Protein 4GGO (pdb70)

Organism: Treponema denticola (strain ATCC 35405 / DSM 14222 / CIP 103919 / JCM 8153 / KCTC 15104) (NCBI:txid243275)

Nearest PDB structures (foldseek):
  4fbg-assembly3_C  TM=9.986E-01  e=1.357E-74  Treponema denticola ATCC 35405
  5jam-assembly1_A  TM=9.582E-01  e=6.201E-48  Yersinia pestis
  5g2o-assembly1_A  TM=9.536E-01  e=5.516E-48  Yersinia pestis
  4bko-assembly1_A  TM=9.555E-01  e=2.069E-46  Burkholderia pseudomallei
  5jaq-assembly1_A  TM=9.422E-01  e=6.815E-47  Yersinia pestis

InterPro domains:
  IPR010758 Trans-2-enoyl-CoA reductase [MF_01838] (1-397)
  IPR010758 Trans-2-enoyl-CoA reductase [NF010177] (1-393)
  IPR010758 Trans-2-enoyl-CoA reductase [NF043048] (1-393)
  IPR010758 Trans-2-enoyl-CoA reductase [PTHR37480] (1-393)
  IPR024906 Enoyl reductase FAD binding domain [PF07055] (328-391)
  IPR024910 Trans-2-enoyl-CoA reductase catalytic domain, putative [PF12241] (87-320)
  IPR050048 Trans-2-enoyl-CoA reductase-like, NAD(P)H binding domain [PF12242] (2-85)

B-factor: mean 37.69, std 13.21, range [10.91, 99.38]

Structure (mmCIF, N/CA/C/O backbone):
data_4GGO
#
_entry.id   4GGO
#
_cell.length_a   62.050
_cell.length_b   87.050
_cell.length_c   91.460
_cell.angle_alpha   106.14
_cell.angle_beta   109.72
_cell.angle_gamma   98.52
#
_symmetry.space_group_name_H-M   'P 1'
#
loop_
_entity.id
_entity.type
_entity.pdbx_description
1 polymer 'Trans-2-enoyl-CoA reductase'
2 water water
#
loop_
_atom_site.group_PDB
_atom_site.id
_atom_site.type_symbol
_atom_site.label_atom_id
_atom_site.label_alt_id
_atom_site.label_comp_id
_atom_site.label_asym_id
_atom_site.label_entity_id
_atom_site.label_seq_id
_atom_site.pdbx_PDB_ins_code
_atom_site.Cartn_x
_atom_site.Cartn_y
_atom_site.Cartn_z
_atom_site.occupancy
_atom_site.B_iso_or_equiv
_atom_site.auth_seq_id
_atom_site.auth_comp_id
_atom_site.auth_asym_id
_atom_site.auth_atom_id
_atom_site.pdbx_PDB_model_num
ATOM 1 N N . MET A 1 5 ? -2.486 2.382 -41.854 1.00 64.44 1 MET A N 1
ATOM 2 C CA . MET A 1 5 ? -3.329 3.530 -42.164 1.00 66.35 1 MET A CA 1
ATOM 3 C C . MET A 1 5 ? -3.119 3.989 -43.605 1.00 62.84 1 MET A C 1
ATOM 4 O O . MET A 1 5 ? -2.080 3.715 -44.206 1.00 59.94 1 MET A O 1
ATOM 9 N N . ILE A 1 6 ? -4.114 4.674 -44.160 1.00 62.33 2 ILE A N 1
ATOM 10 C CA . ILE A 1 6 ? -3.998 5.239 -45.500 1.00 61.83 2 ILE A CA 1
ATOM 11 C C . ILE A 1 6 ? -2.994 6.387 -45.494 1.00 62.72 2 ILE A C 1
ATOM 12 O O . ILE A 1 6 ? -3.171 7.376 -44.782 1.00 60.56 2 ILE A O 1
ATOM 17 N N . VAL A 1 7 ? -1.936 6.251 -46.288 1.00 52.60 3 VAL A N 1
ATOM 18 C CA . VAL A 1 7 ? -0.866 7.242 -46.300 1.00 49.29 3 VAL A CA 1
ATOM 19 C C . VAL A 1 7 ? -1.018 8.259 -47.426 1.00 51.66 3 VAL A C 1
ATOM 20 O O . VAL A 1 7 ? -0.942 7.919 -48.607 1.00 47.97 3 VAL A O 1
ATOM 24 N N . LYS A 1 8 ? -1.234 9.511 -47.037 1.00 47.84 4 LYS A N 1
ATOM 25 C CA . LYS A 1 8 ? -1.356 10.616 -47.975 1.00 44.89 4 LYS A CA 1
ATOM 26 C C . LYS A 1 8 ? -0.240 11.620 -47.686 1.00 41.55 4 LYS A C 1
ATOM 27 O O . LYS A 1 8 ? 0.334 11.605 -46.599 1.00 39.31 4 LYS A O 1
ATOM 33 N N . PRO A 1 9 ? 0.089 12.483 -48.662 1.00 44.41 5 PRO A N 1
ATOM 34 C CA . PRO A 1 9 ? 1.166 13.453 -48.424 1.00 41.68 5 PRO A CA 1
ATOM 35 C C . PRO A 1 9 ? 0.832 14.454 -47.321 1.00 42.61 5 PRO A C 1
ATOM 36 O O . PRO A 1 9 ? -0.289 14.958 -47.253 1.00 37.05 5 PRO A O 1
ATOM 40 N N . MET A 1 10 ? 1.808 14.727 -46.461 1.00 39.27 6 MET A N 1
ATOM 41 C CA . MET A 1 10 ? 1.651 15.720 -45.406 1.00 43.16 6 MET A CA 1
ATOM 42 C C . MET A 1 10 ? 2.718 16.800 -45.537 1.00 36.11 6 MET A C 1
ATOM 43 O O . MET A 1 10 ? 3.853 16.619 -45.097 1.00 37.83 6 MET A O 1
ATOM 48 N N . VAL A 1 11 ? 2.351 17.924 -46.142 1.00 37.12 7 VAL A N 1
ATOM 49 C CA . VAL A 1 11 ? 3.304 19.001 -46.380 1.00 40.52 7 VAL A CA 1
ATOM 50 C C . VAL A 1 11 ? 3.147 20.145 -45.380 1.00 40.98 7 VAL A C 1
ATOM 51 O O . VAL A 1 11 ? 2.102 20.792 -45.321 1.00 42.60 7 VAL A O 1
ATOM 55 N N . ARG A 1 12 ? 4.192 20.382 -44.594 1.00 38.57 8 ARG A N 1
ATOM 56 C CA . ARG A 1 12 ? 4.218 21.499 -43.656 1.00 38.07 8 ARG A CA 1
ATOM 57 C C . ARG A 1 12 ? 5.461 22.346 -43.898 1.00 37.22 8 ARG A C 1
ATOM 58 O O . ARG A 1 12 ? 6.564 21.811 -44.031 1.00 40.41 8 ARG A O 1
ATOM 66 N N . ASN A 1 13 ? 5.275 23.662 -43.956 1.00 35.28 9 ASN A N 1
ATOM 67 C CA . ASN A 1 13 ? 6.369 24.600 -44.207 1.00 37.37 9 ASN A CA 1
ATOM 68 C C . ASN A 1 13 ? 7.134 24.278 -45.491 1.00 35.59 9 ASN A C 1
ATOM 69 O O . ASN A 1 13 ? 8.366 24.285 -45.508 1.00 37.03 9 ASN A O 1
ATOM 74 N N . ASN A 1 14 ? 6.383 23.984 -46.551 1.00 39.52 10 ASN A N 1
ATOM 75 C CA . ASN A 1 14 ? 6.939 23.668 -47.870 1.00 41.48 10 ASN A CA 1
ATOM 76 C C . ASN A 1 14 ? 7.771 22.386 -47.921 1.00 38.53 10 ASN A C 1
ATOM 77 O O . ASN A 1 14 ? 8.554 22.184 -48.849 1.00 39.22 10 ASN A O 1
ATOM 82 N N . ILE A 1 15 ? 7.592 21.521 -46.927 1.00 39.33 11 ILE A N 1
ATOM 83 C CA . ILE A 1 15 ? 8.324 20.260 -46.866 1.00 41.75 11 ILE A CA 1
ATOM 84 C C . ILE A 1 15 ? 7.379 19.083 -46.652 1.00 43.75 11 ILE A C 1
ATOM 85 O O . ILE A 1 15 ? 6.531 19.114 -45.759 1.00 37.50 11 ILE A O 1
ATOM 90 N N . CYS A 1 16 ? 7.521 18.048 -47.475 1.00 37.78 12 CYS A N 1
ATOM 91 C CA . CYS A 1 16 ? 6.746 16.826 -47.293 1.00 36.14 12 CYS A CA 1
ATOM 92 C C . CYS A 1 16 ? 7.340 16.017 -46.148 1.00 36.86 12 CYS A C 1
ATOM 93 O O . CYS A 1 16 ? 8.463 15.524 -46.242 1.00 38.11 12 CYS A O 1
ATOM 96 N N . LEU A 1 17 ? 6.578 15.884 -45.068 1.00 38.86 13 LEU A N 1
ATOM 97 C CA . LEU A 1 17 ? 7.092 15.283 -43.841 1.00 39.38 13 LEU A CA 1
ATOM 98 C C . LEU A 1 17 ? 7.185 13.761 -43.896 1.00 42.62 13 LEU A C 1
ATOM 99 O O . LEU A 1 17 ? 8.152 13.179 -43.409 1.00 43.28 13 LEU A O 1
ATOM 104 N N . ASN A 1 18 ? 6.182 13.121 -44.487 1.00 37.95 14 ASN A N 1
ATOM 105 C CA . ASN A 1 18 ? 6.133 11.662 -44.529 1.00 38.14 14 ASN A CA 1
ATOM 106 C C . ASN A 1 18 ? 6.543 11.071 -45.878 1.00 41.23 14 ASN A C 1
ATOM 107 O O . ASN A 1 18 ? 6.982 11.788 -46.776 1.00 34.04 14 ASN A O 1
ATOM 112 N N . ALA A 1 19 ? 6.400 9.756 -46.010 1.00 35.40 15 ALA A N 1
ATOM 113 C CA . ALA A 1 19 ? 6.773 9.068 -47.240 1.00 36.34 15 ALA A CA 1
ATOM 114 C C . ALA A 1 19 ? 5.966 7.789 -47.432 1.00 38.86 15 ALA A C 1
ATOM 115 O O . ALA A 1 19 ? 5.586 7.132 -46.463 1.00 39.30 15 ALA A O 1
ATOM 117 N N . HIS A 1 20 ? 5.708 7.444 -48.689 1.00 30.92 16 HIS A N 1
ATOM 118 C CA . HIS A 1 20 ? 4.977 6.228 -49.017 1.00 32.27 16 HIS A CA 1
ATOM 119 C C . HIS A 1 20 ? 5.960 5.130 -49.411 1.00 32.69 16 HIS A C 1
ATOM 120 O O . HIS A 1 20 ? 6.653 5.250 -50.420 1.00 31.45 16 HIS A O 1
ATOM 127 N N . PRO A 1 21 ? 6.028 4.057 -48.606 1.00 31.99 17 PRO A N 1
ATOM 128 C CA . PRO A 1 21 ? 6.987 2.962 -48.795 1.00 34.79 17 PRO A CA 1
ATOM 129 C C . PRO A 1 21 ? 6.906 2.314 -50.176 1.00 32.61 17 PRO A C 1
ATOM 130 O O . PRO A 1 21 ? 7.933 2.154 -50.834 1.00 33.55 17 PRO A O 1
ATOM 134 N N . GLN A 1 22 ? 5.703 1.948 -50.605 1.00 33.83 18 GLN A N 1
ATOM 135 C CA . GLN A 1 22 ? 5.526 1.289 -51.896 1.00 34.74 18 GLN A CA 1
ATOM 136 C C . GLN A 1 22 ? 5.761 2.260 -53.048 1.00 33.90 18 GLN A C 1
ATOM 137 O O . GLN A 1 22 ? 6.280 1.878 -54.097 1.00 34.98 18 GLN A O 1
ATOM 143 N N . GLY A 1 23 ? 5.372 3.514 -52.845 1.00 30.96 19 GLY A N 1
ATOM 144 C CA . GLY A 1 23 ? 5.572 4.548 -53.842 1.00 27.92 19 GLY A CA 1
ATOM 145 C C . GLY A 1 23 ? 7.043 4.798 -54.106 1.00 33.88 19 GLY A C 1
ATOM 146 O O . GLY A 1 23 ? 7.457 4.971 -55.253 1.00 33.21 19 GLY A O 1
ATOM 147 N N . CYS A 1 24 ? 7.835 4.820 -53.038 1.00 25.61 20 CYS A N 1
ATOM 148 C CA . CYS A 1 24 ? 9.279 4.979 -53.161 1.00 25.55 20 CYS A CA 1
ATOM 149 C C . CYS A 1 24 ? 9.884 3.795 -53.908 1.00 32.18 20 CYS A C 1
ATOM 150 O O . CYS A 1 24 ? 10.769 3.963 -54.748 1.00 28.88 20 CYS A O 1
ATOM 153 N N . LYS A 1 25 ? 9.397 2.598 -53.593 1.00 32.70 21 LYS A N 1
ATOM 154 C CA . LYS A 1 25 ? 9.856 1.378 -54.248 1.00 32.48 21 LYS A CA 1
ATOM 155 C C . LYS A 1 25 ? 9.579 1.425 -55.747 1.00 31.24 21 LYS A C 1
ATOM 156 O O . LYS A 1 25 ? 10.460 1.149 -56.560 1.00 27.44 21 LYS A O 1
ATOM 162 N N . LYS A 1 26 ? 8.348 1.780 -56.101 1.00 27.18 22 LYS A N 1
ATOM 163 C CA . LYS A 1 26 ? 7.944 1.887 -57.499 1.00 34.79 22 LYS A CA 1
ATOM 164 C C . LYS A 1 26 ? 8.777 2.937 -58.228 1.00 33.86 22 LYS A C 1
ATOM 165 O O . LYS A 1 26 ? 9.122 2.766 -59.398 1.00 32.98 22 LYS A O 1
ATOM 171 N N . GLY A 1 27 ? 9.101 4.019 -57.526 1.00 31.88 23 GLY A N 1
ATOM 172 C CA . GLY A 1 27 ? 9.923 5.078 -58.083 1.00 26.55 23 GLY A CA 1
ATOM 173 C C . GLY A 1 27 ? 11.310 4.585 -58.449 1.00 30.19 23 GLY A C 1
ATOM 174 O O . GLY A 1 27 ? 11.857 4.954 -59.488 1.00 25.17 23 GLY A O 1
ATOM 175 N N . VAL A 1 28 ? 11.880 3.746 -57.590 1.00 29.78 24 VAL A N 1
ATOM 176 C CA . VAL A 1 28 ? 13.189 3.159 -57.849 1.00 25.35 24 VAL A CA 1
ATOM 177 C C . VAL A 1 28 ? 13.113 2.179 -59.015 1.00 26.85 24 VAL A C 1
ATOM 178 O O . VAL A 1 28 ? 13.976 2.176 -59.893 1.00 21.86 24 VAL A O 1
ATOM 182 N N . GLU A 1 29 ? 12.068 1.356 -59.023 1.00 30.52 25 GLU A N 1
ATOM 183 C CA . GLU A 1 29 ? 11.878 0.361 -60.074 1.00 30.79 25 GLU A CA 1
ATOM 184 C C . GLU A 1 29 ? 11.693 0.994 -61.450 1.00 27.11 25 GLU A C 1
ATOM 185 O O . GLU A 1 29 ? 12.201 0.480 -62.446 1.00 23.37 25 GLU A O 1
ATOM 191 N N . ASP A 1 30 ? 10.964 2.107 -61.502 1.00 24.91 26 ASP A N 1
ATOM 192 C CA . ASP A 1 30 ? 10.747 2.814 -62.761 1.00 29.94 26 ASP A CA 1
ATOM 193 C C . ASP A 1 30 ? 12.057 3.351 -63.327 1.00 27.40 26 ASP A C 1
ATOM 194 O O . ASP A 1 30 ? 12.260 3.355 -64.541 1.00 22.35 26 ASP A O 1
ATOM 199 N N . GLN A 1 31 ? 12.942 3.804 -62.445 1.00 21.30 27 GLN A N 1
ATOM 200 C CA . GLN A 1 31 ? 14.242 4.308 -62.872 1.00 23.44 27 GLN A CA 1
ATOM 201 C C . GLN A 1 31 ? 15.111 3.169 -63.392 1.00 24.77 27 GLN A C 1
ATOM 202 O O . GLN A 1 31 ? 15.852 3.335 -64.361 1.00 25.24 27 GLN A O 1
ATOM 208 N N . ILE A 1 32 ? 15.013 2.014 -62.741 1.00 25.04 28 ILE A N 1
ATOM 209 C CA . ILE A 1 32 ? 15.740 0.826 -63.171 1.00 24.10 28 ILE A CA 1
ATOM 210 C C . ILE A 1 32 ? 15.263 0.381 -64.549 1.00 23.22 28 ILE A C 1
ATOM 211 O O . ILE A 1 32 ? 16.072 0.064 -65.421 1.00 28.75 28 ILE A O 1
ATOM 216 N N . GLU A 1 33 ? 13.947 0.370 -64.742 1.00 23.05 29 GLU A N 1
ATOM 217 C CA . GLU A 1 33 ? 13.371 -0.034 -66.021 1.00 26.41 29 GLU A CA 1
ATOM 218 C C . GLU A 1 33 ? 13.807 0.895 -67.149 1.00 27.87 29 GLU A C 1
ATOM 219 O O . GLU A 1 33 ? 14.098 0.441 -68.256 1.00 27.35 29 GLU A O 1
ATOM 225 N N . TYR A 1 34 ? 13.856 2.195 -66.868 1.00 22.38 30 TYR A N 1
ATOM 226 C CA . TYR A 1 34 ? 14.310 3.157 -67.864 1.00 24.46 30 TYR A CA 1
ATOM 227 C C . TYR A 1 34 ? 15.773 2.921 -68.209 1.00 24.58 30 TYR A C 1
ATOM 228 O O . TYR A 1 34 ? 16.153 2.931 -69.380 1.00 23.03 30 TYR A O 1
ATOM 237 N N . THR A 1 35 ? 16.587 2.718 -67.178 1.00 17.40 31 THR A N 1
ATOM 238 C CA . THR A 1 35 ? 18.023 2.528 -67.348 1.00 20.53 31 THR A CA 1
ATOM 239 C C . THR A 1 35 ? 18.343 1.316 -68.223 1.00 24.97 31 THR A C 1
ATOM 240 O O . THR A 1 35 ? 19.247 1.363 -69.058 1.00 24.38 31 THR A O 1
ATOM 244 N N . LYS A 1 36 ? 17.595 0.233 -68.031 1.00 26.39 32 LYS A N 1
ATOM 245 C CA . LYS A 1 36 ? 17.780 -0.972 -68.834 1.00 27.66 32 LYS A CA 1
ATOM 246 C C . LYS A 1 36 ? 17.437 -0.716 -70.299 1.00 22.84 32 LYS A C 1
ATOM 247 O O . LYS A 1 36 ? 18.017 -1.326 -71.199 1.00 27.64 32 LYS A O 1
ATOM 253 N N . LYS A 1 37 ? 16.496 0.192 -70.534 1.00 25.13 33 LYS A N 1
ATOM 254 C CA . LYS A 1 37 ? 16.094 0.540 -71.893 1.00 23.25 33 LYS A CA 1
ATOM 255 C C . LYS A 1 37 ? 16.995 1.615 -72.487 1.00 26.39 33 LYS A C 1
ATOM 256 O O . LYS A 1 37 ? 17.154 1.697 -73.703 1.00 23.22 33 LYS A O 1
ATOM 262 N N . ARG A 1 38 ? 17.578 2.443 -71.626 1.00 23.04 34 ARG A N 1
ATOM 263 C CA . ARG A 1 38 ? 18.402 3.558 -72.080 1.00 22.29 34 ARG A CA 1
ATOM 264 C C . ARG A 1 38 ? 19.839 3.123 -72.347 1.00 22.72 34 ARG A C 1
ATOM 265 O O . ARG A 1 38 ? 20.414 3.444 -73.388 1.00 25.72 34 ARG A O 1
ATOM 273 N N . ILE A 1 39 ? 20.416 2.394 -71.399 1.00 23.95 35 ILE A N 1
ATOM 274 C CA . ILE A 1 39 ? 21.778 1.900 -71.544 1.00 22.67 35 ILE A CA 1
ATOM 275 C C . ILE A 1 39 ? 21.755 0.497 -72.145 1.00 27.56 35 ILE A C 1
ATOM 276 O O . ILE A 1 39 ? 21.833 -0.502 -71.429 1.00 22.81 35 ILE A O 1
ATOM 281 N N . THR A 1 40 ? 21.632 0.434 -73.466 1.00 27.41 36 THR A N 1
ATOM 282 C CA . THR A 1 40 ? 21.567 -0.841 -74.172 1.00 30.14 36 THR A CA 1
ATOM 283 C C . THR A 1 40 ? 22.953 -1.323 -74.573 1.00 27.53 36 THR A C 1
ATOM 284 O O . THR A 1 40 ? 23.936 -0.593 -74.447 1.00 24.21 36 THR A O 1
ATOM 288 N N . ALA A 1 41 ? 23.020 -2.556 -75.067 1.00 31.27 37 ALA A N 1
ATOM 289 C CA . ALA A 1 41 ? 24.272 -3.128 -75.549 1.00 25.65 37 ALA A CA 1
ATOM 290 C C . ALA A 1 41 ? 24.873 -2.264 -76.653 1.00 27.50 37 ALA A C 1
ATOM 291 O O . ALA A 1 41 ? 26.092 -2.141 -76.764 1.00 33.91 37 ALA A O 1
ATOM 293 N N . GLU A 1 42 ? 24.008 -1.659 -77.461 1.00 22.94 38 GLU A N 1
ATOM 294 C CA . GLU A 1 42 ? 24.451 -0.789 -78.543 1.00 32.21 38 GLU A CA 1
ATOM 295 C C . GLU A 1 42 ? 25.024 0.533 -78.035 1.00 31.74 38 GLU A C 1
ATOM 296 O O . GLU A 1 42 ? 26.019 1.028 -78.566 1.00 32.17 38 GLU A O 1
ATOM 302 N N . VAL A 1 43 ? 24.395 1.102 -77.011 1.00 29.38 39 VAL A N 1
ATOM 303 C CA . VAL A 1 43 ? 24.906 2.319 -76.390 1.00 29.91 39 VAL A CA 1
ATOM 304 C C . VAL A 1 43 ? 26.269 2.063 -75.747 1.00 28.08 39 VAL A C 1
ATOM 305 O O . VAL A 1 43 ? 27.183 2.881 -75.856 1.00 27.97 39 VAL A O 1
ATOM 309 N N . LYS A 1 44 ? 26.405 0.911 -75.096 1.00 24.29 40 LYS A N 1
ATOM 310 C CA . LYS A 1 44 ? 27.638 0.560 -74.393 1.00 30.97 40 LYS A CA 1
ATOM 311 C C . LYS A 1 44 ? 28.752 0.090 -75.324 1.00 27.37 40 LYS A C 1
ATOM 312 O O . LYS A 1 44 ? 29.927 0.131 -74.961 1.00 28.05 40 LYS A O 1
ATOM 318 N N . ALA A 1 45 ? 28.375 -0.357 -76.518 1.00 27.76 41 ALA A N 1
ATOM 319 C CA . ALA A 1 45 ? 29.317 -0.942 -77.470 1.00 31.11 41 ALA A CA 1
ATOM 320 C C . ALA A 1 45 ? 30.496 -0.028 -77.796 1.00 34.14 41 ALA A C 1
ATOM 321 O O . ALA A 1 45 ? 30.312 1.131 -78.165 1.00 33.46 41 ALA A O 1
ATOM 323 N N . GLY A 1 46 ? 31.706 -0.559 -77.648 1.00 29.21 42 GLY A N 1
ATOM 324 C CA . GLY A 1 46 ? 32.910 0.159 -78.026 1.00 32.02 42 GLY A CA 1
ATOM 325 C C . GLY A 1 46 ? 33.361 1.204 -77.024 1.00 33.80 42 GLY A C 1
ATOM 326 O O . GLY A 1 46 ? 34.287 1.970 -77.291 1.00 34.45 42 GLY A O 1
ATOM 327 N N . ALA A 1 47 ? 32.708 1.241 -75.869 1.00 38.47 43 ALA A N 1
ATOM 328 C CA . ALA A 1 47 ? 33.067 2.195 -74.827 1.00 29.02 43 ALA A CA 1
ATOM 329 C C . ALA A 1 47 ? 33.437 1.479 -73.537 1.00 32.29 43 ALA A C 1
ATOM 330 O O . ALA A 1 47 ? 33.020 0.345 -73.304 1.00 31.89 43 ALA A O 1
ATOM 332 N N . LYS A 1 48 ? 34.222 2.148 -72.698 1.00 29.06 44 LYS A N 1
ATOM 333 C CA . LYS A 1 48 ? 34.569 1.605 -71.392 1.00 34.03 44 LYS A CA 1
ATOM 334 C C . LYS A 1 48 ? 33.344 1.607 -70.483 1.00 32.65 44 LYS A C 1
ATOM 335 O O . LYS A 1 48 ? 32.280 2.098 -70.863 1.00 29.61 44 LYS A O 1
ATOM 341 N N . ALA A 1 49 ? 33.494 1.058 -69.284 1.00 27.32 45 ALA A N 1
ATOM 342 C CA . ALA A 1 49 ? 32.376 0.952 -68.357 1.00 26.68 45 ALA A CA 1
ATOM 343 C C . ALA A 1 49 ? 32.859 0.986 -66.913 1.00 31.62 45 ALA A C 1
ATOM 344 O O . ALA A 1 49 ? 33.977 0.563 -66.621 1.00 30.49 45 ALA A O 1
ATOM 346 N N . PRO A 1 50 ? 32.017 1.497 -66.001 1.00 31.60 46 PRO A N 1
ATOM 347 C CA . PRO A 1 50 ? 32.375 1.481 -64.581 1.00 28.34 46 PRO A CA 1
ATOM 348 C C . PRO A 1 50 ? 32.364 0.055 -64.044 1.00 29.54 46 PRO A C 1
ATOM 349 O O . PRO A 1 50 ? 31.629 -0.783 -64.564 1.00 30.65 46 PRO A O 1
ATOM 353 N N . LYS A 1 51 ? 33.174 -0.214 -63.024 1.00 30.76 47 LYS A N 1
ATOM 354 C CA . LYS A 1 51 ? 33.259 -1.550 -62.441 1.00 30.26 47 LYS A CA 1
ATOM 355 C C . LYS A 1 51 ? 32.973 -1.508 -60.943 1.00 33.71 47 LYS A C 1
ATOM 356 O O . LYS A 1 51 ? 32.137 -2.255 -60.435 1.00 30.16 47 LYS A O 1
ATOM 362 N N . ASN A 1 52 ? 33.681 -0.629 -60.243 1.00 28.56 48 ASN A N 1
ATOM 363 C CA . ASN A 1 52 ? 33.477 -0.430 -58.815 1.00 27.82 48 ASN A CA 1
ATOM 364 C C . ASN A 1 52 ? 33.157 1.030 -58.529 1.00 24.11 48 ASN A C 1
ATOM 365 O O . ASN A 1 52 ? 34.001 1.906 -58.713 1.00 30.85 48 ASN A O 1
ATOM 370 N N . VAL A 1 53 ? 31.934 1.291 -58.080 1.00 25.31 49 VAL A N 1
ATOM 371 C CA . VAL A 1 53 ? 31.473 2.664 -57.914 1.00 27.91 49 VAL A CA 1
ATOM 372 C C . VAL A 1 53 ? 31.117 3.015 -56.472 1.00 27.18 49 VAL A C 1
ATOM 373 O O . VAL A 1 53 ? 30.404 2.276 -55.796 1.00 22.53 49 VAL A O 1
ATOM 377 N N . LEU A 1 54 ? 31.623 4.154 -56.013 1.00 27.69 50 LEU A N 1
ATOM 378 C CA . LEU A 1 54 ? 31.225 4.713 -54.731 1.00 23.56 50 LEU A CA 1
ATOM 379 C C . LEU A 1 54 ? 30.312 5.910 -54.974 1.00 28.37 50 LEU A C 1
ATOM 380 O O . LEU A 1 54 ? 30.675 6.833 -55.704 1.00 24.29 50 LEU A O 1
ATOM 385 N N . VAL A 1 55 ? 29.125 5.887 -54.377 1.00 23.77 51 VAL A N 1
ATOM 386 C CA . VAL A 1 55 ? 28.189 6.998 -54.512 1.00 27.77 51 VAL A CA 1
ATOM 387 C C . VAL A 1 55 ? 27.875 7.619 -53.158 1.00 24.47 51 VAL A C 1
ATOM 388 O O . VAL A 1 55 ? 27.306 6.970 -52.279 1.00 23.63 51 VAL A O 1
ATOM 392 N N . LEU A 1 56 ? 28.251 8.882 -52.999 1.00 25.59 52 LEU A N 1
ATOM 393 C CA . LEU A 1 56 ? 28.031 9.599 -51.752 1.00 21.44 52 LEU A CA 1
ATOM 394 C C . LEU A 1 56 ? 26.760 10.436 -51.844 1.00 26.96 52 LEU A C 1
ATOM 395 O O . LEU A 1 56 ? 26.705 11.421 -52.579 1.00 27.68 52 LEU A O 1
ATOM 400 N N . GLY A 1 57 ? 25.742 10.033 -51.091 1.00 25.82 53 GLY A N 1
ATOM 401 C CA . GLY A 1 57 ? 24.417 10.612 -51.220 1.00 25.64 53 GLY A CA 1
ATOM 402 C C . GLY A 1 57 ? 23.631 9.785 -52.217 1.00 27.97 53 GLY A C 1
ATOM 403 O O . GLY A 1 57 ? 23.170 10.290 -53.238 1.00 31.44 53 GLY A O 1
ATOM 404 N N . CYS A 1 58 ? 23.473 8.504 -51.903 1.00 25.01 54 CYS A N 1
ATOM 405 C CA . CYS A 1 58 ? 22.987 7.516 -52.860 1.00 23.02 54 CYS A CA 1
ATOM 406 C C . CYS A 1 58 ? 21.480 7.296 -52.825 1.00 23.38 54 CYS A C 1
ATOM 407 O O . CYS A 1 58 ? 20.952 6.516 -53.615 1.00 23.45 54 CYS A O 1
ATOM 410 N N . SER A 1 59 ? 20.788 7.974 -51.917 1.00 16.34 55 SER A N 1
ATOM 411 C CA . SER A 1 59 ? 19.409 7.604 -51.606 1.00 23.90 55 SER A CA 1
ATOM 412 C C . SER A 1 59 ? 18.334 8.388 -52.358 1.00 23.87 55 SER A C 1
ATOM 413 O O . SER A 1 59 ? 17.161 8.012 -52.335 1.00 19.70 55 SER A O 1
ATOM 416 N N . ASN A 1 60 ? 18.724 9.472 -53.019 1.00 27.27 56 ASN A N 1
ATOM 417 C CA . ASN A 1 60 ? 17.757 10.288 -53.747 1.00 28.96 56 ASN A CA 1
ATOM 418 C C . ASN A 1 60 ? 18.388 11.145 -54.836 1.00 25.30 56 ASN A C 1
ATOM 419 O O . ASN A 1 60 ? 19.605 11.328 -54.871 1.00 21.13 56 ASN A O 1
ATOM 424 N N . GLY A 1 61 ? 17.543 11.666 -55.721 1.00 21.17 57 GLY A N 1
ATOM 425 C CA . GLY A 1 61 ? 17.971 12.593 -56.752 1.00 24.81 57 GLY A CA 1
ATOM 426 C C . GLY A 1 61 ? 19.052 12.064 -57.673 1.00 19.36 57 GLY A C 1
ATOM 427 O O . GLY A 1 61 ? 19.000 10.920 -58.123 1.00 19.31 57 GLY A O 1
ATOM 428 N N . TYR A 1 62 ? 20.039 12.910 -57.945 1.00 17.61 58 TYR A N 1
ATOM 429 C CA . TYR A 1 62 ? 21.119 12.576 -58.865 1.00 20.09 58 TYR A CA 1
ATOM 430 C C . TYR A 1 62 ? 22.006 11.457 -58.329 1.00 20.18 58 TYR A C 1
ATOM 431 O O . TYR A 1 62 ? 22.573 10.682 -59.099 1.00 21.40 58 TYR A O 1
ATOM 440 N N . GLY A 1 63 ? 22.123 11.377 -57.007 1.00 17.73 59 GLY A N 1
ATOM 441 C CA . GLY A 1 63 ? 22.902 10.324 -56.382 1.00 16.83 59 GLY A CA 1
ATOM 442 C C . GLY A 1 63 ? 22.292 8.958 -56.629 1.00 17.57 59 GLY A C 1
ATOM 443 O O . GLY A 1 63 ? 22.977 8.031 -57.056 1.00 16.59 59 GLY A O 1
ATOM 444 N N . LEU A 1 64 ? 20.995 8.840 -56.361 1.00 19.76 60 LEU A N 1
ATOM 445 C CA . LEU A 1 64 ? 20.264 7.599 -56.596 1.00 20.62 60 LEU A CA 1
ATOM 446 C C . LEU A 1 64 ? 20.319 7.183 -58.065 1.00 19.40 60 LEU A C 1
ATOM 447 O O . LEU A 1 64 ? 20.526 6.011 -58.382 1.00 16.16 60 LEU A O 1
ATOM 452 N N . ALA A 1 65 ? 20.136 8.150 -58.958 1.00 17.37 61 ALA A N 1
ATOM 453 C CA . ALA A 1 65 ? 20.172 7.878 -60.390 1.00 20.93 61 ALA A CA 1
ATOM 454 C C . ALA A 1 65 ? 21.564 7.434 -60.831 1.00 21.35 61 ALA A C 1
ATOM 455 O O . ALA A 1 65 ? 21.707 6.634 -61.756 1.00 23.20 61 ALA A O 1
ATOM 457 N N . SER A 1 66 ? 22.585 7.954 -60.157 1.00 17.32 62 SER A N 1
ATOM 458 C CA . SER A 1 66 ? 23.968 7.603 -60.457 1.00 20.29 62 SER A CA 1
ATOM 459 C C . SER A 1 66 ? 24.272 6.160 -60.071 1.00 24.33 62 SER A C 1
ATOM 460 O O . SER A 1 66 ? 24.989 5.455 -60.781 1.00 19.0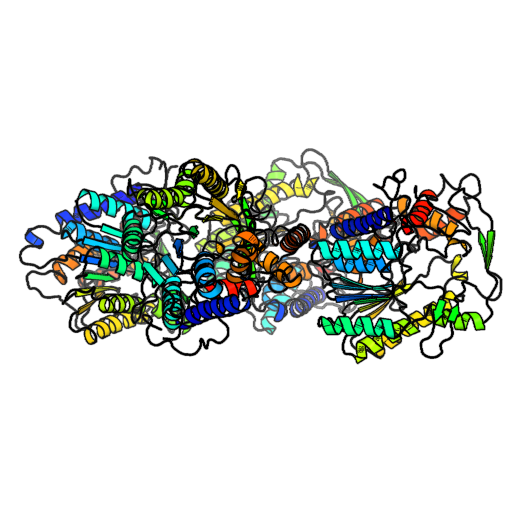1 62 SER A O 1
ATOM 463 N N . ARG A 1 67 ? 23.725 5.726 -58.940 1.00 22.31 63 ARG A N 1
ATOM 464 C CA . ARG A 1 67 ? 23.933 4.361 -58.479 1.00 19.99 63 ARG A CA 1
ATOM 465 C C . ARG A 1 67 ? 23.163 3.389 -59.364 1.00 21.91 63 ARG A C 1
ATOM 466 O O . ARG A 1 67 ? 23.682 2.343 -59.754 1.00 24.59 63 ARG A O 1
ATOM 474 N N . ILE A 1 68 ? 21.925 3.750 -59.689 1.00 20.00 64 ILE A N 1
ATOM 475 C CA . ILE A 1 68 ? 21.077 2.930 -60.549 1.00 20.47 64 ILE A CA 1
ATOM 476 C C . ILE A 1 68 ? 21.667 2.772 -61.953 1.00 25.16 64 ILE A C 1
ATOM 477 O O . ILE A 1 68 ? 21.671 1.674 -62.512 1.00 20.53 64 ILE A O 1
ATOM 482 N N . THR A 1 69 ? 22.170 3.868 -62.515 1.00 22.12 65 THR A N 1
ATOM 483 C CA . THR A 1 69 ? 22.777 3.828 -63.842 1.00 22.46 65 THR A CA 1
ATOM 484 C C . THR A 1 69 ? 24.023 2.942 -63.854 1.00 24.18 65 THR A C 1
ATOM 485 O O . THR A 1 69 ? 24.221 2.143 -64.769 1.00 24.46 65 THR A O 1
ATOM 489 N N . ALA A 1 70 ? 24.857 3.084 -62.829 1.00 18.37 66 ALA A N 1
ATOM 490 C CA . ALA A 1 70 ? 26.075 2.288 -62.723 1.00 23.02 66 ALA A CA 1
ATOM 491 C C . ALA A 1 70 ? 25.757 0.808 -62.546 1.00 23.27 66 ALA A C 1
ATOM 492 O O . ALA A 1 70 ? 26.348 -0.045 -63.205 1.00 22.06 66 ALA A O 1
ATOM 494 N N . ALA A 1 71 ? 24.813 0.513 -61.660 1.00 22.49 67 ALA A N 1
ATOM 495 C CA . ALA A 1 71 ? 24.485 -0.869 -61.325 1.00 28.76 67 ALA A CA 1
ATOM 496 C C . ALA A 1 71 ? 23.655 -1.566 -62.400 1.00 30.04 67 ALA A C 1
ATOM 497 O O . ALA A 1 71 ? 24.020 -2.638 -62.873 1.00 24.79 67 ALA A O 1
ATOM 499 N N . PHE A 1 72 ? 22.539 -0.957 -62.787 1.00 21.79 68 PHE A N 1
ATOM 500 C CA . PHE A 1 72 ? 21.594 -1.629 -63.674 1.00 21.34 68 PHE A CA 1
ATOM 501 C C . PHE A 1 72 ? 21.795 -1.307 -65.151 1.00 27.68 68 PHE A C 1
ATOM 502 O O . PHE A 1 72 ? 21.146 -1.896 -66.015 1.00 28.17 68 PHE A O 1
ATOM 510 N N . GLY A 1 73 ? 22.700 -0.378 -65.437 1.00 27.88 69 GLY A N 1
ATOM 511 C CA . GLY A 1 73 ? 23.034 -0.051 -66.810 1.00 23.51 69 GLY A CA 1
ATOM 512 C C . GLY A 1 73 ? 24.354 -0.669 -67.225 1.00 28.75 69 GLY A C 1
ATOM 513 O O . GLY A 1 73 ? 24.523 -1.090 -68.370 1.00 26.64 69 GLY A O 1
ATOM 514 N N . TYR A 1 74 ? 25.293 -0.735 -66.287 1.00 23.76 70 TYR A N 1
ATOM 515 C CA . TYR A 1 74 ? 26.639 -1.205 -66.595 1.00 26.63 70 TYR A CA 1
ATOM 516 C C . TYR A 1 74 ? 27.040 -2.460 -65.821 1.00 27.24 70 TYR A C 1
ATOM 517 O O . TYR A 1 74 ? 28.061 -3.078 -66.121 1.00 24.57 70 TYR A O 1
ATOM 526 N N . GLY A 1 75 ? 26.235 -2.835 -64.832 1.00 28.43 71 GLY A N 1
ATOM 527 C CA . GLY A 1 75 ? 26.489 -4.040 -64.060 1.00 29.07 71 GLY A CA 1
ATOM 528 C C . GLY A 1 75 ? 27.547 -3.849 -62.991 1.00 35.31 71 GLY A C 1
ATOM 529 O O . GLY A 1 75 ? 28.126 -4.817 -62.498 1.00 27.74 71 GLY A O 1
ATOM 530 N N . ALA A 1 76 ? 27.795 -2.596 -62.624 1.00 24.48 72 ALA A N 1
ATOM 531 C CA . ALA A 1 76 ? 28.862 -2.274 -61.683 1.00 27.83 72 ALA A CA 1
ATOM 532 C C . ALA A 1 76 ? 28.518 -2.639 -60.245 1.00 28.99 72 ALA A C 1
ATOM 533 O O . ALA A 1 76 ? 27.350 -2.663 -59.856 1.00 26.13 72 ALA A O 1
ATOM 535 N N . ALA A 1 77 ? 29.551 -2.929 -59.462 1.00 28.28 73 ALA A N 1
ATOM 536 C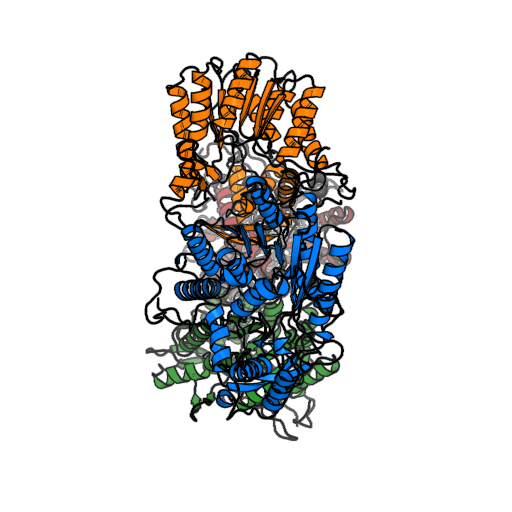 CA . ALA A 1 77 ? 29.399 -3.096 -58.026 1.00 28.17 73 ALA A CA 1
ATOM 537 C C . ALA A 1 77 ? 29.374 -1.710 -57.398 1.00 28.74 73 ALA A C 1
ATOM 538 O O . ALA A 1 77 ? 30.196 -0.857 -57.734 1.00 27.56 73 ALA A O 1
ATOM 540 N N . THR A 1 78 ? 28.424 -1.473 -56.500 1.00 25.23 74 THR A N 1
ATOM 541 C CA . THR A 1 78 ? 28.285 -0.150 -55.904 1.00 27.55 74 THR A CA 1
ATOM 542 C C . THR A 1 78 ? 28.262 -0.172 -54.381 1.00 30.53 74 THR A C 1
ATOM 543 O O . THR A 1 78 ? 27.626 -1.026 -53.764 1.00 30.67 74 THR A O 1
ATOM 547 N N . ILE A 1 79 ? 28.973 0.778 -53.788 1.00 28.30 75 ILE A N 1
ATOM 548 C CA . ILE A 1 79 ? 28.820 1.082 -52.377 1.00 24.79 75 ILE A CA 1
ATOM 549 C C . ILE A 1 79 ? 28.167 2.453 -52.273 1.00 27.36 75 ILE A C 1
ATOM 550 O O . ILE A 1 79 ? 28.675 3.433 -52.819 1.00 23.98 75 ILE A O 1
ATOM 555 N N . GLY A 1 80 ? 27.030 2.514 -51.592 1.00 22.10 76 GLY A N 1
ATOM 556 C CA . GLY A 1 80 ? 26.313 3.764 -51.432 1.00 25.72 76 GLY A CA 1
ATOM 557 C C . GLY A 1 80 ? 26.338 4.253 -49.999 1.00 30.26 76 GLY A C 1
ATOM 558 O O . GLY A 1 80 ? 26.254 3.461 -49.061 1.00 30.55 76 GLY A O 1
ATOM 559 N N . VAL A 1 81 ? 26.459 5.565 -49.832 1.00 25.00 77 VAL A N 1
ATOM 560 C CA . VAL A 1 81 ? 26.448 6.178 -48.513 1.00 27.52 77 VAL A CA 1
ATOM 561 C C . VAL A 1 81 ? 25.393 7.276 -48.445 1.00 30.00 77 VAL A C 1
ATOM 562 O O . VAL A 1 81 ? 25.344 8.152 -49.308 1.00 26.54 77 VAL A O 1
ATOM 566 N N . SER A 1 82 ? 24.545 7.216 -47.423 1.00 24.18 78 SER A N 1
ATOM 567 C CA . SER A 1 82 ? 23.550 8.255 -47.182 1.00 28.09 78 SER A CA 1
ATOM 568 C C . SER A 1 82 ? 23.172 8.286 -45.705 1.00 27.91 78 SER A C 1
ATOM 569 O O . SER A 1 82 ? 23.400 7.321 -44.981 1.00 32.87 78 SER A O 1
ATOM 572 N N . PHE A 1 83 ? 22.592 9.398 -45.265 1.00 28.02 79 PHE A N 1
ATOM 573 C CA . PHE A 1 83 ? 22.205 9.557 -43.868 1.00 29.26 79 PHE A CA 1
ATOM 574 C C . PHE A 1 83 ? 20.685 9.539 -43.732 1.00 27.12 79 PHE A C 1
ATOM 575 O O . PHE A 1 83 ? 20.022 10.556 -43.931 1.00 35.93 79 PHE A O 1
ATOM 583 N N . GLU A 1 84 ? 20.139 8.379 -43.385 1.00 28.69 80 GLU A N 1
ATOM 584 C CA . GLU A 1 84 ? 18.693 8.210 -43.312 1.00 30.07 80 GLU A CA 1
ATOM 585 C C . GLU A 1 84 ? 18.201 8.010 -41.886 1.00 36.89 80 GLU A C 1
ATOM 586 O O . GLU A 1 84 ? 18.988 7.807 -40.963 1.00 33.93 80 GLU A O 1
ATOM 592 N N . LYS A 1 85 ? 16.885 8.077 -41.722 1.00 34.74 81 LYS A N 1
ATOM 593 C CA . LYS A 1 85 ? 16.237 7.667 -40.486 1.00 41.62 81 LYS A CA 1
ATOM 594 C C . LYS A 1 85 ? 15.432 6.408 -40.780 1.00 39.54 81 LYS A C 1
ATOM 595 O O . LYS A 1 85 ? 14.565 6.413 -41.654 1.00 33.58 81 LYS A O 1
ATOM 601 N N . ALA A 1 86 ? 15.737 5.328 -40.066 1.00 37.55 82 ALA A N 1
ATOM 602 C CA . ALA A 1 86 ? 15.086 4.041 -40.298 1.00 33.57 82 ALA A CA 1
ATOM 603 C C . ALA A 1 86 ? 13.581 4.118 -40.060 1.00 38.13 82 ALA A C 1
ATOM 604 O O . ALA A 1 86 ? 13.106 4.933 -39.269 1.00 34.10 82 ALA A O 1
ATOM 606 N N . GLY A 1 87 ? 12.839 3.260 -40.752 1.00 36.21 83 GLY A N 1
ATOM 607 C CA . GLY A 1 87 ? 11.390 3.306 -40.737 1.00 35.37 83 GLY A CA 1
ATOM 608 C C . GLY A 1 87 ? 10.727 3.078 -39.393 1.00 50.72 83 GLY A C 1
ATOM 609 O O . GLY A 1 87 ? 10.069 3.979 -38.878 1.00 60.73 83 GLY A O 1
ATOM 610 N N . SER A 1 88 ? 10.915 1.880 -38.837 1.00 40.55 84 SER A N 1
ATOM 611 C CA . SER A 1 88 ? 10.196 1.398 -37.648 1.00 53.49 84 SER A CA 1
ATOM 612 C C . SER A 1 88 ? 8.754 0.986 -37.961 1.00 54.43 84 SER A C 1
ATOM 613 O O . SER A 1 88 ? 8.200 1.360 -38.994 1.00 41.70 84 SER A O 1
ATOM 616 N N . GLU A 1 89 ? 8.161 0.211 -37.058 1.00 51.28 85 GLU A N 1
ATOM 617 C CA . GLU A 1 89 ? 6.858 -0.409 -37.291 1.00 48.02 85 GLU A CA 1
ATOM 618 C C . GLU A 1 89 ? 5.709 0.587 -37.453 1.00 48.11 85 GLU A C 1
ATOM 619 O O . GLU A 1 89 ? 4.805 0.372 -38.261 1.00 48.25 85 GLU A O 1
ATOM 625 N N . THR A 1 90 ? 5.746 1.677 -36.693 1.00 43.81 86 THR A N 1
ATOM 626 C CA . THR A 1 90 ? 4.620 2.605 -36.656 1.00 46.39 86 THR A CA 1
ATOM 627 C C . THR A 1 90 ? 4.949 4.007 -37.165 1.00 43.82 86 THR A C 1
ATOM 628 O O . THR A 1 90 ? 4.052 4.758 -37.545 1.00 44.52 86 THR A O 1
ATOM 632 N N . LYS A 1 91 ? 6.229 4.363 -37.167 1.00 44.34 87 LYS A N 1
ATOM 633 C CA . LYS A 1 91 ? 6.632 5.705 -37.578 1.00 44.71 87 LYS A CA 1
ATOM 634 C C . LYS A 1 91 ? 7.261 5.701 -38.967 1.00 47.83 87 LYS A C 1
ATOM 635 O O . LYS A 1 91 ? 7.582 4.647 -39.505 1.00 46.79 87 LYS A O 1
ATOM 641 N N . TYR A 1 92 ? 7.429 6.886 -39.545 1.00 45.04 88 TYR A N 1
ATOM 642 C CA . TYR A 1 92 ? 7.972 7.009 -40.893 1.00 42.03 88 TYR A CA 1
ATOM 643 C C . TYR A 1 92 ? 9.492 7.008 -40.908 1.00 36.85 88 TYR A C 1
ATOM 644 O O . TYR A 1 92 ? 10.135 7.532 -40.001 1.00 42.81 88 TYR A O 1
ATOM 653 N N . GLY A 1 93 ? 10.059 6.423 -41.955 1.00 34.11 89 GLY A N 1
ATOM 654 C CA . GLY A 1 93 ? 11.464 6.608 -42.249 1.00 34.54 89 GLY A CA 1
ATOM 655 C C . GLY A 1 93 ? 11.575 7.707 -43.286 1.00 36.97 89 GLY A C 1
ATOM 656 O O . GLY A 1 93 ? 10.565 8.146 -43.835 1.00 29.41 89 GLY A O 1
ATOM 657 N N . THR A 1 94 ? 12.791 8.170 -43.549 1.00 32.22 90 THR A N 1
ATOM 658 C CA . THR A 1 94 ? 13.000 9.123 -44.629 1.00 29.11 90 THR A CA 1
ATOM 659 C C . THR A 1 94 ? 12.808 8.387 -45.952 1.00 26.91 90 THR A C 1
ATOM 660 O O . THR A 1 94 ? 13.027 7.178 -46.022 1.00 23.90 90 THR A O 1
ATOM 664 N N . PRO A 1 95 ? 12.374 9.105 -47.003 1.00 28.23 91 PRO A N 1
ATOM 665 C CA . PRO A 1 95 ? 12.178 8.464 -48.310 1.00 25.96 91 PRO A CA 1
ATOM 666 C C . PRO A 1 95 ? 13.434 7.752 -48.810 1.00 26.59 91 PRO A C 1
ATOM 667 O O . PRO A 1 95 ? 13.331 6.719 -49.474 1.00 27.53 91 PRO A O 1
ATOM 671 N N . GLY A 1 96 ? 14.602 8.291 -48.475 1.00 20.31 92 GLY A N 1
ATOM 672 C CA . GLY A 1 96 ? 15.859 7.692 -48.882 1.00 22.12 92 GLY A CA 1
ATOM 673 C C . GLY A 1 96 ? 16.087 6.314 -48.288 1.00 26.02 92 GLY A C 1
ATOM 674 O O . GLY A 1 96 ? 16.767 5.478 -48.883 1.00 22.97 92 GLY A O 1
ATOM 675 N N . TRP A 1 97 ? 15.520 6.078 -47.108 1.00 24.17 93 TRP A N 1
ATOM 676 C CA . TRP A 1 97 ? 15.630 4.781 -46.449 1.00 26.83 93 TRP A CA 1
ATOM 677 C C . TRP A 1 97 ? 14.916 3.720 -47.275 1.00 24.36 93 TRP A C 1
ATOM 678 O O . TRP A 1 97 ? 15.474 2.661 -47.556 1.00 28.38 93 TRP A O 1
ATOM 689 N N . TYR A 1 98 ? 13.682 4.017 -47.669 1.00 27.71 94 TYR A N 1
ATOM 690 C CA . TYR A 1 98 ? 12.898 3.105 -48.493 1.00 26.25 94 TYR A CA 1
ATOM 691 C C . TYR A 1 98 ? 13.538 2.915 -49.866 1.00 34.27 94 TYR A C 1
ATOM 692 O O . TYR A 1 98 ? 13.556 1.804 -50.402 1.00 28.89 94 TYR A O 1
ATOM 701 N N . ASN A 1 99 ? 14.067 4.001 -50.425 1.00 29.80 95 ASN A N 1
ATOM 702 C CA . ASN A 1 99 ? 14.780 3.943 -51.697 1.00 26.43 95 ASN A CA 1
ATOM 703 C C . ASN A 1 99 ? 15.968 2.986 -51.642 1.00 27.98 95 ASN A C 1
ATOM 704 O O . ASN A 1 99 ? 16.155 2.168 -52.542 1.00 25.95 95 ASN A O 1
ATOM 709 N N . ASN A 1 100 ? 16.765 3.094 -50.582 1.00 23.93 96 ASN A N 1
ATOM 710 C CA . ASN A 1 100 ? 17.909 2.206 -50.392 1.00 27.19 96 ASN A CA 1
ATOM 711 C C . ASN A 1 100 ? 17.495 0.745 -50.252 1.00 30.33 96 ASN A C 1
ATOM 712 O O . ASN A 1 100 ? 18.171 -0.150 -50.762 1.00 25.43 96 ASN A O 1
ATOM 717 N N . LEU A 1 101 ? 16.389 0.508 -49.552 1.00 28.20 97 LEU A N 1
ATOM 718 C CA . LEU A 1 101 ? 15.866 -0.844 -49.391 1.00 33.42 97 LEU A CA 1
ATOM 719 C C . LEU A 1 101 ? 15.442 -1.411 -50.739 1.00 31.23 97 LEU A C 1
ATOM 720 O O . LEU A 1 101 ? 15.722 -2.567 -51.053 1.00 29.17 97 LEU A O 1
ATOM 725 N N . ALA A 1 102 ? 14.768 -0.583 -51.532 1.00 26.08 98 ALA A N 1
ATOM 726 C CA . ALA A 1 102 ? 14.319 -0.983 -52.859 1.00 29.32 98 ALA A CA 1
ATOM 727 C C . ALA A 1 102 ? 15.503 -1.283 -53.770 1.00 30.00 98 ALA A C 1
ATOM 728 O O . ALA A 1 102 ? 15.498 -2.274 -54.499 1.00 29.94 98 ALA A O 1
ATOM 730 N N . PHE A 1 103 ? 16.520 -0.428 -53.717 1.00 30.63 99 PHE A N 1
ATOM 731 C CA . PHE A 1 103 ? 17.708 -0.605 -54.545 1.00 29.10 99 PHE A CA 1
ATOM 732 C C . PHE A 1 103 ? 18.428 -1.910 -54.229 1.00 32.08 99 PHE A C 1
ATOM 733 O O . PHE A 1 103 ? 18.675 -2.722 -55.121 1.00 28.49 99 PHE A O 1
ATOM 741 N N . ASP A 1 104 ? 18.775 -2.097 -52.959 1.00 28.48 100 ASP A N 1
ATOM 742 C CA . ASP A 1 104 ? 19.521 -3.277 -52.529 1.00 34.25 100 ASP A CA 1
ATOM 743 C C . ASP A 1 104 ? 18.764 -4.568 -52.823 1.00 33.52 100 ASP A C 1
ATOM 744 O O . ASP A 1 104 ? 19.363 -5.580 -53.183 1.00 33.79 100 ASP A O 1
ATOM 749 N N . GLU A 1 105 ? 17.445 -4.522 -52.671 1.00 33.36 101 GLU A N 1
ATOM 750 C CA . GLU A 1 105 ? 16.601 -5.670 -52.974 1.00 33.03 101 GLU A CA 1
ATOM 751 C C . GLU A 1 105 ? 16.644 -5.990 -54.465 1.00 38.07 101 GLU A C 1
ATOM 752 O O . GLU A 1 105 ? 16.719 -7.155 -54.859 1.00 33.15 101 GLU A O 1
ATOM 758 N N . ALA A 1 106 ? 16.604 -4.948 -55.290 1.00 32.42 102 ALA A N 1
ATOM 759 C CA . ALA A 1 106 ? 16.673 -5.116 -56.736 1.00 31.84 102 ALA A CA 1
ATOM 760 C C . ALA A 1 106 ? 18.056 -5.594 -57.164 1.00 29.95 102 ALA A C 1
ATOM 761 O O . ALA A 1 106 ? 18.182 -6.456 -58.033 1.00 32.25 102 ALA A O 1
ATOM 763 N N . ALA A 1 107 ? 19.089 -5.028 -56.547 1.00 26.06 103 ALA A N 1
ATOM 764 C CA . ALA A 1 107 ? 20.468 -5.385 -56.866 1.00 29.58 103 ALA A CA 1
ATOM 765 C C . ALA A 1 107 ? 20.761 -6.838 -56.507 1.00 35.24 103 ALA A C 1
ATOM 766 O O . ALA A 1 107 ? 21.488 -7.529 -57.220 1.00 32.10 103 ALA A O 1
ATOM 768 N N . LYS A 1 108 ? 20.190 -7.292 -55.397 1.00 32.23 104 LYS A N 1
ATOM 769 C CA . LYS A 1 108 ? 20.366 -8.668 -54.949 1.00 35.38 104 LYS A CA 1
ATOM 770 C C . LYS A 1 108 ? 19.703 -9.624 -55.935 1.00 36.36 104 LYS A C 1
ATOM 771 O O . LYS A 1 108 ? 20.243 -10.686 -56.247 1.00 37.60 104 LYS A O 1
ATOM 777 N N . ARG A 1 109 ? 18.535 -9.230 -56.431 1.00 30.57 105 ARG A N 1
ATOM 778 C CA . ARG A 1 109 ? 17.787 -10.037 -57.388 1.00 38.83 105 ARG A CA 1
ATOM 779 C C . ARG A 1 109 ? 18.542 -10.184 -58.709 1.00 41.73 105 ARG A C 1
ATOM 780 O O . ARG A 1 109 ? 18.451 -11.215 -59.377 1.00 43.11 105 ARG A O 1
ATOM 788 N N . GLU A 1 110 ? 19.296 -9.152 -59.075 1.00 37.77 106 GLU A N 1
ATOM 789 C CA . GLU A 1 110 ? 20.064 -9.160 -60.316 1.00 39.65 106 GLU A CA 1
ATOM 790 C C . GLU A 1 110 ? 21.383 -9.908 -60.165 1.00 39.12 106 GLU A C 1
ATOM 791 O O . GLU A 1 110 ? 22.037 -10.233 -61.156 1.00 41.64 106 GLU A O 1
ATOM 797 N N . GLY A 1 111 ? 21.772 -10.175 -58.923 1.00 32.89 107 GLY A N 1
ATOM 798 C CA . GLY A 1 111 ? 23.031 -10.844 -58.651 1.00 34.46 107 GLY A CA 1
ATOM 799 C C . GLY A 1 111 ? 24.194 -9.871 -58.634 1.00 38.99 107 GLY A C 1
ATOM 800 O O . GLY A 1 111 ? 25.329 -10.237 -58.941 1.00 39.63 107 GLY A O 1
ATOM 801 N N . LEU A 1 112 ? 23.906 -8.625 -58.274 1.00 29.03 108 LEU A N 1
ATOM 802 C CA . LEU A 1 112 ? 24.924 -7.584 -58.209 1.00 30.25 108 LEU A CA 1
ATOM 803 C C . LEU A 1 112 ? 25.382 -7.353 -56.774 1.00 33.81 108 LEU A C 1
ATOM 804 O O . LEU A 1 112 ? 24.587 -7.447 -55.837 1.00 36.56 108 LEU A O 1
ATOM 809 N N . TYR A 1 113 ? 26.664 -7.047 -56.603 1.00 30.83 109 TYR A N 1
ATOM 810 C CA . TYR A 1 113 ? 27.173 -6.649 -55.297 1.00 28.90 109 TYR A CA 1
ATOM 811 C C . TYR A 1 113 ? 26.699 -5.239 -54.970 1.00 37.66 109 TYR A C 1
ATOM 812 O O . TYR A 1 113 ? 26.908 -4.308 -55.750 1.00 31.36 109 TYR A O 1
ATOM 821 N N . SER A 1 114 ? 26.063 -5.083 -53.814 1.00 30.34 110 SER A N 1
ATOM 822 C CA . SER A 1 114 ? 25.578 -3.779 -53.385 1.00 32.17 110 SER A CA 1
ATOM 823 C C . SER A 1 114 ? 25.561 -3.664 -51.867 1.00 34.99 110 SER A C 1
ATOM 824 O O . SER A 1 114 ? 24.869 -4.418 -51.183 1.00 32.89 110 SER A O 1
ATOM 827 N N . VAL A 1 115 ? 26.334 -2.716 -51.347 1.00 25.40 111 VAL A N 1
ATOM 828 C CA . VAL A 1 115 ? 26.367 -2.452 -49.916 1.00 26.92 111 VAL A CA 1
ATOM 829 C C . VAL A 1 115 ? 26.054 -0.986 -49.641 1.00 31.95 111 VAL A C 1
ATOM 830 O O . VAL A 1 115 ? 26.650 -0.091 -50.239 1.00 28.80 111 VAL A O 1
ATOM 834 N N . THR A 1 116 ? 25.106 -0.750 -48.740 1.00 29.66 112 THR A N 1
ATOM 835 C CA . THR A 1 116 ? 24.733 0.606 -48.364 1.00 33.76 112 THR A CA 1
ATOM 836 C C . THR A 1 116 ? 25.167 0.908 -46.935 1.00 33.17 112 THR A C 1
ATOM 837 O O . THR A 1 116 ? 24.803 0.193 -46.002 1.00 33.96 112 THR A O 1
ATOM 841 N N . ILE A 1 117 ? 25.955 1.965 -46.773 1.00 27.31 113 ILE A N 1
ATOM 842 C CA . ILE A 1 117 ? 26.376 2.405 -45.450 1.00 29.77 113 ILE A CA 1
ATOM 843 C C . ILE A 1 117 ? 25.571 3.624 -45.014 1.00 35.17 113 ILE A C 1
ATOM 844 O O . ILE A 1 117 ? 25.647 4.686 -45.632 1.00 31.18 113 ILE A O 1
ATOM 849 N N . ASP A 1 118 ? 24.793 3.457 -43.949 1.00 30.39 114 ASP A N 1
ATOM 850 C CA . ASP A 1 118 ? 23.918 4.514 -43.462 1.00 33.04 114 ASP A CA 1
ATOM 851 C C . ASP A 1 118 ? 24.591 5.295 -42.337 1.00 38.03 114 ASP A C 1
ATOM 852 O O . ASP A 1 118 ? 24.947 4.730 -41.304 1.00 37.10 114 ASP A O 1
ATOM 857 N N . GLY A 1 119 ? 24.761 6.596 -42.545 1.00 33.20 115 GLY A N 1
ATOM 858 C CA . GLY A 1 119 ? 25.388 7.451 -41.554 1.00 31.05 115 GLY A CA 1
ATOM 859 C C . GLY A 1 119 ? 25.861 8.770 -42.132 1.00 37.97 115 GLY A C 1
ATOM 860 O O . GLY A 1 119 ? 25.712 9.027 -43.328 1.00 27.15 115 GLY A O 1
ATOM 861 N N . ASP A 1 120 ? 26.436 9.609 -41.277 1.00 30.93 116 ASP A N 1
ATOM 862 C CA . ASP A 1 120 ? 26.920 10.922 -41.690 1.00 33.21 116 ASP A CA 1
ATOM 863 C C . ASP A 1 120 ? 28.181 10.807 -42.542 1.00 33.23 116 ASP A C 1
ATOM 864 O O . ASP A 1 120 ? 29.262 10.516 -42.031 1.00 28.79 116 ASP A O 1
ATOM 869 N N . ALA A 1 121 ? 28.037 11.051 -43.841 1.00 27.49 117 ALA A N 1
ATOM 870 C CA . ALA A 1 121 ? 29.150 10.931 -44.781 1.00 28.31 117 ALA A CA 1
ATOM 871 C C . ALA A 1 121 ? 30.241 11.972 -44.537 1.00 30.90 117 ALA A C 1
ATOM 872 O O . ALA A 1 121 ? 31.343 11.865 -45.074 1.00 30.23 117 ALA A O 1
ATOM 874 N N . PHE A 1 122 ? 29.924 12.979 -43.731 1.00 26.47 118 PHE A N 1
ATOM 875 C CA . PHE A 1 122 ? 30.890 14.009 -43.370 1.00 31.58 118 PHE A CA 1
ATOM 876 C C . PHE A 1 122 ? 31.811 13.517 -42.258 1.00 34.69 118 PHE A C 1
ATOM 877 O O . PHE A 1 122 ? 32.819 14.152 -41.949 1.00 32.11 118 PHE A O 1
ATOM 885 N N . SER A 1 123 ? 31.460 12.380 -41.664 1.00 36.02 119 SER A N 1
ATOM 886 C CA . SER A 1 123 ? 32.206 11.842 -40.529 1.00 34.55 119 SER A CA 1
ATOM 887 C C . SER A 1 123 ? 33.314 10.892 -40.966 1.00 37.90 119 SER A C 1
ATOM 888 O O . SER A 1 123 ? 33.204 10.225 -41.994 1.00 33.45 119 SER A O 1
ATOM 891 N N . ASP A 1 124 ? 34.388 10.843 -40.183 1.00 40.64 120 ASP A N 1
ATOM 892 C CA . ASP A 1 124 ? 35.497 9.936 -40.463 1.00 36.11 120 ASP A CA 1
ATOM 893 C C . ASP A 1 124 ? 35.120 8.486 -40.168 1.00 33.92 120 ASP A C 1
ATOM 894 O O . ASP A 1 124 ? 35.734 7.560 -40.700 1.00 32.48 120 ASP A O 1
ATOM 899 N N . GLU A 1 125 ? 34.113 8.294 -39.320 1.00 34.64 121 GLU A N 1
ATOM 900 C CA . GLU A 1 125 ? 33.644 6.955 -38.980 1.00 36.91 121 GLU A CA 1
ATOM 901 C C . GLU A 1 125 ? 33.043 6.276 -40.203 1.00 34.61 121 GLU A C 1
ATOM 902 O O . GLU A 1 125 ? 33.340 5.117 -40.492 1.00 30.74 121 GLU A O 1
ATOM 908 N N . ILE A 1 126 ? 32.192 7.007 -40.917 1.00 36.14 122 ILE A N 1
ATOM 909 C CA . ILE A 1 126 ? 31.554 6.487 -42.121 1.00 25.92 122 ILE A CA 1
ATOM 910 C C . ILE A 1 126 ? 32.583 6.224 -43.217 1.00 31.07 122 ILE A C 1
ATOM 911 O O . ILE A 1 126 ? 32.504 5.218 -43.925 1.00 33.63 122 ILE A O 1
ATOM 916 N N . LYS A 1 127 ? 33.556 7.121 -43.342 1.00 26.11 123 LYS A N 1
ATOM 917 C CA . LYS A 1 127 ? 34.658 6.918 -44.276 1.00 28.54 123 LYS A CA 1
ATOM 918 C C . LYS A 1 127 ? 35.434 5.651 -43.925 1.00 30.92 123 LYS A C 1
ATOM 919 O O . LYS A 1 127 ? 35.867 4.912 -44.811 1.00 30.78 123 LYS A O 1
ATOM 925 N N . ALA A 1 128 ? 35.598 5.403 -42.629 1.00 33.01 124 ALA A N 1
ATOM 926 C CA . ALA A 1 128 ? 36.303 4.216 -42.158 1.00 35.54 124 ALA A CA 1
ATOM 927 C C . ALA A 1 128 ? 35.545 2.943 -42.523 1.00 31.65 124 ALA A C 1
ATOM 928 O O . ALA A 1 128 ? 36.150 1.937 -42.893 1.00 30.52 124 ALA A O 1
ATOM 930 N N . GLN A 1 129 ? 34.221 2.994 -42.419 1.00 31.55 125 GLN A N 1
ATOM 931 C CA . GLN A 1 129 ? 33.384 1.848 -42.760 1.00 33.63 125 GLN A CA 1
ATOM 932 C C . GLN A 1 129 ? 33.462 1.541 -44.253 1.00 34.87 125 GLN A C 1
ATOM 933 O O . GLN A 1 129 ? 33.410 0.379 -44.660 1.00 31.19 125 GLN A O 1
ATOM 939 N N . VAL A 1 130 ? 33.587 2.587 -45.064 1.00 31.57 126 VAL A N 1
ATOM 940 C CA . VAL A 1 130 ? 33.728 2.422 -46.506 1.00 33.43 126 VAL A CA 1
ATOM 941 C C . VAL A 1 130 ? 35.062 1.762 -46.835 1.00 29.12 126 VAL A C 1
ATOM 942 O O . VAL A 1 130 ? 35.110 0.760 -47.549 1.00 29.70 126 VAL A O 1
ATOM 946 N N . ILE A 1 131 ? 36.139 2.333 -46.304 1.00 33.00 127 ILE A N 1
ATOM 947 C CA . ILE A 1 131 ? 37.483 1.798 -46.495 1.00 34.78 127 ILE A CA 1
ATOM 948 C C . ILE A 1 131 ? 37.561 0.335 -46.066 1.00 33.49 127 ILE A C 1
ATOM 949 O O . ILE A 1 131 ? 38.133 -0.498 -46.768 1.00 35.85 127 ILE A O 1
ATOM 954 N N . GLU A 1 132 ? 36.967 0.032 -44.916 1.00 35.44 128 GLU A N 1
ATOM 955 C CA . GLU A 1 132 ? 36.956 -1.326 -44.381 1.00 39.44 128 GLU A CA 1
ATOM 956 C C . GLU A 1 132 ? 36.256 -2.305 -45.321 1.00 37.79 128 GLU A C 1
ATOM 957 O O . GLU A 1 132 ? 36.773 -3.388 -45.601 1.00 39.55 128 GLU A O 1
ATOM 963 N N . GLU A 1 133 ? 35.082 -1.918 -45.808 1.00 35.76 129 GLU A N 1
ATOM 964 C CA . GLU A 1 133 ? 34.323 -2.758 -46.728 1.00 32.44 129 GLU A CA 1
ATOM 965 C C . GLU A 1 133 ? 35.056 -2.924 -48.057 1.00 39.58 129 GLU A C 1
ATOM 966 O O . GLU A 1 133 ? 35.045 -4.004 -48.652 1.00 40.48 129 GLU A O 1
ATOM 972 N N . ALA A 1 134 ? 35.700 -1.853 -48.511 1.00 33.65 130 ALA A N 1
ATOM 973 C CA . ALA A 1 134 ? 36.467 -1.886 -49.752 1.00 38.31 130 ALA A CA 1
ATOM 974 C C . ALA A 1 134 ? 37.697 -2.780 -49.616 1.00 40.53 130 ALA A C 1
ATOM 975 O O . ALA A 1 134 ? 38.044 -3.517 -50.540 1.00 37.57 130 ALA A O 1
ATOM 977 N N . LYS A 1 135 ? 38.354 -2.705 -48.462 1.00 42.11 131 LYS A N 1
ATOM 978 C CA . LYS A 1 135 ? 39.513 -3.548 -48.176 1.00 40.64 131 LYS A CA 1
ATOM 979 C C . LYS A 1 135 ? 39.121 -5.019 -48.113 1.00 36.87 131 LYS A C 1
ATOM 980 O O . LYS A 1 135 ? 39.864 -5.892 -48.560 1.00 40.71 131 LYS A O 1
ATOM 986 N N . LYS A 1 136 ? 37.943 -5.282 -47.557 1.00 39.49 132 LYS A N 1
ATOM 987 C CA . LYS A 1 136 ? 37.466 -6.642 -47.336 1.00 37.44 132 LYS A CA 1
ATOM 988 C C . LYS A 1 136 ? 37.185 -7.385 -48.639 1.00 43.01 132 LYS A C 1
ATOM 989 O O . LYS A 1 136 ? 37.432 -8.587 -48.743 1.00 38.35 132 LYS A O 1
ATOM 995 N N . LYS A 1 137 ? 36.667 -6.664 -49.628 1.00 35.18 133 LYS A N 1
ATOM 996 C CA . LYS A 1 137 ? 36.239 -7.285 -50.876 1.00 34.57 133 LYS A CA 1
ATOM 997 C C . LYS A 1 137 ? 37.238 -7.068 -52.009 1.00 38.47 133 LYS A C 1
ATOM 998 O O . LYS A 1 137 ? 36.973 -7.433 -53.155 1.00 42.45 133 LYS A O 1
ATOM 1004 N N . GLY A 1 138 ? 38.386 -6.482 -51.682 1.00 33.99 134 GLY A N 1
ATOM 1005 C CA . GLY A 1 138 ? 39.422 -6.224 -52.666 1.00 33.97 134 GLY A CA 1
ATOM 1006 C C . GLY A 1 138 ? 38.972 -5.253 -53.741 1.00 34.23 134 GLY A C 1
ATOM 1007 O O . GLY A 1 138 ? 39.305 -5.411 -54.917 1.00 38.99 134 GLY A O 1
ATOM 1008 N N . ILE A 1 139 ? 38.214 -4.241 -53.333 1.00 36.55 135 ILE A N 1
ATOM 1009 C CA . ILE A 1 139 ? 37.665 -3.266 -54.267 1.00 36.29 135 ILE A CA 1
ATOM 1010 C C . ILE A 1 139 ? 38.532 -2.016 -54.385 1.00 35.47 135 ILE A C 1
ATOM 1011 O O . ILE A 1 139 ? 38.908 -1.411 -53.381 1.00 35.22 135 ILE A O 1
ATOM 1016 N N . LYS A 1 140 ? 38.860 -1.653 -55.622 1.00 33.15 136 LYS A N 1
ATOM 1017 C CA . LYS A 1 140 ? 39.429 -0.347 -55.928 1.00 36.45 136 LYS A CA 1
ATOM 1018 C C . LYS A 1 140 ? 38.429 0.416 -56.789 1.00 30.48 136 LYS A C 1
ATOM 1019 O O . LYS A 1 140 ? 37.998 -0.078 -57.830 1.00 33.94 136 LYS A O 1
ATOM 1025 N N . PHE A 1 141 ? 38.058 1.615 -56.354 1.00 33.50 137 PHE A N 1
ATOM 1026 C CA . PHE A 1 141 ? 37.040 2.396 -57.053 1.00 30.05 137 PHE A CA 1
ATOM 1027 C C . PHE A 1 141 ? 37.562 3.022 -58.345 1.00 34.32 137 PHE A C 1
ATOM 1028 O O . PHE A 1 141 ? 38.671 3.556 -58.383 1.00 34.84 137 PHE A O 1
ATOM 1036 N N . ASP A 1 142 ? 36.755 2.954 -59.400 1.00 32.48 138 ASP A N 1
ATOM 1037 C CA . ASP A 1 142 ? 37.100 3.590 -60.669 1.00 31.58 138 ASP A CA 1
ATOM 1038 C C . ASP A 1 142 ? 36.134 4.726 -61.004 1.00 33.11 138 ASP A C 1
ATOM 1039 O O . ASP A 1 142 ? 36.325 5.448 -61.982 1.00 32.71 138 ASP A O 1
ATOM 1044 N N . LEU A 1 143 ? 35.098 4.876 -60.184 1.00 28.57 139 LEU A N 1
ATOM 1045 C CA . LEU A 1 143 ? 34.166 5.990 -60.310 1.00 32.42 139 LEU A CA 1
ATOM 1046 C C . LEU A 1 143 ? 33.617 6.390 -58.945 1.00 26.46 139 LEU A C 1
ATOM 1047 O O . LEU A 1 143 ? 33.041 5.568 -58.234 1.00 29.03 139 LEU A O 1
ATOM 1052 N N . ILE A 1 144 ? 33.802 7.654 -58.582 1.00 25.97 140 ILE A N 1
ATOM 1053 C CA . ILE A 1 144 ? 33.318 8.154 -57.301 1.00 25.86 140 ILE A CA 1
ATOM 1054 C C . ILE A 1 144 ? 32.379 9.336 -57.494 1.00 22.12 140 ILE A C 1
ATOM 1055 O O . ILE A 1 144 ? 32.800 10.418 -57.898 1.00 25.89 140 ILE A O 1
ATOM 1060 N N . VAL A 1 145 ? 31.103 9.124 -57.199 1.00 23.48 141 VAL A N 1
ATOM 1061 C CA . VAL A 1 145 ? 30.099 10.161 -57.387 1.00 24.30 141 VAL A CA 1
ATOM 1062 C C . VAL A 1 145 ? 29.802 10.883 -56.079 1.00 24.74 141 VAL A C 1
ATOM 1063 O O . VAL A 1 145 ? 29.289 10.287 -55.132 1.00 24.89 141 VAL A O 1
ATOM 1067 N N . TYR A 1 146 ? 30.131 12.170 -56.031 1.00 25.02 142 TYR A N 1
ATOM 1068 C CA . TYR A 1 146 ? 29.859 12.979 -54.849 1.00 26.31 142 TYR A CA 1
ATOM 1069 C C . TYR A 1 146 ? 28.584 13.791 -55.042 1.00 28.92 142 TYR A C 1
ATOM 1070 O O . TYR A 1 146 ? 28.588 14.813 -55.728 1.00 23.20 142 TYR A O 1
ATOM 1079 N N . SER A 1 147 ? 27.496 13.335 -54.429 1.00 23.43 143 SER A N 1
ATOM 1080 C CA . SER A 1 147 ? 26.205 13.999 -54.576 1.00 28.30 143 SER A CA 1
ATOM 1081 C C . SER A 1 147 ? 25.548 14.270 -53.227 1.00 33.36 143 SER A C 1
ATOM 1082 O O . SER A 1 147 ? 24.336 14.116 -53.075 1.00 29.41 143 SER A O 1
ATOM 1085 N N . LEU A 1 148 ? 26.352 14.673 -52.248 1.00 38.48 144 LEU A N 1
ATOM 1086 C CA . LEU A 1 148 ? 25.831 14.971 -50.919 1.00 38.85 144 LEU A CA 1
ATOM 1087 C C . LEU A 1 148 ? 25.017 16.260 -50.916 1.00 36.90 144 LEU A C 1
ATOM 1088 O O . LEU A 1 148 ? 25.455 17.287 -51.437 1.00 43.19 144 LEU A O 1
ATOM 1093 N N . ALA A 1 149 ? 23.826 16.194 -50.330 1.00 38.02 145 ALA A N 1
ATOM 1094 C CA . ALA A 1 149 ? 22.938 17.346 -50.257 1.00 44.56 145 ALA A CA 1
ATOM 1095 C C . ALA A 1 149 ? 22.413 17.527 -48.838 1.00 46.40 145 ALA A C 1
ATOM 1096 O O . ALA A 1 149 ? 21.423 16.909 -48.448 1.00 55.29 145 ALA A O 1
ATOM 1098 N N . SER A 1 150 ? 23.085 18.376 -48.069 1.00 48.61 146 SER A N 1
ATOM 1099 C CA . SER A 1 150 ? 22.699 18.625 -46.686 1.00 36.16 146 SER A CA 1
ATOM 1100 C C . SER A 1 150 ? 22.818 20.105 -46.349 1.00 39.22 146 SER A C 1
ATOM 1101 O O . SER A 1 150 ? 23.759 20.770 -46.779 1.00 39.82 146 SER A O 1
ATOM 1104 N N . PRO A 1 151 ? 21.854 20.629 -45.580 1.00 34.06 147 PRO A N 1
ATOM 1105 C CA . PRO A 1 151 ? 21.902 22.028 -45.149 1.00 39.81 147 PRO A CA 1
ATOM 1106 C C . PRO A 1 151 ? 22.927 22.234 -44.039 1.00 36.90 147 PRO A C 1
ATOM 1107 O O . PRO A 1 151 ? 23.293 23.374 -43.748 1.00 33.64 147 PRO A O 1
ATOM 1111 N N . VAL A 1 152 ? 23.380 21.142 -43.429 1.00 35.85 148 VAL A N 1
ATOM 1112 C CA . VAL A 1 152 ? 24.305 21.223 -42.302 1.00 34.79 148 VAL A CA 1
ATOM 1113 C C . VAL A 1 152 ? 25.496 20.274 -42.439 1.00 34.86 148 VAL A C 1
ATOM 1114 O O . VAL A 1 152 ? 25.396 19.217 -43.064 1.00 35.39 148 VAL A O 1
ATOM 1118 N N . ARG A 1 153 ? 26.623 20.662 -41.850 1.00 32.46 149 ARG A N 1
ATOM 1119 C CA . ARG A 1 153 ? 27.807 19.809 -41.810 1.00 31.53 149 ARG A CA 1
ATOM 1120 C C . ARG A 1 153 ? 28.580 19.978 -40.506 1.00 36.31 149 ARG A C 1
ATOM 1121 O O . ARG A 1 153 ? 28.904 21.096 -40.103 1.00 31.94 149 ARG A O 1
ATOM 1129 N N . THR A 1 154 ? 28.872 18.859 -39.852 1.00 36.10 150 THR A N 1
ATOM 1130 C CA . THR A 1 154 ? 29.703 18.872 -38.657 1.00 33.63 150 THR A CA 1
ATOM 1131 C C . THR A 1 154 ? 31.161 18.658 -39.042 1.00 33.19 150 THR A C 1
ATOM 1132 O O . THR A 1 154 ? 31.526 17.598 -39.554 1.00 39.35 150 THR A O 1
ATOM 1136 N N . ASP A 1 155 ? 31.985 19.674 -38.807 1.00 32.84 151 ASP A N 1
ATOM 1137 C CA . ASP A 1 155 ? 33.409 19.604 -39.116 1.00 34.98 151 ASP A CA 1
ATOM 1138 C C . ASP A 1 155 ? 34.055 18.449 -38.357 1.00 43.63 151 ASP A C 1
ATOM 1139 O O . ASP A 1 155 ? 34.023 18.412 -37.127 1.00 41.11 151 ASP A O 1
ATOM 1144 N N . PRO A 1 156 ? 34.646 17.501 -39.096 1.00 42.46 152 PRO A N 1
ATOM 1145 C CA . PRO A 1 156 ? 35.240 16.293 -38.512 1.00 47.95 152 PRO A CA 1
ATOM 1146 C C . PRO A 1 156 ? 36.495 16.578 -37.691 1.00 52.06 152 PRO A C 1
ATOM 1147 O O . PRO A 1 156 ? 36.916 15.722 -36.916 1.00 58.81 152 PRO A O 1
ATOM 1151 N N . ASP A 1 157 ? 37.081 17.759 -37.859 1.00 50.06 153 ASP A N 1
ATOM 1152 C CA . ASP A 1 157 ? 38.313 18.099 -37.153 1.00 53.60 153 ASP A CA 1
ATOM 1153 C C . ASP A 1 157 ? 38.066 18.939 -35.902 1.00 51.43 153 ASP A C 1
ATOM 1154 O O . ASP A 1 157 ? 38.895 18.964 -34.994 1.00 55.94 153 ASP A O 1
ATOM 1159 N N . THR A 1 158 ? 36.928 19.623 -35.857 1.00 46.17 154 THR A N 1
ATOM 1160 C CA . THR A 1 158 ? 36.640 20.534 -34.753 1.00 46.30 154 THR A CA 1
ATOM 1161 C C . THR A 1 158 ? 35.361 20.166 -34.003 1.00 49.35 154 THR A C 1
ATOM 1162 O O . THR A 1 158 ? 35.228 20.453 -32.814 1.00 52.51 154 THR A O 1
ATOM 1166 N N . GLY A 1 159 ? 34.424 19.532 -34.700 1.00 48.63 155 GLY A N 1
ATOM 1167 C CA . GLY A 1 159 ? 33.165 19.134 -34.095 1.00 38.84 155 GLY A CA 1
ATOM 1168 C C . GLY A 1 159 ? 32.099 20.207 -34.209 1.00 40.81 155 GLY A C 1
ATOM 1169 O O . GLY A 1 159 ? 30.949 19.999 -33.822 1.00 44.78 155 GLY A O 1
ATOM 1170 N N . ILE A 1 160 ? 32.484 21.357 -34.754 1.00 42.82 156 ILE A N 1
ATOM 1171 C CA . ILE A 1 160 ? 31.571 22.483 -34.932 1.00 49.10 156 ILE A CA 1
ATOM 1172 C C . ILE A 1 160 ? 30.580 22.216 -36.062 1.00 46.51 156 ILE A C 1
ATOM 1173 O O . ILE A 1 160 ? 30.972 21.802 -37.154 1.00 37.10 156 ILE A O 1
ATOM 1178 N N . MET A 1 161 ? 29.298 22.452 -35.798 1.00 42.83 157 MET A N 1
ATOM 1179 C CA . MET A 1 161 ? 28.271 22.294 -36.821 1.00 41.08 157 MET A CA 1
ATOM 1180 C C . MET A 1 161 ? 28.113 23.588 -37.609 1.00 49.27 157 MET A C 1
ATOM 1181 O O . MET A 1 161 ? 28.066 24.674 -37.032 1.00 52.51 157 MET A O 1
ATOM 1186 N N . HIS A 1 162 ? 28.031 23.466 -38.930 1.00 41.48 158 HIS A N 1
ATOM 1187 C CA . HIS A 1 162 ? 27.879 24.626 -39.800 1.00 38.28 158 HIS A CA 1
ATOM 1188 C C . HIS A 1 162 ? 26.552 24.572 -40.548 1.00 33.80 158 HIS A C 1
ATOM 1189 O O . HIS A 1 162 ? 26.113 23.503 -40.968 1.00 34.85 158 HIS A O 1
ATOM 1196 N N . LYS A 1 163 ? 25.919 25.729 -40.708 1.00 39.46 159 LYS A N 1
ATOM 1197 C CA . LYS A 1 163 ? 24.640 25.819 -41.404 1.00 32.92 159 LYS A CA 1
ATOM 1198 C C . LYS A 1 163 ? 24.754 26.668 -42.667 1.00 33.69 159 LYS A C 1
ATOM 1199 O O . LYS A 1 163 ? 25.251 27.793 -42.626 1.00 35.94 159 LYS A O 1
ATOM 1205 N N . SER A 1 164 ? 24.294 26.123 -43.788 1.00 33.22 160 SER A N 1
ATOM 1206 C CA . SER A 1 164 ? 24.342 26.842 -45.057 1.00 31.84 160 SER A CA 1
ATOM 1207 C C . SER A 1 164 ? 23.118 27.732 -45.235 1.00 34.77 160 SER A C 1
ATOM 1208 O O . SER A 1 164 ? 22.048 27.448 -44.695 1.00 36.72 160 SER A O 1
ATOM 1211 N N . VAL A 1 165 ? 23.287 28.815 -45.986 1.00 36.04 161 VAL A N 1
ATOM 1212 C CA . VAL A 1 165 ? 22.176 29.691 -46.334 1.00 36.09 161 VAL A CA 1
ATOM 1213 C C . VAL A 1 165 ? 22.117 29.887 -47.847 1.00 32.00 161 VAL A C 1
ATOM 1214 O O . VAL A 1 165 ? 23.109 29.683 -48.548 1.00 36.76 161 VAL A O 1
ATOM 1218 N N . LEU A 1 166 ? 20.948 30.273 -48.346 1.00 32.69 162 LEU A N 1
ATOM 1219 C CA . LEU A 1 166 ? 20.766 30.532 -49.768 1.00 36.51 162 LEU A CA 1
ATOM 1220 C C . LEU A 1 166 ? 20.417 31.999 -49.968 1.00 34.15 162 LEU A C 1
ATOM 1221 O O . LEU A 1 166 ? 19.247 32.350 -50.121 1.00 36.86 162 LEU A O 1
ATOM 1226 N N . LYS A 1 167 ? 21.433 32.858 -49.961 1.00 28.80 163 LYS A N 1
ATOM 1227 C CA . LYS A 1 167 ? 21.208 34.300 -49.961 1.00 32.13 163 LYS A CA 1
ATOM 1228 C C . LYS A 1 167 ? 22.220 35.053 -50.831 1.00 33.14 163 LYS A C 1
ATOM 1229 O O . LYS A 1 167 ? 23.321 34.560 -51.074 1.00 31.30 163 LYS A O 1
ATOM 1235 N N . PRO A 1 168 ? 21.844 36.251 -51.312 1.00 26.18 164 PRO A N 1
ATOM 1236 C CA . PRO A 1 168 ? 22.754 37.053 -52.136 1.00 32.17 164 PRO A CA 1
ATOM 1237 C C . PRO A 1 168 ? 23.735 37.855 -51.287 1.00 36.20 164 PRO A C 1
ATOM 1238 O O . PRO A 1 168 ? 23.718 37.752 -50.061 1.00 39.01 164 PRO A O 1
ATOM 1242 N N . PHE A 1 169 ? 24.582 38.643 -51.942 1.00 36.42 165 PHE A N 1
ATOM 1243 C CA . PHE A 1 169 ? 25.470 39.565 -51.245 1.00 40.36 165 PHE A CA 1
ATOM 1244 C C . PHE A 1 169 ? 25.149 41.002 -51.641 1.00 35.86 165 PHE A C 1
ATOM 1245 O O . PHE A 1 169 ? 24.770 41.269 -52.781 1.00 38.77 165 PHE A O 1
ATOM 1253 N N . GLY A 1 170 ? 25.300 41.923 -50.695 1.00 40.69 166 GLY A N 1
ATOM 1254 C CA . GLY A 1 170 ? 25.082 43.333 -50.965 1.00 42.23 166 GLY A CA 1
ATOM 1255 C C . GLY A 1 170 ? 23.631 43.762 -50.862 1.00 46.33 166 GLY A C 1
ATOM 1256 O O . GLY A 1 170 ? 23.230 44.399 -49.888 1.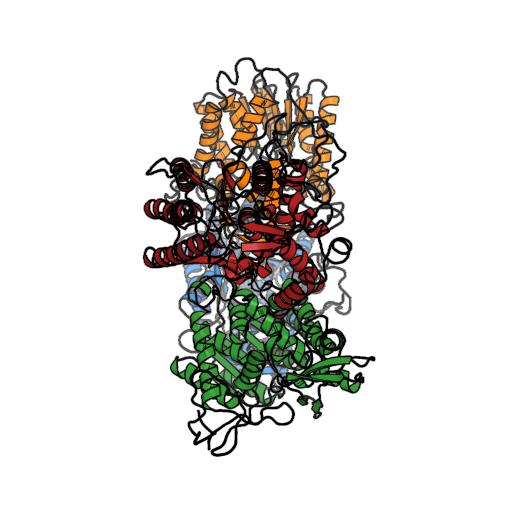00 47.08 166 GLY A O 1
ATOM 1257 N N . LYS A 1 171 ? 22.840 43.415 -51.872 1.00 41.93 167 LYS A N 1
ATOM 1258 C CA . LYS A 1 171 ? 21.435 43.807 -51.911 1.00 43.70 167 LYS A CA 1
ATOM 1259 C C . LYS A 1 171 ? 20.499 42.616 -51.753 1.00 47.61 167 LYS A C 1
ATOM 1260 O O . LYS A 1 171 ? 20.874 41.475 -52.026 1.00 40.70 167 LYS A O 1
ATOM 1266 N N . THR A 1 172 ? 19.276 42.894 -51.313 1.00 41.95 168 THR A N 1
ATOM 1267 C CA . THR A 1 172 ? 18.252 41.866 -51.199 1.00 41.82 168 THR A CA 1
ATOM 1268 C C . THR A 1 172 ? 17.817 41.383 -52.581 1.00 40.32 168 THR A C 1
ATOM 1269 O O . THR A 1 172 ? 17.561 42.185 -53.480 1.00 37.69 168 THR A O 1
ATOM 1273 N N . PHE A 1 173 ? 17.752 40.068 -52.751 1.00 35.47 169 PHE A N 1
ATOM 1274 C CA . PHE A 1 173 ? 17.302 39.492 -54.011 1.00 36.34 169 PHE A CA 1
ATOM 1275 C C . PHE A 1 173 ? 15.807 39.217 -53.957 1.00 32.46 169 PHE A C 1
ATOM 1276 O O . PHE A 1 173 ? 15.339 38.427 -53.138 1.00 34.67 169 PHE A O 1
ATOM 1284 N N . THR A 1 174 ? 15.062 39.879 -54.833 1.00 34.90 170 THR A N 1
ATOM 1285 C CA . THR A 1 174 ? 13.612 39.764 -54.849 1.00 33.58 170 THR A CA 1
ATOM 1286 C C . THR A 1 174 ? 13.122 39.355 -56.231 1.00 33.72 170 THR A C 1
ATOM 1287 O O . THR A 1 174 ? 13.567 39.897 -57.243 1.00 32.37 170 THR A O 1
ATOM 1291 N N . GLY A 1 175 ? 12.210 38.390 -56.267 1.00 33.30 171 GLY A N 1
ATOM 1292 C CA . GLY A 1 175 ? 11.632 37.943 -57.518 1.00 30.02 171 GLY A CA 1
ATOM 1293 C C . GLY A 1 175 ? 10.295 37.260 -57.326 1.00 26.72 171 GLY A C 1
ATOM 1294 O O . GLY A 1 175 ? 9.903 36.942 -56.203 1.00 32.33 171 GLY A O 1
ATOM 1295 N N . LYS A 1 176 ? 9.591 37.034 -58.428 1.00 30.39 172 LYS A N 1
ATOM 1296 C CA . LYS A 1 176 ? 8.331 36.307 -58.388 1.00 30.57 172 LYS A CA 1
ATOM 1297 C C . LYS A 1 176 ? 8.552 34.850 -57.996 1.00 32.60 172 LYS A C 1
ATOM 1298 O O . LYS A 1 176 ? 9.677 34.361 -58.005 1.00 38.07 172 LYS A O 1
ATOM 1304 N N . THR A 1 177 ? 7.472 34.173 -57.628 1.00 28.86 173 THR A N 1
ATOM 1305 C CA . THR A 1 177 ? 7.505 32.742 -57.356 1.00 26.60 173 THR A CA 1
ATOM 1306 C C . THR A 1 177 ? 6.087 32.215 -57.487 1.00 28.46 173 THR A C 1
ATOM 1307 O O . THR A 1 177 ? 5.146 32.991 -57.641 1.00 31.34 173 THR A O 1
ATOM 1311 N N . VAL A 1 178 ? 5.927 30.900 -57.426 1.00 26.50 174 VAL A N 1
ATOM 1312 C CA . VAL A 1 178 ? 4.604 30.312 -57.567 1.00 26.16 174 VAL A CA 1
ATOM 1313 C C . VAL A 1 178 ? 4.441 29.098 -56.658 1.00 32.65 174 VAL A C 1
ATOM 1314 O O . VAL A 1 178 ? 5.368 28.306 -56.484 1.00 33.43 174 VAL A O 1
ATOM 1318 N N . ASP A 1 179 ? 3.269 28.984 -56.045 1.00 30.52 175 ASP A N 1
ATOM 1319 C CA . ASP A 1 179 ? 2.928 27.802 -55.270 1.00 32.42 175 ASP A CA 1
ATOM 1320 C C . ASP A 1 179 ? 2.226 26.841 -56.216 1.00 32.60 175 ASP A C 1
ATOM 1321 O O . ASP A 1 179 ? 1.086 27.079 -56.611 1.00 31.06 175 ASP A O 1
ATOM 1326 N N . PRO A 1 180 ? 2.912 25.749 -56.586 1.00 28.21 176 PRO A N 1
ATOM 1327 C CA . PRO A 1 180 ? 2.426 24.790 -57.585 1.00 29.10 176 PRO A CA 1
ATOM 1328 C C . PRO A 1 180 ? 1.142 24.078 -57.165 1.00 33.25 176 PRO A C 1
ATOM 1329 O O . PRO A 1 180 ? 0.447 23.531 -58.020 1.00 32.55 176 PRO A O 1
ATOM 1333 N N . PHE A 1 181 ? 0.833 24.088 -55.871 1.00 34.62 177 PHE A N 1
ATOM 1334 C CA . PHE A 1 181 ? -0.355 23.403 -55.371 1.00 34.46 177 PHE A CA 1
ATOM 1335 C C . PHE A 1 181 ? -1.582 24.310 -55.297 1.00 35.29 177 PHE A C 1
ATOM 1336 O O . PHE A 1 181 ? -2.716 23.837 -55.366 1.00 37.68 177 PHE A O 1
ATOM 1344 N N . THR A 1 182 ? -1.354 25.612 -55.161 1.00 36.48 178 THR A N 1
ATOM 1345 C CA . THR A 1 182 ? -2.451 26.573 -55.099 1.00 32.18 178 THR A CA 1
ATOM 1346 C C . THR A 1 182 ? -2.512 27.421 -56.366 1.00 36.40 178 THR A C 1
ATOM 1347 O O . THR A 1 182 ? -3.552 27.997 -56.689 1.00 38.07 178 THR A O 1
ATOM 1351 N N . GLY A 1 183 ? -1.391 27.498 -57.076 1.00 33.02 179 GLY A N 1
ATOM 1352 C CA . GLY A 1 183 ? -1.316 28.264 -58.306 1.00 31.72 179 GLY A CA 1
ATOM 1353 C C . GLY A 1 183 ? -1.095 29.745 -58.067 1.00 25.90 179 GLY A C 1
ATOM 1354 O O . GLY A 1 183 ? -1.140 30.544 -59.000 1.00 26.57 179 GLY A O 1
ATOM 1355 N N . GLU A 1 184 ? -0.848 30.115 -56.815 1.00 26.22 180 GLU A N 1
ATOM 1356 C CA . GLU A 1 184 ? -0.685 31.522 -56.461 1.00 29.12 180 GLU A CA 1
ATOM 1357 C C . GLU A 1 184 ? 0.707 32.056 -56.788 1.00 28.06 180 GLU A C 1
ATOM 1358 O O . GLU A 1 184 ? 1.717 31.468 -56.398 1.00 30.40 180 GLU A O 1
ATOM 1364 N N . LEU A 1 185 ? 0.751 33.174 -57.506 1.00 26.93 181 LEU A N 1
ATOM 1365 C CA . LEU A 1 185 ? 2.000 33.887 -57.743 1.00 31.14 181 LEU A CA 1
ATOM 1366 C C . LEU A 1 185 ? 2.284 34.814 -56.571 1.00 33.00 181 LEU A C 1
ATOM 1367 O O . LEU A 1 185 ? 1.407 35.561 -56.138 1.00 39.61 181 LEU A O 1
ATOM 1372 N N . LYS A 1 186 ? 3.508 34.768 -56.059 1.00 34.87 182 LYS A N 1
ATOM 1373 C CA . LYS A 1 186 ? 3.895 35.627 -54.947 1.00 37.85 182 LYS A CA 1
ATOM 1374 C C . LYS A 1 186 ? 5.146 36.423 -55.270 1.00 41.46 182 LYS A C 1
ATOM 1375 O O . LYS A 1 186 ? 5.770 36.234 -56.314 1.00 37.99 182 LYS A O 1
ATOM 1381 N N . GLU A 1 187 ? 5.507 37.311 -54.354 1.00 38.98 183 GLU A N 1
ATOM 1382 C CA . GLU A 1 187 ? 6.774 38.019 -54.427 1.00 39.38 183 GLU A CA 1
ATOM 1383 C C . GLU A 1 187 ? 7.543 37.788 -53.135 1.00 45.95 183 GLU A C 1
ATOM 1384 O O . GLU A 1 187 ? 7.137 38.251 -52.069 1.00 47.01 183 GLU A O 1
ATOM 1390 N N . ILE A 1 188 ? 8.647 37.056 -53.231 1.00 38.97 184 ILE A N 1
ATOM 1391 C CA . ILE A 1 188 ? 9.449 36.741 -52.057 1.00 35.64 184 ILE A CA 1
ATOM 1392 C C . ILE A 1 188 ? 10.863 37.282 -52.201 1.00 37.28 184 ILE A C 1
ATOM 1393 O O . ILE A 1 188 ? 11.295 37.631 -53.299 1.00 34.68 184 ILE A O 1
ATOM 1398 N N . SER A 1 189 ? 11.581 37.347 -51.086 1.00 32.88 185 SER A N 1
ATOM 1399 C CA . SER A 1 189 ? 12.905 37.949 -51.072 1.00 30.11 185 SER A CA 1
ATOM 1400 C C . SER A 1 189 ? 13.909 37.138 -50.263 1.00 33.60 185 SER A C 1
ATOM 1401 O O . SER A 1 189 ? 13.538 36.378 -49.368 1.00 36.65 185 SER A O 1
ATOM 1404 N N . ALA A 1 190 ? 15.184 37.310 -50.591 1.00 29.62 186 ALA A N 1
ATOM 1405 C CA . ALA A 1 190 ? 16.271 36.752 -49.801 1.00 31.48 186 ALA A CA 1
ATOM 1406 C C . ALA A 1 190 ? 17.211 37.882 -49.398 1.00 35.38 186 ALA A C 1
ATOM 1407 O O . ALA A 1 190 ? 17.785 38.558 -50.252 1.00 36.23 186 ALA A O 1
ATOM 1409 N N . GLU A 1 191 ? 17.351 38.093 -48.093 1.00 35.01 187 GLU A N 1
ATOM 1410 C CA . GLU A 1 191 ? 18.190 39.165 -47.570 1.00 41.45 187 GLU A CA 1
ATOM 1411 C C . GLU A 1 191 ? 19.665 38.854 -47.809 1.00 37.95 187 GLU A C 1
ATOM 1412 O O . GLU A 1 191 ? 20.044 37.691 -47.897 1.00 39.35 187 GLU A O 1
ATOM 1418 N N . PRO A 1 192 ? 20.503 39.896 -47.925 1.00 40.87 188 PRO A N 1
ATOM 1419 C CA . PRO A 1 192 ? 21.941 39.672 -48.118 1.00 39.80 188 PRO A CA 1
ATOM 1420 C C . PRO A 1 192 ? 22.585 39.006 -46.902 1.00 39.45 188 PRO A C 1
ATOM 1421 O O . PRO A 1 192 ? 22.190 39.275 -45.769 1.00 38.79 188 PRO A O 1
ATOM 1425 N N . ALA A 1 193 ? 23.565 38.142 -47.144 1.00 35.41 189 ALA A N 1
ATOM 1426 C CA . ALA A 1 193 ? 24.188 37.368 -46.076 1.00 42.05 189 ALA A CA 1
ATOM 1427 C C . ALA A 1 193 ? 25.442 38.037 -45.522 1.00 36.73 189 ALA A C 1
ATOM 1428 O O . ALA A 1 193 ? 26.056 38.877 -46.181 1.00 37.00 189 ALA A O 1
ATOM 1430 N N . ASN A 1 194 ? 25.813 37.653 -44.303 1.00 41.04 190 ASN A N 1
ATOM 1431 C CA . ASN A 1 194 ? 27.034 38.147 -43.674 1.00 42.77 190 ASN A CA 1
ATOM 1432 C C . ASN A 1 194 ? 28.222 37.209 -43.888 1.00 46.48 190 ASN A C 1
ATOM 1433 O O . ASN A 1 194 ? 28.080 36.143 -44.490 1.00 41.24 190 ASN A O 1
ATOM 1438 N N . ASP A 1 195 ? 29.387 37.608 -43.385 1.00 49.83 191 ASP A N 1
ATOM 1439 C CA . ASP A 1 195 ? 30.619 36.847 -43.579 1.00 47.34 191 ASP A CA 1
ATOM 1440 C C . ASP A 1 195 ? 30.568 35.455 -42.946 1.00 43.77 191 ASP A C 1
ATOM 1441 O O . ASP A 1 195 ? 31.198 34.523 -43.442 1.00 47.98 191 ASP A O 1
ATOM 1446 N N . GLU A 1 196 ? 29.818 35.318 -41.856 1.00 40.67 192 GLU A N 1
ATOM 1447 C CA . GLU A 1 196 ? 29.665 34.023 -41.198 1.00 47.65 192 GLU A CA 1
ATOM 1448 C C . GLU A 1 196 ? 28.845 33.050 -42.039 1.00 40.73 192 GLU A C 1
ATOM 1449 O O . GLU A 1 196 ? 29.268 31.920 -42.283 1.00 36.46 192 GLU A O 1
ATOM 1455 N N . GLU A 1 197 ? 27.673 33.498 -42.477 1.00 39.48 193 GLU A N 1
ATOM 1456 C CA . GLU A 1 197 ? 26.803 32.693 -43.327 1.00 41.23 193 GLU A CA 1
ATOM 1457 C C . GLU A 1 197 ? 27.503 32.302 -44.623 1.00 35.28 193 GLU A C 1
ATOM 1458 O O . GLU A 1 197 ? 27.305 31.202 -45.138 1.00 36.99 193 GLU A O 1
ATOM 1464 N N . ALA A 1 198 ? 28.327 33.208 -45.141 1.00 35.75 194 ALA A N 1
ATOM 1465 C CA . ALA A 1 198 ? 29.078 32.954 -46.366 1.00 34.59 194 ALA A CA 1
ATOM 1466 C C . ALA A 1 198 ? 30.113 31.853 -46.160 1.00 36.42 194 ALA A C 1
ATOM 1467 O O . ALA A 1 198 ? 30.211 30.923 -46.962 1.00 33.70 194 ALA A O 1
ATOM 1469 N N . ALA A 1 199 ? 30.884 31.966 -45.084 1.00 35.06 195 ALA A N 1
ATOM 1470 C CA . ALA A 1 199 ? 31.902 30.975 -44.761 1.00 34.73 195 ALA A CA 1
ATOM 1471 C C . ALA A 1 199 ? 31.265 29.627 -44.444 1.00 37.50 195 ALA A C 1
ATOM 1472 O O . ALA A 1 199 ? 31.751 28.582 -44.877 1.00 36.68 195 ALA A O 1
ATOM 1474 N N . ALA A 1 200 ? 30.171 29.664 -43.690 1.00 31.97 196 ALA A N 1
ATOM 1475 C CA . ALA A 1 200 ? 29.458 28.453 -43.303 1.00 34.26 196 ALA A CA 1
ATOM 1476 C C . ALA A 1 200 ? 28.900 27.717 -44.517 1.00 31.56 196 ALA A C 1
ATOM 1477 O O . ALA A 1 200 ? 28.942 26.489 -44.581 1.00 37.01 196 ALA A O 1
ATOM 1479 N N . THR A 1 201 ? 28.380 28.473 -45.479 1.00 34.69 197 THR A N 1
ATOM 1480 C CA . THR A 1 201 ? 27.823 27.889 -46.695 1.00 34.51 197 THR A CA 1
ATOM 1481 C C . THR A 1 201 ? 28.900 27.165 -47.497 1.00 27.75 197 THR A C 1
ATOM 1482 O O . THR A 1 201 ? 28.674 26.066 -48.004 1.00 31.41 197 THR A O 1
ATOM 1486 N N . VAL A 1 202 ? 30.074 27.781 -47.599 1.00 25.63 198 VAL A N 1
ATOM 1487 C CA . VAL A 1 202 ? 31.212 27.161 -48.271 1.00 28.77 198 VAL A CA 1
ATOM 1488 C C . VAL A 1 202 ? 31.663 25.913 -47.516 1.00 29.91 198 VAL A C 1
ATOM 1489 O O . VAL A 1 202 ? 32.026 24.903 -48.122 1.00 29.13 198 VAL A O 1
ATOM 1493 N N . LYS A 1 203 ? 31.629 25.988 -46.189 1.00 30.08 199 LYS A N 1
ATOM 1494 C CA . LYS A 1 203 ? 31.984 24.856 -45.339 1.00 32.54 199 LYS A CA 1
ATOM 1495 C C . LYS A 1 203 ? 31.085 23.657 -45.608 1.00 29.73 199 LYS A C 1
ATOM 1496 O O . LYS A 1 203 ? 31.535 22.512 -45.581 1.00 32.09 199 LYS A O 1
ATOM 1502 N N . VAL A 1 204 ? 29.812 23.929 -45.876 1.00 29.96 200 VAL A N 1
ATOM 1503 C CA . VAL A 1 204 ? 28.825 22.873 -46.061 1.00 31.11 200 VAL A CA 1
ATOM 1504 C C . VAL A 1 204 ? 28.693 22.434 -47.521 1.00 32.28 200 VAL A C 1
ATOM 1505 O O . VAL A 1 204 ? 28.614 21.240 -47.812 1.00 29.80 200 VAL A O 1
ATOM 1509 N N . MET A 1 205 ? 28.683 23.398 -48.436 1.00 28.49 201 MET A N 1
ATOM 1510 C CA . MET A 1 205 ? 28.401 23.106 -49.840 1.00 31.99 201 MET A CA 1
ATOM 1511 C C . MET A 1 205 ? 29.629 23.142 -50.754 1.00 32.52 201 MET A C 1
ATOM 1512 O O . MET A 1 205 ? 29.525 22.867 -51.949 1.00 33.40 201 MET A O 1
ATOM 1517 N N . GLY A 1 206 ? 30.787 23.476 -50.194 1.00 30.20 202 GLY A N 1
ATOM 1518 C CA . GLY A 1 206 ? 32.018 23.505 -50.965 1.00 25.74 202 GLY A CA 1
ATOM 1519 C C . GLY A 1 206 ? 32.574 22.115 -51.216 1.00 25.01 202 GLY A C 1
ATOM 1520 O O . GLY A 1 206 ? 31.843 21.126 -51.160 1.00 30.38 202 GLY A O 1
ATOM 1521 N N . GLY A 1 207 ? 33.874 22.034 -51.478 1.00 24.37 203 GLY A N 1
ATOM 1522 C CA . GLY A 1 207 ? 34.497 20.767 -51.819 1.00 26.93 203 GLY A CA 1
ATOM 1523 C C . GLY A 1 207 ? 35.429 20.187 -50.768 1.00 30.04 203 GLY A C 1
ATOM 1524 O O . GLY A 1 207 ? 36.269 19.344 -51.083 1.00 31.87 203 GLY A O 1
ATOM 1525 N N . GLU A 1 208 ? 35.283 20.623 -49.521 1.00 29.62 204 GLU A N 1
ATOM 1526 C CA . GLU A 1 208 ? 36.148 20.133 -48.447 1.00 33.18 204 GLU A CA 1
ATOM 1527 C C . GLU A 1 208 ? 35.979 18.637 -48.184 1.00 30.65 204 GLU A C 1
ATOM 1528 O O . GLU A 1 208 ? 36.958 17.890 -48.170 1.00 32.51 204 GLU A O 1
ATOM 1534 N N . ASP A 1 209 ? 34.740 18.204 -47.978 1.00 26.97 205 ASP A N 1
ATOM 1535 C CA . ASP A 1 209 ? 34.470 16.802 -47.676 1.00 33.25 205 ASP A CA 1
ATOM 1536 C C . ASP A 1 209 ? 34.805 15.901 -48.858 1.00 29.42 205 ASP A C 1
ATOM 1537 O O . ASP A 1 209 ? 35.287 14.782 -48.682 1.00 33.64 205 ASP A O 1
ATOM 1542 N N . TRP A 1 210 ? 34.536 16.398 -50.061 1.00 28.07 206 TRP A N 1
ATOM 1543 C CA . TRP A 1 210 ? 34.843 15.679 -51.290 1.00 29.34 206 TRP A CA 1
ATOM 1544 C C . TRP A 1 210 ? 36.330 15.354 -51.347 1.00 28.21 206 TRP A C 1
ATOM 1545 O O . TRP A 1 210 ? 36.719 14.205 -51.558 1.00 26.06 206 TRP A O 1
ATOM 1556 N N . GLU A 1 211 ? 37.154 16.377 -51.148 1.00 27.57 207 GLU A N 1
ATOM 1557 C CA . GLU A 1 211 ? 38.601 16.219 -51.172 1.00 34.68 207 GLU A CA 1
ATOM 1558 C C . GLU A 1 211 ? 39.063 15.313 -50.034 1.00 34.17 207 GLU A C 1
ATOM 1559 O O . GLU A 1 211 ? 40.018 14.552 -50.183 1.00 32.69 207 GLU A O 1
ATOM 1565 N N . ARG A 1 212 ? 38.373 15.393 -48.901 1.00 28.02 208 ARG A N 1
ATOM 1566 C CA . ARG A 1 212 ? 38.697 14.556 -47.753 1.00 30.21 208 ARG A CA 1
ATOM 1567 C C . ARG A 1 212 ? 38.420 13.090 -48.070 1.00 34.31 208 ARG A C 1
ATOM 1568 O O . ARG A 1 212 ? 39.203 12.212 -47.708 1.00 37.85 208 ARG A O 1
ATOM 1576 N N . TRP A 1 213 ? 37.306 12.834 -48.751 1.00 31.22 209 TRP A N 1
ATOM 1577 C CA . TRP A 1 213 ? 36.967 11.484 -49.190 1.00 29.75 209 TRP A CA 1
ATOM 1578 C C . TRP A 1 213 ? 38.042 10.927 -50.116 1.00 35.99 209 TRP A C 1
ATOM 1579 O O . TRP A 1 213 ? 38.494 9.796 -49.946 1.00 34.41 209 TRP A O 1
ATOM 1590 N N . ILE A 1 214 ? 38.451 11.734 -51.091 1.00 30.92 210 ILE A N 1
ATOM 1591 C CA . ILE A 1 214 ? 39.437 11.308 -52.079 1.00 31.73 210 ILE A CA 1
ATOM 1592 C C . ILE A 1 214 ? 40.811 11.058 -51.460 1.00 37.36 210 ILE A C 1
ATOM 1593 O O . ILE A 1 214 ? 41.429 10.023 -51.709 1.00 36.57 210 ILE A O 1
ATOM 1598 N N . LYS A 1 215 ? 41.282 12.005 -50.653 1.00 37.93 211 LYS A N 1
ATOM 1599 C CA . LYS A 1 215 ? 42.601 11.898 -50.032 1.00 42.12 211 LYS A CA 1
ATOM 1600 C C . LYS A 1 215 ? 42.722 10.686 -49.108 1.00 36.55 211 LYS A C 1
ATOM 1601 O O . LYS A 1 215 ? 43.770 10.043 -49.057 1.00 38.55 211 LYS A O 1
ATOM 1607 N N . GLN A 1 216 ? 41.650 10.375 -48.385 1.00 33.02 212 GLN A N 1
ATOM 1608 C CA . GLN A 1 216 ? 41.642 9.209 -47.506 1.00 38.59 212 GLN A CA 1
ATOM 1609 C C . GLN A 1 216 ? 41.651 7.908 -48.304 1.00 39.98 212 GLN A C 1
ATOM 1610 O O . GLN A 1 216 ? 42.372 6.969 -47.967 1.00 41.28 212 GLN A O 1
ATOM 1616 N N . LEU A 1 217 ? 40.845 7.859 -49.360 1.00 35.67 213 LEU A N 1
ATOM 1617 C CA . LEU A 1 217 ? 40.779 6.682 -50.220 1.00 36.28 213 LEU A CA 1
ATOM 1618 C C . LEU A 1 217 ? 42.098 6.464 -50.956 1.00 37.59 213 LEU A C 1
ATOM 1619 O O . LEU A 1 217 ? 42.554 5.330 -51.109 1.00 37.03 213 LEU A O 1
ATOM 1624 N N . SER A 1 218 ? 42.704 7.558 -51.409 1.00 39.60 214 SER A N 1
ATOM 1625 C CA . SER A 1 218 ? 43.985 7.498 -52.105 1.00 41.54 214 SER A CA 1
ATOM 1626 C C . SER A 1 218 ? 45.078 6.971 -51.187 1.00 44.12 214 SER A C 1
ATOM 1627 O O . SER A 1 218 ? 45.932 6.188 -51.605 1.00 45.50 214 SER A O 1
ATOM 1630 N N . LYS A 1 219 ? 45.042 7.410 -49.933 1.00 38.98 215 LYS A N 1
ATOM 1631 C CA . LYS A 1 219 ? 46.024 6.998 -48.939 1.00 44.11 215 LYS A CA 1
ATOM 1632 C C . LYS A 1 219 ? 45.957 5.495 -48.691 1.00 44.90 215 LYS A C 1
ATOM 1633 O O . LYS A 1 219 ? 46.976 4.847 -48.454 1.00 47.94 215 LYS A O 1
ATOM 1639 N N . GLU A 1 220 ? 44.748 4.947 -48.758 1.00 44.85 216 GLU A N 1
ATOM 1640 C CA . GLU A 1 220 ? 44.529 3.525 -48.521 1.00 41.83 216 GLU A CA 1
ATOM 1641 C C . GLU A 1 220 ? 44.709 2.696 -49.789 1.00 44.66 216 GLU A C 1
ATOM 1642 O O . GLU A 1 220 ? 44.553 1.475 -49.767 1.00 44.22 216 GLU A O 1
ATOM 1648 N N . GLY A 1 221 ? 45.035 3.363 -50.892 1.00 42.07 217 GLY A N 1
ATOM 1649 C CA . GLY A 1 221 ? 45.221 2.690 -52.165 1.00 43.88 217 GLY A CA 1
ATOM 1650 C C . GLY A 1 221 ? 43.933 2.095 -52.703 1.00 44.93 217 GLY A C 1
ATOM 1651 O O . GLY A 1 221 ? 43.932 1.003 -53.270 1.00 44.50 217 GLY A O 1
ATOM 1652 N N . LEU A 1 222 ? 42.833 2.819 -52.528 1.00 40.17 218 LEU A N 1
ATOM 1653 C CA . LEU A 1 222 ? 41.525 2.335 -52.954 1.00 40.47 218 LEU A CA 1
ATOM 1654 C C . LEU A 1 222 ? 41.042 3.025 -54.228 1.00 42.17 218 LEU A C 1
ATOM 1655 O O . LEU A 1 222 ? 39.860 2.964 -54.567 1.00 38.44 218 LEU A O 1
ATOM 1660 N N . LEU A 1 223 ? 41.960 3.679 -54.931 1.00 42.51 219 LEU A N 1
ATOM 1661 C CA . LEU A 1 223 ? 41.631 4.332 -56.191 1.00 38.83 219 LEU A CA 1
ATOM 1662 C C . LEU A 1 223 ? 42.338 3.651 -57.355 1.00 43.42 219 LEU A C 1
ATOM 1663 O O . LEU A 1 223 ? 43.563 3.532 -57.362 1.00 44.46 219 LEU A O 1
ATOM 1668 N N . GLU A 1 224 ? 41.562 3.203 -58.335 1.00 37.31 220 GLU A N 1
ATOM 1669 C CA . GLU A 1 224 ? 42.131 2.636 -59.548 1.00 41.02 220 GLU A CA 1
ATOM 1670 C C . GLU A 1 224 ? 42.762 3.754 -60.369 1.00 44.98 220 GLU A C 1
ATOM 1671 O O . GLU A 1 224 ? 42.302 4.895 -60.325 1.00 44.91 220 GLU A O 1
ATOM 1677 N N . GLU A 1 225 ? 43.824 3.428 -61.099 1.00 40.69 221 GLU A N 1
ATOM 1678 C CA . GLU A 1 225 ? 44.481 4.392 -61.975 1.00 44.40 221 GLU A CA 1
ATOM 1679 C C . GLU A 1 225 ? 43.478 4.970 -62.968 1.00 43.88 221 GLU A C 1
ATOM 1680 O O . GLU A 1 225 ? 42.798 4.228 -63.676 1.00 40.10 221 GLU A O 1
ATOM 1686 N N . GLY A 1 226 ? 43.382 6.296 -63.006 1.00 47.19 222 GLY A N 1
ATOM 1687 C CA . GLY A 1 226 ? 42.465 6.970 -63.906 1.00 43.81 222 GLY A CA 1
ATOM 1688 C C . GLY A 1 226 ? 41.049 7.048 -63.366 1.00 38.06 222 GLY A C 1
ATOM 1689 O O . GLY A 1 226 ? 40.097 7.233 -64.125 1.00 38.03 222 GLY A O 1
ATOM 1690 N N . CYS A 1 227 ? 40.913 6.910 -62.050 1.00 34.03 223 CYS A N 1
ATOM 1691 C CA . CYS A 1 227 ? 39.606 6.951 -61.399 1.00 32.54 223 CYS A CA 1
ATOM 1692 C C . CYS A 1 227 ? 38.887 8.272 -61.653 1.00 34.05 223 CYS A C 1
ATOM 1693 O O . CYS A 1 227 ? 39.472 9.347 -61.523 1.00 33.97 223 CYS A O 1
ATOM 1696 N N . ILE A 1 228 ? 37.615 8.181 -62.024 1.00 31.71 224 ILE A N 1
ATOM 1697 C CA . ILE A 1 228 ? 36.795 9.365 -62.242 1.00 28.81 224 ILE A CA 1
ATOM 1698 C C . ILE A 1 228 ? 36.065 9.744 -60.960 1.00 25.93 224 ILE A C 1
ATOM 1699 O O . ILE A 1 228 ? 35.449 8.895 -60.317 1.00 25.79 224 ILE A O 1
ATOM 1704 N N . THR A 1 229 ? 36.141 11.013 -60.578 1.00 26.23 225 THR A N 1
ATOM 1705 C CA . THR A 1 229 ? 35.330 11.502 -59.469 1.00 25.22 225 THR A CA 1
ATOM 1706 C C . THR A 1 229 ? 34.603 12.793 -59.843 1.00 24.80 225 THR A C 1
ATOM 1707 O O . THR A 1 229 ? 35.191 13.709 -60.419 1.00 27.28 225 THR A O 1
ATOM 1711 N N . LEU A 1 230 ? 33.313 12.847 -59.528 1.00 26.08 226 LEU A N 1
ATOM 1712 C CA . LEU A 1 230 ? 32.479 13.978 -59.912 1.00 28.06 226 LEU A CA 1
ATOM 1713 C C . LEU A 1 230 ? 31.744 14.562 -58.716 1.00 23.05 226 LEU A C 1
ATOM 1714 O O . LEU A 1 230 ? 31.347 13.838 -57.806 1.00 27.87 226 LEU A O 1
ATOM 1719 N N . ALA A 1 231 ? 31.567 15.878 -58.728 1.00 23.52 227 ALA A N 1
ATOM 1720 C CA . ALA A 1 231 ? 30.705 16.545 -57.765 1.00 26.27 227 ALA A CA 1
ATOM 1721 C C . ALA A 1 231 ? 29.644 17.322 -58.534 1.00 23.38 227 ALA A C 1
ATOM 1722 O O . ALA A 1 231 ? 29.965 18.121 -59.414 1.00 21.82 227 ALA A O 1
ATOM 1724 N N . TYR A 1 232 ? 28.381 17.073 -58.211 1.00 19.61 228 TYR A N 1
ATOM 1725 C CA . TYR A 1 232 ? 27.280 17.704 -58.926 1.00 23.01 228 TYR A CA 1
ATOM 1726 C C . TYR A 1 232 ? 27.051 19.132 -58.450 1.00 25.74 228 TYR A C 1
ATOM 1727 O O . TYR A 1 232 ? 27.249 19.448 -57.276 1.00 23.23 228 TYR A O 1
ATOM 1736 N N . SER A 1 233 ? 26.639 19.992 -59.376 1.00 24.83 229 SER A N 1
ATOM 1737 C CA . SER A 1 233 ? 26.420 21.398 -59.074 1.00 24.20 229 SER A CA 1
ATOM 1738 C C . SER A 1 233 ? 25.391 22.003 -60.022 1.00 21.22 229 SER A C 1
ATOM 1739 O O . SER A 1 233 ? 24.778 21.296 -60.819 1.00 19.70 229 SER A O 1
ATOM 1742 N N . TYR A 1 234 ? 25.208 23.316 -59.933 1.00 22.94 230 TYR A N 1
ATOM 1743 C CA . TYR A 1 234 ? 24.213 24.003 -60.747 1.00 21.55 230 TYR A CA 1
ATOM 1744 C C . TYR A 1 234 ? 24.638 25.442 -61.008 1.00 23.24 230 TYR A C 1
ATOM 1745 O O . TYR A 1 234 ? 25.202 26.099 -60.136 1.00 24.03 230 TYR A O 1
ATOM 1754 N N . ILE A 1 235 ? 24.376 25.925 -62.218 1.00 21.49 231 ILE A N 1
ATOM 1755 C CA . ILE A 1 235 ? 24.725 27.291 -62.587 1.00 23.91 231 ILE A CA 1
ATOM 1756 C C . ILE A 1 235 ? 23.464 28.138 -62.745 1.00 26.25 231 ILE A C 1
ATOM 1757 O O . ILE A 1 235 ? 23.402 29.272 -62.268 1.00 27.42 231 ILE A O 1
ATOM 1762 N N . GLY A 1 236 ? 22.458 27.576 -63.407 1.00 27.06 232 GLY A N 1
ATOM 1763 C CA . GLY A 1 236 ? 21.162 28.221 -63.510 1.00 31.42 232 GLY A CA 1
ATOM 1764 C C . GLY A 1 236 ? 21.077 29.337 -64.532 1.00 26.99 232 GLY A C 1
ATOM 1765 O O . GLY A 1 236 ? 22.076 29.697 -65.154 1.00 25.18 232 GLY A O 1
ATOM 1766 N N . PRO A 1 237 ? 19.869 29.896 -64.704 1.00 25.26 233 PRO A N 1
ATOM 1767 C CA . PRO A 1 237 ? 19.589 30.955 -65.677 1.00 29.53 233 PRO A CA 1
ATOM 1768 C C . PRO A 1 237 ? 20.051 32.321 -65.183 1.00 30.75 233 PRO A C 1
ATOM 1769 O O . PRO A 1 237 ? 20.479 32.456 -64.035 1.00 26.68 233 PRO A O 1
ATOM 1773 N N . GLU A 1 238 ? 19.954 33.321 -66.053 1.00 23.58 234 GLU A N 1
ATOM 1774 C CA . GLU A 1 238 ? 20.333 34.690 -65.720 1.00 33.87 234 GLU A CA 1
ATOM 1775 C C . GLU A 1 238 ? 19.544 35.240 -64.538 1.00 24.77 234 GLU A C 1
ATOM 1776 O O . GLU A 1 238 ? 20.077 35.995 -63.726 1.00 31.08 234 GLU A O 1
ATOM 1782 N N . ALA A 1 239 ? 18.276 34.852 -64.447 1.00 26.63 235 ALA A N 1
ATOM 1783 C CA . ALA A 1 239 ? 17.363 35.398 -63.445 1.00 26.71 235 ALA A CA 1
ATOM 1784 C C . ALA A 1 239 ? 17.771 35.091 -62.005 1.00 30.57 235 ALA A C 1
ATOM 1785 O O . ALA A 1 239 ? 17.395 35.816 -61.082 1.00 31.44 235 ALA A O 1
ATOM 1787 N N . THR A 1 240 ? 18.535 34.021 -61.812 1.00 27.30 236 THR A N 1
ATOM 1788 C CA . THR A 1 240 ? 18.913 33.599 -60.466 1.00 27.17 236 THR A CA 1
ATOM 1789 C C . THR A 1 240 ? 20.410 33.725 -60.197 1.00 28.94 236 THR A C 1
ATOM 1790 O O . THR A 1 240 ? 20.925 33.134 -59.248 1.00 28.33 236 THR A O 1
ATOM 1794 N N . GLN A 1 241 ? 21.102 34.499 -61.027 1.00 30.77 237 GLN A N 1
ATOM 1795 C CA . GLN A 1 241 ? 22.545 34.682 -60.881 1.00 35.54 237 GLN A CA 1
ATOM 1796 C C . GLN A 1 241 ? 22.929 35.324 -59.550 1.00 33.76 237 GLN A C 1
ATOM 1797 O O . GLN A 1 241 ? 24.025 35.097 -59.039 1.00 31.08 237 GLN A O 1
ATOM 1803 N N . ALA A 1 242 ? 22.022 36.115 -58.987 1.00 29.73 238 ALA A N 1
ATOM 1804 C CA . ALA A 1 242 ? 22.271 36.789 -57.714 1.00 34.85 238 ALA A CA 1
ATOM 1805 C C . ALA A 1 242 ? 22.555 35.801 -56.585 1.00 29.36 238 ALA A C 1
ATOM 1806 O O . ALA A 1 242 ? 23.098 36.173 -55.544 1.00 36.52 238 ALA A O 1
ATOM 1808 N N . LEU A 1 243 ? 22.189 34.541 -56.800 1.00 34.82 239 LEU A N 1
ATOM 1809 C CA . LEU A 1 243 ? 22.411 33.493 -55.811 1.00 30.15 239 LEU A CA 1
ATOM 1810 C C . LEU A 1 243 ? 23.449 32.477 -56.278 1.00 32.25 239 LEU A C 1
ATOM 1811 O O . LEU A 1 243 ? 24.436 32.226 -55.588 1.00 28.20 239 LEU A O 1
ATOM 1816 N N . TYR A 1 244 ? 23.221 31.900 -57.454 1.00 30.56 240 TYR A N 1
ATOM 1817 C CA . TYR A 1 244 ? 24.050 30.802 -57.946 1.00 31.62 240 TYR A CA 1
ATOM 1818 C C . TYR A 1 244 ? 25.387 31.257 -58.525 1.00 33.80 240 TYR A C 1
ATOM 1819 O O . TYR A 1 244 ? 26.325 30.467 -58.621 1.00 31.56 240 TYR A O 1
ATOM 1828 N N . ARG A 1 245 ? 25.471 32.526 -58.912 1.00 34.04 241 ARG A N 1
ATOM 1829 C CA . ARG A 1 245 ? 26.712 33.078 -59.446 1.00 38.16 241 ARG A CA 1
ATOM 1830 C C . ARG A 1 245 ? 27.473 33.879 -58.396 1.00 41.83 241 ARG A C 1
ATOM 1831 O O . ARG A 1 245 ? 28.632 33.590 -58.099 1.00 43.11 241 ARG A O 1
ATOM 1839 N N . LYS A 1 246 ? 26.807 34.887 -57.841 1.00 33.57 242 LYS A N 1
ATOM 1840 C CA . LYS A 1 246 ? 27.462 35.854 -56.968 1.00 46.37 242 LYS A CA 1
ATOM 1841 C C . LYS A 1 246 ? 27.006 35.760 -55.511 1.00 39.42 242 LYS A C 1
ATOM 1842 O O . LYS A 1 246 ? 27.439 36.552 -54.678 1.00 48.64 242 LYS A O 1
ATOM 1848 N N . GLY A 1 247 ? 26.141 34.797 -55.207 1.00 32.43 243 GLY A N 1
ATOM 1849 C CA . GLY A 1 247 ? 25.628 34.635 -53.855 1.00 35.27 243 GLY A CA 1
ATOM 1850 C C . GLY A 1 247 ? 26.399 33.610 -53.044 1.00 32.64 243 GLY A C 1
ATOM 1851 O O . GLY A 1 247 ? 27.477 33.173 -53.449 1.00 28.88 243 GLY A O 1
ATOM 1852 N N . THR A 1 248 ? 25.845 33.231 -51.895 1.00 31.79 244 THR A N 1
ATOM 1853 C CA . THR A 1 248 ? 26.468 32.245 -51.018 1.00 32.28 244 THR A CA 1
ATOM 1854 C C . THR A 1 248 ? 26.624 30.900 -51.721 1.00 30.09 244 THR A C 1
ATOM 1855 O O . THR A 1 248 ? 27.629 30.212 -51.548 1.00 28.68 244 THR A O 1
ATOM 1859 N N . ILE A 1 249 ? 25.623 30.535 -52.517 1.00 30.35 245 ILE A N 1
ATOM 1860 C CA . ILE A 1 249 ? 25.691 29.327 -53.328 1.00 33.99 245 ILE A CA 1
ATOM 1861 C C . ILE A 1 249 ? 26.824 29.454 -54.338 1.00 36.88 245 ILE A C 1
ATOM 1862 O O . ILE A 1 249 ? 27.579 28.508 -54.568 1.00 34.97 245 ILE A O 1
ATOM 1867 N N . GLY A 1 250 ? 26.936 30.640 -54.930 1.00 33.25 246 GLY A N 1
ATOM 1868 C CA . GLY A 1 250 ? 27.958 30.918 -55.921 1.00 35.79 246 GLY A CA 1
ATOM 1869 C C . GLY A 1 250 ? 29.368 30.747 -55.395 1.00 30.01 246 GLY A C 1
ATOM 1870 O O . GLY A 1 250 ? 30.250 30.276 -56.109 1.00 27.42 246 GLY A O 1
ATOM 1871 N N . LYS A 1 251 ? 29.583 31.128 -54.141 1.00 35.80 247 LYS A N 1
ATOM 1872 C CA . LYS A 1 251 ? 30.897 30.987 -53.525 1.00 33.62 247 LYS A CA 1
ATOM 1873 C C . LYS A 1 251 ? 31.218 29.524 -53.238 1.00 31.33 247 LYS A C 1
ATOM 1874 O O . LYS A 1 251 ? 32.362 29.092 -53.381 1.00 31.22 247 LYS A O 1
ATOM 1880 N N . ALA A 1 252 ? 30.201 28.767 -52.842 1.00 27.65 248 ALA A N 1
ATOM 1881 C CA . ALA A 1 252 ? 30.368 27.345 -52.565 1.00 30.06 248 ALA A CA 1
ATOM 1882 C C . ALA A 1 252 ? 30.743 26.586 -53.833 1.00 31.90 248 ALA A C 1
ATOM 1883 O O . ALA A 1 252 ? 31.606 25.707 -53.808 1.00 32.11 248 ALA A O 1
ATOM 1885 N N . LYS A 1 253 ? 30.092 26.934 -54.939 1.00 31.41 249 LYS A N 1
ATOM 1886 C CA . LYS A 1 253 ? 30.386 26.316 -56.228 1.00 32.24 249 LYS A CA 1
ATOM 1887 C C . LYS A 1 253 ? 31.800 26.659 -56.683 1.00 28.99 249 LYS A C 1
ATOM 1888 O O . LYS A 1 253 ? 32.499 25.817 -57.245 1.00 32.14 249 LYS A O 1
ATOM 1894 N N . GLU A 1 254 ? 32.214 27.899 -56.441 1.00 27.08 250 GLU A N 1
ATOM 1895 C CA . GLU A 1 254 ? 33.571 28.329 -56.759 1.00 31.98 250 GLU A CA 1
ATOM 1896 C C . GLU A 1 254 ? 34.597 27.493 -56.004 1.00 29.67 250 GLU A C 1
ATOM 1897 O O . GLU A 1 254 ? 35.646 27.142 -56.545 1.00 27.37 250 GLU A O 1
ATOM 1903 N N . HIS A 1 255 ? 34.286 27.179 -54.751 1.00 29.30 251 HIS A N 1
ATOM 1904 C CA . HIS A 1 255 ? 35.154 26.341 -53.937 1.00 31.48 251 HIS A CA 1
ATOM 1905 C C . HIS A 1 255 ? 35.157 24.917 -54.483 1.00 29.92 251 HIS A C 1
ATOM 1906 O O . HIS A 1 255 ? 36.187 24.243 -54.482 1.00 30.16 251 HIS A O 1
ATOM 1913 N N . LEU A 1 256 ? 33.994 24.470 -54.949 1.00 29.29 252 LEU A N 1
ATOM 1914 C CA . LEU A 1 256 ? 33.853 23.150 -55.555 1.00 30.20 252 LEU A CA 1
ATOM 1915 C C . LEU A 1 256 ? 34.744 23.028 -56.785 1.00 29.06 252 LEU A C 1
ATOM 1916 O O . LEU A 1 256 ? 35.400 22.008 -56.991 1.00 33.32 252 LEU A O 1
ATOM 1921 N N . GLU A 1 257 ? 34.755 24.078 -57.600 1.00 30.97 253 GLU A N 1
ATOM 1922 C CA . GLU A 1 257 ? 35.519 24.084 -58.843 1.00 35.44 253 GLU A CA 1
ATOM 1923 C C . GLU A 1 257 ? 37.022 24.125 -58.583 1.00 34.61 253 GLU A C 1
ATOM 1924 O O . GLU A 1 257 ? 37.796 23.436 -59.248 1.00 30.26 253 GLU A O 1
ATOM 1930 N N . ALA A 1 258 ? 37.430 24.933 -57.609 1.00 30.74 254 ALA A N 1
ATOM 1931 C CA . ALA A 1 258 ? 38.835 25.020 -57.229 1.00 36.97 254 ALA A CA 1
ATOM 1932 C C . ALA A 1 258 ? 39.311 23.704 -56.619 1.00 34.03 254 ALA A C 1
ATOM 1933 O O . ALA A 1 258 ? 40.484 23.346 -56.724 1.00 33.88 254 ALA A O 1
ATOM 1935 N N . THR A 1 259 ? 38.389 22.989 -55.982 1.00 33.48 255 THR A N 1
ATOM 1936 C CA . THR A 1 259 ? 38.702 21.701 -55.372 1.00 34.00 255 THR A CA 1
ATOM 1937 C C . THR A 1 259 ? 38.965 20.629 -56.428 1.00 35.87 255 THR A C 1
ATOM 1938 O O . THR A 1 259 ? 39.960 19.908 -56.350 1.00 31.06 255 THR A O 1
ATOM 1942 N N . ALA A 1 260 ? 38.076 20.534 -57.415 1.00 28.39 256 ALA A N 1
ATOM 1943 C CA . ALA A 1 260 ? 38.237 19.586 -58.516 1.00 35.26 256 ALA A CA 1
ATOM 1944 C C . ALA A 1 260 ? 39.539 19.865 -59.243 1.00 33.97 256 ALA A C 1
ATOM 1945 O O . ALA A 1 260 ? 40.179 18.965 -59.785 1.00 35.36 256 ALA A O 1
ATOM 1947 N N . HIS A 1 261 ? 39.915 21.136 -59.244 1.00 33.53 257 HIS A N 1
ATOM 1948 C CA . HIS A 1 261 ? 41.129 21.594 -59.888 1.00 37.65 257 HIS A CA 1
ATOM 1949 C C . HIS A 1 261 ? 42.352 21.137 -59.100 1.00 40.11 257 HIS A C 1
ATOM 1950 O O . HIS A 1 261 ? 43.311 20.616 -59.669 1.00 35.16 257 HIS A O 1
ATOM 1957 N N . ARG A 1 262 ? 42.309 21.332 -57.785 1.00 34.84 258 ARG A N 1
ATOM 1958 C CA . ARG A 1 262 ? 43.408 20.933 -56.913 1.00 43.13 258 ARG A CA 1
ATOM 1959 C C . ARG A 1 262 ? 43.551 19.412 -56.861 1.00 40.62 258 ARG A C 1
ATOM 1960 O O . ARG A 1 262 ? 44.662 18.887 -56.773 1.00 39.31 258 ARG A O 1
ATOM 1968 N N . LEU A 1 263 ? 42.421 18.713 -56.923 1.00 35.08 259 LEU A N 1
ATOM 1969 C CA . LEU A 1 263 ? 42.412 17.253 -56.945 1.00 34.98 259 LEU A CA 1
ATOM 1970 C C . LEU A 1 263 ? 43.212 16.697 -58.123 1.00 36.89 259 LEU A C 1
ATOM 1971 O O . LEU A 1 263 ? 43.974 15.742 -57.972 1.00 41.04 259 LEU A O 1
ATOM 1976 N N . ASN A 1 264 ? 43.032 17.304 -59.292 1.00 36.83 260 ASN A N 1
ATOM 1977 C CA . ASN A 1 264 ? 43.727 16.877 -60.503 1.00 35.68 260 ASN A CA 1
ATOM 1978 C C . ASN A 1 264 ? 45.224 17.144 -60.432 1.00 38.52 260 ASN A C 1
ATOM 1979 O O . ASN A 1 264 ? 46.031 16.402 -60.992 1.00 41.36 260 ASN A O 1
ATOM 1984 N N . LYS A 1 265 ? 45.582 18.213 -59.733 1.00 42.24 261 LYS A N 1
ATOM 1985 C CA . LYS A 1 265 ? 46.969 18.644 -59.627 1.00 49.55 261 LYS A CA 1
ATOM 1986 C C . LYS A 1 265 ? 47.807 17.702 -58.767 1.00 49.87 261 LYS A C 1
ATOM 1987 O O . LYS A 1 265 ? 48.944 17.379 -59.112 1.00 54.77 261 LYS A O 1
ATOM 1993 N N . GLU A 1 266 ? 47.233 17.259 -57.653 1.00 47.37 262 GLU A N 1
ATOM 1994 C CA . GLU A 1 266 ? 47.953 16.459 -56.667 1.00 49.35 262 GLU A CA 1
ATOM 1995 C C . GLU A 1 266 ? 47.851 14.962 -56.952 1.00 53.75 262 GLU A C 1
ATOM 1996 O O . GLU A 1 266 ? 48.636 14.165 -56.435 1.00 55.64 262 GLU A O 1
ATOM 2002 N N . ASN A 1 267 ? 46.876 14.585 -57.773 1.00 47.32 263 ASN A N 1
ATOM 2003 C CA . ASN A 1 267 ? 46.734 13.199 -58.200 1.00 49.73 263 ASN A CA 1
ATOM 2004 C C . ASN A 1 267 ? 46.735 13.094 -59.722 1.00 52.30 263 ASN A C 1
ATOM 2005 O O . ASN A 1 267 ? 45.678 13.109 -60.347 1.00 49.92 263 ASN A O 1
ATOM 2010 N N . PRO A 1 268 ? 47.926 12.992 -60.330 1.00 50.98 264 PRO A N 1
ATOM 2011 C CA . PRO A 1 268 ? 48.032 12.863 -61.788 1.00 55.98 264 PRO A CA 1
ATOM 2012 C C . PRO A 1 268 ? 47.368 11.592 -62.315 1.00 55.93 264 PRO A C 1
ATOM 2013 O O . PRO A 1 268 ? 47.163 11.457 -63.522 1.00 57.52 264 PRO A O 1
ATOM 2017 N N . SER A 1 269 ? 47.036 10.675 -61.412 1.00 55.12 265 SER A N 1
ATOM 2018 C CA . SER A 1 269 ? 46.402 9.418 -61.781 1.00 54.43 265 SER A CA 1
ATOM 2019 C C . SER A 1 269 ? 44.888 9.474 -61.599 1.00 53.31 265 SER A C 1
ATOM 2020 O O . SER A 1 269 ? 44.230 8.437 -61.525 1.00 51.65 265 SER A O 1
ATOM 2023 N N . ILE A 1 270 ? 44.338 10.682 -61.525 1.00 48.48 266 ILE A N 1
ATOM 2024 C CA . ILE A 1 270 ? 42.907 10.843 -61.289 1.00 41.84 266 ILE A CA 1
ATOM 2025 C C . ILE A 1 270 ? 42.261 11.800 -62.290 1.00 36.41 266 ILE A C 1
ATOM 2026 O O . ILE A 1 270 ? 42.941 12.611 -62.921 1.00 36.56 266 ILE A O 1
ATOM 2031 N N . ARG A 1 271 ? 40.945 11.688 -62.437 1.00 33.69 267 ARG A N 1
ATOM 2032 C CA . ARG A 1 271 ? 40.186 12.578 -63.306 1.00 34.53 267 ARG A CA 1
ATOM 2033 C C . ARG A 1 271 ? 38.994 13.163 -62.553 1.00 34.75 267 ARG A C 1
ATOM 2034 O O . ARG A 1 271 ? 37.934 12.544 -62.471 1.00 33.20 267 ARG A O 1
ATOM 2042 N N . ALA A 1 272 ? 39.184 14.357 -62.000 1.00 28.46 268 ALA A N 1
ATOM 2043 C CA . ALA A 1 272 ? 38.155 15.012 -61.198 1.00 28.28 268 ALA A CA 1
ATOM 2044 C C . ALA A 1 272 ? 37.434 16.099 -61.987 1.00 30.93 268 ALA A C 1
ATOM 2045 O O . ALA A 1 272 ? 38.062 16.888 -62.693 1.00 27.23 268 ALA A O 1
ATOM 2047 N N . PHE A 1 273 ? 36.111 16.137 -61.861 1.00 26.98 269 PHE A N 1
ATOM 2048 C CA . PHE A 1 273 ? 35.306 17.134 -62.555 1.00 28.00 269 PHE A CA 1
ATOM 2049 C C . PHE A 1 273 ? 34.172 17.635 -61.678 1.00 24.76 269 PHE A C 1
ATOM 2050 O O . PHE A 1 273 ? 33.646 16.900 -60.845 1.00 27.63 269 PHE A O 1
ATOM 2058 N N . VAL A 1 274 ? 33.794 18.891 -61.875 1.00 24.65 270 VAL A N 1
ATOM 2059 C CA . VAL A 1 274 ? 32.501 19.355 -61.407 1.00 23.24 270 VAL A CA 1
ATOM 2060 C C . VAL A 1 274 ? 31.523 19.113 -62.544 1.00 22.14 270 VAL A C 1
ATOM 2061 O O . VAL A 1 274 ? 31.772 19.518 -63.679 1.00 25.80 270 VAL A O 1
ATOM 2065 N N . SER A 1 275 ? 30.428 18.423 -62.251 1.00 25.63 271 SER A N 1
ATOM 2066 C CA . SER A 1 275 ? 29.401 18.186 -63.254 1.00 24.33 271 SER A CA 1
ATOM 2067 C C . SER A 1 275 ? 28.219 19.108 -63.000 1.00 24.30 271 SER A C 1
ATOM 2068 O O . SER A 1 275 ? 27.533 18.988 -61.983 1.00 20.88 271 SER A O 1
ATOM 2071 N N . VAL A 1 276 ? 27.995 20.041 -63.918 1.00 20.78 272 VAL A N 1
ATOM 2072 C CA . VAL A 1 276 ? 26.879 20.966 -63.797 1.00 20.32 272 VAL A CA 1
ATOM 2073 C C . VAL A 1 276 ? 25.636 20.335 -64.407 1.00 22.05 272 VAL A C 1
ATOM 2074 O O . VAL A 1 276 ? 25.571 20.111 -65.616 1.00 18.39 272 VAL A O 1
ATOM 2078 N N . ASN A 1 277 ? 24.657 20.040 -63.559 1.00 18.21 273 ASN A N 1
ATOM 2079 C CA . ASN A 1 277 ? 23.434 19.385 -64.000 1.00 20.57 273 ASN A CA 1
ATOM 2080 C C . ASN A 1 277 ? 22.295 20.378 -64.210 1.00 24.21 273 ASN A C 1
ATOM 2081 O O . ASN A 1 277 ? 22.436 21.567 -63.921 1.00 23.67 273 ASN A O 1
ATOM 2086 N N . LYS A 1 278 ? 21.167 19.885 -64.714 1.00 19.89 274 LYS A N 1
ATOM 2087 C CA . LYS A 1 278 ? 20.017 20.743 -64.975 1.00 23.48 274 LYS A CA 1
ATOM 2088 C C . LYS A 1 278 ? 19.264 21.067 -63.689 1.00 27.06 274 LYS A C 1
ATOM 2089 O O . LYS A 1 278 ? 19.489 20.445 -62.650 1.00 21.94 274 LYS A O 1
ATOM 2095 N N . GLY A 1 279 ? 18.368 22.045 -63.768 1.00 24.03 275 GLY A N 1
ATOM 2096 C CA . GLY A 1 279 ? 17.557 22.425 -62.629 1.00 28.74 275 GLY A CA 1
ATOM 2097 C C . GLY A 1 279 ? 16.450 21.425 -62.373 1.00 29.29 275 GLY A C 1
ATOM 2098 O O . GLY A 1 279 ? 15.900 20.838 -63.305 1.00 32.85 275 GLY A O 1
ATOM 2099 N N . LEU A 1 280 ? 16.125 21.230 -61.101 1.00 21.39 276 LEU A N 1
ATOM 2100 C CA . LEU A 1 280 ? 15.089 20.284 -60.710 1.00 29.00 276 LEU A CA 1
ATOM 2101 C C . LEU A 1 280 ? 14.469 20.705 -59.386 1.00 27.40 276 LEU A C 1
ATOM 2102 O O . LEU A 1 280 ? 15.034 21.525 -58.661 1.00 27.10 276 LEU A O 1
ATOM 2107 N N . VAL A 1 281 ? 13.308 20.140 -59.074 1.00 23.34 277 VAL A N 1
ATOM 2108 C CA . VAL A 1 281 ? 12.651 20.416 -57.806 1.00 33.60 277 VAL A CA 1
ATOM 2109 C C . VAL A 1 281 ? 13.440 19.790 -56.666 1.00 35.25 277 VAL A C 1
ATOM 2110 O O . VAL A 1 281 ? 13.647 18.577 -56.637 1.00 29.60 277 VAL A O 1
ATOM 2114 N N . THR A 1 282 ? 13.891 20.621 -55.733 1.00 29.89 278 THR A N 1
ATOM 2115 C CA . THR A 1 282 ? 14.583 20.123 -54.551 1.00 33.27 278 THR A CA 1
ATOM 2116 C C . THR A 1 282 ? 13.866 20.571 -53.285 1.00 31.09 278 THR A C 1
ATOM 2117 O O . THR A 1 282 ? 12.894 21.325 -53.344 1.00 29.23 278 THR A O 1
ATOM 2121 N N . ARG A 1 283 ? 14.355 20.102 -52.143 1.00 32.41 279 ARG A N 1
ATOM 2122 C CA . ARG A 1 283 ? 13.772 20.441 -50.851 1.00 34.44 279 ARG A CA 1
ATOM 2123 C C . ARG A 1 283 ? 13.817 21.947 -50.593 1.00 36.44 279 ARG A C 1
ATOM 2124 O O . ARG A 1 283 ? 12.944 22.499 -49.924 1.00 35.68 279 ARG A O 1
ATOM 2132 N N . ALA A 1 284 ? 14.830 22.609 -51.143 1.00 34.68 280 ALA A N 1
ATOM 2133 C CA . ALA A 1 284 ? 15.056 24.025 -50.875 1.00 38.02 280 ALA A CA 1
ATOM 2134 C C . ALA A 1 284 ? 14.465 24.958 -51.933 1.00 33.28 280 ALA A C 1
ATOM 2135 O O . ALA A 1 284 ? 14.515 26.178 -51.779 1.00 33.51 280 ALA A O 1
ATOM 2137 N N . SER A 1 285 ? 13.906 24.386 -52.996 1.00 34.68 281 SER A N 1
ATOM 2138 C CA . SER A 1 285 ? 13.386 25.175 -54.115 1.00 32.21 281 SER A CA 1
ATOM 2139 C C . SER A 1 285 ? 12.314 26.183 -53.703 1.00 28.25 281 SER A C 1
ATOM 2140 O O . SER A 1 285 ? 12.277 27.302 -54.212 1.00 30.42 281 SER A O 1
ATOM 2143 N N . ALA A 1 286 ? 11.452 25.781 -52.775 1.00 31.91 282 ALA A N 1
ATOM 2144 C CA . ALA A 1 286 ? 10.290 26.583 -52.398 1.00 34.43 282 ALA A CA 1
ATOM 2145 C C . ALA A 1 286 ? 10.638 27.951 -51.809 1.00 31.57 282 ALA A C 1
ATOM 2146 O O . ALA A 1 286 ? 9.924 28.928 -52.037 1.00 37.37 282 ALA A O 1
ATOM 2148 N N . VAL A 1 287 ? 11.732 28.024 -51.059 1.00 33.87 283 VAL A N 1
ATOM 2149 C CA . VAL A 1 287 ? 12.102 29.267 -50.385 1.00 37.99 283 VAL A CA 1
ATOM 2150 C C . VAL A 1 287 ? 12.994 30.166 -51.239 1.00 39.24 283 VAL A C 1
ATOM 2151 O O . VAL A 1 287 ? 13.277 31.304 -50.866 1.00 40.43 283 VAL A O 1
ATOM 2155 N N . ILE A 1 288 ? 13.434 29.656 -52.384 1.00 30.63 284 ILE A N 1
ATOM 2156 C CA . ILE A 1 288 ? 14.284 30.431 -53.278 1.00 25.46 284 ILE A CA 1
ATOM 2157 C C . ILE A 1 288 ? 13.443 31.259 -54.242 1.00 32.53 284 ILE A C 1
ATOM 2158 O O . ILE A 1 288 ? 12.584 30.718 -54.936 1.00 30.11 284 ILE A O 1
ATOM 2163 N N . PRO A 1 289 ? 13.684 32.579 -54.285 1.00 31.02 285 PRO A N 1
ATOM 2164 C CA . PRO A 1 289 ? 12.964 33.452 -55.218 1.00 28.07 285 PRO A CA 1
ATOM 2165 C C . PRO A 1 289 ? 13.235 33.061 -56.667 1.00 24.83 285 PRO A C 1
ATOM 2166 O O . PRO A 1 289 ? 14.349 32.641 -56.977 1.00 24.92 285 PRO A O 1
ATOM 2170 N N . VAL A 1 290 ? 12.214 33.186 -57.515 1.00 19.97 286 VAL A N 1
ATOM 2171 C CA . VAL A 1 290 ? 12.290 32.893 -58.953 1.00 24.98 286 VAL A CA 1
ATOM 2172 C C . VAL A 1 290 ? 12.292 31.397 -59.300 1.00 23.11 286 VAL A C 1
ATOM 2173 O O . VAL A 1 290 ? 11.575 30.972 -60.207 1.00 25.79 286 VAL A O 1
ATOM 2177 N N . ILE A 1 291 ? 13.078 30.611 -58.569 1.00 19.65 287 ILE A N 1
ATOM 2178 C CA . ILE A 1 291 ? 13.288 29.190 -58.885 1.00 25.57 287 ILE A CA 1
ATOM 2179 C C . ILE A 1 291 ? 12.037 28.342 -59.195 1.00 21.48 287 ILE A C 1
ATOM 2180 O O . ILE A 1 291 ? 12.008 27.656 -60.217 1.00 26.26 287 ILE A O 1
ATOM 2185 N N . PRO A 1 292 ? 11.003 28.387 -58.333 1.00 27.71 288 PRO A N 1
ATOM 2186 C CA . PRO A 1 292 ? 9.829 27.557 -58.636 1.00 23.21 288 PRO A CA 1
ATOM 2187 C C . PRO A 1 292 ? 9.112 27.986 -59.914 1.00 25.90 288 PRO A C 1
ATOM 2188 O O . PRO A 1 292 ? 8.612 27.132 -60.647 1.00 23.15 288 PRO A O 1
ATOM 2192 N N . LEU A 1 293 ? 9.065 29.289 -60.172 1.00 22.26 289 LEU A N 1
ATOM 2193 C CA . LEU A 1 293 ? 8.436 29.804 -61.383 1.00 21.12 289 LEU A CA 1
ATOM 2194 C C . LEU A 1 293 ? 9.277 29.470 -62.608 1.00 22.63 289 LEU A C 1
ATOM 2195 O O . LEU A 1 293 ? 8.746 29.131 -63.664 1.00 22.57 289 LEU A O 1
ATOM 2200 N N . TYR A 1 294 ? 10.593 29.577 -62.460 1.00 17.28 290 TYR A N 1
ATOM 2201 C CA . TYR A 1 294 ? 11.516 29.238 -63.533 1.00 19.65 290 TYR A CA 1
ATOM 2202 C C . TYR A 1 294 ? 11.410 27.764 -63.916 1.00 20.72 290 TYR A C 1
ATOM 2203 O O . TYR A 1 294 ? 11.269 27.433 -65.094 1.00 19.28 290 TYR A O 1
ATOM 2212 N N . LEU A 1 295 ? 11.474 26.890 -62.914 1.00 19.94 291 LEU A N 1
ATOM 2213 C CA . LEU A 1 295 ? 11.404 25.447 -63.137 1.00 21.28 291 LEU A CA 1
ATOM 2214 C C . LEU A 1 295 ? 10.085 25.026 -63.773 1.00 17.34 291 LEU A C 1
ATOM 2215 O O . LEU A 1 295 ? 10.070 24.214 -64.694 1.00 17.54 291 LEU A O 1
ATOM 2220 N N . ALA A 1 296 ? 8.983 25.575 -63.273 1.00 18.55 292 ALA A N 1
ATOM 2221 C CA . ALA A 1 296 ? 7.666 25.289 -63.834 1.00 22.38 292 ALA A CA 1
ATOM 2222 C C . ALA A 1 296 ? 7.601 25.717 -65.298 1.00 23.39 292 ALA A C 1
ATOM 2223 O O . ALA A 1 296 ? 7.013 25.030 -66.134 1.00 19.45 292 ALA A O 1
ATOM 2225 N N . SER A 1 297 ? 8.216 26.855 -65.599 1.00 20.22 293 SER A N 1
ATOM 2226 C CA . SER A 1 297 ? 8.271 27.355 -66.964 1.00 21.33 293 SER A CA 1
ATOM 2227 C C . SER A 1 297 ? 9.243 26.528 -67.797 1.00 20.67 293 SER A C 1
ATOM 2228 O O . SER A 1 297 ? 8.987 26.251 -68.968 1.00 18.53 293 SER A O 1
ATOM 2231 N N . LEU A 1 298 ? 10.356 26.138 -67.182 1.00 16.34 294 LEU A N 1
ATOM 2232 C CA . LEU A 1 298 ? 11.374 25.335 -67.851 1.00 15.48 294 LEU A CA 1
ATOM 2233 C C . LEU A 1 298 ? 10.820 23.969 -68.230 1.00 17.44 294 LEU A C 1
ATOM 2234 O O . LEU A 1 298 ? 11.037 23.493 -69.344 1.00 20.69 294 LEU A O 1
ATOM 2239 N N . PHE A 1 299 ? 10.107 23.342 -67.298 1.00 14.39 295 PHE A N 1
ATOM 2240 C CA . PHE A 1 299 ? 9.496 22.040 -67.545 1.00 17.99 295 PHE A CA 1
ATOM 2241 C C . PHE A 1 299 ? 8.522 22.135 -68.716 1.00 22.21 295 PHE A C 1
ATOM 2242 O O . PHE A 1 299 ? 8.483 21.260 -69.580 1.00 18.53 295 PHE A O 1
ATOM 2250 N N . LYS A 1 300 ? 7.742 23.210 -68.738 1.00 19.96 296 LYS A N 1
ATOM 2251 C CA . LYS A 1 300 ? 6.764 23.436 -69.794 1.00 18.16 296 LYS A CA 1
ATOM 2252 C C . LYS A 1 300 ? 7.436 23.551 -71.160 1.00 20.27 296 LYS A C 1
ATOM 2253 O O . LYS A 1 300 ? 7.053 22.873 -72.114 1.00 22.52 296 LYS A O 1
ATOM 2259 N N . VAL A 1 301 ? 8.442 24.413 -71.241 1.00 16.27 297 VAL A N 1
ATOM 2260 C CA . VAL A 1 301 ? 9.156 24.654 -72.487 1.00 16.30 297 VAL A CA 1
ATOM 2261 C C . VAL A 1 301 ? 9.889 23.408 -72.984 1.00 19.20 297 VAL A C 1
ATOM 2262 O O . VAL A 1 301 ? 9.794 23.049 -74.159 1.00 16.76 297 VAL A O 1
ATOM 2266 N N . MET A 1 302 ? 10.612 22.745 -72.086 1.00 15.47 298 MET A N 1
ATOM 2267 C CA . MET A 1 302 ? 11.440 21.610 -72.481 1.00 20.94 298 MET A CA 1
ATOM 2268 C C . MET A 1 302 ? 10.628 20.363 -72.837 1.00 19.39 298 MET A C 1
ATOM 2269 O O . MET A 1 302 ? 11.040 19.570 -73.684 1.00 20.18 298 MET A O 1
ATOM 2274 N N . LYS A 1 303 ? 9.471 20.196 -72.204 1.00 16.76 299 LYS A N 1
ATOM 2275 C CA . LYS A 1 303 ? 8.589 19.085 -72.547 1.00 20.22 299 LYS A CA 1
ATOM 2276 C C . LYS A 1 303 ? 7.971 19.292 -73.928 1.00 28.23 299 LYS A C 1
ATOM 2277 O O . LYS A 1 303 ? 7.767 18.334 -74.674 1.00 22.13 299 LYS A O 1
ATOM 2283 N N . GLU A 1 304 ? 7.684 20.546 -74.266 1.00 19.81 300 GLU A N 1
ATOM 2284 C CA . GLU A 1 304 ? 7.158 20.874 -75.587 1.00 19.99 300 GLU A CA 1
ATOM 2285 C C . GLU A 1 304 ? 8.230 20.724 -76.666 1.00 20.03 300 GLU A C 1
ATOM 2286 O O . GLU A 1 304 ? 7.938 20.316 -77.788 1.00 20.30 300 GLU A O 1
ATOM 2292 N N . LYS A 1 305 ? 9.471 21.050 -76.316 1.00 21.83 301 LYS A N 1
ATOM 2293 C CA . LYS A 1 305 ? 10.581 20.960 -77.260 1.00 17.53 301 LYS A CA 1
ATOM 2294 C C . LYS A 1 305 ? 11.087 19.528 -77.411 1.00 20.63 301 LYS A C 1
ATOM 2295 O O . LYS A 1 305 ? 11.645 19.163 -78.445 1.00 24.96 301 LYS A O 1
ATOM 2301 N N . GLY A 1 306 ? 10.894 18.722 -76.372 1.00 19.61 302 GLY A N 1
ATOM 2302 C CA . GLY A 1 306 ? 11.282 17.326 -76.413 1.00 23.27 302 GLY A CA 1
ATOM 2303 C C . GLY A 1 306 ? 12.621 17.037 -75.763 1.00 24.73 302 GLY A C 1
ATOM 2304 O O . GLY A 1 306 ? 13.142 15.928 -75.884 1.00 20.33 302 GLY A O 1
ATOM 2305 N N . ASN A 1 307 ? 13.181 18.026 -75.073 1.00 19.53 303 ASN A N 1
ATOM 2306 C CA . ASN A 1 307 ? 14.471 17.845 -74.413 1.00 17.76 303 ASN A CA 1
ATOM 2307 C C . ASN A 1 307 ? 14.400 17.876 -72.886 1.00 22.74 303 ASN A C 1
ATOM 2308 O O . ASN A 1 307 ? 15.412 18.085 -72.215 1.00 18.73 303 ASN A O 1
ATOM 2313 N N . HIS A 1 308 ? 13.206 17.666 -72.339 1.00 19.44 304 HIS A N 1
ATOM 2314 C CA . HIS A 1 308 ? 13.048 17.608 -70.889 1.00 18.72 304 HIS A CA 1
ATOM 2315 C C . HIS A 1 308 ? 13.697 16.356 -70.318 1.00 20.70 304 HIS A C 1
ATOM 2316 O O . HIS A 1 308 ? 13.629 15.281 -70.916 1.00 19.16 304 HIS A O 1
ATOM 2323 N N . GLU A 1 309 ? 14.325 16.505 -69.156 1.00 18.19 305 GLU A N 1
ATOM 2324 C CA . GLU A 1 309 ? 14.950 15.383 -68.469 1.00 17.58 305 GLU A CA 1
ATOM 2325 C C . GLU A 1 309 ? 14.661 15.424 -66.974 1.00 19.78 305 GLU A C 1
ATOM 2326 O O . GLU A 1 309 ? 14.564 16.496 -66.378 1.00 21.65 305 GLU A O 1
ATOM 2332 N N . GLY A 1 310 ? 14.515 14.245 -66.380 1.00 17.94 306 GLY A N 1
ATOM 2333 C CA . GLY A 1 310 ? 14.490 14.107 -64.936 1.00 21.08 306 GLY A CA 1
ATOM 2334 C C . GLY A 1 310 ? 15.856 13.616 -64.496 1.00 20.23 306 GLY A C 1
ATOM 2335 O O . GLY A 1 310 ? 16.812 13.668 -65.271 1.00 18.40 306 GLY A O 1
ATOM 2336 N N . CYS A 1 311 ? 15.954 13.134 -63.263 1.00 15.01 307 CYS A N 1
ATOM 2337 C CA . CYS A 1 311 ? 17.231 12.670 -62.729 1.00 16.57 307 CYS A CA 1
ATOM 2338 C C . CYS A 1 311 ? 17.816 11.504 -63.520 1.00 17.43 307 CYS A C 1
ATOM 2339 O O . CYS A 1 311 ? 18.982 11.537 -63.910 1.00 16.62 307 CYS A O 1
ATOM 2342 N N . ILE A 1 312 ? 17.004 10.479 -63.760 1.00 16.77 308 ILE A N 1
ATOM 2343 C CA . ILE A 1 312 ? 17.500 9.267 -64.406 1.00 20.68 308 ILE A CA 1
ATOM 2344 C C . ILE A 1 312 ? 17.844 9.503 -65.880 1.00 18.59 308 ILE A C 1
ATOM 2345 O O . ILE A 1 312 ? 18.754 8.873 -66.417 1.00 19.84 308 ILE A O 1
ATOM 2350 N N . GLU A 1 313 ? 17.133 10.424 -66.527 1.00 14.26 309 GLU A N 1
ATOM 2351 C CA . GLU A 1 313 ? 17.445 10.777 -67.910 1.00 22.12 309 GLU A CA 1
ATOM 2352 C C . GLU A 1 313 ? 18.767 11.536 -67.963 1.00 20.30 309 GLU A C 1
ATOM 2353 O O . GLU A 1 313 ? 19.616 11.269 -68.813 1.00 18.40 309 GLU A O 1
ATOM 2359 N N . GLN A 1 314 ? 18.928 12.478 -67.038 1.00 19.27 310 GLN A N 1
ATOM 2360 C CA . GLN A 1 314 ? 20.149 13.267 -66.916 1.00 19.89 310 GLN A CA 1
ATOM 2361 C C . GLN A 1 314 ? 21.388 12.400 -66.721 1.00 18.84 310 GLN A C 1
ATOM 2362 O O . GLN A 1 314 ? 22.380 12.550 -67.431 1.00 19.68 310 GLN A O 1
ATOM 2368 N N . ILE A 1 315 ? 21.324 11.495 -65.750 1.00 16.47 311 ILE A N 1
ATOM 2369 C CA . ILE A 1 315 ? 22.492 10.716 -65.358 1.00 18.98 311 ILE A CA 1
ATOM 2370 C C . ILE A 1 315 ? 22.855 9.624 -66.365 1.00 16.46 311 ILE A C 1
ATOM 2371 O O . ILE A 1 315 ? 24.034 9.381 -66.623 1.00 17.24 311 ILE A O 1
ATOM 2376 N N . THR A 1 316 ? 21.850 8.971 -66.939 1.00 18.50 312 THR A N 1
ATOM 2377 C CA . THR A 1 316 ? 22.113 8.005 -68.000 1.00 15.39 312 THR A CA 1
ATOM 2378 C C . THR A 1 316 ? 22.805 8.688 -69.177 1.00 20.21 312 THR A C 1
ATOM 2379 O O . THR A 1 316 ? 23.723 8.127 -69.772 1.00 19.93 312 THR A O 1
ATOM 2383 N N . ARG A 1 317 ? 22.376 9.907 -69.498 1.00 19.81 313 ARG A N 1
ATOM 2384 C CA . ARG A 1 317 ? 23.029 10.681 -70.551 1.00 21.05 313 ARG A CA 1
ATOM 2385 C C . ARG A 1 317 ? 24.452 11.046 -70.141 1.00 21.27 313 ARG A C 1
ATOM 2386 O O . ARG A 1 317 ? 25.368 11.034 -70.965 1.00 20.37 313 ARG A O 1
ATOM 2394 N N . LEU A 1 318 ? 24.628 11.364 -68.862 1.00 18.27 314 LEU A N 1
ATOM 2395 C CA . LEU A 1 318 ? 25.946 11.666 -68.310 1.00 18.67 314 LEU A CA 1
ATOM 2396 C C . LEU A 1 318 ? 26.921 10.504 -68.497 1.00 19.22 314 LEU A C 1
ATOM 2397 O O . LEU A 1 318 ? 28.045 10.697 -68.955 1.00 19.87 314 LEU A O 1
ATOM 2402 N N . TYR A 1 319 ? 26.487 9.300 -68.137 1.00 15.67 315 TYR A N 1
ATOM 2403 C CA . TYR A 1 319 ? 27.320 8.109 -68.278 1.00 18.14 315 TYR A CA 1
ATOM 2404 C C . TYR A 1 319 ? 27.616 7.804 -69.744 1.00 21.56 315 TYR A C 1
ATOM 2405 O O . TYR A 1 319 ? 28.766 7.588 -70.129 1.00 23.09 315 TYR A O 1
ATOM 2414 N N . ALA A 1 320 ? 26.568 7.794 -70.559 1.00 23.88 316 ALA A N 1
ATOM 2415 C CA . ALA A 1 320 ? 26.679 7.366 -71.948 1.00 22.43 316 ALA A CA 1
ATOM 2416 C C . ALA A 1 320 ? 27.339 8.397 -72.863 1.00 24.51 316 ALA A C 1
ATOM 2417 O O . ALA A 1 320 ? 28.044 8.034 -73.805 1.00 24.92 316 ALA A O 1
ATOM 2419 N N . GLU A 1 321 ? 27.113 9.678 -72.587 1.00 18.61 317 GLU A N 1
ATOM 2420 C CA . GLU A 1 321 ? 27.540 10.733 -73.503 1.00 22.71 317 GLU A CA 1
ATOM 2421 C C . GLU A 1 321 ? 28.628 11.655 -72.951 1.00 20.81 317 GLU A C 1
ATOM 2422 O O . GLU A 1 321 ? 29.005 12.627 -73.605 1.00 22.87 317 GLU A O 1
ATOM 2428 N N . ARG A 1 322 ? 29.125 11.360 -71.753 1.00 21.39 318 ARG A N 1
ATOM 2429 C CA . ARG A 1 322 ? 30.222 12.136 -71.177 1.00 22.19 318 ARG A CA 1
ATOM 2430 C C . ARG A 1 322 ? 31.323 11.236 -70.622 1.00 23.26 318 ARG A C 1
ATOM 2431 O O . ARG A 1 322 ? 32.470 11.297 -71.062 1.00 24.29 318 ARG A O 1
ATOM 2439 N N . LEU A 1 323 ? 30.964 10.400 -69.652 1.00 22.41 319 LEU A N 1
ATOM 2440 C CA . LEU A 1 323 ? 31.941 9.576 -68.950 1.00 25.61 319 LEU A CA 1
ATOM 2441 C C . LEU A 1 323 ? 32.438 8.403 -69.791 1.00 28.50 319 LEU A C 1
ATOM 2442 O O . LEU A 1 323 ? 33.642 8.164 -69.885 1.00 28.55 319 LEU A O 1
ATOM 2447 N N . TYR A 1 324 ? 31.511 7.672 -70.400 1.00 21.41 320 TYR A N 1
ATOM 2448 C CA . TYR A 1 324 ? 31.868 6.460 -71.131 1.00 29.04 320 TYR A CA 1
ATOM 2449 C C . TYR A 1 324 ? 31.418 6.527 -72.586 1.00 23.19 320 TYR A C 1
ATOM 2450 O O . TYR A 1 324 ? 30.412 5.928 -72.969 1.00 22.18 320 TYR A O 1
ATOM 2459 N N . ARG A 1 325 ? 32.180 7.266 -73.387 1.00 23.03 321 ARG A N 1
ATOM 2460 C CA . ARG A 1 325 ? 31.874 7.466 -74.798 1.00 25.31 321 ARG A CA 1
ATOM 2461 C C . ARG A 1 325 ? 32.725 6.569 -75.688 1.00 27.25 321 ARG A C 1
ATOM 2462 O O . ARG A 1 325 ? 33.791 6.105 -75.285 1.00 27.71 321 ARG A O 1
ATOM 2470 N N . LYS A 1 326 ? 32.253 6.348 -76.910 1.00 31.68 322 LYS A N 1
ATOM 2471 C CA . LYS A 1 326 ? 32.979 5.535 -77.878 1.00 33.99 322 LYS A CA 1
ATOM 2472 C C . LYS A 1 326 ? 34.270 6.212 -78.336 1.00 31.07 322 LYS A C 1
ATOM 2473 O O . LYS A 1 326 ? 35.202 5.543 -78.776 1.00 34.68 322 LYS A O 1
ATOM 2479 N N . ASP A 1 327 ? 34.327 7.538 -78.232 1.00 30.42 323 ASP A N 1
ATOM 2480 C CA . ASP A 1 327 ? 35.530 8.264 -78.637 1.00 33.67 323 ASP A CA 1
ATOM 2481 C C . ASP A 1 327 ? 36.542 8.399 -77.498 1.00 31.79 323 ASP A C 1
ATOM 2482 O O . ASP A 1 327 ? 37.638 8.924 -77.688 1.00 37.99 323 ASP A O 1
ATOM 2487 N N . GLY A 1 328 ? 36.161 7.922 -76.317 1.00 32.65 324 GLY A N 1
ATOM 2488 C CA . GLY A 1 328 ? 37.058 7.890 -75.176 1.00 29.55 324 GLY A CA 1
ATOM 2489 C C . GLY A 1 328 ? 37.362 9.243 -74.559 1.00 32.70 324 GLY A C 1
ATOM 2490 O O . GLY A 1 328 ? 38.232 9.355 -73.696 1.00 33.61 324 GLY A O 1
ATOM 2491 N N . THR A 1 329 ? 36.647 10.274 -74.996 1.00 33.94 325 THR A N 1
ATOM 2492 C CA . THR A 1 329 ? 36.847 11.613 -74.455 1.00 30.97 325 THR A CA 1
ATOM 2493 C C . THR A 1 329 ? 35.832 11.919 -73.359 1.00 32.38 325 THR A C 1
ATOM 2494 O O . THR A 1 329 ? 34.833 11.216 -73.207 1.00 30.60 325 THR A O 1
ATOM 2498 N N . ILE A 1 330 ? 36.105 12.966 -72.590 1.00 35.14 326 ILE A N 1
ATOM 2499 C CA . ILE A 1 330 ? 35.143 13.490 -71.631 1.00 27.58 326 ILE A CA 1
ATOM 2500 C C . ILE A 1 330 ? 34.971 14.980 -71.897 1.00 32.28 326 ILE A C 1
ATOM 2501 O O . ILE A 1 330 ? 35.770 15.795 -71.433 1.00 27.95 326 ILE A O 1
ATOM 2506 N N . PRO A 1 331 ? 33.935 15.336 -72.672 1.00 26.89 327 PRO A N 1
ATOM 2507 C CA . PRO A 1 331 ? 33.663 16.718 -73.078 1.00 32.36 327 PRO A CA 1
ATOM 2508 C C . PRO A 1 331 ? 33.460 17.631 -71.878 1.00 29.22 327 PRO A C 1
ATOM 2509 O O . PRO A 1 331 ? 32.692 17.308 -70.972 1.00 24.93 327 PRO A O 1
ATOM 2513 N N . VAL A 1 332 ? 34.159 18.759 -71.878 1.00 28.06 328 VAL A N 1
ATOM 2514 C CA . VAL A 1 332 ? 34.050 19.736 -70.806 1.00 27.62 328 VAL A CA 1
ATOM 2515 C C . VAL A 1 332 ? 33.974 21.133 -71.401 1.00 25.22 328 VAL A C 1
ATOM 2516 O O . VAL A 1 332 ? 34.358 21.343 -72.551 1.00 35.02 328 VAL A O 1
ATOM 2520 N N . ASP A 1 333 ? 33.476 22.088 -70.624 1.00 30.02 329 ASP A N 1
ATOM 2521 C CA . ASP A 1 333 ? 33.467 23.472 -71.076 1.00 33.22 329 ASP A CA 1
ATOM 2522 C C . ASP A 1 333 ? 34.860 24.081 -70.961 1.00 33.12 329 ASP A C 1
ATOM 2523 O O . ASP A 1 333 ? 35.827 23.392 -70.637 1.00 28.87 329 ASP A O 1
ATOM 2528 N N . GLU A 1 334 ? 34.949 25.379 -71.217 1.00 35.50 330 GLU A N 1
ATOM 2529 C CA . GLU A 1 334 ? 36.219 26.094 -71.185 1.00 38.90 330 GLU A CA 1
ATOM 2530 C C . GLU A 1 334 ? 36.822 26.179 -69.779 1.00 40.16 330 GLU A C 1
ATOM 2531 O O . GLU A 1 334 ? 37.979 26.563 -69.615 1.00 38.20 330 GLU A O 1
ATOM 2537 N N . GLU A 1 335 ? 36.038 25.815 -68.768 1.00 37.47 331 GLU A N 1
ATOM 2538 C CA . GLU A 1 335 ? 36.524 25.805 -67.392 1.00 36.54 331 GLU A CA 1
ATOM 2539 C C . GLU A 1 335 ? 36.693 24.382 -66.863 1.00 33.21 331 GLU A C 1
ATOM 2540 O O . GLU A 1 335 ? 36.705 24.161 -65.651 1.00 35.42 331 GLU A O 1
ATOM 2546 N N . ASN A 1 336 ? 36.817 23.428 -67.782 1.00 32.30 332 ASN A N 1
ATOM 2547 C CA . ASN A 1 336 ? 37.015 22.017 -67.443 1.00 37.58 332 ASN A CA 1
ATOM 2548 C C . ASN A 1 336 ? 35.886 21.400 -66.616 1.00 30.95 332 ASN A C 1
ATOM 2549 O O . ASN A 1 336 ? 36.109 20.465 -65.848 1.00 31.58 332 ASN A O 1
ATOM 2554 N N . ARG A 1 337 ? 34.676 21.922 -66.783 1.00 30.31 333 ARG A N 1
ATOM 2555 C CA . ARG A 1 337 ? 33.506 21.376 -66.110 1.00 24.32 333 ARG A CA 1
ATOM 2556 C C . ARG A 1 337 ? 32.675 20.555 -67.086 1.00 29.29 333 ARG A C 1
ATOM 2557 O O . ARG A 1 337 ? 32.515 20.934 -68.247 1.00 26.81 333 ARG A O 1
ATOM 2565 N N . ILE A 1 338 ? 32.151 19.428 -66.618 1.00 24.45 334 ILE A N 1
ATOM 2566 C CA . ILE A 1 338 ? 31.197 18.658 -67.404 1.00 23.12 334 ILE A CA 1
ATOM 2567 C C . ILE A 1 338 ? 29.853 19.379 -67.372 1.00 24.45 334 ILE A C 1
ATOM 2568 O O . ILE A 1 338 ? 29.385 19.777 -66.306 1.00 21.82 334 ILE A O 1
ATOM 2573 N N . ARG A 1 339 ? 29.243 19.556 -68.541 1.00 21.18 335 ARG A N 1
ATOM 2574 C CA . ARG A 1 339 ? 27.983 20.283 -68.641 1.00 22.42 335 ARG A CA 1
ATOM 2575 C C . ARG A 1 339 ? 26.867 19.419 -69.215 1.00 20.04 335 ARG A C 1
ATOM 2576 O O . ARG A 1 339 ? 26.863 19.113 -70.406 1.00 22.18 335 ARG A O 1
ATOM 2584 N N . ILE A 1 340 ? 25.919 19.026 -68.371 1.00 20.03 336 ILE A N 1
ATOM 2585 C CA . ILE A 1 340 ? 24.711 18.368 -68.858 1.00 18.55 336 ILE A CA 1
ATOM 2586 C C . ILE A 1 340 ? 23.492 19.248 -68.608 1.00 22.04 336 ILE A C 1
ATOM 2587 O O . ILE A 1 340 ? 22.350 18.793 -68.689 1.00 21.03 336 ILE A O 1
ATOM 2592 N N . ASP A 1 341 ? 23.753 20.515 -68.303 1.00 20.09 337 ASP A N 1
ATOM 2593 C CA . ASP A 1 341 ? 22.711 21.532 -68.276 1.00 22.63 337 ASP A CA 1
ATOM 2594 C C . ASP A 1 341 ? 22.706 22.249 -69.622 1.00 20.24 337 ASP A C 1
ATOM 2595 O O . ASP A 1 341 ? 22.132 23.330 -69.767 1.00 20.06 337 ASP A O 1
ATOM 2600 N N . ASP A 1 342 ? 23.358 21.634 -70.603 1.00 19.65 338 ASP A N 1
ATOM 2601 C CA . ASP A 1 342 ? 23.522 22.238 -71.921 1.00 21.37 338 ASP A CA 1
ATOM 2602 C C . ASP A 1 342 ? 22.201 22.385 -72.675 1.00 20.58 338 ASP A C 1
ATOM 2603 O O . ASP A 1 342 ? 22.026 23.325 -73.446 1.00 26.24 338 ASP A O 1
ATOM 2608 N N . TRP A 1 343 ? 21.271 21.463 -72.447 1.00 18.98 339 TRP A N 1
ATOM 2609 C CA . TRP A 1 343 ? 19.951 21.559 -73.061 1.00 19.66 339 TRP A CA 1
ATOM 2610 C C . TRP A 1 343 ? 19.114 22.637 -72.374 1.00 26.06 339 TRP A C 1
ATOM 2611 O O . TRP A 1 343 ? 18.352 23.349 -73.024 1.00 17.16 339 TRP A O 1
ATOM 2622 N N . GLU A 1 344 ? 19.259 22.748 -71.056 1.00 17.05 340 GLU A N 1
ATOM 2623 C CA . GLU A 1 344 ? 18.545 23.768 -70.295 1.00 17.39 340 GLU A CA 1
ATOM 2624 C C . GLU A 1 344 ? 18.987 25.170 -70.695 1.00 20.95 340 GLU A C 1
ATOM 2625 O O . GLU A 1 344 ? 18.161 26.065 -70.877 1.00 21.17 340 GLU A O 1
ATOM 2631 N N . LEU A 1 345 ? 20.294 25.357 -70.834 1.00 17.64 341 LEU A N 1
ATOM 2632 C CA . LEU A 1 345 ? 20.842 26.683 -71.091 1.00 20.10 341 LEU A CA 1
ATOM 2633 C C . LEU A 1 345 ? 21.005 26.990 -72.576 1.00 23.69 341 LEU A C 1
ATOM 2634 O O . LEU A 1 345 ? 21.684 27.950 -72.943 1.00 25.39 341 LEU A O 1
ATOM 2639 N N . GLU A 1 346 ? 20.385 26.172 -73.424 1.00 21.39 342 GLU A N 1
ATOM 2640 C CA . GLU A 1 346 ? 20.285 26.490 -74.844 1.00 28.26 342 GLU A CA 1
ATOM 2641 C C . GLU A 1 346 ? 19.582 27.828 -74.993 1.00 23.21 342 GLU A C 1
ATOM 2642 O O . GLU A 1 346 ? 18.648 28.126 -74.251 1.00 23.12 342 GLU A O 1
ATOM 2648 N N . GLU A 1 347 ? 20.036 28.631 -75.948 1.00 24.22 343 GLU A N 1
ATOM 2649 C CA . GLU A 1 347 ? 19.465 29.952 -76.174 1.00 29.82 343 GLU A CA 1
ATOM 2650 C C . GLU A 1 347 ? 17.972 29.884 -76.481 1.00 23.40 343 GLU A C 1
ATOM 2651 O O . GLU A 1 347 ? 17.188 30.672 -75.955 1.00 25.88 343 GLU A O 1
ATOM 2657 N N . ASP A 1 348 ? 17.583 28.931 -77.323 1.00 24.37 344 ASP A N 1
ATOM 2658 C CA . ASP A 1 348 ? 16.185 28.796 -77.716 1.00 26.67 344 ASP A CA 1
ATOM 2659 C C . ASP A 1 348 ? 15.306 28.412 -76.525 1.00 26.11 344 ASP A C 1
ATOM 2660 O O . ASP A 1 348 ? 14.150 28.827 -76.433 1.00 20.90 344 ASP A O 1
ATOM 2665 N N . VAL A 1 349 ? 15.866 27.630 -75.608 1.00 21.04 345 VAL A N 1
ATOM 2666 C CA . VAL A 1 349 ? 15.151 27.263 -74.394 1.00 21.53 345 VAL A CA 1
ATOM 2667 C C . VAL A 1 349 ? 15.006 28.461 -73.457 1.00 20.19 345 VAL A C 1
ATOM 2668 O O . VAL A 1 349 ? 13.905 28.777 -73.013 1.00 20.09 345 VAL A O 1
ATOM 2672 N N . GLN A 1 350 ? 16.121 29.130 -73.173 1.00 21.10 346 GLN A N 1
ATOM 2673 C CA . GLN A 1 350 ? 16.136 30.242 -72.224 1.00 17.25 346 GLN A CA 1
ATOM 2674 C C . GLN A 1 350 ? 15.285 31.431 -72.671 1.00 21.65 346 GLN A C 1
ATOM 2675 O O . GLN A 1 350 ? 14.661 32.099 -71.848 1.00 21.75 346 GLN A O 1
ATOM 2681 N N . LYS A 1 351 ? 15.259 31.694 -73.973 1.00 20.77 347 LYS A N 1
ATOM 2682 C CA . LYS A 1 351 ? 14.444 32.784 -74.490 1.00 25.76 347 LYS A CA 1
ATOM 2683 C C . LYS A 1 351 ? 12.958 32.456 -74.388 1.00 24.04 347 LYS A C 1
ATOM 2684 O O . LYS A 1 351 ? 12.141 33.324 -74.088 1.00 28.11 347 LYS A O 1
ATOM 2690 N N . ALA A 1 352 ? 12.615 31.194 -74.623 1.00 20.41 348 ALA A N 1
ATOM 2691 C CA . ALA A 1 352 ? 11.235 30.745 -74.495 1.00 24.54 348 ALA A CA 1
ATOM 2692 C C . ALA A 1 352 ? 10.779 30.785 -73.036 1.00 27.98 348 ALA A C 1
ATOM 2693 O O . ALA A 1 352 ? 9.642 31.154 -72.740 1.00 25.37 348 ALA A O 1
ATOM 2695 N N . VAL A 1 353 ? 11.673 30.404 -72.127 1.00 21.14 349 VAL A N 1
ATOM 2696 C CA . VAL A 1 353 ? 11.366 30.425 -70.701 1.00 21.94 349 VAL A CA 1
ATOM 2697 C C . VAL A 1 353 ? 11.196 31.856 -70.197 1.00 24.39 349 VAL A C 1
ATOM 2698 O O . VAL A 1 353 ? 10.264 32.151 -69.447 1.00 23.07 349 VAL A O 1
ATOM 2702 N N . SER A 1 354 ? 12.097 32.739 -70.616 1.00 22.60 350 SER A N 1
ATOM 2703 C CA . SER A 1 354 ? 12.055 34.140 -70.207 1.00 29.00 350 SER A CA 1
ATOM 2704 C C . SER A 1 354 ? 10.780 34.830 -70.679 1.00 26.67 350 SER A C 1
ATOM 2705 O O . SER A 1 354 ? 10.172 35.600 -69.936 1.00 25.21 350 SER A O 1
ATOM 2708 N N . ALA A 1 355 ? 10.381 34.554 -71.916 1.00 23.27 351 ALA A N 1
ATOM 2709 C CA . ALA A 1 355 ? 9.153 35.121 -72.459 1.00 28.07 351 ALA A CA 1
ATOM 2710 C C . ALA A 1 355 ? 7.944 34.579 -71.706 1.00 31.11 351 ALA A C 1
ATOM 2711 O O . ALA A 1 355 ? 6.985 35.304 -71.444 1.00 34.17 351 ALA A O 1
ATOM 2713 N N . LEU A 1 356 ? 8.007 33.300 -71.350 1.00 27.05 352 LEU A N 1
ATOM 2714 C CA . LEU A 1 356 ? 6.913 32.639 -70.652 1.00 26.82 352 LEU A CA 1
ATOM 2715 C C . LEU A 1 356 ? 6.721 33.194 -69.243 1.00 33.24 352 LEU A C 1
ATOM 2716 O O . LEU A 1 356 ? 5.591 33.418 -68.808 1.00 31.86 352 LEU A O 1
ATOM 2721 N N . MET A 1 357 ? 7.826 33.424 -68.539 1.00 24.16 353 MET A N 1
ATOM 2722 C CA . MET A 1 357 ? 7.770 33.930 -67.169 1.00 25.38 353 MET A CA 1
ATOM 2723 C C . MET A 1 357 ? 7.139 35.321 -67.080 1.00 26.10 353 MET A C 1
ATOM 2724 O O . MET A 1 357 ? 6.520 35.664 -66.074 1.00 36.52 353 MET A O 1
ATOM 2729 N N . GLU A 1 358 ? 7.298 36.115 -68.133 1.00 28.57 354 GLU A N 1
ATOM 2730 C CA . GLU A 1 358 ? 6.745 37.467 -68.164 1.00 38.31 354 GLU A CA 1
ATOM 2731 C C . GLU A 1 358 ? 5.233 37.476 -68.377 1.00 32.71 354 GLU A C 1
ATOM 2732 O O . GLU A 1 358 ? 4.559 38.451 -68.044 1.00 35.95 354 GLU A O 1
ATOM 2738 N N . LYS A 1 359 ? 4.704 36.389 -68.927 1.00 26.46 355 LYS A N 1
ATOM 2739 C CA . LYS A 1 359 ? 3.285 36.320 -69.265 1.00 32.53 355 LYS A CA 1
ATOM 2740 C C . LYS A 1 359 ? 2.456 35.607 -68.198 1.00 30.72 355 LYS A C 1
ATOM 2741 O O . LYS A 1 359 ? 1.226 35.661 -68.221 1.00 29.93 355 LYS A O 1
ATOM 2747 N N . VAL A 1 360 ? 3.131 34.943 -67.266 1.00 28.71 356 VAL A N 1
ATOM 2748 C CA . VAL A 1 360 ? 2.444 34.194 -66.218 1.00 28.29 356 VAL A CA 1
ATOM 2749 C C . VAL A 1 360 ? 1.650 35.107 -65.288 1.00 30.09 356 VAL A C 1
ATOM 2750 O O . VAL A 1 360 ? 2.158 36.121 -64.813 1.00 30.17 356 VAL A O 1
ATOM 2754 N N . THR A 1 361 ? 0.393 34.743 -65.051 1.00 27.19 357 THR A N 1
ATOM 2755 C CA . THR A 1 361 ? -0.455 35.439 -64.093 1.00 37.00 357 THR A CA 1
ATOM 2756 C C . THR A 1 361 ? -1.163 34.415 -63.214 1.00 38.87 357 THR A C 1
ATOM 2757 O O . THR A 1 361 ? -1.006 33.209 -63.407 1.00 37.82 357 THR A O 1
ATOM 2761 N N . GLY A 1 362 ? -1.945 34.898 -62.254 1.00 37.00 358 GLY A N 1
ATOM 2762 C CA . GLY A 1 362 ? -2.674 34.022 -61.355 1.00 32.58 358 GLY A CA 1
ATOM 2763 C C . GLY A 1 362 ? -3.729 33.191 -62.060 1.00 35.20 358 GLY A C 1
ATOM 2764 O O . GLY A 1 362 ? -4.066 32.092 -61.617 1.00 43.92 358 GLY A O 1
ATOM 2765 N N . GLU A 1 363 ? -4.246 33.711 -63.167 1.00 37.39 359 GLU A N 1
ATOM 2766 C CA . GLU A 1 363 ? -5.316 33.038 -63.897 1.00 41.72 359 GLU A CA 1
ATOM 2767 C C . GLU A 1 363 ? -4.825 32.004 -64.912 1.00 38.52 359 GLU A C 1
ATOM 2768 O O . GLU A 1 363 ? -5.567 31.094 -65.278 1.00 46.24 359 GLU A O 1
ATOM 2774 N N . ASN A 1 364 ? -3.578 32.135 -65.358 1.00 34.83 360 ASN A N 1
ATOM 2775 C CA . ASN A 1 364 ? -3.073 31.276 -66.429 1.00 34.91 360 ASN A CA 1
ATOM 2776 C C . ASN A 1 364 ? -1.946 30.323 -66.028 1.00 34.63 360 ASN A C 1
ATOM 2777 O O . ASN A 1 364 ? -1.492 29.521 -66.844 1.00 31.69 360 ASN A O 1
ATOM 2782 N N . ALA A 1 365 ? -1.500 30.423 -64.777 1.00 36.23 361 ALA A N 1
ATOM 2783 C CA . ALA A 1 365 ? -0.329 29.684 -64.301 1.00 33.16 361 ALA A CA 1
ATOM 2784 C C . ALA A 1 365 ? -0.400 28.181 -64.568 1.00 32.87 361 ALA A C 1
ATOM 2785 O O . ALA A 1 365 ? 0.547 27.590 -65.089 1.00 31.85 361 ALA A O 1
ATOM 2787 N N . GLU A 1 366 ? -1.527 27.572 -64.216 1.00 29.75 362 GLU A N 1
ATOM 2788 C CA . GLU A 1 366 ? -1.720 26.139 -64.408 1.00 32.87 362 GLU A CA 1
ATOM 2789 C C . GLU A 1 366 ? -1.692 25.771 -65.890 1.00 34.65 362 GLU A C 1
ATOM 2790 O O . GLU A 1 366 ? -1.288 24.667 -66.259 1.00 31.29 362 GLU A O 1
ATOM 2796 N N . SER A 1 367 ? -2.112 26.707 -66.735 1.00 32.74 363 SER A N 1
ATOM 2797 C CA . SER A 1 367 ? -2.170 26.477 -68.175 1.00 38.61 363 SER A CA 1
ATOM 2798 C C . SER A 1 367 ? -0.863 26.847 -68.877 1.00 32.80 363 SER A C 1
ATOM 2799 O O . SER A 1 367 ? -0.422 26.149 -69.790 1.00 37.18 363 SER A O 1
ATOM 2802 N N . LEU A 1 368 ? -0.249 27.945 -68.446 1.00 31.32 364 LEU A N 1
ATOM 2803 C CA . LEU A 1 368 ? 0.964 28.449 -69.083 1.00 27.91 364 LEU A CA 1
ATOM 2804 C C . LEU A 1 368 ? 2.220 27.673 -68.690 1.00 30.13 364 LEU A C 1
ATOM 2805 O O . LEU A 1 368 ? 3.134 27.516 -69.499 1.00 28.32 364 LEU A O 1
ATOM 2810 N N . THR A 1 369 ? 2.269 27.203 -67.448 1.00 28.48 365 THR A N 1
ATOM 2811 C CA . THR A 1 369 ? 3.439 26.479 -66.959 1.00 24.61 365 THR A CA 1
ATOM 2812 C C . THR A 1 369 ? 3.091 25.055 -66.549 1.00 24.70 365 THR A C 1
ATOM 2813 O O . THR A 1 369 ? 1.918 24.697 -66.439 1.00 28.20 365 THR A O 1
ATOM 2817 N N . ASP A 1 370 ? 4.118 24.245 -66.319 1.00 23.74 366 ASP A N 1
ATOM 2818 C CA . ASP A 1 370 ? 3.918 22.858 -65.926 1.00 22.89 366 ASP A CA 1
ATOM 2819 C C . ASP A 1 370 ? 3.869 22.729 -64.408 1.00 29.12 366 ASP A C 1
ATOM 2820 O O . ASP A 1 370 ? 4.743 22.110 -63.797 1.00 22.57 366 ASP A O 1
ATOM 2825 N N . LEU A 1 371 ? 2.844 23.323 -63.804 1.00 25.08 367 LEU A N 1
ATOM 2826 C CA . LEU A 1 371 ? 2.636 23.205 -62.368 1.00 27.76 367 LEU A CA 1
ATOM 2827 C C . LEU A 1 371 ? 2.313 21.760 -62.009 1.00 27.06 367 LEU A C 1
ATOM 2828 O O . LEU A 1 371 ? 2.643 21.294 -60.921 1.00 28.97 367 LEU A O 1
ATOM 2833 N N . ALA A 1 372 ? 1.670 21.058 -62.936 1.00 27.38 368 ALA A N 1
ATOM 2834 C CA . ALA A 1 372 ? 1.351 19.647 -62.753 1.00 28.55 368 ALA A CA 1
ATOM 2835 C C . ALA A 1 372 ? 2.623 18.813 -62.652 1.00 28.01 368 ALA A C 1
ATOM 2836 O O . ALA A 1 372 ? 2.747 17.956 -61.777 1.00 26.95 368 ALA A O 1
ATOM 2838 N N . GLY A 1 373 ? 3.566 19.068 -63.554 1.00 30.24 369 GLY A N 1
ATOM 2839 C CA . GLY A 1 373 ? 4.845 18.384 -63.535 1.00 26.10 369 GLY A CA 1
ATOM 2840 C C . GLY A 1 373 ? 5.633 18.697 -62.276 1.00 25.85 369 GLY A C 1
ATOM 2841 O O . GLY A 1 373 ? 6.323 17.834 -61.734 1.00 28.48 369 GLY A O 1
ATOM 2842 N N . TYR A 1 374 ? 5.526 19.937 -61.810 1.00 23.37 370 TYR A N 1
ATOM 2843 C CA . TYR A 1 374 ? 6.216 20.363 -60.597 1.00 28.38 370 TYR A CA 1
ATOM 2844 C C . TYR A 1 374 ? 5.664 19.623 -59.384 1.00 25.57 370 TYR A C 1
ATOM 2845 O O . TYR A 1 374 ? 6.426 19.131 -58.551 1.00 24.92 370 TYR A O 1
ATOM 2854 N N . ARG A 1 375 ? 4.338 19.556 -59.285 1.00 27.76 371 ARG A N 1
ATOM 2855 C CA . ARG A 1 375 ? 3.688 18.855 -58.180 1.00 26.95 371 ARG A CA 1
ATOM 2856 C C . ARG A 1 375 ? 4.093 17.387 -58.154 1.00 28.49 371 ARG A C 1
ATOM 2857 O O . ARG A 1 375 ? 4.333 16.818 -57.089 1.00 27.93 371 ARG A O 1
ATOM 2865 N N . HIS A 1 376 ? 4.172 16.780 -59.334 1.00 22.78 372 HIS A N 1
ATOM 2866 C CA . HIS A 1 376 ? 4.546 15.376 -59.444 1.00 25.36 372 HIS A CA 1
ATOM 2867 C C . HIS A 1 376 ? 5.966 15.128 -58.948 1.00 21.65 372 HIS A C 1
ATOM 2868 O O . HIS A 1 376 ? 6.199 14.215 -58.161 1.00 24.65 372 HIS A O 1
ATOM 2875 N N . ASP A 1 377 ? 6.910 15.943 -59.411 1.00 23.44 373 ASP A N 1
ATOM 2876 C CA . ASP A 1 377 ? 8.307 15.790 -59.013 1.00 26.28 373 ASP A CA 1
ATOM 2877 C C . ASP A 1 377 ? 8.494 15.995 -57.514 1.00 28.48 373 ASP A C 1
ATOM 2878 O O . ASP A 1 377 ? 9.256 15.273 -56.870 1.00 24.30 373 ASP A O 1
ATOM 2883 N N . PHE A 1 378 ? 7.793 16.981 -56.966 1.00 25.30 374 PHE A N 1
ATOM 2884 C CA . PHE A 1 378 ? 7.840 17.253 -55.534 1.00 29.77 374 PHE A CA 1
ATOM 2885 C C . PHE A 1 378 ? 7.294 16.076 -54.732 1.00 22.15 374 PHE A C 1
ATOM 2886 O O . PHE A 1 378 ? 7.856 15.699 -53.703 1.00 27.61 374 PHE A O 1
ATOM 2894 N N . LEU A 1 379 ? 6.199 15.497 -55.214 1.00 23.92 375 LEU A N 1
ATOM 2895 C CA . LEU A 1 379 ? 5.530 14.404 -54.516 1.00 24.14 375 LEU A CA 1
ATOM 2896 C C . LEU A 1 379 ? 6.224 13.057 -54.708 1.00 28.45 375 LEU A C 1
ATOM 2897 O O . LEU A 1 379 ? 6.280 12.246 -53.784 1.00 28.66 375 LEU A O 1
ATOM 2902 N N . ALA A 1 380 ? 6.753 12.824 -55.906 1.00 24.49 376 ALA A N 1
ATOM 2903 C CA . ALA A 1 380 ? 7.389 11.548 -56.226 1.00 27.40 376 ALA A CA 1
ATOM 2904 C C . ALA A 1 380 ? 8.692 11.342 -55.461 1.00 29.74 376 ALA A C 1
ATOM 2905 O O . ALA A 1 380 ? 9.145 10.210 -55.286 1.00 26.90 376 ALA A O 1
ATOM 2907 N N . SER A 1 381 ? 9.290 12.438 -55.005 1.00 23.88 377 SER A N 1
ATOM 2908 C CA . SER A 1 381 ? 10.520 12.365 -54.224 1.00 31.04 377 SER A CA 1
ATOM 2909 C C . SER A 1 381 ? 10.283 11.655 -52.893 1.00 28.30 377 SER A C 1
ATOM 2910 O O . SER A 1 381 ? 11.215 11.125 -52.288 1.00 29.32 377 SER A O 1
ATOM 2913 N N . ASN A 1 382 ? 9.031 11.647 -52.448 1.00 26.60 378 ASN A N 1
ATOM 2914 C CA . ASN A 1 382 ? 8.657 10.978 -51.207 1.00 26.92 378 ASN A CA 1
ATOM 2915 C C . ASN A 1 382 ? 7.747 9.776 -51.442 1.00 28.55 378 ASN A C 1
ATOM 2916 O O . ASN A 1 382 ? 7.218 9.192 -50.496 1.00 31.80 378 ASN A O 1
ATOM 2921 N N . GLY A 1 383 ? 7.568 9.410 -52.707 1.00 23.41 379 GLY A N 1
ATOM 2922 C CA . GLY A 1 383 ? 6.799 8.229 -53.056 1.00 25.96 379 GLY A CA 1
ATOM 2923 C C . GLY A 1 383 ? 5.322 8.489 -53.284 1.00 28.17 379 GLY A C 1
ATOM 2924 O O . GLY A 1 383 ? 4.521 7.556 -53.329 1.00 27.76 379 GLY A O 1
ATOM 2925 N N . PHE A 1 384 ? 4.954 9.756 -53.431 1.00 23.19 380 PHE A N 1
ATOM 2926 C CA . PHE A 1 384 ? 3.563 10.110 -53.683 1.00 27.75 380 PHE A CA 1
ATOM 2927 C C . PHE A 1 384 ? 3.329 10.414 -55.159 1.00 28.63 380 PHE A C 1
ATOM 2928 O O . PHE A 1 384 ? 4.254 10.805 -55.870 1.00 31.75 380 PHE A O 1
ATOM 2936 N N . ASP A 1 385 ? 2.092 10.214 -55.609 1.00 29.29 381 ASP A N 1
ATOM 2937 C CA . ASP A 1 385 ? 1.675 10.548 -56.974 1.00 29.10 381 ASP A CA 1
ATOM 2938 C C . ASP A 1 385 ? 2.411 9.749 -58.059 1.00 30.50 381 ASP A C 1
ATOM 2939 O O . ASP A 1 385 ? 2.471 10.167 -59.214 1.00 38.11 381 ASP A O 1
ATOM 2944 N N . VAL A 1 386 ? 2.966 8.597 -57.697 1.00 31.38 382 VAL A N 1
ATOM 2945 C CA . VAL A 1 386 ? 3.641 7.771 -58.696 1.00 41.53 382 VAL A CA 1
ATOM 2946 C C . VAL A 1 386 ? 2.672 6.765 -59.323 1.00 37.53 382 VAL A C 1
ATOM 2947 O O . VAL A 1 386 ? 1.749 6.278 -58.668 1.00 36.16 382 VAL A O 1
ATOM 2951 N N . GLU A 1 387 ? 2.882 6.480 -60.604 1.00 35.62 383 GLU A N 1
ATOM 2952 C CA . GLU A 1 387 ? 1.958 5.661 -61.378 1.00 39.64 383 GLU A CA 1
ATOM 2953 C C . GLU A 1 387 ? 1.982 4.201 -60.937 1.00 32.08 383 GLU A C 1
ATOM 2954 O O . GLU A 1 387 ? 3.045 3.645 -60.665 1.00 42.81 383 GLU A O 1
ATOM 2960 N N . GLY A 1 388 ? 0.804 3.589 -60.862 1.00 37.03 384 GLY A N 1
ATOM 2961 C CA . GLY A 1 388 ? 0.693 2.180 -60.528 1.00 37.28 384 GLY A CA 1
ATOM 2962 C C . GLY A 1 388 ? 0.530 1.896 -59.046 1.00 46.68 384 GLY A C 1
ATOM 2963 O O . GLY A 1 388 ? 0.587 0.742 -58.620 1.00 47.62 384 GLY A O 1
ATOM 2964 N N . ILE A 1 389 ? 0.330 2.945 -58.255 1.00 43.82 385 ILE A N 1
ATOM 2965 C CA . ILE A 1 389 ? 0.141 2.787 -56.816 1.00 40.47 385 ILE A CA 1
ATOM 2966 C C . ILE A 1 389 ? -1.279 3.166 -56.405 1.00 42.85 385 ILE A C 1
ATOM 2967 O O . ILE A 1 389 ? -1.789 4.216 -56.796 1.00 43.41 385 ILE A O 1
ATOM 2972 N N . ASN A 1 390 ? -1.909 2.300 -55.616 1.00 40.57 386 ASN A N 1
ATOM 2973 C CA . ASN A 1 390 ? -3.293 2.486 -55.191 1.00 48.17 386 ASN A CA 1
ATOM 2974 C C . ASN A 1 390 ? -3.505 3.755 -54.367 1.00 52.01 386 ASN A C 1
ATOM 2975 O O . ASN A 1 390 ? -4.392 4.557 -54.671 1.00 59.29 386 ASN A O 1
ATOM 2980 N N . TYR A 1 391 ? -2.696 3.917 -53.322 1.00 47.86 387 TYR A N 1
ATOM 2981 C CA . TYR A 1 391 ? -2.794 5.041 -52.381 1.00 52.16 387 TYR A CA 1
ATOM 2982 C C . TYR A 1 391 ? -4.049 5.030 -51.502 1.00 61.89 387 TYR A C 1
ATOM 2983 O O . TYR A 1 391 ? -4.014 5.490 -50.358 1.00 55.69 387 TYR A O 1
ATOM 2992 N N . GLU A 1 392 ? -5.150 4.507 -52.031 1.00 63.93 388 GLU A N 1
ATOM 2993 C CA . GLU A 1 392 ? -6.357 4.323 -51.234 1.00 66.74 388 GLU A CA 1
ATOM 2994 C C . GLU A 1 392 ? -6.249 3.027 -50.440 1.00 61.49 388 GLU A C 1
ATOM 2995 O O . GLU A 1 392 ? -7.054 2.757 -49.550 1.00 63.35 388 GLU A O 1
ATOM 3001 N N . ALA A 1 393 ? -5.245 2.225 -50.779 1.00 58.34 389 ALA A N 1
ATOM 3002 C CA . ALA A 1 393 ? -4.901 1.052 -49.992 1.00 57.16 389 ALA A CA 1
ATOM 3003 C C . ALA A 1 393 ? -4.009 1.495 -48.839 1.00 61.64 389 ALA A C 1
ATOM 3004 O O . ALA A 1 393 ? -3.071 2.268 -49.037 1.00 62.38 389 ALA A O 1
ATOM 3006 N N . GLU A 1 394 ? -4.292 1.002 -47.638 1.00 60.21 390 GLU A N 1
ATOM 3007 C CA . GLU A 1 394 ? -3.546 1.430 -46.457 1.00 61.89 390 GLU A CA 1
ATOM 3008 C C . GLU A 1 394 ? -2.230 0.676 -46.280 1.00 57.52 390 GLU A C 1
ATOM 3009 O O . GLU A 1 394 ? -2.112 -0.490 -46.655 1.00 50.34 390 GLU A O 1
ATOM 3015 N N . VAL A 1 395 ? -1.242 1.362 -45.713 1.00 54.64 391 VAL A N 1
ATOM 3016 C CA . VAL A 1 395 ? 0.066 0.771 -45.460 1.00 52.69 391 VAL A CA 1
ATOM 3017 C C . VAL A 1 395 ? 0.075 0.057 -44.110 1.00 58.97 391 VAL A C 1
ATOM 3018 O O . VAL A 1 395 ? -0.224 0.655 -43.077 1.00 50.45 391 VAL A O 1
ATOM 3022 N N . GLU A 1 396 ? 0.416 -1.228 -44.132 1.00 56.60 392 GLU A N 1
ATOM 3023 C CA . GLU A 1 396 ? 0.374 -2.063 -42.936 1.00 55.03 392 GLU A CA 1
ATOM 3024 C C . GLU A 1 396 ? 1.445 -1.675 -41.917 1.00 59.24 392 GLU A C 1
ATOM 3025 O O . GLU A 1 396 ? 1.153 -1.516 -40.732 1.00 62.56 392 GLU A O 1
ATOM 3031 N N . ARG A 1 397 ? 2.680 -1.521 -42.382 1.00 55.81 393 ARG A N 1
ATOM 3032 C CA . ARG A 1 397 ? 3.770 -1.081 -41.514 1.00 55.00 393 ARG A CA 1
ATOM 3033 C C . ARG A 1 397 ? 4.818 -0.277 -42.283 1.00 51.10 393 ARG A C 1
ATOM 3034 O O . ARG A 1 397 ? 4.824 -0.269 -43.514 1.00 49.61 393 ARG A O 1
ATOM 3042 N N . PHE A 1 398 ? 5.703 0.395 -41.554 1.00 43.99 394 PHE A N 1
ATOM 3043 C CA . PHE A 1 398 ? 6.616 1.353 -42.170 1.00 47.97 394 PHE A CA 1
ATOM 3044 C C . PHE A 1 398 ? 8.094 0.994 -42.032 1.00 44.93 394 PHE A C 1
ATOM 3045 O O . PHE A 1 398 ? 8.962 1.841 -42.240 1.00 44.12 394 PHE A O 1
ATOM 3053 N N . ASP A 1 399 ? 8.379 -0.254 -41.684 1.00 45.20 395 ASP A N 1
ATOM 3054 C CA . ASP A 1 399 ? 9.760 -0.702 -41.557 1.00 46.76 395 ASP A CA 1
ATOM 3055 C C . ASP A 1 399 ? 10.126 -1.694 -42.654 1.00 41.70 395 ASP A C 1
ATOM 3056 O O . ASP A 1 399 ? 11.090 -2.448 -42.520 1.00 47.49 395 ASP A O 1
ATOM 3061 N N . ARG A 1 400 ? 9.356 -1.681 -43.740 1.00 46.29 396 ARG A N 1
ATOM 3062 C CA . ARG A 1 400 ? 9.547 -2.633 -44.834 1.00 47.86 396 ARG A CA 1
ATOM 3063 C C . ARG A 1 400 ? 9.099 -2.094 -46.193 1.00 52.68 396 ARG A C 1
ATOM 3064 O O . ARG A 1 400 ? 8.345 -1.121 -46.271 1.00 49.65 396 ARG A O 1
ATOM 3072 N N . ILE A 1 401 ? 9.581 -2.734 -47.255 1.00 44.97 397 ILE A N 1
ATOM 3073 C CA . ILE A 1 401 ? 9.134 -2.447 -48.615 1.00 57.84 397 ILE A CA 1
ATOM 3074 C C . ILE A 1 401 ? 9.454 -1.017 -49.046 1.00 54.46 397 ILE A C 1
ATOM 3075 O O . ILE A 1 401 ? 10.624 -0.650 -49.167 1.00 54.22 397 ILE A O 1
ATOM 3080 N N . MET B 1 5 ? 49.859 15.739 -36.231 1.00 45.59 1 MET B N 1
ATOM 3081 C CA . MET B 1 5 ? 48.477 16.110 -35.952 1.00 45.50 1 MET B CA 1
ATOM 3082 C C . MET B 1 5 ? 48.225 16.294 -34.458 1.00 46.94 1 MET B C 1
ATOM 3083 O O . MET B 1 5 ? 48.682 15.498 -33.637 1.00 44.97 1 MET B O 1
ATOM 3088 N N . ILE B 1 6 ? 47.501 17.355 -34.114 1.00 45.47 2 ILE B N 1
ATOM 3089 C CA . ILE B 1 6 ? 47.101 17.595 -32.733 1.00 45.76 2 ILE B CA 1
ATOM 3090 C C . ILE B 1 6 ? 45.935 16.683 -32.379 1.00 44.98 2 ILE B C 1
ATOM 3091 O O . ILE B 1 6 ? 44.861 16.779 -32.972 1.00 43.60 2 ILE B O 1
ATOM 3096 N N . VAL B 1 7 ? 46.150 15.795 -31.414 1.00 35.27 3 VAL B N 1
ATOM 3097 C CA . VAL B 1 7 ? 45.129 14.819 -31.050 1.00 33.39 3 VAL B CA 1
ATOM 3098 C C . VAL B 1 7 ? 44.346 15.241 -29.810 1.00 38.69 3 VAL B C 1
ATOM 3099 O O . VAL B 1 7 ? 44.837 15.145 -28.684 1.00 33.44 3 VAL B O 1
ATOM 3103 N N . LYS B 1 8 ? 43.125 15.712 -30.037 1.00 35.96 4 LYS B N 1
ATOM 3104 C CA . LYS B 1 8 ? 42.220 16.104 -28.965 1.00 35.32 4 LYS B CA 1
ATOM 3105 C C . LYS B 1 8 ? 41.001 15.188 -28.992 1.00 36.39 4 LYS B C 1
ATOM 3106 O O . LYS B 1 8 ? 40.668 14.635 -30.040 1.00 35.04 4 LYS B O 1
ATOM 3112 N N . PRO B 1 9 ? 40.332 15.016 -27.839 1.00 30.35 5 PRO B N 1
ATOM 3113 C CA . PRO B 1 9 ? 39.166 14.126 -27.797 1.00 32.79 5 PRO B CA 1
ATOM 3114 C C . PRO B 1 9 ? 38.012 14.614 -28.671 1.00 37.26 5 PRO B C 1
ATOM 3115 O O . PRO B 1 9 ? 37.548 15.744 -28.521 1.00 33.26 5 PRO B O 1
ATOM 3119 N N . MET B 1 10 ? 37.566 13.757 -29.583 1.00 40.65 6 MET B N 1
ATOM 3120 C CA . MET B 1 10 ? 36.413 14.054 -30.422 1.00 41.68 6 MET B CA 1
ATOM 3121 C C . MET B 1 10 ? 35.245 13.148 -30.055 1.00 37.38 6 MET B C 1
ATOM 3122 O O . MET B 1 10 ? 35.237 11.962 -30.385 1.00 38.65 6 MET B O 1
ATOM 3127 N N . VAL B 1 11 ? 34.262 13.714 -29.365 1.00 40.22 7 VAL B N 1
ATOM 3128 C CA . VAL B 1 11 ? 33.104 12.951 -28.922 1.00 40.83 7 VAL B CA 1
ATOM 3129 C C . VAL B 1 11 ? 31.904 13.182 -29.838 1.00 41.33 7 VAL B C 1
ATOM 3130 O O . VAL B 1 11 ? 31.516 14.321 -30.094 1.00 44.52 7 VAL B O 1
ATOM 3134 N N . ARG B 1 12 ? 31.326 12.093 -30.333 1.00 41.29 8 ARG B N 1
ATOM 3135 C CA . ARG B 1 12 ? 30.160 12.166 -31.206 1.00 46.34 8 ARG B CA 1
ATOM 3136 C C . ARG B 1 12 ? 29.198 11.029 -30.887 1.00 46.74 8 ARG B C 1
ATOM 3137 O O . ARG B 1 12 ? 29.608 9.871 -30.801 1.00 41.95 8 ARG B O 1
ATOM 3145 N N . ASN B 1 13 ? 27.923 11.369 -30.720 1.00 43.33 9 ASN B N 1
ATOM 3146 C CA . ASN B 1 13 ? 26.911 10.410 -30.289 1.00 49.20 9 ASN B CA 1
ATOM 3147 C C . ASN B 1 13 ? 27.318 9.671 -29.019 1.00 43.94 9 ASN B C 1
ATOM 3148 O O . ASN B 1 13 ? 27.240 8.444 -28.951 1.00 44.93 9 ASN B O 1
ATOM 3153 N N . ASN B 1 14 ? 27.773 10.439 -28.031 1.00 46.22 10 ASN B N 1
ATOM 3154 C CA . ASN B 1 14 ? 28.149 9.916 -26.718 1.00 42.80 10 ASN B CA 1
ATOM 3155 C C . ASN B 1 14 ? 29.303 8.917 -26.751 1.00 40.57 10 ASN B C 1
ATOM 3156 O O . ASN B 1 14 ? 29.469 8.122 -25.827 1.00 44.86 10 ASN B O 1
ATOM 3161 N N . ILE B 1 15 ? 30.100 8.965 -27.814 1.00 44.17 11 ILE B N 1
ATOM 3162 C CA . ILE B 1 15 ? 31.227 8.052 -27.969 1.00 35.87 11 ILE B CA 1
ATOM 3163 C C . ILE B 1 15 ? 32.491 8.806 -28.369 1.00 39.46 11 ILE B C 1
ATOM 3164 O O . ILE B 1 15 ? 32.473 9.609 -29.300 1.00 40.61 11 ILE B O 1
ATOM 3169 N N . CYS B 1 16 ? 33.586 8.552 -27.659 1.00 35.61 12 CYS B N 1
ATOM 3170 C CA . CYS B 1 16 ? 34.873 9.121 -28.036 1.00 38.37 12 CYS B CA 1
ATOM 3171 C C . CYS B 1 16 ? 35.418 8.360 -29.238 1.00 37.47 12 CYS B C 1
ATOM 3172 O O . CYS B 1 16 ? 35.702 7.165 -29.151 1.00 39.37 12 CYS B O 1
ATOM 3175 N N . LEU B 1 17 ? 35.562 9.060 -30.358 1.00 36.43 13 LEU B N 1
ATOM 3176 C CA . LEU B 1 17 ? 35.899 8.426 -31.627 1.00 40.02 13 LEU B CA 1
ATOM 3177 C C . LEU B 1 17 ? 37.378 8.073 -31.760 1.00 43.86 13 LEU B C 1
ATOM 3178 O O . LEU B 1 17 ? 37.727 7.018 -32.292 1.00 46.88 13 LEU B O 1
ATOM 3183 N N . ASN B 1 18 ? 38.244 8.958 -31.280 1.00 35.15 14 ASN B N 1
ATOM 3184 C CA . ASN B 1 18 ? 39.680 8.774 -31.445 1.00 31.53 14 ASN B CA 1
ATOM 3185 C C . ASN B 1 18 ? 40.382 8.315 -30.172 1.00 28.86 14 ASN B C 1
ATOM 3186 O O . ASN B 1 18 ? 39.738 8.026 -29.163 1.00 29.33 14 ASN B O 1
ATOM 3191 N N . ALA B 1 19 ? 41.708 8.247 -30.233 1.00 26.76 15 ALA B N 1
ATOM 3192 C CA . ALA B 1 19 ? 42.513 7.841 -29.090 1.00 28.69 15 ALA B CA 1
ATOM 3193 C C . ALA B 1 19 ? 43.904 8.461 -29.158 1.00 33.65 15 ALA B C 1
ATOM 3194 O O . ALA B 1 19 ? 44.438 8.697 -30.243 1.00 29.45 15 ALA B O 1
ATOM 3196 N N . HIS B 1 20 ? 44.484 8.724 -27.992 1.00 22.94 16 HIS B N 1
ATOM 3197 C CA . HIS B 1 20 ? 45.816 9.306 -27.906 1.00 25.09 16 HIS B CA 1
ATOM 3198 C C . HIS B 1 20 ? 46.825 8.216 -27.564 1.00 31.42 16 HIS B C 1
ATOM 3199 O O . HIS B 1 20 ? 46.812 7.689 -26.454 1.00 31.10 16 HIS B O 1
ATOM 3206 N N . PRO B 1 21 ? 47.705 7.877 -28.519 1.00 31.57 17 PRO B N 1
ATOM 3207 C CA . PRO B 1 21 ? 48.666 6.772 -28.395 1.00 29.21 17 PRO B CA 1
ATOM 3208 C C . PRO B 1 21 ? 49.523 6.835 -27.131 1.00 34.37 17 PRO B C 1
ATOM 3209 O O . PRO B 1 21 ? 49.596 5.852 -26.393 1.00 33.59 17 PRO B O 1
ATOM 3213 N N . GLN B 1 22 ? 50.163 7.974 -26.888 1.00 33.15 18 GLN B N 1
ATOM 3214 C CA . GLN B 1 22 ? 51.033 8.119 -25.726 1.00 32.54 18 GLN B CA 1
ATOM 3215 C C . GLN B 1 22 ? 50.223 8.218 -24.436 1.00 34.34 18 GLN B C 1
ATOM 3216 O O . GLN B 1 22 ? 50.703 7.852 -23.364 1.00 31.21 18 GLN B O 1
ATOM 3222 N N . GLY B 1 23 ? 48.995 8.715 -24.548 1.00 28.62 19 GLY B N 1
ATOM 3223 C CA . GLY B 1 23 ? 48.096 8.779 -23.411 1.00 33.19 19 GLY B CA 1
ATOM 3224 C C . GLY B 1 23 ? 47.716 7.387 -22.944 1.00 33.18 19 GLY B C 1
ATOM 3225 O O . GLY B 1 23 ? 47.613 7.125 -21.745 1.00 30.36 19 GLY B O 1
ATOM 3226 N N . CYS B 1 24 ? 47.514 6.491 -23.905 1.00 28.62 20 CYS B N 1
ATOM 3227 C CA . CYS B 1 24 ? 47.175 5.105 -23.612 1.00 30.14 20 CYS B CA 1
ATOM 3228 C C . CYS B 1 24 ? 48.359 4.393 -22.981 1.00 31.82 20 CYS B C 1
ATOM 3229 O O . CYS B 1 24 ? 48.198 3.552 -22.095 1.00 31.47 20 CYS B O 1
ATOM 3232 N N . LYS B 1 25 ? 49.555 4.735 -23.445 1.00 32.07 21 LYS B N 1
ATOM 3233 C CA . LYS B 1 25 ? 50.763 4.119 -22.922 1.00 36.57 21 LYS B CA 1
ATOM 3234 C C . LYS B 1 25 ? 50.957 4.495 -21.456 1.00 34.03 21 LYS B C 1
ATOM 3235 O O . LYS B 1 25 ? 51.293 3.645 -20.630 1.00 31.95 21 LYS B O 1
ATOM 3241 N N . LYS B 1 26 ? 50.730 5.765 -21.132 1.00 31.22 22 LYS B N 1
ATOM 3242 C CA . LYS B 1 26 ? 50.852 6.227 -19.753 1.00 35.26 22 LYS B CA 1
ATOM 3243 C C . LYS B 1 26 ? 49.782 5.598 -18.870 1.00 30.42 22 LYS B C 1
ATOM 3244 O O . LYS B 1 26 ? 50.049 5.245 -17.722 1.00 30.06 22 LYS B O 1
ATOM 3250 N N . GLY B 1 27 ? 48.578 5.451 -19.415 1.00 28.71 23 GLY B N 1
ATOM 3251 C CA . GLY B 1 27 ? 47.494 4.805 -18.699 1.00 25.37 23 GLY B CA 1
ATOM 3252 C C . GLY B 1 27 ? 47.862 3.400 -18.259 1.00 31.89 23 GLY B C 1
ATOM 3253 O O . GLY B 1 27 ? 47.658 3.027 -17.102 1.00 27.92 23 GLY B O 1
ATOM 3254 N N . VAL B 1 28 ? 48.415 2.624 -19.187 1.00 26.56 24 VAL B N 1
ATOM 3255 C CA . VAL B 1 28 ? 48.874 1.272 -18.890 1.00 25.45 24 VAL B CA 1
ATOM 3256 C C . VAL B 1 28 ? 49.986 1.281 -17.843 1.00 30.87 24 VAL B C 1
ATOM 3257 O O . VAL B 1 28 ? 49.953 0.511 -16.881 1.00 26.80 24 VAL B O 1
ATOM 3261 N N . GLU B 1 29 ? 50.965 2.161 -18.035 1.00 26.14 25 GLU B N 1
ATOM 3262 C CA . GLU B 1 29 ? 52.114 2.240 -17.138 1.00 32.46 25 GLU B CA 1
ATOM 3263 C C . GLU B 1 29 ? 51.733 2.708 -15.735 1.00 36.34 25 GLU B C 1
ATOM 3264 O O . GLU B 1 29 ? 52.350 2.299 -14.750 1.00 31.44 25 GLU B O 1
ATOM 3270 N N . ASP B 1 30 ? 50.719 3.565 -15.647 1.00 31.09 26 ASP B N 1
ATOM 3271 C CA . ASP B 1 30 ? 50.212 3.999 -14.351 1.00 27.03 26 ASP B CA 1
ATOM 3272 C C . ASP B 1 30 ? 49.610 2.821 -13.595 1.00 31.58 26 ASP B C 1
ATOM 3273 O O . ASP B 1 30 ? 49.773 2.702 -12.380 1.00 27.75 26 ASP B O 1
ATOM 3278 N N . GLN B 1 31 ? 48.913 1.953 -14.321 1.00 24.20 27 GLN B N 1
ATOM 3279 C CA . GLN B 1 31 ? 48.317 0.767 -13.718 1.00 27.54 27 GLN B CA 1
ATOM 3280 C C . GLN B 1 31 ? 49.394 -0.233 -13.319 1.00 27.24 27 GLN B C 1
ATOM 3281 O O . GLN B 1 31 ? 49.290 -0.887 -12.283 1.00 24.75 27 GLN B O 1
ATOM 3287 N N . ILE B 1 32 ? 50.426 -0.346 -14.149 1.00 27.82 28 ILE B N 1
ATOM 3288 C CA . ILE B 1 32 ? 51.568 -1.197 -13.838 1.00 29.13 28 ILE B CA 1
ATOM 3289 C C . ILE B 1 32 ? 52.270 -0.692 -12.582 1.00 27.85 28 ILE B C 1
ATOM 3290 O O . ILE B 1 32 ? 52.593 -1.469 -11.684 1.00 31.09 28 ILE B O 1
ATOM 3295 N N . GLU B 1 33 ? 52.492 0.618 -12.523 1.00 31.35 29 GLU B N 1
ATOM 3296 C CA . GLU B 1 33 ? 53.158 1.234 -11.382 1.00 29.25 29 GLU B CA 1
ATOM 3297 C C . GLU B 1 33 ? 52.368 1.033 -10.093 1.00 33.14 29 GLU B C 1
ATOM 3298 O O . GLU B 1 33 ? 52.940 0.698 -9.055 1.00 26.64 29 GLU B O 1
ATOM 3304 N N . TYR B 1 34 ? 51.055 1.238 -10.161 1.00 26.28 30 TYR B N 1
ATOM 3305 C CA . TYR B 1 34 ? 50.197 1.003 -9.006 1.00 26.88 30 TYR B CA 1
ATOM 3306 C C . TYR B 1 34 ? 50.260 -0.458 -8.582 1.00 28.39 30 TYR B C 1
ATOM 3307 O O . TYR B 1 34 ? 50.375 -0.764 -7.395 1.00 26.71 30 TYR B O 1
ATOM 3316 N N . THR B 1 35 ? 50.172 -1.351 -9.563 1.00 24.18 31 THR B N 1
ATOM 3317 C CA . THR B 1 35 ? 50.173 -2.788 -9.307 1.00 27.44 31 THR B CA 1
ATOM 3318 C C . THR B 1 35 ? 51.431 -3.234 -8.567 1.00 27.48 31 THR B C 1
ATOM 3319 O O . THR B 1 35 ? 51.362 -4.034 -7.632 1.00 31.20 31 THR B O 1
ATOM 3323 N N . LYS B 1 36 ? 52.576 -2.699 -8.978 1.00 26.84 32 LYS B N 1
ATOM 3324 C CA . LYS B 1 36 ? 53.848 -3.037 -8.349 1.00 28.02 32 LYS B CA 1
ATOM 3325 C C . LYS B 1 36 ? 53.892 -2.592 -6.889 1.00 32.33 32 LYS B C 1
ATOM 3326 O O . LYS B 1 36 ? 54.535 -3.231 -6.057 1.00 30.71 32 LYS B O 1
ATOM 3332 N N . LYS B 1 37 ? 53.204 -1.496 -6.583 1.00 27.43 33 LYS B N 1
AT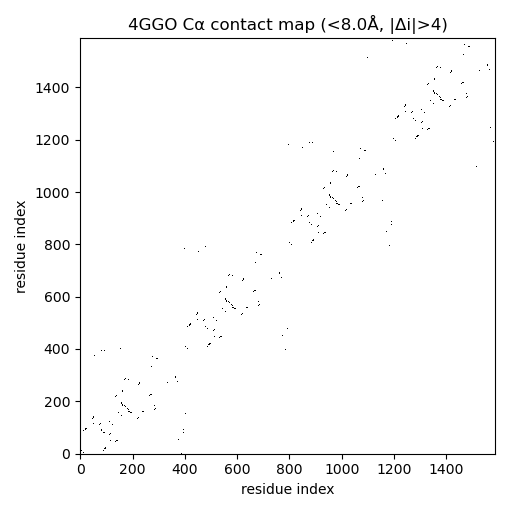OM 3333 C CA . LYS B 1 37 ? 53.183 -0.967 -5.225 1.00 31.17 33 LYS B CA 1
ATOM 3334 C C . LYS B 1 37 ? 52.075 -1.601 -4.387 1.00 31.75 33 LYS B C 1
ATOM 3335 O O . LYS B 1 37 ? 52.157 -1.634 -3.160 1.00 27.76 33 LYS B O 1
ATOM 3341 N N . ARG B 1 38 ? 51.044 -2.106 -5.058 1.00 27.95 34 ARG B N 1
ATOM 3342 C CA . ARG B 1 38 ? 49.911 -2.727 -4.378 1.00 23.95 34 ARG B CA 1
ATOM 3343 C C . ARG B 1 38 ? 50.177 -4.197 -4.068 1.00 24.68 34 ARG B C 1
ATOM 3344 O O . ARG B 1 38 ? 49.873 -4.678 -2.977 1.00 22.15 34 ARG B O 1
ATOM 3352 N N . ILE B 1 39 ? 50.744 -4.907 -5.038 1.00 23.86 35 ILE B N 1
ATOM 3353 C CA . ILE B 1 39 ? 51.045 -6.324 -4.878 1.00 26.91 35 ILE B CA 1
ATOM 3354 C C . ILE B 1 39 ? 52.520 -6.498 -4.532 1.00 30.01 35 ILE B C 1
ATOM 3355 O O . ILE B 1 39 ? 53.357 -6.728 -5.406 1.00 26.90 35 ILE B O 1
ATOM 3360 N N . THR B 1 40 ? 52.827 -6.373 -3.246 1.00 29.78 36 THR B N 1
ATOM 3361 C CA . THR B 1 40 ? 54.203 -6.422 -2.767 1.00 29.07 36 THR B CA 1
ATOM 3362 C C . THR B 1 40 ? 54.598 -7.833 -2.348 1.00 24.86 36 THR B C 1
ATOM 3363 O O . THR B 1 40 ? 53.820 -8.774 -2.495 1.00 26.08 36 THR B O 1
ATOM 3367 N N . ALA B 1 41 ? 55.812 -7.969 -1.821 1.00 37.79 37 ALA B N 1
ATOM 3368 C CA . ALA B 1 41 ? 56.304 -9.256 -1.342 1.00 31.49 37 ALA B CA 1
ATOM 3369 C C . ALA B 1 41 ? 55.440 -9.787 -0.203 1.00 31.52 37 ALA B C 1
ATOM 3370 O O . ALA B 1 41 ? 55.103 -10.971 -0.170 1.00 27.31 37 ALA B O 1
ATOM 3372 N N . GLU B 1 42 ? 55.077 -8.903 0.722 1.00 29.93 38 GLU B N 1
ATOM 3373 C CA . GLU B 1 42 ? 54.263 -9.283 1.873 1.00 28.47 38 GLU B CA 1
ATOM 3374 C C . GLU B 1 42 ? 52.870 -9.741 1.449 1.00 25.13 38 GLU B C 1
ATOM 3375 O O . GLU B 1 42 ? 52.310 -10.673 2.027 1.00 24.95 38 GLU B O 1
ATOM 3381 N N . VAL B 1 43 ? 52.318 -9.073 0.441 1.00 27.38 39 VAL B N 1
ATOM 3382 C CA . VAL B 1 43 ? 51.001 -9.416 -0.086 1.00 22.58 39 VAL B CA 1
ATOM 3383 C C . VAL B 1 43 ? 51.023 -10.788 -0.755 1.00 23.14 39 VAL B C 1
ATOM 3384 O O . VAL B 1 43 ? 50.038 -11.526 -0.720 1.00 23.07 39 VAL B O 1
ATOM 3388 N N . LYS B 1 44 ? 52.160 -11.134 -1.350 1.00 22.09 40 LYS B N 1
ATOM 3389 C CA . LYS B 1 44 ? 52.295 -12.401 -2.062 1.00 22.05 40 LYS B CA 1
ATOM 3390 C C . LYS B 1 44 ? 52.796 -13.539 -1.173 1.00 24.61 40 LYS B C 1
ATOM 3391 O O . LYS B 1 44 ? 52.502 -14.707 -1.430 1.00 27.68 40 LYS B O 1
ATOM 3397 N N . ALA B 1 45 ? 53.544 -13.195 -0.129 1.00 26.02 41 ALA B N 1
ATOM 3398 C CA . ALA B 1 45 ? 54.150 -14.198 0.748 1.00 31.34 41 ALA B CA 1
ATOM 3399 C C . ALA B 1 45 ? 53.119 -15.011 1.526 1.00 28.71 41 ALA B C 1
ATOM 3400 O O . ALA B 1 45 ? 52.337 -14.462 2.301 1.00 28.22 41 ALA B O 1
ATOM 3402 N N . GLY B 1 46 ? 53.133 -16.325 1.322 1.00 22.57 42 GLY B N 1
ATOM 3403 C CA . GLY B 1 46 ? 52.242 -17.217 2.041 1.00 23.13 42 GLY B CA 1
ATOM 3404 C C . GLY B 1 46 ? 50.977 -17.538 1.271 1.00 24.30 42 GLY B C 1
ATOM 3405 O O . GLY B 1 46 ? 50.120 -18.282 1.748 1.00 22.65 42 GLY B O 1
ATOM 3406 N N . ALA B 1 47 ? 50.859 -16.975 0.075 1.00 27.09 43 ALA B N 1
ATOM 3407 C CA . ALA B 1 47 ? 49.693 -17.213 -0.763 1.00 20.94 43 ALA B CA 1
ATOM 3408 C C . ALA B 1 47 ? 50.097 -17.871 -2.074 1.00 23.95 43 ALA B C 1
ATOM 3409 O O . ALA B 1 47 ? 51.253 -17.792 -2.487 1.00 25.20 43 ALA B O 1
ATOM 3411 N N . LYS B 1 48 ? 49.138 -18.522 -2.723 1.00 27.92 44 LYS B N 1
ATOM 3412 C CA . LYS B 1 48 ? 49.362 -19.072 -4.053 1.00 26.29 44 LYS B CA 1
ATOM 3413 C C . LYS B 1 48 ? 49.488 -17.935 -5.059 1.00 27.52 44 LYS B C 1
ATOM 3414 O O . LYS B 1 48 ? 49.172 -16.785 -4.752 1.00 24.88 44 LYS B O 1
ATOM 3420 N N . ALA B 1 49 ? 49.955 -18.257 -6.259 1.00 26.77 45 ALA B N 1
ATOM 3421 C CA . ALA B 1 49 ? 50.140 -17.246 -7.290 1.00 24.84 45 ALA B CA 1
ATOM 3422 C C . ALA B 1 49 ? 49.785 -17.800 -8.663 1.00 27.24 45 ALA B C 1
ATOM 3423 O O . ALA B 1 49 ? 50.003 -18.981 -8.932 1.00 23.88 45 ALA B O 1
ATOM 3425 N N . PRO B 1 50 ? 49.223 -16.947 -9.534 1.00 23.34 46 PRO B N 1
ATOM 3426 C CA . PRO B 1 50 ? 48.943 -17.363 -10.912 1.00 26.69 46 PRO B CA 1
ATOM 3427 C C . PRO B 1 50 ? 50.241 -17.518 -11.694 1.00 26.58 46 PRO B C 1
ATOM 3428 O O . PRO B 1 50 ? 51.166 -16.730 -11.503 1.00 25.21 46 PRO B O 1
ATOM 3432 N N . LYS B 1 51 ? 50.309 -18.528 -12.556 1.00 31.44 47 LYS B N 1
ATOM 3433 C CA . LYS B 1 51 ? 51.526 -18.800 -13.313 1.00 26.06 47 LYS B CA 1
ATOM 3434 C C . LYS B 1 51 ? 51.324 -18.613 -14.817 1.00 26.66 47 LYS B C 1
ATOM 3435 O O . LYS B 1 51 ? 52.141 -17.981 -15.486 1.00 27.54 47 LYS B O 1
ATOM 3441 N N . ASN B 1 52 ? 50.238 -19.168 -15.343 1.00 20.92 48 ASN B N 1
ATOM 3442 C CA . ASN B 1 52 ? 49.894 -18.995 -16.751 1.00 25.06 48 ASN B CA 1
ATOM 3443 C C . ASN B 1 52 ? 48.440 -18.573 -16.904 1.00 24.51 48 ASN B C 1
ATOM 3444 O O . ASN B 1 52 ? 47.527 -19.331 -16.575 1.00 27.02 48 ASN B O 1
ATOM 3449 N N . VAL B 1 53 ? 48.229 -17.361 -17.406 1.00 22.00 49 VAL B N 1
ATOM 3450 C CA . VAL B 1 53 ? 46.897 -16.766 -17.414 1.00 24.48 49 VAL B CA 1
ATOM 3451 C C . VAL B 1 53 ? 46.378 -16.468 -18.818 1.00 31.12 49 VAL B C 1
ATOM 3452 O O . VAL B 1 53 ? 47.088 -15.902 -19.648 1.00 28.67 49 VAL B O 1
ATOM 3456 N N . LEU B 1 54 ? 45.133 -16.859 -19.074 1.00 28.80 50 LEU B N 1
ATOM 3457 C CA . LEU B 1 54 ? 44.445 -16.478 -20.300 1.00 30.21 50 LEU B CA 1
ATOM 3458 C C . LEU B 1 54 ? 43.407 -15.407 -19.989 1.00 25.35 50 LEU B C 1
ATOM 3459 O O . LEU B 1 54 ? 42.519 -15.615 -19.162 1.00 28.14 50 LEU B O 1
ATOM 3464 N N . VAL B 1 55 ? 43.523 -14.257 -20.644 1.00 20.09 51 VAL B N 1
ATOM 3465 C CA . VAL B 1 55 ? 42.558 -13.181 -20.452 1.00 15.93 51 VAL B CA 1
ATOM 3466 C C . VAL B 1 55 ? 41.819 -12.872 -21.751 1.00 22.53 51 VAL B C 1
ATOM 3467 O O . VAL B 1 55 ? 42.404 -12.354 -22.701 1.00 26.03 51 VAL B O 1
ATOM 3471 N N . LEU B 1 56 ? 40.534 -13.211 -21.787 1.00 21.16 52 LEU B N 1
ATOM 3472 C CA . LEU B 1 56 ? 39.686 -12.902 -22.930 1.00 22.27 52 LEU B CA 1
ATOM 3473 C C . LEU B 1 56 ? 39.105 -11.503 -22.763 1.00 26.20 52 LEU B C 1
ATOM 3474 O O . LEU B 1 56 ? 38.320 -11.257 -21.847 1.00 25.32 52 LEU B O 1
ATOM 3479 N N . GLY B 1 57 ? 39.493 -10.592 -23.651 1.00 24.14 53 GLY B N 1
ATOM 3480 C CA . GLY B 1 57 ? 39.132 -9.191 -23.526 1.00 28.75 53 GLY B CA 1
ATOM 3481 C C . GLY B 1 57 ? 40.189 -8.473 -22.712 1.00 27.67 53 GLY B C 1
ATOM 3482 O O . GLY B 1 57 ? 39.908 -7.932 -21.646 1.00 27.99 53 GLY B O 1
ATOM 3483 N N . CYS B 1 58 ? 41.411 -8.462 -23.234 1.00 19.66 54 CYS B N 1
ATOM 3484 C CA . CYS B 1 58 ? 42.589 -8.080 -22.464 1.00 23.49 54 CYS B CA 1
ATOM 3485 C C . CYS B 1 58 ? 43.017 -6.628 -22.629 1.00 25.78 54 CYS B C 1
ATOM 3486 O O . CYS B 1 58 ? 43.972 -6.190 -21.989 1.00 23.72 54 CYS B O 1
ATOM 3489 N N . SER B 1 59 ? 42.326 -5.881 -23.483 1.00 19.40 55 SER B N 1
ATOM 3490 C CA . SER B 1 59 ? 42.843 -4.587 -23.915 1.00 21.76 55 SER B CA 1
ATOM 3491 C C . SER B 1 59 ? 42.249 -3.372 -23.207 1.00 19.83 55 SER B C 1
ATOM 3492 O O . SER B 1 59 ? 42.762 -2.262 -23.350 1.00 23.29 55 SER B O 1
ATOM 3495 N N . ASN B 1 60 ? 41.172 -3.571 -22.455 1.00 21.82 56 ASN B N 1
ATOM 3496 C CA . ASN B 1 60 ? 40.545 -2.459 -21.746 1.00 25.67 56 ASN B CA 1
ATOM 3497 C C . ASN B 1 60 ? 39.882 -2.878 -20.440 1.00 20.05 56 ASN B C 1
ATOM 3498 O O . ASN B 1 60 ? 39.719 -4.068 -20.168 1.00 18.46 56 ASN B O 1
ATOM 3503 N N . GLY B 1 61 ? 39.498 -1.883 -19.644 1.00 20.89 57 GLY B N 1
ATOM 3504 C CA . GLY B 1 61 ? 38.729 -2.096 -18.430 1.00 17.56 57 GLY B CA 1
ATOM 3505 C C . GLY B 1 61 ? 39.272 -3.135 -17.467 1.00 22.92 57 GLY B C 1
ATOM 3506 O O . GLY B 1 61 ? 40.461 -3.151 -17.147 1.00 18.71 57 GLY B O 1
ATOM 3507 N N . TYR B 1 62 ? 38.382 -4.009 -17.008 1.00 21.96 58 TYR B N 1
ATOM 3508 C CA . TYR B 1 62 ? 38.727 -5.041 -16.040 1.00 21.92 58 TYR B CA 1
ATOM 3509 C C . TYR B 1 62 ? 39.668 -6.085 -16.628 1.00 22.53 58 TYR B C 1
ATOM 3510 O O . TYR B 1 62 ? 40.516 -6.631 -15.925 1.00 19.83 58 TYR B O 1
ATOM 3519 N N . GLY B 1 63 ? 39.517 -6.355 -17.920 1.00 26.41 59 GLY B N 1
ATOM 3520 C CA . GLY B 1 63 ? 40.367 -7.315 -18.597 1.00 17.00 59 GLY B CA 1
ATOM 3521 C C . GLY B 1 63 ? 41.815 -6.872 -18.624 1.00 17.18 59 GLY B C 1
ATOM 3522 O O . GLY B 1 63 ? 42.717 -7.655 -18.329 1.00 21.08 59 GLY B O 1
ATOM 3523 N N . LEU B 1 64 ? 42.036 -5.608 -18.973 1.00 18.72 60 LEU B N 1
ATOM 3524 C CA . LEU B 1 64 ? 43.379 -5.043 -18.998 1.00 18.40 60 LEU B CA 1
ATOM 3525 C C . LEU B 1 64 ? 43.997 -5.080 -17.608 1.00 21.62 60 LEU B C 1
ATOM 3526 O O . LEU B 1 64 ? 45.161 -5.444 -17.445 1.00 18.08 60 LEU B O 1
ATOM 3531 N N . ALA B 1 65 ? 43.202 -4.705 -16.611 1.00 22.74 61 ALA B N 1
ATOM 3532 C CA . ALA B 1 65 ? 43.648 -4.708 -15.225 1.00 18.82 61 ALA B CA 1
ATOM 3533 C C . ALA B 1 65 ? 43.972 -6.122 -14.752 1.00 18.95 61 ALA B C 1
ATOM 3534 O O . ALA B 1 65 ? 44.899 -6.324 -13.967 1.00 21.84 61 ALA B O 1
ATOM 3536 N N . SER B 1 66 ? 43.202 -7.095 -15.230 1.00 17.50 62 SER B N 1
ATOM 3537 C CA . SER B 1 66 ? 43.421 -8.490 -14.860 1.00 18.09 62 SER B CA 1
ATOM 3538 C C . SER B 1 66 ? 44.761 -8.988 -15.382 1.00 20.92 62 SER B C 1
ATOM 3539 O O . SER B 1 66 ? 45.485 -9.698 -14.685 1.00 21.06 62 SER B O 1
ATOM 3542 N N . ARG B 1 67 ? 45.087 -8.603 -16.611 1.00 21.89 63 ARG B N 1
ATOM 3543 C CA . ARG B 1 67 ? 46.334 -9.023 -17.233 1.00 23.71 63 ARG B CA 1
ATOM 3544 C C . ARG B 1 67 ? 47.529 -8.332 -16.583 1.00 22.90 63 ARG B C 1
ATOM 3545 O O . ARG B 1 67 ? 48.581 -8.941 -16.393 1.00 18.72 63 ARG B O 1
ATOM 3553 N N . ILE B 1 68 ? 47.356 -7.060 -16.236 1.00 19.61 64 ILE B N 1
ATOM 3554 C CA . ILE B 1 68 ? 48.413 -6.291 -15.590 1.00 21.23 64 ILE B CA 1
ATOM 3555 C C . ILE B 1 68 ? 48.700 -6.808 -14.179 1.00 25.83 64 ILE B C 1
ATOM 3556 O O . ILE B 1 68 ? 49.860 -6.927 -13.774 1.00 24.44 64 ILE B O 1
ATOM 3561 N N . THR B 1 69 ? 47.641 -7.123 -13.439 1.00 19.12 65 THR B N 1
ATOM 3562 C CA . THR B 1 69 ? 47.788 -7.640 -12.083 1.00 19.44 65 THR B CA 1
ATOM 3563 C C . THR B 1 69 ? 48.493 -8.993 -12.088 1.00 21.43 65 THR B C 1
ATOM 3564 O O . THR B 1 69 ? 49.392 -9.237 -11.286 1.00 23.90 65 THR B O 1
ATOM 3568 N N . ALA B 1 70 ? 48.083 -9.865 -13.002 1.00 22.53 66 ALA B N 1
ATOM 3569 C CA . ALA B 1 70 ? 48.680 -11.191 -13.111 1.00 23.20 66 ALA B CA 1
ATOM 3570 C C . ALA B 1 70 ? 50.159 -11.109 -13.478 1.00 26.03 66 ALA B C 1
ATOM 3571 O O . ALA B 1 70 ? 51.000 -11.755 -12.853 1.00 25.73 66 ALA B O 1
ATOM 3573 N N . ALA B 1 71 ? 50.468 -10.299 -14.486 1.00 23.17 67 ALA B N 1
ATOM 3574 C CA . ALA B 1 71 ? 51.823 -10.214 -15.020 1.00 26.43 67 ALA B CA 1
ATOM 3575 C C . ALA B 1 71 ? 52.774 -9.399 -14.147 1.00 29.06 67 ALA B C 1
ATOM 3576 O O . ALA B 1 71 ? 53.827 -9.887 -13.746 1.00 31.56 67 ALA B O 1
ATOM 3578 N N . PHE B 1 72 ? 52.410 -8.155 -13.859 1.00 22.65 68 PHE B N 1
ATOM 3579 C CA . PHE B 1 72 ? 53.323 -7.255 -13.159 1.00 26.12 68 PHE B CA 1
ATOM 3580 C C . PHE B 1 72 ? 53.199 -7.328 -11.642 1.00 32.08 68 PHE B C 1
ATOM 3581 O O . PHE B 1 72 ? 54.060 -6.831 -10.915 1.00 32.89 68 PHE B O 1
ATOM 3589 N N . GLY B 1 73 ? 52.129 -7.953 -11.168 1.00 26.66 69 GLY B N 1
ATOM 3590 C CA . GLY B 1 73 ? 51.958 -8.177 -9.745 1.00 27.96 69 GLY B CA 1
ATOM 3591 C C . GLY B 1 73 ? 52.526 -9.516 -9.316 1.00 25.15 69 GLY B C 1
ATOM 3592 O O . GLY B 1 73 ? 53.266 -9.598 -8.338 1.00 25.87 69 GLY B O 1
ATOM 3593 N N . TYR B 1 74 ? 52.193 -10.565 -10.064 1.00 23.04 70 TYR B N 1
ATOM 3594 C CA . TYR B 1 74 ? 52.546 -11.927 -9.670 1.00 23.25 70 TYR B CA 1
ATOM 3595 C C . TYR B 1 74 ? 53.585 -12.601 -10.570 1.00 26.30 70 TYR B C 1
ATOM 3596 O O . TYR B 1 74 ? 53.978 -13.740 -10.320 1.00 29.86 70 TYR B O 1
ATOM 3605 N N . GLY B 1 75 ? 54.024 -11.902 -11.612 1.00 27.59 71 GLY B N 1
ATOM 3606 C CA . GLY B 1 75 ? 55.045 -12.429 -12.502 1.00 28.01 71 GLY B CA 1
ATOM 3607 C C . GLY B 1 75 ? 54.558 -13.551 -13.399 1.00 33.59 71 GLY B C 1
ATOM 3608 O O . GLY B 1 75 ? 55.346 -14.384 -13.849 1.00 34.73 71 GLY B O 1
ATOM 3609 N N . ALA B 1 76 ? 53.258 -13.569 -13.672 1.00 29.62 72 ALA B N 1
ATOM 3610 C CA . ALA B 1 76 ? 52.658 -14.640 -14.460 1.00 22.07 72 ALA B CA 1
ATOM 3611 C C . ALA B 1 76 ? 52.800 -14.416 -15.962 1.00 35.96 72 ALA B C 1
ATOM 3612 O O . ALA B 1 76 ? 52.827 -13.279 -16.435 1.00 28.53 72 ALA B O 1
ATOM 3614 N N . ALA B 1 77 ? 52.894 -15.515 -16.703 1.00 27.90 73 ALA B N 1
ATOM 3615 C CA . ALA B 1 77 ? 52.850 -15.466 -18.156 1.00 32.02 73 ALA B CA 1
ATOM 3616 C C . ALA B 1 77 ? 51.400 -15.272 -18.581 1.00 22.53 73 ALA B C 1
ATOM 3617 O O . ALA B 1 77 ? 50.493 -15.852 -17.982 1.00 26.68 73 ALA B O 1
ATOM 3619 N N . THR B 1 78 ? 51.171 -14.450 -19.600 1.00 24.73 74 THR B N 1
ATOM 3620 C CA . THR B 1 78 ? 49.805 -14.168 -20.034 1.00 25.84 74 THR B CA 1
ATOM 3621 C C . THR B 1 78 ? 49.602 -14.246 -21.543 1.00 29.88 74 THR B C 1
ATOM 3622 O O . THR B 1 78 ? 50.439 -13.791 -22.323 1.00 28.55 74 THR B O 1
ATOM 3626 N N . ILE B 1 79 ? 48.477 -14.831 -21.939 1.00 26.38 75 ILE B N 1
ATOM 3627 C CA . ILE B 1 79 ? 48.003 -14.754 -23.311 1.00 32.60 75 ILE B CA 1
ATOM 3628 C C . ILE B 1 79 ? 46.726 -13.926 -23.329 1.00 34.22 75 ILE B C 1
ATOM 3629 O O . ILE B 1 79 ? 45.723 -14.305 -22.725 1.00 32.57 75 ILE B O 1
ATOM 3634 N N . GLY B 1 80 ? 46.768 -12.788 -24.013 1.00 23.50 76 GLY B N 1
ATOM 3635 C CA . GLY B 1 80 ? 45.619 -11.906 -24.082 1.00 26.78 76 GLY B CA 1
ATOM 3636 C C . GLY B 1 80 ? 44.951 -11.910 -25.443 1.00 27.81 76 GLY B C 1
ATOM 3637 O O . GLY B 1 80 ? 45.620 -11.948 -26.475 1.00 30.79 76 GLY B O 1
ATOM 3638 N N . VAL B 1 81 ? 43.621 -11.876 -25.438 1.00 27.98 77 VAL B N 1
ATOM 3639 C CA . VAL B 1 81 ? 42.839 -11.837 -26.669 1.00 31.18 77 VAL B CA 1
ATOM 3640 C C . VAL B 1 81 ? 41.911 -10.623 -26.667 1.00 30.61 77 VAL B C 1
ATOM 3641 O O . VAL B 1 81 ? 41.141 -10.421 -25.733 1.00 24.56 77 VAL B O 1
ATOM 3645 N N . SER B 1 82 ? 41.998 -9.815 -27.719 1.00 26.34 78 SER B N 1
ATOM 3646 C CA . SER B 1 82 ? 41.192 -8.603 -27.851 1.00 24.06 78 SER B CA 1
ATOM 3647 C C . SER B 1 82 ? 41.035 -8.235 -29.328 1.00 38.66 78 SER B C 1
ATOM 3648 O O . SER B 1 82 ? 41.998 -8.302 -30.103 1.00 35.97 78 SER B O 1
ATOM 3651 N N . PHE B 1 83 ? 39.825 -7.839 -29.716 1.00 28.52 79 PHE B N 1
ATOM 3652 C CA . PHE B 1 83 ? 39.540 -7.535 -31.118 1.00 30.09 79 PHE B CA 1
ATOM 3653 C C . PHE B 1 83 ? 39.691 -6.043 -31.410 1.00 37.97 79 PHE B C 1
ATOM 3654 O O . PHE B 1 83 ? 38.773 -5.256 -31.173 1.00 35.12 79 PHE B O 1
ATOM 3662 N N . GLU B 1 84 ? 40.850 -5.661 -31.936 1.00 27.64 80 GLU B N 1
ATOM 3663 C CA . GLU B 1 84 ? 41.158 -4.253 -32.142 1.00 30.67 80 GLU B CA 1
ATOM 3664 C C . GLU B 1 84 ? 41.144 -3.846 -33.607 1.00 37.75 80 GLU B C 1
ATOM 3665 O O . GLU B 1 84 ? 40.955 -4.671 -34.498 1.00 35.98 80 GLU B O 1
ATOM 3671 N N . LYS B 1 85 ? 41.333 -2.553 -33.837 1.00 33.16 81 LYS B N 1
ATOM 3672 C CA . LYS B 1 85 ? 41.618 -2.037 -35.163 1.00 34.57 81 LYS B CA 1
ATOM 3673 C C . LYS B 1 85 ? 43.015 -1.447 -35.097 1.00 33.64 81 LYS B C 1
ATOM 3674 O O . LYS B 1 85 ? 43.295 -0.598 -34.252 1.00 33.03 81 LYS B O 1
ATOM 3680 N N . ALA B 1 86 ? 43.901 -1.924 -35.961 1.00 26.76 82 ALA B N 1
ATOM 3681 C CA . ALA B 1 86 ? 45.277 -1.452 -35.957 1.00 32.37 82 ALA B CA 1
ATOM 3682 C C . ALA B 1 86 ? 45.346 -0.003 -36.414 1.00 38.18 82 ALA B C 1
ATOM 3683 O O . ALA B 1 86 ? 44.504 0.459 -37.185 1.00 33.45 82 ALA B O 1
ATOM 3685 N N . GLY B 1 87 ? 46.352 0.712 -35.926 1.00 36.08 83 GLY B N 1
ATOM 3686 C CA . GLY B 1 87 ? 46.576 2.081 -36.342 1.00 38.59 83 GLY B CA 1
ATOM 3687 C C . GLY B 1 87 ? 47.496 2.140 -37.545 1.00 42.74 83 GLY B C 1
ATOM 3688 O O . GLY B 1 87 ? 48.380 1.298 -37.699 1.00 45.03 83 GLY B O 1
ATOM 3689 N N . SER B 1 88 ? 47.279 3.123 -38.411 1.00 39.53 84 SER B N 1
ATOM 3690 C CA . SER B 1 88 ? 48.189 3.369 -39.521 1.00 46.28 84 SER B CA 1
ATOM 3691 C C . SER B 1 88 ? 48.985 4.631 -39.225 1.00 49.72 84 SER B C 1
ATOM 3692 O O . SER B 1 88 ? 48.971 5.124 -38.099 1.00 45.51 84 SER B O 1
ATOM 3695 N N . GLU B 1 89 ? 49.679 5.154 -40.228 1.00 46.77 85 GLU B N 1
ATOM 3696 C CA . GLU B 1 89 ? 50.436 6.387 -40.058 1.00 47.00 85 GLU B CA 1
ATOM 3697 C C . GLU B 1 89 ? 49.508 7.574 -39.805 1.00 44.91 85 GLU B C 1
ATOM 3698 O O . GLU B 1 89 ? 49.879 8.533 -39.129 1.00 52.07 85 GLU B O 1
ATOM 3704 N N . THR B 1 90 ? 48.291 7.499 -40.336 1.00 40.90 86 THR B N 1
ATOM 3705 C CA . THR B 1 90 ? 47.368 8.627 -40.276 1.00 45.27 86 THR B CA 1
ATOM 3706 C C . THR B 1 90 ? 46.030 8.292 -39.620 1.00 44.74 86 THR B C 1
ATOM 3707 O O . THR B 1 90 ? 45.285 9.192 -39.227 1.00 52.16 86 THR B O 1
ATOM 3711 N N . LYS B 1 91 ? 45.722 7.004 -39.503 1.00 39.34 87 LYS B N 1
ATOM 3712 C CA . LYS B 1 91 ? 44.444 6.582 -38.935 1.00 41.99 87 LYS B CA 1
ATOM 3713 C C . LYS B 1 91 ? 44.578 6.086 -37.497 1.00 42.28 87 LYS B C 1
ATOM 3714 O O . LYS B 1 91 ? 45.580 5.467 -37.132 1.00 40.68 87 LYS B O 1
ATOM 3720 N N . TYR B 1 92 ? 43.554 6.358 -36.693 1.00 39.74 88 TYR B N 1
ATOM 3721 C CA . TYR B 1 92 ? 43.514 5.913 -35.308 1.00 37.13 88 TYR B CA 1
ATOM 3722 C C . TYR B 1 92 ? 43.262 4.416 -35.198 1.00 38.09 88 TYR B C 1
ATOM 3723 O O . TYR B 1 92 ? 42.346 3.881 -35.826 1.00 41.18 88 TYR B O 1
ATOM 3732 N N . GLY B 1 93 ? 44.074 3.744 -34.391 1.00 36.91 89 GLY B N 1
ATOM 3733 C CA . GLY B 1 93 ? 43.732 2.412 -33.945 1.00 33.42 89 GLY B CA 1
ATOM 3734 C C . GLY B 1 93 ? 42.703 2.563 -32.842 1.00 36.80 89 GLY B C 1
ATOM 3735 O O . GLY B 1 93 ? 42.481 3.671 -32.351 1.00 33.31 89 GLY B O 1
ATOM 3736 N N . THR B 1 94 ? 42.054 1.467 -32.466 1.00 32.85 90 THR B N 1
ATOM 3737 C CA . THR B 1 94 ? 41.165 1.472 -31.309 1.00 30.73 90 THR B CA 1
ATOM 3738 C C . THR B 1 94 ? 42.010 1.694 -30.055 1.00 32.97 90 THR B C 1
ATOM 3739 O O . THR B 1 94 ? 43.220 1.461 -30.079 1.00 24.79 90 THR B O 1
ATOM 3743 N N . PRO B 1 95 ? 41.385 2.177 -28.965 1.00 27.37 91 PRO B N 1
ATOM 3744 C CA . PRO B 1 95 ? 42.067 2.327 -27.676 1.00 27.35 91 PRO B CA 1
ATOM 3745 C C . PRO B 1 95 ? 42.848 1.074 -27.262 1.00 26.04 91 PRO B C 1
ATOM 3746 O O . PRO B 1 95 ? 44.026 1.169 -26.918 1.00 22.72 91 PRO B O 1
ATOM 3750 N N . GLY B 1 96 ? 42.206 -0.086 -27.322 1.00 26.86 92 GLY B N 1
ATOM 3751 C CA . GLY B 1 96 ? 42.831 -1.319 -26.879 1.00 25.60 92 GLY B CA 1
ATOM 3752 C C . GLY B 1 96 ? 44.079 -1.714 -27.647 1.00 28.17 92 GLY B C 1
ATOM 3753 O O . GLY B 1 96 ? 44.945 -2.417 -27.123 1.00 27.26 92 GLY B O 1
ATOM 3754 N N . TRP B 1 97 ? 44.176 -1.261 -28.892 1.00 24.84 93 TRP B N 1
ATOM 3755 C CA . TRP B 1 97 ? 45.336 -1.576 -29.712 1.00 26.10 93 TRP B CA 1
ATOM 3756 C C . TRP B 1 97 ? 46.591 -0.931 -29.136 1.00 26.49 93 TRP B C 1
ATOM 3757 O O . TRP B 1 97 ? 47.648 -1.556 -29.079 1.00 30.98 93 TRP B O 1
ATOM 3768 N N . TYR B 1 98 ? 46.468 0.318 -28.698 1.00 24.42 94 TYR B N 1
ATOM 3769 C CA . TYR B 1 98 ? 47.588 1.021 -28.085 1.00 25.08 94 TYR B CA 1
ATOM 3770 C C . TYR B 1 98 ? 47.884 0.472 -26.690 1.00 27.80 94 TYR B C 1
ATOM 3771 O O . TYR B 1 98 ? 49.040 0.417 -26.268 1.00 26.43 94 TYR B O 1
ATOM 3780 N N . ASN B 1 99 ? 46.835 0.069 -25.978 1.00 27.08 95 ASN B N 1
ATOM 3781 C CA . ASN B 1 99 ? 46.996 -0.554 -24.668 1.00 26.82 95 ASN B CA 1
ATOM 3782 C C . ASN B 1 99 ? 47.782 -1.859 -24.768 1.00 27.40 95 ASN B C 1
ATOM 3783 O O . ASN B 1 99 ? 48.700 -2.103 -23.985 1.00 26.11 95 ASN B O 1
ATOM 3788 N N . ASN B 1 100 ? 47.415 -2.690 -25.740 1.00 32.17 96 ASN B N 1
ATOM 3789 C CA . ASN B 1 100 ? 48.101 -3.958 -25.971 1.00 32.88 96 ASN B CA 1
ATOM 3790 C C . ASN B 1 100 ? 49.575 -3.766 -26.307 1.00 35.62 96 ASN B C 1
ATOM 3791 O O . ASN B 1 100 ? 50.433 -4.497 -25.812 1.00 38.03 96 ASN B O 1
ATOM 3796 N N . LEU B 1 101 ? 49.861 -2.783 -27.155 1.00 35.74 97 LEU B N 1
ATOM 3797 C CA . LEU B 1 101 ? 51.236 -2.471 -27.523 1.00 36.06 97 LEU B CA 1
ATOM 3798 C C . LEU B 1 101 ? 52.026 -2.001 -26.309 1.00 36.58 97 LEU B C 1
ATOM 3799 O O . LEU B 1 101 ? 53.181 -2.383 -26.124 1.00 36.81 97 LEU B O 1
ATOM 3804 N N . ALA B 1 102 ? 51.393 -1.175 -25.481 1.00 28.66 98 ALA B N 1
ATOM 3805 C CA . ALA B 1 102 ? 52.027 -0.676 -24.268 1.00 30.54 98 ALA B CA 1
ATOM 3806 C C . ALA B 1 102 ? 52.288 -1.807 -23.278 1.00 31.56 98 ALA B C 1
ATOM 3807 O O . ALA B 1 102 ? 53.319 -1.826 -22.605 1.00 31.28 98 ALA B O 1
ATOM 3809 N N . PHE B 1 103 ? 51.352 -2.748 -23.196 1.00 28.02 99 PHE B N 1
ATOM 3810 C CA . PHE B 1 103 ? 51.490 -3.879 -22.283 1.00 34.24 99 PHE B CA 1
ATOM 3811 C C . PHE B 1 103 ? 52.620 -4.805 -22.714 1.00 36.17 99 PHE B C 1
ATOM 3812 O O . PHE B 1 103 ? 53.520 -5.102 -21.928 1.00 35.83 99 PHE B O 1
ATOM 3820 N N . ASP B 1 104 ? 52.553 -5.272 -23.958 1.00 38.65 100 ASP B N 1
ATOM 3821 C CA . ASP B 1 104 ? 53.559 -6.185 -24.488 1.00 42.03 100 ASP B CA 1
ATOM 3822 C C . ASP B 1 104 ? 54.953 -5.584 -24.373 1.00 39.59 100 ASP B C 1
ATOM 3823 O O . ASP B 1 104 ? 55.883 -6.249 -23.929 1.00 45.91 100 ASP B O 1
ATOM 3828 N N . GLU B 1 105 ? 55.080 -4.316 -24.751 1.00 41.51 101 GLU B N 1
ATOM 3829 C CA . GLU B 1 105 ? 56.354 -3.609 -24.675 1.00 43.47 101 GLU B CA 1
ATOM 3830 C C . GLU B 1 105 ? 56.890 -3.576 -23.246 1.00 43.44 101 GLU B C 1
ATOM 3831 O O . GLU B 1 105 ? 58.088 -3.747 -23.017 1.00 43.29 101 GLU B O 1
ATOM 3837 N N . ALA B 1 106 ? 55.995 -3.363 -22.289 1.00 40.25 102 ALA B N 1
ATOM 3838 C CA . ALA B 1 106 ? 56.371 -3.346 -20.881 1.00 39.04 102 ALA B CA 1
ATOM 3839 C C . ALA B 1 106 ? 56.751 -4.743 -20.404 1.00 42.01 102 ALA B C 1
ATOM 3840 O O . ALA B 1 106 ? 57.658 -4.909 -19.589 1.00 36.43 102 ALA B O 1
ATOM 3842 N N . ALA B 1 107 ? 56.051 -5.746 -20.924 1.00 38.70 103 ALA B N 1
ATOM 3843 C CA . ALA B 1 107 ? 56.282 -7.131 -20.534 1.00 41.30 103 ALA B CA 1
ATOM 3844 C C . ALA B 1 107 ? 57.632 -7.653 -21.021 1.00 50.66 103 ALA B C 1
ATOM 3845 O O . ALA B 1 107 ? 58.295 -8.418 -20.319 1.00 49.36 103 ALA B O 1
ATOM 3847 N N . LYS B 1 108 ? 58.038 -7.242 -22.220 1.00 49.62 104 LYS B N 1
ATOM 3848 C CA . LYS B 1 108 ? 59.295 -7.716 -22.794 1.00 52.91 104 LYS B CA 1
ATOM 3849 C C . LYS B 1 108 ? 60.492 -7.192 -22.009 1.00 54.08 104 LYS B C 1
ATOM 3850 O O . LYS B 1 108 ? 61.408 -7.946 -21.682 1.00 59.57 104 LYS B O 1
ATOM 3856 N N . ARG B 1 109 ? 60.479 -5.899 -21.700 1.00 48.05 105 ARG B N 1
ATOM 3857 C CA . ARG B 1 109 ? 61.581 -5.294 -20.961 1.00 53.11 105 ARG B CA 1
ATOM 3858 C C . ARG B 1 109 ? 61.539 -5.660 -19.481 1.00 54.71 105 ARG B C 1
ATOM 3859 O O . ARG B 1 109 ? 62.428 -5.288 -18.716 1.00 52.13 105 ARG B O 1
ATOM 3867 N N . GLU B 1 110 ? 60.500 -6.386 -19.084 1.00 49.61 106 GLU B N 1
ATOM 3868 C CA . GLU B 1 110 ? 60.404 -6.895 -17.724 1.00 58.52 106 GLU B CA 1
ATOM 3869 C C . GLU B 1 110 ? 60.902 -8.335 -17.702 1.00 50.02 106 GLU B C 1
ATOM 3870 O O . GLU B 1 110 ? 61.214 -8.881 -16.645 1.00 55.23 106 GLU B O 1
ATOM 3876 N N . GLY B 1 111 ? 60.975 -8.942 -18.883 1.00 53.19 107 GLY B N 1
ATOM 3877 C CA . GLY B 1 111 ? 61.424 -10.315 -19.015 1.00 51.58 107 GLY B CA 1
ATOM 3878 C C . GLY B 1 111 ? 60.283 -11.304 -18.888 1.00 52.08 107 GLY B C 1
ATOM 3879 O O . GLY B 1 111 ? 60.495 -12.477 -18.580 1.00 44.91 107 GLY B O 1
ATOM 3880 N N . LEU B 1 112 ? 59.067 -10.830 -19.133 1.00 49.93 108 LEU B N 1
ATOM 3881 C CA . LEU B 1 112 ? 57.878 -11.659 -18.978 1.00 36.67 108 LEU B CA 1
ATOM 3882 C C . LEU B 1 112 ? 57.341 -12.156 -20.313 1.00 38.61 108 LEU B C 1
ATOM 3883 O O . LEU B 1 112 ? 57.363 -11.437 -21.311 1.00 45.13 108 LEU B O 1
ATOM 3888 N N . TYR B 1 113 ? 56.856 -13.393 -20.322 1.00 36.44 109 TYR B N 1
ATOM 3889 C CA . TYR B 1 113 ? 56.197 -13.942 -21.498 1.00 43.05 109 TYR B CA 1
ATOM 3890 C C . TYR B 1 113 ? 54.828 -13.300 -21.663 1.00 42.02 109 TYR B C 1
ATOM 3891 O O . TYR B 1 113 ? 53.995 -13.350 -20.758 1.00 31.63 109 TYR B O 1
ATOM 3900 N N . SER B 1 114 ? 54.599 -12.697 -22.823 1.00 36.20 110 SER B N 1
ATOM 3901 C CA . SER B 1 114 ? 53.307 -12.100 -23.125 1.00 39.11 110 SER B CA 1
ATOM 3902 C C . SER B 1 114 ? 52.995 -12.230 -24.608 1.00 43.77 110 SER B C 1
ATOM 3903 O O . SER B 1 114 ? 53.765 -11.781 -25.457 1.00 42.28 110 SER B O 1
ATOM 3906 N N . VAL B 1 115 ? 51.865 -12.856 -24.917 1.00 40.14 111 VAL B N 1
ATOM 3907 C CA . VAL B 1 115 ? 51.442 -13.008 -26.301 1.00 42.26 111 VAL B CA 1
ATOM 3908 C C . VAL B 1 115 ? 50.018 -12.504 -26.497 1.00 38.56 111 VAL B C 1
ATOM 3909 O O . VAL B 1 115 ? 49.080 -12.996 -25.869 1.00 32.30 111 VAL B O 1
ATOM 3913 N N . THR B 1 116 ? 49.870 -11.514 -27.370 1.00 37.11 112 THR B N 1
ATOM 3914 C CA . THR B 1 116 ? 48.568 -10.937 -27.666 1.00 37.12 112 THR B CA 1
ATOM 3915 C C . THR B 1 116 ? 48.030 -11.469 -28.988 1.00 38.17 112 THR B C 1
ATOM 3916 O O . THR B 1 116 ? 48.694 -11.377 -30.018 1.00 35.22 112 THR B O 1
ATOM 3920 N N . ILE B 1 117 ? 46.826 -12.029 -28.950 1.00 33.25 113 ILE B N 1
ATOM 3921 C CA . ILE B 1 117 ? 46.165 -12.499 -30.159 1.00 41.81 113 ILE B CA 1
ATOM 3922 C C . ILE B 1 117 ? 44.994 -11.587 -30.520 1.00 39.98 113 ILE B C 1
ATOM 3923 O O . ILE B 1 117 ? 44.029 -11.474 -29.764 1.00 31.74 113 ILE B O 1
ATOM 3928 N N . ASP B 1 118 ? 45.090 -10.940 -31.677 1.00 37.47 114 ASP B N 1
ATOM 3929 C CA . ASP B 1 118 ? 44.056 -10.024 -32.149 1.00 29.27 114 ASP B CA 1
ATOM 3930 C C . ASP B 1 118 ? 43.114 -10.749 -33.115 1.00 41.43 114 ASP B C 1
ATOM 3931 O O . ASP B 1 118 ? 43.561 -11.358 -34.086 1.00 41.97 114 ASP B O 1
ATOM 3936 N N . GLY B 1 119 ? 41.814 -10.693 -32.837 1.00 35.24 115 GLY B N 1
ATOM 3937 C CA . GLY B 1 119 ? 40.814 -11.341 -33.674 1.00 39.50 115 GLY B CA 1
ATOM 3938 C C . GLY B 1 119 ? 39.497 -11.524 -32.937 1.00 40.07 115 GLY B C 1
ATOM 3939 O O . GLY B 1 119 ? 39.341 -11.031 -31.821 1.00 40.21 115 GLY B O 1
ATOM 3940 N N . ASP B 1 120 ? 38.550 -12.231 -33.552 1.00 36.41 116 ASP B N 1
ATOM 3941 C CA . ASP B 1 120 ? 37.245 -12.479 -32.933 1.00 36.70 116 ASP B CA 1
ATOM 3942 C C . ASP B 1 120 ? 37.326 -13.602 -31.896 1.00 37.31 116 ASP B C 1
ATOM 3943 O O . ASP B 1 120 ? 37.452 -14.772 -32.252 1.00 36.61 116 ASP B O 1
ATOM 3948 N N . ALA B 1 121 ? 37.224 -13.250 -30.616 1.00 37.21 117 ALA B N 1
ATOM 3949 C CA . ALA B 1 121 ? 37.288 -14.246 -29.545 1.00 32.92 117 ALA B CA 1
ATOM 3950 C C . ALA B 1 121 ? 36.087 -15.196 -29.536 1.00 34.04 117 ALA B C 1
ATOM 3951 O O . ALA B 1 121 ? 36.131 -16.256 -28.911 1.00 40.54 117 ALA B O 1
ATOM 3953 N N . PHE B 1 122 ? 35.019 -14.815 -30.231 1.00 35.75 118 PHE B N 1
ATOM 3954 C CA . PHE B 1 122 ? 33.825 -15.651 -30.321 1.00 34.52 118 PHE B CA 1
ATOM 3955 C C . PHE B 1 122 ? 34.013 -16.772 -31.338 1.00 38.70 118 PHE B C 1
ATOM 3956 O O . PHE B 1 122 ? 33.273 -17.756 -31.337 1.00 35.36 118 PHE B O 1
ATOM 3964 N N . SER B 1 123 ? 35.006 -16.615 -32.206 1.00 32.01 119 SER B N 1
ATOM 3965 C CA . SER B 1 123 ? 35.220 -17.558 -33.295 1.00 45.51 119 SER B CA 1
ATOM 3966 C C . SER B 1 123 ? 36.055 -18.755 -32.859 1.00 48.99 119 SER B C 1
ATOM 3967 O O . SER B 1 123 ? 36.781 -18.696 -31.864 1.00 43.60 119 SER B O 1
ATOM 3970 N N . ASP B 1 124 ? 35.934 -19.848 -33.603 1.00 46.60 120 ASP B N 1
ATOM 3971 C CA . ASP B 1 124 ? 36.789 -21.002 -33.386 1.00 49.78 120 ASP B CA 1
ATOM 3972 C C . ASP B 1 124 ? 38.159 -20.724 -33.988 1.00 41.57 120 ASP B C 1
ATOM 3973 O O . ASP B 1 124 ? 39.128 -21.414 -33.679 1.00 52.30 120 ASP B O 1
ATOM 3978 N N . GLU B 1 125 ? 38.234 -19.702 -34.838 1.00 43.44 121 GLU B N 1
ATOM 3979 C CA . GLU B 1 125 ? 39.457 -19.389 -35.576 1.00 50.91 121 GLU B CA 1
ATOM 3980 C C . GLU B 1 125 ? 40.460 -18.635 -34.712 1.00 49.69 121 GLU B C 1
ATOM 3981 O O . GLU B 1 125 ? 41.639 -18.546 -35.050 1.00 51.47 121 GLU B O 1
ATOM 3987 N N . ILE B 1 126 ? 39.994 -18.126 -33.576 1.00 46.06 122 ILE B N 1
ATOM 3988 C CA . ILE B 1 126 ? 40.875 -17.464 -32.616 1.00 41.09 122 ILE B CA 1
ATOM 3989 C C . ILE B 1 126 ? 41.246 -18.416 -31.469 1.00 34.05 122 ILE B C 1
ATOM 3990 O O . ILE B 1 126 ? 42.360 -18.371 -30.946 1.00 32.43 122 ILE B O 1
ATOM 3995 N N . LYS B 1 127 ? 40.321 -19.306 -31.113 1.00 32.01 123 LYS B N 1
ATOM 3996 C CA . LYS B 1 127 ? 40.536 -20.288 -30.042 1.00 37.05 123 LYS B CA 1
ATOM 3997 C C . LYS B 1 127 ? 41.719 -21.240 -30.288 1.00 38.13 123 LYS B C 1
ATOM 3998 O O . LYS B 1 127 ? 42.598 -21.373 -29.444 1.00 35.91 123 LYS B O 1
ATOM 4004 N N . ALA B 1 128 ? 41.744 -21.893 -31.444 1.00 45.80 124 ALA B N 1
ATOM 4005 C CA . ALA B 1 128 ? 42.871 -22.747 -31.806 1.00 36.29 124 ALA B CA 1
ATOM 4006 C C . ALA B 1 128 ? 44.165 -21.940 -31.930 1.00 38.61 124 ALA B C 1
ATOM 4007 O O . ALA B 1 128 ? 45.247 -22.482 -31.748 1.00 44.27 124 ALA B O 1
ATOM 4009 N N . GLN B 1 129 ? 44.064 -20.645 -32.221 1.00 28.34 125 GLN B N 1
ATOM 4010 C CA . GLN B 1 129 ? 45.254 -19.796 -32.189 1.00 37.22 125 GLN B CA 1
ATOM 4011 C C . GLN B 1 129 ? 45.818 -19.752 -30.769 1.00 42.62 125 GLN B C 1
ATOM 4012 O O . GLN B 1 129 ? 47.033 -19.739 -30.577 1.00 39.29 125 GLN B O 1
ATOM 4018 N N . VAL B 1 130 ? 44.929 -19.733 -29.780 1.00 40.65 126 VAL B N 1
ATOM 4019 C CA . VAL B 1 130 ? 45.339 -19.800 -28.381 1.00 34.89 126 VAL B CA 1
ATOM 4020 C C . VAL B 1 130 ? 45.796 -21.215 -28.053 1.00 32.94 126 VAL B C 1
ATOM 4021 O O . VAL B 1 130 ? 46.861 -21.417 -27.468 1.00 33.06 126 VAL B O 1
ATOM 4025 N N . ILE B 1 131 ? 44.975 -22.187 -28.442 1.00 37.62 127 ILE B N 1
ATOM 4026 C CA . ILE B 1 131 ? 45.288 -23.599 -28.245 1.00 37.88 127 ILE B CA 1
ATOM 4027 C C . ILE B 1 131 ? 46.633 -23.975 -28.848 1.00 41.49 127 ILE B C 1
ATOM 4028 O O . ILE B 1 131 ? 47.466 -24.604 -28.185 1.00 42.77 127 ILE B O 1
ATOM 4033 N N . GLU B 1 132 ? 46.844 -23.595 -30.107 1.00 42.19 128 GLU B N 1
ATOM 4034 C CA . GLU B 1 132 ? 48.122 -23.870 -30.756 1.00 42.62 128 GLU B CA 1
ATOM 4035 C C . GLU B 1 132 ? 49.262 -23.180 -30.008 1.00 39.73 128 GLU B C 1
ATOM 4036 O O . GLU B 1 132 ? 50.241 -23.828 -29.667 1.00 38.50 128 GLU B O 1
ATOM 4042 N N . GLU B 1 133 ? 49.130 -21.880 -29.739 1.00 36.30 129 GLU B N 1
ATOM 4043 C CA . GLU B 1 133 ? 50.129 -21.150 -28.944 1.00 34.52 129 GLU B CA 1
ATOM 4044 C C . GLU B 1 133 ? 50.384 -21.820 -27.595 1.00 42.53 129 GLU B C 1
ATOM 4045 O O . GLU B 1 133 ? 51.500 -21.784 -27.079 1.00 41.95 129 GLU B O 1
ATOM 4051 N N . ALA B 1 134 ? 49.342 -22.413 -27.019 1.00 38.03 130 ALA B N 1
ATOM 4052 C CA . ALA B 1 134 ? 49.465 -23.088 -25.726 1.00 44.40 130 ALA B CA 1
ATOM 4053 C C . ALA B 1 134 ? 50.180 -24.445 -25.801 1.00 38.50 130 ALA B C 1
ATOM 4054 O O . ALA B 1 134 ? 50.849 -24.850 -24.849 1.00 40.02 130 ALA B O 1
ATOM 4056 N N . LYS B 1 135 ? 50.019 -25.147 -26.921 1.00 44.18 131 LYS B N 1
ATOM 4057 C CA . LYS B 1 135 ? 50.665 -26.444 -27.134 1.00 44.59 131 LYS B CA 1
ATOM 4058 C C . LYS B 1 135 ? 52.115 -26.260 -27.569 1.00 39.19 131 LYS B C 1
ATOM 4059 O O . LYS B 1 135 ? 52.914 -27.198 -27.542 1.00 51.84 131 LYS B O 1
ATOM 4065 N N . LYS B 1 136 ? 52.449 -25.039 -27.968 1.00 44.34 132 LYS B N 1
ATOM 4066 C CA . LYS B 1 136 ? 53.782 -24.734 -28.468 1.00 44.08 132 LYS B CA 1
ATOM 4067 C C . LYS B 1 136 ? 54.770 -24.428 -27.328 1.00 43.71 132 LYS B C 1
ATOM 4068 O O . LYS B 1 136 ? 55.907 -24.900 -27.333 1.00 49.76 132 LYS B O 1
ATOM 4074 N N . LYS B 1 137 ? 54.336 -23.630 -26.356 1.00 51.11 133 LYS B N 1
ATOM 4075 C CA . LYS B 1 137 ? 55.189 -23.250 -25.228 1.00 46.52 133 LYS B CA 1
ATOM 4076 C C . LYS B 1 137 ? 55.111 -24.272 -24.094 1.00 37.08 133 LYS B C 1
ATOM 4077 O O . LYS B 1 137 ? 55.893 -24.221 -23.142 1.00 45.88 133 LYS B O 1
ATOM 4083 N N . GLY B 1 138 ? 54.162 -25.198 -24.202 1.00 35.84 134 GLY B N 1
ATOM 4084 C CA . GLY B 1 138 ? 53.950 -26.205 -23.177 1.00 39.76 134 GLY B CA 1
ATOM 4085 C C . GLY B 1 138 ? 53.187 -25.631 -21.998 1.00 46.25 134 GLY B C 1
ATOM 4086 O O . GLY B 1 138 ? 53.561 -25.827 -20.839 1.00 40.42 134 GLY B O 1
ATOM 4087 N N . ILE B 1 139 ? 52.094 -24.937 -22.301 1.00 45.86 135 ILE B N 1
ATOM 4088 C CA . ILE B 1 139 ? 51.350 -24.183 -21.293 1.00 40.10 135 ILE B CA 1
ATOM 4089 C C . ILE B 1 139 ? 50.022 -24.816 -20.893 1.00 39.13 135 ILE B C 1
ATOM 4090 O O . ILE B 1 139 ? 49.213 -25.185 -21.745 1.00 37.39 135 ILE B O 1
ATOM 4095 N N . LYS B 1 140 ? 49.823 -24.954 -19.585 1.00 35.22 136 LYS B N 1
ATOM 4096 C CA . LYS B 1 140 ? 48.515 -25.258 -19.024 1.00 33.24 136 LYS B CA 1
ATOM 4097 C C . LYS B 1 140 ? 48.080 -24.075 -18.162 1.00 29.61 136 LYS B C 1
ATOM 4098 O O . LYS B 1 140 ? 48.810 -23.652 -17.266 1.00 37.59 136 LYS B O 1
ATOM 4104 N N . PHE B 1 141 ? 46.898 -23.536 -18.439 1.00 30.34 137 PHE B N 1
ATOM 4105 C CA . PHE B 1 141 ? 46.421 -22.351 -17.731 1.00 30.67 137 PHE B CA 1
ATOM 4106 C C . PHE B 1 141 ? 45.943 -22.690 -16.322 1.00 30.97 137 PHE B C 1
ATOM 4107 O O . PHE B 1 141 ? 45.342 -23.741 -16.098 1.00 32.74 137 PHE B O 1
ATOM 4115 N N . ASP B 1 142 ? 46.216 -21.797 -15.375 1.00 29.06 138 ASP B N 1
ATOM 4116 C CA . ASP B 1 142 ? 45.734 -21.964 -14.008 1.00 25.21 138 ASP B CA 1
ATOM 4117 C C . ASP B 1 142 ? 44.762 -20.847 -13.631 1.00 27.81 138 ASP B C 1
ATOM 4118 O O . ASP B 1 142 ? 44.117 -20.897 -12.583 1.00 26.47 138 ASP B O 1
ATOM 4123 N N . LEU B 1 143 ? 44.664 -19.843 -14.497 1.00 26.26 139 LEU B N 1
ATOM 4124 C CA . LEU B 1 143 ? 43.692 -18.767 -14.333 1.00 27.67 139 LEU B CA 1
ATOM 4125 C C . LEU B 1 143 ? 43.194 -18.282 -15.694 1.00 26.33 139 LEU B C 1
ATOM 4126 O O . LEU B 1 143 ? 43.981 -17.849 -16.534 1.00 25.66 139 LEU B O 1
ATOM 4131 N N . ILE B 1 144 ? 41.886 -18.363 -15.911 1.00 21.43 140 ILE B N 1
ATOM 4132 C CA . ILE B 1 144 ? 41.300 -17.906 -17.165 1.00 24.64 140 ILE B CA 1
ATOM 4133 C C . ILE B 1 144 ? 40.257 -16.819 -16.927 1.00 22.16 140 ILE B C 1
ATOM 4134 O O . ILE B 1 144 ? 39.159 -17.091 -16.446 1.00 25.59 140 ILE B O 1
ATOM 4139 N N . VAL B 1 145 ? 40.610 -15.585 -17.272 1.00 20.43 141 VAL B N 1
ATOM 4140 C CA . VAL B 1 145 ? 39.729 -14.445 -17.048 1.00 18.73 141 VAL B CA 1
ATOM 4141 C C . VAL B 1 145 ? 38.902 -14.116 -18.287 1.00 22.62 141 VAL B C 1
ATOM 4142 O O . VAL B 1 145 ? 39.445 -13.778 -19.337 1.00 23.64 141 VAL B O 1
ATOM 4146 N N . TYR B 1 146 ? 37.585 -14.222 -18.151 1.00 24.02 142 TYR B N 1
ATOM 4147 C CA . TYR B 1 146 ? 36.672 -13.930 -19.247 1.00 25.76 142 TYR B CA 1
ATOM 4148 C C . TYR B 1 146 ? 36.072 -12.541 -19.066 1.00 28.42 142 TYR B C 1
ATOM 4149 O O . TYR B 1 146 ? 35.112 -12.359 -18.314 1.00 29.19 142 TYR B O 1
ATOM 4158 N N . SER B 1 147 ? 36.647 -11.561 -19.754 1.00 26.28 143 SER B N 1
ATOM 4159 C CA . SER B 1 147 ? 36.204 -10.179 -19.633 1.00 29.49 143 SER B CA 1
ATOM 4160 C C . SER B 1 147 ? 35.787 -9.616 -20.987 1.00 37.63 143 SER B C 1
ATOM 4161 O O . SER B 1 147 ? 36.183 -8.513 -21.361 1.00 34.20 143 SER B O 1
ATOM 4164 N N . LEU B 1 148 ? 34.989 -10.383 -21.722 1.00 38.25 144 LEU B N 1
ATOM 4165 C CA . LEU B 1 148 ? 34.522 -9.955 -23.035 1.00 46.19 144 LEU B CA 1
ATOM 4166 C C . LEU B 1 148 ? 33.300 -9.054 -22.936 1.00 43.45 144 LEU B C 1
ATOM 4167 O O . LEU B 1 148 ? 32.298 -9.411 -22.313 1.00 48.78 144 LEU B O 1
ATOM 4172 N N . ALA B 1 149 ? 33.392 -7.883 -23.556 1.00 43.09 145 ALA B N 1
ATOM 4173 C CA . ALA B 1 149 ? 32.262 -6.967 -23.644 1.00 53.02 145 ALA B CA 1
ATOM 4174 C C . ALA B 1 149 ? 32.093 -6.508 -25.085 1.00 46.53 145 ALA B C 1
ATOM 4175 O O . ALA B 1 149 ? 32.856 -5.678 -25.578 1.00 48.53 145 ALA B O 1
ATOM 4177 N N . SER B 1 150 ? 31.096 -7.064 -25.762 1.00 47.17 146 SER B N 1
ATOM 4178 C CA . SER B 1 150 ? 30.803 -6.691 -27.137 1.00 45.72 146 SER B CA 1
ATOM 4179 C C . SER B 1 150 ? 29.298 -6.620 -27.354 1.00 49.45 146 SER B C 1
ATOM 4180 O O . SER B 1 150 ? 28.554 -7.424 -26.802 1.00 46.24 146 SER B O 1
ATOM 4183 N N . PRO B 1 151 ? 28.843 -5.645 -28.154 1.00 48.99 147 PRO B N 1
ATOM 4184 C CA . PRO B 1 151 ? 27.410 -5.478 -28.413 1.00 50.34 147 PRO B CA 1
ATOM 4185 C C . PRO B 1 151 ? 26.869 -6.533 -29.372 1.00 48.73 147 PRO B C 1
ATOM 4186 O O . PRO B 1 151 ? 25.655 -6.726 -29.455 1.00 46.67 147 PRO B O 1
ATOM 4190 N N . VAL B 1 152 ? 27.764 -7.205 -30.089 1.00 47.38 148 VAL B N 1
ATOM 4191 C CA . VAL B 1 152 ? 27.353 -8.193 -31.081 1.00 47.77 148 VAL B CA 1
ATOM 4192 C C . VAL B 1 152 ? 28.166 -9.483 -31.025 1.00 47.90 148 VAL B C 1
ATOM 4193 O O . VAL B 1 152 ? 29.354 -9.474 -30.697 1.00 48.71 148 VAL B O 1
ATOM 4197 N N . ARG B 1 153 ? 27.509 -10.592 -31.350 1.00 45.80 149 ARG B N 1
ATOM 4198 C CA . ARG B 1 153 ? 28.176 -11.885 -31.439 1.00 50.54 149 ARG B CA 1
ATOM 4199 C C . ARG B 1 153 ? 27.695 -12.699 -32.633 1.00 47.06 149 ARG B C 1
ATOM 4200 O O . ARG B 1 153 ? 26.503 -12.981 -32.770 1.00 46.79 149 ARG B O 1
ATOM 4208 N N . THR B 1 154 ? 28.634 -13.079 -33.489 1.00 43.29 150 THR B N 1
ATOM 4209 C CA . THR B 1 154 ? 28.342 -13.984 -34.588 1.00 52.67 150 THR B CA 1
ATOM 4210 C C . THR B 1 154 ? 28.553 -15.417 -34.120 1.00 49.74 150 THR B C 1
ATOM 4211 O O . THR B 1 154 ? 29.685 -15.824 -33.855 1.00 52.92 150 THR B O 1
ATOM 4215 N N . ASP B 1 155 ? 27.461 -16.171 -34.010 1.00 53.78 151 ASP B N 1
ATOM 4216 C CA . ASP B 1 155 ? 27.523 -17.568 -33.588 1.00 52.30 151 ASP B CA 1
ATOM 4217 C C . ASP B 1 155 ? 28.503 -18.341 -34.466 1.00 55.76 151 ASP B C 1
ATOM 4218 O O . ASP B 1 155 ? 28.376 -18.346 -35.690 1.00 58.07 151 ASP B O 1
ATOM 4223 N N . PRO B 1 156 ? 29.494 -18.991 -33.837 1.00 52.76 152 PRO B N 1
ATOM 4224 C CA . PRO B 1 156 ? 30.573 -19.661 -34.570 1.00 54.86 152 PRO B CA 1
ATOM 4225 C C . PRO B 1 156 ? 30.075 -20.841 -35.400 1.00 55.76 152 PRO B C 1
ATOM 4226 O O . PRO B 1 156 ? 30.703 -21.192 -36.398 1.00 57.26 152 PRO B O 1
ATOM 4230 N N . ASP B 1 157 ? 28.960 -21.441 -34.996 1.00 53.11 153 ASP B N 1
ATOM 4231 C CA . ASP B 1 157 ? 28.365 -22.518 -35.776 1.00 58.71 153 ASP B CA 1
ATOM 4232 C C . ASP B 1 157 ? 27.532 -21.935 -36.915 1.00 61.72 153 ASP B C 1
ATOM 4233 O O . ASP B 1 157 ? 27.917 -22.018 -38.080 1.00 61.48 153 ASP B O 1
ATOM 4238 N N . THR B 1 158 ? 26.393 -21.342 -36.571 1.00 60.11 154 THR B N 1
ATOM 4239 C CA . THR B 1 158 ? 25.577 -20.629 -37.547 1.00 61.10 154 THR B CA 1
ATOM 4240 C C . THR B 1 158 ? 26.025 -19.173 -37.591 1.00 60.51 154 THR B C 1
ATOM 4241 O O . THR B 1 158 ? 25.683 -18.388 -36.710 1.00 62.59 154 THR B O 1
ATOM 4245 N N . GLY B 1 159 ? 26.783 -18.811 -38.621 1.00 62.02 155 GLY B N 1
ATOM 4246 C CA . GLY B 1 159 ? 27.416 -17.503 -38.691 1.00 55.52 155 GLY B CA 1
ATOM 4247 C C . GLY B 1 159 ? 26.492 -16.297 -38.714 1.00 57.87 155 GLY B C 1
ATOM 4248 O O . GLY B 1 159 ? 26.739 -15.341 -39.448 1.00 61.81 155 GLY B O 1
ATOM 4249 N N . ILE B 1 160 ? 25.436 -16.335 -37.906 1.00 57.11 156 ILE B N 1
ATOM 4250 C CA . ILE B 1 160 ? 24.493 -15.225 -37.821 1.00 56.86 156 ILE B CA 1
ATOM 4251 C C . ILE B 1 160 ? 24.924 -14.236 -36.733 1.00 60.20 156 ILE B C 1
ATOM 4252 O O . ILE B 1 160 ? 25.474 -14.633 -35.704 1.00 59.13 156 ILE B O 1
ATOM 4257 N N . MET B 1 161 ? 24.698 -12.949 -36.976 1.00 56.02 157 MET B N 1
ATOM 4258 C CA . MET B 1 161 ? 25.090 -11.913 -36.025 1.00 50.77 157 MET B CA 1
ATOM 4259 C C . MET B 1 161 ? 23.970 -11.630 -35.033 1.00 55.12 157 MET B C 1
ATOM 4260 O O . MET B 1 161 ? 22.866 -11.253 -35.424 1.00 59.60 157 MET B O 1
ATOM 4265 N N . HIS B 1 162 ? 24.257 -11.810 -33.748 1.00 52.37 158 HIS B N 1
ATOM 4266 C CA . HIS B 1 162 ? 23.295 -11.477 -32.705 1.00 52.24 158 HIS B CA 1
ATOM 4267 C C . HIS B 1 162 ? 23.596 -10.094 -32.148 1.00 49.90 158 HIS B C 1
ATOM 4268 O O . HIS B 1 162 ? 24.748 -9.668 -32.126 1.00 46.54 158 HIS B O 1
ATOM 4275 N N . LYS B 1 163 ? 22.559 -9.394 -31.703 1.00 49.98 159 LYS B N 1
ATOM 4276 C CA . LYS B 1 163 ? 22.712 -8.020 -31.244 1.00 48.27 159 LYS B CA 1
ATOM 4277 C C . LYS B 1 163 ? 22.166 -7.863 -29.832 1.00 53.45 159 LYS B C 1
ATOM 4278 O O . LYS B 1 163 ? 20.986 -8.110 -29.581 1.00 55.93 159 LYS B O 1
ATOM 4284 N N . SER B 1 164 ? 23.032 -7.454 -28.911 1.00 48.55 160 SER B N 1
ATOM 4285 C CA . SER B 1 164 ? 22.627 -7.260 -27.525 1.00 53.54 160 SER B CA 1
ATOM 4286 C C . SER B 1 164 ? 21.934 -5.917 -27.335 1.00 45.50 160 SER B C 1
ATOM 4287 O O . SER B 1 164 ? 22.356 -4.905 -27.892 1.00 50.15 160 SER B O 1
ATOM 4290 N N . VAL B 1 165 ? 20.858 -5.918 -26.556 1.00 42.65 161 VAL B N 1
ATOM 4291 C CA . VAL B 1 165 ? 20.145 -4.688 -26.238 1.00 44.70 161 VAL B CA 1
ATOM 4292 C C . VAL B 1 165 ? 19.970 -4.548 -24.728 1.00 46.09 161 VAL B C 1
ATOM 4293 O O . VAL B 1 165 ? 19.852 -5.541 -24.006 1.00 44.95 161 VAL B O 1
ATOM 4297 N N . LEU B 1 166 ? 19.958 -3.308 -24.252 1.00 44.46 162 LEU B N 1
ATOM 4298 C CA . LEU B 1 166 ? 19.809 -3.044 -22.828 1.00 44.70 162 LEU B CA 1
ATOM 4299 C C . LEU B 1 166 ? 18.401 -2.536 -22.542 1.00 47.50 162 LEU B C 1
ATOM 4300 O O . LEU B 1 166 ? 18.144 -1.333 -22.568 1.00 49.71 162 LEU B O 1
ATOM 4305 N N . LYS B 1 167 ? 17.491 -3.468 -22.275 1.00 48.97 163 LYS B N 1
ATOM 4306 C CA . LYS B 1 167 ? 16.080 -3.143 -22.096 1.00 52.97 163 LYS B CA 1
ATOM 4307 C C . LYS B 1 167 ? 15.459 -3.915 -20.939 1.00 51.22 163 LYS B C 1
ATOM 4308 O O . LYS B 1 167 ? 15.927 -4.996 -20.586 1.00 61.75 163 LYS B O 1
ATOM 4314 N N . PRO B 1 168 ? 14.398 -3.353 -20.339 1.00 54.71 164 PRO B N 1
ATOM 4315 C CA . PRO B 1 168 ? 13.612 -4.057 -19.322 1.00 57.97 164 PRO B CA 1
ATOM 4316 C C . PRO B 1 168 ? 12.522 -4.919 -19.954 1.00 60.62 164 PRO B C 1
ATOM 4317 O O . PRO B 1 168 ? 12.424 -4.996 -21.178 1.00 64.63 164 PRO B O 1
ATOM 4321 N N . PHE B 1 169 ? 11.717 -5.564 -19.116 1.00 63.66 165 PHE B N 1
ATOM 4322 C CA . PHE B 1 169 ? 10.552 -6.311 -19.578 1.00 66.12 165 PHE B CA 1
ATOM 4323 C C . PHE B 1 169 ? 9.292 -5.721 -18.948 1.00 72.07 165 PHE B C 1
ATOM 4324 O O . PHE B 1 169 ? 9.354 -5.121 -17.874 1.00 72.58 165 PHE B O 1
ATOM 4332 N N . GLY B 1 170 ? 8.154 -5.888 -19.616 1.00 72.20 166 GLY B N 1
ATOM 4333 C CA . GLY B 1 170 ? 6.876 -5.470 -19.065 1.00 71.45 166 GLY B CA 1
ATOM 4334 C C . GLY B 1 170 ? 6.579 -3.990 -19.217 1.00 70.74 166 GLY B C 1
ATOM 4335 O O . GLY B 1 170 ? 5.788 -3.591 -20.071 1.00 75.07 166 GLY B O 1
ATOM 4336 N N . LYS B 1 171 ? 7.211 -3.174 -18.381 1.00 66.38 167 LYS B N 1
ATOM 4337 C CA . LYS B 1 171 ? 6.977 -1.735 -18.404 1.00 67.86 167 LYS B CA 1
ATOM 4338 C C . LYS B 1 171 ? 8.228 -0.951 -18.790 1.00 68.37 167 LYS B C 1
ATOM 4339 O O . LYS B 1 171 ? 9.353 -1.407 -18.580 1.00 69.79 167 LYS B O 1
ATOM 4345 N N . THR B 1 172 ? 8.016 0.234 -19.354 1.00 63.68 168 THR B N 1
ATOM 4346 C CA . THR B 1 172 ? 9.109 1.087 -19.803 1.00 64.93 168 THR B CA 1
ATOM 4347 C C . THR B 1 172 ? 9.927 1.611 -18.626 1.00 63.20 168 THR B C 1
ATOM 4348 O O . THR B 1 172 ? 9.372 2.040 -17.614 1.00 59.23 168 THR B O 1
ATOM 4352 N N . PHE B 1 173 ? 11.248 1.570 -18.764 1.00 63.22 169 PHE B N 1
ATOM 4353 C CA . PHE B 1 173 ? 12.148 2.064 -17.729 1.00 55.30 169 PHE B CA 1
ATOM 4354 C C . PHE B 1 173 ? 12.574 3.499 -18.024 1.00 52.64 169 PHE B C 1
ATOM 4355 O O . PHE B 1 173 ? 13.177 3.778 -19.060 1.00 47.58 169 PHE B O 1
ATOM 4363 N N . THR B 1 174 ? 12.253 4.405 -17.106 1.00 53.65 170 THR B N 1
ATOM 4364 C CA . THR B 1 174 ? 12.537 5.823 -17.287 1.00 51.97 170 THR B CA 1
ATOM 4365 C C . THR B 1 174 ? 13.203 6.402 -16.044 1.00 50.49 170 THR B C 1
ATOM 4366 O O . THR B 1 174 ? 12.816 6.084 -14.919 1.00 51.59 170 THR B O 1
ATOM 4370 N N . GLY B 1 175 ? 14.208 7.248 -16.251 1.00 46.96 171 GLY B N 1
ATOM 4371 C CA . GLY B 1 175 ? 14.905 7.880 -15.148 1.00 48.60 171 GLY B CA 1
ATOM 4372 C C . GLY B 1 175 ? 15.757 9.052 -15.588 1.00 45.27 171 GLY B C 1
ATOM 4373 O O . GLY B 1 175 ? 15.955 9.273 -16.784 1.00 47.77 171 GLY B O 1
ATOM 4374 N N . LYS B 1 176 ? 16.265 9.806 -14.616 1.00 45.54 172 LYS B N 1
ATOM 4375 C CA . LYS B 1 176 ? 17.133 10.940 -14.903 1.00 41.41 172 LYS B CA 1
ATOM 4376 C C . LYS B 1 176 ? 18.464 10.482 -15.485 1.00 48.73 172 LYS B C 1
ATOM 4377 O O . LYS B 1 176 ? 18.893 9.351 -15.268 1.00 47.48 172 LYS B O 1
ATOM 4383 N N . THR B 1 177 ? 19.112 11.371 -16.226 1.00 38.90 173 THR B N 1
ATOM 4384 C CA . THR B 1 177 ? 20.460 11.122 -16.715 1.00 44.51 173 THR B CA 1
ATOM 4385 C C . THR B 1 177 ? 21.197 12.450 -16.792 1.00 43.50 173 THR B C 1
ATOM 4386 O O . THR B 1 177 ? 20.576 13.513 -16.751 1.00 41.44 173 THR B O 1
ATOM 4390 N N . VAL B 1 178 ? 22.519 12.395 -16.899 1.00 34.04 174 VAL B N 1
ATOM 4391 C CA . VAL B 1 178 ? 23.316 13.612 -16.891 1.00 33.44 174 VAL B CA 1
ATOM 4392 C C . VAL B 1 178 ? 24.464 13.547 -17.893 1.00 36.14 174 VAL B C 1
ATOM 4393 O O . VAL B 1 178 ? 25.136 12.523 -18.029 1.00 37.57 174 VAL B O 1
ATOM 4397 N N . ASP B 1 179 ? 24.660 14.642 -18.616 1.00 33.90 175 ASP B N 1
ATOM 4398 C CA . ASP B 1 179 ? 25.791 14.777 -19.516 1.00 38.52 175 ASP B CA 1
ATOM 4399 C C . ASP B 1 179 ? 26.944 15.354 -18.709 1.00 36.17 175 ASP B C 1
ATOM 4400 O O . ASP B 1 179 ? 26.887 16.502 -18.277 1.00 37.82 175 ASP B O 1
ATOM 4405 N N . PRO B 1 180 ? 27.998 14.553 -18.501 1.00 35.31 176 PRO B N 1
ATOM 4406 C CA . PRO B 1 180 ? 29.126 14.960 -17.656 1.00 36.30 176 PRO B CA 1
ATOM 4407 C C . PRO B 1 180 ? 29.877 16.166 -18.214 1.00 36.56 176 PRO B C 1
ATOM 4408 O O . PRO B 1 180 ? 30.517 16.890 -17.452 1.00 36.45 176 PRO B O 1
ATOM 4412 N N . PHE B 1 181 ? 29.789 16.383 -19.522 1.00 32.17 177 PHE B N 1
ATOM 4413 C CA . PHE B 1 181 ? 30.527 17.467 -20.165 1.00 37.33 177 PHE B CA 1
ATOM 4414 C C . PHE B 1 181 ? 29.770 18.796 -20.175 1.00 40.88 177 PHE B C 1
ATOM 4415 O O . PHE B 1 181 ? 30.382 19.862 -20.125 1.00 42.93 177 PHE B O 1
ATOM 4423 N N . THR B 1 182 ? 28.444 18.733 -20.236 1.00 40.81 178 THR B N 1
ATOM 4424 C CA . THR B 1 182 ? 27.633 19.946 -20.290 1.00 43.52 178 THR B CA 1
ATOM 4425 C C . THR B 1 182 ? 26.886 20.196 -18.985 1.00 47.93 178 THR B C 1
ATOM 4426 O O . THR B 1 182 ? 26.469 21.319 -18.705 1.00 51.48 178 THR B O 1
ATOM 4430 N N . GLY B 1 183 ? 26.719 19.144 -18.190 1.00 42.42 179 GLY B N 1
ATOM 4431 C CA . GLY B 1 183 ? 25.996 19.250 -16.936 1.00 44.25 179 GLY B CA 1
ATOM 4432 C C . GLY B 1 183 ? 24.497 19.171 -17.144 1.00 46.91 179 GLY B C 1
ATOM 4433 O O . GLY B 1 183 ? 23.722 19.294 -16.196 1.00 45.53 179 GLY B O 1
ATOM 4434 N N . GLU B 1 184 ? 24.091 18.963 -18.393 1.00 41.11 180 GLU B N 1
ATOM 4435 C CA . GLU B 1 184 ? 22.678 18.883 -18.740 1.00 43.54 180 GLU B CA 1
ATOM 4436 C C . GLU B 1 184 ? 21.981 17.722 -18.040 1.00 43.02 180 GLU B C 1
ATOM 4437 O O . GLU B 1 184 ? 22.355 16.561 -18.211 1.00 43.29 180 GLU B O 1
ATOM 4443 N N . LEU B 1 185 ? 20.973 18.051 -17.240 1.00 42.46 181 LEU B N 1
ATOM 4444 C CA . LEU B 1 185 ? 20.133 17.043 -16.612 1.00 39.12 181 LEU B CA 1
ATOM 4445 C C . LEU B 1 185 ? 18.974 16.752 -17.554 1.00 51.10 181 LEU B C 1
ATOM 4446 O O . LEU B 1 185 ? 18.456 17.659 -18.207 1.00 51.73 181 LEU B O 1
ATOM 4451 N N . LYS B 1 186 ? 18.564 15.490 -17.622 1.00 44.46 182 LYS B N 1
ATOM 4452 C CA . LYS B 1 186 ? 17.662 15.054 -18.677 1.00 47.77 182 LYS B CA 1
ATOM 4453 C C . LYS B 1 186 ? 17.051 13.695 -18.345 1.00 53.63 182 LYS B C 1
ATOM 4454 O O . LYS B 1 186 ? 17.572 12.965 -17.502 1.00 51.74 182 LYS B O 1
ATOM 4460 N N . GLU B 1 187 ? 15.932 13.371 -18.986 1.00 52.39 183 GLU B N 1
ATOM 4461 C CA . GLU B 1 187 ? 15.330 12.052 -18.850 1.00 53.83 183 GLU B CA 1
ATOM 4462 C C . GLU B 1 187 ? 15.410 11.274 -20.160 1.00 52.73 183 GLU B C 1
ATOM 4463 O O . GLU B 1 187 ? 15.284 11.848 -21.240 1.00 58.09 183 GLU B O 1
ATOM 4469 N N . ILE B 1 188 ? 15.639 9.968 -20.056 1.00 51.02 184 ILE B N 1
ATOM 4470 C CA . ILE B 1 188 ? 15.590 9.071 -21.205 1.00 50.37 184 ILE B CA 1
ATOM 4471 C C . ILE B 1 188 ? 14.834 7.811 -20.803 1.00 51.14 184 ILE B C 1
ATOM 4472 O O . ILE B 1 188 ? 14.658 7.542 -19.614 1.00 53.10 184 ILE B O 1
ATOM 4477 N N . SER B 1 189 ? 14.385 7.040 -21.787 1.00 48.63 185 SER B N 1
ATOM 4478 C CA . SER B 1 189 ? 13.590 5.851 -21.501 1.00 51.62 185 SER B CA 1
ATOM 4479 C C . SER B 1 189 ? 14.080 4.618 -22.252 1.00 46.74 185 SER B C 1
ATOM 4480 O O . SER B 1 189 ? 14.666 4.724 -23.329 1.00 52.71 185 SER B O 1
ATOM 4483 N N . ALA B 1 190 ? 13.836 3.450 -21.666 1.00 52.58 186 ALA B N 1
ATOM 4484 C CA . ALA B 1 190 ? 14.182 2.179 -22.288 1.00 52.42 186 ALA B CA 1
ATOM 4485 C C . ALA B 1 190 ? 12.926 1.335 -22.468 1.00 58.34 186 ALA B C 1
ATOM 4486 O O . ALA B 1 190 ? 12.298 0.919 -21.493 1.00 55.44 186 ALA B O 1
ATOM 4488 N N . GLU B 1 191 ? 12.568 1.089 -23.723 1.00 63.06 187 GLU B N 1
ATOM 4489 C CA . GLU B 1 191 ? 11.333 0.391 -24.060 1.00 64.99 187 GLU B CA 1
ATOM 4490 C C . GLU B 1 191 ? 11.395 -1.084 -23.677 1.00 60.10 187 GLU B C 1
ATOM 4491 O O . GLU B 1 191 ? 12.468 -1.688 -23.706 1.00 60.31 187 GLU B O 1
ATOM 4497 N N . PRO B 1 192 ? 10.241 -1.664 -23.305 1.00 63.06 188 PRO B N 1
ATOM 4498 C CA . PRO B 1 192 ? 10.131 -3.106 -23.060 1.00 60.00 188 PRO B CA 1
ATOM 4499 C C . PRO B 1 192 ? 10.607 -3.900 -24.273 1.00 60.91 188 PRO B C 1
ATOM 4500 O O . PRO B 1 192 ? 10.433 -3.450 -25.405 1.00 64.56 188 PRO B O 1
ATOM 4504 N N . ALA B 1 193 ? 11.200 -5.066 -24.036 1.00 64.67 189 ALA B N 1
ATOM 4505 C CA . ALA B 1 193 ? 11.852 -5.824 -25.100 1.00 64.51 189 ALA B CA 1
ATOM 4506 C C . ALA B 1 193 ? 10.988 -6.950 -25.660 1.00 65.04 189 ALA B C 1
ATOM 4507 O O . ALA B 1 193 ? 10.097 -7.461 -24.981 1.00 65.55 189 ALA B O 1
ATOM 4509 N N . ASN B 1 194 ? 11.263 -7.332 -26.904 1.00 61.92 190 ASN B N 1
ATOM 4510 C CA . ASN B 1 194 ? 10.583 -8.464 -27.522 1.00 66.38 190 ASN B CA 1
ATOM 4511 C C . ASN B 1 194 ? 11.358 -9.757 -27.305 1.00 72.17 190 ASN B C 1
ATOM 4512 O O . ASN B 1 194 ? 12.514 -9.731 -26.884 1.00 74.16 190 ASN B O 1
ATOM 4517 N N . ASP B 1 195 ? 10.727 -10.887 -27.607 1.00 72.73 191 ASP B N 1
ATOM 4518 C CA . ASP B 1 195 ? 11.343 -12.185 -27.352 1.00 72.86 191 ASP B CA 1
ATOM 4519 C C . ASP B 1 195 ? 12.276 -12.648 -28.469 1.00 69.01 191 ASP B C 1
ATOM 4520 O O . ASP B 1 195 ? 12.311 -13.827 -28.818 1.00 73.75 191 ASP B O 1
ATOM 4525 N N . GLU B 1 196 ? 13.026 -11.704 -29.027 1.00 65.80 192 GLU B N 1
ATOM 4526 C CA . GLU B 1 196 ? 14.130 -12.019 -29.923 1.00 71.26 192 GLU B CA 1
ATOM 4527 C C . GLU B 1 196 ? 15.285 -11.091 -29.578 1.00 69.68 192 GLU B C 1
ATOM 4528 O O . GLU B 1 196 ? 16.447 -11.392 -29.845 1.00 63.39 192 GLU B O 1
ATOM 4534 N N . GLU B 1 197 ? 14.946 -9.957 -28.972 1.00 66.80 193 GLU B N 1
ATOM 4535 C CA . GLU B 1 197 ? 15.941 -9.049 -28.422 1.00 63.83 193 GLU B CA 1
ATOM 4536 C C . GLU B 1 197 ? 16.581 -9.686 -27.197 1.00 60.78 193 GLU B C 1
ATOM 4537 O O . GLU B 1 197 ? 17.803 -9.699 -27.057 1.00 54.86 193 GLU B O 1
ATOM 4543 N N . ALA B 1 198 ? 15.739 -10.212 -26.313 1.00 58.50 194 ALA B N 1
ATOM 4544 C CA . ALA B 1 198 ? 16.206 -10.895 -25.115 1.00 61.02 194 ALA B CA 1
ATOM 4545 C C . ALA B 1 198 ? 17.015 -12.129 -25.491 1.00 58.20 194 ALA B C 1
ATOM 4546 O O . ALA B 1 198 ? 18.068 -12.391 -24.911 1.00 56.54 194 ALA B O 1
ATOM 4548 N N . ALA B 1 199 ? 16.514 -12.878 -26.467 1.00 57.05 195 ALA B N 1
ATOM 4549 C CA . ALA B 1 199 ? 17.194 -14.075 -26.945 1.00 56.03 195 ALA B CA 1
ATOM 4550 C C . ALA B 1 199 ? 18.565 -13.731 -27.514 1.00 52.90 195 ALA B C 1
ATOM 4551 O O . ALA B 1 199 ? 19.553 -14.405 -27.223 1.00 60.37 195 ALA B O 1
ATOM 4553 N N . ALA B 1 200 ? 18.619 -12.676 -28.320 1.00 48.78 196 ALA B N 1
ATOM 4554 C CA . ALA B 1 200 ? 19.876 -12.232 -28.911 1.00 48.63 196 ALA B CA 1
ATOM 4555 C C . ALA B 1 200 ? 20.841 -11.739 -27.839 1.00 53.31 196 ALA B C 1
ATOM 4556 O O . ALA B 1 200 ? 22.050 -11.932 -27.947 1.00 50.65 196 ALA B O 1
ATOM 4558 N N . THR B 1 201 ? 20.302 -11.106 -26.803 1.00 47.29 197 THR B N 1
ATOM 4559 C CA . THR B 1 201 ? 21.128 -10.566 -25.731 1.00 51.71 197 THR B CA 1
ATOM 4560 C C . THR B 1 201 ? 21.772 -11.681 -24.911 1.00 48.70 197 THR B C 1
ATOM 4561 O O . THR B 1 201 ? 22.969 -11.641 -24.625 1.00 47.34 197 THR B O 1
ATOM 4565 N N . VAL B 1 202 ? 20.971 -12.677 -24.542 1.00 45.58 198 VAL B N 1
ATOM 4566 C CA . VAL B 1 202 ? 21.475 -13.842 -23.822 1.00 46.65 198 VAL B CA 1
ATOM 4567 C C . VAL B 1 202 ? 22.507 -14.578 -24.678 1.00 49.17 198 VAL B C 1
ATOM 4568 O O . VAL B 1 202 ? 23.472 -15.144 -24.162 1.00 44.46 198 VAL B O 1
ATOM 4572 N N . LYS B 1 203 ? 22.307 -14.545 -25.991 1.00 43.16 199 LYS B N 1
ATOM 4573 C CA . LYS B 1 203 ? 23.258 -15.126 -26.932 1.00 41.85 199 LYS B CA 1
ATOM 4574 C C . LYS B 1 203 ? 24.607 -14.415 -26.886 1.00 38.95 199 LYS B C 1
ATOM 4575 O O . LYS B 1 203 ? 25.653 -15.041 -27.050 1.00 39.91 199 LYS B O 1
ATOM 4581 N N . VAL B 1 204 ? 24.578 -13.106 -26.655 1.00 38.17 200 VAL B N 1
ATOM 4582 C CA . VAL B 1 204 ? 25.794 -12.300 -26.658 1.00 43.94 200 VAL B CA 1
ATOM 4583 C C . VAL B 1 204 ? 26.435 -12.196 -25.267 1.00 41.44 200 VAL B C 1
ATOM 4584 O O . VAL B 1 204 ? 27.643 -12.388 -25.117 1.00 35.80 200 VAL B O 1
ATOM 4588 N N . MET B 1 205 ? 25.616 -11.906 -24.259 1.00 46.20 201 MET B N 1
ATOM 4589 C CA . MET B 1 205 ? 26.112 -11.629 -22.911 1.00 44.63 201 MET B CA 1
ATOM 4590 C C . MET B 1 205 ? 25.997 -12.815 -21.952 1.00 43.16 201 MET B C 1
ATOM 4591 O O . MET B 1 205 ? 26.281 -12.682 -20.760 1.00 50.09 201 MET B O 1
ATOM 4596 N N . GLY B 1 206 ? 25.590 -13.970 -22.470 1.00 43.73 202 GLY B N 1
ATOM 4597 C CA . GLY B 1 206 ? 25.472 -15.169 -21.659 1.00 41.85 202 GLY B CA 1
ATOM 4598 C C . GLY B 1 206 ? 26.809 -15.854 -21.451 1.00 41.45 202 GLY B C 1
ATOM 4599 O O . GLY B 1 206 ? 27.861 -15.227 -21.563 1.00 37.18 202 GLY B O 1
ATOM 4600 N N . GLY B 1 207 ? 26.770 -17.148 -21.152 1.00 45.11 203 GLY B N 1
ATOM 4601 C CA . GLY B 1 207 ? 27.979 -17.902 -20.880 1.00 42.09 203 GLY B CA 1
ATOM 4602 C C . GLY B 1 207 ? 28.316 -18.910 -21.963 1.00 39.06 203 GLY B C 1
ATOM 4603 O O . GLY B 1 207 ? 29.132 -19.809 -21.746 1.00 38.77 203 GLY B O 1
ATOM 4604 N N . GLU B 1 208 ? 27.694 -18.761 -23.131 1.00 41.21 204 GLU B N 1
ATOM 4605 C CA . GLU B 1 208 ? 27.914 -19.685 -24.244 1.00 41.83 204 GLU B CA 1
ATOM 4606 C C . GLU B 1 208 ? 29.363 -19.718 -24.715 1.00 35.25 204 GLU B C 1
ATOM 4607 O O . GLU B 1 208 ? 29.938 -20.792 -24.866 1.00 38.67 204 GLU B O 1
ATOM 4613 N N . ASP B 1 209 ? 29.949 -18.550 -24.952 1.00 28.41 205 ASP B N 1
ATOM 4614 C CA . ASP B 1 209 ? 31.336 -18.487 -25.404 1.00 31.13 205 ASP B CA 1
ATOM 4615 C C . ASP B 1 209 ? 32.307 -18.873 -24.292 1.00 30.49 205 ASP B C 1
ATOM 4616 O O . ASP B 1 209 ? 33.336 -19.501 -24.548 1.00 28.44 205 ASP B O 1
ATOM 4621 N N . TRP B 1 210 ? 31.967 -18.485 -23.065 1.00 33.13 206 TRP B N 1
ATOM 4622 C CA . TRP B 1 210 ? 32.753 -18.827 -21.884 1.00 32.31 206 TRP B CA 1
ATOM 4623 C C . TRP B 1 210 ? 32.900 -20.338 -21.776 1.00 34.63 206 TRP B C 1
ATOM 4624 O O . TRP B 1 210 ? 34.013 -20.859 -21.731 1.00 33.40 206 TRP B O 1
ATOM 4635 N N . GLU B 1 211 ? 31.766 -21.032 -21.759 1.00 33.77 207 GLU B N 1
ATOM 4636 C CA . GLU B 1 211 ? 31.749 -22.488 -21.692 1.00 34.51 207 GLU B CA 1
ATOM 4637 C C . GLU B 1 211 ? 32.484 -23.117 -22.870 1.00 34.67 207 GLU B C 1
ATOM 4638 O O . GLU B 1 211 ? 33.189 -24.110 -22.706 1.00 40.49 207 GLU B O 1
ATOM 4644 N N . ARG B 1 212 ? 32.327 -22.527 -24.051 1.00 36.33 208 ARG B N 1
ATOM 4645 C CA . ARG B 1 212 ? 32.979 -23.037 -25.251 1.00 37.19 208 ARG B CA 1
ATOM 4646 C C . ARG B 1 212 ? 34.500 -22.922 -25.161 1.00 41.48 208 ARG B C 1
ATOM 4647 O O . ARG B 1 212 ? 35.220 -23.812 -25.611 1.00 40.96 208 ARG B O 1
ATOM 4655 N N . TRP B 1 213 ? 34.986 -21.828 -24.579 1.00 34.87 209 TRP B N 1
ATOM 4656 C CA . TRP B 1 213 ? 36.422 -21.641 -24.380 1.00 37.04 209 TRP B CA 1
ATOM 4657 C C . TRP B 1 213 ? 37.002 -22.712 -23.458 1.00 32.03 209 TRP B C 1
ATOM 4658 O O . TRP B 1 213 ? 38.002 -23.351 -23.785 1.00 37.88 209 TRP B O 1
ATOM 4669 N N . ILE B 1 214 ? 36.373 -22.896 -22.302 1.00 37.01 210 ILE B N 1
ATOM 4670 C CA . ILE B 1 214 ? 36.827 -23.882 -21.326 1.00 38.59 210 ILE B CA 1
ATOM 4671 C C . ILE B 1 214 ? 36.735 -25.300 -21.889 1.00 47.23 210 ILE B C 1
ATOM 4672 O O . ILE B 1 214 ? 37.692 -26.073 -21.810 1.00 38.21 210 ILE B O 1
ATOM 4677 N N . LYS B 1 215 ? 35.582 -25.623 -22.470 1.00 47.31 211 LYS B N 1
ATOM 4678 C CA . LYS B 1 215 ? 35.305 -26.955 -23.002 1.00 44.46 211 LYS B CA 1
ATOM 4679 C C . LYS B 1 215 ? 36.275 -27.310 -24.132 1.00 47.25 211 LYS B C 1
ATOM 4680 O O . LYS B 1 215 ? 36.620 -28.475 -24.311 1.00 53.72 211 LYS B O 1
ATOM 4686 N N . GLN B 1 216 ? 36.730 -26.304 -24.876 1.00 42.91 212 GLN B N 1
ATOM 4687 C CA . GLN B 1 216 ? 37.699 -26.521 -25.949 1.00 43.49 212 GLN B CA 1
ATOM 4688 C C . GLN B 1 216 ? 39.115 -26.646 -25.401 1.00 44.46 212 GLN B C 1
ATOM 4689 O O . GLN B 1 216 ? 39.885 -27.507 -25.828 1.00 46.09 212 GLN B O 1
ATOM 4695 N N . LEU B 1 217 ? 39.456 -25.774 -24.459 1.00 43.99 213 LEU B N 1
ATOM 4696 C CA . LEU B 1 217 ? 40.751 -25.832 -23.793 1.00 40.22 213 LEU B CA 1
ATOM 4697 C C . LEU B 1 217 ? 40.898 -27.120 -22.982 1.00 36.97 213 LEU B C 1
ATOM 4698 O O . LEU B 1 217 ? 41.996 -27.662 -22.852 1.00 35.82 213 LEU B O 1
ATOM 4703 N N . SER B 1 218 ? 39.786 -27.608 -22.444 1.00 38.96 214 SER B N 1
ATOM 4704 C CA . SER B 1 218 ? 39.780 -28.861 -21.702 1.00 40.56 214 SER B CA 1
ATOM 4705 C C . SER B 1 218 ? 40.187 -30.039 -22.585 1.00 50.70 214 SER B C 1
ATOM 4706 O O . SER B 1 218 ? 41.203 -30.691 -22.333 1.00 45.08 214 SER B O 1
ATOM 4709 N N . LYS B 1 219 ? 39.389 -30.291 -23.621 1.00 47.97 215 LYS B N 1
ATOM 4710 C CA . LYS B 1 219 ? 39.610 -31.398 -24.552 1.00 48.66 215 LYS B CA 1
ATOM 4711 C C . LYS B 1 219 ? 41.052 -31.482 -25.061 1.00 46.03 215 LYS B C 1
ATOM 4712 O O . LYS B 1 219 ? 41.560 -32.570 -25.336 1.00 47.90 215 LYS B O 1
ATOM 4718 N N . GLU B 1 220 ? 41.712 -30.333 -25.173 1.00 43.31 216 GLU B N 1
ATOM 4719 C CA . GLU B 1 220 ? 43.099 -30.292 -25.619 1.00 41.78 216 GLU B CA 1
ATOM 4720 C C . GLU B 1 220 ? 44.081 -30.428 -24.455 1.00 42.14 216 GLU B C 1
ATOM 4721 O O . GLU B 1 220 ? 45.293 -30.331 -24.647 1.00 44.37 216 GLU B O 1
ATOM 4727 N N . GLY B 1 221 ? 43.552 -30.648 -23.254 1.00 43.72 217 GLY B N 1
ATOM 4728 C CA . GLY B 1 221 ? 44.377 -30.838 -22.072 1.00 37.45 217 GLY B CA 1
ATOM 4729 C C . GLY B 1 221 ? 45.235 -29.635 -21.729 1.00 40.75 217 GLY B C 1
ATOM 4730 O O . GLY B 1 221 ? 46.425 -29.770 -21.448 1.00 38.40 217 GLY B O 1
ATOM 4731 N N . LEU B 1 222 ? 44.625 -28.455 -21.740 1.00 35.10 218 LEU B N 1
ATOM 4732 C CA . LEU B 1 222 ? 45.355 -27.217 -21.493 1.00 34.42 218 LEU B CA 1
ATOM 4733 C C . LEU B 1 222 ? 44.916 -26.542 -20.194 1.00 38.42 218 LEU B C 1
ATOM 4734 O O . LEU B 1 222 ? 45.296 -25.403 -19.921 1.00 35.45 218 LEU B O 1
ATOM 4739 N N . LEU B 1 223 ? 44.115 -27.248 -19.401 1.00 36.87 219 LEU B N 1
ATOM 4740 C CA . LEU B 1 223 ? 43.666 -26.738 -18.109 1.00 29.16 219 LEU B CA 1
ATOM 4741 C C . LEU B 1 223 ? 44.428 -27.410 -16.976 1.00 33.38 219 LEU B C 1
ATOM 4742 O O . LEU B 1 223 ? 44.351 -28.627 -16.806 1.00 33.72 219 LEU B O 1
ATOM 4747 N N . GLU B 1 224 ? 45.162 -26.618 -16.202 1.00 32.39 220 GLU B N 1
ATOM 4748 C CA . GLU B 1 224 ? 45.858 -27.144 -15.036 1.00 39.94 220 GLU B CA 1
ATOM 4749 C C . GLU B 1 224 ? 44.836 -27.590 -14.000 1.00 34.58 220 GLU B C 1
ATOM 4750 O O . GLU B 1 224 ? 43.728 -27.059 -13.947 1.00 37.57 220 GLU B O 1
ATOM 4756 N N . GLU B 1 225 ? 45.196 -28.581 -13.191 1.00 34.38 221 GLU B N 1
ATOM 4757 C CA . GLU B 1 225 ? 44.309 -29.048 -12.137 1.00 40.44 221 GLU B CA 1
ATOM 4758 C C . GLU B 1 225 ? 44.073 -27.924 -11.131 1.00 35.94 221 GLU B C 1
ATOM 4759 O O . GLU B 1 225 ? 45.020 -27.314 -10.636 1.00 33.43 221 GLU B O 1
ATOM 4765 N N . GLY B 1 226 ? 42.806 -27.647 -10.844 1.00 34.66 222 GLY B N 1
ATOM 4766 C CA . GLY B 1 226 ? 42.451 -26.575 -9.933 1.00 38.91 222 GLY B CA 1
ATOM 4767 C C . GLY B 1 226 ? 42.464 -25.211 -10.599 1.00 40.89 222 GLY B C 1
ATOM 4768 O O . GLY B 1 226 ? 42.528 -24.184 -9.920 1.00 30.71 222 GLY B O 1
ATOM 4769 N N . CYS B 1 227 ? 42.406 -25.200 -11.929 1.00 31.32 223 CYS B N 1
ATOM 4770 C CA . CYS B 1 227 ? 42.396 -23.952 -12.687 1.00 28.12 223 CYS B CA 1
ATOM 4771 C C . CYS B 1 227 ? 41.189 -23.096 -12.323 1.00 22.87 223 CYS B C 1
ATOM 4772 O O . CYS B 1 227 ? 40.069 -23.594 -12.209 1.00 26.78 223 CYS B O 1
ATOM 4775 N N . ILE B 1 228 ? 41.433 -21.806 -12.129 1.00 27.29 224 ILE B N 1
ATOM 4776 C CA . ILE B 1 228 ? 40.371 -20.860 -11.816 1.00 24.14 224 ILE B CA 1
ATOM 4777 C C . ILE B 1 228 ? 39.913 -20.168 -13.091 1.00 23.08 224 ILE B C 1
ATOM 4778 O O . ILE B 1 228 ? 40.734 -19.735 -13.894 1.00 25.43 224 ILE B O 1
ATOM 4783 N N . THR B 1 229 ? 38.603 -20.076 -13.288 1.00 26.01 225 THR B N 1
ATOM 4784 C CA . THR B 1 229 ? 38.078 -19.259 -14.374 1.00 27.33 225 THR B CA 1
ATOM 4785 C C . THR B 1 229 ? 36.966 -18.331 -13.887 1.00 20.29 225 THR B C 1
ATOM 4786 O O . THR B 1 229 ? 36.049 -18.754 -13.182 1.00 27.00 225 THR B O 1
ATOM 4790 N N . LEU B 1 230 ? 37.075 -17.057 -14.251 1.00 23.93 226 LEU B N 1
ATOM 4791 C CA . LEU B 1 230 ? 36.120 -16.046 -13.813 1.00 27.04 226 LEU B CA 1
ATOM 4792 C C . LEU B 1 230 ? 35.424 -15.393 -14.997 1.00 23.50 226 LEU B C 1
ATOM 4793 O O . LEU B 1 230 ? 36.007 -15.252 -16.070 1.00 27.10 226 LEU B O 1
ATOM 4798 N N . ALA B 1 231 ? 34.175 -14.993 -14.790 1.00 25.08 227 ALA B N 1
ATOM 4799 C CA . ALA B 1 231 ? 33.458 -14.171 -15.755 1.00 29.70 227 ALA B CA 1
ATOM 4800 C C . ALA B 1 231 ? 32.940 -12.934 -15.034 1.00 27.20 227 ALA B C 1
ATOM 4801 O O . ALA B 1 231 ? 32.213 -13.042 -14.047 1.00 28.75 227 ALA B O 1
ATOM 4803 N N . TYR B 1 232 ? 33.327 -11.759 -15.520 1.00 23.53 228 TYR B N 1
ATOM 4804 C CA . TYR B 1 232 ? 32.962 -10.508 -14.864 1.00 24.77 228 TYR B CA 1
ATOM 4805 C C . TYR B 1 232 ? 31.521 -10.104 -15.160 1.00 29.07 228 TYR B C 1
ATOM 4806 O O . TYR B 1 232 ? 31.045 -10.242 -16.286 1.00 26.96 228 TYR B O 1
ATOM 4815 N N . SER B 1 233 ? 30.831 -9.607 -14.138 1.00 30.75 229 SER B N 1
ATOM 4816 C CA . SER B 1 233 ? 29.444 -9.179 -14.279 1.00 30.68 229 SER B CA 1
ATOM 4817 C C . SER B 1 233 ? 29.135 -7.996 -13.366 1.00 30.90 229 SER B C 1
ATOM 4818 O O . SER B 1 233 ? 30.034 -7.422 -12.752 1.00 30.83 229 SER B O 1
ATOM 4821 N N . TYR B 1 234 ? 27.856 -7.642 -13.279 1.00 27.82 230 TYR B N 1
ATOM 4822 C CA . TYR B 1 234 ? 27.430 -6.489 -12.495 1.00 29.43 230 TYR B CA 1
ATOM 4823 C C . TYR B 1 234 ? 25.995 -6.660 -12.005 1.00 33.57 230 TYR B C 1
ATOM 4824 O O . TYR B 1 234 ? 25.121 -7.089 -12.757 1.00 31.44 230 TYR B O 1
ATOM 4833 N N . ILE B 1 235 ? 25.760 -6.330 -10.739 1.00 32.61 231 ILE B N 1
ATOM 4834 C CA . ILE B 1 235 ? 24.424 -6.429 -10.155 1.00 35.10 231 ILE B CA 1
ATOM 4835 C C . ILE B 1 235 ? 23.785 -5.050 -9.997 1.00 37.86 231 ILE B C 1
ATOM 4836 O O . ILE B 1 235 ? 22.633 -4.844 -10.379 1.00 41.11 231 ILE B O 1
ATOM 4841 N N . GLY B 1 236 ? 24.538 -4.110 -9.436 1.00 34.89 232 GLY B N 1
ATOM 4842 C CA . GLY B 1 236 ? 24.111 -2.724 -9.385 1.00 34.26 232 GLY B CA 1
ATOM 4843 C C . GLY B 1 236 ? 23.125 -2.374 -8.287 1.00 35.39 232 GLY B C 1
ATOM 4844 O O . GLY B 1 236 ? 22.727 -3.234 -7.502 1.00 39.02 232 GLY B O 1
ATOM 4845 N N . PRO B 1 237 ? 22.722 -1.095 -8.234 1.00 38.21 233 PRO B N 1
ATOM 4846 C CA . PRO B 1 237 ? 21.825 -0.546 -7.214 1.00 33.66 233 PRO B CA 1
ATOM 4847 C C . PRO B 1 237 ? 20.368 -0.899 -7.476 1.00 41.55 233 PRO B C 1
ATOM 4848 O O . PRO B 1 237 ? 20.037 -1.405 -8.549 1.00 40.93 233 PRO B O 1
ATOM 4852 N N . GLU B 1 238 ? 19.509 -0.618 -6.502 1.00 42.88 234 GLU B N 1
ATOM 4853 C CA . GLU B 1 238 ? 18.083 -0.900 -6.618 1.00 44.99 234 GLU B CA 1
ATOM 4854 C C . GLU B 1 238 ? 17.436 -0.071 -7.726 1.00 45.49 234 GLU B C 1
ATOM 4855 O O . GLU B 1 238 ? 16.449 -0.489 -8.334 1.00 46.91 234 GLU B O 1
ATOM 4861 N N . ALA B 1 239 ? 18.007 1.097 -7.995 1.00 40.70 235 ALA B N 1
ATOM 4862 C CA . ALA B 1 239 ? 17.448 2.022 -8.975 1.00 44.53 235 ALA B CA 1
ATOM 4863 C C . ALA B 1 239 ? 17.514 1.506 -10.413 1.00 45.12 235 ALA B C 1
ATOM 4864 O O . ALA B 1 239 ? 16.789 1.992 -11.282 1.00 46.71 235 ALA B O 1
ATOM 4866 N N . THR B 1 240 ? 18.378 0.527 -10.668 1.00 42.21 236 THR B N 1
ATOM 4867 C CA . THR B 1 240 ? 18.551 0.010 -12.024 1.00 34.32 236 THR B CA 1
ATOM 4868 C C . THR B 1 240 ? 18.324 -1.495 -12.138 1.00 40.11 236 THR B C 1
ATOM 4869 O O . THR B 1 240 ? 18.785 -2.122 -13.090 1.00 45.56 236 THR B O 1
ATOM 4873 N N . GLN B 1 241 ? 17.609 -2.074 -11.179 1.00 45.42 237 GLN B N 1
ATOM 4874 C CA . GLN B 1 241 ? 17.350 -3.512 -11.202 1.00 52.25 237 GLN B CA 1
ATOM 4875 C C . GLN B 1 241 ? 16.321 -3.874 -12.271 1.00 54.91 237 GLN B C 1
ATOM 4876 O O . GLN B 1 241 ? 16.054 -5.051 -12.514 1.00 54.55 237 GLN B O 1
ATOM 4882 N N . ALA B 1 242 ? 15.748 -2.856 -12.908 1.00 54.40 238 ALA B N 1
ATOM 4883 C CA . ALA B 1 242 ? 14.766 -3.062 -13.967 1.00 57.40 238 ALA B CA 1
ATOM 4884 C C . ALA B 1 242 ? 15.410 -3.667 -15.210 1.00 55.17 238 ALA B C 1
ATOM 4885 O O . ALA B 1 242 ? 14.731 -4.282 -16.033 1.00 51.94 238 ALA B O 1
ATOM 4887 N N . LEU B 1 243 ? 16.720 -3.488 -15.344 1.00 49.80 239 LEU B N 1
ATOM 4888 C CA . LEU B 1 243 ? 17.445 -4.066 -16.471 1.00 52.67 239 LEU B CA 1
ATOM 4889 C C . LEU B 1 243 ? 18.601 -4.984 -16.060 1.00 49.74 239 LEU B C 1
ATOM 4890 O O . LEU B 1 243 ? 18.893 -5.954 -16.755 1.00 52.55 239 LEU B O 1
ATOM 4895 N N . TYR B 1 244 ? 19.244 -4.693 -14.933 1.00 48.30 240 TYR B N 1
ATOM 4896 C CA . TYR B 1 244 ? 20.376 -5.504 -14.479 1.00 48.64 240 TYR B CA 1
ATOM 4897 C C . TYR B 1 244 ? 19.960 -6.762 -13.720 1.00 51.83 240 TYR B C 1
ATOM 4898 O O . TYR B 1 244 ? 20.762 -7.678 -13.543 1.00 55.69 240 TYR B O 1
ATOM 4907 N N . ARG B 1 245 ? 18.710 -6.805 -13.271 1.00 50.61 241 ARG B N 1
ATOM 4908 C CA . ARG B 1 245 ? 18.216 -7.950 -12.512 1.00 54.82 241 ARG B CA 1
ATOM 4909 C C . ARG B 1 245 ? 17.084 -8.680 -13.230 1.00 61.57 241 ARG B C 1
ATOM 4910 O O . ARG B 1 245 ? 17.060 -9.911 -13.278 1.00 69.14 241 ARG B O 1
ATOM 4918 N N . LYS B 1 246 ? 16.160 -7.910 -13.798 1.00 61.37 242 LYS B N 1
ATOM 4919 C CA . LYS B 1 246 ? 14.925 -8.456 -14.355 1.00 64.92 242 LYS B CA 1
ATOM 4920 C C . LYS B 1 246 ? 14.770 -8.122 -15.839 1.00 63.81 242 LYS B C 1
ATOM 4921 O O . LYS B 1 246 ? 13.872 -8.634 -16.510 1.00 72.48 242 LYS B O 1
ATOM 4927 N N . GLY B 1 247 ? 15.643 -7.261 -16.350 1.00 55.96 243 GLY B N 1
ATOM 4928 C CA . GLY B 1 247 ? 15.599 -6.892 -17.753 1.00 58.57 243 GLY B CA 1
ATOM 4929 C C . GLY B 1 247 ? 16.277 -7.913 -18.644 1.00 56.42 243 GLY B C 1
ATOM 4930 O O . GLY B 1 247 ? 16.334 -9.094 -18.311 1.00 54.35 243 GLY B O 1
ATOM 4931 N N . THR B 1 248 ? 16.796 -7.459 -19.780 1.00 51.86 244 THR B N 1
ATOM 4932 C CA . THR B 1 248 ? 17.492 -8.344 -20.705 1.00 54.71 244 THR B CA 1
ATOM 4933 C C . THR B 1 248 ? 18.886 -8.690 -20.193 1.00 56.92 244 THR B C 1
ATOM 4934 O O . THR B 1 248 ? 19.372 -9.800 -20.401 1.00 53.72 244 THR B O 1
ATOM 4938 N N . ILE B 1 249 ? 19.526 -7.732 -19.529 1.00 54.12 245 ILE B N 1
ATOM 4939 C CA . ILE B 1 249 ? 20.849 -7.951 -18.956 1.00 53.32 245 ILE B CA 1
ATOM 4940 C C . ILE B 1 249 ? 20.759 -8.933 -17.794 1.00 48.33 245 ILE B C 1
ATOM 4941 O O . ILE B 1 249 ? 21.617 -9.801 -17.632 1.00 48.19 245 ILE B O 1
ATOM 4946 N N . GLY B 1 250 ? 19.710 -8.786 -16.990 1.00 52.33 246 GLY B N 1
ATOM 4947 C CA . GLY B 1 250 ? 19.481 -9.663 -15.857 1.00 53.15 246 GLY B CA 1
ATOM 4948 C C . GLY B 1 250 ? 19.308 -11.108 -16.278 1.00 55.73 246 GLY B C 1
ATOM 4949 O O . GLY B 1 250 ? 19.712 -12.023 -15.563 1.00 54.87 246 GLY B O 1
ATOM 4950 N N . LYS B 1 251 ? 18.707 -11.312 -17.446 1.00 51.24 247 LYS B N 1
ATOM 4951 C CA . LYS B 1 251 ? 18.518 -12.653 -17.987 1.00 52.44 247 LYS B CA 1
ATOM 4952 C C . LYS B 1 251 ? 19.830 -13.232 -18.505 1.00 47.74 247 LYS B C 1
ATOM 4953 O O . LYS B 1 251 ? 20.099 -14.423 -18.348 1.00 47.34 247 LYS B O 1
ATOM 4959 N N . ALA B 1 252 ? 20.643 -12.383 -19.125 1.00 44.63 248 ALA B N 1
ATOM 4960 C CA . ALA B 1 252 ? 21.936 -12.805 -19.647 1.00 45.16 248 ALA B CA 1
ATOM 4961 C C . ALA B 1 252 ? 22.881 -13.166 -18.507 1.00 44.56 248 ALA B C 1
ATOM 4962 O O . ALA B 1 252 ? 23.710 -14.068 -18.636 1.00 41.42 248 ALA B O 1
ATOM 4964 N N . LYS B 1 253 ? 22.749 -12.457 -17.391 1.00 44.00 249 LYS B N 1
ATOM 4965 C CA . LYS B 1 253 ? 23.557 -12.732 -16.209 1.00 44.80 249 LYS B CA 1
ATOM 4966 C C . LYS B 1 253 ? 23.130 -14.048 -15.565 1.00 46.57 249 LYS B C 1
ATOM 4967 O O . LYS B 1 253 ? 23.964 -14.791 -15.045 1.00 45.80 249 LYS B O 1
ATOM 4973 N N . GLU B 1 254 ? 21.829 -14.329 -15.591 1.00 48.95 250 GLU B N 1
ATOM 4974 C CA . GLU B 1 254 ? 21.310 -15.585 -15.058 1.00 46.14 250 GLU B CA 1
ATOM 4975 C C . GLU B 1 254 ? 21.865 -16.756 -15.853 1.00 46.82 250 GLU B C 1
ATOM 4976 O O . GLU B 1 254 ? 22.215 -17.788 -15.287 1.00 56.42 250 GLU B O 1
ATOM 4982 N N . HIS B 1 255 ? 21.932 -16.590 -17.169 1.00 47.92 251 HIS B N 1
ATOM 4983 C CA . HIS B 1 255 ? 22.525 -17.596 -18.040 1.00 47.13 251 HIS B CA 1
ATOM 4984 C C . HIS B 1 255 ? 24.011 -17.717 -17.734 1.00 46.68 251 HIS B C 1
ATOM 4985 O O . HIS B 1 255 ? 24.578 -18.809 -17.771 1.00 43.84 251 HIS B O 1
ATOM 4992 N N . LEU B 1 256 ? 24.633 -16.581 -17.431 1.00 46.46 252 LEU B N 1
ATOM 4993 C CA . LEU B 1 256 ? 26.044 -16.534 -17.071 1.00 50.76 252 LEU B CA 1
ATOM 4994 C C . LEU B 1 256 ? 26.292 -17.310 -15.780 1.00 41.73 252 LEU B C 1
ATOM 4995 O O . LEU B 1 256 ? 27.228 -18.105 -15.692 1.00 40.24 252 LEU B O 1
ATOM 5000 N N . GLU B 1 257 ? 25.447 -17.070 -14.782 1.00 42.83 253 GLU B N 1
ATOM 5001 C CA . GLU B 1 257 ? 25.579 -17.726 -13.485 1.00 43.65 253 GLU B CA 1
ATOM 5002 C C . GLU B 1 257 ? 25.221 -19.207 -13.561 1.00 46.06 253 GLU B C 1
ATOM 5003 O O . GLU B 1 257 ? 25.838 -20.037 -12.894 1.00 44.47 253 GLU B O 1
ATOM 5009 N N . ALA B 1 258 ? 24.225 -19.535 -14.378 1.00 51.56 254 ALA B N 1
ATOM 5010 C CA . ALA B 1 258 ? 23.845 -20.926 -14.598 1.00 51.45 254 ALA B CA 1
ATOM 5011 C C . ALA B 1 258 ? 24.971 -21.676 -15.302 1.00 48.23 254 ALA B C 1
ATOM 5012 O O . ALA B 1 258 ? 25.171 -22.870 -15.079 1.00 48.11 254 ALA B O 1
ATOM 5014 N N . THR B 1 259 ? 25.704 -20.963 -16.150 1.00 43.47 255 THR B N 1
ATOM 5015 C CA . THR B 1 259 ? 26.838 -21.536 -16.865 1.00 40.43 255 THR B CA 1
ATOM 5016 C C . THR B 1 259 ? 27.973 -21.867 -15.900 1.00 45.04 255 THR B C 1
ATOM 5017 O O . THR B 1 259 ? 28.636 -22.897 -16.036 1.00 47.08 255 THR B O 1
ATOM 5021 N N . ALA B 1 260 ? 28.187 -20.992 -14.923 1.00 40.90 256 ALA B N 1
ATOM 5022 C CA . ALA B 1 260 ? 29.251 -21.176 -13.942 1.00 40.76 256 ALA B CA 1
ATOM 5023 C C . ALA B 1 260 ? 29.028 -22.430 -13.102 1.00 42.90 256 ALA B C 1
ATOM 5024 O O . ALA B 1 260 ? 29.975 -23.147 -12.776 1.00 42.14 256 ALA B O 1
ATOM 5026 N N . HIS B 1 261 ? 27.772 -22.690 -12.756 1.00 43.15 257 HIS B N 1
ATOM 5027 C CA . HIS B 1 261 ? 27.422 -23.866 -11.969 1.00 47.98 257 HIS B CA 1
ATOM 5028 C C . HIS B 1 261 ? 27.649 -25.153 -12.756 1.00 48.20 257 HIS B C 1
ATOM 5029 O O . HIS B 1 261 ? 27.936 -26.201 -12.180 1.00 45.51 257 HIS B O 1
ATOM 5036 N N . ARG B 1 262 ? 27.525 -25.064 -14.076 1.00 44.21 258 ARG B N 1
ATOM 5037 C CA . ARG B 1 262 ? 27.664 -26.233 -14.935 1.00 40.14 258 ARG B CA 1
ATOM 5038 C C . ARG B 1 262 ? 29.130 -26.557 -15.209 1.00 37.88 258 ARG B C 1
ATOM 5039 O O . ARG B 1 262 ? 29.494 -27.722 -15.368 1.00 42.44 258 ARG B O 1
ATOM 5047 N N . LEU B 1 263 ? 29.965 -25.524 -15.262 1.00 40.18 259 LEU B N 1
ATOM 5048 C CA . LEU B 1 263 ? 31.395 -25.703 -15.490 1.00 41.93 259 LEU B CA 1
ATOM 5049 C C . LEU B 1 263 ? 32.044 -26.438 -14.326 1.00 40.77 259 LEU B C 1
ATOM 5050 O O . LEU B 1 263 ? 32.902 -27.297 -14.522 1.00 47.43 259 LEU B O 1
ATOM 5055 N N . ASN B 1 264 ? 31.630 -26.090 -13.113 1.00 40.87 260 ASN B N 1
ATOM 5056 C CA . ASN B 1 264 ? 32.146 -26.735 -11.913 1.00 45.42 260 ASN B CA 1
ATOM 5057 C C . ASN B 1 264 ? 31.777 -28.216 -11.844 1.00 46.70 260 ASN B C 1
ATOM 5058 O O . ASN B 1 264 ? 32.553 -29.035 -11.349 1.00 47.59 260 ASN B O 1
ATOM 5063 N N . LYS B 1 265 ? 30.589 -28.552 -12.340 1.00 48.54 261 LYS B N 1
ATOM 5064 C CA . LYS B 1 265 ? 30.088 -29.922 -12.287 1.00 51.54 261 LYS B CA 1
ATOM 5065 C C . LYS B 1 265 ? 30.730 -30.804 -13.356 1.00 53.06 261 LYS B C 1
ATOM 5066 O O . LYS B 1 265 ? 31.180 -31.915 -13.073 1.00 57.78 261 LYS B O 1
ATOM 5072 N N . GLU B 1 266 ? 30.766 -30.304 -14.587 1.00 49.48 262 GLU B N 1
ATOM 5073 C CA . GLU B 1 266 ? 31.305 -31.066 -15.708 1.00 54.05 262 GLU B CA 1
ATOM 5074 C C . GLU B 1 266 ? 32.830 -31.107 -15.677 1.00 55.80 262 GLU B C 1
ATOM 5075 O O . GLU B 1 266 ? 33.454 -31.947 -16.325 1.00 59.37 262 GLU B O 1
ATOM 5081 N N . ASN B 1 267 ? 33.423 -30.188 -14.923 1.00 50.19 263 ASN B N 1
ATOM 5082 C CA . ASN B 1 267 ? 34.863 -30.186 -14.706 1.00 51.67 263 ASN B CA 1
ATOM 5083 C C . ASN B 1 267 ? 35.171 -30.098 -13.216 1.00 50.38 263 ASN B C 1
ATOM 5084 O O . ASN B 1 267 ? 35.538 -29.035 -12.722 1.00 45.35 263 ASN B O 1
ATOM 5089 N N . PRO B 1 268 ? 35.047 -31.224 -12.493 1.00 57.29 264 PRO B N 1
ATOM 5090 C CA . PRO B 1 268 ? 35.209 -31.235 -11.032 1.00 52.12 264 PRO B CA 1
ATOM 5091 C C . PRO B 1 268 ? 36.589 -30.755 -10.590 1.00 44.16 264 PRO B C 1
ATOM 5092 O O . PRO B 1 268 ? 36.801 -30.472 -9.411 1.00 48.64 264 PRO B O 1
ATOM 5096 N N . SER B 1 269 ? 37.511 -30.659 -11.541 1.00 47.60 265 SER B N 1
ATOM 5097 C CA . SER B 1 269 ? 38.857 -30.175 -11.276 1.00 44.61 265 SER B CA 1
ATOM 5098 C C . SER B 1 269 ? 39.000 -28.683 -11.586 1.00 48.49 265 SER B C 1
ATOM 5099 O O . SER B 1 269 ? 40.096 -28.129 -11.504 1.00 50.04 265 SER B O 1
ATOM 5102 N N . ILE B 1 270 ? 37.893 -28.036 -11.942 1.00 37.46 266 ILE B N 1
ATOM 5103 C CA . ILE B 1 270 ? 37.904 -26.600 -12.214 1.00 41.67 266 ILE B CA 1
ATOM 5104 C C . ILE B 1 270 ? 37.268 -25.823 -11.065 1.00 30.58 266 ILE B C 1
ATOM 5105 O O . ILE B 1 270 ? 36.508 -26.377 -10.269 1.00 32.78 266 ILE B O 1
ATOM 5110 N N . ARG B 1 271 ? 37.595 -24.539 -10.981 1.00 30.20 267 ARG B N 1
ATOM 5111 C CA . ARG B 1 271 ? 36.939 -23.638 -10.045 1.00 30.02 267 ARG B CA 1
ATOM 5112 C C . ARG B 1 271 ? 36.412 -22.423 -10.802 1.00 33.38 267 ARG B C 1
ATOM 5113 O O . ARG B 1 271 ? 37.153 -21.481 -11.084 1.00 26.82 267 ARG B O 1
ATOM 5121 N N . ALA B 1 272 ? 35.127 -22.464 -11.139 1.00 30.67 268 ALA B N 1
ATOM 5122 C CA . ALA B 1 272 ? 34.510 -21.425 -11.953 1.00 32.70 268 ALA B CA 1
ATOM 5123 C C . ALA B 1 272 ? 33.640 -20.498 -11.115 1.00 30.44 268 ALA B C 1
ATOM 5124 O O . ALA B 1 272 ? 32.858 -20.952 -10.279 1.00 33.32 268 ALA B O 1
ATOM 5126 N N . PHE B 1 273 ? 33.778 -19.197 -11.348 1.00 27.71 269 PHE B N 1
ATOM 5127 C CA . PHE B 1 273 ? 33.009 -18.202 -10.612 1.00 31.11 269 PHE B CA 1
ATOM 5128 C C . PHE B 1 273 ? 32.519 -17.087 -11.525 1.00 30.37 269 PHE B C 1
ATOM 5129 O O . PHE B 1 273 ? 33.201 -16.702 -12.474 1.00 25.83 269 PHE B O 1
ATOM 5137 N N . VAL B 1 274 ? 31.333 -16.570 -11.230 1.00 33.02 270 VAL B N 1
ATOM 5138 C CA . VAL B 1 274 ? 30.931 -15.277 -11.755 1.00 29.67 270 VAL B CA 1
ATOM 5139 C C . VAL B 1 274 ? 31.447 -14.239 -10.772 1.00 30.57 270 VAL B C 1
ATOM 5140 O O . VAL B 1 274 ? 31.148 -14.306 -9.581 1.00 29.36 270 VAL B O 1
ATOM 5144 N N . SER B 1 275 ? 32.243 -13.296 -11.262 1.00 32.64 271 SER B N 1
ATOM 5145 C CA . SER B 1 275 ? 32.771 -12.246 -10.404 1.00 24.23 271 SER B CA 1
ATOM 5146 C C . SER B 1 275 ? 31.987 -10.955 -10.597 1.00 28.49 271 SER B C 1
ATOM 5147 O O . SER B 1 275 ? 31.997 -10.367 -11.681 1.00 27.13 271 SER B O 1
ATOM 5150 N N . VAL B 1 276 ? 31.300 -10.525 -9.544 1.00 24.62 272 VAL B N 1
ATOM 5151 C CA . VAL B 1 276 ? 30.516 -9.299 -9.596 1.00 26.51 272 VAL B CA 1
ATOM 5152 C C . VAL B 1 276 ? 31.368 -8.113 -9.164 1.00 24.18 272 VAL B C 1
ATOM 5153 O O . VAL B 1 276 ? 31.732 -7.990 -7.994 1.00 23.44 272 VAL B O 1
ATOM 5157 N N . ASN B 1 277 ? 31.685 -7.246 -10.118 1.00 22.55 273 ASN B N 1
ATOM 5158 C CA . ASN B 1 277 ? 32.532 -6.090 -9.855 1.00 23.74 273 ASN B CA 1
ATOM 5159 C C . ASN B 1 277 ? 31.719 -4.815 -9.660 1.00 25.19 273 ASN B C 1
ATOM 5160 O O . ASN B 1 277 ? 30.495 -4.827 -9.782 1.00 26.29 273 ASN B O 1
ATOM 5165 N N . LYS B 1 278 ? 32.402 -3.716 -9.355 1.00 25.69 274 LYS B N 1
ATOM 5166 C CA . LYS B 1 278 ? 31.719 -2.453 -9.092 1.00 27.90 274 LYS B CA 1
ATOM 5167 C C . LYS B 1 278 ? 31.332 -1.727 -10.378 1.00 26.69 274 LYS B C 1
ATOM 5168 O O . LYS B 1 278 ? 31.789 -2.076 -11.468 1.00 26.73 274 LYS B O 1
ATOM 5174 N N . GLY B 1 279 ? 30.489 -0.710 -10.238 1.00 28.29 275 GLY B N 1
ATOM 5175 C CA . GLY B 1 279 ? 30.054 0.085 -11.369 1.00 25.16 275 GLY B CA 1
ATOM 5176 C C . GLY B 1 279 ? 31.133 1.028 -11.855 1.00 26.73 275 GLY B C 1
ATOM 5177 O O . GLY B 1 279 ? 31.911 1.563 -11.066 1.00 24.89 275 GLY B O 1
ATOM 5178 N N . LEU B 1 280 ? 31.176 1.236 -13.165 1.00 26.28 276 LEU B N 1
ATOM 5179 C CA . LEU B 1 280 ? 32.182 2.096 -13.769 1.00 29.19 276 LEU B CA 1
ATOM 5180 C C . LEU B 1 280 ? 31.665 2.687 -15.072 1.00 26.66 276 LEU B C 1
ATOM 5181 O O . LEU B 1 280 ? 30.662 2.228 -15.619 1.00 27.80 276 LEU B O 1
ATOM 5186 N N . VAL B 1 281 ? 32.353 3.711 -15.563 1.00 27.32 277 VAL B N 1
ATOM 5187 C CA . VAL B 1 281 ? 32.016 4.303 -16.848 1.00 28.72 277 VAL B CA 1
ATOM 5188 C C . VAL B 1 281 ? 32.458 3.378 -17.973 1.00 34.16 277 VAL B C 1
ATOM 5189 O O . VAL B 1 281 ? 33.644 3.079 -18.113 1.00 32.20 277 VAL B O 1
ATOM 5193 N N . THR B 1 282 ? 31.496 2.914 -18.763 1.00 28.73 278 THR B N 1
ATOM 5194 C CA . THR B 1 282 ? 31.796 2.088 -19.924 1.00 33.63 278 THR B CA 1
ATOM 5195 C C . THR B 1 282 ? 31.318 2.785 -21.189 1.00 36.76 278 THR B C 1
ATOM 5196 O O . THR B 1 282 ? 30.763 3.883 -21.132 1.00 34.48 278 THR B O 1
ATOM 5200 N N . ARG B 1 283 ? 31.537 2.140 -22.330 1.00 33.12 279 ARG B N 1
ATOM 5201 C CA . ARG B 1 283 ? 31.103 2.675 -23.613 1.00 34.36 279 ARG B CA 1
ATOM 5202 C C . ARG B 1 283 ? 29.584 2.816 -23.657 1.00 37.72 279 ARG B C 1
ATOM 5203 O O . ARG B 1 283 ? 29.055 3.787 -24.198 1.00 44.97 279 ARG B O 1
ATOM 5211 N N . ALA B 1 284 ? 28.890 1.848 -23.070 1.00 36.14 280 ALA B N 1
ATOM 5212 C CA . ALA B 1 284 ? 27.433 1.805 -23.127 1.00 40.39 280 ALA B CA 1
ATOM 5213 C C . ALA B 1 284 ? 26.756 2.646 -22.045 1.00 48.94 280 ALA B C 1
ATOM 5214 O O . ALA B 1 284 ? 25.534 2.784 -22.044 1.00 47.35 280 ALA B O 1
ATOM 5216 N N . SER B 1 285 ? 27.547 3.204 -21.132 1.00 41.37 281 SER B N 1
ATOM 5217 C CA . SER B 1 285 ? 27.013 3.961 -19.998 1.00 41.44 281 SER B CA 1
ATOM 5218 C C . SER B 1 285 ? 26.074 5.103 -20.396 1.00 37.31 281 SER B C 1
ATOM 5219 O O . SER B 1 285 ? 25.021 5.290 -19.789 1.00 41.95 281 SER B O 1
ATOM 5222 N N . ALA B 1 286 ? 26.458 5.853 -21.423 1.00 42.76 282 ALA B N 1
ATOM 5223 C CA . ALA B 1 286 ? 25.747 7.075 -21.791 1.00 50.00 282 ALA B CA 1
ATOM 5224 C C . ALA B 1 286 ? 24.324 6.858 -22.314 1.00 47.07 282 ALA B C 1
ATOM 5225 O O . ALA B 1 286 ? 23.505 7.776 -22.283 1.00 47.15 282 ALA B O 1
ATOM 5227 N N . VAL B 1 287 ? 24.027 5.652 -22.789 1.00 43.82 283 VAL B N 1
ATOM 5228 C CA . VAL B 1 287 ? 22.715 5.380 -23.372 1.00 54.96 283 VAL B CA 1
ATOM 5229 C C . VAL B 1 287 ? 21.778 4.641 -22.419 1.00 51.08 283 VAL B C 1
ATOM 5230 O O . VAL B 1 287 ? 20.656 4.295 -22.788 1.00 52.18 283 VAL B O 1
ATOM 5234 N N . ILE B 1 288 ? 22.241 4.401 -21.197 1.00 47.11 284 ILE B N 1
ATOM 5235 C CA . ILE B 1 288 ? 21.427 3.723 -20.197 1.00 45.60 284 ILE B CA 1
ATOM 5236 C C . ILE B 1 288 ? 20.843 4.733 -19.220 1.00 45.63 284 ILE B C 1
ATOM 5237 O O . ILE B 1 288 ? 21.579 5.526 -18.635 1.00 44.43 284 ILE B O 1
ATOM 5242 N N . PRO B 1 289 ? 19.514 4.711 -19.042 1.00 48.61 285 PRO B N 1
ATOM 5243 C CA . PRO B 1 289 ? 18.862 5.615 -18.089 1.00 46.22 285 PRO B CA 1
ATOM 5244 C C . PRO B 1 289 ? 19.400 5.407 -16.677 1.00 44.14 285 PRO B C 1
ATOM 5245 O O . PRO B 1 289 ? 19.801 4.291 -16.343 1.00 43.67 285 PRO B O 1
ATOM 5249 N N . VAL B 1 290 ? 19.430 6.480 -15.887 1.00 39.57 286 VAL B N 1
ATOM 5250 C CA . VAL B 1 290 ? 19.864 6.445 -14.486 1.00 39.31 286 VAL B CA 1
ATOM 5251 C C . VAL B 1 290 ? 21.377 6.273 -14.290 1.00 37.12 286 VAL B C 1
ATOM 5252 O O . VAL B 1 290 ? 21.977 6.963 -13.464 1.00 35.98 286 VAL B O 1
ATOM 5256 N N . ILE B 1 291 ? 21.985 5.372 -15.059 1.00 34.47 287 ILE B N 1
ATOM 5257 C CA . ILE B 1 291 ? 23.393 4.997 -14.872 1.00 33.23 287 ILE B CA 1
ATOM 5258 C C . ILE B 1 291 ? 24.417 6.145 -14.762 1.00 28.50 287 ILE B C 1
ATOM 5259 O O . ILE B 1 291 ? 25.173 6.188 -13.791 1.00 28.62 287 ILE B O 1
ATOM 5264 N N . PRO B 1 292 ? 24.447 7.074 -15.740 1.00 32.29 288 PRO B N 1
ATOM 5265 C CA . PRO B 1 292 ? 25.454 8.139 -15.638 1.00 31.13 288 PRO B CA 1
ATOM 5266 C C . PRO B 1 292 ? 25.269 9.010 -14.396 1.00 29.49 288 PRO B C 1
ATOM 5267 O O . PRO B 1 292 ? 26.253 9.482 -13.828 1.00 29.76 288 PRO B O 1
ATOM 5271 N N . LEU B 1 293 ? 24.022 9.213 -13.983 1.00 27.82 289 LEU B N 1
ATOM 5272 C CA . LEU B 1 293 ? 23.741 9.982 -12.777 1.00 32.88 289 LEU B CA 1
ATOM 5273 C C . LEU B 1 293 ? 24.126 9.186 -11.535 1.00 31.93 289 LEU B C 1
ATOM 5274 O O . LEU B 1 293 ? 24.674 9.734 -10.579 1.00 26.72 289 LEU B O 1
ATOM 5279 N N . TYR B 1 294 ? 23.833 7.890 -11.558 1.00 29.45 290 TYR B N 1
ATOM 5280 C CA . TYR B 1 294 ? 24.185 7.008 -10.455 1.00 25.43 290 TYR B CA 1
ATOM 5281 C C . TYR B 1 294 ? 25.693 6.968 -10.242 1.00 26.22 290 TYR B C 1
ATOM 5282 O O . TYR B 1 294 ? 26.172 7.077 -9.113 1.00 24.95 290 TYR B O 1
ATOM 5291 N N . LEU B 1 295 ? 26.435 6.818 -11.336 1.00 27.00 291 LEU B N 1
ATOM 5292 C CA . LEU B 1 295 ? 27.890 6.728 -11.274 1.00 26.74 291 LEU B CA 1
ATOM 5293 C C . LEU B 1 295 ? 28.526 8.017 -10.767 1.00 23.19 291 LEU B C 1
ATOM 5294 O O . LEU B 1 295 ? 29.410 7.982 -9.912 1.00 25.35 291 LEU B O 1
ATOM 5299 N N . ALA B 1 296 ? 28.079 9.149 -11.302 1.00 23.10 292 ALA B N 1
ATOM 5300 C CA . ALA B 1 296 ? 28.589 10.449 -10.880 1.00 21.88 292 ALA B CA 1
ATOM 5301 C C . ALA B 1 296 ? 28.363 10.651 -9.387 1.00 26.11 292 ALA B C 1
ATOM 5302 O O . ALA B 1 296 ? 29.216 11.198 -8.686 1.00 25.16 292 ALA B O 1
ATOM 5304 N N . SER B 1 297 ? 27.211 10.196 -8.907 1.00 21.63 293 SER B N 1
ATOM 5305 C CA . SER B 1 297 ? 26.868 10.310 -7.496 1.00 22.25 293 SER B CA 1
ATOM 5306 C C . SER B 1 297 ? 27.660 9.307 -6.664 1.00 25.99 293 SER B C 1
ATOM 5307 O O . SER B 1 297 ? 28.149 9.636 -5.583 1.00 25.22 293 SER B O 1
ATOM 5310 N N . LEU B 1 298 ? 27.780 8.086 -7.175 1.00 22.70 294 LEU B N 1
ATOM 5311 C CA . LEU B 1 298 ? 28.537 7.036 -6.501 1.00 22.85 294 LEU B CA 1
ATOM 5312 C C . LEU B 1 298 ? 29.989 7.459 -6.338 1.00 21.05 294 LEU B C 1
ATOM 5313 O O . LEU B 1 298 ? 30.575 7.298 -5.268 1.00 22.87 294 LEU B O 1
ATOM 5318 N N . PHE B 1 299 ? 30.560 8.006 -7.408 1.00 20.44 295 PHE B N 1
ATOM 5319 C CA . PHE B 1 299 ? 31.935 8.489 -7.384 1.00 22.23 295 PHE B CA 1
ATOM 5320 C C . PHE B 1 299 ? 32.111 9.550 -6.304 1.00 24.67 295 PHE B C 1
ATOM 5321 O O . PHE B 1 299 ? 33.112 9.561 -5.591 1.00 22.40 295 PHE B O 1
ATOM 5329 N N . LYS B 1 300 ? 31.125 10.434 -6.183 1.00 24.61 296 LYS B N 1
ATOM 5330 C CA . LYS B 1 300 ? 31.172 11.515 -5.207 1.00 23.37 296 LYS B CA 1
ATOM 5331 C C . LYS B 1 300 ? 31.268 10.988 -3.778 1.00 21.54 296 LYS B C 1
ATOM 5332 O O . LYS B 1 300 ? 32.197 11.326 -3.046 1.00 24.91 296 LYS B O 1
ATOM 5338 N N . VAL B 1 301 ? 30.310 10.152 -3.388 1.00 19.35 297 VAL B N 1
ATOM 5339 C CA . VAL B 1 301 ? 30.253 9.635 -2.023 1.00 25.45 297 VAL B CA 1
ATOM 5340 C C . VAL B 1 301 ? 31.435 8.727 -1.682 1.00 26.45 297 VAL B C 1
ATOM 5341 O O . VAL B 1 301 ? 32.031 8.854 -0.612 1.00 18.81 297 VAL B O 1
ATOM 5345 N N . MET B 1 302 ? 31.784 7.825 -2.594 1.00 22.76 298 MET B N 1
ATOM 5346 C CA . MET B 1 302 ? 32.872 6.888 -2.335 1.00 24.55 298 MET B CA 1
ATOM 5347 C C . MET B 1 302 ? 34.230 7.587 -2.243 1.00 24.73 298 MET B C 1
ATOM 5348 O O . MET B 1 302 ? 35.069 7.213 -1.424 1.00 23.91 298 MET B O 1
ATOM 5353 N N . LYS B 1 303 ? 34.442 8.608 -3.070 1.00 20.06 299 LYS B N 1
ATOM 5354 C CA . LYS B 1 303 ? 35.668 9.399 -2.982 1.00 24.13 299 LYS B CA 1
ATOM 5355 C C . LYS B 1 303 ? 35.714 10.193 -1.677 1.00 31.24 299 LYS B C 1
ATOM 5356 O O . LYS B 1 303 ? 36.789 10.436 -1.126 1.00 26.34 299 LYS B O 1
ATOM 5362 N N . GLU B 1 304 ? 34.544 10.589 -1.184 1.00 27.58 300 GLU B N 1
ATOM 5363 C CA . GLU B 1 304 ? 34.454 11.289 0.094 1.00 26.57 300 GLU B CA 1
ATOM 5364 C C . GLU B 1 304 ? 34.683 10.329 1.255 1.00 28.25 300 GLU B C 1
ATOM 5365 O O . GLU B 1 304 ? 35.408 10.645 2.198 1.00 28.73 300 GLU B O 1
ATOM 5371 N N . LYS B 1 305 ? 34.058 9.157 1.184 1.00 23.34 301 LYS B N 1
ATOM 5372 C CA . LYS B 1 305 ? 34.233 8.141 2.212 1.00 26.59 301 LYS B CA 1
ATOM 5373 C C . LYS B 1 305 ? 35.659 7.599 2.180 1.00 33.79 301 LYS B C 1
ATOM 5374 O O . LYS B 1 305 ? 36.234 7.272 3.218 1.00 28.63 301 LYS B O 1
ATOM 5380 N N . GLY B 1 306 ? 36.225 7.512 0.980 1.00 25.22 302 GLY B N 1
ATOM 5381 C CA . GLY B 1 306 ? 37.606 7.099 0.818 1.00 25.61 302 GLY B CA 1
ATOM 5382 C C . GLY B 1 306 ? 37.770 5.667 0.344 1.00 30.93 302 GLY B C 1
ATOM 5383 O O . GLY B 1 306 ? 38.838 5.075 0.501 1.00 24.10 302 GLY B O 1
ATOM 5384 N N . ASN B 1 307 ? 36.714 5.107 -0.236 1.00 21.29 303 ASN B N 1
ATOM 5385 C CA . ASN B 1 307 ? 36.769 3.738 -0.736 1.00 25.46 303 ASN B CA 1
ATOM 5386 C C . ASN B 1 307 ? 36.456 3.635 -2.229 1.00 24.90 303 ASN B C 1
ATOM 5387 O O . ASN B 1 307 ? 36.003 2.596 -2.706 1.00 19.28 303 ASN B O 1
ATOM 5392 N N . HIS B 1 308 ? 36.697 4.719 -2.960 1.00 18.91 304 HIS B N 1
ATOM 5393 C CA . HIS B 1 308 ? 36.530 4.701 -4.409 1.00 20.96 304 HIS B CA 1
ATOM 5394 C C . HIS B 1 308 ? 37.617 3.857 -5.060 1.00 24.40 304 HIS B C 1
ATOM 5395 O O . HIS B 1 308 ? 38.767 3.858 -4.618 1.00 22.47 304 HIS B O 1
ATOM 5402 N N . GLU B 1 309 ? 37.244 3.137 -6.112 1.00 19.43 305 GLU B N 1
ATOM 5403 C CA . GLU B 1 309 ? 38.185 2.292 -6.834 1.00 17.39 305 GLU B CA 1
ATOM 5404 C C . GLU B 1 309 ? 38.001 2.419 -8.339 1.00 20.10 305 GLU B C 1
ATOM 5405 O O . GLU B 1 309 ? 36.885 2.592 -8.826 1.00 19.58 305 GLU B O 1
ATOM 5411 N N . GLY B 1 310 ? 39.107 2.328 -9.069 1.00 23.51 306 GLY B N 1
ATOM 5412 C CA . GLY B 1 310 ? 39.063 2.212 -10.513 1.00 21.48 306 GLY B CA 1
ATOM 5413 C C . GLY B 1 310 ? 39.230 0.749 -10.875 1.00 25.31 306 GLY B C 1
ATOM 5414 O O . GLY B 1 310 ? 39.105 -0.123 -10.014 1.00 19.98 306 GLY B O 1
ATOM 5415 N N . CYS B 1 311 ? 39.518 0.475 -12.142 1.00 22.87 307 CYS B N 1
ATOM 5416 C CA . CYS B 1 311 ? 39.672 -0.900 -12.606 1.00 19.98 307 CYS B CA 1
ATOM 5417 C C . CYS B 1 311 ? 40.830 -1.626 -11.932 1.00 15.97 307 CYS B C 1
ATOM 5418 O O . CYS B 1 311 ? 40.686 -2.767 -11.499 1.00 18.04 307 CYS B O 1
ATOM 5421 N N . ILE B 1 312 ? 41.977 -0.960 -11.845 1.00 15.71 308 ILE B N 1
ATOM 5422 C CA . ILE B 1 312 ? 43.183 -1.596 -11.332 1.00 18.10 308 ILE B CA 1
ATOM 5423 C C . ILE B 1 312 ? 43.142 -1.791 -9.813 1.00 20.98 308 ILE B C 1
ATOM 5424 O O . ILE B 1 312 ? 43.708 -2.749 -9.295 1.00 17.68 308 ILE B O 1
ATOM 5429 N N . GLU B 1 313 ? 42.461 -0.893 -9.105 1.00 18.65 309 GLU B N 1
ATOM 5430 C CA . GLU B 1 313 ? 42.269 -1.063 -7.667 1.00 22.41 309 GLU B CA 1
ATOM 5431 C C . GLU B 1 313 ? 41.348 -2.251 -7.416 1.00 19.59 309 GLU B C 1
ATOM 5432 O O . GLU B 1 313 ? 41.602 -3.076 -6.538 1.00 17.55 309 GLU B O 1
ATOM 5438 N N . GLN B 1 314 ? 40.281 -2.326 -8.206 1.00 15.31 310 GLN B N 1
ATOM 5439 C CA . GLN B 1 314 ? 39.320 -3.422 -8.137 1.00 16.61 310 GLN B CA 1
ATOM 5440 C C . GLN B 1 314 ? 39.978 -4.786 -8.298 1.00 17.47 310 GLN B C 1
ATOM 5441 O O . GLN B 1 314 ? 39.823 -5.666 -7.452 1.00 17.76 310 GLN B O 1
ATOM 5447 N N . ILE B 1 315 ? 40.712 -4.950 -9.392 1.00 17.49 311 ILE B N 1
ATOM 5448 C CA . ILE B 1 315 ? 41.256 -6.250 -9.766 1.00 15.00 311 ILE B CA 1
ATOM 5449 C C . ILE B 1 315 ? 42.437 -6.684 -8.900 1.00 10.91 311 ILE B C 1
ATOM 5450 O O . ILE B 1 315 ? 42.587 -7.869 -8.603 1.00 16.59 311 ILE B O 1
ATOM 5455 N N . THR B 1 316 ? 43.278 -5.736 -8.499 1.00 13.96 312 THR B N 1
ATOM 5456 C CA . THR B 1 316 ? 44.342 -6.052 -7.549 1.00 14.41 312 THR B CA 1
ATOM 5457 C C . THR B 1 316 ? 43.740 -6.581 -6.255 1.00 16.57 312 THR B C 1
ATOM 5458 O O . THR B 1 316 ? 44.257 -7.530 -5.665 1.00 22.21 312 THR B O 1
ATOM 5462 N N . ARG B 1 317 ? 42.638 -5.973 -5.823 1.00 17.00 313 ARG B N 1
ATOM 5463 C CA . ARG B 1 317 ? 41.930 -6.448 -4.640 1.00 17.15 313 ARG B CA 1
ATOM 5464 C C . ARG B 1 317 ? 41.303 -7.816 -4.901 1.00 14.81 313 ARG B C 1
ATOM 5465 O O . ARG B 1 317 ? 41.244 -8.658 -4.008 1.00 15.72 313 ARG B O 1
ATOM 5473 N N . LEU B 1 318 ? 40.840 -8.033 -6.130 1.00 13.34 314 LEU B N 1
ATOM 5474 C CA . LEU B 1 318 ? 40.289 -9.328 -6.520 1.00 15.99 314 LEU B CA 1
ATOM 5475 C C . LEU B 1 318 ? 41.324 -10.439 -6.355 1.00 17.25 314 LEU B C 1
ATOM 5476 O O . LEU B 1 318 ? 41.040 -11.480 -5.768 1.00 20.82 314 LEU B O 1
ATOM 5481 N N . TYR B 1 319 ? 42.526 -10.209 -6.872 1.00 16.98 315 TYR B N 1
ATOM 5482 C CA . TYR B 1 319 ? 43.598 -11.196 -6.778 1.00 17.28 315 TYR B CA 1
ATOM 5483 C C . TYR B 1 319 ? 44.056 -11.397 -5.335 1.00 19.39 315 TYR B C 1
ATOM 5484 O O . TYR B 1 319 ? 44.105 -12.522 -4.836 1.00 18.59 315 TYR B O 1
ATOM 5493 N N . ALA B 1 320 ? 44.391 -10.297 -4.672 1.00 17.57 316 ALA B N 1
ATOM 5494 C CA . ALA B 1 320 ? 45.006 -10.354 -3.349 1.00 22.22 316 ALA B CA 1
ATOM 5495 C C . ALA B 1 320 ? 44.036 -10.742 -2.238 1.00 16.63 316 ALA B C 1
ATOM 5496 O O . ALA B 1 320 ? 44.450 -11.291 -1.215 1.00 20.01 316 ALA B O 1
ATOM 5498 N N . GLU B 1 321 ? 42.751 -10.460 -2.427 1.00 16.63 317 GLU B N 1
ATOM 5499 C CA . GLU B 1 321 ? 41.788 -10.636 -1.341 1.00 20.92 317 GLU B CA 1
ATOM 5500 C C . GLU B 1 321 ? 40.619 -11.566 -1.664 1.00 21.61 317 GLU B C 1
ATOM 5501 O O . GLU B 1 321 ? 39.699 -11.712 -0.859 1.00 19.36 317 GLU B O 1
ATOM 5507 N N . ARG B 1 322 ? 40.659 -12.199 -2.834 1.00 15.18 318 ARG B N 1
ATOM 5508 C CA . ARG B 1 322 ? 39.685 -13.236 -3.168 1.00 16.40 318 ARG B CA 1
ATOM 5509 C C . ARG B 1 322 ? 40.369 -14.483 -3.718 1.00 20.60 318 ARG B C 1
ATOM 5510 O O . ARG B 1 322 ? 40.214 -15.578 -3.178 1.00 19.45 318 ARG B O 1
ATOM 5518 N N . LEU B 1 323 ? 41.124 -14.306 -4.797 1.00 18.81 319 LEU B N 1
ATOM 5519 C CA . LEU B 1 323 ? 41.729 -15.425 -5.512 1.00 18.03 319 LEU B CA 1
ATOM 5520 C C . LEU B 1 323 ? 42.941 -16.012 -4.797 1.00 19.15 319 LEU B C 1
ATOM 5521 O O . LEU B 1 323 ? 43.073 -17.231 -4.685 1.00 22.61 319 LEU B O 1
ATOM 5526 N N . TYR B 1 324 ? 43.828 -15.146 -4.321 1.00 15.57 320 TYR B N 1
ATOM 5527 C CA . TYR B 1 324 ? 45.069 -15.608 -3.710 1.00 17.06 320 TYR B CA 1
ATOM 5528 C C . TYR B 1 324 ? 45.266 -15.060 -2.297 1.00 16.80 320 TYR B C 1
ATOM 5529 O O . TYR B 1 324 ? 46.187 -14.286 -2.034 1.00 18.44 320 TYR B O 1
ATOM 5538 N N . ARG B 1 325 ? 44.383 -15.481 -1.397 1.00 18.99 321 ARG B N 1
ATOM 5539 C CA . ARG B 1 325 ? 44.433 -15.082 0.006 1.00 17.83 321 ARG B CA 1
ATOM 5540 C C . ARG B 1 325 ? 45.376 -15.979 0.799 1.00 20.01 321 ARG B C 1
ATOM 5541 O O . ARG B 1 325 ? 45.698 -17.086 0.370 1.00 20.62 321 ARG B O 1
ATOM 5549 N N . LYS B 1 326 ? 45.807 -15.504 1.964 1.00 24.93 322 LYS B N 1
ATOM 5550 C CA . LYS B 1 326 ? 46.682 -16.290 2.827 1.00 21.56 322 LYS B CA 1
ATOM 5551 C C . LYS B 1 326 ? 45.937 -17.474 3.434 1.00 25.54 322 LYS B C 1
ATOM 5552 O O . LYS B 1 326 ? 46.536 -18.510 3.717 1.00 25.40 322 LYS B O 1
ATOM 5558 N N . ASP B 1 327 ? 44.631 -17.320 3.633 1.00 22.20 323 ASP B N 1
ATOM 5559 C CA . ASP B 1 327 ? 43.827 -18.380 4.236 1.00 25.57 323 ASP B CA 1
ATOM 5560 C C . ASP B 1 327 ? 43.419 -19.459 3.235 1.00 28.40 323 ASP B C 1
ATOM 5561 O O . ASP B 1 327 ? 42.753 -20.429 3.596 1.00 31.41 323 ASP B O 1
ATOM 5566 N N . GLY B 1 328 ? 43.810 -19.274 1.978 1.00 31.89 324 GLY B N 1
ATOM 5567 C CA . GLY B 1 328 ? 43.577 -20.265 0.943 1.00 34.22 324 GLY B CA 1
ATOM 5568 C C . GLY B 1 328 ? 42.119 -20.486 0.586 1.00 37.22 324 GLY B C 1
ATOM 5569 O O . GLY B 1 328 ? 41.771 -21.499 -0.019 1.00 33.21 324 GLY B O 1
ATOM 5570 N N . THR B 1 329 ? 41.264 -19.541 0.959 1.00 27.90 325 THR B N 1
ATOM 5571 C CA . THR B 1 329 ? 39.845 -19.639 0.646 1.00 26.19 325 THR B CA 1
ATOM 5572 C C . THR B 1 329 ? 39.471 -18.651 -0.452 1.00 26.22 325 THR B C 1
ATOM 5573 O O . THR B 1 329 ? 40.179 -17.673 -0.687 1.00 24.49 325 THR B O 1
ATOM 5577 N N . ILE B 1 330 ? 38.359 -18.919 -1.128 1.00 23.67 326 ILE B N 1
ATOM 5578 C CA . ILE B 1 330 ? 37.810 -17.977 -2.095 1.00 22.37 326 ILE B CA 1
ATOM 5579 C C . ILE B 1 330 ? 36.393 -17.610 -1.674 1.00 25.65 326 ILE B C 1
ATOM 5580 O O . ILE B 1 330 ? 35.444 -18.328 -1.988 1.00 29.82 326 ILE B O 1
ATOM 5585 N N . PRO B 1 331 ? 36.251 -16.489 -0.948 1.00 28.16 327 PRO B N 1
ATOM 5586 C CA . PRO B 1 331 ? 34.964 -16.049 -0.401 1.00 25.53 327 PRO B CA 1
ATOM 5587 C C . PRO B 1 331 ? 33.949 -15.771 -1.501 1.00 24.30 327 PRO B C 1
ATOM 5588 O O . PRO B 1 331 ? 34.270 -15.111 -2.488 1.00 27.08 327 PRO B O 1
ATOM 5592 N N . VAL B 1 332 ? 32.737 -16.285 -1.327 1.00 26.90 328 VAL B N 1
ATOM 5593 C CA . VAL B 1 332 ? 31.658 -16.074 -2.282 1.00 29.26 328 VAL B CA 1
ATOM 5594 C C . VAL B 1 332 ? 30.367 -15.791 -1.526 1.00 29.76 328 VAL B C 1
ATOM 5595 O O . VAL B 1 332 ? 30.289 -16.021 -0.319 1.00 27.66 328 VAL B O 1
ATOM 5599 N N . ASP B 1 333 ? 29.355 -15.291 -2.228 1.00 31.75 329 ASP B N 1
ATOM 5600 C CA . ASP B 1 333 ? 28.050 -15.104 -1.606 1.00 34.16 329 ASP B CA 1
ATOM 5601 C C . ASP B 1 333 ? 27.270 -16.416 -1.591 1.00 38.11 329 ASP B C 1
ATOM 5602 O O . ASP B 1 333 ? 27.813 -17.476 -1.904 1.00 35.57 329 ASP B O 1
ATOM 5607 N N . GLU B 1 334 ? 25.994 -16.338 -1.235 1.00 41.42 330 GLU B N 1
ATOM 5608 C CA . GLU B 1 334 ? 25.153 -17.524 -1.106 1.00 44.55 330 GLU B CA 1
ATOM 5609 C C . GLU B 1 334 ? 24.729 -18.098 -2.458 1.00 47.43 330 GLU B C 1
ATOM 5610 O O . GLU B 1 334 ? 23.975 -19.069 -2.520 1.00 47.82 330 GLU B O 1
ATOM 5616 N N . GLU B 1 335 ? 25.217 -17.491 -3.535 1.00 44.87 331 GLU B N 1
ATOM 5617 C CA . GLU B 1 335 ? 24.972 -17.991 -4.883 1.00 41.34 331 GLU B CA 1
ATOM 5618 C C . GLU B 1 335 ? 26.290 -18.393 -5.536 1.00 39.28 331 GLU B C 1
ATOM 5619 O O . GLU B 1 335 ? 26.368 -18.553 -6.755 1.00 43.42 331 GLU B O 1
ATOM 5625 N N . ASN B 1 336 ? 27.320 -18.548 -4.707 1.00 34.00 332 ASN B N 1
ATOM 5626 C CA . ASN B 1 336 ? 28.663 -18.918 -5.155 1.00 35.30 332 ASN B CA 1
ATOM 5627 C C . ASN B 1 336 ? 29.301 -17.920 -6.118 1.00 34.11 332 ASN B C 1
ATOM 5628 O O . ASN B 1 336 ? 30.082 -18.296 -6.990 1.00 31.19 332 ASN B O 1
ATOM 5633 N N . ARG B 1 337 ? 28.970 -16.645 -5.946 1.00 32.86 333 ARG B N 1
ATOM 5634 C CA . ARG B 1 337 ? 29.552 -15.586 -6.758 1.00 27.37 333 ARG B CA 1
ATOM 5635 C C . ARG B 1 337 ? 30.589 -14.805 -5.961 1.00 30.80 333 ARG B C 1
ATOM 5636 O O . ARG B 1 337 ? 30.387 -14.509 -4.783 1.00 28.53 333 ARG B O 1
ATOM 5644 N N . ILE B 1 338 ? 31.703 -14.475 -6.604 1.00 27.07 334 ILE B N 1
ATOM 5645 C CA . ILE B 1 338 ? 32.691 -13.597 -5.994 1.00 27.59 334 ILE B CA 1
ATOM 5646 C C . ILE B 1 338 ? 32.165 -12.166 -6.032 1.00 23.18 334 ILE B C 1
ATOM 5647 O O . ILE B 1 338 ? 31.650 -11.715 -7.054 1.00 27.28 334 ILE B O 1
ATOM 5652 N N . ARG B 1 339 ? 32.283 -11.461 -4.912 1.00 23.83 335 ARG B N 1
ATOM 5653 C CA . ARG B 1 339 ? 31.764 -10.104 -4.803 1.00 24.01 335 ARG B CA 1
ATOM 5654 C C . ARG B 1 339 ? 32.859 -9.103 -4.455 1.00 23.44 335 ARG B C 1
ATOM 5655 O O . ARG B 1 339 ? 33.386 -9.116 -3.343 1.00 26.66 335 ARG B O 1
ATOM 5663 N N . ILE B 1 340 ? 33.201 -8.238 -5.404 1.00 21.86 336 ILE B N 1
ATOM 5664 C CA . ILE B 1 340 ? 34.079 -7.111 -5.108 1.00 19.45 336 ILE B CA 1
ATOM 5665 C C . ILE B 1 340 ? 33.333 -5.797 -5.305 1.00 21.97 336 ILE B C 1
ATOM 5666 O O . ILE B 1 340 ? 33.933 -4.723 -5.362 1.00 20.26 336 ILE B O 1
ATOM 5671 N N . ASP B 1 341 ? 32.011 -5.900 -5.404 1.00 20.29 337 ASP B N 1
ATOM 5672 C CA . ASP B 1 341 ? 31.144 -4.731 -5.391 1.00 23.84 337 ASP B CA 1
ATOM 5673 C C . ASP B 1 341 ? 30.618 -4.523 -3.974 1.00 27.52 337 ASP B C 1
ATOM 5674 O O . ASP B 1 341 ? 29.610 -3.845 -3.765 1.00 28.39 337 ASP B O 1
ATOM 5679 N N . ASP B 1 342 ? 31.310 -5.114 -3.003 1.00 24.00 338 ASP B N 1
ATOM 5680 C CA . ASP B 1 342 ? 30.886 -5.047 -1.609 1.00 26.37 338 ASP B CA 1
ATOM 5681 C C . ASP B 1 342 ? 31.026 -3.642 -1.030 1.00 26.42 338 ASP B C 1
ATOM 5682 O O . ASP B 1 342 ? 30.301 -3.271 -0.109 1.00 33.32 338 ASP B O 1
ATOM 5687 N N . TRP B 1 343 ? 31.953 -2.861 -1.575 1.00 20.11 339 TRP B N 1
ATOM 5688 C CA . TRP B 1 343 ? 32.134 -1.483 -1.132 1.00 25.04 339 TRP B CA 1
ATOM 5689 C C . TRP B 1 343 ? 31.053 -0.582 -1.723 1.00 30.96 339 TRP B C 1
ATOM 5690 O O . TRP B 1 343 ? 30.534 0.307 -1.046 1.00 26.21 339 TRP B O 1
ATOM 5701 N N . GLU B 1 344 ? 30.718 -0.817 -2.988 1.00 26.33 340 GLU B N 1
ATOM 5702 C CA . GLU B 1 344 ? 29.693 -0.031 -3.663 1.00 25.37 340 GLU B CA 1
ATOM 5703 C C . GLU B 1 344 ? 28.316 -0.234 -3.038 1.00 27.28 340 GLU B C 1
ATOM 5704 O O . GLU B 1 344 ? 27.573 0.723 -2.834 1.00 24.29 340 GLU B O 1
ATOM 5710 N N . LEU B 1 345 ? 27.984 -1.483 -2.732 1.00 25.62 341 LEU B N 1
ATOM 5711 C CA . LEU B 1 345 ? 26.649 -1.815 -2.243 1.00 28.17 341 LEU B CA 1
ATOM 5712 C C . LEU B 1 345 ? 26.510 -1.743 -0.725 1.00 28.90 341 LEU B C 1
ATOM 5713 O O . LEU B 1 345 ? 25.574 -2.303 -0.156 1.00 31.66 341 LEU B O 1
ATOM 5718 N N . GLU B 1 346 ? 27.442 -1.052 -0.074 1.00 27.03 342 GLU B N 1
ATOM 5719 C CA . GLU B 1 346 ? 27.325 -0.777 1.352 1.00 30.30 342 GLU B CA 1
ATOM 5720 C C . GLU B 1 346 ? 26.092 0.081 1.606 1.00 28.53 342 GLU B C 1
ATOM 5721 O O . GLU B 1 346 ? 25.764 0.955 0.806 1.00 30.19 342 GLU B O 1
ATOM 5727 N N . GLU B 1 347 ? 25.416 -0.174 2.721 1.00 29.93 343 GLU B N 1
ATOM 5728 C CA . GLU B 1 347 ? 24.160 0.501 3.037 1.00 34.27 343 GLU B CA 1
ATOM 5729 C C . GLU B 1 347 ? 24.294 2.021 3.135 1.00 31.74 343 GLU B C 1
ATOM 5730 O O . GLU B 1 347 ? 23.446 2.757 2.628 1.00 33.28 343 GLU B O 1
ATOM 5736 N N . ASP B 1 348 ? 25.357 2.488 3.782 1.00 25.66 344 ASP B N 1
ATOM 5737 C CA . ASP B 1 348 ? 25.559 3.922 3.967 1.00 29.67 344 ASP B CA 1
ATOM 5738 C C . ASP B 1 348 ? 25.879 4.610 2.643 1.00 29.53 344 ASP B C 1
ATOM 5739 O O . ASP B 1 348 ? 25.479 5.750 2.411 1.00 25.09 344 ASP B O 1
ATOM 5744 N N . VAL B 1 349 ? 26.603 3.908 1.777 1.00 28.45 345 VAL B N 1
ATOM 5745 C CA . VAL B 1 349 ? 26.924 4.430 0.456 1.00 21.66 345 VAL B CA 1
ATOM 5746 C C . VAL B 1 349 ? 25.666 4.540 -0.399 1.00 24.22 345 VAL B C 1
ATOM 5747 O O . VAL B 1 349 ? 25.384 5.593 -0.969 1.00 27.74 345 VAL B O 1
ATOM 5751 N N . GLN B 1 350 ? 24.906 3.450 -0.466 1.00 21.67 346 GLN B N 1
ATOM 5752 C CA . GLN B 1 350 ? 23.723 3.383 -1.320 1.00 26.95 346 GLN B CA 1
ATOM 5753 C C . GLN B 1 350 ? 22.623 4.362 -0.914 1.00 34.68 346 GLN B C 1
ATOM 5754 O O . GLN B 1 350 ? 21.924 4.906 -1.770 1.00 33.85 346 GLN B O 1
ATOM 5760 N N . LYS B 1 351 ? 22.468 4.582 0.386 1.00 31.31 347 LYS B N 1
ATOM 5761 C CA . LYS B 1 351 ? 21.454 5.513 0.868 1.00 33.22 347 LYS B CA 1
ATOM 5762 C C . LYS B 1 351 ? 21.847 6.960 0.587 1.00 31.28 347 LYS B C 1
ATOM 5763 O O . LYS B 1 351 ? 20.997 7.792 0.272 1.00 35.36 347 LYS B O 1
ATOM 5769 N N . ALA B 1 352 ? 23.139 7.252 0.694 1.00 27.82 348 ALA B N 1
ATOM 5770 C CA . ALA B 1 352 ? 23.646 8.581 0.376 1.00 27.37 348 ALA B CA 1
ATOM 5771 C C . ALA B 1 352 ? 23.528 8.869 -1.121 1.00 30.29 348 ALA B C 1
ATOM 5772 O O . ALA B 1 352 ? 23.223 9.993 -1.520 1.00 26.77 348 ALA B O 1
ATOM 5774 N N . VAL B 1 353 ? 23.772 7.849 -1.940 1.00 28.07 349 VAL B N 1
ATOM 5775 C CA . VAL B 1 353 ? 23.660 7.977 -3.391 1.00 31.61 349 VAL B CA 1
ATOM 5776 C C . VAL B 1 353 ? 22.234 8.310 -3.809 1.00 32.64 349 VAL B C 1
ATOM 5777 O O . VAL B 1 353 ? 22.007 9.242 -4.581 1.00 37.66 349 VAL B O 1
ATOM 5781 N N . SER B 1 354 ? 21.279 7.538 -3.295 1.00 33.07 350 SER B N 1
ATOM 5782 C CA . SER B 1 354 ? 19.867 7.753 -3.596 1.00 42.28 350 SER B CA 1
ATOM 5783 C C . SER B 1 354 ? 19.438 9.165 -3.214 1.00 39.99 350 SER B C 1
ATOM 5784 O O . SER B 1 354 ? 18.644 9.794 -3.914 1.00 39.27 350 SER B O 1
ATOM 5787 N N . ALA B 1 355 ? 19.977 9.658 -2.104 1.00 40.27 351 ALA B N 1
ATOM 5788 C CA . ALA B 1 355 ? 19.699 11.015 -1.652 1.00 38.51 351 ALA B CA 1
ATOM 5789 C C . ALA B 1 355 ? 20.290 12.045 -2.610 1.00 41.19 351 ALA B C 1
ATOM 5790 O O . ALA B 1 355 ? 19.689 13.092 -2.856 1.00 41.37 351 ALA B O 1
ATOM 5792 N N . LEU B 1 356 ? 21.464 11.747 -3.158 1.00 30.00 352 LEU B N 1
ATOM 5793 C CA . LEU B 1 356 ? 22.096 12.649 -4.083 1.00 30.00 352 LEU B CA 1
ATOM 5794 C C . LEU B 1 356 ? 21.365 12.718 -5.419 1.00 30.00 352 LEU B C 1
ATOM 5795 O O . LEU B 1 356 ? 21.247 13.765 -5.978 1.00 30.00 352 LEU B O 1
ATOM 5800 N N . MET B 1 357 ? 20.904 11.583 -5.909 1.00 37.22 353 MET B N 1
ATOM 5801 C CA . MET B 1 357 ? 20.180 11.531 -7.175 1.00 37.37 353 MET B CA 1
ATOM 5802 C C . MET B 1 357 ? 18.829 12.232 -7.065 1.00 41.61 353 MET B C 1
ATOM 5803 O O . MET B 1 357 ? 18.235 12.619 -8.070 1.00 41.89 353 MET B O 1
ATOM 5808 N N . GLU B 1 358 ? 18.350 12.393 -5.837 1.00 44.23 354 GLU B N 1
ATOM 5809 C CA . GLU B 1 358 ? 17.084 13.068 -5.591 1.00 49.56 354 GLU B CA 1
ATOM 5810 C C . GLU B 1 358 ? 17.271 14.580 -5.653 1.00 45.07 354 GLU B C 1
ATOM 5811 O O . GLU B 1 358 ? 16.404 15.305 -6.139 1.00 46.66 354 GLU B O 1
ATOM 5817 N N . LYS B 1 359 ? 18.417 15.045 -5.166 1.00 44.23 355 LYS B N 1
ATOM 5818 C CA . LYS B 1 359 ? 18.686 16.473 -5.031 1.00 45.14 355 LYS B CA 1
ATOM 5819 C C . LYS B 1 359 ? 19.238 17.113 -6.302 1.00 38.86 355 LYS B C 1
ATOM 5820 O O . LYS B 1 359 ? 19.184 18.333 -6.457 1.00 40.34 355 LYS B O 1
ATOM 5826 N N . VAL B 1 360 ? 19.770 16.294 -7.204 1.00 34.05 356 VAL B N 1
ATOM 5827 C CA . VAL B 1 360 ? 20.460 16.808 -8.387 1.00 37.15 356 VAL B CA 1
ATOM 5828 C C . VAL B 1 360 ? 19.575 17.657 -9.302 1.00 41.37 356 VAL B C 1
ATOM 5829 O O . VAL B 1 360 ? 18.470 17.259 -9.676 1.00 36.24 356 VAL B O 1
ATOM 5833 N N . THR B 1 361 ? 20.068 18.845 -9.636 1.00 42.01 357 THR B N 1
ATOM 5834 C CA . THR B 1 361 ? 19.403 19.723 -10.588 1.00 42.54 357 THR B CA 1
ATOM 5835 C C . THR B 1 361 ? 20.409 20.184 -11.634 1.00 46.21 357 THR B C 1
ATOM 5836 O O . THR B 1 361 ? 21.595 19.866 -11.543 1.00 42.78 357 THR B O 1
ATOM 5840 N N . GLY B 1 362 ? 19.930 20.936 -12.620 1.00 47.76 358 GLY B N 1
ATOM 5841 C CA . GLY B 1 362 ? 20.755 21.363 -13.734 1.00 46.01 358 GLY B CA 1
ATOM 5842 C C . GLY B 1 362 ? 21.988 22.160 -13.352 1.00 45.90 358 GLY B C 1
ATOM 5843 O O . GLY B 1 362 ? 23.037 22.027 -13.983 1.00 57.22 358 GLY B O 1
ATOM 5844 N N . GLU B 1 363 ? 21.872 22.982 -12.316 1.00 45.82 359 GLU B N 1
ATOM 5845 C CA . GLU B 1 363 ? 22.965 23.870 -11.931 1.00 52.04 359 GLU B CA 1
ATOM 5846 C C . GLU B 1 363 ? 23.895 23.291 -10.862 1.00 44.47 359 GLU B C 1
ATOM 5847 O O . GLU B 1 363 ? 25.083 23.610 -10.836 1.00 57.92 359 GLU B O 1
ATOM 5853 N N . ASN B 1 364 ? 23.364 22.442 -9.987 1.00 42.28 360 ASN B N 1
ATOM 5854 C CA . ASN B 1 364 ? 24.168 21.908 -8.889 1.00 35.31 360 ASN B CA 1
ATOM 5855 C C . ASN B 1 364 ? 24.928 20.625 -9.230 1.00 35.71 360 ASN B C 1
ATOM 5856 O O . ASN B 1 364 ? 25.739 20.151 -8.436 1.00 32.19 360 ASN B O 1
ATOM 5861 N N . ALA B 1 365 ? 24.660 20.079 -10.413 1.00 37.80 361 ALA B N 1
ATOM 5862 C CA . ALA B 1 365 ? 25.233 18.800 -10.834 1.00 32.54 361 ALA B CA 1
ATOM 5863 C C . ALA B 1 365 ? 26.752 18.742 -10.693 1.00 33.02 361 ALA B C 1
ATOM 5864 O O . ALA B 1 365 ? 27.296 17.763 -10.182 1.00 32.82 361 ALA B O 1
ATOM 5866 N N . GLU B 1 366 ? 27.428 19.796 -11.137 1.00 27.27 362 GLU B N 1
ATOM 5867 C CA . GLU B 1 366 ? 28.885 19.845 -11.087 1.00 30.89 362 GLU B CA 1
ATOM 5868 C C . GLU B 1 366 ? 29.412 19.835 -9.653 1.00 35.83 362 GLU B C 1
ATOM 5869 O O . GLU B 1 366 ? 30.441 19.224 -9.366 1.00 34.80 362 GLU B O 1
ATOM 5875 N N . SER B 1 367 ? 28.702 20.507 -8.753 1.00 32.89 363 SER B N 1
ATOM 5876 C CA . SER B 1 367 ? 29.140 20.606 -7.364 1.00 36.46 363 SER B CA 1
ATOM 5877 C C . SER B 1 367 ? 28.620 19.450 -6.513 1.00 30.92 363 SER B C 1
ATOM 5878 O O . SER B 1 367 ? 29.298 18.991 -5.592 1.00 32.98 363 SER B O 1
ATOM 5881 N N . LEU B 1 368 ? 27.415 18.984 -6.823 1.00 27.09 364 LEU B N 1
ATOM 5882 C CA . LEU B 1 368 ? 26.777 17.935 -6.036 1.00 29.52 364 LEU B CA 1
ATOM 5883 C C . LEU B 1 368 ? 27.384 16.563 -6.312 1.00 34.61 364 LEU B C 1
ATOM 5884 O O . LEU B 1 368 ? 27.608 15.779 -5.389 1.00 30.60 364 LEU B O 1
ATOM 5889 N N . THR B 1 369 ? 27.642 16.276 -7.584 1.00 30.85 365 THR B N 1
ATOM 5890 C CA . THR B 1 369 ? 28.174 14.976 -7.979 1.00 28.82 365 THR B CA 1
ATOM 5891 C C . THR B 1 369 ? 29.581 15.094 -8.554 1.00 32.20 365 THR B C 1
ATOM 5892 O O . THR B 1 369 ? 30.100 16.196 -8.736 1.00 33.11 365 THR B O 1
ATOM 5896 N N . ASP B 1 370 ? 30.189 13.949 -8.845 1.00 25.10 366 ASP B N 1
ATOM 5897 C CA . ASP B 1 370 ? 31.551 13.912 -9.363 1.00 28.49 366 ASP B CA 1
ATOM 5898 C C . ASP B 1 370 ? 31.565 13.821 -10.886 1.00 27.64 366 ASP B C 1
ATOM 5899 O O . ASP B 1 370 ? 31.953 12.799 -11.454 1.00 26.00 366 ASP B O 1
ATOM 5904 N N . LEU B 1 371 ? 31.136 14.895 -11.543 1.00 31.73 367 LEU B N 1
ATOM 5905 C CA . LEU B 1 371 ? 31.138 14.953 -13.000 1.00 27.21 367 LEU B CA 1
ATOM 5906 C C . LEU B 1 371 ? 32.561 15.032 -13.535 1.00 28.90 367 LEU B C 1
ATOM 5907 O O . LEU B 1 371 ? 32.853 14.526 -14.619 1.00 28.62 367 LEU B O 1
ATOM 5912 N N . ALA B 1 372 ? 33.443 15.668 -12.769 1.00 25.92 368 ALA B N 1
ATOM 5913 C CA . ALA B 1 372 ? 34.846 15.785 -13.147 1.00 29.09 368 ALA B CA 1
ATOM 5914 C C . ALA B 1 372 ? 35.518 14.417 -13.174 1.00 29.72 368 ALA B C 1
ATOM 5915 O O . ALA B 1 372 ? 36.396 14.162 -13.999 1.00 26.74 368 ALA B O 1
ATOM 5917 N N . GLY B 1 373 ? 35.102 13.542 -12.265 1.00 30.63 369 GLY B N 1
ATOM 5918 C CA . GLY B 1 373 ? 35.627 12.190 -12.212 1.00 23.76 369 GLY B CA 1
ATOM 5919 C C . GLY B 1 373 ? 35.067 11.335 -13.331 1.00 25.88 369 GLY B C 1
ATOM 5920 O O . GLY B 1 373 ? 35.776 10.509 -13.908 1.00 22.57 369 GLY B O 1
ATOM 5921 N N . TYR B 1 374 ? 33.787 11.534 -13.634 1.00 20.27 370 TYR B N 1
ATOM 5922 C CA . TYR B 1 374 ? 33.126 10.811 -14.713 1.00 23.92 370 TYR B CA 1
ATOM 5923 C C . TYR B 1 374 ? 33.787 11.155 -16.044 1.00 28.57 370 TYR B C 1
ATOM 5924 O O . TYR B 1 374 ? 34.075 10.270 -16.853 1.00 21.87 370 TYR B O 1
ATOM 5933 N N . ARG B 1 375 ? 34.019 12.447 -16.263 1.00 24.11 371 ARG B N 1
ATOM 5934 C CA . ARG B 1 375 ? 34.664 12.915 -17.486 1.00 23.86 371 ARG B CA 1
ATOM 5935 C C . ARG B 1 375 ? 36.059 12.327 -17.632 1.00 27.47 371 ARG B C 1
ATOM 5936 O O . ARG B 1 375 ? 36.431 11.862 -18.708 1.00 25.75 371 ARG B O 1
ATOM 5944 N N . HIS B 1 376 ? 36.828 12.350 -16.546 1.00 21.00 372 HIS B N 1
ATOM 5945 C CA . HIS B 1 376 ? 38.184 11.813 -16.571 1.00 23.95 372 HIS B CA 1
ATOM 5946 C C . HIS B 1 376 ? 38.195 10.335 -16.944 1.00 23.07 372 HIS B C 1
ATOM 5947 O O . HIS B 1 376 ? 38.963 9.914 -17.806 1.00 20.64 372 HIS B O 1
ATOM 5954 N N . ASP B 1 377 ? 37.340 9.556 -16.288 1.00 20.48 373 ASP B N 1
ATOM 5955 C CA . ASP B 1 377 ? 37.239 8.125 -16.559 1.00 25.14 373 ASP B CA 1
ATOM 5956 C C . ASP B 1 377 ? 36.797 7.861 -17.994 1.00 19.98 373 ASP B C 1
ATOM 5957 O O . ASP B 1 377 ? 37.272 6.925 -18.638 1.00 24.00 373 ASP B O 1
ATOM 5962 N N . PHE B 1 378 ? 35.885 8.692 -18.487 1.00 21.19 374 PHE B N 1
ATOM 5963 C CA . PHE B 1 378 ? 35.410 8.588 -19.862 1.00 23.25 374 PHE B CA 1
ATOM 5964 C C . PHE B 1 378 ? 36.547 8.853 -20.842 1.00 27.56 374 PHE B C 1
ATOM 5965 O O . PHE B 1 378 ? 36.711 8.133 -21.829 1.00 24.73 374 PHE B O 1
ATOM 5973 N N . LEU B 1 379 ? 37.332 9.887 -20.556 1.00 27.51 375 LEU B N 1
ATOM 5974 C CA . LEU B 1 379 ? 38.420 10.304 -21.436 1.00 23.28 375 LEU B CA 1
ATOM 5975 C C . LEU B 1 379 ? 39.658 9.417 -21.316 1.00 24.26 375 LEU B C 1
ATOM 5976 O O . LEU B 1 379 ? 40.330 9.141 -22.313 1.00 25.39 375 LEU B O 1
ATOM 5981 N N . ALA B 1 380 ? 39.955 8.973 -20.098 1.00 26.16 376 ALA B N 1
ATOM 5982 C CA . ALA B 1 380 ? 41.138 8.153 -19.844 1.00 24.87 376 ALA B CA 1
ATOM 5983 C C . ALA B 1 380 ? 41.073 6.814 -20.568 1.00 22.81 376 ALA B C 1
ATOM 5984 O O . ALA B 1 380 ? 42.105 6.231 -20.901 1.00 23.14 376 ALA B O 1
ATOM 5986 N N . SER B 1 381 ? 39.857 6.334 -20.813 1.00 24.04 377 SER B N 1
ATOM 5987 C CA . SER B 1 381 ? 39.657 5.063 -21.502 1.00 26.71 377 SER B CA 1
ATOM 5988 C C . SER B 1 381 ? 40.207 5.114 -22.924 1.00 24.84 377 SER B C 1
ATOM 5989 O O . SER B 1 381 ? 40.628 4.098 -23.475 1.00 26.22 377 SER B O 1
ATOM 5992 N N . ASN B 1 382 ? 40.204 6.306 -23.511 1.00 22.14 378 ASN B N 1
ATOM 5993 C CA . ASN B 1 382 ? 40.724 6.499 -24.860 1.00 27.43 378 ASN B CA 1
ATOM 5994 C C . ASN B 1 382 ? 42.075 7.206 -24.863 1.00 29.67 378 ASN B C 1
ATOM 5995 O O . ASN B 1 382 ? 42.567 7.617 -25.911 1.00 27.35 378 ASN B O 1
ATOM 6000 N N . GLY B 1 383 ? 42.670 7.347 -23.683 1.00 22.10 379 GLY B N 1
ATOM 6001 C CA . GLY B 1 383 ? 43.996 7.926 -23.568 1.00 23.14 379 GLY B CA 1
ATOM 6002 C C . GLY B 1 383 ? 44.015 9.435 -23.418 1.00 23.62 379 GLY B C 1
ATOM 6003 O O . GLY B 1 383 ? 45.065 10.061 -23.551 1.00 28.56 379 GLY B O 1
ATOM 6004 N N . PHE B 1 384 ? 42.857 10.023 -23.135 1.00 20.70 380 PHE B N 1
ATOM 6005 C CA . PHE B 1 384 ? 42.767 11.469 -22.952 1.00 21.37 380 PHE B CA 1
ATOM 6006 C C . PHE B 1 384 ? 42.690 11.844 -21.474 1.00 27.01 380 PHE B C 1
ATOM 6007 O O . PHE B 1 384 ? 42.383 11.004 -20.630 1.00 24.42 380 PHE B O 1
ATOM 6015 N N . ASP B 1 385 ? 42.983 13.109 -21.176 1.00 25.21 381 ASP B N 1
ATOM 6016 C CA . ASP B 1 385 ? 42.946 13.637 -19.809 1.00 31.38 381 ASP B CA 1
ATOM 6017 C C . ASP B 1 385 ? 43.861 12.866 -18.856 1.00 30.37 381 ASP B C 1
ATOM 6018 O O . ASP B 1 385 ? 43.637 12.844 -17.646 1.00 29.64 381 ASP B O 1
ATOM 6023 N N . VAL B 1 386 ? 44.893 12.235 -19.405 1.00 32.66 382 VAL B N 1
ATOM 6024 C CA . VAL B 1 386 ? 45.831 11.472 -18.592 1.00 33.11 382 VAL B CA 1
ATOM 6025 C C . VAL B 1 386 ? 46.929 12.380 -18.051 1.00 36.66 382 VAL B C 1
ATOM 6026 O O . VAL B 1 386 ? 47.572 13.111 -18.805 1.00 33.60 382 VAL B O 1
ATOM 6030 N N . GLU B 1 387 ? 47.133 12.326 -16.738 1.00 35.24 383 GLU B N 1
ATOM 6031 C CA . GLU B 1 387 ? 48.102 13.181 -16.063 1.00 37.10 383 GLU B CA 1
ATOM 6032 C C . GLU B 1 387 ? 49.512 12.965 -16.605 1.00 36.57 383 GLU B C 1
ATOM 6033 O O . GLU B 1 387 ? 49.927 11.833 -16.843 1.00 32.45 383 GLU B O 1
ATOM 6039 N N . GLY B 1 388 ? 50.239 14.060 -16.809 1.00 34.82 384 GLY B N 1
ATOM 6040 C CA . GLY B 1 388 ? 51.609 13.990 -17.286 1.00 35.56 384 GLY B CA 1
ATOM 6041 C C . GLY B 1 388 ? 51.742 14.067 -18.796 1.00 40.14 384 GLY B C 1
ATOM 6042 O O . GLY B 1 388 ? 52.852 14.134 -19.324 1.00 38.20 384 GLY B O 1
ATOM 6043 N N . ILE B 1 389 ? 50.612 14.060 -19.494 1.00 34.90 385 ILE B N 1
ATOM 6044 C CA . ILE B 1 389 ? 50.615 14.105 -20.952 1.00 34.11 385 ILE B CA 1
ATOM 6045 C C . ILE B 1 389 ? 50.356 15.517 -21.472 1.00 34.52 385 ILE B C 1
ATOM 6046 O O . ILE B 1 389 ? 49.402 16.176 -21.057 1.00 32.20 385 ILE B O 1
ATOM 6051 N N . ASN B 1 390 ? 51.218 15.977 -22.376 1.00 33.26 386 ASN B N 1
ATOM 6052 C CA . ASN B 1 390 ? 51.023 17.255 -23.049 1.00 34.88 386 ASN B CA 1
ATOM 6053 C C . ASN B 1 390 ? 50.182 17.055 -24.306 1.00 31.48 386 ASN B C 1
ATOM 6054 O O . ASN B 1 390 ? 50.682 16.593 -25.331 1.00 34.42 386 ASN B O 1
ATOM 6059 N N . TYR B 1 391 ? 48.905 17.410 -24.222 1.00 29.64 387 TYR B N 1
ATOM 6060 C CA . TYR B 1 391 ? 47.987 17.220 -25.338 1.00 35.84 387 TYR B CA 1
ATOM 6061 C C . TYR B 1 391 ? 48.080 18.342 -26.370 1.00 38.55 387 TYR B C 1
ATOM 6062 O O . TYR B 1 391 ? 47.389 18.315 -27.388 1.00 34.24 387 TYR B O 1
ATOM 6071 N N . GLU B 1 392 ? 48.940 19.320 -26.104 1.00 42.74 388 GLU B N 1
ATOM 6072 C CA . GLU B 1 392 ? 49.177 20.410 -27.043 1.00 38.66 388 GLU B CA 1
ATOM 6073 C C . GLU B 1 392 ? 50.334 20.067 -27.974 1.00 38.86 388 GLU B C 1
ATOM 6074 O O . GLU B 1 392 ? 50.609 20.788 -28.933 1.00 41.91 388 GLU B O 1
ATOM 6080 N N . ALA B 1 393 ? 51.015 18.964 -27.680 1.00 42.15 389 ALA B N 1
ATOM 6081 C CA . ALA B 1 393 ? 52.077 18.469 -28.546 1.00 42.78 389 ALA B CA 1
ATOM 6082 C C . ALA B 1 393 ? 51.483 17.563 -29.613 1.00 39.78 389 ALA B C 1
ATOM 6083 O O . ALA B 1 393 ? 50.695 16.667 -29.310 1.00 41.97 389 ALA B O 1
ATOM 6085 N N . GLU B 1 394 ? 51.859 17.798 -30.864 1.00 44.10 390 GLU B N 1
ATOM 6086 C CA . GLU B 1 394 ? 51.322 17.018 -31.969 1.00 42.36 390 GLU B CA 1
ATOM 6087 C C . GLU B 1 394 ? 51.831 15.585 -31.913 1.00 39.00 390 GLU B C 1
ATOM 6088 O O . GLU B 1 394 ? 52.948 15.324 -31.464 1.00 39.90 390 GLU B O 1
ATOM 6094 N N . VAL B 1 395 ? 50.997 14.655 -32.360 1.00 38.79 391 VAL B N 1
ATOM 6095 C CA . VAL B 1 395 ? 51.390 13.257 -32.431 1.00 37.23 391 VAL B CA 1
ATOM 6096 C C . VAL B 1 395 ? 51.832 12.913 -33.846 1.00 49.10 391 VAL B C 1
ATOM 6097 O O . VAL B 1 395 ? 51.018 12.875 -34.769 1.00 40.53 391 VAL B O 1
ATOM 6101 N N . GLU B 1 396 ? 53.127 12.680 -34.022 1.00 49.30 392 GLU B N 1
ATOM 6102 C CA . GLU B 1 396 ? 53.626 12.238 -35.315 1.00 57.92 392 GLU B CA 1
ATOM 6103 C C . GLU B 1 396 ? 53.305 10.759 -35.514 1.00 49.69 392 GLU B C 1
ATOM 6104 O O . GLU B 1 396 ? 53.909 9.896 -34.877 1.00 60.76 392 GLU B O 1
ATOM 6110 N N . ARG B 1 397 ? 52.316 10.484 -36.364 1.00 56.83 393 ARG B N 1
ATOM 6111 C CA . ARG B 1 397 ? 52.013 9.120 -36.805 1.00 55.73 393 ARG B CA 1
ATOM 6112 C C . ARG B 1 397 ? 51.342 8.235 -35.735 1.00 43.44 393 ARG B C 1
ATOM 6113 O O . ARG B 1 397 ? 51.704 8.282 -34.560 1.00 46.24 393 ARG B O 1
ATOM 6121 N N . PHE B 1 398 ? 50.363 7.433 -36.156 1.00 44.61 394 PHE B N 1
ATOM 6122 C CA . PHE B 1 398 ? 49.466 6.728 -35.234 1.00 38.14 394 PHE B CA 1
ATOM 6123 C C . PHE B 1 398 ? 49.622 5.208 -35.170 1.00 41.44 394 PHE B C 1
ATOM 6124 O O . PHE B 1 398 ? 48.770 4.532 -34.592 1.00 41.08 394 PHE B O 1
ATOM 6132 N N . ASP B 1 399 ? 50.672 4.658 -35.767 1.00 46.39 395 ASP B N 1
ATOM 6133 C CA . ASP B 1 399 ? 50.785 3.200 -35.835 1.00 50.24 395 ASP B CA 1
ATOM 6134 C C . ASP B 1 399 ? 51.736 2.597 -34.800 1.00 55.94 395 ASP B C 1
ATOM 6135 O O . ASP B 1 399 ? 51.631 1.419 -34.458 1.00 57.94 395 ASP B O 1
ATOM 6140 N N . ARG B 1 400 ? 52.664 3.411 -34.311 1.00 58.25 396 ARG B N 1
ATOM 6141 C CA . ARG B 1 400 ? 53.626 2.971 -33.310 1.00 60.38 396 ARG B CA 1
ATOM 6142 C C . ARG B 1 400 ? 53.993 4.136 -32.400 1.00 61.41 396 ARG B C 1
ATOM 6143 O O . ARG B 1 400 ? 54.341 5.215 -32.875 1.00 62.25 396 ARG B O 1
ATOM 6151 N N . ILE B 1 401 ? 53.890 3.921 -31.093 1.00 64.58 397 ILE B N 1
ATOM 6152 C CA . ILE B 1 401 ? 54.306 4.920 -30.113 1.00 62.73 397 ILE B CA 1
ATOM 6153 C C . ILE B 1 401 ? 55.797 5.234 -30.232 1.00 67.02 397 ILE B C 1
ATOM 6154 O O . ILE B 1 401 ? 56.189 6.232 -30.843 1.00 64.01 397 ILE B O 1
ATOM 6159 N N . MET C 1 5 ? -9.250 71.304 -14.349 1.00 79.82 1 MET C N 1
ATOM 6160 C CA . MET C 1 5 ? -9.523 69.919 -14.716 1.00 76.36 1 MET C CA 1
ATOM 6161 C C . MET C 1 5 ? -8.629 68.962 -13.930 1.00 73.53 1 MET C C 1
ATOM 6162 O O . MET C 1 5 ? -7.716 68.348 -14.482 1.00 70.46 1 MET C O 1
ATOM 6167 N N . ILE C 1 6 ? -8.892 68.849 -12.632 1.00 74.95 2 ILE C N 1
ATOM 6168 C CA . ILE C 1 6 ? -8.162 67.913 -11.785 1.00 70.08 2 ILE C CA 1
ATOM 6169 C C . ILE C 1 6 ? -8.749 66.508 -11.936 1.00 68.64 2 ILE C C 1
ATOM 6170 O O . ILE C 1 6 ? -9.940 66.290 -11.713 1.00 69.49 2 ILE C O 1
ATOM 6175 N N . VAL C 1 7 ? -7.907 65.560 -12.338 1.00 65.49 3 VAL C N 1
ATOM 6176 C CA . VAL C 1 7 ? -8.375 64.221 -12.687 1.00 57.13 3 VAL C CA 1
ATOM 6177 C C . VAL C 1 7 ? -8.344 63.247 -11.511 1.00 52.58 3 VAL C C 1
ATOM 6178 O O . VAL C 1 7 ? -7.286 62.965 -10.945 1.00 51.10 3 VAL C O 1
ATOM 6182 N N . LYS C 1 8 ? -9.520 62.732 -11.165 1.00 46.88 4 LYS C N 1
ATOM 6183 C CA . LYS C 1 8 ? -9.686 61.814 -10.046 1.00 51.33 4 LYS C CA 1
ATOM 6184 C C . LYS C 1 8 ? -10.537 60.621 -10.483 1.00 46.57 4 LYS C C 1
ATOM 6185 O O . LYS C 1 8 ? -11.363 60.752 -11.386 1.00 42.76 4 LYS C O 1
ATOM 6191 N N . PRO C 1 9 ? -10.330 59.451 -9.850 1.00 43.97 5 PRO C N 1
ATOM 6192 C CA . PRO C 1 9 ? -11.054 58.221 -10.198 1.00 43.35 5 PRO C CA 1
ATOM 6193 C C . PRO C 1 9 ? -12.574 58.378 -10.226 1.00 42.66 5 PRO C C 1
ATOM 6194 O O . PRO C 1 9 ? -13.165 58.915 -9.289 1.00 46.03 5 PRO C O 1
ATOM 6198 N N . MET C 1 10 ? -13.189 57.907 -11.305 1.00 46.64 6 MET C N 1
ATOM 6199 C CA . MET C 1 10 ? -14.641 57.886 -11.424 1.00 54.84 6 MET C CA 1
ATOM 6200 C C . MET C 1 10 ? -15.109 56.445 -11.596 1.00 47.89 6 MET C C 1
ATOM 6201 O O . MET C 1 10 ? -14.985 55.869 -12.676 1.00 50.43 6 MET C O 1
ATOM 6206 N N . VAL C 1 11 ? -15.639 55.865 -10.524 1.00 51.01 7 VAL C N 1
ATOM 6207 C CA . VAL C 1 11 ? -16.032 54.460 -10.535 1.00 58.30 7 VAL C CA 1
ATOM 6208 C C . VAL C 1 11 ? -17.548 54.279 -10.535 1.00 59.77 7 VAL C C 1
ATOM 6209 O O . VAL C 1 11 ? -18.222 54.581 -9.550 1.00 64.53 7 VAL C O 1
ATOM 6213 N N . ARG C 1 12 ? -18.072 53.780 -11.649 1.00 58.98 8 ARG C N 1
ATOM 6214 C CA . ARG C 1 12 ? -19.496 53.506 -11.786 1.00 59.24 8 ARG C CA 1
ATOM 6215 C C . ARG C 1 12 ? -19.703 52.058 -12.207 1.00 54.59 8 ARG C C 1
ATOM 6216 O O . ARG C 1 12 ? -19.135 51.611 -13.205 1.00 50.22 8 ARG C O 1
ATOM 6224 N N . ASN C 1 13 ? -20.518 51.335 -11.442 1.00 51.88 9 ASN C N 1
ATOM 6225 C CA . ASN C 1 13 ? -20.780 49.919 -11.694 1.00 57.56 9 ASN C CA 1
ATOM 6226 C C . ASN C 1 13 ? -19.502 49.087 -11.753 1.00 52.98 9 ASN C C 1
ATOM 6227 O O . ASN C 1 13 ? -19.292 48.320 -12.695 1.00 51.49 9 ASN C O 1
ATOM 6232 N N . ASN C 1 14 ? -18.652 49.265 -10.745 1.00 52.63 10 ASN C N 1
ATOM 6233 C CA . ASN C 1 14 ? -17.396 48.527 -10.614 1.00 49.10 10 ASN C CA 1
ATOM 6234 C C . ASN C 1 14 ? -16.404 48.765 -11.751 1.00 51.39 10 ASN C C 1
ATOM 6235 O O . ASN C 1 14 ? -15.472 47.984 -11.938 1.00 51.04 10 ASN C O 1
ATOM 6240 N N . ILE C 1 15 ? -16.603 49.843 -12.504 1.00 49.04 11 ILE C N 1
ATOM 6241 C CA . ILE C 1 15 ? -15.722 50.162 -13.623 1.00 46.08 11 ILE C CA 1
ATOM 6242 C C . ILE C 1 15 ? -15.188 51.589 -13.539 1.00 54.30 11 ILE C C 1
ATOM 6243 O O . ILE C 1 15 ? -15.958 52.545 -13.449 1.00 51.50 11 ILE C O 1
ATOM 6248 N N . CYS C 1 16 ? -13.866 51.724 -13.563 1.00 51.20 12 CYS C N 1
ATOM 6249 C CA . CYS C 1 16 ? -13.234 53.036 -13.613 1.00 50.65 12 CYS C CA 1
ATOM 6250 C C . CYS C 1 16 ? -13.271 53.552 -15.047 1.00 53.49 12 CYS C C 1
ATOM 6251 O O . CYS C 1 16 ? -12.501 53.104 -15.897 1.00 47.12 12 CYS C O 1
ATOM 6254 N N . LEU C 1 17 ? -14.171 54.495 -15.310 1.00 49.22 13 LEU C N 1
ATOM 6255 C CA . LEU C 1 17 ? -14.430 54.956 -16.672 1.00 53.05 13 LEU C CA 1
ATOM 6256 C C . LEU C 1 17 ? -13.338 55.869 -17.222 1.00 50.00 13 LEU C C 1
ATOM 6257 O O . LEU C 1 17 ? -13.070 55.869 -18.423 1.00 49.00 13 LEU C O 1
ATOM 6262 N N . ASN C 1 18 ? -12.715 56.650 -16.346 1.00 52.39 14 ASN C N 1
ATOM 6263 C CA . ASN C 1 18 ? -11.707 57.614 -16.773 1.00 55.05 14 ASN C CA 1
ATOM 6264 C C . ASN C 1 18 ? -10.278 57.129 -16.548 1.00 46.52 14 ASN C C 1
ATOM 6265 O O . ASN C 1 18 ? -10.056 56.050 -16.001 1.00 45.67 14 ASN C O 1
ATOM 6270 N N . ALA C 1 19 ? -9.313 57.937 -16.975 1.00 46.05 15 ALA C N 1
ATOM 6271 C CA . ALA C 1 19 ? -7.906 57.584 -16.840 1.00 38.13 15 ALA C CA 1
ATOM 6272 C C . ALA C 1 19 ? -7.030 58.817 -16.640 1.00 36.39 15 ALA C C 1
ATOM 6273 O O . ALA C 1 19 ? -7.344 59.902 -17.130 1.00 38.17 15 ALA C O 1
ATOM 6275 N N . HIS C 1 20 ? -5.932 58.638 -15.914 1.00 33.67 16 HIS C N 1
ATOM 6276 C CA . HIS C 1 20 ? -4.977 59.712 -15.679 1.00 36.93 16 HIS C CA 1
ATOM 6277 C C . HIS C 1 20 ? -3.779 59.528 -16.604 1.00 37.29 16 HIS C C 1
ATOM 6278 O O . HIS C 1 20 ? -3.039 58.552 -16.476 1.00 35.17 16 HIS C O 1
ATOM 6285 N N . PRO C 1 21 ? -3.591 60.464 -17.548 1.00 39.42 17 PRO C N 1
ATOM 6286 C CA . PRO C 1 21 ? -2.541 60.386 -18.571 1.00 41.34 17 PRO C CA 1
ATOM 6287 C C . PRO C 1 21 ? -1.136 60.218 -17.995 1.00 40.58 17 PRO C C 1
ATOM 6288 O O . PRO C 1 21 ? -0.397 59.339 -18.438 1.00 37.53 17 PRO C O 1
ATOM 6292 N N . GLN C 1 22 ? -0.778 61.047 -17.020 1.00 42.98 18 GLN C N 1
ATOM 6293 C CA . GLN C 1 22 ? 0.559 61.002 -16.434 1.00 43.81 18 GLN C CA 1
ATOM 6294 C C . GLN C 1 22 ? 0.747 59.793 -15.522 1.00 41.35 18 GLN C C 1
ATOM 6295 O O . GLN C 1 22 ? 1.861 59.294 -15.360 1.00 36.56 18 GLN C O 1
ATOM 6301 N N . GLY C 1 23 ? -0.347 59.327 -14.929 1.00 35.47 19 GLY C N 1
ATOM 6302 C CA . GLY C 1 23 ? -0.302 58.166 -14.061 1.00 37.63 19 GLY C CA 1
ATOM 6303 C C . GLY C 1 23 ? -0.039 56.900 -14.851 1.00 35.68 19 GLY C C 1
ATOM 6304 O O . GLY C 1 23 ? 0.741 56.046 -14.431 1.00 34.44 19 GLY C O 1
ATOM 6305 N N . CYS C 1 24 ? -0.694 56.782 -16.003 1.00 34.45 20 CYS C N 1
ATOM 6306 C CA . CYS C 1 24 ? -0.477 55.653 -16.903 1.00 35.94 20 CYS C CA 1
ATOM 6307 C C . CYS C 1 24 ? 0.960 55.619 -17.425 1.00 32.88 20 CYS C C 1
ATOM 6308 O O . CYS C 1 24 ? 1.569 54.552 -17.516 1.00 29.70 20 CYS C O 1
ATOM 6311 N N . LYS C 1 25 ? 1.498 56.791 -17.754 1.00 35.83 21 LYS C N 1
ATOM 6312 C CA . LYS C 1 25 ? 2.884 56.904 -18.204 1.00 36.90 21 LYS C CA 1
ATOM 6313 C C . LYS C 1 25 ? 3.840 56.452 -17.102 1.00 34.19 21 LYS C C 1
ATOM 6314 O O . LYS C 1 25 ? 4.747 55.656 -17.342 1.00 36.14 21 LYS C O 1
ATOM 6320 N N . LYS C 1 26 ? 3.622 56.962 -15.893 1.00 34.53 22 LYS C N 1
ATOM 6321 C CA . LYS C 1 26 ? 4.453 56.610 -14.746 1.00 35.78 22 LYS C CA 1
ATOM 6322 C C . LYS C 1 26 ? 4.390 55.112 -14.464 1.00 32.15 22 LYS C C 1
ATOM 6323 O O . LYS C 1 26 ? 5.401 54.490 -14.131 1.00 32.38 22 LYS C O 1
ATOM 6329 N N . GLY C 1 27 ? 3.197 54.541 -14.608 1.00 31.24 23 GLY C N 1
ATOM 6330 C CA . GLY C 1 27 ? 2.996 53.115 -14.429 1.00 26.59 23 GLY C CA 1
ATOM 6331 C C . GLY C 1 27 ? 3.828 52.304 -15.403 1.00 32.17 23 GLY C C 1
ATOM 6332 O O . GLY C 1 27 ? 4.376 51.261 -15.049 1.00 34.53 23 GLY C O 1
ATOM 6333 N N . VAL C 1 28 ? 3.926 52.788 -16.637 1.00 28.64 24 VAL C N 1
ATOM 6334 C CA . VAL C 1 28 ? 4.747 52.138 -17.649 1.00 33.02 24 VAL C CA 1
ATOM 6335 C C . VAL C 1 28 ? 6.230 52.297 -17.323 1.00 27.96 24 VAL C C 1
ATOM 6336 O O . VAL C 1 28 ? 6.997 51.337 -17.407 1.00 28.34 24 VAL C O 1
ATOM 6340 N N . GLU C 1 29 ? 6.623 53.509 -16.940 1.00 29.51 25 GLU C N 1
ATOM 6341 C CA . GLU C 1 29 ? 8.008 53.796 -16.574 1.00 32.65 25 GLU C CA 1
ATOM 6342 C C . GLU C 1 29 ? 8.490 52.921 -15.421 1.00 30.21 25 GLU C C 1
ATOM 6343 O O . GLU C 1 29 ? 9.630 52.456 -15.424 1.00 29.18 25 GLU C O 1
ATOM 6349 N N . ASP C 1 30 ? 7.622 52.703 -14.438 1.00 31.23 26 ASP C N 1
ATOM 6350 C CA . ASP C 1 30 ? 7.967 51.875 -13.285 1.00 28.57 26 ASP C CA 1
ATOM 6351 C C . ASP C 1 30 ? 8.226 50.425 -13.687 1.00 30.53 26 ASP C C 1
ATOM 6352 O O . ASP C 1 30 ? 9.120 49.773 -13.147 1.00 22.05 26 ASP C O 1
ATOM 6357 N N . GLN C 1 31 ? 7.445 49.925 -14.640 1.00 29.07 27 GLN C N 1
ATOM 6358 C CA . GLN C 1 31 ? 7.624 48.562 -15.130 1.00 26.35 27 GLN C CA 1
ATOM 6359 C C . GLN C 1 31 ? 8.928 48.431 -15.908 1.00 26.62 27 GLN C C 1
ATOM 6360 O O . GLN C 1 31 ? 9.595 47.398 -15.846 1.00 27.62 27 GLN C O 1
ATOM 6366 N N . ILE C 1 32 ? 9.286 49.484 -16.637 1.00 32.21 28 ILE C N 1
ATOM 6367 C CA . ILE C 1 32 ? 10.533 49.501 -17.392 1.00 28.66 28 ILE C CA 1
ATOM 6368 C C . ILE C 1 32 ? 11.733 49.534 -16.449 1.00 26.75 28 ILE C C 1
ATOM 6369 O O . ILE C 1 32 ? 12.731 48.849 -16.678 1.00 32.77 28 ILE C O 1
ATOM 6374 N N . GLU C 1 33 ? 11.627 50.323 -15.384 1.00 24.69 29 GLU C N 1
ATOM 6375 C CA . GLU C 1 33 ? 12.700 50.415 -14.399 1.00 32.15 29 GLU C CA 1
ATOM 6376 C C . GLU C 1 33 ? 12.943 49.073 -13.718 1.00 27.55 29 GLU C C 1
ATOM 6377 O O . GLU C 1 33 ? 14.088 48.660 -13.533 1.00 37.90 29 GLU C O 1
ATOM 6383 N N . TYR C 1 34 ? 11.861 48.395 -13.344 1.00 28.66 30 TYR C N 1
ATOM 6384 C CA . TYR C 1 34 ? 11.971 47.088 -12.708 1.00 31.48 30 TYR C CA 1
ATOM 6385 C C . TYR C 1 34 ? 12.585 46.068 -13.659 1.00 27.71 30 TYR C C 1
ATOM 6386 O O . TYR C 1 34 ? 13.435 45.270 -13.261 1.00 25.94 30 TYR C O 1
ATOM 6395 N N . THR C 1 35 ? 12.145 46.100 -14.914 1.00 27.52 31 THR C N 1
ATOM 6396 C CA . THR C 1 35 ? 12.636 45.174 -15.927 1.00 25.67 31 THR C CA 1
ATOM 6397 C C . THR C 1 35 ? 14.140 45.324 -16.127 1.00 27.14 31 THR C C 1
ATOM 6398 O O . THR C 1 35 ? 14.864 44.332 -16.202 1.00 27.94 31 THR C O 1
ATOM 6402 N N . LYS C 1 36 ? 14.606 46.567 -16.205 1.00 29.05 32 LYS C N 1
ATOM 6403 C CA . LYS C 1 36 ? 16.031 46.841 -16.371 1.00 31.87 32 LYS C CA 1
ATOM 6404 C C . LYS C 1 36 ? 16.850 46.295 -15.205 1.00 30.93 32 LYS C C 1
ATOM 6405 O O . LYS C 1 36 ? 18.024 45.960 -15.364 1.00 37.35 32 LYS C O 1
ATOM 6411 N N . LYS C 1 37 ? 16.222 46.205 -14.036 1.00 31.31 33 LYS C N 1
ATOM 6412 C CA . LYS C 1 37 ? 16.891 45.709 -12.837 1.00 29.46 33 LYS C CA 1
ATOM 6413 C C . LYS C 1 37 ? 16.680 44.214 -12.621 1.00 29.08 33 LYS C C 1
ATOM 6414 O O . LYS C 1 37 ? 17.504 43.553 -11.995 1.00 33.06 33 LYS C O 1
ATOM 6420 N N . ARG C 1 38 ? 15.574 43.687 -13.135 1.00 28.73 34 ARG C N 1
ATOM 6421 C CA . ARG C 1 38 ? 15.268 42.268 -12.990 1.00 26.41 34 ARG C CA 1
ATOM 6422 C C . ARG C 1 38 ? 15.991 41.427 -14.038 1.00 29.46 34 ARG C C 1
ATOM 6423 O O . ARG C 1 38 ? 16.631 40.429 -13.711 1.00 31.23 34 ARG C O 1
ATOM 6431 N N . ILE C 1 39 ? 15.879 41.834 -15.298 1.00 29.25 35 ILE C N 1
ATOM 6432 C CA . ILE C 1 39 ? 16.557 41.143 -16.388 1.00 32.09 35 ILE C CA 1
ATOM 6433 C C . ILE C 1 39 ? 17.955 41.727 -16.575 1.00 38.79 35 ILE C C 1
ATOM 6434 O O . ILE C 1 39 ? 18.167 42.607 -17.411 1.00 37.64 35 ILE C O 1
ATOM 6439 N N . THR C 1 40 ? 18.905 41.238 -15.784 1.00 39.02 36 THR C N 1
ATOM 6440 C CA . THR C 1 40 ? 20.271 41.750 -15.821 1.00 42.97 36 THR C CA 1
ATOM 6441 C C . THR C 1 40 ? 21.129 41.006 -16.837 1.00 43.51 36 THR C C 1
ATOM 6442 O O . THR C 1 40 ? 20.676 40.050 -17.466 1.00 42.76 36 THR C O 1
ATOM 6446 N N . ALA C 1 41 ? 22.373 41.451 -16.985 1.00 47.95 37 ALA C N 1
ATOM 6447 C CA . ALA C 1 41 ? 23.307 40.838 -17.922 1.00 47.87 37 ALA C CA 1
ATOM 6448 C C . ALA C 1 41 ? 23.682 39.424 -17.491 1.00 44.49 37 ALA C C 1
ATOM 6449 O O . ALA C 1 41 ? 24.025 38.582 -18.320 1.00 46.87 37 ALA C O 1
ATOM 6451 N N . GLU C 1 42 ? 23.613 39.171 -16.188 1.00 44.33 38 GLU C N 1
ATOM 6452 C CA . GLU C 1 42 ? 23.938 37.860 -15.641 1.00 46.83 38 GLU C CA 1
ATOM 6453 C C . GLU C 1 42 ? 22.791 36.891 -15.897 1.00 45.95 38 GLU C C 1
ATOM 6454 O O . GLU C 1 42 ? 23.009 35.711 -16.173 1.00 49.35 38 GLU C O 1
ATOM 6460 N N . VAL C 1 43 ? 21.569 37.402 -15.801 1.00 43.19 39 VAL C N 1
ATOM 6461 C CA . VAL C 1 43 ? 20.374 36.609 -16.059 1.00 44.80 39 VAL C CA 1
ATOM 6462 C C . VAL C 1 43 ? 20.311 36.188 -17.527 1.00 35.65 39 VAL C C 1
ATOM 6463 O O . VAL C 1 43 ? 19.908 35.068 -17.847 1.00 39.78 39 VAL C O 1
ATOM 6467 N N . LYS C 1 44 ? 20.730 37.086 -18.414 1.00 39.02 40 LYS C N 1
ATOM 6468 C CA . LYS C 1 44 ? 20.687 36.832 -19.852 1.00 37.22 40 LYS C CA 1
ATOM 6469 C C . LYS C 1 44 ? 21.883 36.027 -20.357 1.00 42.83 40 LYS C C 1
ATOM 6470 O O . LYS C 1 44 ? 21.820 35.415 -21.424 1.00 38.36 40 LYS C O 1
ATOM 6476 N N . ALA C 1 45 ? 22.969 36.033 -19.590 1.00 41.10 41 ALA C N 1
ATOM 6477 C CA . ALA C 1 45 ? 24.204 35.365 -19.996 1.00 45.16 41 ALA C CA 1
ATOM 6478 C C . ALA C 1 45 ? 24.019 33.863 -20.185 1.00 42.76 41 ALA C C 1
ATOM 6479 O O . ALA C 1 45 ? 23.445 33.185 -19.334 1.00 39.93 41 ALA C O 1
ATOM 6481 N N . GLY C 1 46 ? 24.507 33.352 -21.311 1.00 40.80 42 GLY C N 1
ATOM 6482 C CA . GLY C 1 46 ? 24.431 31.932 -21.602 1.00 41.39 42 GLY C CA 1
ATOM 6483 C C . GLY C 1 46 ? 23.040 31.470 -21.990 1.00 43.16 42 GLY C C 1
ATOM 6484 O O . GLY C 1 46 ? 22.773 30.272 -22.057 1.00 42.55 42 GLY C O 1
ATOM 6485 N N . ALA C 1 47 ? 22.150 32.423 -22.246 1.00 41.61 43 ALA C N 1
ATOM 6486 C CA . ALA C 1 47 ? 20.781 32.106 -22.630 1.00 37.44 43 ALA C CA 1
ATOM 6487 C C . ALA C 1 47 ? 20.408 32.824 -23.921 1.00 40.16 43 ALA C C 1
ATOM 6488 O O . ALA C 1 47 ? 21.042 33.810 -24.297 1.00 38.75 43 ALA C O 1
ATOM 6490 N N . LYS C 1 48 ? 19.383 32.325 -24.603 1.00 36.14 44 LYS C N 1
ATOM 6491 C CA . LYS C 1 48 ? 18.901 32.971 -25.817 1.00 35.07 44 LYS C CA 1
ATOM 6492 C C . LYS C 1 48 ? 18.092 34.215 -25.475 1.00 35.11 44 LYS C C 1
ATOM 6493 O O . LYS C 1 48 ? 17.977 34.592 -24.309 1.00 32.30 44 LYS C O 1
ATOM 6499 N N . ALA C 1 49 ? 17.534 34.849 -26.499 1.00 30.26 45 ALA C N 1
ATOM 6500 C CA . ALA C 1 49 ? 16.809 36.097 -26.318 1.00 26.19 45 ALA C CA 1
ATOM 6501 C C . ALA C 1 49 ? 15.793 36.290 -27.435 1.00 31.77 45 ALA C C 1
ATOM 6502 O O . ALA C 1 49 ? 16.038 35.901 -28.578 1.00 29.27 45 ALA C O 1
ATOM 6504 N N . PRO C 1 50 ? 14.641 36.889 -27.103 1.00 31.34 46 PRO C N 1
ATOM 6505 C CA . PRO C 1 50 ? 13.640 37.228 -28.115 1.00 28.25 46 PRO C CA 1
ATOM 6506 C C . PRO C 1 50 ? 14.172 38.344 -29.004 1.00 35.16 46 PRO C C 1
ATOM 6507 O O . PRO C 1 50 ? 14.807 39.272 -28.505 1.00 33.12 46 PRO C O 1
ATOM 6511 N N . LYS C 1 51 ? 13.929 38.246 -30.305 1.00 31.95 47 LYS C N 1
ATOM 6512 C CA . LYS C 1 51 ? 14.434 39.240 -31.244 1.00 34.53 47 LYS C CA 1
ATOM 6513 C C . LYS C 1 51 ? 13.298 40.057 -31.852 1.00 29.94 47 LYS C C 1
ATOM 6514 O O . LYS C 1 51 ? 13.318 41.287 -31.823 1.00 27.18 47 LYS C O 1
ATOM 6520 N N . ASN C 1 52 ? 12.312 39.361 -32.406 1.00 29.96 48 ASN C N 1
ATOM 6521 C CA . ASN C 1 52 ? 11.133 40.009 -32.966 1.00 28.80 48 ASN C CA 1
ATOM 6522 C C . ASN C 1 52 ? 9.874 39.445 -32.327 1.00 24.95 48 ASN C C 1
ATOM 6523 O O . ASN C 1 52 ? 9.552 38.269 -32.501 1.00 26.68 48 ASN C O 1
ATOM 6528 N N . VAL C 1 53 ? 9.168 40.287 -31.581 1.00 28.77 49 VAL C N 1
ATOM 6529 C CA . VAL C 1 53 ? 8.033 39.827 -30.791 1.00 23.48 49 VAL C CA 1
ATOM 6530 C C . VAL C 1 53 ? 6.722 40.473 -31.221 1.00 23.62 49 VAL C C 1
ATOM 6531 O O . VAL C 1 53 ? 6.646 41.686 -31.412 1.00 25.76 49 VAL C O 1
ATOM 6535 N N . LEU C 1 54 ? 5.696 39.644 -31.380 1.00 23.17 50 LEU C N 1
ATOM 6536 C CA . LEU C 1 54 ? 4.343 40.129 -31.604 1.00 23.62 50 LEU C CA 1
ATOM 6537 C C . LEU C 1 54 ? 3.531 39.947 -30.327 1.00 22.53 50 LEU C C 1
ATOM 6538 O O . LEU C 1 54 ? 3.403 38.833 -29.818 1.00 21.97 50 LEU C O 1
ATOM 6543 N N . VAL C 1 55 ? 2.997 41.043 -29.800 1.00 18.88 51 VAL C N 1
ATOM 6544 C CA . VAL C 1 55 ? 2.155 40.972 -28.613 1.00 22.98 51 VAL C CA 1
ATOM 6545 C C . VAL C 1 55 ? 0.720 41.370 -28.940 1.00 23.10 51 VAL C C 1
ATOM 6546 O O . VAL C 1 55 ? 0.438 42.533 -29.226 1.00 24.63 51 VAL C O 1
ATOM 6550 N N . LEU C 1 56 ? -0.180 40.392 -28.910 1.00 22.06 52 LEU C N 1
ATOM 6551 C CA . LEU C 1 56 ? -1.598 40.648 -29.133 1.00 26.55 52 LEU C CA 1
ATOM 6552 C C . LEU C 1 56 ? -2.261 40.976 -27.801 1.00 25.98 52 LEU C C 1
ATOM 6553 O O . LEU C 1 56 ? -2.367 40.117 -26.927 1.00 25.10 52 LEU C O 1
ATOM 6558 N N . GLY C 1 57 ? -2.704 42.220 -27.654 1.00 23.98 53 GLY C N 1
ATOM 6559 C CA . GLY C 1 57 ? -3.211 42.710 -26.385 1.00 24.52 53 GLY C CA 1
ATOM 6560 C C . GLY C 1 57 ? -2.074 43.330 -25.596 1.00 26.66 53 GLY C C 1
ATOM 6561 O O . GLY C 1 57 ? -1.781 42.918 -24.477 1.00 26.35 53 GLY C O 1
ATOM 6562 N N . CYS C 1 58 ? -1.447 44.341 -26.187 1.00 23.99 54 CYS C N 1
ATOM 6563 C CA . CYS C 1 58 ? -0.182 44.877 -25.696 1.00 23.72 54 CYS C CA 1
ATOM 6564 C C . CYS C 1 58 ? -0.328 46.070 -24.756 1.00 26.70 54 CYS C C 1
ATOM 6565 O O . CYS C 1 58 ? 0.669 46.600 -24.265 1.00 26.91 54 CYS C O 1
ATOM 6568 N N . SER C 1 59 ? -1.559 46.497 -24.506 1.00 23.81 55 SER C N 1
ATOM 6569 C CA . SER C 1 59 ? -1.782 47.801 -23.888 1.00 26.03 55 SER C CA 1
ATOM 6570 C C . SER C 1 59 ? -1.969 47.777 -22.373 1.00 25.90 55 SER C C 1
ATOM 6571 O O . SER C 1 59 ? -1.916 48.823 -21.727 1.00 24.88 55 SER C O 1
ATOM 6574 N N . ASN C 1 60 ? -2.196 46.597 -21.809 1.00 20.70 56 ASN C N 1
ATOM 6575 C CA . ASN C 1 60 ? -2.435 46.492 -20.374 1.00 30.25 56 ASN C CA 1
ATOM 6576 C C . ASN C 1 60 ? -2.086 45.122 -19.810 1.00 24.80 56 ASN C C 1
ATOM 6577 O O . ASN C 1 60 ? -1.945 44.151 -20.555 1.00 24.40 56 ASN C O 1
ATOM 6582 N N . GLY C 1 61 ? -1.953 45.060 -18.488 1.00 20.14 57 GLY C N 1
ATOM 6583 C CA . GLY C 1 61 ? -1.750 43.810 -17.780 1.00 18.70 57 GLY C CA 1
ATOM 6584 C C . GLY C 1 61 ? -0.564 42.987 -18.244 1.00 19.16 57 GLY C C 1
ATOM 6585 O O . GLY C 1 61 ? 0.534 43.507 -18.441 1.00 19.26 57 GLY C O 1
ATOM 6586 N N . TYR C 1 62 ? -0.798 41.691 -18.416 1.00 21.80 58 TYR C N 1
ATOM 6587 C CA . TYR C 1 62 ? 0.253 40.755 -18.796 1.00 17.70 58 TYR C CA 1
ATOM 6588 C C . TYR C 1 62 ? 0.811 41.049 -20.184 1.00 19.89 58 TYR C C 1
ATOM 6589 O O . TYR C 1 62 ? 2.006 40.883 -20.430 1.00 23.11 58 TYR C O 1
ATOM 6598 N N . GLY C 1 63 ? -0.058 41.488 -21.089 1.00 19.49 59 GLY C N 1
ATOM 6599 C CA . GLY C 1 63 ? 0.360 41.832 -22.436 1.00 21.93 59 GLY C CA 1
ATOM 6600 C C . GLY C 1 63 ? 1.358 42.973 -22.457 1.00 19.28 59 GLY C C 1
ATOM 6601 O O . GLY C 1 63 ? 2.397 42.886 -23.111 1.00 18.90 59 GLY C O 1
ATOM 6602 N N . LEU C 1 64 ? 1.043 44.045 -21.736 1.00 20.47 60 LEU C N 1
ATOM 6603 C CA . LEU C 1 64 ? 1.940 45.191 -21.628 1.00 19.24 60 LEU C CA 1
ATOM 6604 C C . LEU C 1 64 ? 3.261 44.796 -20.972 1.00 19.96 60 LEU C C 1
ATOM 6605 O O . LEU C 1 64 ? 4.332 45.202 -21.421 1.00 21.04 60 LEU C O 1
ATOM 6610 N N . ALA C 1 65 ? 3.178 43.995 -19.914 1.00 16.38 61 ALA C N 1
ATOM 6611 C CA . ALA C 1 65 ? 4.372 43.522 -19.220 1.00 17.80 61 ALA C CA 1
ATOM 6612 C C . ALA C 1 65 ? 5.223 42.637 -20.128 1.00 19.79 61 ALA C C 1
ATOM 6613 O O . ALA C 1 65 ? 6.450 42.644 -20.039 1.00 21.23 61 ALA C O 1
ATOM 6615 N N . SER C 1 66 ? 4.563 41.882 -21.001 1.00 19.46 62 SER C N 1
ATOM 6616 C CA . SER C 1 66 ? 5.258 41.009 -21.945 1.00 21.89 62 SER C CA 1
ATOM 6617 C C . SER C 1 66 ? 6.022 41.816 -22.986 1.00 22.15 62 SER C C 1
ATOM 6618 O O . SER C 1 66 ? 7.132 41.455 -23.378 1.00 22.48 62 SER C O 1
ATOM 6621 N N . ARG C 1 67 ? 5.420 42.912 -23.428 1.00 23.73 63 ARG C N 1
ATOM 6622 C CA . ARG C 1 67 ? 6.043 43.772 -24.422 1.00 23.88 63 ARG C CA 1
ATOM 6623 C C . ARG C 1 67 ? 7.197 44.546 -23.796 1.00 23.05 63 ARG C C 1
ATOM 6624 O O . ARG C 1 67 ? 8.253 44.713 -24.407 1.00 22.89 63 ARG C O 1
ATOM 6632 N N . ILE C 1 68 ? 6.987 45.013 -22.571 1.00 22.24 64 ILE C N 1
ATOM 6633 C CA . ILE C 1 68 ? 8.011 45.746 -21.836 1.00 22.13 64 ILE C CA 1
ATOM 6634 C C . ILE C 1 68 ? 9.223 44.862 -21.540 1.00 22.58 64 ILE C C 1
ATOM 6635 O O . ILE C 1 68 ? 10.368 45.295 -21.678 1.00 26.89 64 ILE C O 1
ATOM 6640 N N . THR C 1 69 ? 8.966 43.619 -21.148 1.00 22.37 65 THR C N 1
ATOM 6641 C CA . THR C 1 69 ? 10.040 42.686 -20.818 1.00 26.51 65 THR C CA 1
ATOM 6642 C C . THR C 1 69 ? 10.874 42.336 -22.048 1.00 24.44 65 THR C C 1
ATOM 6643 O O . THR C 1 69 ? 12.102 42.303 -21.988 1.00 25.15 65 THR C O 1
ATOM 6647 N N . ALA C 1 70 ? 10.201 42.077 -23.164 1.00 21.86 66 ALA C N 1
ATOM 6648 C CA . ALA C 1 70 ? 10.889 41.754 -24.408 1.00 23.32 66 ALA C CA 1
ATOM 6649 C C . ALA C 1 70 ? 11.750 42.922 -24.881 1.00 24.62 66 ALA C C 1
ATOM 6650 O O . ALA C 1 70 ? 12.919 42.747 -25.221 1.00 26.88 66 ALA C O 1
ATOM 6652 N N . ALA C 1 71 ? 11.166 44.115 -24.882 1.00 23.81 67 ALA C N 1
ATOM 6653 C CA . ALA C 1 71 ? 11.824 45.295 -25.436 1.00 28.83 67 ALA C CA 1
ATOM 6654 C C . ALA C 1 71 ? 12.916 45.869 -24.538 1.00 31.63 67 ALA C C 1
ATOM 6655 O O . ALA C 1 71 ? 14.041 46.084 -24.982 1.00 34.72 67 ALA C O 1
ATOM 6657 N N . PHE C 1 72 ? 12.586 46.124 -23.277 1.00 29.73 68 PHE C N 1
ATOM 6658 C CA . PHE C 1 72 ? 13.520 46.806 -22.386 1.00 28.39 68 PHE C CA 1
ATOM 6659 C C . PHE C 1 72 ? 14.381 45.850 -21.569 1.00 31.12 68 PHE C C 1
ATOM 6660 O O . PHE C 1 72 ? 15.327 46.271 -20.903 1.00 34.65 68 PHE C O 1
ATOM 6668 N N . GLY C 1 73 ? 14.055 44.565 -21.625 1.00 27.24 69 GLY C N 1
ATOM 6669 C CA . GLY C 1 73 ? 14.835 43.564 -20.924 1.00 25.00 69 GLY C CA 1
ATOM 6670 C C . GLY C 1 73 ? 15.826 42.876 -21.841 1.00 32.51 69 GLY C C 1
ATOM 6671 O O . GLY C 1 73 ? 16.952 42.578 -21.442 1.00 30.82 69 GLY C O 1
ATOM 6672 N N . TYR C 1 74 ? 15.408 42.635 -23.080 1.00 28.73 70 TYR C N 1
ATOM 6673 C CA . TYR C 1 74 ? 16.219 41.875 -24.024 1.00 29.83 70 TYR C CA 1
ATOM 6674 C C . TYR C 1 74 ? 16.604 42.672 -25.270 1.00 25.83 70 TYR C C 1
ATOM 6675 O O . TYR C 1 74 ? 17.436 42.229 -26.062 1.00 29.51 70 TYR C O 1
ATOM 6684 N N . GLY C 1 75 ? 16.002 43.844 -25.438 1.00 27.58 71 GLY C N 1
ATOM 6685 C CA . GLY C 1 75 ? 16.306 44.699 -26.572 1.00 29.27 71 GLY C CA 1
ATOM 6686 C C . GLY C 1 75 ? 15.593 44.273 -27.841 1.00 33.28 71 GLY C C 1
ATOM 6687 O O . GLY C 1 75 ? 16.079 44.510 -28.948 1.00 33.94 71 GLY C O 1
ATOM 6688 N N . ALA C 1 76 ? 14.430 43.651 -27.681 1.00 27.17 72 ALA C N 1
ATOM 6689 C CA . ALA C 1 76 ? 13.704 43.091 -28.816 1.00 34.21 72 ALA C CA 1
ATOM 6690 C C . ALA C 1 76 ? 12.827 44.117 -29.525 1.00 32.05 72 ALA C C 1
ATOM 6691 O O . ALA C 1 76 ? 12.188 44.956 -28.887 1.00 31.06 72 ALA C O 1
ATOM 6693 N N . ALA C 1 77 ? 12.810 44.044 -30.852 1.00 30.00 73 ALA C N 1
ATOM 6694 C CA . ALA C 1 77 ? 11.871 44.820 -31.646 1.00 28.42 73 ALA C CA 1
ATOM 6695 C C . ALA C 1 77 ? 10.478 44.257 -31.403 1.00 27.73 73 ALA C C 1
ATOM 6696 O O . ALA C 1 77 ? 10.297 43.039 -31.353 1.00 25.04 73 ALA C O 1
ATOM 6698 N N . THR C 1 78 ? 9.495 45.135 -31.239 1.00 22.68 74 THR C N 1
ATOM 6699 C CA . THR C 1 78 ? 8.149 44.685 -30.909 1.00 27.86 74 THR C CA 1
ATOM 6700 C C . THR C 1 78 ? 7.060 45.305 -31.776 1.00 30.08 74 THR C C 1
ATOM 6701 O O . THR C 1 78 ? 7.130 46.476 -32.153 1.00 23.75 74 THR C O 1
ATOM 6705 N N . ILE C 1 79 ? 6.053 44.495 -32.083 1.00 24.93 75 ILE C N 1
ATOM 6706 C CA . ILE C 1 79 ? 4.833 44.973 -32.711 1.00 23.52 75 ILE C CA 1
ATOM 6707 C C . ILE C 1 79 ? 3.664 44.633 -31.801 1.00 24.20 75 ILE C C 1
ATOM 6708 O O . ILE C 1 79 ? 3.405 43.464 -31.521 1.00 23.28 75 ILE C O 1
ATOM 6713 N N . GLY C 1 80 ? 2.966 45.659 -31.330 1.00 25.02 76 GLY C N 1
ATOM 6714 C CA . GLY C 1 80 ? 1.860 45.460 -30.415 1.00 24.50 76 GLY C CA 1
ATOM 6715 C C . GLY C 1 80 ? 0.515 45.730 -31.055 1.00 30.50 76 GLY C C 1
ATOM 6716 O O . GLY C 1 80 ? 0.380 46.625 -31.889 1.00 29.84 76 GLY C O 1
ATOM 6717 N N . VAL C 1 81 ? -0.483 44.946 -30.663 1.00 24.91 77 VAL C N 1
ATOM 6718 C CA . VAL C 1 81 ? -1.842 45.129 -31.148 1.00 25.30 77 VAL C CA 1
ATOM 6719 C C . VAL C 1 81 ? -2.809 45.271 -29.980 1.00 29.61 77 VAL C C 1
ATOM 6720 O O . VAL C 1 81 ? -2.788 44.470 -29.046 1.00 24.84 77 VAL C O 1
ATOM 6724 N N . SER C 1 82 ? -3.648 46.300 -30.027 1.00 26.76 78 SER C N 1
ATOM 6725 C CA . SER C 1 82 ? -4.690 46.480 -29.026 1.00 29.15 78 SER C CA 1
ATOM 6726 C C . SER C 1 82 ? -5.846 47.279 -29.612 1.00 32.05 78 SER C C 1
ATOM 6727 O O . SER C 1 82 ? -5.707 47.898 -30.663 1.00 32.96 78 SER C O 1
ATOM 6730 N N . PHE C 1 83 ? -6.987 47.255 -28.932 1.00 35.53 79 PHE C N 1
ATOM 6731 C CA . PHE C 1 83 ? -8.154 48.002 -29.381 1.00 34.42 79 PHE C CA 1
ATOM 6732 C C . PHE C 1 83 ? -8.449 49.125 -28.395 1.00 35.27 79 PHE C C 1
ATOM 6733 O O . PHE C 1 83 ? -9.076 48.904 -27.361 1.00 32.87 79 PHE C O 1
ATOM 6741 N N . GLU C 1 84 ? -7.997 50.331 -28.723 1.00 37.87 80 GLU C N 1
ATOM 6742 C CA . GLU C 1 84 ? -8.122 51.457 -27.807 1.00 33.26 80 GLU C CA 1
ATOM 6743 C C . GLU C 1 84 ? -9.094 52.523 -28.294 1.00 43.08 80 GLU C C 1
ATOM 6744 O O . GLU C 1 84 ? -9.514 52.528 -29.452 1.00 37.95 80 GLU C O 1
ATOM 6750 N N . LYS C 1 85 ? -9.445 53.426 -27.387 1.00 38.74 81 LYS C N 1
ATOM 6751 C CA . LYS C 1 85 ? -10.255 54.585 -27.725 1.00 44.58 81 LYS C CA 1
ATOM 6752 C C . LYS C 1 85 ? -9.398 55.827 -27.539 1.00 39.11 81 LYS C C 1
ATOM 6753 O O . LYS C 1 85 ? -9.032 56.174 -26.419 1.00 39.35 81 LYS C O 1
ATOM 6759 N N . ALA C 1 86 ? -9.055 56.473 -28.648 1.00 41.76 82 ALA C N 1
ATOM 6760 C CA . ALA C 1 86 ? -8.155 57.618 -28.629 1.00 37.56 82 ALA C CA 1
ATOM 6761 C C . ALA C 1 86 ? -8.735 58.779 -27.832 1.00 44.19 82 ALA C C 1
ATOM 6762 O O . ALA C 1 86 ? -9.927 59.072 -27.917 1.00 42.17 82 ALA C O 1
ATOM 6764 N N . GLY C 1 87 ? -7.880 59.434 -27.055 1.00 42.60 83 GLY C N 1
ATOM 6765 C CA . GLY C 1 87 ? -8.294 60.584 -26.278 1.00 48.72 83 GLY C CA 1
ATOM 6766 C C . GLY C 1 87 ? -8.302 61.842 -27.121 1.00 51.89 83 GLY C C 1
ATOM 6767 O O . GLY C 1 87 ? -7.531 61.969 -28.071 1.00 50.50 83 GLY C O 1
ATOM 6768 N N . SER C 1 88 ? -9.188 62.769 -26.781 1.00 52.90 84 SER C N 1
ATOM 6769 C CA . SER C 1 88 ? -9.230 64.062 -27.448 1.00 59.80 84 SER C CA 1
ATOM 6770 C C . SER C 1 88 ? -8.720 65.130 -26.493 1.00 59.54 84 SER C C 1
ATOM 6771 O O . SER C 1 88 ? -8.116 64.814 -25.469 1.00 51.58 84 SER C O 1
ATOM 6774 N N . GLU C 1 89 ? -8.968 66.392 -26.822 1.00 60.81 85 GLU C N 1
ATOM 6775 C CA . GLU C 1 89 ? -8.526 67.496 -25.979 1.00 63.63 85 GLU C CA 1
ATOM 6776 C C . GLU C 1 89 ? -9.232 67.495 -24.622 1.00 58.96 85 GLU C C 1
ATOM 6777 O O . GLU C 1 89 ? -8.650 67.885 -23.609 1.00 61.33 85 GLU C O 1
ATOM 6783 N N . THR C 1 90 ? -10.481 67.038 -24.604 1.00 60.31 86 THR C N 1
ATOM 6784 C CA . THR C 1 90 ? -11.306 67.114 -23.400 1.00 60.57 86 THR C CA 1
ATOM 6785 C C . THR C 1 90 ? -11.874 65.771 -22.938 1.00 58.02 86 THR C C 1
ATOM 6786 O O . THR C 1 90 ? -12.217 65.613 -21.768 1.00 60.19 86 THR C O 1
ATOM 6790 N N . LYS C 1 91 ? -11.976 64.809 -23.851 1.00 56.82 87 LYS C N 1
ATOM 6791 C CA . LYS C 1 91 ? -12.541 63.505 -23.507 1.00 54.56 87 LYS C CA 1
ATOM 6792 C C . LYS C 1 91 ? -11.478 62.456 -23.173 1.00 55.82 87 LYS C C 1
ATOM 6793 O O . LYS C 1 91 ? -10.416 62.406 -23.798 1.00 53.46 87 LYS C O 1
ATOM 6799 N N . TYR C 1 92 ? -11.779 61.620 -22.182 1.00 55.07 88 TYR C N 1
ATOM 6800 C CA . TYR C 1 92 ? -10.852 60.587 -21.734 1.00 49.99 88 TYR C CA 1
ATOM 6801 C C . TYR C 1 92 ? -10.614 59.532 -22.804 1.00 41.15 88 TYR C C 1
ATOM 6802 O O . TYR C 1 92 ? -11.551 59.072 -23.455 1.00 46.13 88 TYR C O 1
ATOM 6811 N N . GLY C 1 93 ? -9.354 59.153 -22.980 1.00 45.58 89 GLY C N 1
ATOM 6812 C CA . GLY C 1 93 ? -9.020 57.992 -23.779 1.00 37.79 89 GLY C CA 1
ATOM 6813 C C . GLY C 1 93 ? -8.952 56.788 -22.861 1.00 39.83 89 GLY C C 1
ATOM 6814 O O . GLY C 1 93 ? -8.963 56.939 -21.638 1.00 35.92 89 GLY C O 1
ATOM 6815 N N . THR C 1 94 ? -8.896 55.594 -23.439 1.00 35.71 90 THR C N 1
ATOM 6816 C CA . THR C 1 94 ? -8.735 54.383 -22.645 1.00 33.08 90 THR C CA 1
ATOM 6817 C C . THR C 1 94 ? -7.321 54.334 -22.076 1.00 32.29 90 THR C C 1
ATOM 6818 O O . THR C 1 94 ? -6.398 54.881 -22.677 1.00 32.23 90 THR C O 1
ATOM 6822 N N . PRO C 1 95 ? -7.153 53.696 -20.902 1.00 33.88 91 PRO C N 1
ATOM 6823 C CA . PRO C 1 95 ? -5.838 53.572 -20.265 1.00 31.95 91 PRO C CA 1
ATOM 6824 C C . PRO C 1 95 ? -4.790 53.003 -21.214 1.00 26.67 91 PRO C C 1
ATOM 6825 O O . PRO C 1 95 ? -3.666 53.503 -21.261 1.00 29.17 91 PRO C O 1
ATOM 6829 N N . GLY C 1 96 ? -5.169 51.975 -21.966 1.00 24.74 92 GLY C N 1
ATOM 6830 C CA . GLY C 1 96 ? -4.264 51.327 -22.895 1.00 23.87 92 GLY C CA 1
ATOM 6831 C C . GLY C 1 96 ? -3.687 52.270 -23.932 1.00 29.85 92 GLY C C 1
ATOM 6832 O O . GLY C 1 96 ? -2.558 52.086 -24.385 1.00 28.02 92 GLY C O 1
ATOM 6833 N N . TRP C 1 97 ? -4.464 53.283 -24.306 1.00 26.15 93 TRP C N 1
ATOM 6834 C CA . TRP C 1 97 ? -4.016 54.273 -25.278 1.00 31.30 93 TRP C CA 1
ATOM 6835 C C . TRP C 1 97 ? -2.829 55.060 -24.733 1.00 24.13 93 TRP C C 1
ATOM 6836 O O . TRP C 1 97 ? -1.816 55.223 -25.413 1.00 31.32 93 TRP C O 1
ATOM 6847 N N . TYR C 1 98 ? -2.957 55.538 -23.500 1.00 27.92 94 TYR C N 1
ATOM 6848 C CA . TYR C 1 98 ? -1.875 56.266 -22.847 1.00 33.46 94 TYR C CA 1
ATOM 6849 C C . TYR C 1 98 ? -0.677 55.358 -22.591 1.00 30.83 94 TYR C C 1
ATOM 6850 O O . TYR C 1 98 ? 0.472 55.777 -22.744 1.00 30.66 94 TYR C O 1
ATOM 6859 N N . ASN C 1 99 ? -0.948 54.114 -22.204 1.00 25.03 95 ASN C N 1
ATOM 6860 C CA . ASN C 1 99 ? 0.115 53.136 -21.991 1.00 23.76 95 ASN C CA 1
ATOM 6861 C C . ASN C 1 99 ? 0.915 52.889 -23.267 1.00 27.73 95 ASN C C 1
ATOM 6862 O O . ASN C 1 99 ? 2.146 52.835 -23.237 1.00 24.18 95 ASN C O 1
ATOM 6867 N N . ASN C 1 100 ? 0.209 52.746 -24.386 1.00 23.72 96 ASN C N 1
ATOM 6868 C CA . ASN C 1 100 ? 0.852 52.532 -25.681 1.00 26.28 96 ASN C CA 1
ATOM 6869 C C . ASN C 1 100 ? 1.744 53.698 -26.090 1.00 28.46 96 ASN C C 1
ATOM 6870 O O . ASN C 1 100 ? 2.867 53.496 -26.554 1.00 32.44 96 ASN C O 1
ATOM 6875 N N . LEU C 1 101 ? 1.238 54.916 -25.920 1.00 28.82 97 LEU C N 1
ATOM 6876 C CA . LEU C 1 101 ? 2.008 56.117 -26.224 1.00 30.72 97 LEU C CA 1
ATOM 6877 C C . LEU C 1 101 ? 3.278 56.174 -25.382 1.00 31.92 97 LEU C C 1
ATOM 6878 O O . LEU C 1 101 ? 4.353 56.505 -25.883 1.00 31.94 97 LEU C O 1
ATOM 6883 N N . ALA C 1 102 ? 3.144 55.838 -24.103 1.00 25.89 98 ALA C N 1
ATOM 6884 C CA . ALA C 1 102 ? 4.279 55.824 -23.187 1.00 23.55 98 ALA C CA 1
ATOM 688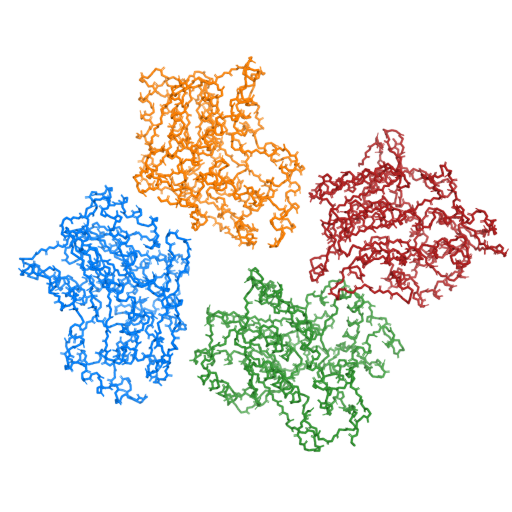5 C C . ALA C 1 102 ? 5.318 54.790 -23.605 1.00 31.63 98 ALA C C 1
ATOM 6886 O O . ALA C 1 102 ? 6.518 55.071 -23.611 1.00 31.33 98 ALA C O 1
ATOM 6888 N N . PHE C 1 103 ? 4.853 53.595 -23.959 1.00 29.49 99 PHE C N 1
ATOM 6889 C CA . PHE C 1 103 ? 5.748 52.528 -24.391 1.00 26.23 99 PHE C CA 1
ATOM 6890 C C . PHE C 1 103 ? 6.534 52.937 -25.631 1.00 32.42 99 PHE C C 1
ATOM 6891 O O . PHE C 1 103 ? 7.762 52.848 -25.656 1.00 29.59 99 PHE C O 1
ATOM 6899 N N . ASP C 1 104 ? 5.814 53.373 -26.661 1.00 29.43 100 ASP C N 1
ATOM 6900 C CA . ASP C 1 104 ? 6.429 53.744 -27.932 1.00 34.90 100 ASP C CA 1
ATOM 6901 C C . ASP C 1 104 ? 7.412 54.898 -27.771 1.00 31.76 100 ASP C C 1
ATOM 6902 O O . ASP C 1 104 ? 8.432 54.953 -28.456 1.00 34.09 100 ASP C O 1
ATOM 6907 N N . GLU C 1 105 ? 7.104 55.810 -26.856 1.00 33.69 101 GLU C N 1
ATOM 6908 C CA . GLU C 1 105 ? 7.978 56.944 -26.585 1.00 34.29 101 GLU C CA 1
ATOM 6909 C C . GLU C 1 105 ? 9.284 56.477 -25.946 1.00 36.33 101 GLU C C 1
ATOM 6910 O O . GLU C 1 105 ? 10.369 56.895 -26.351 1.00 28.20 101 GLU C O 1
ATOM 6916 N N . ALA C 1 106 ? 9.170 55.603 -24.951 1.00 37.32 102 ALA C N 1
ATOM 6917 C CA . ALA C 1 106 ? 10.338 55.072 -24.256 1.00 32.64 102 ALA C CA 1
ATOM 6918 C C . ALA C 1 106 ? 11.177 54.194 -25.178 1.00 32.36 102 ALA C C 1
ATOM 6919 O O . ALA C 1 106 ? 12.406 54.207 -25.113 1.00 35.78 102 ALA C O 1
ATOM 6921 N N . ALA C 1 107 ? 10.504 53.430 -26.033 1.00 34.22 103 ALA C N 1
ATOM 6922 C CA . ALA C 1 107 ? 11.187 52.579 -27.001 1.00 39.49 103 ALA C CA 1
ATOM 6923 C C . ALA C 1 107 ? 11.967 53.427 -27.998 1.00 35.60 103 ALA C C 1
ATOM 6924 O O . ALA C 1 107 ? 13.106 53.109 -28.341 1.00 36.38 103 ALA C O 1
ATOM 6926 N N . LYS C 1 108 ? 11.343 54.508 -28.456 1.00 36.53 104 LYS C N 1
ATOM 6927 C CA . LYS C 1 108 ? 11.979 55.433 -29.386 1.00 39.80 104 LYS C CA 1
ATOM 6928 C C . LYS C 1 108 ? 13.184 56.102 -28.732 1.00 38.82 104 LYS C C 1
ATOM 6929 O O . LYS C 1 108 ? 14.210 56.327 -29.373 1.00 48.83 104 LYS C O 1
ATOM 6935 N N . ARG C 1 109 ? 13.051 56.406 -27.445 1.00 37.50 105 ARG C N 1
ATOM 6936 C CA . ARG C 1 109 ? 14.118 57.050 -26.689 1.00 40.65 105 ARG C CA 1
ATOM 6937 C C . ARG C 1 109 ? 15.293 56.093 -26.486 1.00 44.56 105 ARG C C 1
ATOM 6938 O O . ARG C 1 109 ? 16.429 56.520 -26.274 1.00 48.91 105 ARG C O 1
ATOM 6946 N N . GLU C 1 110 ? 15.011 54.797 -26.563 1.00 37.85 106 GLU C N 1
ATOM 6947 C CA . GLU C 1 110 ? 16.033 53.772 -26.398 1.00 43.55 106 GLU C CA 1
ATOM 6948 C C . GLU C 1 110 ? 16.651 53.408 -27.748 1.00 44.86 106 GLU C C 1
ATOM 6949 O O . GLU C 1 110 ? 17.767 52.894 -27.815 1.00 42.17 106 GLU C O 1
ATOM 6955 N N . GLY C 1 111 ? 15.924 53.692 -28.823 1.00 41.02 107 GLY C N 1
ATOM 6956 C CA . GLY C 1 111 ? 16.384 53.362 -30.159 1.00 42.26 107 GLY C CA 1
ATOM 6957 C C . GLY C 1 111 ? 15.911 51.983 -30.571 1.00 42.98 107 GLY C C 1
ATOM 6958 O O . GLY C 1 111 ? 16.575 51.284 -31.336 1.00 41.59 107 GLY C O 1
ATOM 6959 N N . LEU C 1 112 ? 14.753 51.593 -30.051 1.00 39.98 108 LEU C N 1
ATOM 6960 C CA . LEU C 1 112 ? 14.176 50.290 -30.342 1.00 38.75 108 LEU C CA 1
ATOM 6961 C C . LEU C 1 112 ? 13.063 50.409 -31.374 1.00 36.06 108 LEU C C 1
ATOM 6962 O O . LEU C 1 112 ? 12.280 51.359 -31.348 1.00 33.37 108 LEU C O 1
ATOM 6967 N N . TYR C 1 113 ? 12.997 49.444 -32.284 1.00 34.70 109 TYR C N 1
ATOM 6968 C CA . TYR C 1 113 ? 11.874 49.364 -33.204 1.00 34.26 109 TYR C CA 1
ATOM 6969 C C . TYR C 1 113 ? 10.621 49.024 -32.412 1.00 33.03 109 TYR C C 1
ATOM 6970 O O . TYR C 1 113 ? 10.593 48.039 -31.673 1.00 27.99 109 TYR C O 1
ATOM 6979 N N . SER C 1 114 ? 9.588 49.842 -32.565 1.00 31.12 110 SER C N 1
ATOM 6980 C CA . SER C 1 114 ? 8.325 49.599 -31.885 1.00 31.00 110 SER C CA 1
ATOM 6981 C C . SER C 1 114 ? 7.159 50.166 -32.681 1.00 34.49 110 SER C C 1
ATOM 6982 O O . SER C 1 114 ? 7.108 51.363 -32.962 1.00 34.88 110 SER C O 1
ATOM 6985 N N . VAL C 1 115 ? 6.226 49.294 -33.046 1.00 30.32 111 VAL C N 1
ATOM 6986 C CA . VAL C 1 115 ? 5.053 49.703 -33.806 1.00 27.00 111 VAL C CA 1
ATOM 6987 C C . VAL C 1 115 ? 3.788 49.175 -33.146 1.00 28.18 111 VAL C C 1
ATOM 6988 O O . VAL C 1 115 ? 3.681 47.984 -32.850 1.00 25.93 111 VAL C O 1
ATOM 6992 N N . THR C 1 116 ? 2.834 50.067 -32.909 1.00 24.27 112 THR C N 1
ATOM 6993 C CA . THR C 1 116 ? 1.571 49.680 -32.300 1.00 28.54 112 THR C CA 1
ATOM 6994 C C . THR C 1 116 ? 0.425 49.810 -33.296 1.00 33.69 112 THR C C 1
ATOM 6995 O O . THR C 1 116 ? 0.209 50.874 -33.876 1.00 33.04 112 THR C O 1
ATOM 6999 N N . ILE C 1 117 ? -0.302 48.716 -33.494 1.00 29.48 113 ILE C N 1
ATOM 7000 C CA . ILE C 1 117 ? -1.453 48.711 -34.384 1.00 27.69 113 ILE C CA 1
ATOM 7001 C C . ILE C 1 117 ? -2.744 48.706 -33.576 1.00 36.55 113 ILE C C 1
ATOM 7002 O O . ILE C 1 117 ? -2.964 47.824 -32.744 1.00 28.79 113 ILE C O 1
ATOM 7007 N N . ASP C 1 118 ? -3.591 49.700 -33.821 1.00 32.40 114 ASP C N 1
ATOM 7008 C CA . ASP C 1 118 ? -4.806 49.878 -33.037 1.00 28.85 114 ASP C CA 1
ATOM 7009 C C . ASP C 1 118 ? -6.042 49.405 -33.796 1.00 39.66 114 ASP C C 1
ATOM 7010 O O . ASP C 1 118 ? -6.311 49.857 -34.910 1.00 34.67 114 ASP C O 1
ATOM 7015 N N . GLY C 1 119 ? -6.794 48.494 -33.186 1.00 33.32 115 GLY C N 1
ATOM 7016 C CA . GLY C 1 119 ? -8.004 47.979 -33.799 1.00 33.92 115 GLY C CA 1
ATOM 7017 C C . GLY C 1 119 ? -8.428 46.631 -33.253 1.00 31.60 115 GLY C C 1
ATOM 7018 O O . GLY C 1 119 ? -7.787 46.082 -32.358 1.00 32.73 115 GLY C O 1
ATOM 7019 N N . ASP C 1 120 ? -9.517 46.098 -33.799 1.00 31.65 116 ASP C N 1
ATOM 7020 C CA . ASP C 1 120 ? -10.045 44.806 -33.377 1.00 33.51 116 ASP C CA 1
ATOM 7021 C C . ASP C 1 120 ? -9.139 43.674 -33.847 1.00 30.07 116 ASP C C 1
ATOM 7022 O O . ASP C 1 120 ? -9.129 43.322 -35.026 1.00 26.71 116 ASP C O 1
ATOM 7027 N N . ALA C 1 121 ? -8.390 43.100 -32.911 1.00 22.67 117 ALA C N 1
ATOM 7028 C CA . ALA C 1 121 ? -7.441 42.035 -33.219 1.00 22.89 117 ALA C CA 1
ATOM 7029 C C . ALA C 1 121 ? -8.127 40.746 -33.671 1.00 23.52 117 ALA C C 1
ATOM 7030 O O . ALA C 1 121 ? -7.473 39.826 -34.159 1.00 27.80 117 ALA C O 1
ATOM 7032 N N . PHE C 1 122 ? -9.444 40.683 -33.500 1.00 24.05 118 PHE C N 1
ATOM 7033 C CA . PHE C 1 122 ? -10.223 39.540 -33.962 1.00 24.09 118 PHE C CA 1
ATOM 7034 C C . PHE C 1 122 ? -10.489 39.633 -35.463 1.00 30.97 118 PHE C C 1
ATOM 7035 O O . PHE C 1 122 ? -10.936 38.668 -36.081 1.00 33.70 118 PHE C O 1
ATOM 7043 N N . SER C 1 123 ? -10.212 40.799 -36.041 1.00 26.51 119 SER C N 1
ATOM 7044 C CA . SER C 1 123 ? -10.522 41.054 -37.447 1.00 32.56 119 SER C CA 1
ATOM 7045 C C . SER C 1 123 ? -9.357 40.734 -38.382 1.00 29.56 119 SER C C 1
ATOM 7046 O O . SER C 1 123 ? -8.191 40.848 -38.006 1.00 27.69 119 SER C O 1
ATOM 7049 N N . ASP C 1 124 ? -9.684 40.340 -39.608 1.00 33.28 120 ASP C N 1
ATOM 7050 C CA . ASP C 1 124 ? -8.670 40.017 -40.606 1.00 30.56 120 ASP C CA 1
ATOM 7051 C C . ASP C 1 124 ? -7.962 41.269 -41.120 1.00 30.52 120 ASP C C 1
ATOM 7052 O O . ASP C 1 124 ? -6.848 41.190 -41.637 1.00 27.74 120 ASP C O 1
ATOM 7057 N N . GLU C 1 125 ? -8.613 42.419 -40.976 1.00 27.67 121 GLU C N 1
ATOM 7058 C CA . GLU C 1 125 ? -8.020 43.688 -41.387 1.00 32.83 121 GLU C CA 1
ATOM 7059 C C . GLU C 1 125 ? -6.786 44.016 -40.553 1.00 31.57 121 GLU C C 1
ATOM 7060 O O . GLU C 1 125 ? -5.730 44.347 -41.093 1.00 30.22 121 GLU C O 1
ATOM 7066 N N . ILE C 1 126 ? -6.924 43.918 -39.235 1.00 30.23 122 ILE C N 1
ATOM 7067 C CA . ILE C 1 126 ? -5.809 44.169 -38.329 1.00 23.58 122 ILE C CA 1
ATOM 7068 C C . ILE C 1 126 ? -4.700 43.143 -38.541 1.00 23.05 122 ILE C C 1
ATOM 7069 O O . ILE C 1 126 ? -3.516 43.479 -38.504 1.00 27.50 122 ILE C O 1
ATOM 7074 N N . LYS C 1 127 ? -5.090 41.894 -38.778 1.00 22.61 123 LYS C N 1
ATOM 7075 C CA . LYS C 1 127 ? -4.128 40.842 -39.090 1.00 23.93 123 LYS C CA 1
ATOM 7076 C C . LYS C 1 127 ? -3.355 41.162 -40.365 1.00 31.45 123 LYS C C 1
ATOM 7077 O O . LYS C 1 127 ? -2.151 40.920 -40.447 1.00 27.23 123 LYS C O 1
ATOM 7083 N N . ALA C 1 128 ? -4.055 41.713 -41.353 1.00 23.81 124 ALA C N 1
ATOM 7084 C CA . ALA C 1 128 ? -3.431 42.110 -42.608 1.00 30.07 124 ALA C CA 1
ATOM 7085 C C . ALA C 1 128 ? -2.433 43.243 -42.381 1.00 27.29 124 ALA C C 1
ATOM 7086 O O . ALA C 1 128 ? -1.384 43.293 -43.023 1.00 26.16 124 ALA C O 1
ATOM 7088 N N . GLN C 1 129 ? -2.762 44.144 -41.460 1.00 24.03 125 GLN C N 1
ATOM 7089 C CA . GLN C 1 129 ? -1.889 45.271 -41.144 1.00 27.90 125 GLN C CA 1
ATOM 7090 C C . GLN C 1 129 ? -0.567 44.825 -40.518 1.00 31.43 125 GLN C C 1
ATOM 7091 O O . GLN C 1 129 ? 0.496 45.342 -40.872 1.00 29.79 125 GLN C O 1
ATOM 7097 N N . VAL C 1 130 ? -0.633 43.868 -39.594 1.00 27.90 126 VAL C N 1
ATOM 7098 C CA . VAL C 1 130 ? 0.573 43.331 -38.971 1.00 25.87 126 VAL C CA 1
ATOM 7099 C C . VAL C 1 130 ? 1.435 42.624 -40.009 1.00 24.57 126 VAL C C 1
ATOM 7100 O O . VAL C 1 130 ? 2.643 42.844 -40.084 1.00 26.37 126 VAL C O 1
ATOM 7104 N N . ILE C 1 131 ? 0.796 41.768 -40.798 1.00 26.00 127 ILE C N 1
ATOM 7105 C CA . ILE C 1 131 ? 1.462 41.064 -41.888 1.00 30.56 127 ILE C CA 1
ATOM 7106 C C . ILE C 1 131 ? 2.180 42.039 -42.817 1.00 27.98 127 ILE C C 1
ATOM 7107 O O . ILE C 1 131 ? 3.339 41.828 -43.177 1.00 29.25 127 ILE C O 1
ATOM 7112 N N . GLU C 1 132 ? 1.487 43.113 -43.184 1.00 33.15 128 GLU C N 1
ATOM 7113 C CA . GLU C 1 132 ? 2.052 44.137 -44.055 1.00 38.15 128 GLU C CA 1
ATOM 7114 C C . GLU C 1 132 ? 3.292 44.766 -43.431 1.00 33.87 128 GLU C C 1
ATOM 7115 O O . GLU C 1 132 ? 4.325 44.903 -44.085 1.00 34.87 128 GLU C O 1
ATOM 7121 N N . GLU C 1 133 ? 3.183 45.141 -42.161 1.00 32.32 129 GLU C N 1
ATOM 7122 C CA . GLU C 1 133 ? 4.286 45.779 -41.453 1.00 33.69 129 GLU C CA 1
ATOM 7123 C C . GLU C 1 133 ? 5.488 44.851 -41.299 1.00 31.10 129 GLU C C 1
ATOM 7124 O O . GLU C 1 133 ? 6.634 45.282 -41.433 1.00 35.95 129 GLU C O 1
ATOM 7130 N N . ALA C 1 134 ? 5.221 43.579 -41.020 1.00 30.27 130 ALA C N 1
ATOM 7131 C CA . ALA C 1 134 ? 6.285 42.592 -40.864 1.00 31.45 130 ALA C CA 1
ATOM 7132 C C . ALA C 1 134 ? 7.031 42.368 -42.178 1.00 32.07 130 ALA C C 1
ATOM 7133 O O . ALA C 1 134 ? 8.257 42.258 -42.196 1.00 32.39 130 ALA C O 1
ATOM 7135 N N . LYS C 1 135 ? 6.286 42.300 -43.277 1.00 31.34 131 LYS C N 1
ATOM 7136 C CA . LYS C 1 135 ? 6.887 42.116 -44.594 1.00 33.81 131 LYS C CA 1
ATOM 7137 C C . LYS C 1 135 ? 7.723 43.325 -44.992 1.00 34.62 131 LYS C C 1
ATOM 7138 O O . LYS C 1 135 ? 8.777 43.186 -45.612 1.00 38.92 131 LYS C O 1
ATOM 7144 N N . LYS C 1 136 ? 7.247 44.510 -44.626 1.00 31.41 132 LYS C N 1
ATOM 7145 C CA . LYS C 1 136 ? 7.929 45.752 -44.966 1.00 35.48 132 LYS C CA 1
ATOM 7146 C C . LYS C 1 136 ? 9.293 45.847 -44.288 1.00 39.67 132 LYS C C 1
ATOM 7147 O O . LYS C 1 136 ? 10.240 46.394 -44.853 1.00 42.45 132 LYS C O 1
ATOM 7153 N N . LYS C 1 137 ? 9.392 45.305 -43.080 1.00 37.82 133 LYS C N 1
ATOM 7154 C CA . LYS C 1 137 ? 10.629 45.383 -42.312 1.00 38.27 133 LYS C CA 1
ATOM 7155 C C . LYS C 1 137 ? 11.464 44.112 -42.442 1.00 36.24 133 LYS C C 1
ATOM 7156 O O . LYS C 1 137 ? 12.591 44.049 -41.952 1.00 45.58 133 LYS C O 1
ATOM 7162 N N . GLY C 1 138 ? 10.909 43.103 -43.106 1.00 32.38 134 GLY C N 1
ATOM 7163 C CA . GLY C 1 138 ? 11.585 41.826 -43.247 1.00 37.55 134 GLY C CA 1
ATOM 7164 C C . GLY C 1 138 ? 11.626 41.077 -41.929 1.00 38.43 134 GLY C C 1
ATOM 7165 O O . GLY C 1 138 ? 12.594 40.381 -41.620 1.00 38.00 134 GLY C O 1
ATOM 7166 N N . ILE C 1 139 ? 10.560 41.221 -41.149 1.00 36.26 135 ILE C N 1
ATOM 7167 C CA . ILE C 1 139 ? 10.481 40.616 -39.826 1.00 33.87 135 ILE C CA 1
ATOM 7168 C C . ILE C 1 139 ? 9.889 39.209 -39.862 1.00 29.60 135 ILE C C 1
ATOM 7169 O O . ILE C 1 139 ? 8.857 38.970 -40.492 1.00 31.86 135 ILE C O 1
ATOM 7174 N N . LYS C 1 140 ? 10.569 38.279 -39.201 1.00 27.31 136 LYS C N 1
ATOM 7175 C CA . LYS C 1 140 ? 9.994 36.983 -38.872 1.00 29.13 136 LYS C CA 1
ATOM 7176 C C . LYS C 1 140 ? 9.929 36.880 -37.352 1.00 30.29 136 LYS C C 1
ATOM 7177 O O . LYS C 1 140 ? 10.933 37.079 -36.669 1.00 30.10 136 LYS C O 1
ATOM 7183 N N . PHE C 1 141 ? 8.749 36.578 -36.822 1.00 26.73 137 PHE C N 1
ATOM 7184 C CA . PHE C 1 141 ? 8.558 36.545 -35.375 1.00 27.64 137 PHE C CA 1
ATOM 7185 C C . PHE C 1 141 ? 9.132 35.284 -34.739 1.00 27.68 137 PHE C C 1
ATOM 7186 O O . PHE C 1 141 ? 8.966 34.183 -35.265 1.00 31.33 137 PHE C O 1
ATOM 7194 N N . ASP C 1 142 ? 9.811 35.451 -33.607 1.00 29.86 138 ASP C N 1
ATOM 7195 C CA . ASP C 1 142 ? 10.327 34.315 -32.850 1.00 28.49 138 ASP C CA 1
ATOM 7196 C C . ASP C 1 142 ? 9.609 34.162 -31.510 1.00 28.61 138 ASP C C 1
ATOM 7197 O O . ASP C 1 142 ? 9.808 33.179 -30.799 1.00 25.64 138 ASP C O 1
ATOM 7202 N N . LEU C 1 143 ? 8.775 35.141 -31.175 1.00 24.88 139 LEU C N 1
ATOM 7203 C CA . LEU C 1 143 ? 7.924 35.058 -29.992 1.00 22.28 139 LEU C CA 1
ATOM 7204 C C . LEU C 1 143 ? 6.590 35.754 -30.232 1.00 22.53 139 LEU C C 1
ATOM 7205 O O . LEU C 1 143 ? 6.548 36.935 -30.574 1.00 23.12 139 LEU C O 1
ATOM 7210 N N . ILE C 1 144 ? 5.499 35.017 -30.057 1.00 22.01 140 ILE C N 1
ATOM 7211 C CA . ILE C 1 144 ? 4.166 35.585 -30.215 1.00 21.84 140 ILE C CA 1
ATOM 7212 C C . ILE C 1 144 ? 3.358 35.457 -28.929 1.00 21.39 140 ILE C C 1
ATOM 7213 O O . ILE C 1 144 ? 2.960 34.362 -28.538 1.00 21.12 140 ILE C O 1
ATOM 7218 N N . VAL C 1 145 ? 3.114 36.585 -28.275 1.00 22.07 141 VAL C N 1
ATOM 7219 C CA . VAL C 1 145 ? 2.380 36.586 -27.019 1.00 23.82 141 VAL C CA 1
ATOM 7220 C C . VAL C 1 145 ? 0.910 36.913 -27.244 1.00 22.52 141 VAL C C 1
ATOM 7221 O O . VAL C 1 145 ? 0.570 38.015 -27.669 1.00 25.81 141 VAL C O 1
ATOM 7225 N N . TYR C 1 146 ? 0.043 35.945 -26.965 1.00 23.70 142 TYR C N 1
ATOM 7226 C CA . TYR C 1 146 ? -1.393 36.145 -27.112 1.00 25.33 142 TYR C CA 1
ATOM 7227 C C . TYR C 1 146 ? -2.030 36.456 -25.763 1.00 27.04 142 TYR C C 1
ATOM 7228 O O . TYR C 1 146 ? -2.271 35.557 -24.957 1.00 23.87 142 TYR C O 1
ATOM 7237 N N . SER C 1 147 ? -2.304 37.735 -25.524 1.00 25.37 143 SER C N 1
ATOM 7238 C CA . SER C 1 147 ? -2.870 38.171 -24.255 1.00 25.40 143 SER C CA 1
ATOM 7239 C C . SER C 1 147 ? -4.127 39.008 -24.461 1.00 35.41 143 SER C C 1
ATOM 7240 O O . SER C 1 147 ? -4.324 40.024 -23.794 1.00 31.86 143 SER C O 1
ATOM 7243 N N . LEU C 1 148 ? -4.977 38.577 -25.387 1.00 35.07 144 LEU C N 1
ATOM 7244 C CA . LEU C 1 148 ? -6.211 39.297 -25.680 1.00 39.13 144 LEU C CA 1
ATOM 7245 C C . LEU C 1 148 ? -7.275 39.049 -24.617 1.00 40.46 144 LEU C C 1
ATOM 7246 O O . LEU C 1 148 ? -7.495 37.914 -24.195 1.00 40.20 144 LEU C O 1
ATOM 7251 N N . ALA C 1 149 ? -7.930 40.123 -24.189 1.00 41.80 145 ALA C N 1
ATOM 7252 C CA . ALA C 1 149 ? -8.995 40.033 -23.200 1.00 40.37 145 ALA C CA 1
ATOM 7253 C C . ALA C 1 149 ? -10.177 40.908 -23.602 1.00 44.04 145 ALA C C 1
ATOM 7254 O O . ALA C 1 149 ? -10.103 42.135 -23.547 1.00 47.21 145 ALA C O 1
ATOM 7256 N N . SER C 1 150 ? -11.266 40.266 -24.011 1.00 43.47 146 SER C N 1
ATOM 7257 C CA . SER C 1 150 ? -12.467 40.977 -24.425 1.00 39.97 146 SER C CA 1
ATOM 7258 C C . SER C 1 150 ? -13.711 40.189 -24.036 1.00 37.53 146 SER C C 1
ATOM 7259 O O . SER C 1 150 ? -13.714 38.962 -24.099 1.00 36.57 146 SER C O 1
ATOM 7262 N N . PRO C 1 151 ? -14.773 40.895 -23.622 1.00 36.97 147 PRO C N 1
ATOM 7263 C CA . PRO C 1 151 ? -16.040 40.238 -23.288 1.00 38.75 147 PRO C CA 1
ATOM 7264 C C . PRO C 1 151 ? -16.803 39.842 -24.547 1.00 37.37 147 PRO C C 1
ATOM 7265 O O . PRO C 1 151 ? -17.741 39.046 -24.480 1.00 36.93 147 PRO C O 1
ATOM 7269 N N . VAL C 1 152 ? -16.398 40.399 -25.684 1.00 35.14 148 VAL C N 1
ATOM 7270 C CA . VAL C 1 152 ? -17.083 40.155 -26.947 1.00 36.24 148 VAL C CA 1
ATOM 7271 C C . VAL C 1 152 ? -16.107 39.838 -28.075 1.00 34.56 148 VAL C C 1
ATOM 7272 O O . VAL C 1 152 ? -14.969 40.306 -28.080 1.00 39.00 148 VAL C O 1
ATOM 7276 N N . ARG C 1 153 ? -16.564 39.038 -29.031 1.00 33.80 149 ARG C N 1
ATOM 7277 C CA . ARG C 1 153 ? -15.788 38.766 -30.233 1.00 33.41 149 ARG C CA 1
ATOM 7278 C C . ARG C 1 153 ? -16.688 38.688 -31.457 1.00 38.61 149 ARG C C 1
ATOM 7279 O O . ARG C 1 153 ? -17.638 37.906 -31.494 1.00 39.58 149 ARG C O 1
ATOM 7287 N N . THR C 1 154 ? -16.387 39.510 -32.454 1.00 33.06 150 THR C N 1
ATOM 7288 C CA . THR C 1 154 ? -17.080 39.437 -33.728 1.00 35.48 150 THR C CA 1
ATOM 7289 C C . THR C 1 154 ? -16.361 38.432 -34.618 1.00 33.92 150 THR C C 1
ATOM 7290 O O . THR C 1 154 ? -15.210 38.646 -35.001 1.00 36.28 150 THR C O 1
ATOM 7294 N N . ASP C 1 155 ? -17.037 37.329 -34.922 1.00 31.19 151 ASP C N 1
ATOM 7295 C CA . ASP C 1 155 ? -16.476 36.285 -35.769 1.00 32.41 151 ASP C CA 1
ATOM 7296 C C . ASP C 1 155 ? -16.079 36.887 -37.111 1.00 38.62 151 ASP C C 1
ATOM 7297 O O . ASP C 1 155 ? -16.851 37.628 -37.710 1.00 44.22 151 ASP C O 1
ATOM 7302 N N . PRO C 1 156 ? -14.856 36.593 -37.571 1.00 35.46 152 PRO C N 1
ATOM 7303 C CA . PRO C 1 156 ? -14.385 37.124 -38.856 1.00 39.02 152 PRO C CA 1
ATOM 7304 C C . PRO C 1 156 ? -15.065 36.496 -40.075 1.00 42.72 152 PRO C C 1
ATOM 7305 O O . PRO C 1 156 ? -15.203 37.167 -41.099 1.00 45.24 152 PRO C O 1
ATOM 7309 N N . ASP C 1 157 ? -15.494 35.243 -39.966 1.00 41.19 153 ASP C N 1
ATOM 7310 C CA . ASP C 1 157 ? -16.063 34.532 -41.111 1.00 47.74 153 ASP C CA 1
ATOM 7311 C C . ASP C 1 157 ? -17.583 34.700 -41.231 1.00 45.84 153 ASP C C 1
ATOM 7312 O O . ASP C 1 157 ? -18.136 34.644 -42.328 1.00 58.30 153 ASP C O 1
ATOM 7317 N N . THR C 1 158 ? -18.251 34.896 -40.099 1.00 41.00 154 THR C N 1
ATOM 7318 C CA . THR C 1 158 ? -19.670 35.240 -40.089 1.00 43.00 154 THR C CA 1
ATOM 7319 C C . THR C 1 158 ? -19.792 36.705 -39.671 1.00 46.44 154 THR C C 1
ATOM 7320 O O . THR C 1 158 ? -18.783 37.377 -39.491 1.00 49.64 154 THR C O 1
ATOM 7324 N N . GLY C 1 159 ? -21.010 37.214 -39.528 1.00 50.12 155 GLY C N 1
ATOM 7325 C CA . GLY C 1 159 ? -21.174 38.596 -39.108 1.00 54.82 155 GLY C CA 1
ATOM 7326 C C . GLY C 1 159 ? -21.516 38.739 -37.637 1.00 58.38 155 GLY C C 1
ATOM 7327 O O . GLY C 1 159 ? -21.588 39.849 -37.106 1.00 57.60 155 GLY C O 1
ATOM 7328 N N . ILE C 1 160 ? -21.669 37.607 -36.961 1.00 49.61 156 ILE C N 1
ATOM 7329 C CA . ILE C 1 160 ? -22.273 37.599 -35.634 1.00 53.59 156 ILE C CA 1
ATOM 7330 C C . ILE C 1 160 ? -21.308 37.874 -34.475 1.00 49.10 156 ILE C C 1
ATOM 7331 O O . ILE C 1 160 ? -20.153 37.440 -34.478 1.00 48.61 156 ILE C O 1
ATOM 7336 N N . MET C 1 161 ? -21.808 38.622 -33.497 1.00 45.98 157 MET C N 1
ATOM 7337 C CA . MET C 1 161 ? -21.040 39.024 -32.328 1.00 45.32 157 MET C CA 1
ATOM 7338 C C . MET C 1 161 ? -21.364 38.101 -31.162 1.00 49.29 157 MET C C 1
ATOM 7339 O O . MET C 1 161 ? -22.494 38.082 -30.672 1.00 52.73 157 MET C O 1
ATOM 7344 N N . HIS C 1 162 ? -20.373 37.336 -30.720 1.00 44.38 158 HIS C N 1
ATOM 7345 C CA . HIS C 1 162 ? -20.553 36.442 -29.586 1.00 43.05 158 HIS C CA 1
ATOM 7346 C C . HIS C 1 162 ? -20.223 37.160 -28.284 1.00 42.64 158 HIS C C 1
ATOM 7347 O O . HIS C 1 162 ? -19.296 37.967 -28.229 1.00 42.38 158 HIS C O 1
ATOM 7354 N N . LYS C 1 163 ? -20.989 36.865 -27.240 1.00 41.72 159 LYS C N 1
ATOM 7355 C CA . LYS C 1 163 ? -20.764 37.462 -25.931 1.00 43.35 159 LYS C CA 1
ATOM 7356 C C . LYS C 1 163 ? -20.461 36.383 -24.898 1.00 43.79 159 LYS C C 1
ATOM 7357 O O . LYS C 1 163 ? -21.226 35.432 -24.738 1.00 45.53 159 LYS C O 1
ATOM 7363 N N . SER C 1 164 ? -19.337 36.530 -24.205 1.00 42.61 160 SER C N 1
ATOM 7364 C CA . SER C 1 164 ? -18.915 35.544 -23.216 1.00 37.02 160 SER C CA 1
ATOM 7365 C C . SER C 1 164 ? -19.630 35.749 -21.888 1.00 41.18 160 SER C C 1
ATOM 7366 O O . SER C 1 164 ? -19.975 36.872 -21.521 1.00 42.01 160 SER C O 1
ATOM 7369 N N . VAL C 1 165 ? -19.852 34.652 -21.172 1.00 37.81 161 VAL C N 1
ATOM 7370 C CA . VAL C 1 165 ? -20.433 34.713 -19.839 1.00 38.61 161 VAL C CA 1
ATOM 7371 C C . VAL C 1 165 ? -19.542 33.973 -18.848 1.00 37.61 161 VAL C C 1
ATOM 7372 O O . VAL C 1 165 ? -18.834 33.035 -19.213 1.00 36.51 161 VAL C O 1
ATOM 7376 N N . LEU C 1 166 ? -19.572 34.408 -17.595 1.00 29.54 162 LEU C N 1
ATOM 7377 C CA . LEU C 1 166 ? -18.797 33.760 -16.546 1.00 33.84 162 LEU C CA 1
ATOM 7378 C C . LEU C 1 166 ? -19.750 32.997 -15.638 1.00 34.77 162 LEU C C 1
ATOM 7379 O O . LEU C 1 166 ? -20.153 33.494 -14.588 1.00 34.71 162 LEU C O 1
ATOM 7384 N N . LYS C 1 167 ? -20.115 31.788 -16.054 1.00 34.10 163 LYS C N 1
ATOM 7385 C CA . LYS C 1 167 ? -21.155 31.027 -15.372 1.00 35.46 163 LYS C CA 1
ATOM 7386 C C . LYS C 1 167 ? -20.784 29.555 -15.190 1.00 36.73 163 LYS C C 1
ATOM 7387 O O . LYS C 1 167 ? -19.956 29.023 -15.929 1.00 33.62 163 LYS C O 1
ATOM 7393 N N . PRO C 1 168 ? -21.395 28.896 -14.193 1.00 36.05 164 PRO C N 1
ATOM 7394 C CA . PRO C 1 168 ? -21.219 27.454 -13.999 1.00 37.28 164 PRO C CA 1
ATOM 7395 C C . PRO C 1 168 ? -22.193 26.667 -14.871 1.00 37.54 164 PRO C C 1
ATOM 7396 O O . PRO C 1 168 ? -22.933 27.265 -15.650 1.00 40.88 164 PRO C O 1
ATOM 7400 N N . PHE C 1 169 ? -22.192 25.344 -14.739 1.00 41.35 165 PHE C N 1
ATOM 7401 C CA . PHE C 1 169 ? -23.112 24.503 -15.499 1.00 43.83 165 PHE C CA 1
ATOM 7402 C C . PHE C 1 169 ? -24.076 23.743 -14.593 1.00 44.54 165 PHE C C 1
ATOM 7403 O O . PHE C 1 169 ? -23.654 23.016 -13.694 1.00 41.90 165 PHE C O 1
ATOM 7411 N N . GLY C 1 170 ? -25.371 23.921 -14.835 1.00 51.16 166 GLY C N 1
ATOM 7412 C CA . GLY C 1 170 ? -26.395 23.164 -14.139 1.00 52.95 166 GLY C CA 1
ATOM 7413 C C . GLY C 1 170 ? -26.729 23.641 -12.737 1.00 48.56 166 GLY C C 1
ATOM 7414 O O . GLY C 1 170 ? -27.896 23.662 -12.348 1.00 50.96 166 GLY C O 1
ATOM 7415 N N . LYS C 1 171 ? -25.708 24.022 -11.975 1.00 47.05 167 LYS C N 1
ATOM 7416 C CA . LYS C 1 171 ? -25.895 24.401 -10.578 1.00 52.49 167 LYS C CA 1
ATOM 7417 C C . LYS C 1 171 ? -25.366 25.805 -10.286 1.00 48.74 167 LYS C C 1
ATOM 7418 O O . LYS C 1 171 ? -24.212 26.116 -10.576 1.00 42.53 167 LYS C O 1
ATOM 7424 N N . THR C 1 172 ? -26.226 26.642 -9.709 1.00 48.27 168 THR C N 1
ATOM 7425 C CA . THR C 1 172 ? -25.898 28.036 -9.416 1.00 43.04 168 THR C CA 1
ATOM 7426 C C . THR C 1 172 ? -24.686 28.169 -8.497 1.00 37.46 168 THR C C 1
ATOM 7427 O O . THR C 1 172 ? -24.604 27.507 -7.463 1.00 41.09 168 THR C O 1
ATOM 7431 N N . PHE C 1 173 ? -23.749 29.030 -8.883 1.00 38.40 169 PHE C N 1
ATOM 7432 C CA . PHE C 1 173 ? -22.543 29.259 -8.098 1.00 39.85 169 PHE C CA 1
ATOM 7433 C C . PHE C 1 173 ? -22.684 30.490 -7.210 1.00 38.25 169 PHE C C 1
ATOM 7434 O O . PHE C 1 173 ? -22.809 31.611 -7.702 1.00 38.98 169 PHE C O 1
ATOM 7442 N N . THR C 1 174 ? -22.660 30.271 -5.900 1.00 36.93 170 THR C N 1
ATOM 7443 C CA . THR C 1 174 ? -22.823 31.350 -4.935 1.00 41.06 170 THR C CA 1
ATOM 7444 C C . THR C 1 174 ? -21.622 31.434 -3.998 1.00 37.91 170 THR C C 1
ATOM 7445 O O . THR C 1 174 ? -21.185 30.426 -3.445 1.00 36.09 170 THR C O 1
ATOM 7449 N N . GLY C 1 175 ? -21.094 32.641 -3.825 1.00 37.36 171 GLY C N 1
ATOM 7450 C CA . GLY C 1 175 ? -19.958 32.857 -2.949 1.00 32.20 171 GLY C CA 1
ATOM 7451 C C . GLY C 1 175 ? -19.899 34.279 -2.428 1.00 33.56 171 GLY C C 1
ATOM 7452 O O . GLY C 1 175 ? -20.613 35.157 -2.911 1.00 37.70 171 GLY C O 1
ATOM 7453 N N . LYS C 1 176 ? -19.045 34.508 -1.436 1.00 37.89 172 LYS C N 1
ATOM 7454 C CA . LYS C 1 176 ? -18.896 35.835 -0.855 1.00 41.16 172 LYS C CA 1
ATOM 7455 C C . LYS C 1 176 ? -18.134 36.770 -1.785 1.00 40.02 172 LYS C C 1
ATOM 7456 O O . LYS C 1 176 ? -17.453 36.328 -2.707 1.00 38.37 172 LYS C O 1
ATOM 7462 N N . THR C 1 177 ? -18.264 38.067 -1.542 1.00 40.54 173 THR C N 1
ATOM 7463 C CA . THR C 1 177 ? -17.483 39.063 -2.259 1.00 40.44 173 THR C CA 1
ATOM 7464 C C . THR C 1 177 ? -17.268 40.265 -1.355 1.00 38.57 173 THR C C 1
ATOM 7465 O O . THR C 1 177 ? -17.942 40.411 -0.335 1.00 45.22 173 THR C O 1
ATOM 7469 N N . VAL C 1 178 ? -16.324 41.122 -1.724 1.00 36.16 174 VAL C N 1
ATOM 7470 C CA . VAL C 1 178 ? -16.015 42.287 -0.910 1.00 33.04 174 VAL C CA 1
ATOM 7471 C C . VAL C 1 178 ? -15.795 43.528 -1.768 1.00 37.01 174 VAL C C 1
ATOM 7472 O O . VAL C 1 178 ? -15.165 43.468 -2.824 1.00 30.01 174 VAL C O 1
ATOM 7476 N N . ASP C 1 179 ? -16.355 44.647 -1.320 1.00 33.20 175 ASP C N 1
ATOM 7477 C CA . ASP C 1 179 ? -16.094 45.939 -1.933 1.00 32.77 175 ASP C CA 1
ATOM 7478 C C . ASP C 1 179 ? -14.783 46.449 -1.354 1.00 33.10 175 ASP C C 1
ATOM 7479 O O . ASP C 1 179 ? -14.717 46.796 -0.175 1.00 31.95 175 ASP C O 1
ATOM 7484 N N . PRO C 1 180 ? -13.730 46.494 -2.183 1.00 25.21 176 PRO C N 1
ATOM 7485 C CA . PRO C 1 180 ? -12.394 46.889 -1.723 1.00 29.84 176 PRO C CA 1
ATOM 7486 C C . PRO C 1 180 ? -12.344 48.333 -1.238 1.00 33.00 176 PRO C C 1
ATOM 7487 O O . PRO C 1 180 ? -11.462 48.685 -0.456 1.00 29.55 176 PRO C O 1
ATOM 7491 N N . PHE C 1 181 ? -13.282 49.156 -1.696 1.00 32.92 177 PHE C N 1
ATOM 7492 C CA . PHE C 1 181 ? -13.282 50.571 -1.348 1.00 35.51 177 PHE C CA 1
ATOM 7493 C C . PHE C 1 181 ? -14.075 50.880 -0.078 1.00 36.55 177 PHE C C 1
ATOM 7494 O O . PHE C 1 181 ? -13.783 51.853 0.614 1.00 40.27 177 PHE C O 1
ATOM 7502 N N . THR C 1 182 ? -15.065 50.049 0.234 1.00 36.54 178 THR C N 1
ATOM 7503 C CA . THR C 1 182 ? -15.889 50.271 1.420 1.00 35.93 178 THR C CA 1
ATOM 7504 C C . THR C 1 182 ? -15.673 49.201 2.489 1.00 32.09 178 THR C C 1
ATOM 7505 O O . THR C 1 182 ? -15.974 49.417 3.662 1.00 31.98 178 THR C O 1
ATOM 7509 N N . GLY C 1 183 ? -15.158 48.046 2.078 1.00 31.38 179 GLY C N 1
ATOM 7510 C CA . GLY C 1 183 ? -14.915 46.950 2.999 1.00 29.10 179 GLY C CA 1
ATOM 7511 C C . GLY C 1 183 ? -16.147 46.094 3.227 1.00 25.78 179 GLY C C 1
ATOM 7512 O O . GLY C 1 183 ? -16.120 45.149 4.015 1.00 29.88 179 GLY C O 1
ATOM 7513 N N . GLU C 1 184 ? -17.227 46.425 2.526 1.00 25.39 180 GLU C N 1
ATOM 7514 C CA . GLU C 1 184 ? -18.500 45.728 2.683 1.00 31.67 180 GLU C CA 1
ATOM 7515 C C . GLU C 1 184 ? -18.472 44.299 2.149 1.00 40.15 180 GLU C C 1
ATOM 7516 O O . GLU C 1 184 ? -17.963 44.039 1.058 1.00 31.61 180 GLU C O 1
ATOM 7522 N N . LEU C 1 185 ? -19.032 43.381 2.930 1.00 36.34 181 LEU C N 1
ATOM 7523 C CA . LEU C 1 185 ? -19.136 41.982 2.537 1.00 41.88 181 LEU C CA 1
ATOM 7524 C C . LEU C 1 185 ? -20.523 41.688 1.978 1.00 48.15 181 LEU C C 1
ATOM 7525 O O . LEU C 1 185 ? -21.534 42.104 2.544 1.00 50.07 181 LEU C O 1
ATOM 7530 N N . LYS C 1 186 ? -20.566 40.971 0.861 1.00 43.91 182 LYS C N 1
ATOM 7531 C CA . LYS C 1 186 ? -21.825 40.637 0.206 1.00 46.13 182 LYS C CA 1
ATOM 7532 C C . LYS C 1 186 ? -21.796 39.202 -0.313 1.00 46.30 182 LYS C C 1
ATOM 7533 O O . LYS C 1 186 ? -20.765 38.534 -0.249 1.00 41.65 182 LYS C O 1
ATOM 7539 N N . GLU C 1 187 ? -22.931 38.733 -0.822 1.00 45.97 183 GLU C N 1
ATOM 7540 C CA . GLU C 1 187 ? -22.996 37.421 -1.458 1.00 47.24 183 GLU C CA 1
ATOM 7541 C C . GLU C 1 187 ? -23.658 37.506 -2.828 1.00 50.99 183 GLU C C 1
ATOM 7542 O O . GLU C 1 187 ? -24.860 37.762 -2.933 1.00 58.95 183 GLU C O 1
ATOM 7548 N N . ILE C 1 188 ? -22.871 37.283 -3.875 1.00 39.46 184 ILE C N 1
ATOM 7549 C CA . ILE C 1 188 ? -23.381 37.318 -5.238 1.00 39.48 184 ILE C CA 1
ATOM 7550 C C . ILE C 1 188 ? -23.478 35.909 -5.814 1.00 41.15 184 ILE C C 1
ATOM 7551 O O . ILE C 1 188 ? -22.846 34.980 -5.310 1.00 43.25 184 ILE C O 1
ATOM 7556 N N . SER C 1 189 ? -24.273 35.754 -6.867 1.00 46.44 185 SER C N 1
ATOM 7557 C CA . SER C 1 189 ? -24.492 34.443 -7.466 1.00 44.34 185 SER C CA 1
ATOM 7558 C C . SER C 1 189 ? -24.352 34.468 -8.983 1.00 41.78 185 SER C C 1
ATOM 7559 O O . SER C 1 189 ? -24.599 35.488 -9.626 1.00 41.32 185 SER C O 1
ATOM 7562 N N . ALA C 1 190 ? -23.951 33.333 -9.545 1.00 43.01 186 ALA C N 1
ATOM 7563 C CA . ALA C 1 190 ? -23.870 33.173 -10.989 1.00 38.95 186 ALA C CA 1
ATOM 7564 C C . ALA C 1 190 ? -24.747 32.005 -11.426 1.00 42.61 186 ALA C C 1
ATOM 7565 O O . ALA C 1 190 ? -24.471 30.851 -11.099 1.00 40.42 186 ALA C O 1
ATOM 7567 N N . GLU C 1 191 ? -25.809 32.318 -12.161 1.00 42.18 187 GLU C N 1
ATOM 7568 C CA . GLU C 1 191 ? -26.763 31.314 -12.618 1.00 47.70 187 GLU C CA 1
ATOM 7569 C C . GLU C 1 191 ? -26.142 30.378 -13.656 1.00 48.07 187 GLU C C 1
ATOM 7570 O O . GLU C 1 191 ? -25.215 30.766 -14.366 1.00 42.48 187 GLU C O 1
ATOM 7576 N N . PRO C 1 192 ? -26.643 29.133 -13.736 1.00 46.65 188 PRO C N 1
ATOM 7577 C CA . PRO C 1 192 ? -26.152 28.156 -14.715 1.00 41.48 188 PRO C CA 1
ATOM 7578 C C . PRO C 1 192 ? -26.343 28.633 -16.151 1.00 48.27 188 PRO C C 1
ATOM 7579 O O . PRO C 1 192 ? -27.393 29.180 -16.486 1.00 44.79 188 PRO C O 1
ATOM 7583 N N . ALA C 1 193 ? -25.334 28.420 -16.988 1.00 45.96 189 ALA C N 1
ATOM 7584 C CA . ALA C 1 193 ? -25.381 28.868 -18.374 1.00 45.97 189 ALA C CA 1
ATOM 7585 C C . ALA C 1 193 ? -26.075 27.854 -19.276 1.00 47.55 189 ALA C C 1
ATOM 7586 O O . ALA C 1 193 ? -26.172 26.673 -18.940 1.00 45.88 189 ALA C O 1
ATOM 7588 N N . ASN C 1 194 ? -26.559 28.325 -20.421 1.00 48.51 190 ASN C N 1
ATOM 7589 C CA . ASN C 1 194 ? -27.161 27.446 -21.416 1.00 50.76 190 ASN C CA 1
ATOM 7590 C C . ASN C 1 194 ? -26.161 27.072 -22.505 1.00 49.78 190 ASN C C 1
ATOM 7591 O O . ASN C 1 194 ? -25.002 27.488 -22.460 1.00 48.54 190 ASN C O 1
ATOM 7596 N N . ASP C 1 195 ? -26.610 26.289 -23.481 1.00 52.04 191 ASP C N 1
ATOM 7597 C CA . ASP C 1 195 ? -25.737 25.838 -24.561 1.00 52.24 191 ASP C CA 1
ATOM 7598 C C . ASP C 1 195 ? -25.242 26.996 -25.423 1.00 50.40 191 ASP C C 1
ATOM 7599 O O . ASP C 1 195 ? -24.085 27.013 -25.843 1.00 50.68 191 ASP C O 1
ATOM 7604 N N . GLU C 1 196 ? -26.121 27.960 -25.682 1.00 51.35 192 GLU C N 1
ATOM 7605 C CA . GLU C 1 196 ? -25.761 29.130 -26.476 1.00 50.81 192 GLU C CA 1
ATOM 7606 C C . GLU C 1 196 ? -24.683 29.950 -25.775 1.00 49.01 192 GLU C C 1
ATOM 7607 O O . GLU C 1 196 ? -23.719 30.389 -26.402 1.00 47.92 192 GLU C O 1
ATOM 7613 N N . GLU C 1 197 ? -24.852 30.147 -24.472 1.00 44.11 193 GLU C N 1
ATOM 7614 C CA . GLU C 1 197 ? -23.879 30.881 -23.671 1.00 43.62 193 GLU C CA 1
ATOM 7615 C C . GLU C 1 197 ? -22.553 30.132 -23.595 1.00 45.46 193 GLU C C 1
ATOM 7616 O O . GLU C 1 197 ? -21.483 30.741 -23.614 1.00 46.65 193 GLU C O 1
ATOM 7622 N N . ALA C 1 198 ? -22.634 28.808 -23.509 1.00 45.89 194 ALA C N 1
ATOM 7623 C CA . ALA C 1 198 ? -21.444 27.968 -23.437 1.00 44.43 194 ALA C CA 1
ATOM 7624 C C . ALA C 1 198 ? -20.609 28.093 -24.704 1.00 41.63 194 ALA C C 1
ATOM 7625 O O . ALA C 1 198 ? -19.404 28.337 -24.641 1.00 38.30 194 ALA C O 1
ATOM 7627 N N . ALA C 1 199 ? -21.259 27.928 -25.852 1.00 39.36 195 ALA C N 1
ATOM 7628 C CA . ALA C 1 199 ? -20.579 28.001 -27.140 1.00 35.91 195 ALA C CA 1
ATOM 7629 C C . ALA C 1 199 ? -20.013 29.393 -27.396 1.00 38.90 195 ALA C C 1
ATOM 7630 O O . ALA C 1 199 ? -18.903 29.535 -27.908 1.00 36.28 195 ALA C O 1
ATOM 7632 N N . ALA C 1 200 ? -20.781 30.416 -27.034 1.00 38.20 196 ALA C N 1
ATOM 7633 C CA . ALA C 1 200 ? -20.359 31.799 -27.228 1.00 38.33 196 ALA C CA 1
ATOM 7634 C C . ALA C 1 200 ? -19.104 32.118 -26.423 1.00 34.69 196 ALA C C 1
ATOM 7635 O O . ALA C 1 200 ? -18.212 32.817 -26.902 1.00 36.12 196 ALA C O 1
ATOM 7637 N N . THR C 1 201 ? -19.039 31.600 -25.200 1.00 37.69 197 THR C N 1
ATOM 7638 C CA . THR C 1 201 ? -17.880 31.818 -24.341 1.00 31.96 197 THR C CA 1
ATOM 7639 C C . THR C 1 201 ? -16.634 31.181 -24.952 1.00 28.07 197 THR C C 1
ATOM 7640 O O . THR C 1 201 ? -15.548 31.759 -24.914 1.00 32.73 197 THR C O 1
ATOM 7644 N N . VAL C 1 202 ? -16.801 29.993 -25.523 1.00 26.39 198 VAL C N 1
ATOM 7645 C CA . VAL C 1 202 ? -15.707 29.316 -26.211 1.00 30.83 198 VAL C CA 1
ATOM 7646 C C . VAL C 1 202 ? -15.264 30.115 -27.436 1.00 34.94 198 VAL C C 1
ATOM 7647 O O . VAL C 1 202 ? -14.071 30.210 -27.725 1.00 31.26 198 VAL C O 1
ATOM 7651 N N . LYS C 1 203 ? -16.230 30.695 -28.146 1.00 34.21 199 LYS C N 1
ATOM 7652 C CA . LYS C 1 203 ? -15.932 31.534 -29.304 1.00 34.69 199 LYS C CA 1
ATOM 7653 C C . LYS C 1 203 ? -15.062 32.720 -28.907 1.00 35.43 199 LYS C C 1
ATOM 7654 O O . LYS C 1 203 ? -14.133 33.090 -29.625 1.00 34.04 199 LYS C O 1
ATOM 7660 N N . VAL C 1 204 ? -15.365 33.305 -27.754 1.00 26.22 200 VAL C N 1
ATOM 7661 C CA . VAL C 1 204 ? -14.692 34.519 -27.310 1.00 30.96 200 VAL C CA 1
ATOM 7662 C C . VAL C 1 204 ? -13.373 34.242 -26.592 1.00 38.87 200 VAL C C 1
ATOM 7663 O O . VAL C 1 204 ? -12.344 34.834 -26.922 1.00 37.49 200 VAL C O 1
ATOM 7667 N N . MET C 1 205 ? -13.405 33.338 -25.616 1.00 29.89 201 MET C N 1
ATOM 7668 C CA . MET C 1 205 ? -12.251 33.110 -24.749 1.00 33.16 201 MET C CA 1
ATOM 7669 C C . MET C 1 205 ? -11.442 31.863 -25.102 1.00 34.07 201 MET C C 1
ATOM 7670 O O . MET C 1 205 ? -10.453 31.551 -24.437 1.00 37.51 201 MET C O 1
ATOM 7675 N N . GLY C 1 206 ? -11.863 31.150 -26.142 1.00 29.85 202 GLY C N 1
ATOM 7676 C CA . GLY C 1 206 ? -11.145 29.971 -26.591 1.00 30.41 202 GLY C CA 1
ATOM 7677 C C . GLY C 1 206 ? -9.904 30.334 -27.382 1.00 27.75 202 GLY C C 1
ATOM 7678 O O . GLY C 1 206 ? -9.413 31.459 -27.294 1.00 29.52 202 GLY C O 1
ATOM 7679 N N . GLY C 1 207 ? -9.399 29.387 -28.166 1.00 24.50 203 GLY C N 1
ATOM 7680 C CA . GLY C 1 207 ? -8.172 29.597 -28.911 1.00 26.77 203 GLY C CA 1
ATOM 7681 C C . GLY C 1 207 ? -8.332 29.744 -30.414 1.00 25.98 203 GLY C C 1
ATOM 7682 O O . GLY C 1 207 ? -7.351 29.642 -31.150 1.00 28.09 203 GLY C O 1
ATOM 7683 N N . GLU C 1 208 ? -9.555 29.988 -30.876 1.00 26.61 204 GLU C N 1
ATOM 7684 C CA . GLU C 1 208 ? -9.810 30.128 -32.311 1.00 28.17 204 GLU C CA 1
ATOM 7685 C C . GLU C 1 208 ? -9.023 31.274 -32.946 1.00 21.55 204 GLU C C 1
ATOM 7686 O O . GLU C 1 208 ? -8.346 31.084 -33.958 1.00 30.57 204 GLU C O 1
ATOM 7692 N N . ASP C 1 209 ? -9.108 32.458 -32.349 1.00 24.18 205 ASP C N 1
ATOM 7693 C CA . ASP C 1 209 ? -8.397 33.620 -32.869 1.00 26.20 205 ASP C CA 1
ATOM 7694 C C . ASP C 1 209 ? -6.887 33.421 -32.786 1.00 27.31 205 ASP C C 1
ATOM 7695 O O . ASP C 1 209 ? -6.150 33.825 -33.685 1.00 29.68 205 ASP C O 1
ATOM 7700 N N . TRP C 1 210 ? -6.439 32.800 -31.698 1.00 25.78 206 TRP C N 1
ATOM 7701 C CA . TRP C 1 210 ? -5.029 32.480 -31.509 1.00 27.56 206 TRP C CA 1
ATOM 7702 C C . TRP C 1 210 ? -4.513 31.645 -32.675 1.00 26.20 206 TRP C C 1
ATOM 7703 O O . TRP C 1 210 ? -3.490 31.968 -33.281 1.00 24.02 206 TRP C O 1
ATOM 7714 N N . GLU C 1 211 ? -5.234 30.574 -32.987 1.00 22.83 207 GLU C N 1
ATOM 7715 C CA . GLU C 1 211 ? -4.859 29.693 -34.086 1.00 30.30 207 GLU C CA 1
ATOM 7716 C C . GLU C 1 211 ? -4.946 30.420 -35.425 1.00 23.91 207 GLU C C 1
ATOM 7717 O O . GLU C 1 211 ? -4.154 30.163 -36.330 1.00 24.19 207 GLU C O 1
ATOM 7723 N N . ARG C 1 212 ? -5.905 31.335 -35.541 1.00 28.22 208 ARG C N 1
ATOM 7724 C CA . ARG C 1 212 ? -6.075 32.110 -36.766 1.00 28.64 208 ARG C CA 1
ATOM 7725 C C . ARG C 1 212 ? -4.881 33.030 -37.006 1.00 30.58 208 ARG C C 1
ATOM 7726 O O . ARG C 1 212 ? -4.416 33.169 -38.137 1.00 30.20 208 ARG C O 1
ATOM 7734 N N . TRP C 1 213 ? -4.391 33.655 -35.938 1.00 27.39 209 TRP C N 1
ATOM 7735 C CA . TRP C 1 213 ? -3.190 34.482 -36.018 1.00 24.07 209 TRP C CA 1
ATOM 7736 C C . TRP C 1 213 ? -1.993 33.657 -36.474 1.00 24.47 209 TRP C C 1
ATOM 7737 O O . TRP C 1 213 ? -1.295 34.027 -37.418 1.00 27.79 209 TRP C O 1
ATOM 7748 N N . ILE C 1 214 ? -1.769 32.535 -35.797 1.00 20.58 210 ILE C N 1
ATOM 7749 C CA . ILE C 1 214 ? -0.633 31.666 -36.091 1.00 21.01 210 ILE C CA 1
ATOM 7750 C C . ILE C 1 214 ? -0.680 31.108 -37.514 1.00 28.07 210 ILE C C 1
ATOM 7751 O O . ILE C 1 214 ? 0.333 31.092 -38.212 1.00 26.62 210 ILE C O 1
ATOM 7756 N N . LYS C 1 215 ? -1.857 30.661 -37.943 1.00 29.56 211 LYS C N 1
ATOM 7757 C CA . LYS C 1 215 ? -2.008 30.068 -39.270 1.00 29.41 211 LYS C CA 1
ATOM 7758 C C . LYS C 1 215 ? -1.794 31.076 -40.396 1.00 26.72 211 LYS C C 1
ATOM 7759 O O . LYS C 1 215 ? -1.172 30.757 -41.410 1.00 29.56 211 LYS C O 1
ATOM 7765 N N . GLN C 1 216 ? -2.313 32.288 -40.222 1.00 28.63 212 GLN C N 1
ATOM 7766 C CA . GLN C 1 216 ? -2.122 33.334 -41.220 1.00 27.60 212 GLN C CA 1
ATOM 7767 C C . GLN C 1 216 ? -0.658 33.759 -41.286 1.00 32.12 212 GLN C C 1
ATOM 7768 O O . GLN C 1 216 ? -0.099 33.912 -42.370 1.00 26.87 212 GLN C O 1
ATOM 7774 N N . LEU C 1 217 ? -0.039 33.932 -40.121 1.00 23.35 213 LEU C N 1
ATOM 7775 C CA . LEU C 1 217 ? 1.367 34.317 -40.054 1.00 23.51 213 LEU C CA 1
ATOM 7776 C C . LEU C 1 217 ? 2.273 33.241 -40.646 1.00 26.77 213 LEU C C 1
ATOM 7777 O O . LEU C 1 217 ? 3.298 33.545 -41.256 1.00 31.34 213 LEU C O 1
ATOM 7782 N N . SER C 1 218 ? 1.889 31.982 -40.463 1.00 21.11 214 SER C N 1
ATOM 7783 C CA . SER C 1 218 ? 2.662 30.865 -40.989 1.00 22.35 214 SER C CA 1
ATOM 7784 C C . SER C 1 218 ? 2.560 30.831 -42.508 1.00 28.91 214 SER C C 1
ATOM 7785 O O . SER C 1 218 ? 3.543 30.582 -43.206 1.00 32.29 214 SER C O 1
ATOM 7788 N N . LYS C 1 219 ? 1.359 31.090 -43.009 1.00 31.22 215 LYS C N 1
ATOM 7789 C CA . LYS C 1 219 ? 1.090 31.060 -44.439 1.00 29.79 215 LYS C CA 1
ATOM 7790 C C . LYS C 1 219 ? 1.823 32.183 -45.165 1.00 32.03 215 LYS C C 1
ATOM 7791 O O . LYS C 1 219 ? 2.202 32.041 -46.327 1.00 30.47 215 LYS C O 1
ATOM 7797 N N . GLU C 1 220 ? 2.019 33.299 -44.472 1.00 30.22 216 GLU C N 1
ATOM 7798 C CA . GLU C 1 220 ? 2.754 34.427 -45.030 1.00 29.57 216 GLU C CA 1
ATOM 7799 C C . GLU C 1 220 ? 4.255 34.236 -44.836 1.00 29.12 216 GLU C C 1
ATOM 7800 O O . GLU C 1 220 ? 5.058 35.036 -45.314 1.00 32.10 216 GLU C O 1
ATOM 7806 N N . GLY C 1 221 ? 4.626 33.173 -44.128 1.00 32.94 217 GLY C N 1
ATOM 7807 C CA . GLY C 1 221 ? 6.022 32.872 -43.868 1.00 30.88 217 GLY C CA 1
ATOM 7808 C C . GLY C 1 221 ? 6.651 33.833 -42.877 1.00 36.65 217 GLY C C 1
ATOM 7809 O O . GLY C 1 221 ? 7.831 34.168 -42.984 1.00 35.26 217 GLY C O 1
ATOM 7810 N N . LEU C 1 222 ? 5.862 34.271 -41.901 1.00 31.59 218 LEU C N 1
ATOM 7811 C CA . LEU C 1 222 ? 6.322 35.258 -40.930 1.00 26.71 218 LEU C CA 1
ATOM 7812 C C . LEU C 1 222 ? 6.655 34.632 -39.578 1.00 32.86 218 LEU C C 1
ATOM 7813 O O . LEU C 1 222 ? 6.778 35.333 -38.573 1.00 29.31 218 LEU C O 1
ATOM 7818 N N . LEU C 1 223 ? 6.798 33.310 -39.560 1.00 25.94 219 LEU C N 1
ATOM 7819 C CA . LEU C 1 223 ? 7.188 32.597 -38.351 1.00 31.83 219 LEU C CA 1
ATOM 7820 C C . LEU C 1 223 ? 8.603 32.054 -38.485 1.00 34.22 219 LEU C C 1
ATOM 7821 O O . LEU C 1 223 ? 8.879 31.231 -39.358 1.00 33.71 219 LEU C O 1
ATOM 7826 N N . GLU C 1 224 ? 9.499 32.517 -37.620 1.00 30.61 220 GLU C N 1
ATOM 7827 C CA . GLU C 1 224 ? 10.865 32.012 -37.607 1.00 30.11 220 GLU C CA 1
ATOM 7828 C C . GLU C 1 224 ? 10.873 30.576 -37.092 1.00 37.99 220 GLU C C 1
ATOM 7829 O O . GLU C 1 224 ? 9.996 30.183 -36.322 1.00 34.00 220 GLU C O 1
ATOM 7835 N N . GLU C 1 225 ? 11.852 29.792 -37.534 1.00 35.54 221 GLU C N 1
ATOM 7836 C CA . GLU C 1 225 ? 11.994 28.411 -37.088 1.00 38.03 221 GLU C CA 1
ATOM 7837 C C . GLU C 1 225 ? 12.128 28.336 -35.568 1.00 37.88 221 GLU C C 1
ATOM 7838 O O . GLU C 1 225 ? 13.003 28.973 -34.981 1.00 27.63 221 GLU C O 1
ATOM 7844 N N . GLY C 1 226 ? 11.251 27.561 -34.938 1.00 34.08 222 GLY C N 1
ATOM 7845 C CA . GLY C 1 226 ? 11.277 27.396 -33.496 1.00 31.43 222 GLY C CA 1
ATOM 7846 C C . GLY C 1 226 ? 10.579 28.523 -32.758 1.00 31.32 222 GLY C C 1
ATOM 7847 O O . GLY C 1 226 ? 10.818 28.734 -31.568 1.00 32.62 222 GLY C O 1
ATOM 7848 N N . CYS C 1 227 ? 9.716 29.248 -33.466 1.00 28.36 223 CYS C N 1
ATOM 7849 C CA . CYS C 1 227 ? 8.984 30.363 -32.875 1.00 31.45 223 CYS C CA 1
ATOM 7850 C C . CYS C 1 227 ? 8.153 29.918 -31.677 1.00 28.94 223 CYS C C 1
ATOM 7851 O O . CYS C 1 227 ? 7.463 28.899 -31.725 1.00 29.25 223 CYS C O 1
ATOM 7854 N N . ILE C 1 228 ? 8.234 30.685 -30.598 1.00 24.12 224 ILE C N 1
ATOM 7855 C CA . ILE C 1 228 ? 7.435 30.419 -29.414 1.00 26.19 224 ILE C CA 1
ATOM 7856 C C . ILE C 1 228 ? 6.157 31.242 -29.464 1.00 26.24 224 ILE C C 1
ATOM 7857 O O . ILE C 1 228 ? 6.191 32.435 -29.758 1.00 27.36 224 ILE C O 1
ATOM 7862 N N . THR C 1 229 ? 5.025 30.604 -29.195 1.00 21.51 225 THR C N 1
ATOM 7863 C CA . THR C 1 229 ? 3.782 31.343 -29.024 1.00 23.99 225 THR C CA 1
ATOM 7864 C C . THR C 1 229 ? 3.078 30.907 -27.741 1.00 22.34 225 THR C C 1
ATOM 7865 O O . THR C 1 229 ? 3.021 29.718 -27.423 1.00 23.27 225 THR C O 1
ATOM 7869 N N . LEU C 1 230 ? 2.565 31.883 -26.999 1.00 20.41 226 LEU C N 1
ATOM 7870 C CA . LEU C 1 230 ? 1.955 31.624 -25.701 1.00 25.87 226 LEU C CA 1
ATOM 7871 C C . LEU C 1 230 ? 0.572 32.249 -25.605 1.00 25.33 226 LEU C C 1
ATOM 7872 O O . LEU C 1 230 ? 0.331 33.331 -26.138 1.00 24.95 226 LEU C O 1
ATOM 7877 N N . ALA C 1 231 ? -0.331 31.563 -24.915 1.00 23.89 227 ALA C N 1
ATOM 7878 C CA . ALA C 1 231 ? -1.641 32.120 -24.605 1.00 24.29 227 ALA C CA 1
ATOM 7879 C C . ALA C 1 231 ? -1.835 32.114 -23.095 1.00 26.67 227 ALA C C 1
ATOM 7880 O O . ALA C 1 231 ? -1.768 31.063 -22.458 1.00 22.71 227 ALA C O 1
ATOM 7882 N N . TYR C 1 232 ? -2.062 33.292 -22.526 1.00 22.07 228 TYR C N 1
ATOM 7883 C CA . TYR C 1 232 ? -2.213 33.425 -21.083 1.00 23.70 228 TYR C CA 1
ATOM 7884 C C . TYR C 1 232 ? -3.576 32.932 -20.609 1.00 27.17 228 TYR C C 1
ATOM 7885 O O . TYR C 1 232 ? -4.599 33.184 -21.248 1.00 22.37 228 TYR C O 1
ATOM 7894 N N . SER C 1 233 ? -3.577 32.225 -19.484 1.00 26.63 229 SER C N 1
ATOM 7895 C CA . SER C 1 233 ? -4.801 31.662 -18.930 1.00 21.65 229 SER C CA 1
ATOM 7896 C C . SER C 1 233 ? -4.733 31.632 -17.406 1.00 25.70 229 SER C C 1
ATOM 7897 O O . SER C 1 233 ? -3.754 32.083 -16.812 1.00 23.69 229 SER C O 1
ATOM 7900 N N . TYR C 1 234 ? -5.773 31.093 -16.779 1.00 20.99 230 TYR C N 1
ATOM 7901 C CA . TYR C 1 234 ? -5.849 31.061 -15.323 1.00 26.63 230 TYR C CA 1
ATOM 7902 C C . TYR C 1 234 ? -6.587 29.821 -14.828 1.00 22.00 230 TYR C C 1
ATOM 7903 O O . TYR C 1 234 ? -7.630 29.453 -15.365 1.00 28.99 230 TYR C O 1
ATOM 7912 N N . ILE C 1 235 ? -6.040 29.179 -13.801 1.00 19.24 231 ILE C N 1
ATOM 7913 C CA . ILE C 1 235 ? -6.648 27.975 -13.244 1.00 24.77 231 ILE C CA 1
ATOM 7914 C C . ILE C 1 235 ? -7.349 28.258 -11.912 1.00 26.66 231 ILE C C 1
ATOM 7915 O O . ILE C 1 235 ? -8.483 27.832 -11.696 1.00 32.68 231 ILE C O 1
ATOM 7920 N N . GLY C 1 236 ? -6.672 28.982 -11.027 1.00 23.72 232 GLY C N 1
ATOM 7921 C CA . GLY C 1 236 ? -7.286 29.453 -9.798 1.00 25.86 232 GLY C CA 1
ATOM 7922 C C . GLY C 1 236 ? -7.381 28.445 -8.670 1.00 27.48 232 GLY C C 1
ATOM 7923 O O . GLY C 1 236 ? -6.987 27.290 -8.826 1.00 27.44 232 GLY C O 1
ATOM 7924 N N . PRO C 1 237 ? -7.915 28.885 -7.518 1.00 28.45 233 PRO C N 1
ATOM 7925 C CA . PRO C 1 237 ? -8.057 28.071 -6.308 1.00 28.82 233 PRO C CA 1
ATOM 7926 C C . PRO C 1 237 ? -9.246 27.125 -6.404 1.00 29.57 233 PRO C C 1
ATOM 7927 O O . PRO C 1 237 ? -10.048 27.241 -7.331 1.00 23.60 233 PRO C O 1
ATOM 7931 N N . GLU C 1 238 ? -9.360 26.206 -5.450 1.00 25.72 234 GLU C N 1
ATOM 7932 C CA . GLU C 1 238 ? -10.461 25.248 -5.445 1.00 31.01 234 GLU C CA 1
ATOM 7933 C C . GLU C 1 238 ? -11.819 25.915 -5.241 1.00 28.14 234 GLU C C 1
ATOM 7934 O O . GLU C 1 238 ? -12.842 25.413 -5.709 1.00 30.83 234 GLU C O 1
ATOM 7940 N N . ALA C 1 239 ? -11.820 27.056 -4.561 1.00 28.73 235 ALA C N 1
ATOM 7941 C CA . ALA C 1 239 ? -13.059 27.754 -4.230 1.00 29.84 235 ALA C CA 1
ATOM 7942 C C . ALA C 1 239 ? -13.811 28.274 -5.457 1.00 31.88 235 ALA C C 1
ATOM 7943 O O . ALA C 1 239 ? -15.014 28.526 -5.389 1.00 37.68 235 ALA C O 1
ATOM 7945 N N . THR C 1 240 ? -13.107 28.428 -6.575 1.00 31.26 236 THR C N 1
ATOM 7946 C CA . THR C 1 240 ? -13.719 28.972 -7.786 1.00 27.39 236 THR C CA 1
ATOM 7947 C C . THR C 1 240 ? -13.677 28.016 -8.979 1.00 31.69 236 THR C C 1
ATOM 7948 O O . THR C 1 240 ? -13.873 28.439 -10.118 1.00 28.88 236 THR C O 1
ATOM 7952 N N . GLN C 1 241 ? -13.435 26.733 -8.723 1.00 28.96 237 GLN C N 1
ATOM 7953 C CA . GLN C 1 241 ? -13.329 25.757 -9.809 1.00 33.61 237 GLN C CA 1
ATOM 7954 C C . GLN C 1 241 ? -14.667 25.508 -10.503 1.00 36.71 237 GLN C C 1
ATOM 7955 O O . GLN C 1 241 ? -14.712 24.940 -11.594 1.00 37.13 237 GLN C O 1
ATOM 7961 N N . ALA C 1 242 ? -15.754 25.939 -9.871 1.00 35.64 238 ALA C N 1
ATOM 7962 C CA . ALA C 1 242 ? -17.080 25.811 -10.464 1.00 33.52 238 ALA C CA 1
ATOM 7963 C C . ALA C 1 242 ? -17.176 26.627 -11.747 1.00 36.15 238 ALA C C 1
ATOM 7964 O O . ALA C 1 242 ? -17.991 26.334 -12.621 1.00 37.68 238 ALA C O 1
ATOM 7966 N N . LEU C 1 243 ? -16.335 27.650 -11.853 1.00 32.67 239 LEU C N 1
ATOM 7967 C CA . LEU C 1 243 ? -16.315 28.509 -13.029 1.00 33.31 239 LEU C CA 1
ATOM 7968 C C . LEU C 1 243 ? -15.078 28.254 -13.884 1.00 33.46 239 LEU C C 1
ATOM 7969 O O . LEU C 1 243 ? -15.178 28.087 -15.098 1.00 30.67 239 LEU C O 1
ATOM 7974 N N . TYR C 1 244 ? -13.916 28.221 -13.240 1.00 29.83 240 TYR C N 1
ATOM 7975 C CA . TYR C 1 244 ? -12.644 28.143 -13.951 1.00 35.55 240 TYR C CA 1
ATOM 7976 C C . TYR C 1 244 ? -12.279 26.742 -14.434 1.00 34.16 240 TYR C C 1
ATOM 7977 O O . TYR C 1 244 ? -11.423 26.591 -15.305 1.00 38.25 240 TYR C O 1
ATOM 7986 N N . ARG C 1 245 ? -12.919 25.722 -13.872 1.00 32.32 241 ARG C N 1
ATOM 7987 C CA . ARG C 1 245 ? -12.657 24.348 -14.294 1.00 40.63 241 ARG C CA 1
ATOM 7988 C C . ARG C 1 245 ? -13.870 23.698 -14.946 1.00 39.14 241 ARG C C 1
ATOM 7989 O O . ARG C 1 245 ? -13.765 23.104 -16.018 1.00 48.39 241 ARG C O 1
ATOM 7997 N N . LYS C 1 246 ? -15.020 23.813 -14.292 1.00 39.43 242 LYS C N 1
ATOM 7998 C CA . LYS C 1 246 ? -16.226 23.128 -14.739 1.00 40.69 242 LYS C CA 1
ATOM 7999 C C . LYS C 1 246 ? -17.278 24.076 -15.303 1.00 43.84 242 LYS C C 1
ATOM 8000 O O . LYS C 1 246 ? -18.362 23.642 -15.687 1.00 47.65 242 LYS C O 1
ATOM 8006 N N . GLY C 1 247 ? -16.955 25.365 -15.357 1.00 37.67 243 GLY C N 1
ATOM 8007 C CA . GLY C 1 247 ? -17.877 26.356 -15.886 1.00 32.55 243 GLY C CA 1
ATOM 8008 C C . GLY C 1 247 ? -17.577 26.742 -17.324 1.00 36.64 243 GLY C C 1
ATOM 8009 O O . GLY C 1 247 ? -16.851 26.039 -18.024 1.00 36.48 243 GLY C O 1
ATOM 8010 N N . THR C 1 248 ? -18.143 27.864 -17.763 1.00 36.98 244 THR C N 1
ATOM 8011 C CA . THR C 1 248 ? -17.954 28.355 -19.127 1.00 36.22 244 THR C CA 1
ATOM 8012 C C . THR C 1 248 ? -16.495 28.698 -19.416 1.00 33.70 244 THR C C 1
ATOM 8013 O O . THR C 1 248 ? -16.016 28.527 -20.537 1.00 32.67 244 THR C O 1
ATOM 8017 N N . ILE C 1 249 ? -15.798 29.187 -18.396 1.00 35.59 245 ILE C N 1
ATOM 8018 C CA . ILE C 1 249 ? -14.384 29.524 -18.511 1.00 42.36 245 ILE C CA 1
ATOM 8019 C C . ILE C 1 249 ? -13.532 28.264 -18.633 1.00 36.81 245 ILE C C 1
ATOM 8020 O O . ILE C 1 249 ? -12.572 28.226 -19.404 1.00 37.07 245 ILE C O 1
ATOM 8025 N N . GLY C 1 250 ? -13.894 27.237 -17.869 1.00 35.69 246 GLY C N 1
ATOM 8026 C CA . GLY C 1 250 ? -13.202 25.962 -17.920 1.00 34.22 246 GLY C CA 1
ATOM 8027 C C . GLY C 1 250 ? -13.246 25.355 -19.307 1.00 32.43 246 GLY C C 1
ATOM 8028 O O . GLY C 1 250 ? -12.242 24.845 -19.802 1.00 31.70 246 GLY C O 1
ATOM 8029 N N . LYS C 1 251 ? -14.414 25.423 -19.939 1.00 31.79 247 LYS C N 1
ATOM 8030 C CA . LYS C 1 251 ? -14.589 24.898 -21.288 1.00 30.53 247 LYS C CA 1
ATOM 8031 C C . LYS C 1 251 ? -13.752 25.681 -22.295 1.00 30.59 247 LYS C C 1
ATOM 8032 O O . LYS C 1 251 ? -13.148 25.100 -23.195 1.00 32.84 247 LYS C O 1
ATOM 8038 N N . ALA C 1 252 ? -13.719 27.000 -22.137 1.00 31.65 248 ALA C N 1
ATOM 8039 C CA . ALA C 1 252 ? -12.914 27.850 -23.006 1.00 30.52 248 ALA C CA 1
ATOM 8040 C C . ALA C 1 252 ? -11.432 27.557 -22.808 1.00 31.56 248 ALA C C 1
ATOM 8041 O O . ALA C 1 252 ? -10.665 27.509 -23.770 1.00 29.38 248 ALA C O 1
ATOM 8043 N N . LYS C 1 253 ? -11.037 27.359 -21.554 1.00 26.71 249 LYS C N 1
ATOM 8044 C CA . LYS C 1 253 ? -9.656 27.014 -21.235 1.00 32.87 249 LYS C CA 1
ATOM 8045 C C . LYS C 1 253 ? -9.292 25.651 -21.818 1.00 30.88 249 LYS C C 1
ATOM 8046 O O . LYS C 1 253 ? -8.174 25.450 -22.292 1.00 28.14 249 LYS C O 1
ATOM 8052 N N . GLU C 1 254 ? -10.242 24.720 -21.782 1.00 26.97 250 GLU C N 1
ATOM 8053 C CA . GLU C 1 254 ? -10.058 23.414 -22.406 1.00 30.54 250 GLU C CA 1
ATOM 8054 C C . GLU C 1 254 ? -9.849 23.561 -23.910 1.00 29.27 250 GLU C C 1
ATOM 8055 O O . GLU C 1 254 ? -9.048 22.843 -24.510 1.00 27.50 250 GLU C O 1
ATOM 8061 N N . HIS C 1 255 ? -10.576 24.496 -24.513 1.00 29.54 251 HIS C N 1
ATOM 8062 C CA . HIS C 1 255 ? -10.441 24.767 -25.938 1.00 30.43 251 HIS C CA 1
ATOM 8063 C C . HIS C 1 255 ? -9.073 25.373 -26.226 1.00 31.62 251 HIS C C 1
ATOM 8064 O O . HIS C 1 255 ? -8.430 25.031 -27.218 1.00 28.41 251 HIS C O 1
ATOM 8071 N N . LEU C 1 256 ? -8.634 26.268 -25.346 1.00 29.67 252 LEU C N 1
ATOM 8072 C CA . LEU C 1 256 ? -7.341 26.926 -25.494 1.00 30.36 252 LEU C CA 1
ATOM 8073 C C . LEU C 1 256 ? -6.195 25.922 -25.402 1.00 31.17 252 LEU C C 1
ATOM 8074 O O . LEU C 1 256 ? -5.226 26.003 -26.159 1.00 25.53 252 LEU C O 1
ATOM 8079 N N . GLU C 1 257 ? -6.311 24.981 -24.470 1.00 24.60 253 GLU C N 1
ATOM 8080 C CA . GLU C 1 257 ? -5.302 23.940 -24.299 1.00 26.36 253 GLU C CA 1
ATOM 8081 C C . GLU C 1 257 ? -5.276 23.004 -25.504 1.00 28.95 253 GLU C C 1
ATOM 8082 O O . GLU C 1 257 ? -4.208 22.605 -25.971 1.00 26.60 253 GLU C O 1
ATOM 8088 N N . ALA C 1 258 ? -6.459 22.660 -26.004 1.00 29.80 254 ALA C N 1
ATOM 8089 C CA . ALA C 1 258 ? -6.580 21.805 -27.179 1.00 34.12 254 ALA C CA 1
ATOM 8090 C C . ALA C 1 258 ? -6.025 22.504 -28.417 1.00 34.40 254 ALA C C 1
ATOM 8091 O O . ALA C 1 258 ? -5.485 21.861 -29.317 1.00 28.37 254 ALA C O 1
ATOM 8093 N N . THR C 1 259 ? -6.163 23.826 -28.452 1.00 29.67 255 THR C N 1
ATOM 8094 C CA . THR C 1 259 ? -5.629 24.624 -29.548 1.00 31.74 255 THR C CA 1
ATOM 8095 C C . THR C 1 259 ? -4.103 24.602 -29.522 1.00 28.92 255 THR C C 1
ATOM 8096 O O . THR C 1 259 ? -3.457 24.483 -30.563 1.00 30.49 255 THR C O 1
ATOM 8100 N N . ALA C 1 260 ? -3.536 24.711 -28.324 1.00 22.45 256 ALA C N 1
ATOM 8101 C CA . ALA C 1 260 ? -2.088 24.677 -28.149 1.00 25.99 256 ALA C CA 1
ATOM 8102 C C . ALA C 1 260 ? -1.508 23.358 -28.648 1.00 29.04 256 ALA C C 1
ATOM 8103 O O . ALA C 1 260 ? -0.465 23.336 -29.302 1.00 30.36 256 ALA C O 1
ATOM 8105 N N . HIS C 1 261 ? -2.191 22.262 -28.336 1.00 28.97 257 HIS C N 1
ATOM 8106 C CA . HIS C 1 261 ? -1.745 20.943 -28.763 1.00 30.01 257 HIS C CA 1
ATOM 8107 C C . HIS C 1 261 ? -1.814 20.801 -30.280 1.00 29.85 257 HIS C C 1
ATOM 8108 O O . HIS C 1 261 ? -0.939 20.190 -30.891 1.00 26.72 257 HIS C O 1
ATOM 8115 N N . ARG C 1 262 ? -2.856 21.363 -30.886 1.00 29.79 258 ARG C N 1
ATOM 8116 C CA . ARG C 1 262 ? -3.032 21.273 -32.334 1.00 38.52 258 ARG C CA 1
ATOM 8117 C C . ARG C 1 262 ? -1.993 22.103 -33.074 1.00 37.36 258 ARG C C 1
ATOM 8118 O O . ARG C 1 262 ? -1.455 21.666 -34.092 1.00 35.48 258 ARG C O 1
ATOM 8126 N N . LEU C 1 263 ? -1.709 23.294 -32.553 1.00 29.33 259 LEU C N 1
ATOM 8127 C CA . LEU C 1 263 ? -0.680 24.155 -33.123 1.00 30.61 259 LEU C CA 1
ATOM 8128 C C . LEU C 1 263 ? 0.662 23.432 -33.195 1.00 32.16 259 LEU C C 1
ATOM 8129 O O . LEU C 1 263 ? 1.351 23.476 -34.215 1.00 35.11 259 LEU C O 1
ATOM 8134 N N . ASN C 1 264 ? 1.018 22.759 -32.106 1.00 29.57 260 ASN C N 1
ATOM 8135 C CA . ASN C 1 264 ? 2.252 21.986 -32.053 1.00 34.67 260 ASN C CA 1
ATOM 8136 C C . ASN C 1 264 ? 2.240 20.794 -33.006 1.00 37.63 260 ASN C C 1
ATOM 8137 O O . ASN C 1 264 ? 3.256 20.470 -33.620 1.00 37.71 260 ASN C O 1
ATOM 8142 N N . LYS C 1 265 ? 1.085 20.148 -33.128 1.00 35.93 261 LYS C N 1
ATOM 8143 C CA . LYS C 1 265 ? 0.961 18.967 -33.975 1.00 40.96 261 LYS C CA 1
ATOM 8144 C C . LYS C 1 265 ? 1.014 19.316 -35.460 1.00 38.41 261 LYS C C 1
ATOM 8145 O O . LYS C 1 265 ? 1.684 18.640 -36.241 1.00 39.23 261 LYS C O 1
ATOM 8151 N N . GLU C 1 266 ? 0.308 20.375 -35.845 1.00 32.29 262 GLU C N 1
ATOM 8152 C CA . GLU C 1 266 ? 0.200 20.756 -37.250 1.00 40.98 262 GLU C CA 1
ATOM 8153 C C . GLU C 1 266 ? 1.344 21.652 -37.718 1.00 36.71 262 GLU C C 1
ATOM 8154 O O . GLU C 1 266 ? 1.374 22.077 -38.873 1.00 39.97 262 GLU C O 1
ATOM 8160 N N . ASN C 1 267 ? 2.285 21.934 -36.823 1.00 33.42 263 ASN C N 1
ATOM 8161 C CA . ASN C 1 267 ? 3.408 22.804 -37.153 1.00 32.26 263 ASN C CA 1
ATOM 8162 C C . ASN C 1 267 ? 4.632 22.484 -36.301 1.00 35.32 263 ASN C C 1
ATOM 8163 O O . ASN C 1 267 ? 4.822 23.069 -35.236 1.00 36.55 263 ASN C O 1
ATOM 8168 N N . PRO C 1 268 ? 5.473 21.552 -36.775 1.00 35.67 264 PRO C N 1
ATOM 8169 C CA . PRO C 1 268 ? 6.658 21.093 -36.040 1.00 35.03 264 PRO C CA 1
ATOM 8170 C C . PRO C 1 268 ? 7.732 22.169 -35.879 1.00 32.73 264 PRO C C 1
ATOM 8171 O O . PRO C 1 268 ? 8.704 21.953 -35.157 1.00 34.75 264 PRO C O 1
ATOM 8175 N N . SER C 1 269 ? 7.562 23.308 -36.542 1.00 39.11 265 SER C N 1
ATOM 8176 C CA . SER C 1 269 ? 8.559 24.371 -36.488 1.00 41.77 265 SER C CA 1
ATOM 8177 C C . SER C 1 269 ? 8.203 25.465 -35.483 1.00 40.36 265 SER C C 1
ATOM 8178 O O . SER C 1 269 ? 8.833 26.522 -35.462 1.00 35.69 265 SER C O 1
ATOM 8181 N N . ILE C 1 270 ? 7.189 25.216 -34.660 1.00 35.18 266 ILE C N 1
ATOM 8182 C CA . ILE C 1 270 ? 6.815 26.166 -33.615 1.00 30.93 266 ILE C CA 1
ATOM 8183 C C . ILE C 1 270 ? 6.660 25.482 -32.262 1.00 31.66 266 ILE C C 1
ATOM 8184 O O . ILE C 1 270 ? 6.546 24.258 -32.179 1.00 31.41 266 ILE C O 1
ATOM 8189 N N . ARG C 1 271 ? 6.657 26.284 -31.204 1.00 25.37 267 ARG C N 1
ATOM 8190 C CA . ARG C 1 271 ? 6.483 25.775 -29.850 1.00 26.63 267 ARG C CA 1
ATOM 8191 C C . ARG C 1 271 ? 5.378 26.544 -29.137 1.00 31.66 267 ARG C C 1
ATOM 8192 O O . ARG C 1 271 ? 5.604 27.635 -28.612 1.00 27.03 267 ARG C O 1
ATOM 8200 N N . ALA C 1 272 ? 4.180 25.970 -29.133 1.00 29.02 268 ALA C N 1
ATOM 8201 C CA . ALA C 1 272 ? 3.014 26.623 -28.555 1.00 26.01 268 ALA C CA 1
ATOM 8202 C C . ALA C 1 272 ? 2.760 26.144 -27.132 1.00 27.06 268 ALA C C 1
ATOM 8203 O O . ALA C 1 272 ? 2.842 24.951 -26.844 1.00 27.86 268 ALA C O 1
ATOM 8205 N N . PHE C 1 273 ? 2.451 27.084 -26.246 1.00 25.92 269 PHE C N 1
ATOM 8206 C CA . PHE C 1 273 ? 2.147 26.761 -24.859 1.00 23.77 269 PHE C CA 1
ATOM 8207 C C . PHE C 1 273 ? 0.966 27.578 -24.363 1.00 23.29 269 PHE C C 1
ATOM 8208 O O . PHE C 1 273 ? 0.797 28.736 -24.739 1.00 24.42 269 PHE C O 1
ATOM 8216 N N . VAL C 1 274 ? 0.150 26.973 -23.510 1.00 24.79 270 VAL C N 1
ATOM 8217 C CA . VAL C 1 274 ? -0.740 27.753 -22.671 1.00 23.67 270 VAL C CA 1
ATOM 8218 C C . VAL C 1 274 ? 0.050 28.084 -21.414 1.00 24.32 270 VAL C C 1
ATOM 8219 O O . VAL C 1 274 ? 0.592 27.191 -20.764 1.00 22.30 270 VAL C O 1
ATOM 8223 N N . SER C 1 275 ? 0.145 29.370 -21.096 1.00 20.12 271 SER C N 1
ATOM 8224 C CA . SER C 1 275 ? 0.855 29.804 -19.902 1.00 22.02 271 SER C CA 1
ATOM 8225 C C . SER C 1 275 ? -0.135 30.245 -18.832 1.00 24.76 271 SER C C 1
ATOM 8226 O O . SER C 1 275 ? -0.833 31.247 -18.992 1.00 25.32 271 SER C O 1
ATOM 8229 N N . VAL C 1 276 ? -0.196 29.485 -17.745 1.00 22.98 272 VAL C N 1
ATOM 8230 C CA . VAL C 1 276 ? -1.106 29.787 -16.651 1.00 24.82 272 VAL C CA 1
ATOM 8231 C C . VAL C 1 276 ? -0.457 30.767 -15.681 1.00 20.99 272 VAL C C 1
ATOM 8232 O O . VAL C 1 276 ? 0.530 30.441 -15.022 1.00 21.19 272 VAL C O 1
ATOM 8236 N N . ASN C 1 277 ? -1.010 31.971 -15.607 1.00 22.46 273 ASN C N 1
ATOM 8237 C CA . ASN C 1 277 ? -0.460 33.010 -14.747 1.00 26.22 273 ASN C CA 1
ATOM 8238 C C . ASN C 1 277 ? -1.221 33.129 -13.430 1.00 27.38 273 ASN C C 1
ATOM 8239 O O . ASN C 1 277 ? -2.247 32.477 -13.234 1.00 24.14 273 ASN C O 1
ATOM 8244 N N . LYS C 1 278 ? -0.716 33.964 -12.528 1.00 21.12 274 LYS C N 1
ATOM 8245 C CA . LYS C 1 278 ? -1.334 34.122 -11.217 1.00 23.98 274 LYS C CA 1
ATOM 8246 C C . LYS C 1 278 ? -2.568 35.015 -11.284 1.00 27.32 274 LYS C C 1
ATOM 8247 O O . LYS C 1 278 ? -2.801 35.702 -12.281 1.00 22.92 274 LYS C O 1
ATOM 8253 N N . GLY C 1 279 ? -3.357 34.997 -10.215 1.00 25.78 275 GLY C N 1
ATOM 8254 C CA . GLY C 1 279 ? -4.560 35.803 -10.141 1.00 27.16 275 GLY C CA 1
ATOM 8255 C C . GLY C 1 279 ? -4.253 37.277 -9.976 1.00 27.93 275 GLY C C 1
ATOM 8256 O O . GLY C 1 279 ? -3.275 37.653 -9.326 1.00 22.23 275 GLY C O 1
ATOM 8257 N N . LEU C 1 280 ? -5.095 38.114 -10.568 1.00 25.86 276 LEU C N 1
ATOM 8258 C CA . LEU C 1 280 ? -4.917 39.557 -10.494 1.00 25.54 276 LEU C CA 1
ATOM 8259 C C . LEU C 1 280 ? -6.257 40.270 -10.606 1.00 22.71 276 LEU C C 1
ATOM 8260 O O . LEU C 1 280 ? -7.256 39.679 -11.017 1.00 21.53 276 LEU C O 1
ATOM 8265 N N . VAL C 1 281 ? -6.272 41.544 -10.232 1.00 24.34 277 VAL C N 1
ATOM 8266 C CA . VAL C 1 281 ? -7.467 42.359 -10.377 1.00 24.15 277 VAL C CA 1
ATOM 8267 C C . VAL C 1 281 ? -7.697 42.664 -11.848 1.00 26.40 277 VAL C C 1
ATOM 8268 O O . VAL C 1 281 ? -6.861 43.292 -12.498 1.00 25.38 277 VAL C O 1
ATOM 8272 N N . THR C 1 282 ? -8.825 42.199 -12.374 1.00 28.08 278 THR C N 1
ATOM 8273 C CA . THR C 1 282 ? -9.206 42.489 -13.750 1.00 30.72 278 THR C CA 1
ATOM 8274 C C . THR C 1 282 ? -10.567 43.165 -13.766 1.00 27.90 278 THR C C 1
ATOM 8275 O O . THR C 1 282 ? -11.215 43.295 -12.729 1.00 27.93 278 THR C O 1
ATOM 8279 N N . ARG C 1 283 ? -10.999 43.587 -14.948 1.00 30.84 279 ARG C N 1
ATOM 8280 C CA . ARG C 1 283 ? -12.279 44.267 -15.095 1.00 37.29 279 ARG C CA 1
ATOM 8281 C C . ARG C 1 283 ? -13.463 43.366 -14.751 1.00 36.80 279 ARG C C 1
ATOM 8282 O O . ARG C 1 283 ? -14.549 43.850 -14.441 1.00 32.19 279 ARG C O 1
ATOM 8290 N N . ALA C 1 284 ? -13.249 42.055 -14.806 1.00 30.66 280 ALA C N 1
ATOM 8291 C CA . ALA C 1 284 ? -14.324 41.102 -14.559 1.00 31.63 280 ALA C CA 1
ATOM 8292 C C . ALA C 1 284 ? -14.347 40.590 -13.121 1.00 35.80 280 ALA C C 1
ATOM 8293 O O . ALA C 1 284 ? -15.252 39.851 -12.742 1.00 39.69 280 ALA C O 1
ATOM 8295 N N . SER C 1 285 ? -13.356 40.986 -12.327 1.00 29.81 281 SER C N 1
ATOM 8296 C CA . SER C 1 285 ? -13.222 40.493 -10.955 1.00 27.33 281 SER C CA 1
ATOM 8297 C C . SER C 1 285 ? -14.459 40.739 -10.092 1.00 28.64 281 SER C C 1
ATOM 8298 O O . SER C 1 285 ? -14.871 39.870 -9.325 1.00 33.86 281 SER C O 1
ATOM 8301 N N . ALA C 1 286 ? -15.049 41.921 -10.228 1.00 35.55 282 ALA C N 1
ATOM 8302 C CA . ALA C 1 286 ? -16.152 42.336 -9.364 1.00 36.29 282 ALA C CA 1
ATOM 8303 C C . ALA C 1 286 ? -17.442 41.543 -9.574 1.00 33.50 282 ALA C C 1
ATOM 8304 O O . ALA C 1 286 ? -18.265 41.444 -8.664 1.00 40.53 282 ALA C O 1
ATOM 8306 N N . VAL C 1 287 ? -17.621 40.983 -10.765 1.00 31.68 283 VAL C N 1
ATOM 8307 C CA . VAL C 1 287 ? -18.854 40.262 -11.075 1.00 36.51 283 VAL C CA 1
ATOM 8308 C C . VAL C 1 287 ? -18.737 38.767 -10.794 1.00 41.11 283 VAL C C 1
ATOM 8309 O O . VAL C 1 287 ? -19.732 38.043 -10.829 1.00 45.85 283 VAL C O 1
ATOM 8313 N N . ILE C 1 288 ? -17.522 38.309 -10.512 1.00 35.50 284 ILE C N 1
ATOM 8314 C CA . ILE C 1 288 ? -17.289 36.901 -10.217 1.00 30.41 284 ILE C CA 1
ATOM 8315 C C . ILE C 1 288 ? -17.344 36.658 -8.716 1.00 33.66 284 ILE C C 1
ATOM 8316 O O . ILE C 1 288 ? -16.643 37.322 -7.955 1.00 35.89 284 ILE C O 1
ATOM 8321 N N . PRO C 1 289 ? -18.182 35.705 -8.282 1.00 30.83 285 PRO C N 1
ATOM 8322 C CA . PRO C 1 289 ? -18.256 35.370 -6.856 1.00 32.40 285 PRO C CA 1
ATOM 8323 C C . PRO C 1 289 ? -16.912 34.872 -6.335 1.00 30.76 285 PRO C C 1
ATOM 8324 O O . PRO C 1 289 ? -16.116 34.347 -7.114 1.00 29.63 285 PRO C O 1
ATOM 8328 N N . VAL C 1 290 ? -16.669 35.064 -5.040 1.00 26.73 286 VAL C N 1
ATOM 8329 C CA . VAL C 1 290 ? -15.437 34.636 -4.368 1.00 25.31 286 VAL C CA 1
ATOM 8330 C C . VAL C 1 290 ? -14.179 35.418 -4.769 1.00 30.29 286 VAL C C 1
ATOM 8331 O O . VAL C 1 290 ? -13.395 35.812 -3.904 1.00 26.53 286 VAL C O 1
ATOM 8335 N N . ILE C 1 291 ? -14.000 35.645 -6.070 1.00 23.74 287 ILE C N 1
ATOM 8336 C CA . ILE C 1 291 ? -12.772 36.246 -6.611 1.00 25.87 287 ILE C CA 1
ATOM 8337 C C . ILE C 1 291 ? -12.223 37.491 -5.886 1.00 25.84 287 ILE C C 1
ATOM 8338 O O . ILE C 1 291 ? -11.045 37.510 -5.524 1.00 24.58 287 ILE C O 1
ATOM 8343 N N . PRO C 1 292 ? -13.060 38.527 -5.667 1.00 31.32 288 PRO C N 1
ATOM 8344 C CA . PRO C 1 292 ? -12.515 39.709 -4.984 1.00 25.84 288 PRO C CA 1
ATOM 8345 C C . PRO C 1 292 ? -12.020 39.404 -3.572 1.00 25.96 288 PRO C C 1
ATOM 8346 O O . PRO C 1 292 ? -10.984 39.927 -3.161 1.00 25.79 288 PRO C O 1
ATOM 8350 N N . LEU C 1 293 ? -12.747 38.562 -2.846 1.00 29.68 289 LEU C N 1
ATOM 8351 C CA . LEU C 1 293 ? -12.351 38.189 -1.493 1.00 24.85 289 LEU C CA 1
ATOM 8352 C C . LEU C 1 293 ? -11.085 37.337 -1.516 1.00 27.09 289 LEU C C 1
ATOM 8353 O O . LEU C 1 293 ? -10.181 37.526 -0.700 1.00 23.89 289 LEU C O 1
ATOM 8358 N N . TYR C 1 294 ? -11.029 36.401 -2.458 1.00 26.39 290 TYR C N 1
ATOM 8359 C CA . TYR C 1 294 ? -9.860 35.544 -2.619 1.00 22.58 290 TYR C CA 1
ATOM 8360 C C . TYR C 1 294 ? -8.609 36.362 -2.919 1.00 21.83 290 TYR C C 1
ATOM 8361 O O . TYR C 1 294 ? -7.581 36.201 -2.261 1.00 22.93 290 TYR C O 1
ATOM 8370 N N . LEU C 1 295 ? -8.706 37.240 -3.914 1.00 21.72 291 LEU C N 1
ATOM 8371 C CA . LEU C 1 295 ? -7.581 38.076 -4.320 1.00 26.36 291 LEU C CA 1
ATOM 8372 C C . LEU C 1 295 ? -7.069 38.949 -3.179 1.00 22.37 291 LEU C C 1
ATOM 8373 O O . LEU C 1 295 ? -5.864 39.031 -2.945 1.00 26.17 291 LEU C O 1
ATOM 8378 N N . ALA C 1 296 ? -7.990 39.600 -2.475 1.00 23.27 292 ALA C N 1
ATOM 8379 C CA . ALA C 1 296 ? -7.632 40.432 -1.331 1.00 25.83 292 ALA C CA 1
ATOM 8380 C C . ALA C 1 296 ? -6.896 39.610 -0.280 1.00 18.85 292 ALA C C 1
ATOM 8381 O O . ALA C 1 296 ? -5.902 40.057 0.290 1.00 23.81 292 ALA C O 1
ATOM 8383 N N . SER C 1 297 ? -7.390 38.401 -0.038 1.00 18.71 293 SER C N 1
ATOM 8384 C CA . SER C 1 297 ? -6.768 37.493 0.915 1.00 23.49 293 SER C CA 1
ATOM 8385 C C . SER C 1 297 ? -5.435 36.975 0.386 1.00 27.77 293 SER C C 1
ATOM 8386 O O . SER C 1 297 ? -4.462 36.865 1.133 1.00 23.28 293 SER C O 1
ATOM 8389 N N . LEU C 1 298 ? -5.401 36.657 -0.906 1.00 20.74 294 LEU C N 1
ATOM 8390 C CA . LEU C 1 298 ? -4.189 36.157 -1.547 1.00 20.16 294 LEU C CA 1
ATOM 8391 C C . LEU C 1 298 ? -3.065 37.179 -1.465 1.00 23.32 294 LEU C C 1
ATOM 8392 O O . LEU C 1 298 ? -1.938 36.842 -1.104 1.00 21.96 294 LEU C O 1
ATOM 8397 N N . PHE C 1 299 ? -3.378 38.426 -1.810 1.00 19.55 295 PHE C N 1
ATOM 8398 C CA . PHE C 1 299 ? -2.405 39.510 -1.751 1.00 20.42 295 PHE C CA 1
ATOM 8399 C C . PHE C 1 299 ? -1.839 39.650 -0.340 1.00 24.03 295 PHE C C 1
ATOM 8400 O O . PHE C 1 299 ? -0.636 39.818 -0.159 1.00 21.33 295 PHE C O 1
ATOM 8408 N N . LYS C 1 300 ? -2.720 39.578 0.653 1.00 19.70 296 LYS C N 1
ATOM 8409 C CA . LYS C 1 300 ? -2.317 39.672 2.054 1.00 24.98 296 LYS C CA 1
ATOM 8410 C C . LYS C 1 300 ? -1.330 38.570 2.425 1.00 23.53 296 LYS C C 1
ATOM 8411 O O . LYS C 1 300 ? -0.240 38.843 2.926 1.00 24.64 296 LYS C O 1
ATOM 8417 N N . VAL C 1 301 ? -1.718 37.327 2.168 1.00 17.67 297 VAL C N 1
ATOM 8418 C CA . VAL C 1 301 ? -0.881 36.177 2.487 1.00 20.38 297 VAL C CA 1
ATOM 8419 C C . VAL C 1 301 ? 0.460 36.215 1.758 1.00 26.13 297 VAL C C 1
ATOM 8420 O O . VAL C 1 301 ? 1.515 36.113 2.384 1.00 20.44 297 VAL C O 1
ATOM 8424 N N . MET C 1 302 ? 0.418 36.377 0.438 1.00 21.75 298 MET C N 1
ATOM 8425 C CA . MET C 1 302 ? 1.635 36.316 -0.370 1.00 21.80 298 MET C CA 1
ATOM 8426 C C . MET C 1 302 ? 2.613 37.454 -0.076 1.00 22.46 298 MET C C 1
ATOM 8427 O O . MET C 1 302 ? 3.826 37.264 -0.145 1.00 24.83 298 MET C O 1
ATOM 8432 N N . LYS C 1 303 ? 2.090 38.630 0.256 1.00 19.94 299 LYS C N 1
ATOM 8433 C CA . LYS C 1 303 ? 2.950 39.744 0.643 1.00 20.96 299 LYS C CA 1
ATOM 8434 C C . LYS C 1 303 ? 3.633 39.462 1.979 1.00 25.50 299 LYS C C 1
ATOM 8435 O O . LYS C 1 303 ? 4.783 39.846 2.191 1.00 21.45 299 LYS C O 1
ATOM 8441 N N . GLU C 1 304 ? 2.922 38.781 2.874 1.00 24.56 300 GLU C N 1
ATOM 8442 C CA . GLU C 1 304 ? 3.490 38.396 4.161 1.00 29.07 300 GLU C CA 1
ATOM 8443 C C . GLU C 1 304 ? 4.526 37.287 3.997 1.00 28.48 300 GLU C C 1
ATOM 8444 O O . GLU C 1 304 ? 5.467 37.187 4.782 1.00 26.21 300 GLU C O 1
ATOM 8450 N N . LYS C 1 305 ? 4.350 36.460 2.971 1.00 23.20 301 LYS C N 1
ATOM 8451 C CA . LYS C 1 305 ? 5.272 35.359 2.708 1.00 23.42 301 LYS C CA 1
ATOM 8452 C C . LYS C 1 305 ? 6.465 35.803 1.867 1.00 23.24 301 LYS C C 1
ATOM 8453 O O . LYS C 1 305 ? 7.532 35.191 1.918 1.00 28.12 301 LYS C O 1
ATOM 8459 N N . GLY C 1 306 ? 6.278 36.865 1.090 1.00 21.67 302 GLY C N 1
ATOM 8460 C CA . GLY C 1 306 ? 7.349 37.414 0.280 1.00 22.92 302 GLY C CA 1
ATOM 8461 C C . GLY C 1 306 ? 7.346 36.939 -1.162 1.00 25.05 302 GLY C C 1
ATOM 8462 O O . GLY C 1 306 ? 8.282 37.216 -1.912 1.00 22.96 302 GLY C O 1
ATOM 8463 N N . ASN C 1 307 ? 6.294 36.227 -1.555 1.00 22.47 303 ASN C N 1
ATOM 8464 C CA . ASN C 1 307 ? 6.194 35.727 -2.922 1.00 22.94 303 ASN C CA 1
ATOM 8465 C C . ASN C 1 307 ? 5.085 36.381 -3.747 1.00 24.55 303 ASN C C 1
ATOM 8466 O O . ASN C 1 307 ? 4.628 35.813 -4.739 1.00 21.13 303 ASN C O 1
ATOM 8471 N N . HIS C 1 308 ? 4.655 37.572 -3.339 1.00 20.49 304 HIS C N 1
ATOM 8472 C CA . HIS C 1 308 ? 3.667 38.315 -4.117 1.00 23.91 304 HIS C CA 1
ATOM 8473 C C . HIS C 1 308 ? 4.286 38.868 -5.398 1.00 21.73 304 HIS C C 1
ATOM 8474 O O . HIS C 1 308 ? 5.451 39.262 -5.417 1.00 21.84 304 HIS C O 1
ATOM 8481 N N . GLU C 1 309 ? 3.497 38.893 -6.466 1.00 19.61 305 GLU C N 1
ATOM 8482 C CA . GLU C 1 309 ? 3.951 39.427 -7.743 1.00 21.18 305 GLU C CA 1
ATOM 8483 C C . GLU C 1 309 ? 2.858 40.244 -8.415 1.00 23.65 305 GLU C C 1
ATOM 8484 O O . GLU C 1 309 ? 1.673 39.938 -8.285 1.00 27.21 305 GLU C O 1
ATOM 8490 N N . GLY C 1 310 ? 3.267 41.287 -9.130 1.00 17.73 306 GLY C N 1
ATOM 8491 C CA . GLY C 1 310 ? 2.374 41.998 -10.023 1.00 19.68 306 GLY C CA 1
ATOM 8492 C C . GLY C 1 310 ? 2.601 41.478 -11.431 1.00 24.42 306 GLY C C 1
ATOM 8493 O O . GLY C 1 310 ? 3.218 40.427 -11.614 1.00 18.56 306 GLY C O 1
ATOM 8494 N N . CYS C 1 311 ? 2.112 42.209 -12.426 1.00 19.38 307 CYS C N 1
ATOM 8495 C CA . CYS C 1 311 ? 2.251 41.783 -13.817 1.00 19.69 307 CYS C CA 1
ATOM 8496 C C . CYS C 1 311 ? 3.702 41.730 -14.282 1.00 17.58 307 CYS C C 1
ATOM 8497 O O . CYS C 1 311 ? 4.135 40.738 -14.870 1.00 19.37 307 CYS C O 1
ATOM 8500 N N . ILE C 1 312 ? 4.454 42.791 -14.016 1.00 20.45 308 ILE C N 1
ATOM 8501 C CA . ILE C 1 312 ? 5.835 42.866 -14.482 1.00 18.39 308 ILE C CA 1
ATOM 8502 C C . ILE C 1 312 ? 6.748 41.862 -13.768 1.00 25.08 308 ILE C C 1
ATOM 8503 O O . ILE C 1 312 ? 7.679 41.332 -14.371 1.00 20.61 308 ILE C O 1
ATOM 8508 N N . GLU C 1 313 ? 6.470 41.585 -12.495 1.00 20.04 309 GLU C N 1
ATOM 8509 C CA . GLU C 1 313 ? 7.236 40.584 -11.757 1.00 20.26 309 GLU C CA 1
ATOM 8510 C C . GLU C 1 313 ? 6.971 39.196 -12.331 1.00 18.69 309 GLU C C 1
ATOM 8511 O O . GLU C 1 313 ? 7.896 38.414 -12.549 1.00 19.77 309 GLU C O 1
ATOM 8517 N N . GLN C 1 314 ? 5.696 38.909 -12.574 1.00 21.24 310 GLN C N 1
ATOM 8518 C CA . GLN C 1 314 ? 5.268 37.653 -13.184 1.00 22.94 310 GLN C CA 1
ATOM 8519 C C . GLN C 1 314 ? 5.936 37.398 -14.528 1.00 26.20 310 GLN C C 1
ATOM 8520 O O . GLN C 1 314 ? 6.518 36.337 -14.757 1.00 21.00 310 GLN C O 1
ATOM 8526 N N . ILE C 1 315 ? 5.842 38.379 -15.418 1.00 20.95 311 ILE C N 1
ATOM 8527 C CA . ILE C 1 315 ? 6.287 38.205 -16.794 1.00 23.14 311 ILE C CA 1
ATOM 8528 C C . ILE C 1 315 ? 7.809 38.177 -16.937 1.00 22.93 311 ILE C C 1
ATOM 8529 O O . ILE C 1 315 ? 8.344 37.410 -17.738 1.00 22.59 311 ILE C O 1
ATOM 8534 N N . THR C 1 316 ? 8.508 38.997 -16.157 1.00 24.96 312 THR C N 1
ATOM 8535 C CA . THR C 1 316 ? 9.967 38.956 -16.167 1.00 23.66 312 THR C CA 1
ATOM 8536 C C . THR C 1 316 ? 10.465 37.590 -15.716 1.00 22.09 312 THR C C 1
ATOM 8537 O O . THR C 1 316 ? 11.448 37.073 -16.247 1.00 22.22 312 THR C O 1
ATOM 8541 N N . ARG C 1 317 ? 9.778 37.003 -14.740 1.00 24.34 313 ARG C N 1
ATOM 8542 C CA . ARG C 1 317 ? 10.112 35.659 -14.286 1.00 23.72 313 ARG C CA 1
ATOM 8543 C C . ARG C 1 317 ? 9.798 34.641 -15.379 1.00 22.46 313 ARG C C 1
ATOM 8544 O O . ARG C 1 317 ? 10.533 33.673 -15.567 1.00 21.52 313 ARG C O 1
ATOM 8552 N N . LEU C 1 318 ? 8.704 34.872 -16.100 1.00 24.79 314 LEU C N 1
ATOM 8553 C CA . LEU C 1 318 ? 8.331 34.020 -17.225 1.00 25.81 314 LEU C CA 1
ATOM 8554 C C . LEU C 1 318 ? 9.438 33.963 -18.272 1.00 25.51 314 LEU C C 1
ATOM 8555 O O . LEU C 1 318 ? 9.839 32.884 -18.701 1.00 22.29 314 LEU C O 1
ATOM 8560 N N . TYR C 1 319 ? 9.930 35.129 -18.676 1.00 20.47 315 TYR C N 1
ATOM 8561 C CA . TYR C 1 319 ? 10.985 35.212 -19.682 1.00 20.12 315 TYR C CA 1
ATOM 8562 C C . TYR C 1 319 ? 12.291 34.585 -19.204 1.00 23.83 315 TYR C C 1
ATOM 8563 O O . TYR C 1 319 ? 12.911 33.793 -19.915 1.00 26.90 315 TYR C O 1
ATOM 8572 N N . ALA C 1 320 ? 12.703 34.949 -17.996 1.00 22.78 316 ALA C N 1
ATOM 8573 C CA . ALA C 1 320 ? 14.011 34.563 -17.479 1.00 26.31 316 ALA C CA 1
ATOM 8574 C C . ALA C 1 320 ? 14.075 33.121 -16.987 1.00 28.15 316 ALA C C 1
ATOM 8575 O O . ALA C 1 320 ? 15.140 32.504 -17.005 1.00 28.88 316 ALA C O 1
ATOM 8577 N N . GLU C 1 321 ? 12.942 32.585 -16.545 1.00 24.31 317 GLU C N 1
ATOM 8578 C CA . GLU C 1 321 ? 12.949 31.293 -15.867 1.00 22.29 317 GLU C CA 1
ATOM 8579 C C . GLU C 1 321 ? 12.038 30.247 -16.505 1.00 24.93 317 GLU C C 1
ATOM 8580 O O . GLU C 1 321 ? 11.853 29.162 -15.953 1.00 23.02 317 GLU C O 1
ATOM 8586 N N . ARG C 1 322 ? 11.474 30.572 -17.665 1.00 24.44 318 ARG C N 1
ATOM 8587 C CA . ARG C 1 322 ? 10.694 29.602 -18.431 1.00 30.39 318 ARG C CA 1
ATOM 8588 C C . ARG C 1 322 ? 11.081 29.621 -19.909 1.00 28.69 318 ARG C C 1
ATOM 8589 O O . ARG C 1 322 ? 11.473 28.598 -20.470 1.00 23.60 318 ARG C O 1
ATOM 8597 N N . LEU C 1 323 ? 10.978 30.792 -20.531 1.00 23.05 319 LEU C N 1
ATOM 8598 C CA . LEU C 1 323 ? 11.188 30.923 -21.971 1.00 24.66 319 LEU C CA 1
ATOM 8599 C C . LEU C 1 323 ? 12.660 30.952 -22.375 1.00 27.67 319 LEU C C 1
ATOM 8600 O O . LEU C 1 323 ? 13.067 30.264 -23.311 1.00 28.31 319 LEU C O 1
ATOM 8605 N N . TYR C 1 324 ? 13.453 31.760 -21.680 1.00 25.75 320 TYR C N 1
ATOM 8606 C CA . TYR C 1 324 ? 14.847 31.961 -22.059 1.00 25.38 320 TYR C CA 1
ATOM 8607 C C . TYR C 1 324 ? 15.802 31.639 -20.915 1.00 28.89 320 TYR C C 1
ATOM 8608 O O . TYR C 1 324 ? 16.406 32.532 -20.319 1.00 25.42 320 TYR C O 1
ATOM 8617 N N . ARG C 1 325 ? 15.935 30.349 -20.625 1.00 26.42 321 ARG C N 1
ATOM 8618 C CA . ARG C 1 325 ? 16.785 29.878 -19.539 1.00 31.94 321 ARG C CA 1
ATOM 8619 C C . ARG C 1 325 ? 18.170 29.500 -20.042 1.00 32.91 321 ARG C C 1
ATOM 8620 O O . ARG C 1 325 ? 18.377 29.310 -21.240 1.00 34.63 321 ARG C O 1
ATOM 8628 N N . LYS C 1 326 ? 19.114 29.381 -19.114 1.00 34.05 322 LYS C N 1
ATOM 8629 C CA . LYS C 1 326 ? 20.477 28.996 -19.451 1.00 35.40 322 LYS C CA 1
ATOM 8630 C C . LYS C 1 326 ? 20.544 27.551 -19.942 1.00 34.43 322 LYS C C 1
ATOM 8631 O O . LYS C 1 326 ? 21.389 27.209 -20.768 1.00 42.54 322 LYS C O 1
ATOM 8637 N N . ASP C 1 327 ? 19.650 26.706 -19.435 1.00 32.15 323 ASP C N 1
ATOM 8638 C CA . ASP C 1 327 ? 19.648 25.295 -19.815 1.00 36.38 323 ASP C CA 1
ATOM 8639 C C . ASP C 1 327 ? 18.845 25.041 -21.092 1.00 35.27 323 ASP C C 1
ATOM 8640 O O . ASP C 1 327 ? 18.783 23.914 -21.583 1.00 33.30 323 ASP C O 1
ATOM 8645 N N . GLY C 1 328 ? 18.232 26.096 -21.619 1.00 33.98 324 GLY C N 1
ATOM 8646 C CA . GLY C 1 328 ? 17.545 26.031 -22.897 1.00 31.44 324 GLY C CA 1
ATOM 8647 C C . GLY C 1 328 ? 16.217 25.298 -22.886 1.00 35.54 324 GLY C C 1
ATOM 8648 O O . GLY C 1 328 ? 15.589 25.130 -23.932 1.00 44.70 324 GLY C O 1
ATOM 8649 N N . THR C 1 329 ? 15.784 24.860 -21.709 1.00 30.45 325 THR C N 1
ATOM 8650 C CA . THR C 1 329 ? 14.520 24.145 -21.589 1.00 32.52 325 THR C CA 1
ATOM 8651 C C . THR C 1 329 ? 13.364 25.098 -21.302 1.00 35.21 325 THR C C 1
ATOM 8652 O O . THR C 1 329 ? 13.571 26.242 -20.896 1.00 27.26 325 THR C O 1
ATOM 8656 N N . ILE C 1 330 ? 12.147 24.617 -21.529 1.00 28.71 326 ILE C N 1
ATOM 8657 C CA . ILE C 1 330 ? 10.948 25.350 -21.151 1.00 28.91 326 ILE C CA 1
ATOM 8658 C C . ILE C 1 330 ? 10.119 24.475 -20.220 1.00 24.78 326 ILE C C 1
ATOM 8659 O O . ILE C 1 330 ? 9.339 23.640 -20.678 1.00 26.69 326 ILE C O 1
ATOM 8664 N N . PRO C 1 331 ? 10.307 24.650 -18.903 1.00 29.12 327 PRO C N 1
ATOM 8665 C CA . PRO C 1 331 ? 9.624 23.847 -17.884 1.00 24.52 327 PRO C CA 1
ATOM 8666 C C . PRO C 1 331 ? 8.111 23.927 -18.025 1.00 30.13 327 PRO C C 1
ATOM 8667 O O . PRO C 1 331 ? 7.547 25.018 -18.116 1.00 25.02 327 PRO C O 1
ATOM 8671 N N . VAL C 1 332 ? 7.468 22.766 -18.057 1.00 27.37 328 VAL C N 1
ATOM 8672 C CA . VAL C 1 332 ? 6.022 22.687 -18.182 1.00 23.76 328 VAL C CA 1
ATOM 8673 C C . VAL C 1 332 ? 5.480 21.691 -17.169 1.00 30.13 328 VAL C C 1
ATOM 8674 O O . VAL C 1 332 ? 6.238 20.914 -16.586 1.00 31.99 328 VAL C O 1
ATOM 8678 N N . ASP C 1 333 ? 4.170 21.714 -16.950 1.00 29.70 329 ASP C N 1
ATOM 8679 C CA . ASP C 1 333 ? 3.553 20.730 -16.071 1.00 28.97 329 ASP C CA 1
ATOM 8680 C C . ASP C 1 333 ? 3.241 19.449 -16.838 1.00 30.61 329 ASP C C 1
ATOM 8681 O O . ASP C 1 333 ? 3.621 19.302 -18.001 1.00 29.06 329 ASP C O 1
ATOM 8686 N N . GLU C 1 334 ? 2.532 18.536 -16.186 1.00 32.08 330 GLU C N 1
ATOM 8687 C CA . GLU C 1 334 ? 2.200 17.238 -16.765 1.00 32.49 330 GLU C CA 1
ATOM 8688 C C . GLU C 1 334 ? 1.285 17.333 -17.987 1.00 41.39 330 GLU C C 1
ATOM 8689 O O . GLU C 1 334 ? 1.049 16.336 -18.669 1.00 37.54 330 GLU C O 1
ATOM 8695 N N . GLU C 1 335 ? 0.774 18.530 -18.261 1.00 35.78 331 GLU C N 1
ATOM 8696 C CA . GLU C 1 335 ? -0.096 18.747 -19.411 1.00 32.51 331 GLU C CA 1
ATOM 8697 C C . GLU C 1 335 ? 0.548 19.677 -20.437 1.00 31.62 331 GLU C C 1
ATOM 8698 O O . GLU C 1 335 ? -0.141 20.263 -21.271 1.00 28.71 331 GLU C O 1
ATOM 8704 N N . ASN C 1 336 ? 1.871 19.800 -20.363 1.00 31.52 332 ASN C N 1
ATOM 8705 C CA . ASN C 1 336 ? 2.643 20.662 -21.260 1.00 30.21 332 ASN C CA 1
ATOM 8706 C C . ASN C 1 336 ? 2.252 22.138 -21.201 1.00 27.96 332 ASN C C 1
ATOM 8707 O O . ASN C 1 336 ? 2.358 22.857 -22.193 1.00 27.93 332 ASN C O 1
ATOM 8712 N N . ARG C 1 337 ? 1.802 22.583 -20.033 1.00 28.21 333 ARG C N 1
ATOM 8713 C CA . ARG C 1 337 ? 1.485 23.989 -19.821 1.00 26.00 333 ARG C CA 1
ATOM 8714 C C . ARG C 1 337 ? 2.584 24.653 -19.006 1.00 24.10 333 ARG C C 1
ATOM 8715 O O . ARG C 1 337 ? 3.094 24.068 -18.051 1.00 25.99 333 ARG C O 1
ATOM 8723 N N . ILE C 1 338 ? 2.952 25.872 -19.384 1.00 21.35 334 ILE C N 1
ATOM 8724 C CA . ILE C 1 338 ? 3.847 26.670 -18.558 1.00 23.75 334 ILE C CA 1
ATOM 8725 C C . ILE C 1 338 ? 3.068 27.132 -17.331 1.00 23.44 334 ILE C C 1
ATOM 8726 O O . ILE C 1 338 ? 1.922 27.566 -17.447 1.00 22.51 334 ILE C O 1
ATOM 8731 N N . ARG C 1 339 ? 3.681 27.026 -16.157 1.00 24.05 335 ARG C N 1
ATOM 8732 C CA . ARG C 1 339 ? 3.014 27.409 -14.919 1.00 23.97 335 ARG C CA 1
ATOM 8733 C C . ARG C 1 339 ? 3.821 28.440 -14.141 1.00 22.61 335 ARG C C 1
ATOM 8734 O O . ARG C 1 339 ? 4.879 28.128 -13.595 1.00 22.65 335 ARG C O 1
ATOM 8742 N N . ILE C 1 340 ? 3.328 29.673 -14.098 1.00 21.12 336 ILE C N 1
ATOM 8743 C CA . ILE C 1 340 ? 3.921 30.687 -13.234 1.00 22.25 336 ILE C CA 1
ATOM 8744 C C . ILE C 1 340 ? 2.934 31.076 -12.141 1.00 21.16 336 ILE C C 1
ATOM 8745 O O . ILE C 1 340 ? 3.139 32.049 -11.416 1.00 20.93 336 ILE C O 1
ATOM 8750 N N . ASP C 1 341 ? 1.861 30.297 -12.035 1.00 21.03 337 ASP C N 1
ATOM 8751 C CA . ASP C 1 341 ? 0.934 30.396 -10.916 1.00 21.08 337 ASP C CA 1
ATOM 8752 C C . ASP C 1 341 ? 1.373 29.430 -9.820 1.00 26.33 337 ASP C C 1
ATOM 8753 O O . ASP C 1 341 ? 0.607 29.111 -8.910 1.00 21.96 337 ASP C O 1
ATOM 8758 N N . ASP C 1 342 ? 2.614 28.963 -9.922 1.00 24.63 338 ASP C N 1
ATOM 8759 C CA . ASP C 1 342 ? 3.135 27.951 -9.009 1.00 27.76 338 ASP C CA 1
ATOM 8760 C C . ASP C 1 342 ? 3.306 28.467 -7.581 1.00 28.64 338 ASP C C 1
ATOM 8761 O O . ASP C 1 342 ? 3.179 27.705 -6.623 1.00 30.54 338 ASP C O 1
ATOM 8766 N N . TRP C 1 343 ? 3.586 29.758 -7.437 1.00 22.94 339 TRP C N 1
ATOM 8767 C CA . TRP C 1 343 ? 3.726 30.349 -6.110 1.00 24.91 339 TRP C CA 1
ATOM 8768 C C . TRP C 1 343 ? 2.359 30.581 -5.474 1.00 23.09 339 TRP C C 1
ATOM 8769 O O . TRP C 1 343 ? 2.194 30.423 -4.265 1.00 23.85 339 TRP C O 1
ATOM 8780 N N . GLU C 1 344 ? 1.380 30.957 -6.292 1.00 25.04 340 GLU C N 1
ATOM 8781 C CA . GLU C 1 344 ? 0.021 31.168 -5.803 1.00 22.34 340 GLU C CA 1
ATOM 8782 C C . GLU C 1 344 ? -0.616 29.864 -5.342 1.00 23.90 340 GLU C C 1
ATOM 8783 O O . GLU C 1 344 ? -1.259 29.812 -4.294 1.00 22.62 340 GLU C O 1
ATOM 8789 N N . LEU C 1 345 ? -0.435 28.809 -6.130 1.00 21.17 341 LEU C N 1
ATOM 8790 C CA . LEU C 1 345 ? -1.077 27.532 -5.841 1.00 25.02 341 LEU C CA 1
ATOM 8791 C C . LEU C 1 345 ? -0.254 26.641 -4.913 1.00 23.73 341 LEU C C 1
ATOM 8792 O O . LEU C 1 345 ? -0.591 25.471 -4.712 1.00 29.63 341 LEU C O 1
ATOM 8797 N N . GLU C 1 346 ? 0.823 27.199 -4.361 1.00 25.03 342 GLU C N 1
ATOM 8798 C CA . GLU C 1 346 ? 1.594 26.543 -3.306 1.00 27.68 342 GLU C CA 1
ATOM 8799 C C . GLU C 1 346 ? 0.646 26.071 -2.211 1.00 29.61 342 GLU C C 1
ATOM 8800 O O . GLU C 1 346 ? -0.303 26.775 -1.869 1.00 22.54 342 GLU C O 1
ATOM 8806 N N . GLU C 1 347 ? 0.899 24.887 -1.665 1.00 28.18 343 GLU C N 1
ATOM 8807 C CA . GLU C 1 347 ? 0.038 24.342 -0.623 1.00 33.93 343 GLU C CA 1
ATOM 8808 C C . GLU C 1 347 ? -0.044 25.263 0.592 1.00 27.25 343 GLU C C 1
ATOM 8809 O O . GLU C 1 347 ? -1.124 25.483 1.135 1.00 29.55 343 GLU C O 1
ATOM 8815 N N . ASP C 1 348 ? 1.094 25.814 1.004 1.00 26.00 344 ASP C N 1
ATOM 8816 C CA . ASP C 1 348 ? 1.121 26.682 2.178 1.00 30.96 344 ASP C CA 1
ATOM 8817 C C . ASP C 1 348 ? 0.426 28.019 1.933 1.00 29.45 344 ASP C C 1
ATOM 8818 O O . ASP C 1 348 ? -0.103 28.629 2.862 1.00 24.20 344 ASP C O 1
ATOM 8823 N N . VAL C 1 349 ? 0.431 28.473 0.684 1.00 27.09 345 VAL C N 1
ATOM 8824 C CA . VAL C 1 349 ? -0.266 29.702 0.331 1.00 25.68 345 VAL C CA 1
ATOM 8825 C C . VAL C 1 349 ? -1.773 29.474 0.352 1.00 25.71 345 VAL C C 1
ATOM 8826 O O . VAL C 1 349 ? -2.517 30.239 0.963 1.00 25.06 345 VAL C O 1
ATOM 8830 N N . GLN C 1 350 ? -2.213 28.408 -0.308 1.00 21.06 346 GLN C N 1
ATOM 8831 C CA . GLN C 1 350 ? -3.637 28.109 -0.419 1.00 22.77 346 GLN C CA 1
ATOM 8832 C C . GLN C 1 350 ? -4.290 27.784 0.924 1.00 30.12 346 GLN C C 1
ATOM 8833 O O . GLN C 1 350 ? -5.444 28.144 1.157 1.00 28.37 346 GLN C O 1
ATOM 8839 N N . LYS C 1 351 ? -3.560 27.109 1.806 1.00 28.45 347 LYS C N 1
ATOM 8840 C CA . LYS C 1 351 ? -4.106 26.789 3.121 1.00 23.60 347 LYS C CA 1
ATOM 8841 C C . LYS C 1 351 ? -4.226 28.049 3.976 1.00 25.84 347 LYS C C 1
ATOM 8842 O O . LYS C 1 351 ? -5.176 28.199 4.743 1.00 36.71 347 LYS C O 1
ATOM 8848 N N . ALA C 1 352 ? -3.270 28.961 3.823 1.00 25.70 348 ALA C N 1
ATOM 8849 C CA . ALA C 1 352 ? -3.295 30.220 4.557 1.00 29.78 348 ALA C CA 1
ATOM 8850 C C . ALA C 1 352 ? -4.425 31.117 4.063 1.00 32.64 348 ALA C C 1
ATOM 8851 O O . ALA C 1 352 ? -5.105 31.769 4.856 1.00 31.16 348 ALA C O 1
ATOM 8853 N N . VAL C 1 353 ? -4.619 31.145 2.748 1.00 28.26 349 VAL C N 1
ATOM 8854 C CA . VAL C 1 353 ? -5.673 31.951 2.145 1.00 29.83 349 VAL C CA 1
ATOM 8855 C C . VAL C 1 353 ? -7.057 31.415 2.508 1.00 30.49 349 VAL C C 1
ATOM 8856 O O . VAL C 1 353 ? -7.952 32.181 2.862 1.00 29.77 349 VAL C O 1
ATOM 8860 N N . SER C 1 354 ? -7.222 30.097 2.430 1.00 30.88 350 SER C N 1
ATOM 8861 C CA . SER C 1 354 ? -8.490 29.461 2.776 1.00 33.39 350 SER C CA 1
ATOM 8862 C C . SER C 1 354 ? -8.853 29.693 4.240 1.00 34.34 350 SER C C 1
ATOM 8863 O O . SER C 1 354 ? -10.027 29.824 4.586 1.00 39.29 350 SER C O 1
ATOM 8866 N N . ALA C 1 355 ? -7.836 29.747 5.094 1.00 32.61 351 ALA C N 1
ATOM 8867 C CA . ALA C 1 355 ? -8.045 29.961 6.522 1.00 35.16 351 ALA C CA 1
ATOM 8868 C C . ALA C 1 355 ? -8.312 31.431 6.827 1.00 38.21 351 ALA C C 1
ATOM 8869 O O . ALA C 1 355 ? -8.982 31.762 7.805 1.00 41.69 351 ALA C O 1
ATOM 8871 N N . LEU C 1 356 ? -7.783 32.314 5.988 1.00 33.06 352 LEU C N 1
ATOM 8872 C CA . LEU C 1 356 ? -7.991 33.744 6.171 1.00 31.90 352 LEU C CA 1
ATOM 8873 C C . LEU C 1 356 ? -9.388 34.154 5.719 1.00 33.08 352 LEU C C 1
ATOM 8874 O O . LEU C 1 356 ? -10.055 34.945 6.386 1.00 31.65 352 LEU C O 1
ATOM 8879 N N . MET C 1 357 ? -9.826 33.603 4.590 1.00 36.73 353 MET C N 1
ATOM 8880 C CA . MET C 1 357 ? -11.118 33.952 4.001 1.00 37.14 353 MET C CA 1
ATOM 8881 C C . MET C 1 357 ? -12.304 33.655 4.918 1.00 39.10 353 MET C C 1
ATOM 8882 O O . MET C 1 357 ? -13.293 34.385 4.915 1.00 39.63 353 MET C O 1
ATOM 8887 N N . GLU C 1 358 ? -12.202 32.585 5.700 1.00 40.07 354 GLU C N 1
ATOM 8888 C CA . GLU C 1 358 ? -13.298 32.176 6.574 1.00 42.38 354 GLU C CA 1
ATOM 8889 C C . GLU C 1 358 ? -13.434 33.086 7.792 1.00 40.11 354 GLU C C 1
ATOM 8890 O O . GLU C 1 358 ? -14.480 33.114 8.441 1.00 40.26 354 GLU C O 1
ATOM 8896 N N . LYS C 1 359 ? -12.376 33.829 8.098 1.00 35.72 355 LYS C N 1
ATOM 8897 C CA . LYS C 1 359 ? -12.369 34.707 9.262 1.00 36.07 355 LYS C CA 1
ATOM 8898 C C . LYS C 1 359 ? -12.822 36.124 8.921 1.00 34.77 355 LYS C C 1
ATOM 8899 O O . LYS C 1 359 ? -13.046 36.943 9.811 1.00 34.35 355 LYS C O 1
ATOM 8905 N N . VAL C 1 360 ? -12.957 36.406 7.629 1.00 32.86 356 VAL C N 1
ATOM 8906 C CA . VAL C 1 360 ? -13.363 37.731 7.177 1.00 31.74 356 VAL C CA 1
ATOM 8907 C C . VAL C 1 360 ? -14.841 37.991 7.457 1.00 36.28 356 VAL C C 1
ATOM 8908 O O . VAL C 1 360 ? -15.702 37.181 7.113 1.00 37.84 356 VAL C O 1
ATOM 8912 N N . THR C 1 361 ? -15.124 39.123 8.092 1.00 41.48 357 THR C N 1
ATOM 8913 C CA . THR C 1 361 ? -16.496 39.529 8.367 1.00 45.14 357 THR C CA 1
ATOM 8914 C C . THR C 1 361 ? -16.762 40.896 7.752 1.00 44.17 357 THR C C 1
ATOM 8915 O O . THR C 1 361 ? -15.920 41.436 7.036 1.00 43.12 357 THR C O 1
ATOM 8919 N N . GLY C 1 362 ? -17.930 41.459 8.042 1.00 48.91 358 GLY C N 1
ATOM 8920 C CA . GLY C 1 362 ? -18.293 42.762 7.517 1.00 43.32 358 GLY C CA 1
ATOM 8921 C C . GLY C 1 362 ? -17.627 43.904 8.261 1.00 40.44 358 GLY C C 1
ATOM 8922 O O . GLY C 1 362 ? -17.822 45.072 7.926 1.00 48.83 358 GLY C O 1
ATOM 8923 N N . GLU C 1 363 ? -16.828 43.565 9.267 1.00 46.54 359 GLU C N 1
ATOM 8924 C CA . GLU C 1 363 ? -16.181 44.568 10.104 1.00 45.10 359 GLU C CA 1
ATOM 8925 C C . GLU C 1 363 ? -14.657 44.577 9.953 1.00 47.33 359 GLU C C 1
ATOM 8926 O O . GLU C 1 363 ? -14.026 45.631 10.048 1.00 44.40 359 GLU C O 1
ATOM 8932 N N . ASN C 1 364 ? -14.069 43.410 9.703 1.00 37.48 360 ASN C N 1
ATOM 8933 C CA . ASN C 1 364 ? -12.613 43.272 9.754 1.00 37.31 360 ASN C CA 1
ATOM 8934 C C . ASN C 1 364 ? -11.894 43.138 8.409 1.00 37.82 360 ASN C C 1
ATOM 8935 O O . ASN C 1 364 ? -10.701 42.839 8.375 1.00 38.50 360 ASN C O 1
ATOM 8940 N N . ALA C 1 365 ? -12.615 43.354 7.312 1.00 33.27 361 ALA C N 1
ATOM 8941 C CA . ALA C 1 365 ? -12.063 43.133 5.975 1.00 32.09 361 ALA C CA 1
ATOM 8942 C C . ALA C 1 365 ? -10.800 43.948 5.695 1.00 31.49 361 ALA C C 1
ATOM 8943 O O . ALA C 1 365 ? -9.835 43.436 5.127 1.00 28.50 361 ALA C O 1
ATOM 8945 N N . GLU C 1 366 ? -10.810 45.213 6.103 1.00 29.49 362 GLU C N 1
ATOM 8946 C CA . GLU C 1 366 ? -9.689 46.113 5.848 1.00 32.72 362 GLU C CA 1
ATOM 8947 C C . GLU C 1 366 ? -8.419 45.693 6.589 1.00 35.76 362 GLU C C 1
ATOM 8948 O O . GLU C 1 366 ? -7.311 45.865 6.080 1.00 34.53 362 GLU C O 1
ATOM 8954 N N . SER C 1 367 ? -8.581 45.138 7.785 1.00 36.98 363 SER C N 1
ATOM 8955 C CA . SER C 1 367 ? -7.434 44.753 8.603 1.00 35.59 363 SER C CA 1
ATOM 8956 C C . SER C 1 367 ? -6.961 43.325 8.325 1.00 38.07 363 SER C C 1
ATOM 8957 O O . SER C 1 367 ? -5.781 43.013 8.493 1.00 38.84 363 SER C O 1
ATOM 8960 N N . LEU C 1 368 ? -7.879 42.463 7.900 1.00 35.77 364 LEU C N 1
ATOM 8961 C CA . LEU C 1 368 ? -7.553 41.056 7.673 1.00 29.76 364 LEU C CA 1
ATOM 8962 C C . LEU C 1 368 ? -7.047 40.776 6.260 1.00 34.75 364 LEU C C 1
ATOM 8963 O O . LEU C 1 368 ? -6.188 39.917 6.063 1.00 31.12 364 LEU C O 1
ATOM 8968 N N . THR C 1 369 ? -7.584 41.494 5.279 1.00 29.44 365 THR C N 1
ATOM 8969 C CA . THR C 1 369 ? -7.169 41.301 3.894 1.00 28.88 365 THR C CA 1
ATOM 8970 C C . THR C 1 369 ? -6.460 42.534 3.350 1.00 30.19 365 THR C C 1
ATOM 8971 O O . THR C 1 369 ? -6.466 43.593 3.977 1.00 29.31 365 THR C O 1
ATOM 8975 N N . ASP C 1 370 ? -5.851 42.389 2.178 1.00 23.85 366 ASP C N 1
ATOM 8976 C CA . ASP C 1 370 ? -5.128 43.491 1.556 1.00 25.82 366 ASP C CA 1
ATOM 8977 C C . ASP C 1 370 ? -6.047 44.286 0.635 1.00 28.64 366 ASP C C 1
ATOM 8978 O O . ASP C 1 370 ? -5.853 44.318 -0.582 1.00 23.70 366 ASP C O 1
ATOM 8983 N N . LEU C 1 371 ? -7.054 44.924 1.224 1.00 27.51 367 LEU C N 1
ATOM 8984 C CA . LEU C 1 371 ? -7.951 45.786 0.467 1.00 26.07 367 LEU C CA 1
ATOM 8985 C C . LEU C 1 371 ? -7.180 46.978 -0.085 1.00 26.08 367 LEU C C 1
ATOM 8986 O O . LEU C 1 371 ? -7.504 47.498 -1.151 1.00 30.05 367 LEU C O 1
ATOM 8991 N N . ALA C 1 372 ? -6.153 47.400 0.648 1.00 26.40 368 ALA C N 1
ATOM 8992 C CA . ALA C 1 372 ? -5.297 48.497 0.214 1.00 29.46 368 ALA C CA 1
ATOM 8993 C C . ALA C 1 372 ? -4.588 48.141 -1.088 1.00 34.82 368 ALA C C 1
ATOM 8994 O O . ALA C 1 372 ? -4.584 48.923 -2.038 1.00 28.12 368 ALA C O 1
ATOM 8996 N N . GLY C 1 373 ? -3.995 46.951 -1.124 1.00 28.74 369 GLY C N 1
ATOM 8997 C CA . GLY C 1 373 ? -3.313 46.477 -2.313 1.00 29.07 369 GLY C CA 1
ATOM 8998 C C . GLY C 1 373 ? -4.269 46.268 -3.471 1.00 27.41 369 GLY C C 1
ATOM 8999 O O . GLY C 1 373 ? -3.924 46.529 -4.622 1.00 27.71 369 GLY C O 1
ATOM 9000 N N . TYR C 1 374 ? -5.473 45.798 -3.160 1.00 27.51 370 TYR C N 1
ATOM 9001 C CA . TYR C 1 374 ? -6.503 45.575 -4.168 1.00 26.38 370 TYR C CA 1
ATOM 9002 C C . TYR C 1 374 ? -6.908 46.901 -4.803 1.00 32.18 370 TYR C C 1
ATOM 9003 O O . TYR C 1 374 ? -6.985 47.015 -6.029 1.00 26.88 370 TYR C O 1
ATOM 9012 N N . ARG C 1 375 ? -7.171 47.898 -3.961 1.00 24.88 371 ARG C N 1
ATOM 9013 C CA . ARG C 1 375 ? -7.531 49.229 -4.438 1.00 31.67 371 ARG C CA 1
ATOM 9014 C C . ARG C 1 375 ? -6.434 49.807 -5.320 1.00 31.21 371 ARG C C 1
ATOM 9015 O O . ARG C 1 375 ? -6.713 50.380 -6.373 1.00 27.78 371 ARG C O 1
ATOM 9023 N N . HIS C 1 376 ? -5.185 49.650 -4.889 1.00 26.85 372 HIS C N 1
ATOM 9024 C CA . HIS C 1 376 ? -4.055 50.171 -5.649 1.00 32.03 372 HIS C CA 1
ATOM 9025 C C . HIS C 1 376 ? -3.986 49.570 -7.048 1.00 31.23 372 HIS C C 1
ATOM 9026 O O . HIS C 1 376 ? -3.840 50.294 -8.028 1.00 34.15 372 HIS C O 1
ATOM 9033 N N . ASP C 1 377 ? -4.094 48.247 -7.134 1.00 28.15 373 ASP C N 1
ATOM 9034 C CA . ASP C 1 377 ? -4.051 47.561 -8.423 1.00 31.49 373 ASP C CA 1
ATOM 9035 C C . ASP C 1 377 ? -5.221 47.972 -9.309 1.00 26.75 373 ASP C C 1
ATOM 9036 O O . ASP C 1 377 ? -5.054 48.195 -10.507 1.00 25.98 373 ASP C O 1
ATOM 9041 N N . PHE C 1 378 ? -6.402 48.070 -8.707 1.00 31.71 374 PHE C N 1
ATOM 9042 C CA . PHE C 1 378 ? -7.600 48.512 -9.411 1.00 30.72 374 PHE C CA 1
ATOM 9043 C C . PHE C 1 378 ? -7.395 49.905 -9.996 1.00 29.81 374 PHE C C 1
ATOM 9044 O O . PHE C 1 378 ? -7.690 50.148 -11.165 1.00 31.75 374 PHE C O 1
ATOM 9052 N N . LEU C 1 379 ? -6.881 50.815 -9.174 1.00 34.55 375 LEU C N 1
ATOM 9053 C CA . LEU C 1 379 ? -6.704 52.206 -9.577 1.00 32.36 375 LEU C CA 1
ATOM 9054 C C . LEU C 1 379 ? -5.514 52.406 -10.512 1.00 32.43 375 LEU C C 1
ATOM 9055 O O . LEU C 1 379 ? -5.583 53.204 -11.447 1.00 29.81 375 LEU C O 1
ATOM 9060 N N . ALA C 1 380 ? -4.426 51.680 -10.262 1.00 25.01 376 ALA C N 1
ATOM 9061 C CA . ALA C 1 380 ? -3.218 51.812 -11.076 1.00 30.23 376 ALA C CA 1
ATOM 9062 C C . ALA C 1 380 ? -3.437 51.342 -12.509 1.00 26.56 376 ALA C C 1
ATOM 9063 O O . ALA C 1 380 ? -2.692 51.719 -13.413 1.00 34.11 376 ALA C O 1
ATOM 9065 N N . SER C 1 381 ? -4.459 50.517 -12.710 1.00 30.38 377 SER C N 1
ATOM 9066 C CA . SER C 1 381 ? -4.812 50.049 -14.045 1.00 36.25 377 SER C CA 1
ATOM 9067 C C . SER C 1 381 ? -5.274 51.205 -14.927 1.00 35.87 377 SER C C 1
ATOM 9068 O O . SER C 1 381 ? -5.145 51.155 -16.152 1.00 33.45 377 SER C O 1
ATOM 9071 N N . ASN C 1 382 ? -5.814 52.246 -14.298 1.00 31.97 378 ASN C N 1
ATOM 9072 C CA . ASN C 1 382 ? -6.260 53.432 -15.022 1.00 33.96 378 ASN C CA 1
ATOM 9073 C C . ASN C 1 382 ? -5.413 54.669 -14.725 1.00 33.88 378 ASN C C 1
ATOM 9074 O O . ASN C 1 382 ? -5.831 55.796 -14.988 1.00 35.89 378 ASN C O 1
ATOM 9079 N N . GLY C 1 383 ? -4.222 54.449 -14.176 1.00 21.17 379 GLY C N 1
ATOM 9080 C CA . GLY C 1 383 ? -3.278 55.526 -13.939 1.00 29.65 379 GLY C CA 1
ATOM 9081 C C . GLY C 1 383 ? -3.461 56.261 -12.624 1.00 29.74 379 GLY C C 1
ATOM 9082 O O . GLY C 1 383 ? -2.850 57.305 -12.405 1.00 31.05 379 GLY C O 1
ATOM 9083 N N . PHE C 1 384 ? -4.296 55.722 -11.743 1.00 28.70 380 PHE C N 1
ATOM 9084 C CA . PHE C 1 384 ? -4.549 56.362 -10.455 1.00 34.17 380 PHE C CA 1
ATOM 9085 C C . PHE C 1 384 ? -3.780 55.685 -9.323 1.00 36.87 380 PHE C C 1
ATOM 9086 O O . PHE C 1 384 ? -3.304 54.561 -9.474 1.00 34.99 380 PHE C O 1
ATOM 9094 N N . ASP C 1 385 ? -3.661 56.386 -8.198 1.00 34.73 381 ASP C N 1
ATOM 9095 C CA . ASP C 1 385 ? -2.934 55.894 -7.026 1.00 41.05 381 ASP C CA 1
ATOM 9096 C C . ASP C 1 385 ? -1.495 55.501 -7.368 1.00 37.03 381 ASP C C 1
ATOM 9097 O O . ASP C 1 385 ? -0.939 54.572 -6.784 1.00 43.04 381 ASP C O 1
ATOM 9102 N N . VAL C 1 386 ? -0.895 56.211 -8.317 1.00 36.68 382 VAL C N 1
ATOM 9103 C CA . VAL C 1 386 ? 0.472 55.915 -8.727 1.00 40.18 382 VAL C CA 1
ATOM 9104 C C . VAL C 1 386 ? 1.474 56.780 -7.970 1.00 41.42 382 VAL C C 1
ATOM 9105 O O . VAL C 1 386 ? 1.357 58.006 -7.942 1.00 40.29 382 VAL C O 1
ATOM 9109 N N . GLU C 1 387 ? 2.457 56.127 -7.358 1.00 44.56 383 GLU C N 1
ATOM 9110 C CA . GLU C 1 387 ? 3.468 56.806 -6.555 1.00 49.31 383 GLU C CA 1
ATOM 9111 C C . GLU C 1 387 ? 4.288 57.790 -7.384 1.00 50.87 383 GLU C C 1
ATOM 9112 O O . GLU C 1 387 ? 4.703 57.483 -8.502 1.00 39.96 383 GLU C O 1
ATOM 9118 N N . GLY C 1 388 ? 4.514 58.977 -6.830 1.00 43.62 384 GLY C N 1
ATOM 9119 C CA . GLY C 1 388 ? 5.306 59.991 -7.499 1.00 45.10 384 GLY C CA 1
ATOM 9120 C C . GLY C 1 388 ? 4.471 60.977 -8.292 1.00 48.73 384 GLY C C 1
ATOM 9121 O O . GLY C 1 388 ? 4.963 62.023 -8.715 1.00 53.90 384 GLY C O 1
ATOM 9122 N N . ILE C 1 389 ? 3.205 60.641 -8.504 1.00 47.56 385 ILE C N 1
ATOM 9123 C CA . ILE C 1 389 ? 2.305 61.511 -9.250 1.00 43.69 385 ILE C CA 1
ATOM 9124 C C . ILE C 1 389 ? 1.535 62.434 -8.305 1.00 45.11 385 ILE C C 1
ATOM 9125 O O . ILE C 1 389 ? 0.938 61.977 -7.330 1.00 44.61 385 ILE C O 1
ATOM 9130 N N . ASN C 1 390 ? 1.565 63.733 -8.581 1.00 53.58 386 ASN C N 1
ATOM 9131 C CA . ASN C 1 390 ? 0.724 64.668 -7.851 1.00 50.95 386 ASN C CA 1
ATOM 9132 C C . ASN C 1 390 ? -0.654 64.734 -8.487 1.00 48.05 386 ASN C C 1
ATOM 9133 O O . ASN C 1 390 ? -0.816 65.268 -9.585 1.00 43.69 386 ASN C O 1
ATOM 9138 N N . TYR C 1 391 ? -1.649 64.191 -7.798 1.00 47.50 387 TYR C N 1
ATOM 9139 C CA . TYR C 1 391 ? -3.008 64.207 -8.318 1.00 50.78 387 TYR C CA 1
ATOM 9140 C C . TYR C 1 391 ? -3.748 65.509 -8.002 1.00 57.33 387 TYR C C 1
ATOM 9141 O O . TYR C 1 391 ? -4.939 65.635 -8.277 1.00 57.67 387 TYR C O 1
ATOM 9150 N N . GLU C 1 392 ? -3.030 66.482 -7.449 1.00 56.46 388 GLU C N 1
ATOM 9151 C CA . GLU C 1 392 ? -3.601 67.808 -7.225 1.00 62.89 388 GLU C CA 1
ATOM 9152 C C . GLU C 1 392 ? -3.395 68.705 -8.448 1.00 61.36 388 GLU C C 1
ATOM 9153 O O . GLU C 1 392 ? -4.206 69.591 -8.730 1.00 65.50 388 GLU C O 1
ATOM 9159 N N . ALA C 1 393 ? -2.308 68.459 -9.172 1.00 57.35 389 ALA C N 1
ATOM 9160 C CA . ALA C 1 393 ? -2.029 69.176 -10.410 1.00 64.13 389 ALA C CA 1
ATOM 9161 C C . ALA C 1 393 ? -3.087 68.849 -11.455 1.00 63.85 389 ALA C C 1
ATOM 9162 O O . ALA C 1 393 ? -3.387 67.681 -11.698 1.00 62.29 389 ALA C O 1
ATOM 9164 N N . GLU C 1 394 ? -3.652 69.881 -12.073 1.00 64.71 390 GLU C N 1
ATOM 9165 C CA . GLU C 1 394 ? -4.679 69.672 -13.084 1.00 67.90 390 GLU C CA 1
ATOM 9166 C C . GLU C 1 394 ? -4.066 69.158 -14.380 1.00 67.56 390 GLU C C 1
ATOM 9167 O O . GLU C 1 394 ? -2.886 69.384 -14.658 1.00 65.27 390 GLU C O 1
ATOM 9173 N N . VAL C 1 395 ? -4.877 68.455 -15.161 1.00 68.05 391 VAL C N 1
ATOM 9174 C CA . VAL C 1 395 ? -4.454 67.935 -16.452 1.00 69.00 391 VAL C CA 1
ATOM 9175 C C . VAL C 1 395 ? -5.089 68.757 -17.557 1.00 69.82 391 VAL C C 1
ATOM 9176 O O . VAL C 1 395 ? -6.312 68.893 -17.615 1.00 66.54 391 VAL C O 1
ATOM 9180 N N . GLU C 1 396 ? -4.261 69.306 -18.435 1.00 68.11 392 GLU C N 1
ATOM 9181 C CA . GLU C 1 396 ? -4.775 70.124 -19.521 1.00 69.80 392 GLU C CA 1
ATOM 9182 C C . GLU C 1 396 ? -5.451 69.279 -20.595 1.00 69.77 392 GLU C C 1
ATOM 9183 O O . GLU C 1 396 ? -6.673 69.314 -20.744 1.00 76.59 392 GLU C O 1
ATOM 9189 N N . ARG C 1 397 ? -4.656 68.511 -21.333 1.00 63.03 393 ARG C N 1
ATOM 9190 C CA . ARG C 1 397 ? -5.179 67.731 -22.450 1.00 68.44 393 ARG C CA 1
ATOM 9191 C C . ARG C 1 397 ? -5.267 66.237 -22.144 1.00 65.51 393 ARG C C 1
ATOM 9192 O O . ARG C 1 397 ? -4.637 65.742 -21.211 1.00 54.32 393 ARG C O 1
ATOM 9200 N N . PHE C 1 398 ? -6.053 65.523 -22.946 1.00 64.59 394 PHE C N 1
ATOM 9201 C CA . PHE C 1 398 ? -6.193 64.079 -22.801 1.00 61.08 394 PHE C CA 1
ATOM 9202 C C . PHE C 1 398 ? -5.824 63.358 -24.094 1.00 57.20 394 PHE C C 1
ATOM 9203 O O . PHE C 1 398 ? -6.057 62.156 -24.232 1.00 58.86 394 PHE C O 1
ATOM 9211 N N . ASP C 1 399 ? -5.257 64.096 -25.044 1.00 55.86 395 ASP C N 1
ATOM 9212 C CA . ASP C 1 399 ? -4.831 63.501 -26.308 1.00 59.32 395 ASP C CA 1
ATOM 9213 C C . ASP C 1 399 ? -3.315 63.323 -26.360 1.00 60.67 395 ASP C C 1
ATOM 9214 O O . ASP C 1 399 ? -2.753 62.977 -27.400 1.00 58.35 395 ASP C O 1
ATOM 9219 N N . ARG C 1 400 ? -2.668 63.553 -25.221 1.00 61.40 396 ARG C N 1
ATOM 9220 C CA . ARG C 1 400 ? -1.225 63.382 -25.091 1.00 60.99 396 ARG C CA 1
ATOM 9221 C C . ARG C 1 400 ? -0.846 62.887 -23.701 1.00 56.18 396 ARG C C 1
ATOM 9222 O O . ARG C 1 400 ? -1.709 62.677 -22.848 1.00 55.17 396 ARG C O 1
ATOM 9230 N N . ILE C 1 401 ? 0.452 62.700 -23.483 1.00 55.45 397 ILE C N 1
ATOM 9231 C CA . ILE C 1 401 ? 0.961 62.272 -22.187 1.00 50.91 397 ILE C CA 1
ATOM 9232 C C . ILE C 1 401 ? 2.017 63.248 -21.679 1.00 54.32 397 ILE C C 1
ATOM 9233 O O . ILE C 1 401 ? 2.522 63.108 -20.565 1.00 60.90 397 ILE C O 1
ATOM 9238 N N . MET D 1 5 ? 15.879 -1.966 31.853 1.00 52.31 1 MET D N 1
ATOM 9239 C CA . MET D 1 5 ? 15.745 -0.530 32.061 1.00 42.84 1 MET D CA 1
ATOM 9240 C C . MET D 1 5 ? 14.554 0.040 31.295 1.00 45.75 1 MET D C 1
ATOM 9241 O O . MET D 1 5 ? 14.609 0.207 30.076 1.00 40.94 1 MET D O 1
ATOM 9246 N N . ILE D 1 6 ? 13.473 0.322 32.013 1.00 48.41 2 ILE D N 1
ATOM 9247 C CA . ILE D 1 6 ? 12.331 1.016 31.435 1.00 44.10 2 ILE D CA 1
ATOM 9248 C C . ILE D 1 6 ? 12.508 2.505 31.686 1.00 40.24 2 ILE D C 1
ATOM 9249 O O . ILE D 1 6 ? 12.667 2.930 32.830 1.00 40.96 2 ILE D O 1
ATOM 9254 N N . VAL D 1 7 ? 12.488 3.298 30.620 1.00 37.00 3 VAL D N 1
ATOM 9255 C CA . VAL D 1 7 ? 12.735 4.729 30.743 1.00 31.52 3 VAL D CA 1
ATOM 9256 C C . VAL D 1 7 ? 11.451 5.550 30.692 1.00 33.14 3 VAL D C 1
ATOM 9257 O O . VAL D 1 7 ? 10.824 5.686 29.641 1.00 35.52 3 VAL D O 1
ATOM 9261 N N . LYS D 1 8 ? 11.070 6.090 31.844 1.00 29.35 4 LYS D N 1
ATOM 9262 C CA . LYS D 1 8 ? 9.909 6.963 31.956 1.00 32.50 4 LYS D CA 1
ATOM 9263 C C . LYS D 1 8 ? 10.367 8.322 32.481 1.00 34.28 4 LYS D C 1
ATOM 9264 O O . LYS D 1 8 ? 11.426 8.417 33.103 1.00 34.78 4 LYS D O 1
ATOM 9270 N N . PRO D 1 9 ? 9.584 9.384 32.222 1.00 31.14 5 PRO D N 1
ATOM 9271 C CA . PRO D 1 9 ? 10.001 10.724 32.654 1.00 31.14 5 PRO D CA 1
ATOM 9272 C C . PRO D 1 9 ? 10.139 10.856 34.170 1.00 36.15 5 PRO D C 1
ATOM 9273 O O . PRO D 1 9 ? 9.245 10.464 34.921 1.00 30.44 5 PRO D O 1
ATOM 9277 N N . MET D 1 10 ? 11.269 11.404 34.602 1.00 34.33 6 MET D N 1
ATOM 9278 C CA . MET D 1 10 ? 11.543 11.622 36.016 1.00 32.56 6 MET D CA 1
ATOM 9279 C C . MET D 1 10 ? 11.609 13.116 36.301 1.00 32.43 6 MET D C 1
ATOM 9280 O O . MET D 1 10 ? 12.646 13.748 36.100 1.00 34.81 6 MET D O 1
ATOM 9285 N N . VAL D 1 11 ? 10.500 13.679 36.769 1.00 36.58 7 VAL D N 1
ATOM 9286 C CA . VAL D 1 11 ? 10.415 15.118 36.995 1.00 39.16 7 VAL D CA 1
ATOM 9287 C C . VAL D 1 11 ? 10.589 15.489 38.466 1.00 48.42 7 VAL D C 1
ATOM 9288 O O . VAL D 1 11 ? 9.728 15.202 39.296 1.00 50.27 7 VAL D O 1
ATOM 9292 N N . ARG D 1 12 ? 11.713 16.128 38.774 1.00 44.45 8 ARG D N 1
ATOM 9293 C CA . ARG D 1 12 ? 11.993 16.607 40.123 1.00 52.69 8 ARG D CA 1
ATOM 9294 C C . ARG D 1 12 ? 12.347 18.087 40.079 1.00 51.60 8 ARG D C 1
ATOM 9295 O O . ARG D 1 12 ? 13.104 18.522 39.210 1.00 49.01 8 ARG D O 1
ATOM 9303 N N . ASN D 1 13 ? 11.793 18.851 41.018 1.00 48.06 9 ASN D N 1
ATOM 9304 C CA . ASN D 1 13 ? 11.980 20.300 41.063 1.00 53.41 9 ASN D CA 1
ATOM 9305 C C . ASN D 1 13 ? 11.609 20.962 39.738 1.00 51.71 9 ASN D C 1
ATOM 9306 O O . ASN D 1 13 ? 12.294 21.878 39.279 1.00 49.08 9 ASN D O 1
ATOM 9311 N N . ASN D 1 14 ? 10.529 20.476 39.130 1.00 49.58 10 ASN D N 1
ATOM 9312 C CA . ASN D 1 14 ? 10.054 20.963 37.835 1.00 47.27 10 ASN D CA 1
ATOM 9313 C C . ASN D 1 14 ? 11.070 20.811 36.704 1.00 47.62 10 ASN D C 1
ATOM 9314 O O . ASN D 1 14 ? 10.990 21.501 35.687 1.00 47.70 10 ASN D O 1
ATOM 9319 N N . ILE D 1 15 ? 12.020 19.900 36.886 1.00 44.73 11 ILE D N 1
ATOM 9320 C CA . ILE D 1 15 ? 13.044 19.641 35.883 1.00 45.66 11 ILE D CA 1
ATOM 9321 C C . ILE D 1 15 ? 13.053 18.167 35.502 1.00 43.59 11 ILE D C 1
ATOM 9322 O O . ILE D 1 15 ? 13.275 17.304 36.351 1.00 38.31 11 ILE D O 1
ATOM 9327 N N . CYS D 1 16 ? 12.806 17.875 34.228 1.00 39.14 12 CYS D N 1
ATOM 9328 C CA . CYS D 1 16 ? 12.889 16.500 33.753 1.00 35.47 12 CYS D CA 1
ATOM 9329 C C . CYS D 1 16 ? 14.346 16.058 33.771 1.00 37.12 12 CYS D C 1
ATOM 9330 O O . CYS D 1 16 ? 15.176 16.584 33.028 1.00 37.18 12 CYS D O 1
ATOM 9333 N N . LEU D 1 17 ? 14.649 15.085 34.623 1.00 32.44 13 LEU D N 1
ATOM 9334 C CA . LEU D 1 17 ? 16.030 14.710 34.900 1.00 33.40 13 LEU D CA 1
ATOM 9335 C C . LEU D 1 17 ? 16.658 13.806 33.842 1.00 40.54 13 LEU D C 1
ATOM 9336 O O . LEU D 1 17 ? 17.845 13.929 33.541 1.00 37.99 13 LEU D O 1
ATOM 9341 N N . ASN D 1 18 ? 15.866 12.902 33.279 1.00 33.87 14 ASN D N 1
ATOM 9342 C CA . ASN D 1 18 ? 16.394 11.949 32.311 1.00 29.12 14 ASN D CA 1
ATOM 9343 C C . ASN D 1 18 ? 15.973 12.251 30.875 1.00 28.47 14 ASN D C 1
ATOM 9344 O O . ASN D 1 18 ? 15.331 13.267 30.602 1.00 23.56 14 ASN D O 1
ATOM 9349 N N . ALA D 1 19 ? 16.349 11.362 29.962 1.00 26.74 15 ALA D N 1
ATOM 9350 C CA . ALA D 1 19 ? 16.014 11.518 28.554 1.00 27.76 15 ALA D CA 1
ATOM 9351 C C . ALA D 1 19 ? 15.859 10.157 27.887 1.00 28.63 15 ALA D C 1
ATOM 9352 O O . ALA D 1 19 ? 16.479 9.177 28.301 1.00 26.53 15 ALA D O 1
ATOM 9354 N N . HIS D 1 20 ? 15.024 10.102 26.855 1.00 22.33 16 HIS D N 1
ATOM 9355 C CA . HIS D 1 20 ? 14.794 8.865 26.124 1.00 23.16 16 HIS D CA 1
ATOM 9356 C C . HIS D 1 20 ? 15.473 8.943 24.758 1.00 24.10 16 HIS D C 1
ATOM 9357 O O . HIS D 1 20 ? 15.072 9.740 23.911 1.00 22.73 16 HIS D O 1
ATOM 9364 N N . PRO D 1 21 ? 16.509 8.114 24.547 1.00 23.03 17 PRO D N 1
ATOM 9365 C CA . PRO D 1 21 ? 17.343 8.123 23.337 1.00 23.68 17 PRO D CA 1
ATOM 9366 C C . PRO D 1 21 ? 16.542 8.037 22.040 1.00 25.70 17 PRO D C 1
ATOM 9367 O O . PRO D 1 21 ? 16.722 8.875 21.156 1.00 26.36 17 PRO D O 1
ATOM 9371 N N . GLN D 1 22 ? 15.672 7.039 21.930 1.00 24.73 18 GLN D N 1
ATOM 9372 C CA . GLN D 1 22 ? 14.906 6.830 20.704 1.00 25.69 18 GLN D CA 1
ATOM 9373 C C . GLN D 1 22 ? 13.853 7.918 20.515 1.00 26.74 18 GLN D C 1
ATOM 9374 O O . GLN D 1 22 ? 13.551 8.316 19.388 1.00 29.02 18 GLN D O 1
ATOM 9380 N N . GLY D 1 23 ? 13.299 8.395 21.625 1.00 22.07 19 GLY D N 1
ATOM 9381 C CA . GLY D 1 23 ? 12.319 9.463 21.588 1.00 25.36 19 GLY D CA 1
ATOM 9382 C C . GLY D 1 23 ? 12.917 10.764 21.086 1.00 25.58 19 GLY D C 1
ATOM 9383 O O . GLY D 1 23 ? 12.300 11.471 20.290 1.00 25.86 19 GLY D O 1
ATOM 9384 N N . CYS D 1 24 ? 14.121 11.080 21.554 1.00 23.13 20 CYS D N 1
ATOM 9385 C CA . CYS D 1 24 ? 14.831 12.275 21.106 1.00 22.17 20 CYS D CA 1
ATOM 9386 C C . CYS D 1 24 ? 15.127 12.186 19.615 1.00 25.83 20 CYS D C 1
ATOM 9387 O O . CYS D 1 24 ? 15.076 13.189 18.896 1.00 26.01 20 CYS D O 1
ATOM 9390 N N . LYS D 1 25 ? 15.429 10.969 19.168 1.00 20.83 21 LYS D N 1
ATOM 9391 C CA . LYS D 1 25 ? 15.748 10.692 17.775 1.00 25.94 21 LYS D CA 1
ATOM 9392 C C . LYS D 1 25 ? 14.511 10.856 16.904 1.00 24.37 21 LYS D C 1
ATOM 9393 O O . LYS D 1 25 ? 14.562 11.501 15.859 1.00 22.81 21 LYS D O 1
ATOM 9399 N N . LYS D 1 26 ? 13.398 10.288 17.358 1.00 27.66 22 LYS D N 1
ATOM 9400 C CA . LYS D 1 26 ? 12.132 10.381 16.644 1.00 25.76 22 LYS D CA 1
ATOM 9401 C C . LYS D 1 26 ? 11.686 11.835 16.541 1.00 29.16 22 LYS D C 1
ATOM 9402 O O . LYS D 1 26 ? 11.127 12.254 15.527 1.00 26.27 22 LYS D O 1
ATOM 9408 N N . GLY D 1 27 ? 11.951 12.600 17.596 1.00 21.55 23 GLY D N 1
ATOM 9409 C CA . GLY D 1 27 ? 11.627 14.015 17.623 1.00 20.42 23 GLY D CA 1
ATOM 9410 C C . GLY D 1 27 ? 12.379 14.780 16.552 1.00 28.14 23 GLY D C 1
ATOM 9411 O O . GLY D 1 27 ? 11.799 15.606 15.846 1.00 24.11 23 GLY D O 1
ATOM 9412 N N . VAL D 1 28 ? 13.673 14.500 16.431 1.00 21.65 24 VAL D N 1
ATOM 9413 C CA . VAL D 1 28 ? 14.499 15.114 15.398 1.00 24.30 24 VAL D CA 1
ATOM 9414 C C . VAL D 1 28 ? 14.027 14.695 14.007 1.00 23.73 24 VAL D C 1
ATOM 9415 O O . VAL D 1 28 ? 13.910 15.524 13.106 1.00 22.18 24 VAL D O 1
ATOM 9419 N N . GLU D 1 29 ? 13.746 13.405 13.844 1.00 24.74 25 GLU D N 1
ATOM 9420 C CA . GLU D 1 29 ? 13.280 12.875 12.567 1.00 23.19 25 GLU D CA 1
ATOM 9421 C C . GLU D 1 29 ? 11.947 13.489 12.143 1.00 28.57 25 GLU D C 1
ATOM 9422 O O . GLU D 1 29 ? 11.706 13.703 10.956 1.00 24.48 25 GLU D O 1
ATOM 9428 N N . ASP D 1 30 ? 11.085 13.772 13.115 1.00 23.39 26 ASP D N 1
ATOM 9429 C CA . ASP D 1 30 ? 9.805 14.408 12.820 1.00 29.35 26 ASP D CA 1
ATOM 9430 C C . ASP D 1 30 ? 9.996 15.838 12.320 1.00 23.25 26 ASP D C 1
ATOM 9431 O O . ASP D 1 30 ? 9.291 16.285 11.416 1.00 26.21 26 ASP D O 1
ATOM 9436 N N . GLN D 1 31 ? 10.955 16.550 12.904 1.00 20.15 27 GLN D N 1
ATOM 9437 C CA . GLN D 1 31 ? 11.267 17.907 12.464 1.00 24.53 27 GLN D CA 1
ATOM 9438 C C . GLN D 1 31 ? 11.876 17.913 11.065 1.00 19.77 27 GLN D C 1
ATOM 9439 O O . GLN D 1 31 ? 11.605 18.808 10.265 1.00 18.11 27 GLN D O 1
ATOM 9445 N N . ILE D 1 32 ? 12.706 16.915 10.779 1.00 25.23 28 ILE D N 1
ATOM 9446 C CA . ILE D 1 32 ? 13.303 16.774 9.458 1.00 22.36 28 ILE D CA 1
ATOM 9447 C C . ILE D 1 32 ? 12.219 16.493 8.423 1.00 21.29 28 ILE D C 1
ATOM 9448 O O . ILE D 1 32 ? 12.226 17.063 7.333 1.00 24.57 28 ILE D O 1
ATOM 9453 N N . GLU D 1 33 ? 11.282 15.620 8.781 1.00 26.76 29 GLU D N 1
ATOM 9454 C CA . GLU D 1 33 ? 10.195 15.246 7.882 1.00 30.45 29 GLU D CA 1
ATOM 9455 C C . GLU D 1 33 ? 9.293 16.435 7.566 1.00 31.13 29 GLU D C 1
ATOM 9456 O O . GLU D 1 33 ? 8.912 16.642 6.414 1.00 25.62 29 GLU D O 1
ATOM 9462 N N . TYR D 1 34 ? 8.954 17.213 8.590 1.00 22.96 30 TYR D N 1
ATOM 9463 C CA . TYR D 1 34 ? 8.162 18.419 8.384 1.00 24.27 30 TYR D CA 1
ATOM 9464 C C . TYR D 1 34 ? 8.913 19.405 7.501 1.00 25.76 30 TYR D C 1
ATOM 9465 O O . TYR D 1 34 ? 8.333 20.012 6.601 1.00 23.64 30 TYR D O 1
ATOM 9474 N N . THR D 1 35 ? 10.206 19.559 7.772 1.00 22.04 31 THR D N 1
ATOM 9475 C CA . THR D 1 35 ? 11.048 20.506 7.050 1.00 20.69 31 THR D CA 1
ATOM 9476 C C . THR D 1 35 ? 11.104 20.199 5.556 1.00 23.99 31 THR D C 1
ATOM 9477 O O . THR D 1 35 ? 11.040 21.107 4.727 1.00 24.32 31 THR D O 1
ATOM 9481 N N . LYS D 1 36 ? 11.213 18.919 5.216 1.00 24.11 32 LYS D N 1
ATOM 9482 C CA . LYS D 1 36 ? 11.206 18.505 3.816 1.00 26.51 32 LYS D CA 1
ATOM 9483 C C . LYS D 1 36 ? 9.879 18.844 3.145 1.00 28.23 32 LYS D C 1
ATOM 9484 O O . LYS D 1 36 ? 9.842 19.181 1.960 1.00 27.57 32 LYS D O 1
ATOM 9490 N N . LYS D 1 37 ? 8.791 18.752 3.904 1.00 27.64 33 LYS D N 1
ATOM 9491 C CA . LYS D 1 37 ? 7.462 19.002 3.354 1.00 32.55 33 LYS D CA 1
ATOM 9492 C C . LYS D 1 37 ? 7.079 20.475 3.413 1.00 32.12 33 LYS D C 1
ATOM 9493 O O . LYS D 1 37 ? 6.179 20.916 2.698 1.00 31.54 33 LYS D O 1
ATOM 9499 N N . ARG D 1 38 ? 7.766 21.233 4.261 1.00 25.09 34 ARG D N 1
ATOM 9500 C CA . ARG D 1 38 ? 7.497 22.662 4.396 1.00 26.32 34 ARG D CA 1
ATOM 9501 C C . ARG D 1 38 ? 8.347 23.478 3.428 1.00 26.88 34 ARG D C 1
ATOM 9502 O O . ARG D 1 38 ? 7.866 24.429 2.811 1.00 25.56 34 ARG D O 1
ATOM 9510 N N . ILE D 1 39 ? 9.613 23.100 3.300 1.00 22.64 35 ILE D N 1
ATOM 9511 C CA . ILE D 1 39 ? 10.536 23.805 2.422 1.00 21.35 35 ILE D CA 1
ATOM 9512 C C . ILE D 1 39 ? 10.738 23.013 1.134 1.00 30.69 35 ILE D C 1
ATOM 9513 O O . ILE D 1 39 ? 11.692 22.246 1.003 1.00 27.27 35 ILE D O 1
ATOM 9518 N N . THR D 1 40 ? 9.825 23.204 0.187 1.00 35.32 36 THR D N 1
ATOM 9519 C CA . THR D 1 40 ? 9.849 22.468 -1.071 1.00 33.77 36 THR D CA 1
ATOM 9520 C C . THR D 1 40 ? 10.537 23.261 -2.174 1.00 30.03 36 THR D C 1
ATOM 9521 O O . THR D 1 40 ? 11.039 24.362 -1.943 1.00 27.71 36 THR D O 1
ATOM 9525 N N . ALA D 1 41 ? 10.550 22.691 -3.375 1.00 40.28 37 ALA D N 1
ATOM 9526 C CA . ALA D 1 41 ? 11.143 23.341 -4.537 1.00 34.45 37 ALA D CA 1
ATOM 9527 C C . ALA D 1 41 ? 10.502 24.699 -4.800 1.00 31.35 37 ALA D C 1
ATOM 9528 O O . ALA D 1 41 ? 11.200 25.683 -5.039 1.00 30.93 37 ALA D O 1
ATOM 9530 N N . GLU D 1 42 ? 9.174 24.745 -4.741 1.00 36.09 38 GLU D N 1
ATOM 9531 C CA . GLU D 1 42 ? 8.428 25.979 -4.980 1.00 32.14 38 GLU D CA 1
ATOM 9532 C C . GLU D 1 42 ? 8.794 27.068 -3.979 1.00 32.84 38 GLU D C 1
ATOM 9533 O O . GLU D 1 42 ? 8.996 28.225 -4.351 1.00 31.97 38 GLU D O 1
ATOM 9539 N N . VAL D 1 43 ? 8.871 26.689 -2.708 1.00 33.55 39 VAL D N 1
ATOM 9540 C CA . VAL D 1 43 ? 9.240 27.614 -1.644 1.00 25.64 39 VAL D CA 1
ATOM 9541 C C . VAL D 1 43 ? 10.666 28.119 -1.850 1.00 26.26 39 VAL D C 1
ATOM 9542 O O . VAL D 1 43 ? 10.986 29.264 -1.534 1.00 27.69 39 VAL D O 1
ATOM 9546 N N . LYS D 1 44 ? 11.517 27.259 -2.398 1.00 26.43 40 LYS D N 1
ATOM 9547 C CA . LYS D 1 44 ? 12.919 27.603 -2.609 1.00 31.10 40 LYS D CA 1
ATOM 9548 C C . LYS D 1 44 ? 13.183 28.317 -3.935 1.00 27.55 40 LYS D C 1
ATOM 9549 O O . LYS D 1 44 ? 14.008 29.230 -3.997 1.00 24.57 40 LYS D O 1
ATOM 9555 N N . ALA D 1 45 ? 12.482 27.903 -4.988 1.00 27.61 41 ALA D N 1
ATOM 9556 C CA . ALA D 1 45 ? 12.724 28.431 -6.332 1.00 27.78 41 ALA D CA 1
ATOM 9557 C C . ALA D 1 45 ? 12.444 29.925 -6.446 1.00 31.52 41 ALA D C 1
ATOM 9558 O O . ALA D 1 45 ? 11.308 30.371 -6.278 1.00 36.73 41 ALA D O 1
ATOM 9560 N N . GLY D 1 46 ? 13.488 30.694 -6.740 1.00 30.91 42 GLY D N 1
ATOM 9561 C CA . GLY D 1 46 ? 13.353 32.128 -6.913 1.00 27.51 42 GLY D CA 1
ATOM 9562 C C . GLY D 1 46 ? 13.982 32.911 -5.779 1.00 31.90 42 GLY D C 1
ATOM 9563 O O . GLY D 1 46 ? 14.154 34.126 -5.870 1.00 33.83 42 GLY D O 1
ATOM 9564 N N . ALA D 1 47 ? 14.326 32.209 -4.705 1.00 30.48 43 ALA D N 1
ATOM 9565 C CA . ALA D 1 47 ? 14.925 32.847 -3.543 1.00 31.85 43 ALA D CA 1
ATOM 9566 C C . ALA D 1 47 ? 16.356 32.374 -3.338 1.00 29.08 43 ALA D C 1
ATOM 9567 O O . ALA D 1 47 ? 16.758 31.335 -3.861 1.00 26.24 43 ALA D O 1
ATOM 9569 N N . LYS D 1 48 ? 17.121 33.144 -2.573 1.00 27.36 44 LYS D N 1
ATOM 9570 C CA . LYS D 1 48 ? 18.466 32.740 -2.189 1.00 32.46 44 LYS D CA 1
ATOM 9571 C C . LYS D 1 48 ? 18.396 31.582 -1.202 1.00 28.83 44 LYS D C 1
ATOM 9572 O O . LYS D 1 48 ? 17.313 31.168 -0.791 1.00 24.41 44 LYS D O 1
ATOM 9578 N N . ALA D 1 49 ? 19.554 31.058 -0.823 1.00 30.52 45 ALA D N 1
ATOM 9579 C CA . ALA D 1 49 ? 19.598 29.927 0.089 1.00 28.44 45 ALA D CA 1
ATOM 9580 C C . ALA D 1 49 ? 20.886 29.934 0.895 1.00 31.06 45 ALA D C 1
ATOM 9581 O O . ALA D 1 49 ? 21.926 30.373 0.404 1.00 29.05 45 ALA D O 1
ATOM 9583 N N . PRO D 1 50 ? 20.817 29.456 2.147 1.00 26.89 46 PRO D N 1
ATOM 9584 C CA . PRO D 1 50 ? 22.023 29.315 2.967 1.00 29.00 46 PRO D CA 1
ATOM 9585 C C . PRO D 1 50 ? 22.898 28.181 2.447 1.00 26.04 46 PRO D C 1
ATOM 9586 O O . PRO D 1 50 ? 22.381 27.125 2.085 1.00 29.02 46 PRO D O 1
ATOM 9590 N N . LYS D 1 51 ? 24.207 28.400 2.407 1.00 35.49 47 LYS D N 1
ATOM 9591 C CA . LYS D 1 51 ? 25.129 27.387 1.910 1.00 33.56 47 LYS D CA 1
ATOM 9592 C C . LYS D 1 51 ? 25.973 26.793 3.036 1.00 30.20 47 LYS D C 1
ATOM 9593 O O . LYS D 1 51 ? 26.083 25.574 3.163 1.00 35.22 47 LYS D O 1
ATOM 9599 N N . ASN D 1 52 ? 26.569 27.662 3.845 1.00 33.13 48 ASN D N 1
ATOM 9600 C CA . ASN D 1 52 ? 27.319 27.236 5.022 1.00 32.00 48 ASN D CA 1
ATOM 9601 C C . ASN D 1 52 ? 26.787 27.926 6.273 1.00 36.60 48 ASN D C 1
ATOM 9602 O O . ASN D 1 52 ? 26.818 29.152 6.376 1.00 34.36 48 ASN D O 1
ATOM 9607 N N . VAL D 1 53 ? 26.295 27.136 7.222 1.00 31.35 49 VAL D N 1
ATOM 9608 C CA . VAL D 1 53 ? 25.640 27.694 8.400 1.00 30.93 49 VAL D CA 1
ATOM 9609 C C . VAL D 1 53 ? 26.326 27.290 9.705 1.00 30.75 49 VAL D C 1
ATOM 9610 O O . VAL D 1 53 ? 26.661 26.122 9.908 1.00 31.03 49 VAL D O 1
ATOM 9614 N N . LEU D 1 54 ? 26.537 28.270 10.578 1.00 32.90 50 LEU D N 1
ATOM 9615 C CA . LEU D 1 54 ? 27.037 28.018 11.923 1.00 31.73 50 LEU D CA 1
ATOM 9616 C C . LEU D 1 54 ? 25.933 28.278 12.939 1.00 31.47 50 LEU D C 1
ATOM 9617 O O . LEU D 1 54 ? 25.386 29.379 13.002 1.00 33.64 50 LEU D O 1
ATOM 9622 N N . VAL D 1 55 ? 25.603 27.265 13.732 1.00 30.88 51 VAL D N 1
ATOM 9623 C CA . VAL D 1 55 ? 24.565 27.407 14.745 1.00 33.70 51 VAL D CA 1
ATOM 9624 C C . VAL D 1 55 ? 25.127 27.203 16.150 1.00 28.50 51 VAL D C 1
ATOM 9625 O O . VAL D 1 55 ? 25.504 26.090 16.518 1.00 30.98 51 VAL D O 1
ATOM 9629 N N . LEU D 1 56 ? 25.188 28.282 16.926 1.00 30.32 52 LEU D N 1
ATOM 9630 C CA . LEU D 1 56 ? 25.596 28.192 18.326 1.00 30.30 52 LEU D CA 1
ATOM 9631 C C . LEU D 1 56 ? 24.382 27.869 19.188 1.00 31.52 52 LEU D C 1
ATOM 9632 O O . LEU D 1 56 ? 23.451 28.668 19.286 1.00 35.61 52 LEU D O 1
ATOM 9637 N N . GLY D 1 57 ? 24.399 26.696 19.814 1.00 35.77 53 GLY D N 1
ATOM 9638 C CA . GLY D 1 57 ? 23.250 26.209 20.554 1.00 34.49 53 GLY D CA 1
ATOM 9639 C C . GLY D 1 57 ? 22.377 25.389 19.628 1.00 26.27 53 GLY D C 1
ATOM 9640 O O . GLY D 1 57 ? 21.202 25.689 19.433 1.00 30.46 53 GLY D O 1
ATOM 9641 N N . CYS D 1 58 ? 22.964 24.337 19.068 1.00 27.74 54 CYS D N 1
ATOM 9642 C CA . CYS D 1 58 ? 22.368 23.601 17.960 1.00 27.12 54 CYS D CA 1
ATOM 9643 C C . CYS D 1 58 ? 21.585 22.368 18.391 1.00 29.68 54 CYS D C 1
ATOM 9644 O O . CYS D 1 58 ? 21.010 21.674 17.553 1.00 25.66 54 CYS D O 1
ATOM 9647 N N . SER D 1 59 ? 21.565 22.090 19.689 1.00 22.69 55 SER D N 1
ATOM 9648 C CA . SER D 1 59 ? 21.078 20.800 20.164 1.00 21.97 55 SER D CA 1
ATOM 9649 C C . SER D 1 59 ? 19.613 20.775 20.599 1.00 22.53 55 SER D C 1
ATOM 9650 O O . SER D 1 59 ? 19.012 19.704 20.684 1.00 21.89 55 SER D O 1
ATOM 9653 N N . ASN D 1 60 ? 19.041 21.941 20.886 1.00 21.44 56 ASN D N 1
ATOM 9654 C CA . ASN D 1 60 ? 17.664 22.003 21.371 1.00 25.41 56 ASN D CA 1
ATOM 9655 C C . ASN D 1 60 ? 16.892 23.216 20.867 1.00 19.96 56 ASN D C 1
ATOM 9656 O O . ASN D 1 60 ? 17.481 24.200 20.421 1.00 18.42 56 ASN D O 1
ATOM 9661 N N . GLY D 1 61 ? 15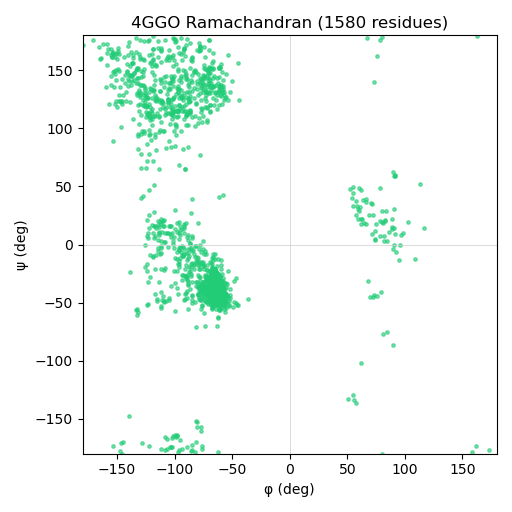.567 23.131 20.956 1.00 20.66 57 GLY D N 1
ATOM 9662 C CA . GLY D 1 61 ? 14.686 24.258 20.698 1.00 22.02 57 GLY D CA 1
ATOM 9663 C C . GLY D 1 61 ? 14.853 24.940 19.354 1.00 26.72 57 GLY D C 1
ATOM 9664 O O . GLY D 1 61 ? 14.866 24.289 18.309 1.00 20.13 57 GLY D O 1
ATOM 9665 N N . TYR D 1 62 ? 14.980 26.263 19.392 1.00 23.12 58 TYR D N 1
ATOM 9666 C CA . TYR D 1 62 ? 15.086 27.072 18.184 1.00 23.76 58 TYR D CA 1
ATOM 9667 C C . TYR D 1 62 ? 16.395 26.843 17.438 1.00 25.66 58 TYR D C 1
ATOM 9668 O O . TYR D 1 62 ? 16.431 26.887 16.208 1.00 22.44 58 TYR D O 1
ATOM 9677 N N . GLY D 1 63 ? 17.467 26.602 18.185 1.00 24.76 59 GLY D N 1
ATOM 9678 C CA . GLY D 1 63 ? 18.766 26.357 17.588 1.00 21.71 59 GLY D CA 1
ATOM 9679 C C . GLY D 1 63 ? 18.782 25.078 16.776 1.00 24.95 59 GLY D C 1
ATOM 9680 O O . GLY D 1 63 ? 19.322 25.039 15.670 1.00 23.82 59 GLY D O 1
ATOM 9681 N N . LEU D 1 64 ? 18.183 24.030 17.331 1.00 19.02 60 LEU D N 1
ATOM 9682 C CA . LEU D 1 64 ? 18.068 22.752 16.641 1.00 20.85 60 LEU D CA 1
ATOM 9683 C C . LEU D 1 64 ? 17.220 22.898 15.382 1.00 23.36 60 LEU D C 1
ATOM 9684 O O . LEU D 1 64 ? 17.579 22.396 14.315 1.00 18.39 60 LEU D O 1
ATOM 9689 N N . ALA D 1 65 ? 16.095 23.594 15.518 1.00 21.39 61 ALA D N 1
ATOM 9690 C CA . ALA D 1 65 ? 15.198 23.842 14.394 1.00 21.99 61 ALA D CA 1
ATOM 9691 C C . ALA D 1 65 ? 15.894 24.657 13.309 1.00 20.81 61 ALA D C 1
ATOM 9692 O O . ALA D 1 65 ? 15.634 24.476 12.118 1.00 20.33 61 ALA D O 1
ATOM 9694 N N . SER D 1 66 ? 16.782 25.552 13.729 1.00 18.53 62 SER D N 1
ATOM 9695 C CA . SER D 1 66 ? 17.537 26.375 12.793 1.00 22.14 62 SER D CA 1
ATOM 9696 C C . SER D 1 66 ? 18.501 25.532 11.967 1.00 25.56 62 SER D C 1
ATOM 9697 O O .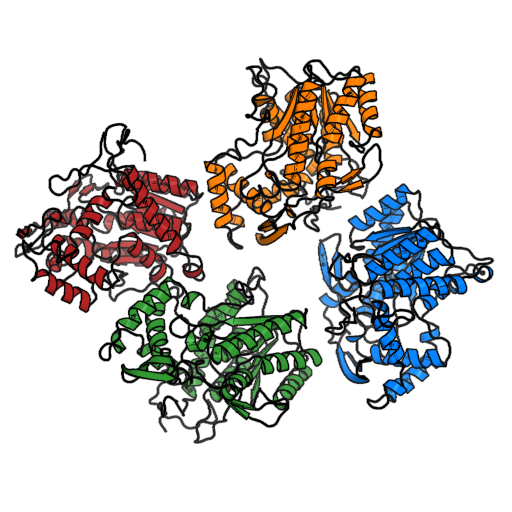 SER D 1 66 ? 18.661 25.749 10.766 1.00 21.94 62 SER D O 1
ATOM 9700 N N . ARG D 1 67 ? 19.137 24.566 12.619 1.00 24.53 63 ARG D N 1
ATOM 9701 C CA . ARG D 1 67 ? 20.084 23.690 11.943 1.00 22.86 63 ARG D CA 1
ATOM 9702 C C . ARG D 1 67 ? 19.354 22.744 10.994 1.00 27.51 63 ARG D C 1
ATOM 9703 O O . ARG D 1 67 ? 19.781 22.534 9.857 1.00 23.74 63 ARG D O 1
ATOM 9711 N N . ILE D 1 68 ? 18.244 22.185 11.466 1.00 24.42 64 ILE D N 1
ATOM 9712 C CA . ILE D 1 68 ? 17.443 21.263 10.668 1.00 25.72 64 ILE D CA 1
ATOM 9713 C C . ILE D 1 68 ? 16.862 21.941 9.427 1.00 26.47 64 ILE D C 1
ATOM 9714 O O . ILE D 1 68 ? 16.886 21.374 8.333 1.00 25.43 64 ILE D O 1
ATOM 9719 N N . THR D 1 69 ? 16.353 23.158 9.598 1.00 22.91 65 THR D N 1
ATOM 9720 C CA . THR D 1 69 ? 15.799 23.911 8.478 1.00 22.92 65 THR D CA 1
ATOM 9721 C C . THR D 1 69 ? 16.866 24.203 7.424 1.00 26.39 65 THR D C 1
ATOM 9722 O O . THR D 1 69 ? 16.641 24.007 6.232 1.00 21.73 65 THR D O 1
ATOM 9726 N N . ALA D 1 70 ? 18.027 24.668 7.871 1.00 20.10 66 ALA D N 1
ATOM 9727 C CA . ALA D 1 70 ? 19.120 24.986 6.959 1.00 28.00 66 ALA D CA 1
ATOM 9728 C C . ALA D 1 70 ? 19.610 23.750 6.210 1.00 27.80 66 ALA D C 1
ATOM 9729 O O . ALA D 1 70 ? 19.771 23.775 4.989 1.00 25.97 66 ALA D O 1
ATOM 9731 N N . ALA D 1 71 ? 19.828 22.666 6.946 1.00 24.83 67 ALA D N 1
ATOM 9732 C CA . ALA D 1 71 ? 20.422 21.459 6.383 1.00 26.07 67 ALA D CA 1
ATOM 9733 C C . ALA D 1 71 ? 19.449 20.630 5.548 1.00 32.69 67 ALA D C 1
ATOM 9734 O O . ALA D 1 71 ? 19.778 20.212 4.441 1.00 26.26 67 ALA D O 1
ATOM 9736 N N . PHE D 1 72 ? 18.256 20.383 6.077 1.00 24.54 68 PHE D N 1
ATOM 9737 C CA . PHE D 1 72 ? 17.318 19.493 5.400 1.00 27.45 68 PHE D CA 1
ATOM 9738 C C . PHE D 1 72 ? 16.300 20.228 4.533 1.00 30.72 68 PHE D C 1
ATOM 9739 O O . PHE D 1 72 ? 15.656 19.626 3.672 1.00 25.72 68 PHE D O 1
ATOM 9747 N N . GLY D 1 73 ? 16.164 21.530 4.756 1.00 24.65 69 GLY D N 1
ATOM 9748 C CA . GLY D 1 73 ? 15.299 22.344 3.926 1.00 19.52 69 GLY D CA 1
ATOM 9749 C C . GLY D 1 73 ? 16.046 22.905 2.733 1.00 27.38 69 GLY D C 1
ATOM 9750 O O . GLY D 1 73 ? 15.559 22.854 1.603 1.00 26.94 69 GLY D O 1
ATOM 9751 N N . TYR D 1 74 ? 17.242 23.429 2.983 1.00 26.25 70 TYR D N 1
ATOM 9752 C CA . TYR D 1 74 ? 18.007 24.112 1.946 1.00 25.66 70 TYR D CA 1
ATOM 9753 C C . TYR D 1 74 ? 19.273 23.367 1.513 1.00 27.14 70 TYR D C 1
ATOM 9754 O O . TYR D 1 74 ? 19.980 23.813 0.610 1.00 32.29 70 TYR D O 1
ATOM 9763 N N . GLY D 1 75 ? 19.557 22.237 2.154 1.00 27.97 71 GLY D N 1
ATOM 9764 C CA . GLY D 1 75 ? 20.693 21.414 1.773 1.00 30.70 71 GLY D CA 1
ATOM 9765 C C . GLY D 1 75 ? 22.032 21.985 2.200 1.00 32.82 71 GLY D C 1
ATOM 9766 O O . GLY D 1 75 ? 23.080 21.585 1.694 1.00 31.26 71 GLY D O 1
ATOM 9767 N N . ALA D 1 76 ? 21.998 22.919 3.144 1.00 29.44 72 ALA D N 1
ATOM 9768 C CA . ALA D 1 76 ? 23.207 23.606 3.580 1.00 26.49 72 ALA D CA 1
ATOM 9769 C C . ALA D 1 76 ? 24.129 22.714 4.404 1.00 33.55 72 ALA D C 1
ATOM 9770 O O . ALA D 1 76 ? 23.681 21.797 5.097 1.00 26.56 72 ALA D O 1
ATOM 9772 N N . ALA D 1 77 ? 25.426 22.987 4.315 1.00 30.55 73 ALA D N 1
ATOM 9773 C CA . ALA D 1 77 ? 26.399 22.365 5.198 1.00 31.29 73 ALA D CA 1
ATOM 9774 C C . ALA D 1 77 ? 26.319 23.081 6.537 1.00 32.56 73 ALA D C 1
ATOM 9775 O O . ALA D 1 77 ? 26.107 24.294 6.582 1.00 30.03 73 ALA D O 1
ATOM 9777 N N . THR D 1 78 ? 26.480 22.344 7.630 1.00 30.92 74 THR D N 1
ATOM 9778 C CA . THR D 1 78 ? 26.337 22.951 8.947 1.00 34.70 74 THR D CA 1
ATOM 9779 C C . THR D 1 78 ? 27.396 22.526 9.959 1.00 30.28 74 THR D C 1
ATOM 9780 O O . THR D 1 78 ? 27.808 21.367 10.011 1.00 35.49 74 THR D O 1
ATOM 9784 N N . ILE D 1 79 ? 27.839 23.494 10.752 1.00 28.57 75 ILE D N 1
ATOM 9785 C CA . ILE D 1 79 ? 28.695 23.229 11.896 1.00 36.92 75 ILE D CA 1
ATOM 9786 C C . ILE D 1 79 ? 27.932 23.619 13.154 1.00 38.97 75 ILE D C 1
ATOM 9787 O O . ILE D 1 79 ? 27.636 24.794 13.370 1.00 38.91 75 ILE D O 1
ATOM 9792 N N . GLY D 1 80 ? 27.597 22.628 13.972 1.00 35.60 76 GLY D N 1
ATOM 9793 C CA . GLY D 1 80 ? 26.820 22.871 15.172 1.00 29.94 76 GLY D CA 1
ATOM 9794 C C . GLY D 1 80 ? 27.662 22.901 16.431 1.00 34.30 76 GLY D C 1
ATOM 9795 O O . GLY D 1 80 ? 28.626 22.148 16.564 1.00 39.03 76 GLY D O 1
ATOM 9796 N N . VAL D 1 81 ? 27.295 23.779 17.358 1.00 36.90 77 VAL D N 1
ATOM 9797 C CA . VAL D 1 81 ? 27.996 23.893 18.631 1.00 37.95 77 VAL D CA 1
ATOM 9798 C C . VAL D 1 81 ? 27.021 23.870 19.805 1.00 34.70 77 VAL D C 1
ATOM 9799 O O . VAL D 1 81 ? 26.058 24.636 19.840 1.00 32.51 77 VAL D O 1
ATOM 9803 N N . SER D 1 82 ? 27.273 22.978 20.758 1.00 38.21 78 SER D N 1
ATOM 9804 C CA . SER D 1 82 ? 26.489 22.916 21.985 1.00 28.46 78 SER D CA 1
ATOM 9805 C C . SER D 1 82 ? 27.323 22.310 23.106 1.00 34.80 78 SER D C 1
ATOM 9806 O O . SER D 1 82 ? 28.329 21.647 22.852 1.00 33.58 78 SER D O 1
ATOM 9809 N N . PHE D 1 83 ? 26.902 22.542 24.344 1.00 27.82 79 PHE D N 1
ATOM 9810 C CA . PHE D 1 83 ? 27.601 22.002 25.502 1.00 33.65 79 PHE D CA 1
ATOM 9811 C C . PHE D 1 83 ? 26.757 20.905 26.141 1.00 32.02 79 PHE D C 1
ATOM 9812 O O . PHE D 1 83 ? 25.844 21.185 26.918 1.00 36.68 79 PHE D O 1
ATOM 9820 N N . GLU D 1 84 ? 27.067 19.656 25.809 1.00 28.93 80 GLU D N 1
ATOM 9821 C CA . GLU D 1 84 ? 26.276 18.524 26.273 1.00 26.79 80 GLU D CA 1
ATOM 9822 C C . GLU D 1 84 ? 27.041 17.659 27.261 1.00 35.87 80 GLU D C 1
ATOM 9823 O O . GLU D 1 84 ? 28.257 17.782 27.408 1.00 35.28 80 GLU D O 1
ATOM 9829 N N . LYS D 1 85 ? 26.308 16.785 27.941 1.00 25.26 81 LYS D N 1
ATOM 9830 C CA . LYS D 1 85 ? 26.910 15.738 28.748 1.00 31.19 81 LYS D CA 1
ATOM 9831 C C . LYS D 1 85 ? 26.701 14.420 28.019 1.00 30.31 81 LYS D C 1
ATOM 9832 O O . LYS D 1 85 ? 25.566 14.010 27.780 1.00 26.99 81 LYS D O 1
ATOM 9838 N N . ALA D 1 86 ? 27.799 13.771 27.649 1.00 29.13 82 ALA D N 1
ATOM 9839 C CA . ALA D 1 86 ? 27.727 12.529 26.893 1.00 24.32 82 ALA D CA 1
ATOM 9840 C C . ALA D 1 86 ? 27.107 11.413 27.721 1.00 32.66 82 ALA D C 1
ATOM 9841 O O . ALA D 1 86 ? 27.326 11.324 28.930 1.00 30.74 82 ALA D O 1
ATOM 9843 N N . GLY D 1 87 ? 26.324 10.567 27.062 1.00 30.19 83 GLY D N 1
ATOM 9844 C CA . GLY D 1 87 ? 25.746 9.411 27.716 1.00 28.45 83 GLY D CA 1
ATOM 9845 C C . GLY D 1 87 ? 26.713 8.244 27.701 1.00 27.23 83 GLY D C 1
ATOM 9846 O O . GLY D 1 87 ? 27.657 8.216 26.914 1.00 28.91 83 GLY D O 1
ATOM 9847 N N . SER D 1 88 ? 26.487 7.284 28.588 1.00 27.50 84 SER D N 1
ATOM 9848 C CA . SER D 1 88 ? 27.258 6.050 28.587 1.00 29.81 84 SER D CA 1
ATOM 9849 C C . SER D 1 88 ? 26.275 4.892 28.592 1.00 32.77 84 SER D C 1
ATOM 9850 O O . SER D 1 88 ? 25.074 5.105 28.430 1.00 27.02 84 SER D O 1
ATOM 9853 N N . GLU D 1 89 ? 26.772 3.673 28.777 1.00 27.90 85 GLU D N 1
ATOM 9854 C CA . GLU D 1 89 ? 25.906 2.498 28.746 1.00 29.44 85 GLU D CA 1
ATOM 9855 C C . GLU D 1 89 ? 24.753 2.588 29.746 1.00 32.91 85 GLU D C 1
ATOM 9856 O O . GLU D 1 89 ? 23.633 2.171 29.449 1.00 31.20 85 GLU D O 1
ATOM 9862 N N . THR D 1 90 ? 25.026 3.144 30.923 1.00 30.76 86 THR D N 1
ATOM 9863 C CA . THR D 1 90 ? 24.036 3.164 31.996 1.00 29.55 86 THR D CA 1
ATOM 9864 C C . THR D 1 90 ? 23.750 4.561 32.545 1.00 33.63 86 THR D C 1
ATOM 9865 O O . THR D 1 90 ? 22.940 4.717 33.459 1.00 34.99 86 THR D O 1
ATOM 9869 N N . LYS D 1 91 ? 24.417 5.572 32.000 1.00 29.94 87 LYS D N 1
ATOM 9870 C CA . LYS D 1 91 ? 24.214 6.946 32.459 1.00 32.05 87 LYS D CA 1
ATOM 9871 C C . LYS D 1 91 ? 23.551 7.774 31.368 1.00 32.28 87 LYS D C 1
ATOM 9872 O O . LYS D 1 91 ? 23.987 7.753 30.217 1.00 30.48 87 LYS D O 1
ATOM 9878 N N . TYR D 1 92 ? 22.504 8.509 31.733 1.00 30.57 88 TYR D N 1
ATOM 9879 C CA . TYR D 1 92 ? 21.783 9.339 30.773 1.00 25.22 88 TYR D CA 1
ATOM 9880 C C . TYR D 1 92 ? 22.646 10.485 30.275 1.00 27.93 88 TYR D C 1
ATOM 9881 O O . TYR D 1 92 ? 23.320 11.153 31.059 1.00 28.98 88 TYR D O 1
ATOM 9890 N N . GLY D 1 93 ? 22.613 10.722 28.970 1.00 27.64 89 GLY D N 1
ATOM 9891 C CA . GLY D 1 93 ? 23.192 11.930 28.420 1.00 26.40 89 GLY D CA 1
ATOM 9892 C C . GLY D 1 93 ? 22.145 13.024 28.475 1.00 28.14 89 GLY D C 1
ATOM 9893 O O . GLY D 1 93 ? 20.994 12.764 28.827 1.00 23.96 89 GLY D O 1
ATOM 9894 N N . THR D 1 94 ? 22.533 14.250 28.144 1.00 21.79 90 THR D N 1
ATOM 9895 C CA . THR D 1 94 ? 21.563 15.331 28.035 1.00 22.91 90 THR D CA 1
ATOM 9896 C C . THR D 1 94 ? 20.757 15.128 26.754 1.00 23.87 90 THR D C 1
ATOM 9897 O O . THR D 1 94 ? 21.260 14.535 25.799 1.00 23.60 90 THR D O 1
ATOM 9901 N N . PRO D 1 95 ? 19.494 15.593 26.739 1.00 18.89 91 PRO D N 1
ATOM 9902 C CA . PRO D 1 95 ? 18.632 15.465 25.556 1.00 22.37 91 PRO D CA 1
ATOM 9903 C C . PRO D 1 95 ? 19.300 15.983 24.287 1.00 26.83 91 PRO D C 1
ATOM 9904 O O . PRO D 1 95 ? 19.136 15.393 23.217 1.00 27.86 91 PRO D O 1
ATOM 9908 N N . GLY D 1 96 ? 20.053 17.070 24.414 1.00 27.04 92 GLY D N 1
ATOM 9909 C CA . GLY D 1 96 ? 20.739 17.662 23.282 1.00 24.08 92 GLY D CA 1
ATOM 9910 C C . GLY D 1 96 ? 21.830 16.774 22.715 1.00 26.60 92 GLY D C 1
ATOM 9911 O O . GLY D 1 96 ? 22.163 16.863 21.532 1.00 22.22 92 GLY D O 1
ATOM 9912 N N . TRP D 1 97 ? 22.392 15.915 23.560 1.00 25.33 93 TRP D N 1
ATOM 9913 C CA . TRP D 1 97 ? 23.412 14.976 23.110 1.00 23.72 93 TRP D CA 1
ATOM 9914 C C . TRP D 1 97 ? 22.796 13.982 22.134 1.00 25.38 93 TRP D C 1
ATOM 9915 O O . TRP D 1 97 ? 23.358 13.710 21.072 1.00 26.92 93 TRP D O 1
ATOM 9926 N N . TYR D 1 98 ? 21.631 13.453 22.494 1.00 23.44 94 TYR D N 1
ATOM 9927 C CA . TYR D 1 98 ? 20.920 12.514 21.634 1.00 24.28 94 TYR D CA 1
ATOM 9928 C C . TYR D 1 98 ? 20.402 13.198 20.371 1.00 24.86 94 TYR D C 1
ATOM 9929 O O . TYR D 1 98 ? 20.372 12.594 19.298 1.00 24.36 94 TYR D O 1
ATOM 9938 N N . ASN D 1 99 ? 19.999 14.458 20.503 1.00 25.42 95 ASN D N 1
ATOM 9939 C CA . ASN D 1 99 ? 19.539 15.234 19.355 1.00 21.28 95 ASN D CA 1
ATOM 9940 C C . ASN D 1 99 ? 20.654 15.451 18.336 1.00 27.00 95 ASN D C 1
ATOM 9941 O O . ASN D 1 99 ? 20.432 15.351 17.128 1.00 23.44 95 ASN D O 1
ATOM 9946 N N . ASN D 1 100 ? 21.851 15.753 18.831 1.00 25.37 96 ASN D N 1
ATOM 9947 C CA . ASN D 1 100 ? 23.014 15.933 17.971 1.00 25.98 96 ASN D CA 1
ATOM 9948 C C . ASN D 1 100 ? 23.357 14.659 17.210 1.00 27.36 96 ASN D C 1
ATOM 9949 O O . ASN D 1 100 ? 23.660 14.702 16.018 1.00 25.67 96 ASN D O 1
ATOM 9954 N N . LEU D 1 101 ? 23.308 13.528 17.908 1.00 28.40 97 LEU D N 1
ATOM 9955 C CA . LEU D 1 101 ? 23.549 12.230 17.287 1.00 28.71 97 LEU D CA 1
ATOM 9956 C C . LEU D 1 101 ? 22.524 11.961 16.194 1.00 30.17 97 LEU D C 1
ATOM 9957 O O . LEU D 1 101 ? 22.872 11.514 15.102 1.00 27.17 97 LEU D O 1
ATOM 9962 N N . ALA D 1 102 ? 21.260 12.238 16.497 1.00 27.68 98 ALA D N 1
ATOM 9963 C CA . ALA D 1 102 ? 20.177 12.047 15.537 1.00 26.50 98 ALA D CA 1
ATOM 9964 C C . ALA D 1 102 ? 20.377 12.908 14.299 1.00 29.26 98 ALA D C 1
ATOM 9965 O O . ALA D 1 102 ? 20.154 12.454 13.176 1.00 30.05 98 ALA D O 1
ATOM 9967 N N . PHE D 1 103 ? 20.801 14.149 14.510 1.00 26.73 99 PHE D N 1
ATOM 9968 C CA . PHE D 1 103 ? 21.019 15.075 13.408 1.00 27.90 99 PHE D CA 1
ATOM 9969 C C . PHE D 1 103 ? 22.152 14.602 12.505 1.00 31.55 99 PHE D C 1
ATOM 9970 O O . PHE D 1 103 ? 21.990 14.514 11.288 1.00 30.11 99 PHE D O 1
ATOM 9978 N N . ASP D 1 104 ? 23.302 14.312 13.107 1.00 30.33 100 ASP D N 1
ATOM 9979 C CA . ASP D 1 104 ? 24.489 13.928 12.350 1.00 30.47 100 ASP D CA 1
ATOM 9980 C C . ASP D 1 104 ? 24.283 12.632 11.574 1.00 28.00 100 ASP D C 1
ATOM 9981 O O . ASP D 1 104 ? 24.718 12.514 10.429 1.00 27.87 100 ASP D O 1
ATOM 9986 N N . GLU D 1 105 ? 23.617 11.665 12.196 1.00 24.56 101 GLU D N 1
ATOM 9987 C CA . GLU D 1 105 ? 23.316 10.406 11.524 1.00 32.07 101 GLU D CA 1
ATOM 9988 C C . GLU D 1 105 ? 22.418 10.636 10.314 1.00 36.41 101 GLU D C 1
ATOM 9989 O O . GLU D 1 105 ? 22.639 10.065 9.248 1.00 27.16 101 GLU D O 1
ATOM 9995 N N . ALA D 1 106 ? 21.408 11.482 10.485 1.00 31.27 102 ALA D N 1
ATOM 9996 C CA . ALA D 1 106 ? 20.486 11.795 9.400 1.00 29.73 102 ALA D CA 1
ATOM 9997 C C . ALA D 1 106 ? 21.175 12.607 8.308 1.00 32.65 102 ALA D C 1
ATOM 9998 O O . ALA D 1 106 ? 20.945 12.383 7.119 1.00 29.46 102 ALA D O 1
ATOM 10000 N N . ALA D 1 107 ? 22.023 13.546 8.718 1.00 28.86 103 ALA D N 1
ATOM 10001 C CA . ALA D 1 107 ? 22.740 14.397 7.776 1.00 27.13 103 ALA D CA 1
ATOM 10002 C C . ALA D 1 107 ? 23.712 13.583 6.931 1.00 34.60 103 ALA D C 1
ATOM 10003 O O . ALA D 1 107 ? 23.767 13.738 5.710 1.00 35.70 103 ALA D O 1
ATOM 10005 N N . LYS D 1 108 ? 24.477 12.720 7.591 1.00 34.51 104 LYS D N 1
ATOM 10006 C CA . LYS D 1 108 ? 25.422 11.841 6.910 1.00 38.91 104 LYS D CA 1
ATOM 10007 C C . LYS D 1 108 ? 24.706 10.891 5.954 1.00 38.07 104 LYS D C 1
ATOM 10008 O O . LYS D 1 108 ? 25.201 10.599 4.865 1.00 44.79 104 LYS D O 1
ATOM 10014 N N . ARG D 1 109 ? 23.537 10.417 6.372 1.00 35.28 105 ARG D N 1
ATOM 10015 C CA . ARG D 1 109 ? 22.758 9.450 5.600 1.00 34.38 105 ARG D CA 1
ATOM 10016 C C . ARG D 1 109 ? 22.245 10.045 4.290 1.00 44.55 105 ARG D C 1
ATOM 10017 O O . ARG D 1 109 ? 22.022 9.325 3.314 1.00 41.37 105 ARG D O 1
ATOM 10025 N N . GLU D 1 110 ? 22.065 11.362 4.269 1.00 35.42 106 GLU D N 1
ATOM 10026 C CA . GLU D 1 110 ? 21.619 12.040 3.059 1.00 42.61 106 GLU D CA 1
ATOM 10027 C C . GLU D 1 110 ? 22.775 12.749 2.365 1.00 41.36 106 GLU D C 1
ATOM 10028 O O . GLU D 1 110 ? 22.567 13.602 1.501 1.00 35.99 106 GLU D O 1
ATOM 10034 N N . GLY D 1 111 ? 23.994 12.383 2.749 1.00 37.43 107 GLY D N 1
ATOM 10035 C CA . GLY D 1 111 ? 25.190 12.900 2.111 1.00 41.92 107 GLY D CA 1
ATOM 10036 C C . GLY D 1 111 ? 25.449 14.369 2.378 1.00 37.40 107 GLY D C 1
ATOM 10037 O O . GLY D 1 111 ? 26.101 15.044 1.582 1.00 33.98 107 GLY D O 1
ATOM 10038 N N . LEU D 1 112 ? 24.941 14.867 3.500 1.00 32.09 108 LEU D N 1
ATOM 10039 C CA . LEU D 1 112 ? 25.150 16.259 3.876 1.00 31.62 108 LEU D CA 1
ATOM 10040 C C . LEU D 1 112 ? 26.350 16.401 4.802 1.00 34.54 108 LEU D C 1
ATOM 10041 O O . LEU D 1 112 ? 26.560 15.575 5.690 1.00 36.89 108 LEU D O 1
ATOM 10046 N N . TYR D 1 113 ? 27.134 17.451 4.591 1.00 31.63 109 TYR D N 1
ATOM 10047 C CA . TYR D 1 113 ? 28.224 17.773 5.500 1.00 28.55 109 TYR D CA 1
ATOM 10048 C C . TYR D 1 113 ? 27.654 18.255 6.827 1.00 35.88 109 TYR D C 1
ATOM 10049 O O . TYR D 1 113 ? 26.791 19.132 6.858 1.00 32.22 109 TYR D O 1
ATOM 10058 N N . SER D 1 114 ? 28.144 17.685 7.922 1.00 34.15 110 SER D N 1
ATOM 10059 C CA . SER D 1 114 ? 27.685 18.071 9.249 1.00 38.64 110 SER D CA 1
ATOM 10060 C C . SER D 1 114 ? 28.724 17.747 10.313 1.00 40.12 110 SER D C 1
ATOM 10061 O O . SER D 1 114 ? 29.113 16.592 10.482 1.00 34.56 110 SER D O 1
ATOM 10064 N N . VAL D 1 115 ? 29.171 18.776 11.025 1.00 38.18 111 VAL D N 1
ATOM 10065 C CA . VAL D 1 115 ? 30.115 18.597 12.120 1.00 41.97 111 VAL D CA 1
ATOM 10066 C C . VAL D 1 115 ? 29.591 19.247 13.396 1.00 41.24 111 VAL D C 1
ATOM 10067 O O . VAL D 1 115 ? 29.359 20.455 13.438 1.00 41.22 111 VAL D O 1
ATOM 10071 N N . THR D 1 116 ? 29.404 18.438 14.432 1.00 39.16 112 THR D N 1
ATOM 10072 C CA . THR D 1 116 ? 28.941 18.941 15.718 1.00 40.97 112 THR D CA 1
ATOM 10073 C C . THR D 1 116 ? 30.101 19.033 16.700 1.00 38.54 112 THR D C 1
ATOM 10074 O O . THR D 1 116 ? 30.757 18.034 16.992 1.00 36.86 112 THR D O 1
ATOM 10078 N N . ILE D 1 117 ? 30.353 20.236 17.202 1.00 36.20 113 ILE D N 1
ATOM 10079 C CA . ILE D 1 117 ? 31.423 20.446 18.168 1.00 40.20 113 ILE D CA 1
ATOM 10080 C C . ILE D 1 117 ? 30.867 20.567 19.583 1.00 43.18 113 ILE D C 1
ATOM 10081 O O . ILE D 1 117 ? 30.178 21.534 19.913 1.00 32.61 113 ILE D O 1
ATOM 10086 N N . ASP D 1 118 ? 31.170 19.573 20.412 1.00 39.38 114 ASP D N 1
ATOM 10087 C CA . ASP D 1 118 ? 30.679 19.537 21.784 1.00 37.85 114 ASP D CA 1
ATOM 10088 C C . ASP D 1 118 ? 31.674 20.210 22.719 1.00 46.76 114 ASP D C 1
ATOM 10089 O O . ASP D 1 118 ? 32.795 19.735 22.901 1.00 48.81 114 ASP D O 1
ATOM 10094 N N . GLY D 1 119 ? 31.251 21.318 23.314 1.00 39.63 115 GLY D N 1
ATOM 10095 C CA . GLY D 1 119 ? 32.090 22.040 24.247 1.00 40.83 115 GLY D CA 1
ATOM 10096 C C . GLY D 1 119 ? 31.464 23.354 24.658 1.00 42.32 115 GLY D C 1
ATOM 10097 O O . GLY D 1 119 ? 30.346 23.680 24.257 1.00 39.40 115 GLY D O 1
ATOM 10098 N N . ASP D 1 120 ? 32.193 24.112 25.464 1.00 41.97 116 ASP D N 1
ATOM 10099 C CA . ASP D 1 120 ? 31.702 25.387 25.958 1.00 43.78 116 ASP D CA 1
ATOM 10100 C C . ASP D 1 120 ? 31.771 26.451 24.868 1.00 46.80 116 ASP D C 1
ATOM 10101 O O . ASP D 1 120 ? 32.856 26.884 24.478 1.00 42.77 116 ASP D O 1
ATOM 10106 N N . ALA D 1 121 ? 30.604 26.871 24.387 1.00 46.33 117 ALA D N 1
ATOM 10107 C CA . ALA D 1 121 ? 30.514 27.842 23.299 1.00 46.07 117 ALA D CA 1
ATOM 10108 C C . ALA D 1 121 ? 31.061 29.216 23.683 1.00 48.02 117 ALA D C 1
ATOM 10109 O O . ALA D 1 121 ? 31.271 30.071 22.823 1.00 47.02 117 ALA D O 1
ATOM 10111 N N . PHE D 1 122 ? 31.286 29.423 24.977 1.00 45.96 118 PHE D N 1
ATOM 10112 C CA . PHE D 1 122 ? 31.844 30.679 25.463 1.00 47.00 118 PHE D CA 1
ATOM 10113 C C . PHE D 1 122 ? 33.366 30.618 25.557 1.00 46.51 118 PHE D C 1
ATOM 10114 O O . PHE D 1 122 ? 34.014 31.613 25.880 1.00 49.06 118 PHE D O 1
ATOM 10122 N N . SER D 1 123 ? 33.932 29.449 25.277 1.00 50.41 119 SER D N 1
ATOM 10123 C CA . SER D 1 123 ? 35.376 29.259 25.378 1.00 43.64 119 SER D CA 1
ATOM 10124 C C . SER D 1 123 ? 36.068 29.467 24.033 1.00 52.70 119 SER D C 1
ATOM 10125 O O . SER D 1 123 ? 35.538 29.090 22.987 1.00 50.48 119 SER D O 1
ATOM 10128 N N . ASP D 1 124 ? 37.257 30.060 24.069 1.00 47.24 120 ASP D N 1
ATOM 10129 C CA . ASP D 1 124 ? 38.007 30.357 22.852 1.00 51.65 120 ASP D CA 1
ATOM 10130 C C . ASP D 1 124 ? 38.577 29.104 22.186 1.00 52.66 120 ASP D C 1
ATOM 10131 O O . ASP D 1 124 ? 38.954 29.132 21.013 1.00 52.60 120 ASP D O 1
ATOM 10136 N N . GLU D 1 125 ? 38.639 28.007 22.934 1.00 50.31 121 GLU D N 1
ATOM 10137 C CA . GLU D 1 125 ? 39.106 26.737 22.384 1.00 56.79 121 GLU D CA 1
ATOM 10138 C C . GLU D 1 125 ? 38.089 26.146 21.411 1.00 51.59 121 GLU D C 1
ATOM 10139 O O . GLU D 1 125 ? 38.451 25.654 20.342 1.00 52.54 121 GLU D O 1
ATOM 10145 N N . ILE D 1 126 ? 36.816 26.198 21.790 1.00 47.08 122 ILE D N 1
ATOM 10146 C CA . ILE D 1 126 ? 35.740 25.715 20.932 1.00 50.83 122 ILE D CA 1
ATOM 10147 C C . ILE D 1 126 ? 35.643 26.561 19.662 1.00 46.67 122 ILE D C 1
ATOM 10148 O O . ILE D 1 126 ? 35.369 26.041 18.579 1.00 46.95 122 ILE D O 1
ATOM 10153 N N . LYS D 1 127 ? 35.884 27.862 19.799 1.00 41.55 123 LYS D N 1
ATOM 10154 C CA . LYS D 1 127 ? 35.951 28.751 18.645 1.00 46.73 123 LYS D CA 1
ATOM 10155 C C . LYS D 1 127 ? 37.064 28.309 17.709 1.00 52.25 123 LYS D C 1
ATOM 10156 O O . LYS D 1 127 ? 36.855 28.164 16.504 1.00 52.75 123 LYS D O 1
ATOM 10162 N N . ALA D 1 128 ? 38.249 28.101 18.277 1.00 43.30 124 ALA D N 1
ATOM 10163 C CA . ALA D 1 128 ? 39.411 27.664 17.513 1.00 44.34 124 ALA D CA 1
ATOM 10164 C C . ALA D 1 128 ? 39.129 26.358 16.777 1.00 49.19 124 ALA D C 1
ATOM 10165 O O . ALA D 1 128 ? 39.651 26.132 15.689 1.00 58.22 124 ALA D O 1
ATOM 10167 N N . GLN D 1 129 ? 38.300 25.506 17.376 1.00 50.24 125 GLN D N 1
ATOM 10168 C CA . GLN D 1 129 ? 37.881 24.262 16.735 1.00 54.28 125 GLN D CA 1
ATOM 10169 C C . GLN D 1 129 ? 37.009 24.542 15.519 1.00 51.05 125 GLN D C 1
ATOM 10170 O O . GLN D 1 129 ? 37.211 23.958 14.455 1.00 54.15 125 GLN D O 1
ATOM 10176 N N . VAL D 1 130 ? 36.030 25.428 15.691 1.00 45.26 126 VAL D N 1
ATOM 10177 C CA . VAL D 1 130 ? 35.159 25.843 14.595 1.00 44.59 126 VAL D CA 1
ATOM 10178 C C . VAL D 1 130 ? 35.976 26.429 13.446 1.00 50.67 126 VAL D C 1
ATOM 10179 O O . VAL D 1 130 ? 35.777 26.075 12.283 1.00 49.59 126 VAL D O 1
ATOM 10183 N N . ILE D 1 131 ? 36.902 27.319 13.792 1.00 52.55 127 ILE D N 1
ATOM 10184 C CA . ILE D 1 131 ? 37.765 27.980 12.820 1.00 50.97 127 ILE D CA 1
ATOM 10185 C C . ILE D 1 131 ? 38.687 26.990 12.110 1.00 54.64 127 ILE D C 1
ATOM 10186 O O . ILE D 1 131 ? 38.772 26.983 10.882 1.00 55.24 127 ILE D O 1
ATOM 10191 N N . GLU D 1 132 ? 39.375 26.164 12.892 1.00 50.94 128 GLU D N 1
ATOM 10192 C CA . GLU D 1 132 ? 40.277 25.151 12.350 1.00 58.81 128 GLU D CA 1
ATOM 10193 C C . GLU D 1 132 ? 39.567 24.224 11.365 1.00 52.91 128 GLU D C 1
ATOM 10194 O O . GLU D 1 132 ? 40.108 23.899 10.306 1.00 55.18 128 GLU D O 1
ATOM 10200 N N . GLU D 1 133 ? 38.352 23.813 11.723 1.00 46.14 129 GLU D N 1
ATOM 10201 C CA . GLU D 1 133 ? 37.527 22.949 10.881 1.00 50.97 129 GLU D CA 1
ATOM 10202 C C . GLU D 1 133 ? 37.070 23.682 9.625 1.00 52.13 129 GLU D C 1
ATOM 10203 O O . GLU D 1 133 ? 37.120 23.134 8.527 1.00 53.43 129 GLU D O 1
ATOM 10209 N N . ALA D 1 134 ? 36.622 24.922 9.797 1.00 49.13 130 ALA D N 1
ATOM 10210 C CA . ALA D 1 134 ? 36.128 25.725 8.684 1.00 50.89 130 ALA D CA 1
ATOM 10211 C C . ALA D 1 134 ? 37.213 25.927 7.636 1.00 52.60 130 ALA D C 1
ATOM 10212 O O . ALA D 1 134 ? 36.963 25.804 6.437 1.00 53.52 130 ALA D O 1
ATOM 10214 N N . LYS D 1 135 ? 38.417 26.244 8.098 1.00 52.30 131 LYS D N 1
ATOM 10215 C CA . LYS D 1 135 ? 39.550 26.432 7.206 1.00 53.73 131 LYS D CA 1
ATOM 10216 C C . LYS D 1 135 ? 39.994 25.110 6.597 1.00 47.77 131 LYS D C 1
ATOM 10217 O O . LYS D 1 135 ? 40.527 25.079 5.491 1.00 53.97 131 LYS D O 1
ATOM 10223 N N . LYS D 1 136 ? 39.769 24.022 7.325 1.00 51.08 132 LYS D N 1
ATOM 10224 C CA . LYS D 1 136 ? 40.115 22.690 6.846 1.00 54.13 132 LYS D CA 1
ATOM 10225 C C . LYS D 1 136 ? 39.305 22.330 5.604 1.00 58.43 132 LYS D C 1
ATOM 10226 O O . LYS D 1 136 ? 39.799 21.656 4.697 1.00 55.79 132 LYS D O 1
ATOM 10232 N N . LYS D 1 137 ? 38.065 22.804 5.561 1.00 59.33 133 LYS D N 1
ATOM 10233 C CA . LYS D 1 137 ? 37.157 22.464 4.473 1.00 56.41 133 LYS D CA 1
ATOM 10234 C C . LYS D 1 137 ? 36.901 23.633 3.526 1.00 51.55 133 LYS D C 1
ATOM 10235 O O . LYS D 1 137 ? 36.124 23.511 2.579 1.00 54.66 133 LYS D O 1
ATOM 10241 N N . GLY D 1 138 ? 37.560 24.760 3.775 1.00 50.37 134 GLY D N 1
ATOM 10242 C CA . GLY D 1 138 ? 37.375 25.939 2.950 1.00 53.30 134 GLY D CA 1
ATOM 10243 C C . GLY D 1 138 ? 35.971 26.489 3.085 1.00 56.53 134 GLY D C 1
ATOM 10244 O O . GLY D 1 138 ? 35.385 26.974 2.119 1.00 54.74 134 GLY D O 1
ATOM 10245 N N . ILE D 1 139 ? 35.436 26.409 4.298 1.00 58.16 135 ILE D N 1
ATOM 10246 C CA . ILE D 1 139 ? 34.077 26.856 4.583 1.00 50.57 135 ILE D CA 1
ATOM 10247 C C . ILE D 1 139 ? 34.020 28.342 4.954 1.00 50.49 135 ILE D C 1
ATOM 10248 O O . ILE D 1 139 ? 34.866 28.835 5.702 1.00 41.89 135 ILE D O 1
ATOM 10253 N N . LYS D 1 140 ? 33.026 29.050 4.416 1.00 49.67 136 LYS D N 1
ATOM 10254 C CA . LYS D 1 140 ? 32.742 30.424 4.827 1.00 40.98 136 LYS D CA 1
ATOM 10255 C C . LYS D 1 140 ? 31.254 30.615 5.148 1.00 46.16 136 LYS D C 1
ATOM 10256 O O . LYS D 1 140 ? 30.389 30.378 4.303 1.00 48.00 136 LYS D O 1
ATOM 10262 N N . PHE D 1 141 ? 30.966 31.030 6.380 1.00 44.96 137 PHE D N 1
ATOM 10263 C CA . PHE D 1 141 ? 29.589 31.150 6.866 1.00 38.81 137 PHE D CA 1
ATOM 10264 C C . PHE D 1 141 ? 28.815 32.303 6.229 1.00 38.53 137 PHE D C 1
ATOM 10265 O O . PHE D 1 141 ? 29.295 33.436 6.174 1.00 38.57 137 PHE D O 1
ATOM 10273 N N . ASP D 1 142 ? 27.614 31.999 5.749 1.00 38.07 138 ASP D N 1
ATOM 10274 C CA . ASP D 1 142 ? 26.725 33.013 5.194 1.00 37.80 138 ASP D CA 1
ATOM 10275 C C . ASP D 1 142 ? 25.510 33.199 6.098 1.00 38.19 138 ASP D C 1
ATOM 10276 O O . ASP D 1 142 ? 24.697 34.098 5.885 1.00 37.57 138 ASP D O 1
ATOM 10281 N N . LEU D 1 143 ? 25.399 32.339 7.107 1.00 36.27 139 LEU D N 1
ATOM 10282 C CA . LEU D 1 143 ? 24.356 32.458 8.121 1.00 33.03 139 LEU D CA 1
ATOM 10283 C C . LEU D 1 143 ? 24.856 31.955 9.471 1.00 31.67 139 LEU D C 1
ATOM 10284 O O . LEU D 1 143 ? 25.295 30.813 9.593 1.00 32.80 139 LEU D O 1
ATOM 10289 N N . ILE D 1 144 ? 24.790 32.814 10.483 1.00 32.38 140 ILE D N 1
ATOM 10290 C CA . ILE D 1 144 ? 25.202 32.433 11.829 1.00 33.52 140 ILE D CA 1
ATOM 10291 C C . ILE D 1 144 ? 24.065 32.609 12.826 1.00 28.93 140 ILE D C 1
ATOM 10292 O O . ILE D 1 144 ? 23.680 33.729 13.155 1.00 30.26 140 ILE D O 1
ATOM 10297 N N . VAL D 1 145 ? 23.529 31.492 13.305 1.00 31.63 141 VAL D N 1
ATOM 10298 C CA . VAL D 1 145 ? 22.422 31.529 14.251 1.00 30.59 141 VAL D CA 1
ATOM 10299 C C . VAL D 1 145 ? 22.912 31.390 15.690 1.00 30.33 141 VAL D C 1
ATOM 10300 O O . VAL D 1 145 ? 23.459 30.356 16.075 1.00 29.90 141 VAL D O 1
ATOM 10304 N N . TYR D 1 146 ? 22.718 32.446 16.474 1.00 32.03 142 TYR D N 1
ATOM 10305 C CA . TYR D 1 146 ? 23.109 32.461 17.879 1.00 31.64 142 TYR D CA 1
ATOM 10306 C C . TYR D 1 146 ? 21.891 32.168 18.749 1.00 29.72 142 TYR D C 1
ATOM 10307 O O . TYR D 1 146 ? 21.116 33.068 19.073 1.00 28.69 142 TYR D O 1
ATOM 10316 N N . SER D 1 147 ? 21.716 30.900 19.106 1.00 33.17 143 SER D N 1
ATOM 10317 C CA . SER D 1 147 ? 20.581 30.480 19.919 1.00 31.59 143 SER D CA 1
ATOM 10318 C C . SER D 1 147 ? 21.056 29.898 21.244 1.00 37.31 143 SER D C 1
ATOM 10319 O O . SER D 1 147 ? 20.652 28.801 21.629 1.00 35.37 143 SER D O 1
ATOM 10322 N N . LEU D 1 148 ? 21.909 30.636 21.945 1.00 37.45 144 LEU D N 1
ATOM 10323 C CA . LEU D 1 148 ? 22.484 30.129 23.188 1.00 46.86 144 LEU D CA 1
ATOM 10324 C C . LEU D 1 148 ? 21.554 30.300 24.382 1.00 43.35 144 LEU D C 1
ATOM 10325 O O . LEU D 1 148 ? 21.154 31.412 24.722 1.00 47.31 144 LEU D O 1
ATOM 10330 N N . ALA D 1 149 ? 21.220 29.180 25.011 1.00 40.48 145 ALA D N 1
ATOM 10331 C CA . ALA D 1 149 ? 20.368 29.179 26.190 1.00 51.54 145 ALA D CA 1
ATOM 10332 C C . ALA D 1 149 ? 21.131 28.632 27.393 1.00 54.60 145 ALA D C 1
ATOM 10333 O O . ALA D 1 149 ? 21.165 27.422 27.625 1.00 53.31 145 ALA D O 1
ATOM 10335 N N . SER D 1 150 ? 21.744 29.531 28.154 1.00 56.33 146 SER D N 1
ATOM 10336 C CA . SER D 1 150 ? 22.518 29.143 29.326 1.00 55.23 146 SER D CA 1
ATOM 10337 C C . SER D 1 150 ? 22.216 30.051 30.511 1.00 59.92 146 SER D C 1
ATOM 10338 O O . SER D 1 150 ? 22.031 31.256 30.342 1.00 53.81 146 SER D O 1
ATOM 10341 N N . PRO D 1 151 ? 22.156 29.470 31.718 1.00 57.35 147 PRO D N 1
ATOM 10342 C CA . PRO D 1 151 ? 21.958 30.264 32.933 1.00 51.00 147 PRO D CA 1
ATOM 10343 C C . PRO D 1 151 ? 23.274 30.851 33.430 1.00 53.72 147 PRO D C 1
ATOM 10344 O O . PRO D 1 151 ? 23.270 31.792 34.223 1.00 59.05 147 PRO D O 1
ATOM 10348 N N . VAL D 1 152 ? 24.389 30.295 32.965 1.00 52.19 148 VAL D N 1
ATOM 10349 C CA . VAL D 1 152 ? 25.705 30.727 33.421 1.00 58.43 148 VAL D CA 1
ATOM 10350 C C . VAL D 1 152 ? 26.648 31.020 32.258 1.00 54.30 148 VAL D C 1
ATOM 10351 O O . VAL D 1 152 ? 26.410 30.581 31.133 1.00 57.40 148 VAL D O 1
ATOM 10355 N N . ARG D 1 153 ? 27.716 31.764 32.533 1.00 55.53 149 ARG D N 1
ATOM 10356 C CA . ARG D 1 153 ? 28.759 31.999 31.537 1.00 58.18 149 ARG D CA 1
ATOM 10357 C C . ARG D 1 153 ? 30.136 32.225 32.158 1.00 54.00 149 ARG D C 1
ATOM 10358 O O . ARG D 1 153 ? 30.317 33.126 32.977 1.00 52.72 149 ARG D O 1
ATOM 10366 N N . THR D 1 154 ? 31.106 31.410 31.754 1.00 54.00 150 THR D N 1
ATOM 10367 C CA . THR D 1 154 ? 32.490 31.595 32.178 1.00 61.29 150 THR D CA 1
ATOM 10368 C C . THR D 1 154 ? 33.264 32.434 31.156 1.00 65.34 150 THR D C 1
ATOM 10369 O O . THR D 1 154 ? 33.461 32.014 30.014 1.00 55.76 150 THR D O 1
ATOM 10373 N N . ASP D 1 155 ? 33.687 33.623 31.572 1.00 64.08 151 ASP D N 1
ATOM 10374 C CA . ASP D 1 155 ? 34.469 34.521 30.730 1.00 62.49 151 ASP D CA 1
ATOM 10375 C C . ASP D 1 155 ? 35.856 33.926 30.473 1.00 64.29 151 ASP D C 1
ATOM 10376 O O . ASP D 1 155 ? 36.476 33.372 31.377 1.00 60.95 151 ASP D O 1
ATOM 10381 N N . PRO D 1 156 ? 36.331 34.007 29.223 1.00 59.02 152 PRO D N 1
ATOM 10382 C CA . PRO D 1 156 ? 37.693 33.582 28.888 1.00 61.73 152 PRO D CA 1
ATOM 10383 C C . PRO D 1 156 ? 38.711 34.721 28.976 1.00 63.96 152 PRO D C 1
ATOM 10384 O O . PRO D 1 156 ? 39.847 34.543 28.545 1.00 60.19 152 PRO D O 1
ATOM 10388 N N . ASP D 1 157 ? 38.313 35.870 29.518 1.00 63.39 153 ASP D N 1
ATOM 10389 C CA . ASP D 1 157 ? 39.256 36.967 29.746 1.00 67.29 153 ASP D CA 1
ATOM 10390 C C . ASP D 1 157 ? 39.481 37.152 31.241 1.00 69.79 153 ASP D C 1
ATOM 10391 O O . ASP D 1 157 ? 40.617 37.280 31.703 1.00 72.22 153 ASP D O 1
ATOM 10396 N N . THR D 1 158 ? 38.380 37.182 31.984 1.00 70.88 154 THR D N 1
ATOM 10397 C CA . THR D 1 158 ? 38.414 37.145 33.437 1.00 68.87 154 THR D CA 1
ATOM 10398 C C . THR D 1 158 ? 37.704 35.865 33.856 1.00 70.20 154 THR D C 1
ATOM 10399 O O . THR D 1 158 ? 36.478 35.833 33.963 1.00 70.02 154 THR D O 1
ATOM 10403 N N . GLY D 1 159 ? 38.478 34.811 34.089 1.00 69.78 155 GLY D N 1
ATOM 10404 C CA . GLY D 1 159 ? 37.927 33.486 34.315 1.00 64.64 155 GLY D CA 1
ATOM 10405 C C . GLY D 1 159 ? 36.940 33.296 35.459 1.00 68.47 155 GLY D C 1
ATOM 10406 O O . GLY D 1 159 ? 37.016 32.298 36.174 1.00 72.53 155 GLY D O 1
ATOM 10407 N N . ILE D 1 160 ? 36.009 34.231 35.635 1.00 58.96 156 ILE D N 1
ATOM 10408 C CA . ILE D 1 160 ? 34.945 34.057 36.623 1.00 60.15 156 ILE D CA 1
ATOM 10409 C C . ILE D 1 160 ? 33.669 33.535 35.968 1.00 66.89 156 ILE D C 1
ATOM 10410 O O . ILE D 1 160 ? 33.421 33.774 34.783 1.00 64.73 156 ILE D O 1
ATOM 10415 N N . MET D 1 161 ? 32.872 32.803 36.738 1.00 60.88 157 MET D N 1
ATOM 10416 C CA . MET D 1 161 ? 31.580 32.341 36.256 1.00 63.63 157 MET D CA 1
ATOM 10417 C C . MET D 1 161 ? 30.482 33.318 36.661 1.00 61.59 157 MET D C 1
ATOM 10418 O O . MET D 1 161 ? 30.344 33.663 37.835 1.00 57.97 157 MET D O 1
ATOM 10423 N N . HIS D 1 162 ? 29.707 33.768 35.680 1.00 63.01 158 HIS D N 1
ATOM 10424 C CA . HIS D 1 162 ? 28.558 34.623 35.951 1.00 56.29 158 HIS D CA 1
ATOM 10425 C C . HIS D 1 162 ? 27.280 33.808 35.871 1.00 55.54 158 HIS D C 1
ATOM 10426 O O . HIS D 1 162 ? 27.162 32.918 35.032 1.00 61.24 158 HIS D O 1
ATOM 10433 N N . LYS D 1 163 ? 26.325 34.112 36.743 1.00 60.55 159 LYS D N 1
ATOM 10434 C CA . LYS D 1 163 ? 25.074 33.367 36.791 1.00 62.12 159 LYS D CA 1
ATOM 10435 C C . LYS D 1 163 ? 23.896 34.309 36.569 1.00 58.81 159 LYS D C 1
ATOM 10436 O O . LYS D 1 163 ? 23.848 35.396 37.148 1.00 55.95 159 LYS D O 1
ATOM 10442 N N . SER D 1 164 ? 22.955 33.891 35.724 1.00 61.86 160 SER D N 1
ATOM 10443 C CA . SER D 1 164 ? 21.829 34.740 35.340 1.00 56.33 160 SER D CA 1
ATOM 10444 C C . SER D 1 164 ? 20.601 34.490 36.206 1.00 57.63 160 SER D C 1
ATOM 10445 O O . SER D 1 164 ? 20.339 33.360 36.616 1.00 62.85 160 SER D O 1
ATOM 10448 N N . VAL D 1 165 ? 19.851 35.552 36.479 1.00 53.73 161 VAL D N 1
ATOM 10449 C CA . VAL D 1 165 ? 18.619 35.449 37.251 1.00 60.15 161 VAL D CA 1
ATOM 10450 C C . VAL D 1 165 ? 17.453 35.998 36.437 1.00 57.25 161 VAL D C 1
ATOM 10451 O O . VAL D 1 165 ? 17.665 36.687 35.444 1.00 58.31 161 VAL D O 1
ATOM 10455 N N . LEU D 1 166 ? 16.229 35.675 36.845 1.00 59.04 162 LEU D N 1
ATOM 10456 C CA . LEU D 1 166 ? 15.029 36.173 36.174 1.00 60.18 162 LEU D CA 1
ATOM 10457 C C . LEU D 1 166 ? 14.193 37.003 37.146 1.00 63.51 162 LEU D C 1
ATOM 10458 O O . LEU D 1 166 ? 13.129 36.570 37.590 1.00 64.73 162 LEU D O 1
ATOM 10463 N N . LYS D 1 167 ? 14.680 38.197 37.474 1.00 64.19 163 LYS D N 1
ATOM 10464 C CA . LYS D 1 167 ? 14.066 39.028 38.508 1.00 68.10 163 LYS D CA 1
ATOM 10465 C C . LYS D 1 167 ? 13.864 40.489 38.084 1.00 74.43 163 LYS D C 1
ATOM 10466 O O . LYS D 1 167 ? 14.694 41.056 37.373 1.00 69.08 163 LYS D O 1
ATOM 10472 N N . PRO D 1 168 ? 12.745 41.096 38.519 1.00 74.32 164 PRO D N 1
ATOM 10473 C CA . PRO D 1 168 ? 12.350 42.479 38.209 1.00 74.00 164 PRO D CA 1
ATOM 10474 C C . PRO D 1 168 ? 13.039 43.545 39.064 1.00 78.90 164 PRO D C 1
ATOM 10475 O O . PRO D 1 168 ? 14.157 43.340 39.537 1.00 78.02 164 PRO D O 1
ATOM 10479 N N . PHE D 1 169 ? 12.361 44.679 39.242 1.00 80.21 165 PHE D N 1
ATOM 10480 C CA . PHE D 1 169 ? 12.867 45.788 40.050 1.00 84.20 165 PHE D CA 1
ATOM 10481 C C . PHE D 1 169 ? 11.740 46.413 40.872 1.00 86.21 165 PHE D C 1
ATOM 10482 O O . PHE D 1 169 ? 10.565 46.211 40.570 1.00 88.56 165 PHE D O 1
ATOM 10490 N N . GLY D 1 170 ? 12.098 47.185 41.896 1.00 84.12 166 GLY D N 1
ATOM 10491 C CA . GLY D 1 170 ? 11.117 47.893 42.702 1.00 84.83 166 GLY D CA 1
ATOM 10492 C C . GLY D 1 170 ? 10.147 46.986 43.436 1.00 83.99 166 GLY D C 1
ATOM 10493 O O . GLY D 1 170 ? 10.482 46.404 44.468 1.00 86.57 166 GLY D O 1
ATOM 10494 N N . LYS D 1 171 ? 8.937 46.867 42.901 1.00 80.31 167 LYS D N 1
ATOM 10495 C CA . LYS D 1 171 ? 7.914 46.028 43.508 1.00 81.89 167 LYS D CA 1
ATOM 10496 C C . LYS D 1 171 ? 8.017 44.597 43.002 1.00 83.97 167 LYS D C 1
ATOM 10497 O O . LYS D 1 171 ? 7.971 44.353 41.794 1.00 79.42 167 LYS D O 1
ATOM 10503 N N . THR D 1 172 ? 8.176 43.666 43.941 1.00 83.07 168 THR D N 1
ATOM 10504 C CA . THR D 1 172 ? 8.246 42.237 43.648 1.00 73.84 168 THR D CA 1
ATOM 10505 C C . THR D 1 172 ? 7.181 41.815 42.644 1.00 73.04 168 THR D C 1
ATOM 10506 O O . THR D 1 172 ? 5.993 42.068 42.846 1.00 71.48 168 THR D O 1
ATOM 10510 N N . PHE D 1 173 ? 7.610 41.200 41.546 1.00 74.78 169 PHE D N 1
ATOM 10511 C CA . PHE D 1 173 ? 6.653 40.645 40.603 1.00 68.14 169 PHE D CA 1
ATOM 10512 C C . PHE D 1 173 ? 6.130 39.327 41.133 1.00 61.22 169 PHE D C 1
ATOM 10513 O O . PHE D 1 173 ? 6.894 38.446 41.539 1.00 56.94 169 PHE D O 1
ATOM 10521 N N . THR D 1 174 ? 4.810 39.215 41.122 1.00 55.41 170 THR D N 1
ATOM 10522 C CA . THR D 1 174 ? 4.122 38.034 41.596 1.00 55.72 170 THR D CA 1
ATOM 10523 C C . THR D 1 174 ? 2.954 37.798 40.665 1.00 50.96 170 THR D C 1
ATOM 10524 O O . THR D 1 174 ? 2.397 38.742 40.103 1.00 52.90 170 THR D O 1
ATOM 10528 N N . GLY D 1 175 ? 2.588 36.537 40.495 1.00 51.77 171 GLY D N 1
ATOM 10529 C CA . GLY D 1 175 ? 1.477 36.186 39.642 1.00 44.41 171 GLY D CA 1
ATOM 10530 C C . GLY D 1 175 ? 1.147 34.725 39.814 1.00 46.91 171 GLY D C 1
ATOM 10531 O O . GLY D 1 175 ? 1.828 34.001 40.541 1.00 51.57 171 GLY D O 1
ATOM 10532 N N . LYS D 1 176 ? 0.090 34.292 39.146 1.00 48.24 172 LYS D N 1
ATOM 10533 C CA . LYS D 1 176 ? -0.346 32.914 39.231 1.00 49.86 172 LYS D CA 1
ATOM 10534 C C . LYS D 1 176 ? 0.599 32.021 38.439 1.00 55.82 172 LYS D C 1
ATOM 10535 O O . LYS D 1 176 ? 1.468 32.510 37.720 1.00 61.33 172 LYS D O 1
ATOM 10541 N N . THR D 1 177 ? 0.438 30.714 38.606 1.00 56.12 173 THR D N 1
ATOM 10542 C CA . THR D 1 177 ? 1.127 29.725 37.787 1.00 51.15 173 THR D CA 1
ATOM 10543 C C . THR D 1 177 ? 0.435 28.380 37.962 1.00 56.74 173 THR D C 1
ATOM 10544 O O . THR D 1 177 ? -0.293 28.169 38.934 1.00 56.22 173 THR D O 1
ATOM 10548 N N . VAL D 1 178 ? 0.657 27.472 37.017 1.00 43.39 174 VAL D N 1
ATOM 10549 C CA . VAL D 1 178 ? -0.062 26.202 37.009 1.00 45.37 174 VAL D CA 1
ATOM 10550 C C . VAL D 1 178 ? 0.850 24.993 36.805 1.00 52.47 174 VAL D C 1
ATOM 10551 O O . VAL D 1 178 ? 1.646 24.959 35.869 1.00 48.99 174 VAL D O 1
ATOM 10555 N N . ASP D 1 179 ? 0.727 24.006 37.688 1.00 52.62 175 ASP D N 1
ATOM 10556 C CA . ASP D 1 179 ? 1.354 22.712 37.467 1.00 50.64 175 ASP D CA 1
ATOM 10557 C C . ASP D 1 179 ? 0.596 21.982 36.364 1.00 55.06 175 ASP D C 1
ATOM 10558 O O . ASP D 1 179 ? -0.587 21.681 36.516 1.00 56.09 175 ASP D O 1
ATOM 10563 N N . PRO D 1 180 ? 1.282 21.689 35.251 1.00 50.35 176 PRO D N 1
ATOM 10564 C CA . PRO D 1 180 ? 0.671 21.108 34.050 1.00 46.51 176 PRO D CA 1
ATOM 10565 C C . PRO D 1 180 ? 0.224 19.665 34.256 1.00 46.12 176 PRO D C 1
ATOM 10566 O O . PRO D 1 180 ? -0.712 19.211 33.598 1.00 46.74 176 PRO D O 1
ATOM 10570 N N . PHE D 1 181 ? 0.885 18.957 35.165 1.00 50.19 177 PHE D N 1
ATOM 10571 C CA . PHE D 1 181 ? 0.672 17.520 35.311 1.00 52.75 177 PHE D CA 1
ATOM 10572 C C . PHE D 1 181 ? -0.505 17.149 36.212 1.00 57.93 177 PHE D C 1
ATOM 10573 O O . PHE D 1 181 ? -0.979 16.013 36.185 1.00 60.22 177 PHE D O 1
ATOM 10581 N N . THR D 1 182 ? -0.975 18.105 37.005 1.00 51.15 178 THR D N 1
ATOM 10582 C CA . THR D 1 182 ? -2.173 17.900 37.809 1.00 60.47 178 THR D CA 1
ATOM 10583 C C . THR D 1 182 ? -3.211 18.967 37.481 1.00 64.52 178 THR D C 1
ATOM 10584 O O . THR D 1 182 ? -4.363 18.655 37.178 1.00 69.25 178 THR D O 1
ATOM 10588 N N . GLY D 1 183 ? -2.788 20.226 37.530 1.00 62.41 179 GLY D N 1
ATOM 10589 C CA . GLY D 1 183 ? -3.682 21.342 37.293 1.00 60.18 179 GLY D CA 1
ATOM 10590 C C . GLY D 1 183 ? -3.879 22.157 38.553 1.00 62.30 179 GLY D C 1
ATOM 10591 O O . GLY D 1 183 ? -5.009 22.453 38.946 1.00 69.04 179 GLY D O 1
ATOM 10592 N N . GLU D 1 184 ? -2.789 22.559 39.172 1.00 53.49 180 GLU D N 1
ATOM 10593 C CA . GLU D 1 184 ? -2.846 23.236 40.445 1.00 59.25 180 GLU D CA 1
ATOM 10594 C C . GLU D 1 184 ? -2.279 24.633 40.368 1.00 58.16 180 GLU D C 1
ATOM 10595 O O . GLU D 1 184 ? -1.233 24.845 39.809 1.00 56.58 180 GLU D O 1
ATOM 10601 N N . LEU D 1 185 ? -2.951 25.566 41.003 1.00 30.00 181 LEU D N 1
ATOM 10602 C CA . LEU D 1 185 ? -2.793 26.944 40.669 1.00 30.00 181 LEU D CA 1
ATOM 10603 C C . LEU D 1 185 ? -1.985 27.934 41.465 1.00 30.00 181 LEU D C 1
ATOM 10604 O O . LEU D 1 185 ? -2.048 29.079 41.174 1.00 30.00 181 LEU D O 1
ATOM 10609 N N . LYS D 1 186 ? -1.211 27.504 42.424 1.00 56.75 182 LYS D N 1
ATOM 10610 C CA . LYS D 1 186 ? -0.544 28.421 43.319 1.00 62.14 182 LYS D CA 1
ATOM 10611 C C . LYS D 1 186 ? 0.119 29.610 42.680 1.00 56.28 182 LYS D C 1
ATOM 10612 O O . LYS D 1 186 ? 0.456 29.582 41.547 1.00 60.32 182 LYS D O 1
ATOM 10618 N N . GLU D 1 187 ? 0.288 30.655 43.442 1.00 52.08 183 GLU D N 1
ATOM 10619 C CA . GLU D 1 187 ? 0.862 31.882 42.913 1.00 54.59 183 GLU D CA 1
ATOM 10620 C C . GLU D 1 187 ? 2.300 32.043 43.394 1.00 55.70 183 GLU D C 1
ATOM 10621 O O . GLU D 1 187 ? 2.584 31.883 44.577 1.00 61.46 183 GLU D O 1
ATOM 10627 N N . ILE D 1 188 ? 3.204 32.369 42.474 1.00 48.99 184 ILE D N 1
ATOM 10628 C CA . ILE D 1 188 ? 4.629 32.451 42.787 1.00 53.74 184 ILE D CA 1
ATOM 10629 C C . ILE D 1 188 ? 5.160 33.866 42.566 1.00 49.48 184 ILE D C 1
ATOM 10630 O O . ILE D 1 188 ? 4.593 34.627 41.783 1.00 56.01 184 ILE D O 1
ATOM 10635 N N . SER D 1 189 ? 6.239 34.213 43.265 1.00 58.61 185 SER D N 1
ATOM 10636 C CA . SER D 1 189 ? 6.805 35.555 43.208 1.00 61.45 185 SER D CA 1
ATOM 10637 C C . SER D 1 189 ? 8.239 35.556 42.682 1.00 58.95 185 SER D C 1
ATOM 10638 O O . SER D 1 189 ? 8.879 34.510 42.575 1.00 62.26 185 SER D O 1
ATOM 10641 N N . ALA D 1 190 ? 8.732 36.749 42.365 1.00 61.45 186 ALA D N 1
ATOM 10642 C CA . ALA D 1 190 ? 10.119 36.948 41.974 1.00 66.37 186 ALA D CA 1
ATOM 10643 C C . ALA D 1 190 ? 10.570 38.307 42.479 1.00 66.99 186 ALA D C 1
ATOM 10644 O O . ALA D 1 190 ? 10.244 39.334 41.885 1.00 71.26 186 ALA D O 1
ATOM 10646 N N . GLU D 1 191 ? 11.305 38.309 43.587 1.00 74.63 187 GLU D N 1
ATOM 10647 C CA . GLU D 1 191 ? 11.816 39.544 44.173 1.00 77.21 187 GLU D CA 1
ATOM 10648 C C . GLU D 1 191 ? 12.717 40.298 43.204 1.00 73.64 187 GLU D C 1
ATOM 10649 O O . GLU D 1 191 ? 13.285 39.700 42.293 1.00 75.15 187 GLU D O 1
ATOM 10655 N N . PRO D 1 192 ? 12.833 41.622 43.391 1.00 76.08 188 PRO D N 1
ATOM 10656 C CA . PRO D 1 192 ? 13.782 42.447 42.643 1.00 77.07 188 PRO D CA 1
ATOM 10657 C C . PRO D 1 192 ? 15.196 41.902 42.731 1.00 75.40 188 PRO D C 1
ATOM 10658 O O . PRO D 1 192 ? 15.491 41.102 43.617 1.00 82.18 188 PRO D O 1
ATOM 10662 N N . ALA D 1 193 ? 16.059 42.347 41.825 1.00 68.65 189 ALA D N 1
ATOM 10663 C CA . ALA D 1 193 ? 17.435 41.879 41.772 1.00 73.17 189 ALA D CA 1
ATOM 10664 C C . ALA D 1 193 ? 18.389 42.959 42.258 1.00 74.66 189 ALA D C 1
ATOM 10665 O O . ALA D 1 193 ? 18.159 44.146 42.026 1.00 67.07 189 ALA D O 1
ATOM 10667 N N . ASN D 1 194 ? 19.459 42.554 42.933 1.00 72.53 190 ASN D N 1
ATOM 10668 C CA . ASN D 1 194 ? 20.526 43.495 43.227 1.00 75.56 190 ASN D CA 1
ATOM 10669 C C . ASN D 1 194 ? 21.278 43.745 41.929 1.00 77.37 190 ASN D C 1
ATOM 10670 O O . ASN D 1 194 ? 21.535 42.811 41.169 1.00 72.43 190 ASN D O 1
ATOM 10675 N N . ASP D 1 195 ? 21.607 45.007 41.667 1.00 75.87 191 ASP D N 1
ATOM 10676 C CA . ASP D 1 195 ? 22.190 45.408 40.388 1.00 78.93 191 ASP D CA 1
ATOM 10677 C C . ASP D 1 195 ? 23.434 44.609 40.000 1.00 79.12 191 ASP D C 1
ATOM 10678 O O . ASP D 1 195 ? 23.776 44.516 38.822 1.00 79.53 191 ASP D O 1
ATOM 10683 N N . GLU D 1 196 ? 24.101 44.030 40.993 1.00 78.88 192 GLU D N 1
ATOM 10684 C CA . GLU D 1 196 ? 25.278 43.207 40.746 1.00 80.38 192 GLU D CA 1
ATOM 10685 C C . GLU D 1 196 ? 24.891 41.925 40.010 1.00 79.27 192 GLU D C 1
ATOM 10686 O O . GLU D 1 196 ? 25.677 41.384 39.232 1.00 79.53 192 GLU D O 1
ATOM 10692 N N . GLU D 1 197 ? 23.676 41.444 40.260 1.00 77.32 193 GLU D N 1
ATOM 10693 C CA . GLU D 1 197 ? 23.152 40.286 39.546 1.00 70.19 193 GLU D CA 1
ATOM 10694 C C . GLU D 1 197 ? 22.862 40.650 38.097 1.00 71.48 193 GLU D C 1
ATOM 10695 O O . GLU D 1 197 ? 23.093 39.851 37.188 1.00 65.48 193 GLU D O 1
ATOM 10701 N N . ALA D 1 198 ? 22.351 41.859 37.891 1.00 68.63 194 ALA D N 1
ATOM 10702 C CA . ALA D 1 198 ? 22.053 42.351 36.553 1.00 65.03 194 ALA D CA 1
ATOM 10703 C C . ALA D 1 198 ? 23.321 42.422 35.712 1.00 65.32 194 ALA D C 1
ATOM 10704 O O . ALA D 1 198 ? 23.293 42.167 34.508 1.00 58.45 194 ALA D O 1
ATOM 10706 N N . ALA D 1 199 ? 24.432 42.767 36.355 1.00 63.79 195 ALA D N 1
ATOM 10707 C CA . ALA D 1 199 ? 25.724 42.822 35.684 1.00 65.63 195 ALA D CA 1
ATOM 10708 C C . ALA D 1 199 ? 26.140 41.426 35.238 1.00 64.06 195 ALA D C 1
ATOM 10709 O O . ALA D 1 199 ? 26.617 41.235 34.119 1.00 63.17 195 ALA D O 1
ATOM 10711 N N . ALA D 1 200 ? 25.949 40.452 36.121 1.00 65.83 196 ALA D N 1
ATOM 10712 C CA . ALA D 1 200 ? 26.239 39.060 35.801 1.00 65.91 196 ALA D CA 1
ATOM 10713 C C . ALA D 1 200 ? 25.266 38.521 34.752 1.00 64.94 196 ALA D C 1
ATOM 10714 O O . ALA D 1 200 ? 25.642 37.711 33.902 1.00 59.76 196 ALA D O 1
ATOM 10716 N N . THR D 1 201 ? 24.018 38.980 34.810 1.00 58.39 197 THR D N 1
ATOM 10717 C CA . THR D 1 201 ? 22.984 38.531 33.876 1.00 53.97 197 THR D CA 1
ATOM 10718 C C . THR D 1 201 ? 23.252 38.988 32.443 1.00 60.20 197 THR D C 1
ATOM 10719 O O . THR D 1 201 ? 23.279 38.170 31.520 1.00 54.88 197 THR D O 1
ATOM 10723 N N . VAL D 1 202 ? 23.432 40.296 32.265 1.00 54.19 198 VAL D N 1
ATOM 10724 C CA . VAL D 1 202 ? 23.766 40.871 30.962 1.00 54.39 198 VAL D CA 1
ATOM 10725 C C . VAL D 1 202 ? 25.024 40.214 30.409 1.00 57.85 198 VAL D C 1
ATOM 10726 O O . VAL D 1 202 ? 25.141 39.979 29.207 1.00 56.90 198 VAL D O 1
ATOM 10730 N N . LYS D 1 203 ? 25.954 39.902 31.305 1.00 52.42 199 LYS D N 1
ATOM 10731 C CA . LYS D 1 203 ? 27.179 39.205 30.943 1.00 50.96 199 LYS D CA 1
ATOM 10732 C C . LYS D 1 203 ? 26.855 37.845 30.333 1.00 51.09 199 LYS D C 1
ATOM 10733 O O . LYS D 1 203 ? 27.579 37.355 29.469 1.00 45.65 199 LYS D O 1
ATOM 10739 N N . VAL D 1 204 ? 25.757 37.245 30.781 1.00 49.63 200 VAL D N 1
ATOM 10740 C CA . VAL D 1 204 ? 25.343 35.935 30.292 1.00 52.27 200 VAL D CA 1
ATOM 10741 C C . VAL D 1 204 ? 24.459 36.024 29.050 1.00 45.87 200 VAL D C 1
ATOM 10742 O O . VAL D 1 204 ? 24.762 35.426 28.020 1.00 51.98 200 VAL D O 1
ATOM 10746 N N . MET D 1 205 ? 23.367 36.772 29.152 1.00 49.32 201 MET D N 1
ATOM 10747 C CA . MET D 1 205 ? 22.357 36.785 28.103 1.00 50.60 201 MET D CA 1
ATOM 10748 C C . MET D 1 205 ? 22.495 38.007 27.202 1.00 49.78 201 MET D C 1
ATOM 10749 O O . MET D 1 205 ? 21.516 38.489 26.628 1.00 48.72 201 MET D O 1
ATOM 10754 N N . GLY D 1 206 ? 23.727 38.490 27.071 1.00 51.98 202 GLY D N 1
ATOM 10755 C CA . GLY D 1 206 ? 24.014 39.638 26.234 1.00 52.52 202 GLY D CA 1
ATOM 10756 C C . GLY D 1 206 ? 24.641 39.246 24.912 1.00 43.33 202 GLY D C 1
ATOM 10757 O O . GLY D 1 206 ? 24.764 38.062 24.592 1.00 35.17 202 GLY D O 1
ATOM 10758 N N . GLY D 1 207 ? 25.041 40.249 24.140 1.00 43.49 203 GLY D N 1
ATOM 10759 C CA . GLY D 1 207 ? 25.634 40.014 22.839 1.00 39.38 203 GLY D CA 1
ATOM 10760 C C . GLY D 1 207 ? 27.145 39.960 22.911 1.00 39.53 203 GLY D C 1
ATOM 10761 O O . GLY D 1 207 ? 27.821 40.017 21.887 1.00 40.41 203 GLY D O 1
ATOM 10762 N N . GLU D 1 208 ? 27.678 39.848 24.123 1.00 36.12 204 GLU D N 1
ATOM 10763 C CA . GLU D 1 208 ? 29.125 39.824 24.315 1.00 36.63 204 GLU D CA 1
ATOM 10764 C C . GLU D 1 208 ? 29.783 38.629 23.626 1.00 40.98 204 GLU D C 1
ATOM 10765 O O . GLU D 1 208 ? 30.795 38.780 22.941 1.00 44.64 204 GLU D O 1
ATOM 10771 N N . ASP D 1 209 ? 29.208 37.444 23.803 1.00 37.44 205 ASP D N 1
ATOM 10772 C CA . ASP D 1 209 ? 29.746 36.246 23.166 1.00 44.14 205 ASP D CA 1
ATOM 10773 C C . ASP D 1 209 ? 29.375 36.205 21.687 1.00 36.96 205 ASP D C 1
ATOM 10774 O O . ASP D 1 209 ? 30.149 35.719 20.858 1.00 39.56 205 ASP D O 1
ATOM 10779 N N . TRP D 1 210 ? 28.183 36.710 21.375 1.00 36.23 206 TRP D N 1
ATOM 10780 C CA . TRP D 1 210 ? 27.702 36.815 20.000 1.00 42.25 206 TRP D CA 1
ATOM 10781 C C . TRP D 1 210 ? 28.697 37.618 19.179 1.00 41.47 206 TRP D C 1
ATOM 10782 O O . TRP D 1 210 ? 29.237 37.128 18.188 1.00 45.66 206 TRP D O 1
ATOM 10793 N N . GLU D 1 211 ? 28.953 38.844 19.623 1.00 37.97 207 GLU D N 1
ATOM 10794 C CA . GLU D 1 211 ? 29.928 39.724 18.994 1.00 39.46 207 GLU D CA 1
ATOM 10795 C C . GLU D 1 211 ? 31.313 39.086 18.920 1.00 44.83 207 GLU D C 1
ATOM 10796 O O . GLU D 1 211 ? 32.001 39.189 17.903 1.00 45.51 207 GLU D O 1
ATOM 10802 N N . ARG D 1 212 ? 31.707 38.420 20.000 1.00 38.99 208 ARG D N 1
ATOM 10803 C CA . ARG D 1 212 ? 33.008 37.768 20.076 1.00 39.50 208 ARG D CA 1
ATOM 10804 C C . ARG D 1 212 ? 33.155 36.684 19.009 1.00 44.18 208 ARG D C 1
ATOM 10805 O O . ARG D 1 212 ? 34.235 36.501 18.445 1.00 40.44 208 ARG D O 1
ATOM 10813 N N . TRP D 1 213 ? 32.067 35.970 18.733 1.00 43.71 209 TRP D N 1
ATOM 10814 C CA . TRP D 1 213 ? 32.060 34.965 17.674 1.00 44.59 209 TRP D CA 1
ATOM 10815 C C . TRP D 1 213 ? 32.270 35.608 16.309 1.00 46.08 209 TRP D C 1
ATOM 10816 O O . TRP D 1 213 ? 33.061 35.127 15.496 1.00 44.27 209 TRP D O 1
ATOM 10827 N N . ILE D 1 214 ? 31.552 36.699 16.068 1.00 43.77 210 ILE D N 1
ATOM 10828 C CA . ILE D 1 214 ? 31.606 37.404 14.793 1.00 50.99 210 ILE D CA 1
ATOM 10829 C C . ILE D 1 214 ? 33.015 37.899 14.476 1.00 52.22 210 ILE D C 1
ATOM 10830 O O . ILE D 1 214 ? 33.462 37.828 13.332 1.00 55.78 210 ILE D O 1
ATOM 10835 N N . LYS D 1 215 ? 33.720 38.374 15.499 1.00 46.39 211 LYS D N 1
ATOM 10836 C CA . LYS D 1 215 ? 35.016 39.019 15.305 1.00 49.06 211 LYS D CA 1
ATOM 10837 C C . LYS D 1 215 ? 36.158 38.048 15.027 1.00 50.97 211 LYS D C 1
ATOM 10838 O O . LYS D 1 215 ? 37.026 38.328 14.203 1.00 51.86 211 LYS D O 1
ATOM 10844 N N . GLN D 1 216 ? 36.168 36.913 15.715 1.00 52.43 212 GLN D N 1
ATOM 10845 C CA . GLN D 1 216 ? 37.195 35.911 15.462 1.00 58.60 212 GLN D CA 1
ATOM 10846 C C . GLN D 1 216 ? 36.980 35.280 14.089 1.00 55.57 212 GLN D C 1
ATOM 10847 O O . GLN D 1 216 ? 37.935 35.003 13.367 1.00 59.66 212 GLN D O 1
ATOM 10853 N N . LEU D 1 217 ? 35.717 35.080 13.729 1.00 54.81 213 LEU D N 1
ATOM 10854 C CA . LEU D 1 217 ? 35.359 34.567 12.413 1.00 56.98 213 LEU D CA 1
ATOM 10855 C C . LEU D 1 217 ? 35.655 35.606 11.340 1.00 54.27 213 LEU D C 1
ATOM 10856 O O . LEU D 1 217 ? 36.112 35.265 10.254 1.00 57.14 213 LEU D O 1
ATOM 10861 N N . SER D 1 218 ? 35.384 36.871 11.646 1.00 54.63 214 SER D N 1
ATOM 10862 C CA . SER D 1 218 ? 35.694 37.955 10.722 1.00 59.48 214 SER D CA 1
ATOM 10863 C C . SER D 1 218 ? 37.202 38.070 10.495 1.00 63.12 214 SER D C 1
ATOM 10864 O O . SER D 1 218 ? 37.661 38.100 9.356 1.00 61.79 214 SER D O 1
ATOM 10867 N N . LYS D 1 219 ? 37.963 38.141 11.585 1.00 63.99 215 LYS D N 1
ATOM 10868 C CA . LYS D 1 219 ? 39.405 38.375 11.504 1.00 60.40 215 LYS D CA 1
ATOM 10869 C C . LYS D 1 219 ? 40.156 37.236 10.812 1.00 65.06 215 LYS D C 1
ATOM 10870 O O . LYS D 1 219 ? 41.263 37.429 10.309 1.00 71.55 215 LYS D O 1
ATOM 10876 N N . GLU D 1 220 ? 39.554 36.053 10.784 1.00 63.35 216 GLU D N 1
ATOM 10877 C CA . GLU D 1 220 ? 40.151 34.920 10.092 1.00 62.26 216 GLU D CA 1
ATOM 10878 C C . GLU D 1 220 ? 39.563 34.794 8.689 1.00 65.53 216 GLU D C 1
ATOM 10879 O O . GLU D 1 220 ? 39.788 33.793 8.010 1.00 66.76 216 GLU D O 1
ATOM 10885 N N . GLY D 1 221 ? 38.800 35.804 8.268 1.00 62.61 217 GLY D N 1
ATOM 10886 C CA . GLY D 1 221 ? 38.192 35.824 6.946 1.00 63.02 217 GLY D CA 1
ATOM 10887 C C . GLY D 1 221 ? 37.241 34.667 6.705 1.00 61.39 217 GLY D C 1
ATOM 10888 O O . GLY D 1 221 ? 37.332 33.986 5.684 1.00 62.28 217 GLY D O 1
ATOM 10889 N N . LEU D 1 222 ? 36.333 34.442 7.653 1.00 60.16 218 LEU D N 1
ATOM 10890 C CA . LEU D 1 222 ? 35.386 33.328 7.578 1.00 57.08 218 LEU D CA 1
ATOM 10891 C C . LEU D 1 222 ? 33.932 33.797 7.501 1.00 52.94 218 LEU D C 1
ATOM 10892 O O . LEU D 1 222 ? 33.005 32.988 7.570 1.00 44.53 218 LEU D O 1
ATOM 10897 N N . LEU D 1 223 ? 33.740 35.105 7.364 1.00 47.56 219 LEU D N 1
ATOM 10898 C CA . LEU D 1 223 ? 32.405 35.682 7.218 1.00 47.37 219 LEU D CA 1
ATOM 10899 C C . LEU D 1 223 ? 32.142 36.078 5.765 1.00 55.97 219 LEU D C 1
ATOM 10900 O O . LEU D 1 223 ? 32.644 37.102 5.299 1.00 58.10 219 LEU D O 1
ATOM 10905 N N . GLU D 1 224 ? 31.351 35.275 5.055 1.00 50.22 220 GLU D N 1
ATOM 10906 C CA . GLU D 1 224 ? 31.068 35.529 3.642 1.00 54.79 220 GLU D CA 1
ATOM 10907 C C . GLU D 1 224 ? 30.366 36.868 3.465 1.00 48.69 220 GLU D C 1
ATOM 10908 O O . GLU D 1 224 ? 29.684 37.339 4.371 1.00 46.50 220 GLU D O 1
ATOM 10914 N N . GLU D 1 225 ? 30.557 37.486 2.305 1.00 52.97 221 GLU D N 1
ATOM 10915 C CA . GLU D 1 225 ? 29.956 38.781 2.023 1.00 52.77 221 GLU D CA 1
ATOM 10916 C C . GLU D 1 225 ? 28.435 38.721 2.112 1.00 48.37 221 GLU D C 1
ATOM 10917 O O . GLU D 1 225 ? 27.795 37.869 1.493 1.00 51.72 221 GLU D O 1
ATOM 10923 N N . GLY D 1 226 ? 27.870 39.631 2.899 1.00 44.73 222 GLY D N 1
ATOM 10924 C CA . GLY D 1 226 ? 26.436 39.693 3.098 1.00 50.82 222 GLY D CA 1
ATOM 10925 C C . GLY D 1 226 ? 25.936 38.646 4.074 1.00 55.62 222 GLY D C 1
ATOM 10926 O O . GLY D 1 226 ? 24.751 38.310 4.074 1.00 48.14 222 GLY D O 1
ATOM 10927 N N . CYS D 1 227 ? 26.838 38.132 4.907 1.00 49.28 223 CYS D N 1
ATOM 10928 C CA . CYS D 1 227 ? 26.487 37.103 5.883 1.00 38.12 223 CYS D CA 1
ATOM 10929 C C . CYS D 1 227 ? 25.408 37.584 6.838 1.00 36.49 223 CYS D C 1
ATOM 10930 O O . CYS D 1 227 ? 25.457 38.710 7.333 1.00 37.55 223 CYS D O 1
ATOM 10933 N N . ILE D 1 228 ? 24.430 36.724 7.088 1.00 30.26 224 ILE D N 1
ATOM 10934 C CA . ILE D 1 228 ? 23.362 37.034 8.025 1.00 38.96 224 ILE D CA 1
ATOM 10935 C C . ILE D 1 228 ? 23.678 36.429 9.387 1.00 32.47 224 ILE D C 1
ATOM 10936 O O . ILE D 1 228 ? 24.083 35.273 9.479 1.00 34.57 224 ILE D O 1
ATOM 10941 N N . THR D 1 229 ? 23.508 37.212 10.445 1.00 35.21 225 THR D N 1
ATOM 10942 C CA . THR D 1 229 ? 23.611 36.666 11.792 1.00 38.70 225 THR D CA 1
ATOM 10943 C C . THR D 1 229 ? 22.399 37.063 12.632 1.00 34.54 225 THR D C 1
ATOM 10944 O O . THR D 1 229 ? 21.931 38.201 12.572 1.00 35.28 225 THR D O 1
ATOM 10948 N N . LEU D 1 230 ? 21.881 36.107 13.395 1.00 33.97 226 LEU D N 1
ATOM 10949 C CA . LEU D 1 230 ? 20.680 36.330 14.188 1.00 36.23 226 LEU D CA 1
ATOM 10950 C C . LEU D 1 230 ? 20.895 35.914 15.637 1.00 30.95 226 LEU D C 1
ATOM 10951 O O . LEU D 1 230 ? 21.672 35.005 15.925 1.00 29.72 226 LEU D O 1
ATOM 10956 N N . ALA D 1 231 ? 20.200 36.591 16.544 1.00 32.98 227 ALA D N 1
ATOM 10957 C CA . ALA D 1 231 ? 20.174 36.203 17.948 1.00 35.84 227 ALA D CA 1
ATOM 10958 C C . ALA D 1 231 ? 18.725 36.182 18.415 1.00 32.90 227 ALA D C 1
ATOM 10959 O O . ALA D 1 231 ? 18.034 37.199 18.359 1.00 35.70 227 ALA D O 1
ATOM 10961 N N . TYR D 1 232 ? 18.267 35.020 18.866 1.00 32.76 228 TYR D N 1
ATOM 10962 C CA . TYR D 1 232 ? 16.861 34.836 19.212 1.00 28.55 228 TYR D CA 1
ATOM 10963 C C . TYR D 1 232 ? 16.468 35.503 20.526 1.00 35.19 228 TYR D C 1
ATOM 10964 O O . TYR D 1 232 ? 17.248 35.540 21.479 1.00 36.41 228 TYR D O 1
ATOM 10973 N N . SER D 1 233 ? 15.247 36.025 20.565 1.00 31.66 229 SER D N 1
ATOM 10974 C CA . SER D 1 233 ? 14.738 36.710 21.745 1.00 35.22 229 SER D CA 1
ATOM 10975 C C . SER D 1 233 ? 13.253 36.481 21.954 1.00 35.23 229 SER D C 1
ATOM 10976 O O . SER D 1 233 ? 12.629 35.653 21.288 1.00 31.97 229 SER D O 1
ATOM 10979 N N . TYR D 1 234 ? 12.697 37.249 22.883 1.00 33.02 230 TYR D N 1
ATOM 10980 C CA . TYR D 1 234 ? 11.291 37.147 23.230 1.00 34.63 230 TYR D CA 1
ATOM 10981 C C . TYR D 1 234 ? 10.816 38.426 23.909 1.00 32.11 230 TYR D C 1
ATOM 10982 O O . TYR D 1 234 ? 11.495 38.968 24.779 1.00 39.67 230 TYR D O 1
ATOM 10991 N N . ILE D 1 235 ? 9.649 38.908 23.498 1.00 35.10 231 ILE D N 1
ATOM 10992 C CA . ILE D 1 235 ? 9.066 40.109 24.079 1.00 37.59 231 ILE D CA 1
ATOM 10993 C C . ILE D 1 235 ? 7.862 39.730 24.923 1.00 39.99 231 ILE D C 1
ATOM 10994 O O . ILE D 1 235 ? 7.731 40.157 26.068 1.00 42.48 231 ILE D O 1
ATOM 10999 N N . GLY D 1 236 ? 6.981 38.919 24.350 1.00 37.18 232 GLY D N 1
ATOM 11000 C CA . GLY D 1 236 ? 5.826 38.418 25.075 1.00 37.67 232 GLY D CA 1
ATOM 11001 C C . GLY D 1 236 ? 4.795 39.467 25.454 1.00 48.59 232 GLY D C 1
ATOM 11002 O O . GLY D 1 236 ? 4.972 40.654 25.164 1.00 47.35 232 GLY D O 1
ATOM 11003 N N . PRO D 1 237 ? 3.695 39.017 26.078 1.00 51.66 233 PRO D N 1
ATOM 11004 C CA . PRO D 1 237 ? 2.571 39.846 26.526 1.00 52.35 233 PRO D CA 1
ATOM 11005 C C . PRO D 1 237 ? 2.946 40.879 27.584 1.00 53.16 233 PRO D C 1
ATOM 11006 O O . PRO D 1 237 ? 4.105 40.965 27.985 1.00 46.62 233 PRO D O 1
ATOM 11010 N N . GLU D 1 238 ? 1.952 41.639 28.040 1.00 57.81 234 GLU D N 1
ATOM 11011 C CA . GLU D 1 238 ? 2.152 42.717 29.006 1.00 57.80 234 GLU D CA 1
ATOM 11012 C C . GLU D 1 238 ? 2.297 42.210 30.437 1.00 50.37 234 GLU D C 1
ATOM 11013 O O . GLU D 1 238 ? 3.059 42.772 31.227 1.00 56.66 234 GLU D O 1
ATOM 11019 N N . ALA D 1 239 ? 1.547 41.161 30.765 1.00 45.44 235 ALA D N 1
ATOM 11020 C CA . ALA D 1 239 ? 1.517 40.609 32.117 1.00 53.78 235 ALA D CA 1
ATOM 11021 C C . ALA D 1 239 ? 2.919 40.266 32.613 1.00 57.73 235 ALA D C 1
ATOM 11022 O O . ALA D 1 239 ? 3.288 40.587 33.746 1.00 63.71 235 ALA D O 1
ATOM 11024 N N . THR D 1 240 ? 3.703 39.641 31.740 1.00 49.23 236 THR D N 1
ATOM 11025 C CA . THR D 1 240 ? 5.079 39.282 32.058 1.00 52.45 236 THR D CA 1
ATOM 11026 C C . THR D 1 240 ? 6.071 40.276 31.467 1.00 46.87 236 THR D C 1
ATOM 11027 O O . THR D 1 240 ? 7.271 40.008 31.421 1.00 50.57 236 THR D O 1
ATOM 11031 N N . GLN D 1 241 ? 5.573 41.424 31.015 1.00 52.45 237 GLN D N 1
ATOM 11032 C CA . GLN D 1 241 ? 6.467 42.495 30.585 1.00 58.69 237 GLN D CA 1
ATOM 11033 C C . GLN D 1 241 ? 7.062 43.125 31.836 1.00 60.77 237 GLN D C 1
ATOM 11034 O O . GLN D 1 241 ? 7.959 43.965 31.774 1.00 64.96 237 GLN D O 1
ATOM 11040 N N . ALA D 1 242 ? 6.534 42.701 32.979 1.00 66.08 238 ALA D N 1
ATOM 11041 C CA . ALA D 1 242 ? 7.160 42.945 34.265 1.00 57.09 238 ALA D CA 1
ATOM 11042 C C . ALA D 1 242 ? 8.303 41.952 34.461 1.00 64.94 238 ALA D C 1
ATOM 11043 O O . ALA D 1 242 ? 9.025 42.012 35.454 1.00 79.93 238 ALA D O 1
ATOM 11045 N N . LEU D 1 243 ? 8.467 41.032 33.515 1.00 61.68 239 LEU D N 1
ATOM 11046 C CA . LEU D 1 243 ? 9.644 40.171 33.518 1.00 57.92 239 LEU D CA 1
ATOM 11047 C C . LEU D 1 243 ? 10.571 40.462 32.342 1.00 62.11 239 LEU D C 1
ATOM 11048 O O . LEU D 1 243 ? 11.792 40.472 32.495 1.00 58.52 239 LEU D O 1
ATOM 11053 N N . TYR D 1 244 ? 9.986 40.695 31.172 1.00 52.17 240 TYR D N 1
ATOM 11054 C CA . TYR D 1 244 ? 10.760 41.047 29.987 1.00 62.57 240 TYR D CA 1
ATOM 11055 C C . TYR D 1 244 ? 10.607 42.543 29.736 1.00 67.01 240 TYR D C 1
ATOM 11056 O O . TYR D 1 244 ? 9.493 43.054 29.787 1.00 69.86 240 TYR D O 1
ATOM 11065 N N . ARG D 1 245 ? 11.731 43.212 29.466 1.00 64.70 241 ARG D N 1
ATOM 11066 C CA . ARG D 1 245 ? 11.867 44.683 29.396 1.00 67.84 241 ARG D CA 1
ATOM 11067 C C . ARG D 1 245 ? 12.233 45.331 30.743 1.00 66.67 241 ARG D C 1
ATOM 11068 O O . ARG D 1 245 ? 13.411 45.553 31.022 1.00 64.47 241 ARG D O 1
ATOM 11076 N N . LYS D 1 246 ? 11.232 45.647 31.564 1.00 75.18 242 LYS D N 1
ATOM 11077 C CA . LYS D 1 246 ? 11.496 46.182 32.897 1.00 72.81 242 LYS D CA 1
ATOM 11078 C C . LYS D 1 246 ? 11.900 45.028 33.811 1.00 71.93 242 LYS D C 1
ATOM 11079 O O . LYS D 1 246 ? 11.118 44.526 34.628 1.00 74.23 242 LYS D O 1
ATOM 11085 N N . GLY D 1 247 ? 13.147 44.610 33.627 1.00 70.13 243 GLY D N 1
ATOM 11086 C CA . GLY D 1 247 ? 13.690 43.452 34.300 1.00 62.73 243 GLY D CA 1
ATOM 11087 C C . GLY D 1 247 ? 15.128 43.162 33.948 1.00 62.09 243 GLY D C 1
ATOM 11088 O O . GLY D 1 247 ? 15.709 43.770 33.047 1.00 63.35 243 GLY D O 1
ATOM 11089 N N . THR D 1 248 ? 15.696 42.211 34.676 1.00 60.51 244 THR D N 1
ATOM 11090 C CA . THR D 1 248 ? 17.037 41.731 34.419 1.00 59.57 244 THR D CA 1
ATOM 11091 C C . THR D 1 248 ? 17.117 41.193 32.998 1.00 64.22 244 THR D C 1
ATOM 11092 O O . THR D 1 248 ? 18.181 41.190 32.387 1.00 54.55 244 THR D O 1
ATOM 11096 N N . ILE D 1 249 ? 15.976 40.768 32.466 1.00 54.36 245 ILE D N 1
ATOM 11097 C CA . ILE D 1 249 ? 15.930 40.172 31.139 1.00 59.81 245 ILE D CA 1
ATOM 11098 C C . ILE D 1 249 ? 15.952 41.216 30.028 1.00 58.29 245 ILE D C 1
ATOM 11099 O O . ILE D 1 249 ? 16.632 41.033 29.014 1.00 55.15 245 ILE D O 1
ATOM 11104 N N . GLY D 1 250 ? 15.193 42.294 30.213 1.00 53.31 246 GLY D N 1
ATOM 11105 C CA . GLY D 1 250 ? 15.106 43.342 29.215 1.00 57.30 246 GLY D CA 1
ATOM 11106 C C . GLY D 1 250 ? 16.402 44.116 29.171 1.00 54.56 246 GLY D C 1
ATOM 11107 O O . GLY D 1 250 ? 16.757 44.718 28.157 1.00 57.19 246 GLY D O 1
ATOM 11108 N N . LYS D 1 251 ? 17.112 44.094 30.292 1.00 53.00 247 LYS D N 1
ATOM 11109 C CA . LYS D 1 251 ? 18.420 44.717 30.378 1.00 56.00 247 LYS D CA 1
ATOM 11110 C C . LYS D 1 251 ? 19.364 43.995 29.430 1.00 54.56 247 LYS D C 1
ATOM 11111 O O . LYS D 1 251 ? 20.121 44.623 28.690 1.00 49.64 247 LYS D O 1
ATOM 11117 N N . ALA D 1 252 ? 19.297 42.668 29.451 1.00 49.21 248 ALA D N 1
ATOM 11118 C CA . ALA D 1 252 ? 20.123 41.842 28.583 1.00 53.25 248 ALA D CA 1
ATOM 11119 C C . ALA D 1 252 ? 19.648 41.922 27.136 1.00 47.89 248 ALA D C 1
ATOM 11120 O O . ALA D 1 252 ? 20.443 41.784 26.208 1.00 45.22 248 ALA D O 1
ATOM 11122 N N . LYS D 1 253 ? 18.351 42.147 26.949 1.00 45.63 249 LYS D N 1
ATOM 11123 C CA . LYS D 1 253 ? 17.775 42.221 25.610 1.00 52.96 249 LYS D CA 1
ATOM 11124 C C . LYS D 1 253 ? 18.202 43.488 24.868 1.00 54.70 249 LYS D C 1
ATOM 11125 O O . LYS D 1 253 ? 18.574 43.429 23.695 1.00 50.99 249 LYS D O 1
ATOM 11131 N N . GLU D 1 254 ? 18.142 44.628 25.554 1.00 53.08 250 GLU D N 1
ATOM 11132 C CA . GLU D 1 254 ? 18.565 45.899 24.973 1.00 55.44 250 GLU D CA 1
ATOM 11133 C C . GLU D 1 254 ? 20.055 45.853 24.646 1.00 55.70 250 GLU D C 1
ATOM 11134 O O . GLU D 1 254 ? 20.492 46.388 23.630 1.00 55.14 250 GLU D O 1
ATOM 11140 N N . HIS D 1 255 ? 20.827 45.208 25.517 1.00 51.57 251 HIS D N 1
ATOM 11141 C CA . HIS D 1 255 ? 22.250 44.999 25.270 1.00 52.75 251 HIS D CA 1
ATOM 11142 C C . HIS D 1 255 ? 22.428 44.123 24.042 1.00 52.25 251 HIS D C 1
ATOM 11143 O O . HIS D 1 255 ? 23.308 44.362 23.215 1.00 45.45 251 HIS D O 1
ATOM 11150 N N . LEU D 1 256 ? 21.583 43.103 23.933 1.00 47.32 252 LEU D N 1
ATOM 11151 C CA . LEU D 1 256 ? 21.589 42.221 22.774 1.00 52.51 252 LEU D CA 1
ATOM 11152 C C . LEU D 1 256 ? 21.246 42.999 21.501 1.00 50.82 252 LEU D C 1
ATOM 11153 O O . LEU D 1 256 ? 21.928 42.864 20.484 1.00 49.80 252 LEU D O 1
ATOM 11158 N N . GLU D 1 257 ? 20.191 43.810 21.564 1.00 49.17 253 GLU D N 1
ATOM 11159 C CA . GLU D 1 257 ? 19.790 44.655 20.438 1.00 53.50 253 GLU D CA 1
ATOM 11160 C C . GLU D 1 257 ? 20.889 45.645 20.055 1.00 54.24 253 GLU D C 1
ATOM 11161 O O . GLU D 1 257 ? 21.275 45.739 18.891 1.00 52.69 253 GLU D O 1
ATOM 11167 N N . ALA D 1 258 ? 21.390 46.377 21.046 1.00 44.76 254 ALA D N 1
ATOM 11168 C CA . ALA D 1 258 ? 22.470 47.337 20.834 1.00 49.52 254 ALA D CA 1
ATOM 11169 C C . ALA D 1 258 ? 23.710 46.663 20.252 1.00 53.06 254 ALA D C 1
ATOM 11170 O O . ALA D 1 258 ? 24.490 47.291 19.536 1.00 56.37 254 ALA D O 1
ATOM 11172 N N . THR D 1 259 ? 23.885 45.382 20.562 1.00 52.22 255 THR D N 1
ATOM 11173 C CA . THR D 1 259 ? 24.982 44.603 20.003 1.00 52.17 255 THR D CA 1
ATOM 11174 C C . THR D 1 259 ? 24.755 44.358 18.514 1.00 48.66 255 THR D C 1
ATOM 11175 O O . THR D 1 259 ? 25.680 44.468 17.714 1.00 47.89 255 THR D O 1
ATOM 11179 N N . ALA D 1 260 ? 23.519 44.030 18.151 1.00 47.33 256 ALA D N 1
ATOM 11180 C CA . ALA D 1 260 ? 23.167 43.798 16.753 1.00 48.77 256 ALA D CA 1
ATOM 11181 C C . ALA D 1 260 ? 23.407 45.041 15.904 1.00 51.42 256 ALA D C 1
ATOM 11182 O O . ALA D 1 260 ? 23.759 44.943 14.729 1.00 52.57 256 ALA D O 1
ATOM 11184 N N . HIS D 1 261 ? 23.202 46.209 16.503 1.00 46.46 257 HIS D N 1
ATOM 11185 C CA . HIS D 1 261 ? 23.409 47.474 15.808 1.00 47.95 257 HIS D CA 1
ATOM 11186 C C . HIS D 1 261 ? 24.882 47.703 15.488 1.00 52.42 257 HIS D C 1
ATOM 11187 O O . HIS D 1 261 ? 25.238 47.956 14.337 1.00 47.21 257 HIS D O 1
ATOM 11194 N N . ARG D 1 262 ? 25.732 47.619 16.507 1.00 38.61 258 ARG D N 1
ATOM 11195 C CA . ARG D 1 262 ? 27.165 47.834 16.328 1.00 44.93 258 ARG D CA 1
ATOM 11196 C C . ARG D 1 262 ? 27.782 46.805 15.382 1.00 53.66 258 ARG D C 1
ATOM 11197 O O . ARG D 1 262 ? 28.741 47.106 14.669 1.00 53.91 258 ARG D O 1
ATOM 11205 N N . LEU D 1 263 ? 27.223 45.596 15.374 1.00 48.23 259 LEU D N 1
ATOM 11206 C CA . LEU D 1 263 ? 27.662 44.558 14.446 1.00 53.29 259 LEU D CA 1
ATOM 11207 C C . LEU D 1 263 ? 27.545 45.035 13.003 1.00 55.94 259 LEU D C 1
ATOM 11208 O O . LEU D 1 263 ? 28.487 44.903 12.221 1.00 59.24 259 LEU D O 1
ATOM 11213 N N . ASN D 1 264 ? 26.388 45.593 12.660 1.00 50.33 260 ASN D N 1
ATOM 11214 C CA . ASN D 1 264 ? 26.151 46.101 11.313 1.00 56.18 260 ASN D CA 1
ATOM 11215 C C . ASN D 1 264 ? 27.092 47.243 10.936 1.00 61.38 260 ASN D C 1
ATOM 11216 O O . ASN D 1 264 ? 27.571 47.313 9.803 1.00 60.37 260 ASN D O 1
ATOM 11221 N N . LYS D 1 265 ? 27.352 48.134 11.889 1.00 58.83 261 LYS D N 1
ATOM 11222 C CA . LYS D 1 265 ? 28.160 49.322 11.629 1.00 59.80 261 LYS D CA 1
ATOM 11223 C C . LYS D 1 265 ? 29.651 48.994 11.552 1.00 63.87 261 LYS D C 1
ATOM 11224 O O . LYS D 1 265 ? 30.394 49.625 10.802 1.00 69.97 261 LYS D O 1
ATOM 11230 N N . GLU D 1 266 ? 30.083 48.005 12.326 1.00 58.25 262 GLU D N 1
ATOM 11231 C CA . GLU D 1 266 ? 31.492 47.628 12.368 1.00 63.77 262 GLU D CA 1
ATOM 11232 C C . GLU D 1 266 ? 31.807 46.584 11.302 1.00 58.87 262 GLU D C 1
ATOM 11233 O O . GLU D 1 266 ? 32.971 46.291 11.021 1.00 61.64 262 GLU D O 1
ATOM 11239 N N . ASN D 1 267 ? 30.754 46.028 10.713 1.00 59.47 263 ASN D N 1
ATOM 11240 C CA . ASN D 1 267 ? 30.884 45.069 9.623 1.00 62.15 263 ASN D CA 1
ATOM 11241 C C . ASN D 1 267 ? 29.944 45.456 8.485 1.00 67.13 263 ASN D C 1
ATOM 11242 O O . ASN D 1 267 ? 28.845 44.913 8.371 1.00 64.42 263 ASN D O 1
ATOM 11247 N N . PRO D 1 268 ? 30.379 46.401 7.636 1.00 71.36 264 PRO D N 1
ATOM 11248 C CA . PRO D 1 268 ? 29.563 47.014 6.576 1.00 65.53 264 PRO D CA 1
ATOM 11249 C C . PRO D 1 268 ? 28.779 46.011 5.731 1.00 64.19 264 PRO D C 1
ATOM 11250 O O . PRO D 1 268 ? 27.712 46.341 5.208 1.00 62.85 264 PRO D O 1
ATOM 11254 N N . SER D 1 269 ? 29.316 44.803 5.606 1.00 57.43 265 SER D N 1
ATOM 11255 C CA . SER D 1 269 ? 28.702 43.741 4.821 1.00 62.01 265 SER D CA 1
ATOM 11256 C C . SER D 1 269 ? 27.602 43.017 5.586 1.00 60.98 265 SER D C 1
ATOM 11257 O O . SER D 1 269 ? 26.592 42.614 5.007 1.00 62.43 265 SER D O 1
ATOM 11260 N N . ILE D 1 270 ? 27.803 42.858 6.889 1.00 58.06 266 ILE D N 1
ATOM 11261 C CA . ILE D 1 270 ? 26.961 41.973 7.684 1.00 53.85 266 ILE D CA 1
ATOM 11262 C C . ILE D 1 270 ? 25.514 42.449 7.806 1.00 50.98 266 ILE D C 1
ATOM 11263 O O . ILE D 1 270 ? 25.219 43.644 7.728 1.00 48.04 266 ILE D O 1
ATOM 11268 N N . ARG D 1 271 ? 24.615 41.487 7.971 1.00 46.47 267 ARG D N 1
ATOM 11269 C CA . ARG D 1 271 ? 23.213 41.772 8.226 1.00 44.64 267 ARG D CA 1
ATOM 11270 C C . ARG D 1 271 ? 22.831 41.146 9.562 1.00 42.97 267 ARG D C 1
ATOM 11271 O O . ARG D 1 271 ? 22.417 39.988 9.624 1.00 40.85 267 ARG D O 1
ATOM 11279 N N . ALA D 1 272 ? 22.991 41.919 10.630 1.00 41.60 268 ALA D N 1
ATOM 11280 C CA . ALA D 1 272 ? 22.754 41.428 11.982 1.00 41.53 268 ALA D CA 1
ATOM 11281 C C . ALA D 1 272 ? 21.363 41.803 12.476 1.00 39.05 268 ALA D C 1
ATOM 11282 O O . ALA D 1 272 ? 20.951 42.958 12.378 1.00 34.78 268 ALA D O 1
ATOM 11284 N N . PHE D 1 273 ? 20.642 40.823 13.011 1.00 40.15 269 PHE D N 1
ATOM 11285 C CA . PHE D 1 273 ? 19.301 41.067 13.530 1.00 31.46 269 PHE D CA 1
ATOM 11286 C C . PHE D 1 273 ? 19.064 40.360 14.856 1.00 38.01 269 PHE D C 1
ATOM 11287 O O . PHE D 1 273 ? 19.719 39.367 15.172 1.00 33.86 269 PHE D O 1
ATOM 11295 N N . VAL D 1 274 ? 18.118 40.884 15.626 1.00 37.00 270 VAL D N 1
ATOM 11296 C CA . VAL D 1 274 ? 17.573 40.167 16.766 1.00 38.56 270 VAL D CA 1
ATOM 11297 C C . VAL D 1 274 ? 16.205 39.630 16.372 1.00 35.53 270 VAL D C 1
ATOM 11298 O O . VAL D 1 274 ? 15.269 40.398 16.149 1.00 42.51 270 VAL D O 1
ATOM 11302 N N . SER D 1 275 ? 16.094 38.311 16.264 1.00 33.25 271 SER D N 1
ATOM 11303 C CA . SER D 1 275 ? 14.831 37.690 15.891 1.00 28.54 271 SER D CA 1
ATOM 11304 C C . SER D 1 275 ? 13.988 37.397 17.125 1.00 35.68 271 SER D C 1
ATOM 11305 O O . SER D 1 275 ? 14.345 36.553 17.946 1.00 32.24 271 SER D O 1
ATOM 11308 N N . VAL D 1 276 ? 12.869 38.101 17.251 1.00 30.88 272 VAL D N 1
ATOM 11309 C CA . VAL D 1 276 ? 11.956 37.883 18.363 1.00 35.94 272 VAL D CA 1
ATOM 11310 C C . VAL D 1 276 ? 10.955 36.789 18.012 1.00 33.16 272 VAL D C 1
ATOM 11311 O O . VAL D 1 276 ? 10.130 36.953 17.113 1.00 29.65 272 VAL D O 1
ATOM 11315 N N . ASN D 1 277 ? 11.032 35.674 18.730 1.00 30.66 273 ASN D N 1
ATOM 11316 C CA . ASN D 1 277 ? 10.205 34.511 18.433 1.00 29.09 273 ASN D CA 1
ATOM 11317 C C . ASN D 1 277 ? 9.003 34.365 19.361 1.00 27.14 273 ASN D C 1
ATOM 11318 O O . ASN D 1 277 ? 8.817 35.160 20.282 1.00 33.43 273 ASN D O 1
ATOM 11323 N N . LYS D 1 278 ? 8.191 33.342 19.111 1.00 27.29 274 LYS D N 1
ATOM 11324 C CA . LYS D 1 278 ? 6.986 33.111 19.897 1.00 27.42 274 LYS D CA 1
ATOM 11325 C C . LYS D 1 278 ? 7.309 32.477 21.246 1.00 32.34 274 LYS D C 1
ATOM 11326 O O . LYS D 1 278 ? 8.437 32.048 21.491 1.00 30.74 274 LYS D O 1
ATOM 11332 N N . GLY D 1 279 ? 6.305 32.420 22.115 1.00 35.49 275 GLY D N 1
ATOM 11333 C CA . GLY D 1 279 ? 6.462 31.814 23.423 1.00 33.74 275 GLY D CA 1
ATOM 11334 C C . GLY D 1 279 ? 6.371 30.304 23.361 1.00 25.31 275 GLY D C 1
ATOM 11335 O O . GLY D 1 279 ? 5.552 29.751 22.627 1.00 26.99 275 GLY D O 1
ATOM 11336 N N . LEU D 1 280 ? 7.214 29.637 24.139 1.00 23.45 276 LEU D N 1
ATOM 11337 C CA . LEU D 1 280 ? 7.259 28.182 24.153 1.00 25.70 276 LEU D CA 1
ATOM 11338 C C . LEU D 1 280 ? 7.679 27.678 25.526 1.00 30.50 276 LEU D C 1
ATOM 11339 O O . LEU D 1 280 ? 8.282 28.413 26.309 1.00 31.47 276 LEU D O 1
ATOM 11344 N N . VAL D 1 281 ? 7.362 26.422 25.816 1.00 26.91 277 VAL D N 1
ATOM 11345 C CA . VAL D 1 281 ? 7.783 25.814 27.069 1.00 31.41 277 VAL D CA 1
ATOM 11346 C C . VAL D 1 281 ? 9.290 25.606 27.061 1.00 33.92 277 VAL D C 1
ATOM 11347 O O . VAL D 1 281 ? 9.816 24.826 26.266 1.00 29.78 277 VAL D O 1
ATOM 11351 N N . THR D 1 282 ? 9.982 26.320 27.940 1.00 26.43 278 THR D N 1
ATOM 11352 C CA . THR D 1 282 ? 11.413 26.135 28.105 1.00 33.27 278 THR D CA 1
ATOM 11353 C C . THR D 1 282 ? 11.681 25.524 29.471 1.00 39.75 278 THR D C 1
ATOM 11354 O O . THR D 1 282 ? 10.752 25.203 30.213 1.00 40.44 278 THR D O 1
ATOM 11358 N N . ARG D 1 283 ? 12.957 25.374 29.796 1.00 41.73 279 ARG D N 1
ATOM 11359 C CA . ARG D 1 283 ? 13.380 24.796 31.062 1.00 40.73 279 ARG D CA 1
ATOM 11360 C C . ARG D 1 283 ? 13.027 25.713 32.234 1.00 46.96 279 ARG D C 1
ATOM 11361 O O . ARG D 1 283 ? 12.530 25.256 33.261 1.00 52.31 279 ARG D O 1
ATOM 11369 N N . ALA D 1 284 ? 13.257 27.011 32.060 1.00 50.41 280 ALA D N 1
ATOM 11370 C CA . ALA D 1 284 ? 13.064 27.987 33.133 1.00 53.77 280 ALA D CA 1
ATOM 11371 C C . ALA D 1 284 ? 11.628 28.500 33.265 1.00 53.73 280 ALA D C 1
ATOM 11372 O O . ALA D 1 284 ? 11.357 29.398 34.065 1.00 48.67 280 ALA D O 1
ATOM 11374 N N . SER D 1 285 ? 10.716 27.926 32.487 1.00 50.09 281 SER D N 1
ATOM 11375 C CA . SER D 1 285 ? 9.323 28.363 32.487 1.00 44.58 281 SER D CA 1
ATOM 11376 C C . SER D 1 285 ? 8.640 28.149 33.836 1.00 47.69 281 SER D C 1
ATOM 11377 O O . SER D 1 285 ? 7.698 28.860 34.182 1.00 47.94 281 SER D O 1
ATOM 11380 N N . ALA D 1 286 ? 9.123 27.174 34.597 1.00 45.95 282 ALA D N 1
ATOM 11381 C CA . ALA D 1 286 ? 8.481 26.792 35.849 1.00 50.15 282 ALA D CA 1
ATOM 11382 C C . ALA D 1 286 ? 8.665 27.812 36.971 1.00 55.54 282 ALA D C 1
ATOM 11383 O O . ALA D 1 286 ? 7.817 27.928 37.855 1.00 53.11 282 ALA D O 1
ATOM 11385 N N . VAL D 1 287 ? 9.774 28.545 36.938 1.00 54.46 283 VAL D N 1
ATOM 11386 C CA . VAL D 1 287 ? 10.089 29.497 38.001 1.00 55.38 283 VAL D CA 1
ATOM 11387 C C . VAL D 1 287 ? 9.411 30.847 37.772 1.00 55.76 283 VAL D C 1
ATOM 11388 O O . VAL D 1 287 ? 9.028 31.528 38.720 1.00 58.60 283 VAL D O 1
ATOM 11392 N N . ILE D 1 288 ? 9.248 31.219 36.507 1.00 52.72 284 ILE D N 1
ATOM 11393 C CA . ILE D 1 288 ? 8.678 32.514 36.163 1.00 53.17 284 ILE D CA 1
ATOM 11394 C C . ILE D 1 288 ? 7.158 32.548 36.338 1.00 52.69 284 ILE D C 1
ATOM 11395 O O . ILE D 1 288 ? 6.441 31.721 35.773 1.00 50.26 284 ILE D O 1
ATOM 11400 N N . PRO D 1 289 ? 6.666 33.506 37.142 1.00 52.19 285 PRO D N 1
ATOM 11401 C CA . PRO D 1 289 ? 5.232 33.659 37.406 1.00 52.47 285 PRO D CA 1
ATOM 11402 C C . PRO D 1 289 ? 4.456 33.942 36.126 1.00 47.68 285 PRO D C 1
ATOM 11403 O O . PRO D 1 289 ? 5.027 34.493 35.185 1.00 50.40 285 PRO D O 1
ATOM 11407 N N . VAL D 1 290 ? 3.187 33.542 36.096 1.00 46.28 286 VAL D N 1
ATOM 11408 C CA . VAL D 1 290 ? 2.283 33.797 34.969 1.00 48.34 286 VAL D CA 1
ATOM 11409 C C . VAL D 1 290 ? 2.583 32.961 33.716 1.00 43.30 286 VAL D C 1
ATOM 11410 O O . VAL D 1 290 ? 1.668 32.397 33.112 1.00 42.02 286 VAL D O 1
ATOM 11414 N N . ILE D 1 291 ? 3.859 32.878 33.345 1.00 38.07 287 ILE D N 1
ATOM 11415 C CA . ILE D 1 291 ? 4.289 32.189 32.120 1.00 44.82 287 ILE D CA 1
ATOM 11416 C C . ILE D 1 291 ? 3.653 30.811 31.851 1.00 34.22 287 ILE D C 1
ATOM 11417 O O . ILE D 1 291 ? 3.121 30.591 30.763 1.00 35.67 287 ILE D O 1
ATOM 11422 N N . PRO D 1 292 ? 3.691 29.887 32.833 1.00 37.96 288 PRO D N 1
ATOM 11423 C CA . PRO D 1 292 ? 3.088 28.577 32.558 1.00 32.59 288 PRO D CA 1
ATOM 11424 C C . PRO D 1 292 ? 1.584 28.660 32.318 1.00 35.51 288 PRO D C 1
ATOM 11425 O O . PRO D 1 292 ? 1.050 27.895 31.516 1.00 30.80 288 PRO D O 1
ATOM 11429 N N . LEU D 1 293 ? 0.913 29.578 33.007 1.00 37.95 289 LEU D N 1
ATOM 11430 C CA . LEU D 1 293 ? -0.517 29.774 32.807 1.00 38.40 289 LEU D CA 1
ATOM 11431 C C . LEU D 1 293 ? -0.776 30.438 31.462 1.00 38.18 289 LEU D C 1
ATOM 11432 O O . LEU D 1 293 ? -1.691 30.051 30.735 1.00 36.38 289 LEU D O 1
ATOM 11437 N N . TYR D 1 294 ? 0.034 31.442 31.140 1.00 32.18 290 TYR D N 1
ATOM 11438 C CA . TYR D 1 294 ? -0.083 32.135 29.865 1.00 41.16 290 TYR D CA 1
ATOM 11439 C C . TYR D 1 294 ? 0.109 31.190 28.686 1.00 41.23 290 TYR D C 1
ATOM 11440 O O . TYR D 1 294 ? -0.695 31.178 27.755 1.00 39.99 290 TYR D O 1
ATOM 11449 N N . LEU D 1 295 ? 1.179 30.400 28.732 1.00 38.85 291 LEU D N 1
ATOM 11450 C CA . LEU D 1 295 ? 1.506 29.489 27.640 1.00 38.61 291 LEU D CA 1
ATOM 11451 C C . LEU D 1 295 ? 0.430 28.427 27.439 1.00 38.98 291 LEU D C 1
ATOM 11452 O O . LEU D 1 295 ? 0.095 28.082 26.308 1.00 35.26 291 LEU D O 1
ATOM 11457 N N . ALA D 1 296 ? -0.111 27.918 28.541 1.00 36.03 292 ALA D N 1
ATOM 11458 C CA . ALA D 1 296 ? -1.188 26.937 28.475 1.00 33.87 292 ALA D CA 1
ATOM 11459 C C . ALA D 1 296 ? -2.425 27.550 27.829 1.00 35.75 292 ALA D C 1
ATOM 11460 O O . ALA D 1 296 ? -3.155 26.880 27.098 1.00 38.78 292 ALA D O 1
ATOM 11462 N N . SER D 1 297 ? -2.649 28.831 28.101 1.00 33.43 293 SER D N 1
ATOM 11463 C CA . SER D 1 297 ? -3.790 29.549 27.548 1.00 40.27 293 SER D CA 1
ATOM 11464 C C . SER D 1 297 ? -3.519 29.955 26.105 1.00 45.16 293 SER D C 1
ATOM 11465 O O . SER D 1 297 ? -4.390 29.836 25.241 1.00 40.14 293 SER D O 1
ATOM 11468 N N . LEU D 1 298 ? -2.304 30.435 25.856 1.00 43.18 294 LEU D N 1
ATOM 11469 C CA . LEU D 1 298 ? -1.890 30.852 24.521 1.00 40.39 294 LEU D CA 1
ATOM 11470 C C . LEU D 1 298 ? -1.999 29.702 23.530 1.00 38.18 294 LEU D C 1
ATOM 11471 O O . LEU D 1 298 ? -2.423 29.890 22.391 1.00 40.08 294 LEU D O 1
ATOM 11476 N N . PHE D 1 299 ? -1.617 28.509 23.973 1.00 41.16 295 PHE D N 1
ATOM 11477 C CA . PHE D 1 299 ? -1.671 27.330 23.119 1.00 37.66 295 PHE D CA 1
ATOM 11478 C C . PHE D 1 299 ? -3.109 26.982 22.754 1.00 40.06 295 PHE D C 1
ATOM 11479 O O . PHE D 1 299 ? -3.397 26.635 21.611 1.00 43.64 295 PHE D O 1
ATOM 11487 N N . LYS D 1 300 ? -4.007 27.087 23.728 1.00 46.95 296 LYS D N 1
ATOM 11488 C CA . LYS D 1 300 ? -5.403 26.703 23.537 1.00 50.51 296 LYS D CA 1
ATOM 11489 C C . LYS D 1 300 ? -6.077 27.501 22.425 1.00 43.28 296 LYS D C 1
ATOM 11490 O O . LYS D 1 300 ? -6.688 26.927 21.525 1.00 46.64 296 LYS D O 1
ATOM 11496 N N . VAL D 1 301 ? -5.968 28.822 22.494 1.00 36.59 297 VAL D N 1
ATOM 11497 C CA . VAL D 1 301 ? -6.623 29.682 21.518 1.00 47.61 297 VAL D CA 1
ATOM 11498 C C . VAL D 1 301 ? -5.999 29.558 20.128 1.00 49.49 297 VAL D C 1
ATOM 11499 O O . VAL D 1 301 ? -6.716 29.376 19.140 1.00 48.99 297 VAL D O 1
ATOM 11503 N N . MET D 1 302 ? -4.669 29.643 20.059 1.00 50.16 298 MET D N 1
ATOM 11504 C CA . MET D 1 302 ? -3.958 29.605 18.781 1.00 44.15 298 MET D CA 1
ATOM 11505 C C . MET D 1 302 ? -4.202 28.291 18.046 1.00 42.34 298 MET D C 1
ATOM 11506 O O . MET D 1 302 ? -4.352 28.281 16.827 1.00 44.44 298 MET D O 1
ATOM 11511 N N . LYS D 1 303 ? -4.259 27.187 18.788 1.00 45.06 299 LYS D N 1
ATOM 11512 C CA . LYS D 1 303 ? -4.589 25.890 18.200 1.00 38.43 299 LYS D CA 1
ATOM 11513 C C . LYS D 1 303 ? -6.012 25.875 17.646 1.00 48.40 299 LYS D C 1
ATOM 11514 O O . LYS D 1 303 ? -6.262 25.326 16.573 1.00 51.90 299 LYS D O 1
ATOM 11520 N N . GLU D 1 304 ? -6.940 26.483 18.377 1.00 49.97 300 GLU D N 1
ATOM 11521 C CA . GLU D 1 304 ? -8.324 26.569 17.923 1.00 54.33 300 GLU D CA 1
ATOM 11522 C C . GLU D 1 304 ? -8.463 27.537 16.753 1.00 50.08 300 GLU D C 1
ATOM 11523 O O . GLU D 1 304 ? -9.236 27.293 15.827 1.00 44.30 300 GLU D O 1
ATOM 11529 N N . LYS D 1 305 ? -7.712 28.634 16.797 1.00 48.07 301 LYS D N 1
ATOM 11530 C CA . LYS D 1 305 ? -7.694 29.581 15.690 1.00 47.96 301 LYS D CA 1
ATOM 11531 C C . LYS D 1 305 ? -7.014 28.952 14.479 1.00 52.60 301 LYS D C 1
ATOM 11532 O O . LYS D 1 305 ? -7.506 29.053 13.355 1.00 52.02 301 LYS D O 1
ATOM 11538 N N . GLY D 1 306 ? -5.881 28.299 14.718 1.00 50.07 302 GLY D N 1
ATOM 11539 C CA . GLY D 1 306 ? -5.185 27.577 13.670 1.00 45.14 302 GLY D CA 1
ATOM 11540 C C . GLY D 1 306 ? -3.808 28.120 13.341 1.00 41.95 302 GLY D C 1
ATOM 11541 O O . GLY D 1 306 ? -3.226 27.758 12.319 1.00 43.23 302 GLY D O 1
ATOM 11542 N N . ASN D 1 307 ? -3.278 28.981 14.204 1.00 42.19 303 ASN D N 1
ATOM 11543 C CA . ASN D 1 307 ? -1.958 29.561 13.974 1.00 38.22 303 ASN D CA 1
ATOM 11544 C C . ASN D 1 307 ? -0.928 29.217 15.050 1.00 35.55 303 ASN D C 1
ATOM 11545 O O . ASN D 1 307 ? 0.003 29.985 15.295 1.00 28.13 303 ASN D O 1
ATOM 11550 N N . HIS D 1 308 ? -1.096 28.065 15.691 1.00 33.61 304 HIS D N 1
ATOM 11551 C CA . HIS D 1 308 ? -0.130 27.610 16.686 1.00 36.00 304 HIS D CA 1
ATOM 11552 C C . HIS D 1 308 ? 1.110 27.047 16.002 1.00 28.69 304 HIS D C 1
ATOM 11553 O O . HIS D 1 308 ? 1.014 26.392 14.964 1.00 31.90 304 HIS D O 1
ATOM 11560 N N . GLU D 1 309 ? 2.273 27.313 16.587 1.00 29.51 305 GLU D N 1
ATOM 11561 C CA . GLU D 1 309 ? 3.537 26.843 16.036 1.00 29.25 305 GLU D CA 1
ATOM 11562 C C . GLU D 1 309 ? 4.437 26.256 17.116 1.00 29.23 305 GLU D C 1
ATOM 11563 O O . GLU D 1 309 ? 4.417 26.698 18.264 1.00 26.97 305 GLU D O 1
ATOM 11569 N N . GLY D 1 310 ? 5.226 25.255 16.739 1.00 25.12 306 GLY D N 1
ATOM 11570 C CA . GLY D 1 310 ? 6.308 24.778 17.577 1.00 27.67 306 GLY D CA 1
ATOM 11571 C C . GLY D 1 310 ? 7.596 25.414 17.091 1.00 27.66 306 GLY D C 1
ATOM 11572 O O . GLY D 1 310 ? 7.560 26.392 16.345 1.00 26.67 306 GLY D O 1
ATOM 11573 N N . CYS D 1 311 ? 8.734 24.863 17.500 1.00 24.56 307 CYS D N 1
ATOM 11574 C CA . CYS D 1 311 ? 10.027 25.403 17.089 1.00 22.38 307 CYS D CA 1
ATOM 11575 C C . CYS D 1 311 ? 10.253 25.275 15.585 1.00 19.51 307 CYS D C 1
ATOM 11576 O O . CYS D 1 311 ? 10.700 26.219 14.933 1.00 18.36 307 CYS D O 1
ATOM 11579 N N . ILE D 1 312 ? 9.944 24.104 15.038 1.00 17.06 308 ILE D N 1
ATOM 11580 C CA . ILE D 1 312 ? 10.241 23.825 13.637 1.00 19.72 308 ILE D CA 1
ATOM 11581 C C . ILE D 1 312 ? 9.316 24.588 12.685 1.00 19.39 308 ILE D C 1
ATOM 11582 O O . ILE D 1 312 ? 9.723 24.971 11.588 1.00 23.18 308 ILE D O 1
ATOM 11587 N N . GLU D 1 313 ? 8.078 24.823 13.109 1.00 18.74 309 GLU D N 1
ATOM 11588 C CA . GLU D 1 313 ? 7.164 25.640 12.318 1.00 22.96 309 GLU D CA 1
ATOM 11589 C C . GLU D 1 313 ? 7.617 27.096 12.345 1.00 22.25 309 GLU D C 1
ATOM 11590 O O . GLU D 1 313 ? 7.584 27.787 11.328 1.00 18.55 309 GLU D O 1
ATOM 11596 N N . GLN D 1 314 ? 8.049 27.547 13.519 1.00 21.66 310 GLN D N 1
ATOM 11597 C CA . GLN D 1 314 ? 8.559 28.904 13.699 1.00 21.74 310 GLN D CA 1
ATOM 11598 C C . GLN D 1 314 ? 9.753 29.200 12.797 1.00 20.06 310 GLN D C 1
ATOM 11599 O O . GLN D 1 314 ? 9.787 30.218 12.104 1.00 23.09 310 GLN D O 1
ATOM 11605 N N . ILE D 1 315 ? 10.733 28.303 12.813 1.00 20.43 311 ILE D N 1
ATOM 11606 C CA . ILE D 1 315 ? 12.003 28.553 12.144 1.00 18.43 311 ILE D CA 1
ATOM 11607 C C . ILE D 1 315 ? 11.938 28.340 10.629 1.00 17.53 311 ILE D C 1
ATOM 11608 O O . ILE D 1 315 ? 12.583 29.065 9.871 1.00 21.66 311 ILE D O 1
ATOM 11613 N N . THR D 1 316 ? 11.156 27.360 10.187 1.00 14.80 312 THR D N 1
ATOM 11614 C CA . THR D 1 316 ? 10.927 27.186 8.756 1.00 19.08 312 THR D CA 1
ATOM 11615 C C . THR D 1 316 ? 10.257 28.429 8.182 1.00 20.47 312 THR D C 1
ATOM 11616 O O . THR D 1 316 ? 10.562 28.849 7.067 1.00 25.43 312 THR D O 1
ATOM 11620 N N . ARG D 1 317 ? 9.353 29.023 8.955 1.00 18.83 313 ARG D N 1
ATOM 11621 C CA . ARG D 1 317 ? 8.717 30.269 8.545 1.00 23.31 313 ARG D CA 1
ATOM 11622 C C . ARG D 1 317 ? 9.727 31.413 8.563 1.00 21.09 313 ARG D C 1
ATOM 11623 O O . ARG D 1 317 ? 9.702 32.283 7.694 1.00 20.97 313 ARG D O 1
ATOM 11631 N N . LEU D 1 318 ? 10.616 31.399 9.552 1.00 19.43 314 LEU D N 1
ATOM 11632 C CA . LEU D 1 318 ? 11.684 32.390 9.640 1.00 22.71 314 LEU D CA 1
ATOM 11633 C C . LEU D 1 318 ? 12.557 32.398 8.387 1.00 19.56 314 LEU D C 1
ATOM 11634 O O . LEU D 1 318 ? 12.819 33.451 7.812 1.00 24.37 314 LEU D O 1
ATOM 11639 N N . TYR D 1 319 ? 13.007 31.219 7.972 1.00 19.23 315 TYR D N 1
ATOM 11640 C CA . TYR D 1 319 ? 13.841 31.092 6.781 1.00 17.89 315 TYR D CA 1
ATOM 11641 C C . TYR D 1 319 ? 13.091 31.500 5.516 1.00 21.12 315 TYR D C 1
ATOM 11642 O O . TYR D 1 319 ? 13.537 32.370 4.769 1.00 24.72 315 TYR D O 1
ATOM 11651 N N . ALA D 1 320 ? 11.947 30.867 5.285 1.00 19.74 316 ALA D N 1
ATOM 11652 C CA . ALA D 1 320 ? 11.210 31.043 4.038 1.00 22.58 316 ALA D CA 1
ATOM 11653 C C . ALA D 1 320 ? 10.522 32.400 3.908 1.00 24.16 316 ALA D C 1
ATOM 11654 O O . ALA D 1 320 ? 10.339 32.900 2.798 1.00 22.10 316 ALA D O 1
ATOM 11656 N N . GLU D 1 321 ? 10.136 32.997 5.031 1.00 23.66 317 GLU D N 1
ATOM 11657 C CA . GLU D 1 321 ? 9.323 34.210 4.975 1.00 21.57 317 GLU D CA 1
ATOM 11658 C C . GLU D 1 321 ? 9.971 35.449 5.595 1.00 21.91 317 GLU D C 1
ATOM 11659 O O . GLU D 1 321 ? 9.342 36.502 5.687 1.00 23.82 317 GLU D O 1
ATOM 11665 N N . ARG D 1 322 ? 11.228 35.327 6.008 1.00 22.29 318 ARG D N 1
ATOM 11666 C CA . ARG D 1 322 ? 11.984 36.480 6.488 1.00 24.10 318 ARG D CA 1
ATOM 11667 C C . ARG D 1 322 ? 13.367 36.526 5.849 1.00 23.88 318 ARG D C 1
ATOM 11668 O O . ARG D 1 322 ? 13.748 37.523 5.236 1.00 29.30 318 ARG D O 1
ATOM 11676 N N . LEU D 1 323 ? 14.115 35.438 5.999 1.00 23.49 319 LEU D N 1
ATOM 11677 C CA . LEU D 1 323 ? 15.507 35.395 5.568 1.00 24.71 319 LEU D CA 1
ATOM 11678 C C . LEU D 1 323 ? 15.666 35.194 4.063 1.00 23.31 319 LEU D C 1
ATOM 11679 O O . LEU D 1 323 ? 16.478 35.865 3.425 1.00 25.92 319 LEU D O 1
ATOM 11684 N N . TYR D 1 324 ? 14.902 34.264 3.500 1.00 23.00 320 TYR D N 1
ATOM 11685 C CA . TYR D 1 324 ? 15.053 33.921 2.089 1.00 26.40 320 TYR D CA 1
ATOM 11686 C C . TYR D 1 324 ? 13.726 33.951 1.336 1.00 23.97 320 TYR D C 1
ATOM 11687 O O . TYR D 1 324 ? 13.237 32.921 0.870 1.00 25.38 320 TYR D O 1
ATOM 11696 N N . ARG D 1 325 ? 13.151 35.143 1.224 1.00 26.63 321 ARG D N 1
ATOM 11697 C CA . ARG D 1 325 ? 11.908 35.326 0.486 1.00 25.80 321 ARG D CA 1
ATOM 11698 C C . ARG D 1 325 ? 12.188 35.704 -0.962 1.00 20.86 321 ARG D C 1
ATOM 11699 O O . ARG D 1 325 ? 13.310 36.069 -1.311 1.00 27.25 321 ARG D O 1
ATOM 11707 N N . LYS D 1 326 ? 11.161 35.618 -1.801 1.00 23.82 322 LYS D N 1
ATOM 11708 C CA . LYS D 1 326 ? 11.311 35.890 -3.227 1.00 28.45 322 LYS D CA 1
ATOM 11709 C C . LYS D 1 326 ? 11.581 37.367 -3.509 1.00 29.30 322 LYS D C 1
ATOM 11710 O O . LYS D 1 326 ? 12.287 37.700 -4.460 1.00 27.48 322 LYS D O 1
ATOM 11716 N N . ASP D 1 327 ? 11.023 38.251 -2.684 1.00 28.27 323 ASP D N 1
ATOM 11717 C CA . ASP D 1 327 ? 11.199 39.688 -2.893 1.00 24.88 323 ASP D CA 1
ATOM 11718 C C . ASP D 1 327 ? 12.572 40.185 -2.436 1.00 29.49 323 ASP D C 1
ATOM 11719 O O . ASP D 1 327 ? 12.920 41.349 -2.638 1.00 33.91 323 ASP D O 1
ATOM 11724 N N . GLY D 1 328 ? 13.340 39.298 -1.810 1.00 33.07 324 GLY D N 1
ATOM 11725 C CA . GLY D 1 328 ? 14.712 39.595 -1.438 1.00 34.70 324 GLY D CA 1
ATOM 11726 C C . GLY D 1 328 ? 14.873 40.527 -0.253 1.00 35.65 324 GLY D C 1
ATOM 11727 O O . GLY D 1 328 ? 15.990 40.910 0.094 1.00 42.56 324 GLY D O 1
ATOM 11728 N N . THR D 1 329 ? 13.762 40.898 0.373 1.00 35.00 325 THR D N 1
ATOM 11729 C CA . THR D 1 329 ? 13.811 41.773 1.538 1.00 32.55 325 THR D CA 1
ATOM 11730 C C . THR D 1 329 ? 13.875 40.956 2.825 1.00 29.89 325 THR D C 1
ATOM 11731 O O . THR D 1 329 ? 13.709 39.738 2.807 1.00 29.06 325 THR D O 1
ATOM 11735 N N . ILE D 1 330 ? 14.141 41.632 3.937 1.00 28.49 326 ILE D N 1
ATOM 11736 C CA . ILE D 1 330 ? 14.064 41.010 5.254 1.00 34.39 326 ILE D CA 1
ATOM 11737 C C . ILE D 1 330 ? 13.252 41.924 6.163 1.00 29.93 326 ILE D C 1
ATOM 11738 O O . ILE D 1 330 ? 13.798 42.847 6.765 1.00 29.83 326 ILE D O 1
ATOM 11743 N N . PRO D 1 331 ? 11.935 41.676 6.247 1.00 29.41 327 PRO D N 1
ATOM 11744 C CA . PRO D 1 331 ? 10.998 42.542 6.971 1.00 33.59 327 PRO D CA 1
ATOM 11745 C C . PRO D 1 331 ? 11.349 42.656 8.451 1.00 35.55 327 PRO D C 1
ATOM 11746 O O . PRO D 1 331 ? 11.671 41.654 9.088 1.00 29.30 327 PRO D O 1
ATOM 11750 N N . VAL D 1 332 ? 11.294 43.876 8.980 1.00 34.71 328 VAL D N 1
ATOM 11751 C CA . VAL D 1 332 ? 11.625 44.139 10.376 1.00 35.10 328 VAL D CA 1
ATOM 11752 C C . VAL D 1 332 ? 10.668 45.174 10.958 1.00 37.63 328 VAL D C 1
ATOM 11753 O O . VAL D 1 332 ? 9.887 45.785 10.226 1.00 32.53 328 VAL D O 1
ATOM 11757 N N . ASP D 1 333 ? 10.722 45.373 12.273 1.00 39.82 329 ASP D N 1
ATOM 11758 C CA . ASP D 1 333 ? 9.935 46.431 12.899 1.00 36.56 329 ASP D CA 1
ATOM 11759 C C . ASP D 1 333 ? 10.721 47.739 12.942 1.00 38.31 329 ASP D C 1
ATOM 11760 O O . ASP D 1 333 ? 11.824 47.821 12.402 1.00 38.17 329 ASP D O 1
ATOM 11765 N N . GLU D 1 334 ? 10.153 48.751 13.591 1.00 46.71 330 GLU D N 1
ATOM 11766 C CA . GLU D 1 334 ? 10.795 50.059 13.702 1.00 49.34 330 GLU D CA 1
ATOM 11767 C C . GLU D 1 334 ? 12.151 49.986 14.403 1.00 54.27 330 GLU D C 1
ATOM 11768 O O . GLU D 1 334 ? 12.991 50.872 14.242 1.00 57.96 330 GLU D O 1
ATOM 11774 N N . GLU D 1 335 ? 12.360 48.926 15.178 1.00 45.88 331 GLU D N 1
ATOM 11775 C CA . GLU D 1 335 ? 13.607 48.742 15.909 1.00 43.86 331 GLU D CA 1
ATOM 11776 C C . GLU D 1 335 ? 14.571 47.850 15.131 1.00 44.34 331 GLU D C 1
ATOM 11777 O O . GLU D 1 335 ? 15.573 47.386 15.676 1.00 44.86 331 GLU D O 1
ATOM 11783 N N . ASN D 1 336 ? 14.255 47.619 13.859 1.00 42.95 332 ASN D N 1
ATOM 11784 C CA . ASN D 1 336 ? 15.057 46.759 12.987 1.00 42.84 332 ASN D CA 1
ATOM 11785 C C . ASN D 1 336 ? 15.215 45.335 13.516 1.00 38.32 332 ASN D C 1
ATOM 11786 O O . ASN D 1 336 ? 16.274 44.722 13.373 1.00 38.93 332 ASN D O 1
ATOM 11791 N N . ARG D 1 337 ? 14.154 44.818 14.126 1.00 41.56 333 ARG D N 1
ATOM 11792 C CA . ARG D 1 337 ? 14.151 43.459 14.655 1.00 39.34 333 ARG D CA 1
ATOM 11793 C C . ARG D 1 337 ? 13.208 42.576 13.849 1.00 34.62 333 ARG D C 1
ATOM 11794 O O . ARG D 1 337 ? 12.114 42.999 13.478 1.00 33.99 333 ARG D O 1
ATOM 11802 N N . ILE D 1 338 ? 13.635 41.348 13.579 1.00 32.18 334 ILE D N 1
ATOM 11803 C CA . ILE D 1 338 ? 12.782 40.383 12.900 1.00 28.30 334 ILE D CA 1
ATOM 11804 C C . ILE D 1 338 ? 11.708 39.883 13.859 1.00 29.36 334 ILE D C 1
ATOM 11805 O O . ILE D 1 338 ? 12.001 39.533 15.003 1.00 35.58 334 ILE D O 1
ATOM 11810 N N . ARG D 1 339 ? 10.463 39.864 13.397 1.00 27.64 335 ARG D N 1
ATOM 11811 C CA . ARG D 1 339 ? 9.351 39.441 14.237 1.00 33.90 335 ARG D CA 1
ATOM 11812 C C . ARG D 1 339 ? 8.630 38.230 13.658 1.00 28.14 335 ARG D C 1
ATOM 11813 O O . ARG D 1 339 ? 8.010 38.315 12.599 1.00 32.63 335 ARG D O 1
ATOM 11821 N N . ILE D 1 340 ? 8.722 37.101 14.353 1.00 28.21 336 ILE D N 1
ATOM 11822 C CA . ILE D 1 340 ? 7.909 35.938 14.018 1.00 25.87 336 ILE D CA 1
ATOM 11823 C C . ILE D 1 340 ? 7.011 35.596 15.205 1.00 28.46 336 ILE D C 1
ATOM 11824 O O . ILE D 1 340 ? 6.358 34.553 15.238 1.00 25.25 336 ILE D O 1
ATOM 11829 N N . ASP D 1 341 ? 6.990 36.499 16.180 1.00 30.24 337 ASP D N 1
ATOM 11830 C CA . ASP D 1 341 ? 6.028 36.437 17.270 1.00 36.71 337 ASP D CA 1
ATOM 11831 C C . ASP D 1 341 ? 4.804 37.258 16.878 1.00 35.64 337 ASP D C 1
ATOM 11832 O O . ASP D 1 341 ? 3.993 37.633 17.724 1.00 37.13 337 ASP D O 1
ATOM 11837 N N . ASP D 1 342 ? 4.687 37.529 15.581 1.00 31.85 338 ASP D N 1
ATOM 11838 C CA . ASP D 1 342 ? 3.618 38.364 15.048 1.00 32.04 338 ASP D CA 1
ATOM 11839 C C . ASP D 1 342 ? 2.252 37.693 15.149 1.00 36.89 338 ASP D C 1
ATOM 11840 O O . ASP D 1 342 ? 1.227 38.369 15.230 1.00 39.68 338 ASP D O 1
ATOM 11845 N N . TRP D 1 343 ? 2.241 36.364 15.141 1.00 29.87 339 TRP D N 1
ATOM 11846 C CA . TRP D 1 343 ? 0.995 35.619 15.276 1.00 34.97 339 TRP D CA 1
ATOM 11847 C C . TRP D 1 343 ? 0.571 35.528 16.739 1.00 41.11 339 TRP D C 1
ATOM 11848 O O . TRP D 1 343 ? -0.620 35.487 17.048 1.00 43.61 339 TRP D O 1
ATOM 11859 N N . GLU D 1 344 ? 1.552 35.490 17.635 1.00 37.91 340 GLU D N 1
ATOM 11860 C CA . GLU D 1 344 ? 1.272 35.421 19.064 1.00 32.74 340 GLU D CA 1
ATOM 11861 C C . GLU D 1 344 ? 0.724 36.746 19.574 1.00 43.74 340 GLU D C 1
ATOM 11862 O O . GLU D 1 344 ? -0.303 36.787 20.252 1.00 44.44 340 GLU D O 1
ATOM 11868 N N . LEU D 1 345 ? 1.413 37.831 19.238 1.00 42.86 341 LEU D N 1
ATOM 11869 C CA . LEU D 1 345 ? 1.040 39.153 19.730 1.00 43.80 341 LEU D CA 1
ATOM 11870 C C . LEU D 1 345 ? -0.014 39.847 18.868 1.00 46.05 341 LEU D C 1
ATOM 11871 O O . LEU D 1 345 ? -0.082 41.078 18.829 1.00 45.01 341 LEU D O 1
ATOM 11876 N N . GLU D 1 346 ? -0.835 39.058 18.180 1.00 44.34 342 GLU D N 1
ATOM 11877 C CA . GLU D 1 346 ? -2.007 39.596 17.504 1.00 42.51 342 GLU D CA 1
ATOM 11878 C C . GLU D 1 346 ? -2.904 40.207 18.565 1.00 46.14 342 GLU D C 1
ATOM 11879 O O . GLU D 1 346 ? -2.880 39.774 19.717 1.00 41.95 342 GLU D O 1
ATOM 11885 N N . GLU D 1 347 ? -3.696 41.205 18.188 1.00 36.99 343 GLU D N 1
ATOM 11886 C CA . GLU D 1 347 ? -4.571 41.864 19.151 1.00 42.85 343 GLU D CA 1
ATOM 11887 C C . GLU D 1 347 ? -5.665 40.939 19.680 1.00 40.05 343 GLU D C 1
ATOM 11888 O O . GLU D 1 347 ? -5.924 40.910 20.883 1.00 49.71 343 GLU D O 1
ATOM 11894 N N . ASP D 1 348 ? -6.293 40.173 18.792 1.00 42.92 344 ASP D N 1
ATOM 11895 C CA . ASP D 1 348 ? -7.365 39.276 19.217 1.00 43.99 344 ASP D CA 1
ATOM 11896 C C . ASP D 1 348 ? -6.859 38.146 20.112 1.00 50.65 344 ASP D C 1
ATOM 11897 O O . ASP D 1 348 ? -7.518 37.773 21.080 1.00 53.99 344 ASP D O 1
ATOM 11902 N N . VAL D 1 349 ? -5.684 37.615 19.782 1.00 49.84 345 VAL D N 1
ATOM 11903 C CA . VAL D 1 349 ? -5.084 36.524 20.544 1.00 44.45 345 VAL D CA 1
ATOM 11904 C C . VAL D 1 349 ? -4.796 36.931 21.985 1.00 47.40 345 VAL D C 1
ATOM 11905 O O . VAL D 1 349 ? -5.262 36.286 22.922 1.00 53.62 345 VAL D O 1
ATOM 11909 N N . GLN D 1 350 ? -4.030 38.006 22.151 1.00 42.12 346 GLN D N 1
ATOM 11910 C CA . GLN D 1 350 ? -3.608 38.469 23.471 1.00 52.31 346 GLN D CA 1
ATOM 11911 C C . GLN D 1 350 ? -4.782 38.827 24.378 1.00 51.09 346 GLN D C 1
ATOM 11912 O O . GLN D 1 350 ? -4.724 38.621 25.592 1.00 49.23 346 GLN D O 1
ATOM 11918 N N . LYS D 1 351 ? -5.848 39.352 23.785 1.00 55.60 347 LYS D N 1
ATOM 11919 C CA . LYS D 1 351 ? -7.060 39.653 24.535 1.00 56.43 347 LYS D CA 1
ATOM 11920 C C . LYS D 1 351 ? -7.814 38.374 24.882 1.00 57.28 347 LYS D C 1
ATOM 11921 O O . LYS D 1 351 ? -8.333 38.236 25.986 1.00 52.44 347 LYS D O 1
ATOM 11927 N N . ALA D 1 352 ? -7.862 37.439 23.936 1.00 50.03 348 ALA D N 1
ATOM 11928 C CA . ALA D 1 352 ? -8.516 36.152 24.158 1.00 49.32 348 ALA D CA 1
ATOM 11929 C C . ALA D 1 352 ? -7.699 35.265 25.090 1.00 61.94 348 ALA D C 1
ATOM 11930 O O . ALA D 1 352 ? -8.152 34.197 25.500 1.00 58.33 348 ALA D O 1
ATOM 11932 N N . VAL D 1 353 ? -6.489 35.707 25.413 1.00 58.92 349 VAL D N 1
ATOM 11933 C CA . VAL D 1 353 ? -5.658 35.011 26.384 1.00 54.17 349 VAL D CA 1
ATOM 11934 C C . VAL D 1 353 ? -5.807 35.663 27.756 1.00 54.73 349 VAL D C 1
ATOM 11935 O O . VAL D 1 353 ? -5.930 34.973 28.768 1.00 53.08 349 VAL D O 1
ATOM 11939 N N . SER D 1 354 ? -5.807 36.994 27.783 1.00 53.46 350 SER D N 1
ATOM 11940 C CA . SER D 1 354 ? -6.041 37.741 29.017 1.00 58.93 350 SER D CA 1
ATOM 11941 C C . SER D 1 354 ? -7.411 37.419 29.598 1.00 58.56 350 SER D C 1
ATOM 11942 O O . SER D 1 354 ? -7.619 37.503 30.805 1.00 59.11 350 SER D O 1
ATOM 11945 N N . ALA D 1 355 ? -8.338 37.037 28.726 1.00 54.52 351 ALA D N 1
ATOM 11946 C CA . ALA D 1 355 ? -9.680 36.659 29.145 1.00 62.56 351 ALA D CA 1
ATOM 11947 C C . ALA D 1 355 ? -9.728 35.231 29.681 1.00 59.47 351 ALA D C 1
ATOM 11948 O O . ALA D 1 355 ? -10.382 34.963 30.686 1.00 60.17 351 ALA D O 1
ATOM 11950 N N . LEU D 1 356 ? -9.042 34.315 29.006 1.00 61.81 352 LEU D N 1
ATOM 11951 C CA . LEU D 1 356 ? -9.049 32.912 29.410 1.00 60.95 352 LEU D CA 1
ATOM 11952 C C . LEU D 1 356 ? -8.337 32.711 30.746 1.00 59.98 352 LEU D C 1
ATOM 11953 O O . LEU D 1 356 ? -8.682 31.813 31.513 1.00 66.25 352 LEU D O 1
ATOM 11958 N N . MET D 1 357 ? -7.355 33.563 31.025 1.00 54.80 353 MET D N 1
ATOM 11959 C CA . MET D 1 357 ? -6.584 33.471 32.261 1.00 56.56 353 MET D CA 1
ATOM 11960 C C . MET D 1 357 ? -7.326 34.066 33.454 1.00 68.28 353 MET D C 1
ATOM 11961 O O . MET D 1 357 ? -6.719 34.391 34.475 1.00 70.13 353 MET D O 1
ATOM 11966 N N . GLU D 1 358 ? -8.640 34.211 33.317 1.00 69.63 354 GLU D N 1
ATOM 11967 C CA . GLU D 1 358 ? -9.482 34.661 34.415 1.00 65.87 354 GLU D CA 1
ATOM 11968 C C . GLU D 1 358 ? -10.604 33.652 34.627 1.00 64.27 354 GLU D C 1
ATOM 11969 O O . GLU D 1 358 ? -11.218 33.605 35.692 1.00 69.66 354 GLU D O 1
ATOM 11975 N N . LYS D 1 359 ? -10.860 32.842 33.603 1.00 63.51 355 LYS D N 1
ATOM 11976 C CA . LYS D 1 359 ? -11.873 31.793 33.675 1.00 65.69 355 LYS D CA 1
ATOM 11977 C C . LYS D 1 359 ? -11.294 30.483 34.193 1.00 73.33 355 LYS D C 1
ATOM 11978 O O . LYS D 1 359 ? -11.981 29.460 34.207 1.00 71.75 355 LYS D O 1
ATOM 11984 N N . VAL D 1 360 ? -10.034 30.510 34.619 1.00 72.56 356 VAL D N 1
ATOM 11985 C CA . VAL D 1 360 ? -9.371 29.285 35.060 1.00 75.03 356 VAL D CA 1
ATOM 11986 C C . VAL D 1 360 ? -9.128 29.236 36.572 1.00 67.24 356 VAL D C 1
ATOM 11987 O O . VAL D 1 360 ? -8.721 30.223 37.189 1.00 62.84 356 VAL D O 1
ATOM 11991 N N . THR D 1 361 ? -9.423 28.078 37.156 1.00 70.48 357 THR D N 1
ATOM 11992 C CA . THR D 1 361 ? -9.144 27.796 38.558 1.00 71.91 357 THR D CA 1
ATOM 11993 C C . THR D 1 361 ? -8.641 26.361 38.654 1.00 73.57 357 THR D C 1
ATOM 11994 O O . THR D 1 361 ? -8.006 25.862 37.727 1.00 70.57 357 THR D O 1
ATOM 11998 N N . GLY D 1 362 ? -8.943 25.690 39.760 1.00 73.38 358 GLY D N 1
ATOM 11999 C CA . GLY D 1 362 ? -8.434 24.350 39.993 1.00 65.50 358 GLY D CA 1
ATOM 12000 C C . GLY D 1 362 ? -9.103 23.243 39.198 1.00 74.98 358 GLY D C 1
ATOM 12001 O O . GLY D 1 362 ? -8.429 22.376 38.641 1.00 76.08 358 GLY D O 1
ATOM 12002 N N . GLU D 1 363 ? -10.431 23.270 39.144 1.00 74.19 359 GLU D N 1
ATOM 12003 C CA . GLU D 1 363 ? -11.205 22.176 38.561 1.00 75.07 359 GLU D CA 1
ATOM 12004 C C . GLU D 1 363 ? -11.219 22.177 37.032 1.00 75.56 359 GLU D C 1
ATOM 12005 O O . GLU D 1 363 ? -11.283 21.121 36.401 1.00 77.34 359 GLU D O 1
ATOM 12011 N N . ASN D 1 364 ? -11.152 23.366 36.444 1.00 67.97 360 ASN D N 1
ATOM 12012 C CA . ASN D 1 364 ? -11.393 23.535 35.014 1.00 72.91 360 ASN D CA 1
ATOM 12013 C C . ASN D 1 364 ? -10.168 23.385 34.118 1.00 71.31 360 ASN D C 1
ATOM 12014 O O . ASN D 1 364 ? -10.299 23.036 32.946 1.00 64.57 360 ASN D O 1
ATOM 12019 N N . ALA D 1 365 ? -8.992 23.650 34.682 1.00 72.90 361 ALA D N 1
ATOM 12020 C CA . ALA D 1 365 ? -7.734 23.751 33.935 1.00 63.65 361 ALA D CA 1
ATOM 12021 C C . ALA D 1 365 ? -7.555 22.797 32.745 1.00 67.78 361 ALA D C 1
ATOM 12022 O O . ALA D 1 365 ? -7.163 23.230 31.661 1.00 68.92 361 ALA D O 1
ATOM 12024 N N . GLU D 1 366 ? -7.851 21.515 32.940 1.00 65.58 362 GLU D N 1
ATOM 12025 C CA . GLU D 1 366 ? -7.637 20.518 31.889 1.00 66.63 362 GLU D CA 1
ATOM 12026 C C . GLU D 1 366 ? -8.492 20.758 30.640 1.00 71.15 362 GLU D C 1
ATOM 12027 O O . GLU D 1 366 ? -7.969 21.123 29.586 1.00 71.89 362 GLU D O 1
ATOM 12033 N N . SER D 1 367 ? -9.801 20.554 30.767 1.00 75.37 363 SER D N 1
ATOM 12034 C CA . SER D 1 367 ? -10.732 20.725 29.649 1.00 75.16 363 SER D CA 1
ATOM 12035 C C . SER D 1 367 ? -10.862 22.175 29.180 1.00 70.19 363 SER D C 1
ATOM 12036 O O . SER D 1 367 ? -11.300 22.431 28.058 1.00 68.19 363 SER D O 1
ATOM 12039 N N . LEU D 1 368 ? -10.498 23.121 30.040 1.00 69.60 364 LEU D N 1
ATOM 12040 C CA . LEU D 1 368 ? -10.523 24.528 29.661 1.00 66.82 364 LEU D CA 1
ATOM 12041 C C . LEU D 1 368 ? -9.363 24.842 28.726 1.00 63.90 364 LEU D C 1
ATOM 12042 O O . LEU D 1 368 ? -9.568 25.286 27.596 1.00 60.33 364 LEU D O 1
ATOM 12047 N N . THR D 1 369 ? -8.146 24.593 29.206 1.00 67.56 365 THR D N 1
ATOM 12048 C CA . THR D 1 369 ? -6.930 24.944 28.473 1.00 60.94 365 THR D CA 1
ATOM 12049 C C . THR D 1 369 ? -6.261 23.760 27.774 1.00 63.68 365 THR D C 1
ATOM 12050 O O . THR D 1 369 ? -6.851 22.691 27.622 1.00 59.36 365 THR D O 1
ATOM 12054 N N . ASP D 1 370 ? -5.023 23.979 27.338 1.00 58.42 366 ASP D N 1
ATOM 12055 C CA . ASP D 1 370 ? -4.225 22.937 26.701 1.00 50.02 366 ASP D CA 1
ATOM 12056 C C . ASP D 1 370 ? -3.033 22.592 27.583 1.00 47.52 366 ASP D C 1
ATOM 12057 O O . ASP D 1 370 ? -1.883 22.841 27.218 1.00 40.32 366 ASP D O 1
ATOM 12062 N N . LEU D 1 371 ? -3.314 22.036 28.758 1.00 47.79 367 LEU D N 1
ATOM 12063 C CA . LEU D 1 371 ? -2.260 21.549 29.636 1.00 45.47 367 LEU D CA 1
ATOM 12064 C C . LEU D 1 371 ? -1.610 20.338 28.989 1.00 41.37 367 LEU D C 1
ATOM 12065 O O . LEU D 1 371 ? -0.406 20.124 29.119 1.00 46.35 367 LEU D O 1
ATOM 12070 N N . ALA D 1 372 ? -2.421 19.551 28.288 1.00 35.38 368 ALA D N 1
ATOM 12071 C CA . ALA D 1 372 ? -1.938 18.375 27.579 1.00 41.54 368 ALA D CA 1
ATOM 12072 C C . ALA D 1 372 ? -0.915 18.772 26.522 1.00 46.42 368 ALA D C 1
ATOM 12073 O O . ALA D 1 372 ? 0.029 18.031 26.250 1.00 34.18 368 ALA D O 1
ATOM 12075 N N . GLY D 1 373 ? -1.110 19.946 25.929 1.00 40.42 369 GLY D N 1
ATOM 12076 C CA . GLY D 1 373 ? -0.159 20.483 24.976 1.00 36.15 369 GLY D CA 1
ATOM 12077 C C . GLY D 1 373 ? 1.101 20.944 25.679 1.00 36.46 369 GLY D C 1
ATOM 12078 O O . GLY D 1 373 ? 2.209 20.760 25.174 1.00 34.50 369 GLY D O 1
ATOM 12079 N N . TYR D 1 374 ? 0.926 21.545 26.853 1.00 29.85 370 TYR D N 1
ATOM 12080 C CA . TYR D 1 374 ? 2.049 21.999 27.663 1.00 36.86 370 TYR D CA 1
ATOM 12081 C C . TYR D 1 374 ? 2.876 20.800 28.121 1.00 35.05 370 TYR D C 1
ATOM 12082 O O . TYR D 1 374 ? 4.107 20.826 28.065 1.00 30.32 370 TYR D O 1
ATOM 12091 N N . ARG D 1 375 ? 2.190 19.754 28.574 1.00 37.04 371 ARG D N 1
ATOM 12092 C CA . ARG D 1 375 ? 2.856 18.538 29.027 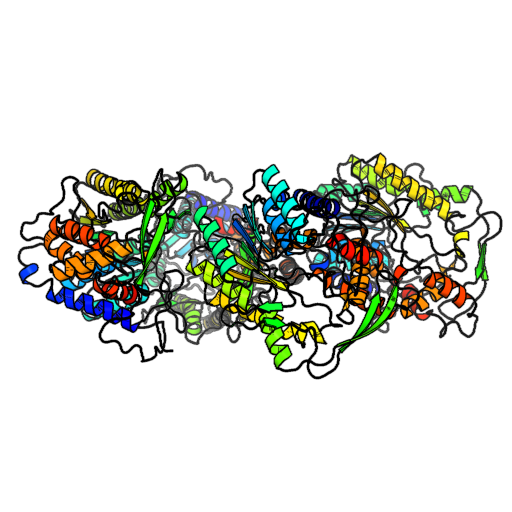1.00 33.85 371 ARG D CA 1
ATOM 12093 C C . ARG D 1 375 ? 3.631 17.883 27.890 1.00 33.36 371 ARG D C 1
ATOM 12094 O O . ARG D 1 375 ? 4.749 17.406 28.086 1.00 29.49 371 ARG D O 1
ATOM 12102 N N . HIS D 1 376 ? 3.032 17.862 26.704 1.00 27.97 372 HIS D N 1
ATOM 12103 C CA . HIS D 1 376 ? 3.680 17.273 25.539 1.00 31.89 372 HIS D CA 1
ATOM 12104 C C . HIS D 1 376 ? 4.975 18.001 25.203 1.00 26.94 372 HIS D C 1
ATOM 12105 O O . HIS D 1 376 ? 6.019 17.375 25.036 1.00 28.58 372 HIS D O 1
ATOM 12112 N N . ASP D 1 377 ? 4.897 19.325 25.108 1.00 22.64 373 ASP D N 1
ATOM 12113 C CA . ASP D 1 377 ? 6.066 20.147 24.812 1.00 26.00 373 ASP D CA 1
ATOM 12114 C C . ASP D 1 377 ? 7.148 19.987 25.877 1.00 26.88 373 ASP D C 1
ATOM 12115 O O . ASP D 1 377 ? 8.336 19.932 25.561 1.00 26.18 373 ASP D O 1
ATOM 12120 N N . PHE D 1 378 ? 6.729 19.914 27.136 1.00 27.41 374 PHE D N 1
ATOM 12121 C CA . PHE D 1 378 ? 7.659 19.715 28.241 1.00 23.86 374 PHE D CA 1
ATOM 12122 C C . PHE D 1 378 ? 8.372 18.374 28.110 1.00 25.18 374 PHE D C 1
ATOM 12123 O O . PHE D 1 378 ? 9.595 18.297 28.217 1.00 30.10 374 PHE D O 1
ATOM 12131 N N . LEU D 1 379 ? 7.598 17.321 27.871 1.00 23.62 375 LEU D N 1
ATOM 12132 C CA . LEU D 1 379 ? 8.137 15.966 27.820 1.00 24.82 375 LEU D CA 1
ATOM 12133 C C . LEU D 1 379 ? 8.928 15.682 26.546 1.00 25.23 375 LEU D C 1
ATOM 12134 O O . LEU D 1 379 ? 9.962 15.013 26.593 1.00 24.71 375 LEU D O 1
ATOM 12139 N N . ALA D 1 380 ? 8.445 16.193 25.416 1.00 24.73 376 ALA D N 1
ATOM 12140 C CA . ALA D 1 380 ? 9.087 15.950 24.126 1.00 27.49 376 ALA D CA 1
ATOM 12141 C C . ALA D 1 380 ? 10.475 16.574 24.041 1.00 29.59 376 ALA D C 1
ATOM 12142 O O . ALA D 1 380 ? 11.317 16.122 23.266 1.00 24.28 376 ALA D O 1
ATOM 12144 N N . SER D 1 381 ? 10.708 17.613 24.838 1.00 27.77 377 SER D N 1
ATOM 12145 C CA . SER D 1 381 ? 12.014 18.260 24.890 1.00 30.51 377 SER D CA 1
ATOM 12146 C C . SER D 1 381 ? 13.082 17.284 25.374 1.00 29.62 377 SER D C 1
ATOM 12147 O O . SER D 1 381 ? 14.258 17.420 25.039 1.00 27.28 377 SER D O 1
ATOM 12150 N N . ASN D 1 382 ? 12.662 16.300 26.164 1.00 23.98 378 ASN D N 1
ATOM 12151 C CA . ASN D 1 382 ? 13.571 15.277 26.665 1.00 23.09 378 ASN D CA 1
ATOM 12152 C C . ASN D 1 382 ? 13.339 13.919 26.012 1.00 25.10 378 ASN D C 1
ATOM 12153 O O . ASN D 1 382 ? 13.890 12.911 26.450 1.00 24.62 378 ASN D O 1
ATOM 12158 N N . GLY D 1 383 ? 12.517 13.895 24.968 1.00 19.84 379 GLY D N 1
ATOM 12159 C CA . GLY D 1 383 ? 12.302 12.679 24.206 1.00 20.70 379 GLY D CA 1
ATOM 12160 C C . GLY D 1 383 ? 11.184 11.797 24.724 1.00 19.57 379 GLY D C 1
ATOM 12161 O O . GLY D 1 383 ? 11.085 10.628 24.350 1.00 21.48 379 GLY D O 1
ATOM 12162 N N . PHE D 1 384 ? 10.337 12.351 25.585 1.00 19.95 380 PHE D N 1
ATOM 12163 C CA . PHE D 1 384 ? 9.195 11.608 26.105 1.00 26.22 380 PHE D CA 1
ATOM 12164 C C . PHE D 1 384 ? 7.898 12.048 25.430 1.00 26.22 380 PHE D C 1
ATOM 12165 O O . PHE D 1 384 ? 7.839 13.121 24.831 1.00 22.86 380 PHE D O 1
ATOM 12173 N N . ASP D 1 385 ? 6.873 11.204 25.521 1.00 27.22 381 ASP D N 1
ATOM 12174 C CA . ASP D 1 385 ? 5.552 11.497 24.965 1.00 27.75 381 ASP D CA 1
ATOM 12175 C C . ASP D 1 385 ? 5.610 11.769 23.460 1.00 28.98 381 ASP D C 1
ATOM 12176 O O . ASP D 1 385 ? 4.839 12.568 22.931 1.00 33.28 381 ASP D O 1
ATOM 12181 N N . VAL D 1 386 ? 6.530 11.099 22.774 1.00 26.40 382 VAL D N 1
ATOM 12182 C CA . VAL D 1 386 ? 6.693 11.282 21.336 1.00 34.15 382 VAL D CA 1
ATOM 12183 C C . VAL D 1 386 ? 5.953 10.199 20.554 1.00 29.11 382 VAL D C 1
ATOM 12184 O O . VAL D 1 386 ? 6.085 9.011 20.844 1.00 30.12 382 VAL D O 1
ATOM 12188 N N . GLU D 1 387 ? 5.172 10.623 19.564 1.00 37.24 383 GLU D N 1
ATOM 12189 C CA . GLU D 1 387 ? 4.387 9.706 18.739 1.00 37.02 383 GLU D CA 1
ATOM 12190 C C . GLU D 1 387 ? 5.257 8.663 18.047 1.00 31.79 383 GLU D C 1
ATOM 12191 O O . GLU D 1 387 ? 6.324 8.981 17.529 1.00 32.57 383 GLU D O 1
ATOM 12197 N N . GLY D 1 388 ? 4.803 7.413 18.060 1.00 30.62 384 GLY D N 1
ATOM 12198 C CA . GLY D 1 388 ? 5.501 6.345 17.368 1.00 33.72 384 GLY D CA 1
ATOM 12199 C C . GLY D 1 388 ? 6.537 5.624 18.211 1.00 33.53 384 GLY D C 1
ATOM 12200 O O . GLY D 1 388 ? 7.195 4.700 17.735 1.00 36.87 384 GLY D O 1
ATOM 12201 N N . ILE D 1 389 ? 6.689 6.045 19.462 1.00 32.76 385 ILE D N 1
ATOM 12202 C CA . ILE D 1 389 ? 7.675 5.438 20.349 1.00 33.04 385 ILE D CA 1
ATOM 12203 C C . ILE D 1 389 ? 7.028 4.544 21.401 1.00 29.59 385 ILE D C 1
ATOM 12204 O O . ILE D 1 389 ? 6.141 4.975 22.139 1.00 36.17 385 ILE D O 1
ATOM 12209 N N . ASN D 1 390 ? 7.477 3.294 21.456 1.00 33.94 386 ASN D N 1
ATOM 12210 C CA . ASN D 1 390 ? 7.033 2.353 22.475 1.00 31.61 386 ASN D CA 1
ATOM 12211 C C . ASN D 1 390 ? 7.823 2.567 23.762 1.00 36.58 386 ASN D C 1
ATOM 12212 O O . ASN D 1 390 ? 8.970 2.134 23.876 1.00 28.37 386 ASN D O 1
ATOM 12217 N N . TYR D 1 391 ? 7.204 3.235 24.729 1.00 30.34 387 TYR D N 1
ATOM 12218 C CA . TYR D 1 391 ? 7.876 3.550 25.984 1.00 29.13 387 TYR D CA 1
ATOM 12219 C C . TYR D 1 391 ? 7.829 2.397 26.982 1.00 34.40 387 TYR D C 1
ATOM 12220 O O . TYR D 1 391 ? 8.477 2.446 28.027 1.00 29.86 387 TYR D O 1
ATOM 12229 N N . GLU D 1 392 ? 7.064 1.361 26.652 1.00 34.50 388 GLU D N 1
ATOM 12230 C CA . GLU D 1 392 ? 6.993 0.166 27.486 1.00 33.40 388 GLU D CA 1
ATOM 12231 C C . GLU D 1 392 ? 8.101 -0.815 27.116 1.00 35.31 388 GLU D C 1
ATOM 12232 O O . GLU D 1 392 ? 8.264 -1.855 27.753 1.00 40.79 388 GLU D O 1
ATOM 12238 N N . ALA D 1 393 ? 8.859 -0.475 26.079 1.00 31.00 389 ALA D N 1
ATOM 12239 C CA . ALA D 1 393 ? 10.006 -1.274 25.672 1.00 33.65 389 ALA D CA 1
ATOM 12240 C C . ALA D 1 393 ? 11.240 -0.824 26.439 1.00 31.70 389 ALA D C 1
ATOM 12241 O O . ALA D 1 393 ? 11.457 0.372 26.632 1.00 28.95 389 ALA D O 1
ATOM 12243 N N . GLU D 1 394 ? 12.049 -1.782 26.875 1.00 31.26 390 GLU D N 1
ATOM 12244 C CA . GLU D 1 394 ? 13.237 -1.456 27.650 1.00 36.67 390 GLU D CA 1
ATOM 12245 C C . GLU D 1 394 ? 14.340 -0.874 26.771 1.00 31.16 390 GLU D C 1
ATOM 12246 O O . GLU D 1 394 ? 14.511 -1.273 25.619 1.00 35.05 390 GLU D O 1
ATOM 12252 N N . VAL D 1 395 ? 15.071 0.089 27.321 1.00 34.25 391 VAL D N 1
ATOM 12253 C CA . VAL D 1 395 ? 16.239 0.647 26.654 1.00 32.42 391 VAL D CA 1
ATOM 12254 C C . VAL D 1 395 ? 17.485 -0.005 27.245 1.00 38.71 391 VAL D C 1
ATOM 12255 O O . VAL D 1 395 ? 17.737 0.102 28.444 1.00 35.76 391 VAL D O 1
ATOM 12259 N N . GLU D 1 396 ? 18.258 -0.686 26.405 1.00 36.08 392 GLU D N 1
ATOM 12260 C CA . GLU D 1 396 ? 19.375 -1.492 26.892 1.00 44.28 392 GLU D CA 1
ATOM 12261 C C . GLU D 1 396 ? 20.672 -0.707 27.077 1.00 39.74 392 GLU D C 1
ATOM 12262 O O . GLU D 1 396 ? 21.588 -1.167 27.757 1.00 39.06 392 GLU D O 1
ATOM 12268 N N . ARG D 1 397 ? 20.747 0.476 26.476 1.00 37.43 393 ARG D N 1
ATOM 12269 C CA . ARG D 1 397 ? 21.944 1.303 26.581 1.00 33.84 393 ARG D CA 1
ATOM 12270 C C . ARG D 1 397 ? 21.641 2.769 26.290 1.00 35.75 393 ARG D C 1
ATOM 12271 O O . ARG D 1 397 ? 20.691 3.086 25.573 1.00 26.99 393 ARG D O 1
ATOM 12279 N N . PHE D 1 398 ? 22.455 3.661 26.845 1.00 26.54 394 PHE D N 1
ATOM 12280 C CA . PHE D 1 398 ? 22.205 5.092 26.724 1.00 25.23 394 PHE D CA 1
ATOM 12281 C C . PHE D 1 398 ? 23.374 5.826 26.077 1.00 30.11 394 PHE D C 1
ATOM 12282 O O . PHE D 1 398 ? 23.453 7.054 26.127 1.00 24.20 394 PHE D O 1
ATOM 12290 N N . ASP D 1 399 ? 24.275 5.065 25.465 1.00 26.67 395 ASP D N 1
ATOM 12291 C CA . ASP D 1 399 ? 25.438 5.640 24.800 1.00 27.64 395 ASP D CA 1
ATOM 12292 C C . ASP D 1 399 ? 25.187 5.824 23.308 1.00 33.95 395 ASP D C 1
ATOM 12293 O O . ASP D 1 399 ? 26.105 6.146 22.551 1.00 30.84 395 ASP D O 1
ATOM 12298 N N . ARG D 1 400 ? 23.943 5.613 22.889 1.00 30.10 396 ARG D N 1
ATOM 12299 C CA . ARG D 1 400 ? 23.573 5.776 21.488 1.00 32.12 396 ARG D CA 1
ATOM 12300 C C . ARG D 1 400 ? 22.062 5.902 21.323 1.00 32.98 396 ARG D C 1
ATOM 12301 O O . ARG D 1 400 ? 21.306 5.729 22.278 1.00 31.02 396 ARG D O 1
ATOM 12309 N N . ILE D 1 401 ? 21.632 6.202 20.102 1.00 30.89 397 ILE D N 1
ATOM 12310 C CA . ILE D 1 401 ? 20.212 6.312 19.793 1.00 34.46 397 ILE D CA 1
ATOM 12311 C C . ILE D 1 401 ? 19.713 5.069 19.064 1.00 43.74 397 ILE D C 1
ATOM 12312 O O . ILE D 1 401 ? 18.512 4.900 18.856 1.00 47.57 397 ILE D O 1
#

Secondary structure (DSSP, 8-state):
------EETTEE----HHHHHHHHHHHHHHHHHHS-HHHHTTS----EEEEES-SSHHHHHHHHHHHHHH--EEEEEE------SSSPPPHHHHHHHHHHHHHHHHT--EEEEES-TTSHHHHHHHHHHHHHTT--EEEEEE----SEEE-TTT--EEE-----SSS-EEEEEE-TTT--EEEEEEPPP-HHHHHHHHHHHSSHHHHHHHHHHHHTT-EEEEEEEEEEE----GGGHHHHTTSHHHHHHHHHHHHHHHHHHH-TTEEEEEEE------TTGGGSSSHHHHHHHHHHHHHHHT----HHHHHHHHIIIIIS-TT------TTS-EES-TTTT-HHHHHHHHHHHHH--TTTHHHHS-HHHHHHHHHHTTT-S-TT--SSSPPS-SS--/------EETTEE----HHHHHHHHHHHHHHHHHHS-HHHHTTS----EEEEES-SSHHHHHHHHIIIIIH--EEEEEE------SSSPPPHHHHHHHHHHHHHHTTT--EEEEES-TTSHHHHHHHHHHHHHHT--EEEEEE----SEEE-SSS-PEEE-----SSS-EEEEEE-TTT--EEEEEEPPPPTTHHHHHHHHHSSHHHHHHHHHHHHTT-EEEEEEEEEEE----GGGHHHHTSSHHHHHHHHHHHHHHHHHHH-TTEEEEEEE------TTGGGSSSHHHHHHHHHHHHHHHT----HHHHHHHHIIIIIS-TT------TTS-EE--TTTT-HHHHHHHHHHHHH--TTTHHHHS-HHHHHHHHHHTTT-S-TT--TTS----SS--/------EETTEE----HHHHHHHHHHHHHHHHHHS-HHHHTTS----EEEEES-SSHHHHHHHHHHHHHH--EEEEEE------SSSPPPHHHHHHHHHHHHHHHHT--EEEEES-TTSHHHHHHHHHHHHHHT--EEEEEE----SEEE-SSSS-EEE-----SSS-EEEEEE-TTT--EEEEEEPPP-HHHHHHHHHHHSSHHHHHHHHHHHHTT-EEEEEEEEEEE----GGGHHHHTSSHHHHHHHHHHHHHHHHHHS-TTEEEEEEEPPP---TTGGGSSSHHHHHHHHHHHHHHHT----HHHHHHHHIIIIIS-TT------TTS-EES-TTTT-HHHHHHHHHHHTT--TTTHHHHS-HHHHHHHHHHTTT-S-TT--TTS----SS--/------EETTEE----HHHHHHHHHHHHHHHHHHS-HHHHTTS---SEEEEES-SSHHHHHHHHIIIIIH--EEEEEE------SSSPPPHHHHHHHHHHHHHHHTT--EEEEES-TTSHHHHHHHHHHHHHHT--EEEEEE----SEEE-SSS-PEEE-----SSS-EEEE--BTTTTB--EEEE----HHHHHHHHHHHSSHHHHHHHHHHHHTT-EEEEEEEEEEE----STTTTTTTSSHHHHHHHHHHHHHHHHHHHSTT-EEEEEE------GGGGTSSSHHHHHHHHHHHHHHHT----HHHHHHHHIIIIIS-TT------TTS-EES-TTTT-HHHHHHHHHHTTS--TTTHHHHS-HHHHHHHHHHTTT-S-TT--TTSPP--SS--

Foldseek 3Di:
DQDDFDDDPLATDAFDLVLLLVLLVVLLVVLPVLQDPVLQPLWDAWAEEEFEACQFFLSVLQQSNRCSRGVHAYEYEEAWAFWFFAHGIFSSNSSLQSVVVVSVVVVGHYHYDYDDLLEVVSLVVVLVVCVVVVAAGQEYEYEDDDQWHQHRVPRDIFGEDQAFADAKQKAWAADLVQLDIDIAIGGHDDPRNLVSNLVPLACPSVLVSVVVCVVSVRHDQAREYEYEAAQDDPSQCRGCCRGSVNVNVVRNLVSLVVSCVVCVRYHYAYEHAADADDSCQRNRHPRNLLVQLLQVLCVVVVNDDGSNRLSSCCVSVAVIDSVNHHDDPPSRHHYSNCSVPPPVSNVSSVVLSVPDDSVCSVPSTNSVVRVCRSQSSRSPPHPPDDSSDRDSTHNHD/DQDDFDDDPLAGDAFDLVLLLVLLVVLLVVLDVLQDPVLQPLWDAWAEEEAEACQFFLNVLQQSNRCSRRVHAYEYEHAKAFFWQPGGIFSSNSSLQSVVVVQVVVVHHYHYQYDDLQEPVRLVVVVVVCVVVVAAGQEYEYEDDDQWDQHRVRRDIFGADQAFADDKQKAWAADLVQLDIDMDIGGHDDPRNLVSNLVPLACVSVLVSCVVCVVSPRHDQAREYEYEAAQDAPSRCRGCCHGSVNVSVVNNLVSQVVCCVVCVRYHYAYEHFADADDSCQRVDHPRNLLHQLLQALCVVVPNDDGSNRLSSCCCSPAVIDSVNHHDDPPSRHHYSNCSSPDPVSNVSSVVLSVPDDSPCSVVSTRSVVNVCRSQSRSSPPRPPDDSRDDDRTHRHD/DQDDFDADPLDGPAFDLVLLLLLLVVLLVVLPVLLDPVLQPLKDAWAEEEQEACQFFLSVLQQSNRCSRRNHAYEYEEAWAFFWFPRGIFSSNSNLQSVVVVSVVVVHHYHYQYDQLQEVVSLVVVLVVCVVVVAAGQEYEYEDDDQWHQHHVDRDIFGEDQAFAPDKQKAWAADLVQRAIDIDIGDHDDPSNLVSNLVRLACPSVLVSVVVCVVSVRHDFAREYEYEDAQDDPSQCSGCCRHSVNSRVVRNLVSQVVCCVVDVRYHYAYEHFADADDSCQRNGHPRNLLVQLLQVLCVVVVNDDGSNRLSSCCVSPAVMDSVRHHDDDPSRHHYSNCSCVPPVSNVSSVVLSVPRDRPCSVPSTNSVVNVCRSQSRRSPPRPPDDSVDRDRGNNHD/DFDDFDADPNFGDFFDLVLLLLLLVVLLVVLPVLQDCVLFPQWDAWAEEEFEACQFFLSVLQQSNRCSRRVHAYEYEDAWAFFWFPRGIFSSNSSLQSVVVVCVVVVHHYHYQHDALQDVVSLVVVLVVCVVVVAAGQEYEYEDDDQWHQHPVHRDIFGADQAADDDKQKAWAFDLVQTAIDIAIGHHDDVVNLVSRLVPLACPSVLVSVVVCVVSPRHDFLREYEYEAACDDDSCVSRDCRTSNVSSVVRRLVSQVVSCVVPVRYHGAYEHFADADDSCQRNRGPSNLLVQLLQFVCVVVPNDDGSNRLNSCCCSPAVIDNVRHHDDDPSRHHYSNCSSPDPVSSVSSVVLSVVDHRPCSPVSTPSVVNVCRSRSSRSPPHPPDDSRDDDSGNSHD

GO terms:
  GO:0051287 NAD binding (F, IDA)
  GO:0006633 fatty acid biosynthetic process (P, IDA)
  GO:0050343 trans-2-enoyl-CoA reductase (NADH) activity (F, IDA)
  GO:0050343 trans-2-enoyl-CoA reductase (NADH) activity (F, EXP)

Sequence (1588 aa):
MIVKPMVRNNICLNAHPQGCKKGVEDQIEYTKKRITAEVKAGAKAPKNVLVLGCSNGYGLASRITAAFGYGAATIGVSFEKAGSETKYGTPGWYNNLAFDEAAKREGLYSVTIDGDAFSDEIKAQVIEEAKKKGIKFDLIVYSLASPVRTDPDTGIMHKSVLKPFGKTFTGKTVDPFTGELKEISAEPANDEEAAATVKVMGGEDWERWIKQLSKEGLLEEGCITLAYSYIGPEATQALYRKGTIGKAKEHLEATAHRLNKENPSIRAFVSVNKGLVTRASAVIPVIPLYLASLFKVMKEKGNHEGCIEQITRLYAERLYRKDGTIPVDEENRIRIDDWELEEDVQKAVSALMEKVTGENAESLTDLAGYRHDFLASNGFDVEGINYEAEVERFDRIMIVKPMVRNNICLNAHPQGCKKGVEDQIEYTKKRITAEVKAGAKAPKNVLVLGCSNGYGLASRITAAFGYGAATIGVSFEKAGSETKYGTPGWYNNLAFDEAAKREGLYSVTIDGDAFSDEIKAQVIEEAKKKGIKFDLIVYSLASPVRTDPDTGIMHKSVLKPFGKTFTGKTVDPFTGELKEISAEPANDEEAAATVKVMGGEDWERWIKQLSKEGLLEEGCITLAYSYIGPEATQALYRKGTIGKAKEHLEATAHRLNKENPSIRAFVSVNKGLVTRASAVIPVIPLYLASLFKVMKEKGNHEGCIEQITRLYAERLYRKDGTIPVDEENRIRIDDWELEEDVQKAVSALMEKVTGENAESLTDLAGYRHDFLASNGFDVEGINYEAEVERFDRIMIVKPMVRNNICLNAHPQGCKKGVEDQIEYTKKRITAEVKAGAKAPKNVLVLGCSNGYGLASRITAAFGYGAATIGVSFEKAGSETKYGTPGWYNNLAFDEAAKREGLYSVTIDGDAFSDEIKAQVIEEAKKKGIKFDLIVYSLASPVRTDPDTGIMHKSVLKPFGKTFTGKTVDPFTGELKEISAEPANDEEAAATVKVMGGEDWERWIKQLSKEGLLEEGCITLAYSYIGPEATQALYRKGTIGKAKEHLEATAHRLNKENPSIRAFVSVNKGLVTRASAVIPVIPLYLASLFKVMKEKGNHEGCIEQITRLYAERLYRKDGTIPVDEENRIRIDDWELEEDVQKAVSALMEKVTGENAESLTDLAGYRHDFLASNGFDVEGINYEAEVERFDRIMIVKPMVRNNICLNAHPQGCKKGVEDQIEYTKKRITAEVKAGAKAPKNVLVLGCSNGYGLASRITAAFGYGAATIGVSFEKAGSETKYGTPGWYNNLAFDEAAKREGLYSVTIDGDAFSDEIKAQVIEEAKKKGIKFDLIVYSLASPVRTDPDTGIMHKSVLKPFGKTFTGKTVDPFTGELKEISAEPANDEEAAATVKVMGGEDWERWIKQLSKEGLLEEGCITLAYSYIGPEATQALYRKGTIGKAKEHLEATAHRLNKENPSIRAFVSVNKGLVTRASAVIPVIPLYLASLFKVMKEKGNHEGCIEQITRLYAERLYRKDGTIPVDEENRIRIDDWELEEDVQKAVSALMEKVTGENAESLTDLAGYRHDFLASNGFDVEGINYEAEVERFDRI

Solvent-accessible surface area: 68642 Å² total; per-residue (Å²): 113,86,1,90,58,69,57,90,68,73,45,11,73,6,0,3,0,52,0,4,61,52,21,2,61,55,38,14,95,72,0,94,141,64,6,54,85,126,43,70,47,76,25,168,54,5,133,16,1,0,0,0,10,0,5,86,25,23,0,6,0,0,0,0,0,0,2,16,4,27,44,3,21,1,1,0,0,5,136,23,147,70,1,58,101,80,140,72,5,33,32,4,38,0,11,8,62,8,0,41,96,4,0,168,158,85,68,41,61,25,44,38,14,69,9,18,6,11,6,34,52,8,1,29,85,0,23,96,21,0,102,139,114,70,14,102,1,28,0,0,0,18,21,44,96,42,88,56,8,33,11,23,95,72,34,101,103,35,127,24,28,42,46,4,73,69,173,70,24,60,12,80,7,6,33,17,95,89,14,90,42,79,131,43,65,10,88,56,15,88,130,144,41,16,61,17,0,32,56,11,70,7,0,58,4,0,19,54,1,0,114,49,1,47,125,51,37,6,31,72,136,23,0,3,0,0,0,29,23,33,9,1,5,127,44,0,48,38,0,21,86,149,0,0,14,0,78,2,18,89,50,11,41,52,0,7,105,90,1,55,126,98,23,126,49,14,99,3,28,2,0,0,1,6,3,50,14,64,170,39,3,34,97,8,1,17,6,3,4,0,2,0,0,0,2,62,12,1,100,136,98,66,22,52,11,31,32,13,53,0,0,0,13,0,0,9,82,27,11,16,60,120,83,62,70,27,49,59,25,150,113,101,31,0,51,1,0,54,83,1,50,61,121,68,0,32,125,36,1,54,46,29,24,147,132,3,58,57,149,23,1,96,82,46,2,19,0,52,9,8,61,72,52,30,20,35,62,17,0,3,74,13,147,70,40,105,31,119,51,110,5,170,97,9,24,134,95,94,95,0,86,47,55,61,62,124,77,49,12,71,7,0,5,2,51,0,5,53,56,20,1,56,60,39,11,93,67,0,82,143,60,4,50,71,130,38,73,64,74,23,161,31,0,127,36,1,0,0,0,8,0,7,89,27,25,0,7,0,0,0,0,0,0,2,15,1,17,47,1,18,1,1,0,0,5,144,23,124,70,11,43,82,70,78,56,4,35,33,4,29,0,12,6,42,3,1,27,100,0,0,104,153,80,68,36,53,6,41,39,15,68,11,35,5,12,18,48,126,8,1,44,85,0,9,79,43,0,95,131,122,66,16,103,1,27,0,0,0,18,21,32,90,35,88,50,6,45,18,35,105,85,68,93,113,22,114,22,34,54,48,2,39,76,163,64,22,73,12,67,12,7,52,15,85,100,14,92,49,107,113,44,62,10,113,53,21,87,133,118,33,13,47,12,0,34,38,7,60,6,0,64,4,0,22,58,1,0,112,48,1,43,179,66,42,8,32,77,131,20,0,4,0,0,1,32,23,36,18,3,5,156,51,0,43,34,0,26,148,97,0,0,27,0,80,1,21,87,55,12,25,59,2,7,68,117,5,49,157,100,25,118,55,12,95,3,24,2,0,0,0,7,4,48,14,62,172,40,3,33,94,6,4,11,6,2,1,2,2,0,0,0,3,64,21,1,95,130,103,64,20,52,12,30,28,13,50,0,0,0,8,0,0,14,65,27,11,13,68,109,85,66,70,31,47,58,27,157,90,86,29,0,58,1,1,58,78,1,55,51,132,66,0,30,116,5,2,65,18,10,25,143,66,3,66,42,166,41,1,91,83,28,2,18,0,55,7,6,60,70,47,25,21,37,64,17,0,1,72,12,140,66,38,99,34,125,51,124,7,153,131,4,38,161,73,112,82,0,81,55,100,70,164,116,85,92,14,105,2,0,4,0,57,0,5,51,51,21,1,61,54,39,13,88,72,0,118,139,57,6,41,71,121,40,71,54,76,27,166,54,4,141,14,0,0,0,0,9,0,6,74,27,23,0,5,0,0,0,0,0,0,2,20,3,25,47,1,20,1,1,0,0,5,118,20,112,76,9,36,95,94,142,62,2,38,26,4,38,0,12,7,43,5,0,38,89,7,0,172,172,100,68,34,58,26,42,38,16,71,9,39,6,14,31,58,109,10,1,50,65,0,18,104,30,0,104,146,111,49,14,107,1,30,0,0,0,18,22,44,75,39,88,43,6,55,14,36,109,76,72,98,102,26,128,24,29,42,36,4,74,72,170,66,23,69,8,68,11,6,40,18,85,85,12,91,44,104,124,50,68,9,92,47,13,84,129,143,35,8,59,10,0,22,47,11,76,6,0,55,4,0,11,47,2,3,115,49,1,33,156,71,37,8,28,76,126,24,2,4,1,0,1,31,23,35,22,2,6,157,53,0,37,38,0,23,138,137,1,0,12,0,84,1,21,95,51,10,43,63,4,9,130,114,6,56,147,64,16,85,21,11,97,3,24,2,0,0,1,7,3,53,17,65,166,38,3,36,94,8,1,14,6,2,0,2,3,0,0,0,3,55,12,0,87,87,26,1,8,48,13,32,28,13,54,0,0,0,9,0,0,11,55,30,10,17,71,127,77,58,65,25,48,60,26,144,109,106,30,0,45,1,0,34,14,1,54,12,143,15,0,32,118,32,2,73,39,29,26,129,60,7,67,60,151,26,2,92,79,49,3,19,0,54,8,8,56,73,49,33,22,38,61,17,0,1,73,11,150,74,37,90,33,120,55,104,9,130,99,2,35,146,41,118,92,1,83,52,111,47,157,135,78,40,13,109,7,0,4,0,56,0,4,59,51,21,2,56,59,36,10,95,63,0,78,144,23,4,48,68,73,14,71,54,46,24,150,29,0,131,32,0,0,0,0,13,0,5,65,32,24,0,6,0,0,0,0,0,0,1,14,1,20,34,2,20,1,1,0,0,5,144,21,154,72,11,46,113,63,136,88,5,39,27,1,37,0,11,8,52,3,0,27,97,3,0,103,112,36,40,14,60,7,40,36,10,67,8,34,4,9,27,51,113,12,1,46,72,0,18,125,23,0,106,131,106,66,13,73,1,27,0,0,0,14,21,50,102,31,89,48,8,50,11,50,105,76,70,91,105,26,114,23,36,45,41,0,60,70,189,58,26,68,13,61,17,7,50,15,80,112,9,85,27,139,116,58,55,14,116,47,12,88,118,131,43,5,64,14,0,23,40,9,79,3,0,58,2,0,16,53,2,0,68,51,1,36,157,76,45,7,34,76,134,20,2,2,0,0,0,33,21,36,24,6,18,153,57,0,32,25,4,30,138,112,0,1,16,0,109,2,17,93,60,12,29,56,2,6,91,104,1,51,162,93,22,132,37,13,84,3,19,2,0,0,0,5,3,47,12,64,178,39,3,34,79,11,0,16,6,5,3,4,3,0,0,0,2,52,24,1,99,127,60,63,18,50,12,30,29,13,53,0,0,0,8,0,0,9,9,21,9,14,15,35,72,57,73,26,47,60,37,176,99,82,31,0,52,1,0,52,71,1,51,49,142,82,1,32,141,46,3,79,39,30,33,121,123,2,84,47,179,41,2,85,112,48,8,21,4,53,6,8,53,76,44,28,21,35,60,19,0,2,72,13,146,67,38,104,34,127,49,125,10,137,79,3,48,126,25

Radius of gyration: 40.66 Å; Cα contacts (8 Å, |Δi|>4): 3195; chains: 4; bounding box: 89×102×123 Å

CATH classification: 3.40.50.720